Protein 5JNE (pdb70)

Secondary structure (P-SEA, 3-state):
ccccccccccccccccccccbbbbcccccbbbbbbbbbbcaaaaaaaccccccccbbbbbbbbbcccccccccccccccbbbbcccccccccccccccccccbbbbbcccccccccbbbbbbbbbccccbbbbbbbbbbbbbcaaaaaaaaaacccccaaaaaaaaaaaaaaaaaacccccbbbbbccccccccccccccccccccccccccaaaaaaaaaacccccccccccccccccccccaaaaaaaaaccccccbbbbccccbbbbcccccccccbbbbbbbcccbbbbbbbbccccaaaaaaaaaaaaccccccbbbbcccccccccccccccccccbbbbbbbcc/cccaaaaaaaaaaaaaaaccccccbbbbbbbcccccccccccccccccccccccccbbbbbbbbbccccccbbbbbbcccccccccccccbbbbbccccccccccccccaaaaaaaaaaaaaccccccccccaaaaaacccaaaaaaaaaaaaaaac/ccccbbbbbbcccbbbbbbbcccccaaaaaaaaaaaaccccccbbbbcccccccccccccccccccbbbbbbbbbbccc/cbbbbcccaaaaaaaaaaccccccbbbbbbcccbbbbbbccccccbbbbbbbccccccbbbbccbbbbbbbaaaaaaaaaaccccbbbbbbbcccccbbbbbbbbcccbbbbbbbbbbbbbcccccccccccccbbbbccaaaaaaaaaaaaacccbbbbbbcccbbbbbbbccccccbbbbbbbbbcccccccccccccbbbbbcccaaaaaaaacccccccbbbbbbbccbbbbbbbbccccbbbbbbbbcc/cccccccccccccccccccccccccccccbbbbbbbbbcaaaaaaaacccccccbbbbbbbbbcccccccccccccccbbbbcccccccccccccccccccbbbbbcccccccccbbbbbbbbbccccbbbbbbbbbbbbbcaaaaaaaaaacccccaaaaaaaaaaaaaaaaaacccccbbbbbccccccccccccccccccccccccccaaaaaaaaaacccccccccccccccccccccaaaaaaaaaccccccbbbbcccbbbbbcccccccbbbbbbbcccbbbbbbbbccccaaaaaaaaaaaaccccccbbbbcccccccccccccccccccbbbbbbbcc/ccaaaaaaaaaaaaaaaccccccbbbbbbbcccccccccbbbbbbbbbcccccccbbbbbbbbbccccccbbbbbbcccccccccccccbbbbbccccccccccccccaaaaaaaaaaaccccccccccccaaaaaaaccaaaaaaaaaaaaaaac/cbbbbbbbcccbbbbbbbccccccaaaaaaaaaaaccccccbbbbcccccccccccccccccccbbbbbbbcccccc/cbbbbbccaaaaaaaaacccccccccccccccccbbbbbccccccbbbbbbbccccccbbbbcbbbbbbccaaaaaaaaaaccccbbbbbbbcccccbbbbbbbbcccbbbbbbbbbbbbccccbbbbbcccccbbbbccaaaaaaaaaaaaaaccbbbbbbcccbbbbbbbcccbbbbbbbbbbbbcccccccbbbbbcbbbbbbbcaaaaaaaacccccccbbbbbbbccbbbbbbbbcccccccccccccccc

Structure (mmCIF, N/CA/C/O backbone):
data_5JNE
#
_entry.id   5JNE
#
_cell.length_a   93.421
_cell.length_b   205.882
_cell.length_c   142.501
_cell.angle_alpha   90.00
_cell.angle_beta   95.30
_cell.angle_gamma   90.00
#
_symmetry.space_group_name_H-M   'C 1 2 1'
#
loop_
_entity.id
_entity.type
_entity.pdbx_description
1 polymer 'E3 SUMO-protein ligase SIZ1,Ubiquitin-like protein SMT3'
2 polymer 'SUMO-conjugating enzyme UBC9'
3 polymer 'Ubiquitin-like protein SMT3'
4 polymer 'Proliferating cell nuclear antigen'
5 non-polymer 'ZINC ION'
6 non-polymer GLYCEROL
7 non-polymer ethane-1,2-dithiol
8 water water
#
loop_
_atom_site.group_PDB
_atom_site.id
_atom_site.type_symbol
_atom_site.label_atom_id
_atom_site.label_alt_id
_atom_site.label_comp_id
_atom_site.label_asym_id
_atom_site.label_entity_id
_atom_site.label_seq_id
_atom_site.pdbx_PDB_ins_code
_atom_site.Cartn_x
_atom_site.Cartn_y
_atom_site.Cartn_z
_atom_site.occupancy
_atom_site.B_iso_or_equiv
_atom_site.auth_seq_id
_atom_site.auth_comp_id
_atom_site.auth_asym_id
_atom_site.auth_atom_id
_atom_site.pdbx_PDB_model_num
ATOM 1 N N . PRO A 1 9 ? 42.211 -18.909 41.126 1.00 97.55 173 PRO A N 1
ATOM 2 C CA . PRO A 1 9 ? 40.912 -18.335 41.494 1.00 100.99 173 PRO A CA 1
ATOM 3 C C . PRO A 1 9 ? 41.043 -17.013 42.246 1.00 92.90 173 PRO A C 1
ATOM 4 O O . PRO A 1 9 ? 40.969 -16.991 43.475 1.00 82.70 173 PRO A O 1
ATOM 8 N N . THR A 1 10 ? 41.237 -15.925 41.508 1.00 91.19 174 THR A N 1
ATOM 9 C CA . THR A 1 10 ? 41.359 -14.596 42.088 1.00 85.31 174 THR A CA 1
ATOM 10 C C . THR A 1 10 ? 40.069 -13.810 41.880 1.00 77.00 174 THR A C 1
ATOM 11 O O . THR A 1 10 ? 39.326 -14.039 40.922 1.00 79.96 174 THR A O 1
ATOM 15 N N . ILE A 1 11 ? 39.807 -12.881 42.796 1.00 70.54 175 ILE A N 1
ATOM 16 C CA . ILE A 1 11 ? 38.593 -12.074 42.789 1.00 65.07 175 ILE A CA 1
ATOM 17 C C . ILE A 1 11 ? 38.985 -10.614 42.614 1.00 59.39 175 ILE A C 1
ATOM 18 O O . ILE A 1 11 ? 39.896 -10.124 43.291 1.00 55.80 175 ILE A O 1
ATOM 23 N N . HIS A 1 12 ? 38.297 -9.924 41.706 1.00 55.67 176 HIS A N 1
ATOM 24 C CA . HIS A 1 12 ? 38.526 -8.507 41.446 1.00 55.72 176 HIS A CA 1
ATOM 25 C C . HIS A 1 12 ? 37.483 -7.699 42.210 1.00 53.09 176 HIS A C 1
ATOM 26 O O . HIS A 1 12 ? 36.288 -7.762 41.900 1.00 52.08 176 HIS A O 1
ATOM 33 N N . PHE A 1 13 ? 37.934 -6.942 43.204 1.00 49.72 177 PHE A N 1
ATOM 34 C CA . PHE A 1 13 ? 37.050 -6.118 44.012 1.00 45.92 177 PHE A CA 1
ATOM 35 C C . PHE A 1 13 ? 36.847 -4.751 43.365 1.00 43.61 177 PHE A C 1
ATOM 36 O O . PHE A 1 13 ? 37.628 -4.314 42.516 1.00 46.69 177 PHE A O 1
ATOM 44 N N . LYS A 1 14 ? 35.778 -4.078 43.780 1.00 38.40 178 LYS A N 1
ATOM 45 C CA . LYS A 1 14 ? 35.517 -2.727 43.303 1.00 43.06 178 LYS A CA 1
ATOM 46 C C . LYS A 1 14 ? 36.548 -1.767 43.882 1.00 45.68 178 LYS A C 1
ATOM 47 O O . LYS A 1 14 ? 36.734 -1.701 45.102 1.00 45.08 178 LYS A O 1
ATOM 53 N N . GLU A 1 15 ? 37.220 -1.026 43.006 1.00 45.69 179 GLU A N 1
ATOM 54 C CA . GLU A 1 15 ? 38.280 -0.130 43.438 1.00 47.06 179 GLU A CA 1
ATOM 55 C C . GLU A 1 15 ? 37.722 0.996 44.304 1.00 42.26 179 GLU A C 1
ATOM 56 O O . GLU A 1 15 ? 36.534 1.328 44.260 1.00 39.10 179 GLU A O 1
ATOM 62 N N . SER A 1 16 ? 38.607 1.585 45.105 1.00 47.51 180 SER A N 1
ATOM 63 C CA . SER A 1 16 ? 38.261 2.690 45.979 1.00 40.10 180 SER A CA 1
ATOM 64 C C . SER A 1 16 ? 39.199 3.860 45.721 1.00 39.67 180 SER A C 1
ATOM 65 O O . SER A 1 16 ? 40.396 3.659 45.483 1.00 36.14 180 SER A O 1
ATOM 68 N N . PRO A 1 17 ? 38.687 5.094 45.750 1.00 33.58 181 PRO A N 1
ATOM 69 C CA . PRO A 1 17 ? 39.570 6.257 45.580 1.00 37.18 181 PRO A CA 1
ATOM 70 C C . PRO A 1 17 ? 40.457 6.530 46.783 1.00 32.93 181 PRO A C 1
ATOM 71 O O . PRO A 1 17 ? 41.413 7.305 46.655 1.00 32.39 181 PRO A O 1
ATOM 75 N N . PHE A 1 18 ? 40.178 5.921 47.937 1.00 28.51 182 PHE A N 1
ATOM 76 C CA . PHE A 1 18 ? 40.980 6.142 49.132 1.00 28.83 182 PHE A CA 1
ATOM 77 C C . PHE A 1 18 ? 42.191 5.224 49.223 1.00 31.96 182 PHE A C 1
ATOM 78 O O . PHE A 1 18 ? 43.136 5.541 49.954 1.00 37.67 182 PHE A O 1
ATOM 86 N N . TYR A 1 19 ? 42.188 4.100 48.510 1.00 31.19 183 TYR A N 1
ATOM 87 C CA . TYR A 1 19 ? 43.331 3.199 48.504 1.00 35.42 183 TYR A CA 1
ATOM 88 C C . TYR A 1 19 ? 43.396 2.485 47.163 1.00 40.85 183 TYR A C 1
ATOM 89 O O . TYR A 1 19 ? 42.369 2.066 46.624 1.00 42.27 183 TYR A O 1
ATOM 98 N N . LYS A 1 20 ? 44.607 2.357 46.629 1.00 42.35 184 LYS A N 1
ATOM 99 C CA . LYS A 1 20 ? 44.848 1.641 45.385 1.00 44.41 184 LYS A CA 1
ATOM 100 C C . LYS A 1 20 ? 45.667 0.392 45.677 1.00 45.61 184 LYS A C 1
ATOM 101 O O . LYS A 1 20 ? 46.696 0.463 46.358 1.00 42.62 184 LYS A O 1
ATOM 107 N N . ILE A 1 21 ? 45.203 -0.747 45.165 1.00 45.75 185 ILE A N 1
ATOM 108 C CA . ILE A 1 21 ? 45.857 -2.022 45.433 1.00 41.84 185 ILE A CA 1
ATOM 109 C C . ILE A 1 21 ? 47.195 -2.072 44.708 1.00 43.62 185 ILE A C 1
ATOM 110 O O . ILE A 1 21 ? 47.284 -1.771 43.511 1.00 48.12 185 ILE A O 1
ATOM 115 N N . GLN A 1 22 ? 48.244 -2.456 45.434 1.00 41.77 186 GLN A N 1
ATOM 116 C CA . GLN A 1 22 ? 49.586 -2.511 44.868 1.00 45.35 186 GLN A CA 1
ATOM 117 C C . GLN A 1 22 ? 50.019 -3.946 44.597 1.00 49.46 186 GLN A C 1
ATOM 118 O O . GLN A 1 22 ? 50.131 -4.359 43.438 1.00 49.09 186 GLN A O 1
ATOM 124 N N . ARG A 1 23 ? 50.261 -4.714 45.658 1.00 45.82 187 ARG A N 1
ATOM 125 C CA . ARG A 1 23 ? 50.851 -6.038 45.536 1.00 44.38 187 ARG A CA 1
ATOM 126 C C . ARG A 1 23 ? 50.140 -7.007 46.469 1.00 43.05 187 ARG A C 1
ATOM 127 O O . ARG A 1 23 ? 49.679 -6.631 47.550 1.00 43.14 187 ARG A O 1
ATOM 135 N N . LEU A 1 24 ? 50.055 -8.262 46.036 1.00 45.61 188 LEU A N 1
ATOM 136 C CA . LEU A 1 24 ? 49.399 -9.311 46.804 1.00 43.97 188 LEU A CA 1
ATOM 137 C C . LEU A 1 24 ? 50.407 -10.053 47.672 1.00 46.42 188 LEU A C 1
ATOM 138 O O . LEU A 1 24 ? 51.554 -10.269 47.270 1.00 51.17 188 LEU A O 1
ATOM 143 N N . ILE A 1 25 ? 49.971 -10.432 48.869 1.00 45.96 189 ILE A N 1
ATOM 144 C CA . ILE A 1 25 ? 50.725 -11.351 49.716 1.00 46.46 189 ILE A CA 1
ATOM 145 C C . ILE A 1 25 ? 50.232 -12.759 49.400 1.00 50.60 189 ILE A C 1
ATOM 146 O O . ILE A 1 25 ? 49.128 -13.134 49.822 1.00 49.08 189 ILE A O 1
ATOM 151 N N . PRO A 1 26 ? 51.002 -13.562 48.658 1.00 55.18 190 PRO A N 1
ATOM 152 C CA . PRO A 1 26 ? 50.480 -14.869 48.220 1.00 48.36 190 PRO A CA 1
ATOM 153 C C . PRO A 1 26 ? 50.154 -15.809 49.366 1.00 45.08 190 PRO A C 1
ATOM 154 O O . PRO A 1 26 ? 49.177 -16.565 49.283 1.00 44.96 190 PRO A O 1
ATOM 158 N N . GLU A 1 27 ? 50.944 -15.783 50.441 1.00 45.18 191 GLU A N 1
ATOM 159 C CA . GLU A 1 27 ? 50.689 -16.664 51.573 1.00 45.80 191 GLU A CA 1
ATOM 160 C C . GLU A 1 27 ? 49.440 -16.265 52.347 1.00 48.63 191 GLU A C 1
ATOM 161 O O . GLU A 1 27 ? 48.855 -17.111 53.033 1.00 47.78 191 GLU A O 1
ATOM 167 N N . LEU A 1 28 ? 49.018 -15.005 52.251 1.00 48.34 192 LEU A N 1
ATOM 168 C CA . LEU A 1 28 ? 47.884 -14.501 53.027 1.00 45.01 192 LEU A CA 1
ATOM 169 C C . LEU A 1 28 ? 46.597 -14.650 52.214 1.00 42.79 192 LEU A C 1
ATOM 170 O O . LEU A 1 28 ? 45.988 -13.685 51.748 1.00 41.56 192 LEU A O 1
ATOM 175 N N . VAL A 1 29 ? 46.194 -15.907 52.045 1.00 43.80 193 VAL A N 1
ATOM 176 C CA . VAL A 1 29 ? 44.962 -16.268 51.352 1.00 39.25 193 VAL A CA 1
ATOM 177 C C . VAL A 1 29 ? 44.334 -17.440 52.094 1.00 41.72 193 VAL A C 1
ATOM 178 O O . VAL A 1 29 ? 45.027 -18.403 52.439 1.00 49.86 193 VAL A O 1
ATOM 182 N N . MET A 1 30 ? 43.029 -17.358 52.347 1.00 41.63 194 MET A N 1
ATOM 183 C CA . MET A 1 30 ? 42.321 -18.436 53.023 1.00 45.94 194 MET A CA 1
ATOM 184 C C . MET A 1 30 ? 40.889 -18.496 52.512 1.00 42.95 194 MET A C 1
ATOM 185 O O . MET A 1 30 ? 40.348 -17.513 51.999 1.00 37.34 194 MET A O 1
ATOM 190 N N . ASN A 1 31 ? 40.283 -19.673 52.657 1.00 45.49 195 ASN A N 1
ATOM 191 C CA . ASN A 1 31 ? 38.946 -19.943 52.152 1.00 41.58 195 ASN A CA 1
ATOM 192 C C . ASN A 1 31 ? 37.989 -20.207 53.307 1.00 38.34 195 ASN A C 1
ATOM 193 O O . ASN A 1 31 ? 38.371 -20.766 54.339 1.00 36.11 195 ASN A O 1
ATOM 198 N N . VAL A 1 32 ? 36.736 -19.800 53.120 1.00 43.19 196 VAL A N 1
ATOM 199 C CA . VAL A 1 32 ? 35.668 -20.028 54.087 1.00 46.51 196 VAL A CA 1
ATOM 200 C C . VAL A 1 32 ? 34.660 -20.974 53.451 1.00 46.88 196 VAL A C 1
ATOM 201 O O . VAL A 1 32 ? 34.095 -20.671 52.392 1.00 48.87 196 VAL A O 1
ATOM 205 N N . GLU A 1 33 ? 34.433 -22.115 54.092 1.00 49.73 197 GLU A N 1
ATOM 206 C CA . GLU A 1 33 ? 33.559 -23.150 53.562 1.00 53.65 197 GLU A CA 1
ATOM 207 C C . GLU A 1 33 ? 32.178 -23.071 54.201 1.00 49.57 197 GLU A C 1
ATOM 208 O O . GLU A 1 33 ? 32.015 -22.574 55.319 1.00 47.75 197 GLU A O 1
ATOM 214 N N . VAL A 1 34 ? 31.179 -23.568 53.472 1.00 49.67 198 VAL A N 1
ATOM 215 C CA . VAL A 1 34 ? 29.811 -23.576 53.973 1.00 43.74 198 VAL A CA 1
ATOM 216 C C . VAL A 1 34 ? 29.687 -24.605 55.088 1.00 43.69 198 VAL A C 1
ATOM 217 O O . VAL A 1 34 ? 30.048 -25.777 54.919 1.00 47.39 198 VAL A O 1
ATOM 221 N N . THR A 1 35 ? 29.175 -24.170 56.237 1.00 41.20 199 THR A N 1
ATOM 222 C CA . THR A 1 35 ? 28.997 -25.059 57.376 1.00 45.59 199 THR A CA 1
ATOM 223 C C . THR A 1 35 ? 27.888 -24.513 58.261 1.00 42.40 199 THR A C 1
ATOM 224 O O . THR A 1 35 ? 27.658 -23.301 58.316 1.00 48.23 199 THR A O 1
ATOM 228 N N . GLY A 1 36 ? 27.201 -25.422 58.949 1.00 33.69 200 GLY A N 1
ATOM 229 C CA . GLY A 1 36 ? 26.139 -25.038 59.857 1.00 34.26 200 GLY A CA 1
ATOM 230 C C . GLY A 1 36 ? 26.637 -24.826 61.271 1.00 40.12 200 GLY A C 1
ATOM 231 O O . GLY A 1 36 ? 25.948 -24.222 62.098 1.00 44.44 200 GLY A O 1
ATOM 232 N N . GLY A 1 37 ? 27.841 -25.324 61.558 1.00 41.56 201 GLY A N 1
ATOM 233 C CA . GLY A 1 37 ? 28.452 -25.191 62.853 1.00 44.53 201 GLY A CA 1
ATOM 234 C C . GLY A 1 37 ? 29.619 -24.225 62.852 1.00 43.65 201 GLY A C 1
ATOM 235 O O . GLY A 1 37 ? 29.746 -23.352 61.983 1.00 42.18 201 GLY A O 1
ATOM 236 N N . ARG A 1 38 ? 30.488 -24.385 63.845 1.00 44.74 202 ARG A N 1
ATOM 237 C CA . ARG A 1 38 ? 31.653 -23.522 63.966 1.00 41.62 202 ARG A CA 1
ATOM 238 C C . ARG A 1 38 ? 32.676 -23.838 62.881 1.00 43.87 202 ARG A C 1
ATOM 239 O O . ARG A 1 38 ? 32.791 -24.974 62.412 1.00 45.18 202 ARG A O 1
ATOM 247 N N . GLY A 1 39 ? 33.421 -22.817 62.486 1.00 45.34 203 GLY A N 1
ATOM 248 C CA . GLY A 1 39 ? 34.454 -22.976 61.477 1.00 43.41 203 GLY A CA 1
ATOM 249 C C . GLY A 1 39 ? 35.559 -21.970 61.696 1.00 42.44 203 GLY A C 1
ATOM 250 O O . GLY A 1 39 ? 35.342 -20.898 62.271 1.00 44.79 203 GLY A O 1
ATOM 251 N N . MET A 1 40 ? 36.756 -22.318 61.232 1.00 43.78 204 MET A N 1
ATOM 252 C CA . MET A 1 40 ? 37.915 -21.462 61.434 1.00 41.27 204 MET A CA 1
ATOM 253 C C . MET A 1 40 ? 38.982 -21.810 60.407 1.00 44.97 204 MET A C 1
ATOM 254 O O . MET A 1 40 ? 39.253 -22.987 60.159 1.00 53.82 204 MET A O 1
ATOM 259 N N . CYS A 1 41 ? 39.579 -20.777 59.816 1.00 44.87 205 CYS A N 1
ATOM 260 C CA . CYS A 1 41 ? 40.680 -20.932 58.878 1.00 51.62 205 CYS A CA 1
ATOM 261 C C . CYS A 1 41 ? 41.781 -19.945 59.237 1.00 47.53 205 CYS A C 1
ATOM 262 O O . CYS A 1 41 ? 41.505 -18.792 59.581 1.00 46.35 205 CYS A O 1
ATOM 265 N N . SER A 1 42 ? 43.026 -20.405 59.162 1.00 49.72 206 SER A N 1
ATOM 266 C CA . SER A 1 42 ? 44.181 -19.588 59.490 1.00 46.93 206 SER A CA 1
ATOM 267 C C . SER A 1 42 ? 45.098 -19.472 58.280 1.00 45.80 206 SER A C 1
ATOM 268 O O . SER A 1 42 ? 44.993 -20.234 57.315 1.00 45.15 206 SER A O 1
ATOM 271 N N . ALA A 1 43 ? 46.004 -18.499 58.344 1.00 46.71 207 ALA A N 1
ATOM 272 C CA . ALA A 1 43 ? 46.955 -18.260 57.264 1.00 41.20 207 ALA A CA 1
ATOM 273 C C . ALA A 1 43 ? 48.210 -17.640 57.855 1.00 42.51 207 ALA A C 1
ATOM 274 O O . ALA A 1 43 ? 48.146 -16.562 58.453 1.00 47.20 207 ALA A O 1
ATOM 276 N N . LYS A 1 44 ? 49.340 -18.319 57.690 1.00 43.31 208 LYS A N 1
ATOM 277 C CA . LYS A 1 44 ? 50.624 -17.843 58.183 1.00 41.03 208 LYS A CA 1
ATOM 278 C C . LYS A 1 44 ? 51.428 -17.267 57.026 1.00 42.25 208 LYS A C 1
ATOM 279 O O . LYS A 1 44 ? 51.561 -17.905 55.977 1.00 47.43 208 LYS A O 1
ATOM 285 N N . PHE A 1 45 ? 51.957 -16.061 57.219 1.00 39.24 209 PHE A N 1
ATOM 286 C CA . PHE A 1 45 ? 52.731 -15.386 56.189 1.00 42.15 209 PHE A CA 1
ATOM 287 C C . PHE A 1 45 ? 53.896 -14.655 56.836 1.00 42.33 209 PHE A C 1
ATOM 288 O O . PHE A 1 45 ? 53.864 -14.313 58.020 1.00 40.98 209 PHE A O 1
ATOM 296 N N . LYS A 1 46 ? 54.930 -14.417 56.035 1.00 43.92 210 LYS A N 1
ATOM 297 C CA . LYS A 1 46 ? 56.125 -13.717 56.478 1.00 40.01 210 LYS A CA 1
ATOM 298 C C . LYS A 1 46 ? 56.423 -12.587 55.505 1.00 39.86 210 LYS A C 1
ATOM 299 O O . LYS A 1 46 ? 56.264 -12.745 54.291 1.00 45.13 210 LYS A O 1
ATOM 305 N N . LEU A 1 47 ? 56.844 -11.447 56.042 1.00 37.80 211 LEU A N 1
ATOM 306 C CA . LEU A 1 47 ? 57.136 -10.267 55.245 1.00 36.89 211 LEU A CA 1
ATOM 307 C C . LEU A 1 47 ? 58.638 -10.028 55.182 1.00 38.28 211 LEU A C 1
ATOM 308 O O . LEU A 1 47 ? 59.370 -10.303 56.138 1.00 42.32 211 LEU A O 1
ATOM 313 N N . SER A 1 48 ? 59.091 -9.514 54.042 1.00 33.57 212 SER A N 1
ATOM 314 C CA . SER A 1 48 ? 60.489 -9.150 53.894 1.00 37.27 212 SER A CA 1
ATOM 315 C C . SER A 1 48 ? 60.791 -7.877 54.680 1.00 40.17 212 SER A C 1
ATOM 316 O O . SER A 1 48 ? 59.890 -7.153 55.113 1.00 43.18 212 SER A O 1
ATOM 319 N N . LYS A 1 49 ? 62.086 -7.613 54.870 1.00 39.92 213 LYS A N 1
ATOM 320 C CA . LYS A 1 49 ? 62.489 -6.379 55.535 1.00 37.77 213 LYS A CA 1
ATOM 321 C C . LYS A 1 49 ? 62.030 -5.153 54.756 1.00 39.46 213 LYS A C 1
ATOM 322 O O . LYS A 1 49 ? 61.679 -4.131 55.357 1.00 41.78 213 LYS A O 1
ATOM 328 N N . ALA A 1 50 ? 62.014 -5.240 53.424 1.00 37.12 214 ALA A N 1
ATOM 329 C CA . ALA A 1 50 ? 61.574 -4.111 52.612 1.00 36.62 214 ALA A CA 1
ATOM 330 C C . ALA A 1 50 ? 60.089 -3.835 52.812 1.00 41.91 214 ALA A C 1
ATOM 331 O O . ALA A 1 50 ? 59.678 -2.681 52.977 1.00 36.70 214 ALA A O 1
ATOM 333 N N . ASP A 1 51 ? 59.266 -4.888 52.803 1.00 41.77 215 ASP A N 1
ATOM 334 C CA . ASP A 1 51 ? 57.830 -4.701 52.985 1.00 38.77 215 ASP A CA 1
ATOM 335 C C . ASP A 1 51 ? 57.499 -4.288 54.414 1.00 39.17 215 ASP A C 1
ATOM 336 O O . ASP A 1 51 ? 56.597 -3.473 54.635 1.00 39.35 215 ASP A O 1
ATOM 341 N N . TYR A 1 52 ? 58.213 -4.842 55.398 1.00 35.31 216 TYR A N 1
ATOM 342 C CA . TYR A 1 52 ? 57.975 -4.456 56.785 1.00 35.20 216 TYR A CA 1
ATOM 343 C C . TYR A 1 52 ? 58.297 -2.983 57.002 1.00 41.55 216 TYR A C 1
ATOM 344 O O . TYR A 1 52 ? 57.508 -2.245 57.603 1.00 39.44 216 TYR A O 1
ATOM 353 N N . ASN A 1 53 ? 59.456 -2.535 56.514 1.00 39.61 217 ASN A N 1
ATOM 354 C CA . ASN A 1 53 ? 59.795 -1.119 56.609 1.00 41.50 217 ASN A CA 1
ATOM 355 C C . ASN A 1 53 ? 58.821 -0.266 55.807 1.00 40.94 217 ASN A C 1
ATOM 356 O O . ASN A 1 53 ? 58.464 0.840 56.225 1.00 41.08 217 ASN A O 1
ATOM 361 N N . LEU A 1 54 ? 58.373 -0.770 54.654 1.00 40.72 218 LEU A N 1
ATOM 362 C CA . LEU A 1 54 ? 57.396 -0.038 53.853 1.00 37.23 218 LEU A CA 1
ATOM 363 C C . LEU A 1 54 ? 56.121 0.227 54.644 1.00 40.43 218 LEU A C 1
ATOM 364 O O . LEU A 1 54 ? 55.492 1.280 54.489 1.00 47.43 218 LEU A O 1
ATOM 369 N N . LEU A 1 55 ? 55.730 -0.713 55.505 1.00 38.88 219 LEU A N 1
ATOM 370 C CA . LEU A 1 55 ? 54.506 -0.586 56.281 1.00 33.50 219 LEU A CA 1
ATOM 371 C C . LEU A 1 55 ? 54.727 -0.035 57.683 1.00 33.68 219 LEU A C 1
ATOM 372 O O . LEU A 1 55 ? 53.768 0.448 58.295 1.00 38.74 219 LEU A O 1
ATOM 377 N N . SER A 1 56 ? 55.953 -0.090 58.206 1.00 35.87 220 SER A N 1
ATOM 378 C CA . SER A 1 56 ? 56.209 0.317 59.582 1.00 37.91 220 SER A CA 1
ATOM 379 C C . SER A 1 56 ? 56.907 1.663 59.707 1.00 45.88 220 SER A C 1
ATOM 380 O O . SER A 1 56 ? 56.883 2.249 60.795 1.00 54.18 220 SER A O 1
ATOM 383 N N . ASN A 1 57 ? 57.532 2.159 58.642 1.00 46.95 221 ASN A N 1
ATOM 384 C CA . ASN A 1 57 ? 58.173 3.463 58.713 1.00 49.60 221 ASN A CA 1
ATOM 385 C C . ASN A 1 57 ? 57.127 4.534 59.016 1.00 47.20 221 ASN A C 1
ATOM 386 O O . ASN A 1 57 ? 55.995 4.453 58.525 1.00 41.63 221 ASN A O 1
ATOM 391 N N . PRO A 1 58 ? 57.462 5.538 59.823 1.00 51.11 222 PRO A N 1
ATOM 392 C CA . PRO A 1 58 ? 56.464 6.544 60.196 1.00 50.83 222 PRO A CA 1
ATOM 393 C C . PRO A 1 58 ? 56.013 7.353 58.992 1.00 52.45 222 PRO A C 1
ATOM 394 O O . PRO A 1 58 ? 56.769 7.575 58.043 1.00 69.61 222 PRO A O 1
ATOM 398 N N . ASN A 1 59 ? 54.753 7.791 59.046 1.00 45.84 223 ASN A N 1
ATOM 399 C CA . ASN A 1 59 ? 54.115 8.508 57.940 1.00 55.69 223 ASN A CA 1
ATOM 400 C C . ASN A 1 59 ? 54.144 7.683 56.656 1.00 54.88 223 ASN A C 1
ATOM 401 O O . ASN A 1 59 ? 54.329 8.212 55.559 1.00 54.82 223 ASN A O 1
ATOM 406 N N . SER A 1 60 ? 53.964 6.372 56.795 1.00 53.72 224 SER A N 1
ATOM 407 C CA . SER A 1 60 ? 53.881 5.494 55.637 1.00 48.35 224 SER A CA 1
ATOM 408 C C . SER A 1 60 ? 52.486 5.570 55.037 1.00 47.41 224 SER A C 1
ATOM 409 O O . SER A 1 60 ? 51.485 5.462 55.752 1.00 49.97 224 SER A O 1
ATOM 412 N N . LYS A 1 61 ? 52.420 5.761 53.721 1.00 45.31 225 LYS A N 1
ATOM 413 C CA . LYS A 1 61 ? 51.154 5.799 53.008 1.00 46.69 225 LYS A CA 1
ATOM 414 C C . LYS A 1 61 ? 50.725 4.423 52.517 1.00 40.08 225 LYS A C 1
ATOM 415 O O . LYS A 1 61 ? 49.894 4.329 51.607 1.00 40.25 225 LYS A O 1
ATOM 421 N N . HIS A 1 62 ? 51.269 3.358 53.101 1.00 38.13 226 HIS A N 1
ATOM 422 C CA . HIS A 1 62 ? 50.959 1.994 52.705 1.00 38.45 226 HIS A CA 1
ATOM 423 C C . HIS A 1 62 ? 50.428 1.212 53.898 1.00 37.61 226 HIS A C 1
ATOM 424 O O . HIS A 1 62 ? 50.866 1.417 55.034 1.00 37.29 226 HIS A O 1
ATOM 431 N N . ARG A 1 63 ? 49.479 0.319 53.628 1.00 35.74 227 ARG A N 1
ATOM 432 C CA . ARG A 1 63 ? 48.890 -0.540 54.644 1.00 36.54 227 ARG A CA 1
ATOM 433 C C . ARG A 1 63 ? 48.780 -1.955 54.094 1.00 35.93 227 ARG A C 1
ATOM 434 O O . ARG A 1 63 ? 48.989 -2.202 52.903 1.00 36.23 227 ARG A O 1
ATOM 442 N N . LEU A 1 64 ? 48.446 -2.888 54.979 1.00 33.69 228 LEU A N 1
ATOM 443 C CA . LEU A 1 64 ? 48.181 -4.278 54.616 1.00 31.54 228 LEU A CA 1
ATOM 444 C C . LEU A 1 64 ? 46.710 -4.551 54.912 1.00 32.92 228 LEU A C 1
ATOM 445 O O . LEU A 1 64 ? 46.338 -4.833 56.055 1.00 31.44 228 LEU A O 1
ATOM 450 N N . TYR A 1 65 ? 45.875 -4.460 53.881 1.00 34.74 229 TYR A N 1
ATOM 451 C CA . TYR A 1 65 ? 44.440 -4.656 54.030 1.00 32.61 229 TYR A CA 1
ATOM 452 C C . TYR A 1 65 ? 44.062 -6.106 53.763 1.00 33.96 229 TYR A C 1
ATOM 453 O O . TYR A 1 65 ? 44.652 -6.770 52.906 1.00 39.75 229 TYR A O 1
ATOM 462 N N . LEU A 1 66 ? 43.068 -6.591 54.505 1.00 32.16 230 LEU A N 1
ATOM 463 C CA . LEU A 1 66 ? 42.545 -7.945 54.362 1.00 31.55 230 LEU A CA 1
ATOM 464 C C . LEU A 1 66 ? 41.184 -7.865 53.679 1.00 35.22 230 LEU A C 1
ATOM 465 O O . LEU A 1 66 ? 40.204 -7.417 54.286 1.00 36.02 230 LEU A O 1
ATOM 470 N N . PHE A 1 67 ? 41.127 -8.299 52.423 1.00 38.04 231 PHE A N 1
ATOM 471 C CA . PHE A 1 67 ? 39.899 -8.285 51.643 1.00 37.64 231 PHE A CA 1
ATOM 472 C C . PHE A 1 67 ? 39.148 -9.605 51.790 1.00 37.05 231 PHE A C 1
ATOM 473 O O . PHE A 1 67 ? 39.725 -10.649 52.103 1.00 34.01 231 PHE A O 1
ATOM 481 N N . SER A 1 68 ? 37.839 -9.542 51.561 1.00 36.34 232 SER A N 1
ATOM 482 C CA . SER A 1 68 ? 36.971 -10.710 51.640 1.00 36.48 232 SER A CA 1
ATOM 483 C C . SER A 1 68 ? 35.913 -10.604 50.557 1.00 38.30 232 SER A C 1
ATOM 484 O O . SER A 1 68 ? 35.326 -9.534 50.356 1.00 36.76 232 SER A O 1
ATOM 487 N N . GLY A 1 69 ? 35.682 -11.708 49.868 1.00 36.89 233 GLY A N 1
ATOM 488 C CA . GLY A 1 69 ? 34.720 -11.742 48.780 1.00 39.28 233 GLY A CA 1
ATOM 489 C C . GLY A 1 69 ? 33.878 -12.995 48.838 1.00 47.64 233 GLY A C 1
ATOM 490 O O . GLY A 1 69 ? 34.376 -14.079 49.138 1.00 50.96 233 GLY A O 1
ATOM 491 N N . MET A 1 70 ? 32.593 -12.836 48.542 1.00 50.20 234 MET A N 1
ATOM 492 C CA . MET A 1 70 ? 31.656 -13.953 48.530 1.00 49.23 234 MET A CA 1
ATOM 493 C C . MET A 1 70 ? 31.738 -14.662 47.183 1.00 51.84 234 MET A C 1
ATOM 494 O O . MET A 1 70 ? 31.510 -14.046 46.137 1.00 56.52 234 MET A O 1
ATOM 499 N N . ILE A 1 71 ? 32.049 -15.957 47.212 1.00 54.02 235 ILE A N 1
ATOM 500 C CA . ILE A 1 71 ? 32.204 -16.723 45.981 1.00 60.38 235 ILE A CA 1
ATOM 501 C C . ILE A 1 71 ? 30.842 -16.942 45.337 1.00 62.41 235 ILE A C 1
ATOM 502 O O . ILE A 1 71 ? 29.873 -17.325 46.006 1.00 67.35 235 ILE A O 1
ATOM 507 N N . ASN A 1 72 ? 30.761 -16.696 44.030 1.00 65.49 236 ASN A N 1
ATOM 508 C CA . ASN A 1 72 ? 29.535 -16.888 43.270 1.00 72.44 236 ASN A CA 1
ATOM 509 C C . ASN A 1 72 ? 29.710 -18.061 42.319 1.00 82.67 236 ASN A C 1
ATOM 510 O O . ASN A 1 72 ? 30.638 -18.045 41.496 1.00 86.62 236 ASN A O 1
ATOM 515 N N . PRO A 1 73 ? 28.868 -19.095 42.398 1.00 86.69 237 PRO A N 1
ATOM 516 C CA . PRO A 1 73 ? 28.994 -20.217 41.453 1.00 91.80 237 PRO A CA 1
ATOM 517 C C . PRO A 1 73 ? 28.791 -19.817 40.002 1.00 92.06 237 PRO A C 1
ATOM 518 O O . PRO A 1 73 ? 29.289 -20.514 39.108 1.00 95.72 237 PRO A O 1
ATOM 522 N N . LEU A 1 74 ? 28.079 -18.723 39.737 1.00 87.66 238 LEU A N 1
ATOM 523 C CA . LEU A 1 74 ? 27.868 -18.228 38.382 1.00 88.43 238 LEU A CA 1
ATOM 524 C C . LEU A 1 74 ? 29.074 -17.478 37.831 1.00 92.07 238 LEU A C 1
ATOM 525 O O . LEU A 1 74 ? 28.994 -16.931 36.725 1.00 92.68 238 LEU A O 1
ATOM 530 N N . GLY A 1 75 ? 30.175 -17.438 38.566 1.00 94.70 239 GLY A N 1
ATOM 531 C CA . GLY A 1 75 ? 31.353 -16.713 38.120 1.00 84.43 239 GLY A CA 1
ATOM 532 C C . GLY A 1 75 ? 31.336 -15.263 38.556 1.00 80.39 239 GLY A C 1
ATOM 533 O O . GLY A 1 75 ? 30.293 -14.615 38.642 1.00 76.14 239 GLY A O 1
ATOM 534 N N . SER A 1 76 ? 32.526 -14.744 38.842 1.00 77.26 240 SER A N 1
ATOM 535 C CA . SER A 1 76 ? 32.674 -13.361 39.276 1.00 68.11 240 SER A CA 1
ATOM 536 C C . SER A 1 76 ? 32.537 -12.431 38.077 1.00 57.55 240 SER A C 1
ATOM 537 O O . SER A 1 76 ? 33.257 -12.580 37.084 1.00 59.46 240 SER A O 1
ATOM 540 N N . ARG A 1 77 ? 31.615 -11.476 38.168 1.00 60.31 241 ARG A N 1
ATOM 541 C CA . ARG A 1 77 ? 31.406 -10.494 37.113 1.00 65.29 241 ARG A CA 1
ATOM 542 C C . ARG A 1 77 ? 32.239 -9.233 37.307 1.00 62.36 241 ARG A C 1
ATOM 543 O O . ARG A 1 77 ? 32.017 -8.245 36.599 1.00 62.17 241 ARG A O 1
ATOM 551 N N . GLY A 1 78 ? 33.183 -9.242 38.238 1.00 58.98 242 GLY A N 1
ATOM 552 C CA . GLY A 1 78 ? 34.046 -8.103 38.464 1.00 56.80 242 GLY A CA 1
ATOM 553 C C . GLY A 1 78 ? 33.421 -7.065 39.380 1.00 59.22 242 GLY A C 1
ATOM 554 O O . GLY A 1 78 ? 32.205 -6.989 39.556 1.00 60.23 242 GLY A O 1
ATOM 555 N N . ASN A 1 79 ? 34.292 -6.247 39.972 1.00 55.06 243 ASN A N 1
ATOM 556 C CA . ASN A 1 79 ? 33.892 -5.184 40.896 1.00 53.97 243 ASN A CA 1
ATOM 557 C C . ASN A 1 79 ? 33.046 -5.739 42.041 1.00 49.90 243 ASN A C 1
ATOM 558 O O . ASN A 1 79 ? 31.975 -5.223 42.369 1.00 46.20 243 ASN A O 1
ATOM 563 N N . GLU A 1 80 ? 33.544 -6.810 42.652 1.00 45.97 244 GLU A N 1
ATOM 564 C CA . GLU A 1 80 ? 32.845 -7.422 43.767 1.00 48.99 244 GLU A CA 1
ATOM 565 C C . GLU A 1 80 ? 32.911 -6.520 44.998 1.00 44.87 244 GLU A C 1
ATOM 566 O O . GLU A 1 80 ? 33.908 -5.827 45.219 1.00 44.77 244 GLU A O 1
ATOM 572 N N . PRO A 1 81 ? 31.861 -6.505 45.810 1.00 42.97 245 PRO A N 1
ATOM 573 C CA . PRO A 1 81 ? 31.918 -5.790 47.086 1.00 41.56 245 PRO A CA 1
ATOM 574 C C . PRO A 1 81 ? 32.689 -6.597 48.124 1.00 32.77 245 PRO A C 1
ATOM 575 O O . PRO A 1 81 ? 33.053 -7.755 47.914 1.00 37.44 245 PRO A O 1
ATOM 579 N N . ILE A 1 82 ? 32.936 -5.957 49.260 1.00 29.40 246 ILE A N 1
ATOM 580 C CA . ILE A 1 82 ? 33.620 -6.595 50.378 1.00 34.25 246 ILE A CA 1
ATOM 581 C C . ILE A 1 82 ? 32.571 -7.214 51.290 1.00 40.73 246 ILE A C 1
ATOM 582 O O . ILE A 1 82 ? 31.695 -6.514 51.809 1.00 45.10 246 ILE A O 1
ATOM 587 N N . GLN A 1 83 ? 32.654 -8.529 51.481 1.00 40.37 247 GLN A N 1
ATOM 588 C CA . GLN A 1 83 ? 31.673 -9.260 52.280 1.00 39.08 247 GLN A CA 1
ATOM 589 C C . GLN A 1 83 ? 32.396 -10.317 53.102 1.00 35.33 247 GLN A C 1
ATOM 590 O O . GLN A 1 83 ? 32.974 -11.255 52.544 1.00 39.53 247 GLN A O 1
ATOM 596 N N . PHE A 1 84 ? 32.365 -10.160 54.424 1.00 33.99 248 PHE A N 1
ATOM 597 C CA . PHE A 1 84 ? 32.839 -11.114 55.410 1.00 35.31 248 PHE A CA 1
ATOM 598 C C . PHE A 1 84 ? 31.676 -11.948 55.934 1.00 39.75 248 PHE A C 1
ATOM 599 O O . PHE A 1 84 ? 30.528 -11.496 55.926 1.00 47.04 248 PHE A O 1
ATOM 607 N N . PRO A 1 85 ? 31.928 -13.175 56.385 1.00 35.69 249 PRO A N 1
ATOM 608 C CA . PRO A 1 85 ? 30.864 -13.945 57.036 1.00 32.08 249 PRO A CA 1
ATOM 609 C C . PRO A 1 85 ? 30.612 -13.444 58.449 1.00 28.82 249 PRO A C 1
ATOM 610 O O . PRO A 1 85 ? 31.541 -13.099 59.184 1.00 27.39 249 PRO A O 1
ATOM 614 N N . PHE A 1 86 ? 29.338 -13.397 58.823 1.00 32.51 250 PHE A N 1
ATOM 615 C CA . PHE A 1 86 ? 28.955 -12.977 60.167 1.00 30.80 250 PHE A CA 1
ATOM 616 C C . PHE A 1 86 ? 28.012 -13.994 60.802 1.00 34.96 250 PHE A C 1
ATOM 617 O O . PHE A 1 86 ? 27.132 -14.529 60.129 1.00 44.54 250 PHE A O 1
ATOM 625 N N . PRO A 1 87 ? 28.193 -14.268 62.105 1.00 29.71 251 PRO A N 1
ATOM 626 C CA . PRO A 1 87 ? 29.190 -13.670 63.003 1.00 32.81 251 PRO A CA 1
ATOM 627 C C . PRO A 1 87 ? 30.600 -14.196 62.757 1.00 36.34 251 PRO A C 1
ATOM 628 O O . PRO A 1 87 ? 30.762 -15.248 62.136 1.00 35.77 251 PRO A O 1
ATOM 632 N N . ASN A 1 88 ? 31.606 -13.470 63.237 1.00 33.26 252 ASN A N 1
ATOM 633 C CA . ASN A 1 88 ? 32.987 -13.895 63.063 1.00 32.10 252 ASN A CA 1
ATOM 634 C C . ASN A 1 88 ? 33.853 -13.222 64.116 1.00 31.50 252 ASN A C 1
ATOM 635 O O . ASN A 1 88 ? 33.434 -12.278 64.790 1.00 30.81 252 ASN A O 1
ATOM 640 N N . GLU A 1 89 ? 35.076 -13.732 64.249 1.00 35.02 253 GLU A N 1
ATOM 641 C CA . GLU A 1 89 ? 36.103 -13.116 65.083 1.00 35.30 253 GLU A CA 1
ATOM 642 C C . GLU A 1 89 ? 37.402 -13.128 64.293 1.00 35.22 253 GLU A C 1
ATOM 643 O O . GLU A 1 89 ? 38.004 -14.189 64.100 1.00 42.56 253 GLU A O 1
ATOM 649 N N . LEU A 1 90 ? 37.827 -11.957 63.829 1.00 33.26 254 LEU A N 1
ATOM 650 C CA . LEU A 1 90 ? 39.076 -11.826 63.093 1.00 28.30 254 LEU A CA 1
ATOM 651 C C . LEU A 1 90 ? 40.219 -11.596 64.072 1.00 27.76 254 LEU A C 1
ATOM 652 O O . LEU A 1 90 ? 40.103 -10.779 64.991 1.00 31.25 254 LEU A O 1
ATOM 657 N N . ARG A 1 91 ? 41.317 -12.321 63.875 1.00 29.19 255 ARG A N 1
ATOM 658 C CA . ARG A 1 91 ? 42.472 -12.231 64.754 1.00 30.60 255 ARG A CA 1
ATOM 659 C C . ARG A 1 91 ? 43.742 -12.181 63.921 1.00 30.18 255 ARG A C 1
ATOM 660 O O . ARG A 1 91 ? 43.878 -12.914 62.937 1.00 32.23 255 ARG A O 1
ATOM 668 N N . CYS A 1 92 ? 44.664 -11.308 64.317 1.00 30.91 256 CYS A N 1
ATOM 669 C CA . CYS A 1 92 ? 45.972 -11.189 63.680 1.00 34.27 256 CYS A CA 1
ATOM 670 C C . CYS A 1 92 ? 47.027 -11.254 64.774 1.00 35.92 256 CYS A C 1
ATOM 671 O O . CYS A 1 92 ? 47.194 -10.295 65.535 1.00 30.22 256 CYS A O 1
ATOM 674 N N . ASN A 1 93 ? 47.733 -12.384 64.851 1.00 35.84 257 ASN A N 1
ATOM 675 C CA . ASN A 1 93 ? 48.710 -12.639 65.911 1.00 34.82 257 ASN A CA 1
ATOM 676 C C . ASN A 1 93 ? 48.059 -12.512 67.288 1.00 29.45 257 ASN A C 1
ATOM 677 O O . ASN A 1 93 ? 48.527 -11.777 68.160 1.00 25.93 257 ASN A O 1
ATOM 682 N N . ASN A 1 94 ? 46.955 -13.235 67.468 1.00 34.20 258 ASN A N 1
ATOM 683 C CA . ASN A 1 94 ? 46.173 -13.286 68.701 1.00 39.83 258 ASN A CA 1
ATOM 684 C C . ASN A 1 94 ? 45.578 -11.938 69.092 1.00 32.17 258 ASN A C 1
ATOM 685 O O . ASN A 1 94 ? 45.075 -11.792 70.212 1.00 31.04 258 ASN A O 1
ATOM 690 N N . VAL A 1 95 ? 45.613 -10.951 68.203 1.00 32.05 259 VAL A N 1
ATOM 691 C CA . VAL A 1 95 ? 45.013 -9.646 68.453 1.00 31.61 259 VAL A CA 1
ATOM 692 C C . VAL A 1 95 ? 43.651 -9.618 67.777 1.00 34.02 259 VAL A C 1
ATOM 693 O O . VAL A 1 95 ? 43.557 -9.703 66.546 1.00 35.42 259 VAL A O 1
ATOM 697 N N . GLN A 1 96 ? 42.595 -9.504 68.578 1.00 31.72 260 GLN A N 1
ATOM 698 C CA . GLN A 1 96 ? 41.236 -9.448 68.051 1.00 31.09 260 GLN A CA 1
ATOM 699 C C . GLN A 1 96 ? 41.041 -8.135 67.303 1.00 28.23 260 GLN A C 1
ATOM 700 O O . GLN A 1 96 ? 41.080 -7.056 67.902 1.00 29.52 260 GLN A O 1
ATOM 706 N N . ILE A 1 97 ? 40.834 -8.224 65.993 1.00 25.73 261 ILE A N 1
ATOM 707 C CA . ILE A 1 97 ? 40.663 -7.040 65.160 1.00 29.48 261 ILE A CA 1
ATOM 708 C C . ILE A 1 97 ? 39.225 -6.553 65.284 1.00 32.59 261 ILE A C 1
ATOM 709 O O . ILE A 1 97 ? 38.284 -7.260 64.909 1.00 30.35 261 ILE A O 1
ATOM 714 N N . LYS A 1 98 ? 39.056 -5.339 65.807 1.00 34.70 262 LYS A N 1
ATOM 715 C CA . LYS A 1 98 ? 37.742 -4.752 66.036 1.00 33.46 262 LYS A CA 1
ATOM 716 C C . LYS A 1 98 ? 37.366 -3.734 64.963 1.00 35.55 262 LYS A C 1
ATOM 717 O O . LYS A 1 98 ? 36.577 -2.820 65.224 1.00 33.62 262 LYS A O 1
ATOM 723 N N . ASP A 1 99 ? 37.917 -3.875 63.760 1.00 37.40 263 ASP A N 1
ATOM 724 C CA . ASP A 1 99 ? 37.586 -2.968 62.673 1.00 34.19 263 ASP A CA 1
ATOM 725 C C . ASP A 1 99 ? 36.134 -3.159 62.241 1.00 33.39 263 ASP A C 1
ATOM 726 O O . ASP A 1 99 ? 35.464 -4.128 62.609 1.00 41.04 263 ASP A O 1
ATOM 731 N N . ASN A 1 100 ? 35.647 -2.211 61.444 1.00 35.13 264 ASN A N 1
ATOM 732 C CA . ASN A 1 100 ? 34.271 -2.225 60.949 1.00 34.42 264 ASN A CA 1
ATOM 733 C C . ASN A 1 100 ? 34.279 -2.853 59.559 1.00 38.83 264 ASN A C 1
ATOM 734 O O . ASN A 1 100 ? 34.348 -2.162 58.542 1.00 37.80 264 ASN A O 1
ATOM 739 N N . ILE A 1 101 ? 34.209 -4.184 59.521 1.00 38.00 265 ILE A N 1
ATOM 740 C CA . ILE A 1 101 ? 34.154 -4.926 58.268 1.00 34.07 265 ILE A CA 1
ATOM 741 C C . ILE A 1 101 ? 32.726 -5.314 57.901 1.00 34.95 265 ILE A C 1
ATOM 742 O O . ILE A 1 101 ? 32.519 -6.096 56.968 1.00 31.87 265 ILE A O 1
ATOM 747 N N . ARG A 1 102 ? 31.733 -4.782 58.613 1.00 36.37 266 ARG A N 1
ATOM 748 C CA . ARG A 1 102 ? 30.334 -5.103 58.358 1.00 40.64 266 ARG A CA 1
ATOM 749 C C . ARG A 1 102 ? 29.681 -4.098 57.414 1.00 43.86 266 ARG A C 1
ATOM 750 O O . ARG A 1 102 ? 29.003 -4.491 56.460 1.00 44.27 266 ARG A O 1
ATOM 758 N N . GLY A 1 103 ? 29.880 -2.805 57.664 1.00 43.37 267 GLY A N 1
ATOM 759 C CA . GLY A 1 103 ? 29.232 -1.799 56.848 1.00 40.51 267 GLY A CA 1
ATOM 760 C C . GLY A 1 103 ? 27.724 -1.822 57.037 1.00 43.99 267 GLY A C 1
ATOM 761 O O . GLY A 1 103 ? 27.207 -2.082 58.128 1.00 43.90 267 GLY A O 1
ATOM 762 N N . PHE A 1 104 ? 27.009 -1.545 55.952 1.00 44.66 268 PHE A N 1
ATOM 763 C CA . PHE A 1 104 ? 25.555 -1.601 55.942 1.00 45.24 268 PHE A CA 1
ATOM 764 C C . PHE A 1 104 ? 25.104 -2.908 55.305 1.00 49.07 268 PHE A C 1
ATOM 765 O O . PHE A 1 104 ? 25.637 -3.325 54.272 1.00 51.34 268 PHE A O 1
ATOM 773 N N . LYS A 1 105 ? 24.119 -3.554 55.930 1.00 46.61 269 LYS A N 1
ATOM 774 C CA . LYS A 1 105 ? 23.657 -4.849 55.439 1.00 48.62 269 LYS A CA 1
ATOM 775 C C . LYS A 1 105 ? 22.908 -4.703 54.120 1.00 50.92 269 LYS A C 1
ATOM 776 O O . LYS A 1 105 ? 23.171 -5.437 53.160 1.00 51.31 269 LYS A O 1
ATOM 782 N N . SER A 1 106 ? 21.970 -3.755 54.052 1.00 52.64 270 SER A N 1
ATOM 783 C CA . SER A 1 106 ? 21.142 -3.604 52.861 1.00 51.47 270 SER A CA 1
ATOM 784 C C . SER A 1 106 ? 21.911 -3.028 51.679 1.00 58.49 270 SER A C 1
ATOM 785 O O . SER A 1 106 ? 21.434 -3.126 50.543 1.00 68.17 270 SER A O 1
ATOM 788 N N . LYS A 1 107 ? 23.080 -2.432 51.914 1.00 58.46 271 LYS A N 1
ATOM 789 C CA . LYS A 1 107 ? 23.883 -1.809 50.862 1.00 54.15 271 LYS A CA 1
ATOM 790 C C . LYS A 1 107 ? 25.204 -2.555 50.731 1.00 52.83 271 LYS A C 1
ATOM 791 O O . LYS A 1 107 ? 26.176 -2.245 51.438 1.00 50.01 271 LYS A O 1
ATOM 797 N N . PRO A 1 108 ? 25.285 -3.551 49.848 1.00 57.46 272 PRO A N 1
ATOM 798 C CA . PRO A 1 108 ? 26.574 -4.205 49.600 1.00 60.36 272 PRO A CA 1
ATOM 799 C C . PRO A 1 108 ? 27.570 -3.225 48.998 1.00 56.09 272 PRO A C 1
ATOM 800 O O . PRO A 1 108 ? 27.235 -2.431 48.117 1.00 49.91 272 PRO A O 1
ATOM 804 N N . GLY A 1 109 ? 28.805 -3.287 49.488 1.00 47.06 273 GLY A N 1
ATOM 805 C CA . GLY A 1 109 ? 29.838 -2.356 49.087 1.00 45.97 273 GLY A CA 1
ATOM 806 C C . GLY A 1 109 ? 30.163 -1.296 50.113 1.00 43.05 273 GLY A C 1
ATOM 807 O O . GLY A 1 109 ? 31.048 -0.467 49.864 1.00 44.87 273 GLY A O 1
ATOM 808 N N . THR A 1 110 ? 29.477 -1.291 51.251 1.00 40.50 274 THR A N 1
ATOM 809 C CA . THR A 1 110 ? 29.758 -0.361 52.333 1.00 35.39 274 THR A CA 1
ATOM 810 C C . THR A 1 110 ? 30.722 -0.932 53.365 1.00 35.48 274 THR A C 1
ATOM 811 O O . THR A 1 110 ? 31.086 -0.224 54.309 1.00 47.58 274 THR A O 1
ATOM 815 N N . ALA A 1 111 ? 31.142 -2.185 53.215 1.00 39.32 275 ALA A N 1
ATOM 816 C CA . ALA A 1 111 ? 32.099 -2.777 54.139 1.00 39.86 275 ALA A CA 1
ATOM 817 C C . ALA A 1 111 ? 33.516 -2.441 53.694 1.00 39.33 275 ALA A C 1
ATOM 818 O O . ALA A 1 111 ? 33.845 -2.536 52.507 1.00 37.42 275 ALA A O 1
ATOM 820 N N . LYS A 1 112 ? 34.347 -2.038 54.644 1.00 41.96 276 LYS A N 1
ATOM 821 C CA . LYS A 1 112 ? 35.726 -1.662 54.386 1.00 42.95 276 LYS A CA 1
ATOM 822 C C . LYS A 1 112 ? 36.665 -2.813 54.717 1.00 34.97 276 LYS A C 1
ATOM 823 O O . LYS A 1 112 ? 36.322 -3.704 55.501 1.00 35.35 276 LYS A O 1
ATOM 829 N N . PRO A 1 113 ? 37.858 -2.839 54.127 1.00 33.05 277 PRO A N 1
ATOM 830 C CA . PRO A 1 113 ? 38.812 -3.905 54.448 1.00 32.53 277 PRO A CA 1
ATOM 831 C C . PRO A 1 113 ? 39.322 -3.782 55.875 1.00 33.37 277 PRO A C 1
ATOM 832 O O . PRO A 1 113 ? 39.230 -2.732 56.515 1.00 35.52 277 PRO A O 1
ATOM 836 N N . ALA A 1 114 ? 39.872 -4.887 56.370 1.00 27.11 278 ALA A N 1
ATOM 837 C CA . ALA A 1 114 ? 40.475 -4.924 57.694 1.00 27.87 278 ALA A CA 1
ATOM 838 C C . ALA A 1 114 ? 41.939 -4.515 57.610 1.00 32.12 278 ALA A C 1
ATOM 839 O O . ALA A 1 114 ? 42.647 -4.889 56.672 1.00 32.44 278 ALA A O 1
ATOM 841 N N . ASP A 1 115 ? 42.388 -3.747 58.599 1.00 29.84 279 ASP A N 1
ATOM 842 C CA . ASP A 1 115 ? 43.750 -3.224 58.631 1.00 28.75 279 ASP A CA 1
ATOM 843 C C . ASP A 1 115 ? 44.602 -4.129 59.514 1.00 29.83 279 ASP A C 1
ATOM 844 O O . ASP A 1 115 ? 44.414 -4.173 60.735 1.00 33.83 279 ASP A O 1
ATOM 849 N N . LEU A 1 116 ? 45.538 -4.847 58.895 1.00 27.31 280 LEU A N 1
ATOM 850 C CA . LEU A 1 116 ? 46.453 -5.726 59.609 1.00 27.29 280 LEU A CA 1
ATOM 851 C C . LEU A 1 116 ? 47.755 -5.040 59.999 1.00 29.95 280 LEU A C 1
ATOM 852 O O . LEU A 1 116 ? 48.553 -5.633 60.733 1.00 33.09 280 LEU A O 1
ATOM 857 N N . THR A 1 117 ? 47.981 -3.812 59.529 1.00 28.46 281 THR A N 1
ATOM 858 C CA . THR A 1 117 ? 49.278 -3.161 59.714 1.00 26.25 281 THR A CA 1
ATOM 859 C C . THR A 1 117 ? 49.679 -2.993 61.176 1.00 25.83 281 THR A C 1
ATOM 860 O O . THR A 1 117 ? 50.832 -3.316 61.512 1.00 26.91 281 THR A O 1
ATOM 864 N N . PRO A 1 118 ? 48.823 -2.507 62.085 1.00 26.47 282 PRO A N 1
ATOM 865 C CA . PRO A 1 118 ? 49.284 -2.280 63.466 1.00 24.57 282 PRO A CA 1
ATOM 866 C C . PRO A 1 118 ? 49.645 -3.548 64.225 1.00 24.84 282 PRO A C 1
ATOM 867 O O . PRO A 1 118 ? 50.275 -3.446 65.285 1.00 26.65 282 PRO A O 1
ATOM 871 N N . HIS A 1 119 ? 49.280 -4.731 63.727 1.00 26.23 283 HIS A N 1
ATOM 872 C CA . HIS A 1 119 ? 49.444 -5.972 64.474 1.00 29.35 283 HIS A CA 1
ATOM 873 C C . HIS A 1 119 ? 50.498 -6.891 63.865 1.00 31.85 283 HIS A C 1
ATOM 874 O O . HIS A 1 119 ? 50.512 -8.091 64.158 1.00 27.86 283 HIS A O 1
ATOM 881 N N . LEU A 1 120 ? 51.386 -6.355 63.035 1.00 32.39 284 LEU A N 1
ATOM 882 C CA . LEU A 1 120 ? 52.395 -7.174 62.380 1.00 33.11 284 LEU A CA 1
ATOM 883 C C . LEU A 1 120 ? 53.589 -7.405 63.295 1.00 34.72 284 LEU A C 1
ATOM 884 O O . LEU A 1 120 ? 54.048 -6.494 63.989 1.00 36.99 284 LEU A O 1
ATOM 889 N N . LYS A 1 121 ? 54.087 -8.638 63.293 1.00 36.28 285 LYS A N 1
ATOM 890 C CA . LYS A 1 121 ? 55.330 -8.963 63.966 1.00 36.83 285 LYS A CA 1
ATOM 891 C C . LYS A 1 121 ? 56.511 -8.470 63.136 1.00 42.51 285 LYS A C 1
ATOM 892 O O . LYS A 1 121 ? 56.371 -8.212 61.938 1.00 41.88 285 LYS A O 1
ATOM 898 N N . PRO A 1 122 ? 57.685 -8.310 63.752 1.00 43.10 286 PRO A N 1
ATOM 899 C CA . PRO A 1 122 ? 58.871 -7.936 62.974 1.00 44.25 286 PRO A CA 1
ATOM 900 C C . PRO A 1 122 ? 59.141 -8.939 61.861 1.00 43.89 286 PRO A C 1
ATOM 901 O O . PRO A 1 122 ? 58.775 -10.113 61.951 1.00 50.26 286 PRO A O 1
ATOM 905 N N . TYR A 1 123 ? 59.790 -8.453 60.799 1.00 40.81 287 TYR A N 1
ATOM 906 C CA . TYR A 1 123 ? 59.984 -9.252 59.592 1.00 43.14 287 TYR A CA 1
ATOM 907 C C . TYR A 1 123 ? 60.689 -10.574 59.869 1.00 49.18 287 TYR A C 1
ATOM 908 O O . TYR A 1 123 ? 60.522 -11.525 59.098 1.00 47.18 287 TYR A O 1
ATOM 917 N N . THR A 1 124 ? 61.470 -10.657 60.948 1.00 50.76 288 THR A N 1
ATOM 918 C CA . THR A 1 124 ? 62.150 -11.902 61.285 1.00 55.26 288 THR A CA 1
ATOM 919 C C . THR A 1 124 ? 61.189 -12.975 61.780 1.00 49.50 288 THR A C 1
ATOM 920 O O . THR A 1 124 ? 61.503 -14.165 61.674 1.00 52.30 288 THR A O 1
ATOM 924 N N . GLN A 1 125 ? 60.034 -12.589 62.311 1.00 51.89 289 GLN A N 1
ATOM 925 C CA . GLN A 1 125 ? 59.069 -13.529 62.858 1.00 45.57 289 GLN A CA 1
ATOM 926 C C . GLN A 1 125 ? 57.954 -13.809 61.855 1.00 39.89 289 GLN A C 1
ATOM 927 O O . GLN A 1 125 ? 57.768 -13.086 60.874 1.00 39.93 289 GLN A O 1
ATOM 933 N N . GLN A 1 126 ? 57.208 -14.878 62.123 1.00 38.92 290 GLN A N 1
ATOM 934 C CA . GLN A 1 126 ? 56.144 -15.344 61.243 1.00 42.59 290 GLN A CA 1
ATOM 935 C C . GLN A 1 126 ? 54.793 -14.885 61.775 1.00 42.39 290 GLN A C 1
ATOM 936 O O . GLN A 1 126 ? 54.451 -15.156 62.931 1.00 39.68 290 GLN A O 1
ATOM 942 N N . ASN A 1 127 ? 54.030 -14.195 60.931 1.00 38.62 291 ASN A N 1
ATOM 943 C CA . ASN A 1 127 ? 52.714 -13.717 61.317 1.00 36.79 291 ASN A CA 1
ATOM 944 C C . ASN A 1 127 ? 51.671 -14.821 61.150 1.00 44.31 291 ASN A C 1
ATOM 945 O O . ASN A 1 127 ? 51.940 -15.897 60.608 1.00 47.11 291 ASN A O 1
ATOM 950 N N . ASN A 1 128 ? 50.459 -14.539 61.624 1.00 46.12 292 ASN A N 1
ATOM 951 C CA . ASN A 1 128 ? 49.375 -15.518 61.573 1.00 40.15 292 ASN A CA 1
ATOM 952 C C . ASN A 1 128 ? 48.049 -14.783 61.680 1.00 43.92 292 ASN A C 1
ATOM 953 O O . ASN A 1 128 ? 47.800 -14.099 62.678 1.00 42.07 292 ASN A O 1
ATOM 958 N N . VAL A 1 129 ? 47.206 -14.922 60.660 1.00 45.48 293 VAL A N 1
ATOM 959 C CA . VAL A 1 129 ? 45.866 -14.347 60.643 1.00 38.84 293 VAL A CA 1
ATOM 960 C C . VAL A 1 129 ? 44.863 -15.486 60.753 1.00 39.17 293 VAL A C 1
ATOM 961 O O . VAL A 1 129 ? 44.976 -16.491 60.041 1.00 42.37 293 VAL A O 1
ATOM 965 N N . GLU A 1 130 ? 43.887 -15.332 61.645 1.00 36.90 294 GLU A N 1
ATOM 966 C CA . GLU A 1 130 ? 42.902 -16.369 61.918 1.00 38.66 294 GLU A CA 1
ATOM 967 C C . GLU A 1 130 ? 41.504 -15.777 61.823 1.00 37.48 294 GLU A C 1
ATOM 968 O O . GLU A 1 130 ? 41.244 -14.704 62.375 1.00 37.10 294 GLU A O 1
ATOM 974 N N . LEU A 1 131 ? 40.610 -16.479 61.129 1.00 40.45 295 LEU A N 1
ATOM 975 C CA . LEU A 1 131 ? 39.222 -16.056 60.967 1.00 37.40 295 LEU A CA 1
ATOM 976 C C . LEU A 1 131 ? 38.311 -17.164 61.479 1.00 38.58 295 LEU A C 1
ATOM 977 O O . LEU A 1 131 ? 38.222 -18.233 60.866 1.00 43.67 295 LEU A O 1
ATOM 982 N N . ILE A 1 132 ? 37.639 -16.906 62.591 1.00 37.32 296 ILE A N 1
ATOM 983 C CA . ILE A 1 132 ? 36.655 -17.826 63.147 1.00 34.57 296 ILE A CA 1
ATOM 984 C C . ILE A 1 132 ? 35.282 -17.425 62.630 1.00 36.59 296 ILE A C 1
ATOM 985 O O . ILE A 1 132 ? 34.957 -16.236 62.570 1.00 40.54 296 ILE A O 1
ATOM 990 N N . TYR A 1 133 ? 34.475 -18.411 62.245 1.00 37.27 297 TYR A N 1
ATOM 991 C CA . TYR A 1 133 ? 33.143 -18.149 61.716 1.00 36.69 297 TYR A CA 1
ATOM 992 C C . TYR A 1 133 ? 32.193 -19.248 62.170 1.00 37.52 297 TYR A C 1
ATOM 993 O O . TYR A 1 133 ? 32.603 -20.255 62.754 1.00 38.87 297 TYR A O 1
ATOM 1002 N N . ALA A 1 134 ? 30.906 -19.044 61.896 1.00 38.15 298 ALA A N 1
ATOM 1003 C CA . ALA A 1 134 ? 29.880 -19.989 62.311 1.00 37.78 298 ALA A CA 1
ATOM 1004 C C . ALA A 1 134 ? 28.627 -19.768 61.477 1.00 35.25 298 ALA A C 1
ATOM 1005 O O . ALA A 1 134 ? 28.244 -18.625 61.216 1.00 34.81 298 ALA A O 1
ATOM 1007 N N . PHE A 1 135 ? 28.001 -20.871 61.067 1.00 41.05 299 PHE A N 1
ATOM 1008 C CA . PHE A 1 135 ? 26.743 -20.862 60.321 1.00 39.68 299 PHE A CA 1
ATOM 1009 C C . PHE A 1 135 ? 26.861 -20.002 59.059 1.00 34.10 299 PHE A C 1
ATOM 1010 O O . PHE A 1 135 ? 26.268 -18.931 58.932 1.00 41.71 299 PHE A O 1
ATOM 1018 N N . THR A 1 136 ? 27.648 -20.514 58.119 1.00 32.33 300 THR A N 1
ATOM 1019 C CA . THR A 1 136 ? 27.852 -19.866 56.833 1.00 37.98 300 THR A CA 1
ATOM 1020 C C . THR A 1 136 ? 26.995 -20.539 55.770 1.00 40.91 300 THR A C 1
ATOM 1021 O O . THR A 1 136 ? 26.881 -21.768 55.735 1.00 49.30 300 THR A O 1
ATOM 1025 N N . THR A 1 137 ? 26.386 -19.725 54.910 1.00 44.24 301 THR A N 1
ATOM 1026 C CA . THR A 1 137 ? 25.582 -20.228 53.803 1.00 45.53 301 THR A CA 1
ATOM 1027 C C . THR A 1 137 ? 26.289 -20.127 52.460 1.00 48.43 301 THR A C 1
ATOM 1028 O O . THR A 1 137 ? 25.980 -20.903 51.551 1.00 55.82 301 THR A O 1
ATOM 1032 N N . LYS A 1 138 ? 27.222 -19.192 52.317 1.00 46.43 302 LYS A N 1
ATOM 1033 C CA . LYS A 1 138 ? 28.002 -19.019 51.102 1.00 43.39 302 LYS A CA 1
ATOM 1034 C C . LYS A 1 138 ? 29.473 -19.275 51.404 1.00 38.69 302 LYS A C 1
ATOM 1035 O O . LYS A 1 138 ? 29.887 -19.372 52.562 1.00 37.69 302 LYS A O 1
ATOM 1041 N N . GLU A 1 139 ? 30.266 -19.386 50.344 1.00 39.44 303 GLU A N 1
ATOM 1042 C CA . GLU A 1 139 ? 31.709 -19.529 50.466 1.00 46.63 303 GLU A CA 1
ATOM 1043 C C . GLU A 1 139 ? 32.377 -18.174 50.282 1.00 50.44 303 GLU A C 1
ATOM 1044 O O . GLU A 1 139 ? 31.998 -17.396 49.401 1.00 52.28 303 GLU A O 1
ATOM 1050 N N . TYR A 1 140 ? 33.370 -17.894 51.121 1.00 48.68 304 TYR A N 1
ATOM 1051 C CA . TYR A 1 140 ? 34.064 -16.617 51.113 1.00 52.05 304 TYR A CA 1
ATOM 1052 C C . TYR A 1 140 ? 35.544 -16.825 50.822 1.00 46.45 304 TYR A C 1
ATOM 1053 O O . TYR A 1 140 ? 36.132 -17.846 51.193 1.00 44.98 304 TYR A O 1
ATOM 1062 N N . LYS A 1 141 ? 36.139 -15.841 50.153 1.00 44.76 305 LYS A N 1
ATOM 1063 C CA . LYS A 1 141 ? 37.540 -15.880 49.755 1.00 47.50 305 LYS A CA 1
ATOM 1064 C C . LYS A 1 141 ? 38.246 -14.665 50.342 1.00 43.02 305 LYS A C 1
ATOM 1065 O O . LYS A 1 141 ? 37.827 -13.527 50.106 1.00 44.06 305 LYS A O 1
ATOM 1071 N N . LEU A 1 142 ? 39.311 -14.908 51.099 1.00 38.75 306 LEU A N 1
ATOM 1072 C CA . LEU A 1 142 ? 40.048 -13.855 51.784 1.00 34.22 306 LEU A CA 1
ATOM 1073 C C . LEU A 1 142 ? 41.360 -13.573 51.061 1.00 40.32 306 LEU A C 1
ATOM 1074 O O . LEU A 1 142 ? 42.034 -14.495 50.594 1.00 46.74 306 LEU A O 1
ATOM 1079 N N . PHE A 1 143 ? 41.717 -12.292 50.976 1.00 40.95 307 PHE A N 1
ATOM 1080 C CA . PHE A 1 143 ? 42.951 -11.860 50.335 1.00 36.33 307 PHE A CA 1
ATOM 1081 C C . PHE A 1 143 ? 43.659 -10.836 51.209 1.00 38.59 307 PHE A C 1
ATOM 1082 O O . PHE A 1 143 ? 43.030 -10.124 51.997 1.00 37.71 307 PHE A O 1
ATOM 1090 N N . GLY A 1 144 ? 44.978 -10.762 51.051 1.00 41.72 308 GLY A N 1
ATOM 1091 C CA . GLY A 1 144 ? 45.778 -9.778 51.754 1.00 39.32 308 GLY A CA 1
ATOM 1092 C C . GLY A 1 144 ? 46.654 -8.973 50.816 1.00 38.53 308 GLY A C 1
ATOM 1093 O O . GLY A 1 144 ? 47.680 -9.467 50.338 1.00 39.64 308 GLY A O 1
ATOM 1094 N N . TYR A 1 145 ? 46.261 -7.733 50.543 1.00 33.47 309 TYR A N 1
ATOM 1095 C CA . TYR A 1 145 ? 46.963 -6.874 49.603 1.00 34.68 309 TYR A CA 1
ATOM 1096 C C . TYR A 1 145 ? 47.662 -5.732 50.329 1.00 39.14 309 TYR A C 1
ATOM 1097 O O . TYR A 1 145 ? 47.253 -5.318 51.417 1.00 37.35 309 TYR A O 1
ATOM 1106 N N . ILE A 1 146 ? 48.724 -5.229 49.708 1.00 37.37 310 ILE A N 1
ATOM 1107 C CA . ILE A 1 146 ? 49.353 -3.980 50.119 1.00 34.40 310 ILE A CA 1
ATOM 1108 C C . ILE A 1 146 ? 48.741 -2.856 49.298 1.00 37.94 310 ILE A C 1
ATOM 1109 O O . ILE A 1 146 ? 48.695 -2.931 48.064 1.00 41.77 310 ILE A O 1
ATOM 1114 N N . VAL A 1 147 ? 48.255 -1.819 49.976 1.00 37.18 311 VAL A N 1
ATOM 1115 C CA . VAL A 1 147 ? 47.579 -0.712 49.316 1.00 41.48 311 VAL A CA 1
ATOM 1116 C C . VAL A 1 147 ? 48.338 0.576 49.602 1.00 37.92 311 VAL A C 1
ATOM 1117 O O . VAL A 1 147 ? 49.169 0.651 50.509 1.00 40.92 311 VAL A O 1
ATOM 1121 N N . GLU A 1 148 ? 48.044 1.598 48.804 1.00 36.63 312 GLU A N 1
ATOM 1122 C CA . GLU A 1 148 ? 48.583 2.937 49.000 1.00 40.49 312 GLU A CA 1
ATOM 1123 C C . GLU A 1 148 ? 47.442 3.882 49.348 1.00 39.13 312 GLU A C 1
ATOM 1124 O O . GLU A 1 148 ? 46.456 3.968 48.610 1.00 39.15 312 GLU A O 1
ATOM 1130 N N . MET A 1 149 ? 47.580 4.585 50.468 1.00 36.56 313 MET A N 1
ATOM 1131 C CA . MET A 1 149 ? 46.502 5.417 50.983 1.00 30.74 313 MET A CA 1
ATOM 1132 C C . MET A 1 149 ? 46.374 6.710 50.187 1.00 31.88 313 MET A C 1
ATOM 1133 O O . MET A 1 149 ? 47.369 7.285 49.737 1.00 37.94 313 MET A O 1
ATOM 1138 N N . ILE A 1 150 ? 45.134 7.162 50.016 1.00 29.14 314 ILE A N 1
ATOM 1139 C CA . ILE A 1 150 ? 44.831 8.460 49.425 1.00 31.65 314 ILE A CA 1
ATOM 1140 C C . ILE A 1 150 ? 43.939 9.211 50.403 1.00 31.97 314 ILE A C 1
ATOM 1141 O O . ILE A 1 150 ? 42.848 8.737 50.742 1.00 28.36 314 ILE A O 1
ATOM 1146 N N . THR A 1 151 ? 44.401 10.370 50.857 1.00 34.40 315 THR A N 1
ATOM 1147 C CA . THR A 1 151 ? 43.671 11.148 51.843 1.00 34.95 315 THR A CA 1
ATOM 1148 C C . THR A 1 151 ? 42.497 11.881 51.199 1.00 33.91 315 THR A C 1
ATOM 1149 O O . THR A 1 151 ? 42.498 12.140 49.993 1.00 32.16 315 THR A O 1
ATOM 1153 N N . PRO A 1 152 ? 41.469 12.214 51.987 1.00 32.61 316 PRO A N 1
ATOM 1154 C CA . PRO A 1 152 ? 40.358 13.008 51.436 1.00 32.78 316 PRO A CA 1
ATOM 1155 C C . PRO A 1 152 ? 40.796 14.352 50.884 1.00 32.92 316 PRO A C 1
ATOM 1156 O O . PRO A 1 152 ? 40.166 14.862 49.948 1.00 31.35 316 PRO A O 1
ATOM 1160 N N . GLU A 1 153 ? 41.858 14.944 51.435 1.00 34.22 317 GLU A N 1
ATOM 1161 C CA . GLU A 1 153 ? 42.346 16.213 50.908 1.00 43.14 317 GLU A CA 1
ATOM 1162 C C . GLU A 1 153 ? 42.938 16.049 49.515 1.00 38.79 317 GLU A C 1
ATOM 1163 O O . GLU A 1 153 ? 42.852 16.969 48.693 1.00 35.14 317 GLU A O 1
ATOM 1169 N N . GLN A 1 154 ? 43.535 14.889 49.228 1.00 39.06 318 GLN A N 1
ATOM 1170 C CA . GLN A 1 154 ? 44.055 14.639 47.887 1.00 42.39 318 GLN A CA 1
ATOM 1171 C C . GLN A 1 154 ? 42.924 14.469 46.880 1.00 36.35 318 GLN A C 1
ATOM 1172 O O . GLN A 1 154 ? 43.043 14.898 45.726 1.00 35.55 318 GLN A O 1
ATOM 1178 N N . LEU A 1 155 ? 41.820 13.844 47.296 1.00 35.35 319 LEU A N 1
ATOM 1179 C CA . LEU A 1 155 ? 40.671 13.710 46.407 1.00 33.76 319 LEU A CA 1
ATOM 1180 C C . LEU A 1 155 ? 39.963 15.043 46.202 1.00 35.71 319 LEU A C 1
ATOM 1181 O O . LEU A 1 155 ? 39.398 15.283 45.129 1.00 34.20 319 LEU A O 1
ATOM 1186 N N . LEU A 1 156 ? 39.979 15.914 47.215 1.00 35.46 320 LEU A N 1
ATOM 1187 C CA . LEU A 1 156 ? 39.370 17.233 47.070 1.00 31.68 320 LEU A CA 1
ATOM 1188 C C . LEU A 1 156 ? 40.067 18.054 45.994 1.00 34.39 320 LEU A C 1
ATOM 1189 O O . LEU A 1 156 ? 39.416 18.835 45.291 1.00 35.68 320 LEU A O 1
ATOM 1194 N N . GLU A 1 157 ? 41.384 17.889 45.850 1.00 39.06 321 GLU A N 1
ATOM 1195 C CA . GLU A 1 157 ? 42.122 18.637 44.838 1.00 46.22 321 GLU A CA 1
ATOM 1196 C C . GLU A 1 157 ? 41.621 18.324 43.434 1.00 42.65 321 GLU A C 1
ATOM 1197 O O . GLU A 1 157 ? 41.612 19.205 42.567 1.00 40.97 321 GLU A O 1
ATOM 1203 N N . LYS A 1 158 ? 41.192 17.084 43.193 1.00 43.07 322 LYS A N 1
ATOM 1204 C CA . LYS A 1 158 ? 40.631 16.730 41.895 1.00 45.95 322 LYS A CA 1
ATOM 1205 C C . LYS A 1 158 ? 39.214 17.262 41.720 1.00 36.30 322 LYS A C 1
ATOM 1206 O O . LYS A 1 158 ? 38.808 17.571 40.594 1.00 36.77 322 LYS A O 1
ATOM 1212 N N . VAL A 1 159 ? 38.453 17.375 42.811 1.00 32.04 323 VAL A N 1
ATOM 1213 C CA . VAL A 1 159 ? 37.094 17.899 42.714 1.00 33.92 323 VAL A CA 1
ATOM 1214 C C . VAL A 1 159 ? 37.118 19.375 42.337 1.00 37.10 323 VAL A C 1
ATOM 1215 O O . VAL A 1 159 ? 36.276 19.846 41.561 1.00 41.88 323 VAL A O 1
ATOM 1219 N N . LEU A 1 160 ? 38.084 20.127 42.870 1.00 35.05 324 LEU A N 1
ATOM 1220 C CA . LEU A 1 160 ? 38.199 21.543 42.541 1.00 28.71 324 LEU A CA 1
ATOM 1221 C C . LEU A 1 160 ? 38.649 21.768 41.104 1.00 33.11 324 LEU A C 1
ATOM 1222 O O . LEU A 1 160 ? 38.380 22.835 40.543 1.00 37.71 324 LEU A O 1
ATOM 1227 N N . GLN A 1 161 ? 39.330 20.793 40.498 1.00 39.12 325 GLN A N 1
ATOM 1228 C CA . GLN A 1 161 ? 39.683 20.881 39.087 1.00 40.82 325 GLN A CA 1
ATOM 1229 C C . GLN A 1 161 ? 38.524 20.513 38.172 1.00 40.85 325 GLN A C 1
ATOM 1230 O O . GLN A 1 161 ? 38.521 20.918 37.005 1.00 47.89 325 GLN A O 1
ATOM 1236 N N . HIS A 1 162 ? 37.549 19.756 38.670 1.00 42.46 326 HIS A N 1
ATOM 1237 C CA . HIS A 1 162 ? 36.406 19.376 37.859 1.00 44.33 326 HIS A CA 1
ATOM 1238 C C . HIS A 1 162 ? 35.560 20.603 37.521 1.00 43.35 326 HIS A C 1
ATOM 1239 O O . HIS A 1 162 ? 35.591 21.605 38.240 1.00 38.79 326 HIS A O 1
ATOM 1246 N N . PRO A 1 163 ? 34.803 20.555 36.423 1.00 50.72 327 PRO A N 1
ATOM 1247 C CA . PRO A 1 163 ? 33.945 21.694 36.077 1.00 48.36 327 PRO A CA 1
ATOM 1248 C C . PRO A 1 163 ? 32.894 21.940 37.149 1.00 41.75 327 PRO A C 1
ATOM 1249 O O . PRO A 1 163 ? 32.335 21.006 37.727 1.00 37.47 327 PRO A O 1
ATOM 1253 N N . LYS A 1 164 ? 32.632 23.215 37.410 1.00 41.48 328 LYS A N 1
ATOM 1254 C CA . LYS A 1 164 ? 31.705 23.619 38.454 1.00 38.36 328 LYS A CA 1
ATOM 1255 C C . LYS A 1 164 ? 30.271 23.626 37.937 1.00 35.40 328 LYS A C 1
ATOM 1256 O O . LYS A 1 164 ? 30.015 23.627 36.730 1.00 36.80 328 LYS A O 1
ATOM 1262 N N . ILE A 1 165 ? 29.330 23.626 38.878 1.00 32.74 329 ILE A N 1
ATOM 1263 C CA . ILE A 1 165 ? 27.925 23.889 38.575 1.00 34.75 329 ILE A CA 1
ATOM 1264 C C . ILE A 1 165 ? 27.784 25.406 38.478 1.00 34.00 329 ILE A C 1
ATOM 1265 O O . ILE A 1 165 ? 27.785 26.108 39.491 1.00 31.65 329 ILE A O 1
ATOM 1270 N N . ILE A 1 166 ? 27.675 25.917 37.251 1.00 32.83 330 ILE A N 1
ATOM 1271 C CA . ILE A 1 166 ? 27.761 27.357 37.043 1.00 33.51 330 ILE A CA 1
ATOM 1272 C C . ILE A 1 166 ? 26.484 28.046 37.513 1.00 33.54 330 ILE A C 1
ATOM 1273 O O . ILE A 1 166 ? 25.431 27.425 37.702 1.00 31.24 330 ILE A O 1
ATOM 1278 N N . LYS A 1 167 ? 26.593 29.364 37.708 1.00 38.41 331 LYS A N 1
ATOM 1279 C CA . LYS A 1 167 ? 25.454 30.155 38.161 1.00 38.53 331 LYS A CA 1
ATOM 1280 C C . LYS A 1 167 ? 24.304 30.106 37.165 1.00 38.30 331 LYS A C 1
ATOM 1281 O O . LYS A 1 167 ? 23.136 30.209 37.560 1.00 41.05 331 LYS A O 1
ATOM 1287 N N . GLN A 1 168 ? 24.610 29.942 35.876 1.00 37.78 332 GLN A N 1
ATOM 1288 C CA . GLN A 1 168 ? 23.558 29.835 34.870 1.00 34.55 332 GLN A CA 1
ATOM 1289 C C . GLN A 1 168 ? 22.679 28.616 35.118 1.00 37.86 332 GLN A C 1
ATOM 1290 O O . GLN A 1 168 ? 21.460 28.666 34.910 1.00 43.04 332 GLN A O 1
ATOM 1296 N N . ALA A 1 169 ? 23.278 27.511 35.567 1.00 37.44 333 ALA A N 1
ATOM 1297 C CA . ALA A 1 169 ? 22.507 26.294 35.800 1.00 35.84 333 ALA A CA 1
ATOM 1298 C C . ALA A 1 169 ? 21.558 26.455 36.980 1.00 36.42 333 ALA A C 1
ATOM 1299 O O . ALA A 1 169 ? 20.421 25.972 36.940 1.00 41.39 333 ALA A O 1
ATOM 1301 N N . THR A 1 170 ? 22.005 27.132 38.041 1.00 35.49 334 THR A N 1
ATOM 1302 C CA . THR A 1 170 ? 21.150 27.315 39.209 1.00 39.94 334 THR A CA 1
ATOM 1303 C C . THR A 1 170 ? 20.037 28.317 38.928 1.00 41.21 334 THR A C 1
ATOM 1304 O O . THR A 1 170 ? 18.915 28.161 39.425 1.00 42.60 334 THR A O 1
ATOM 1308 N N . LEU A 1 171 ? 20.327 29.354 38.138 1.00 43.23 335 LEU A N 1
ATOM 1309 C CA . LEU A 1 171 ? 19.283 30.298 37.753 1.00 43.66 335 LEU A CA 1
ATOM 1310 C C . LEU A 1 171 ? 18.219 29.620 36.900 1.00 47.61 335 LEU A C 1
ATOM 1311 O O . LEU A 1 171 ? 17.027 29.925 37.020 1.00 50.88 335 LEU A O 1
ATOM 1316 N N . LEU A 1 172 ? 18.634 28.694 36.031 1.00 42.28 336 LEU A N 1
ATOM 1317 C CA . LEU A 1 172 ? 17.670 27.935 35.242 1.00 44.22 336 LEU A CA 1
ATOM 1318 C C . LEU A 1 172 ? 16.837 27.017 36.125 1.00 47.00 336 LEU A C 1
ATOM 1319 O O . LEU A 1 172 ? 15.630 26.861 35.904 1.00 50.85 336 LEU A O 1
ATOM 1324 N N . TYR A 1 173 ? 17.464 26.397 37.128 1.00 48.23 337 TYR A N 1
ATOM 1325 C CA . TYR A 1 173 ? 16.719 25.552 38.055 1.00 45.72 337 TYR A CA 1
ATOM 1326 C C . TYR A 1 173 ? 15.712 26.368 38.855 1.00 44.55 337 TYR A C 1
ATOM 1327 O O . TYR A 1 173 ? 14.575 25.930 39.065 1.00 44.92 337 TYR A O 1
ATOM 1336 N N . LEU A 1 174 ? 16.110 27.560 39.309 1.00 46.09 338 LEU A N 1
ATOM 1337 C CA . LEU A 1 174 ? 15.192 28.412 40.058 1.00 49.76 338 LEU A CA 1
ATOM 1338 C C . LEU A 1 174 ? 14.037 28.884 39.185 1.00 55.88 338 LEU A C 1
ATOM 1339 O O . LEU A 1 174 ? 12.896 28.977 39.653 1.00 57.75 338 LEU A O 1
ATOM 1344 N N . LYS A 1 175 ? 14.312 29.191 37.916 1.00 52.58 339 LYS A N 1
ATOM 1345 C CA . LYS A 1 175 ? 13.242 29.593 37.009 1.00 52.80 339 LYS A CA 1
ATOM 1346 C C . LYS A 1 175 ? 12.349 28.411 36.656 1.00 55.95 339 LYS A C 1
ATOM 1347 O O . LYS A 1 175 ? 11.130 28.565 36.520 1.00 60.36 339 LYS A O 1
ATOM 1353 N N . LYS A 1 176 ? 12.937 27.221 36.508 1.00 57.00 340 LYS A N 1
ATOM 1354 C CA . LYS A 1 176 ? 12.151 26.036 36.181 1.00 55.97 340 LYS A CA 1
ATOM 1355 C C . LYS A 1 176 ? 11.229 25.652 37.332 1.00 59.09 340 LYS A C 1
ATOM 1356 O O . LYS A 1 176 ? 10.037 25.396 37.127 1.00 60.97 340 LYS A O 1
ATOM 1362 N N . THR A 1 177 ? 11.763 25.610 38.556 1.00 61.48 341 THR A N 1
ATOM 1363 C CA . THR A 1 177 ? 10.950 25.231 39.705 1.00 65.23 341 THR A CA 1
ATOM 1364 C C . THR A 1 177 ? 9.924 26.298 40.067 1.00 67.05 341 THR A C 1
ATOM 1365 O O . THR A 1 177 ? 8.965 25.997 40.785 1.00 73.66 341 THR A O 1
ATOM 1369 N N . LEU A 1 178 ? 10.099 27.531 39.588 1.00 63.49 342 LEU A N 1
ATOM 1370 C CA . LEU A 1 178 ? 9.124 28.580 39.864 1.00 68.31 342 LEU A CA 1
ATOM 1371 C C . LEU A 1 178 ? 7.892 28.434 38.979 1.00 73.19 342 LEU A C 1
ATOM 1372 O O . LEU A 1 178 ? 6.758 28.522 39.463 1.00 73.68 342 LEU A O 1
ATOM 1377 N N . ARG A 1 179 ? 8.098 28.212 37.678 1.00 72.46 343 ARG A N 1
ATOM 1378 C CA . ARG A 1 179 ? 6.968 28.059 36.768 1.00 72.04 343 ARG A CA 1
ATOM 1379 C C . ARG A 1 179 ? 6.199 26.773 37.042 1.00 73.13 343 ARG A C 1
ATOM 1380 O O . ARG A 1 179 ? 4.986 26.718 36.811 1.00 79.49 343 ARG A O 1
ATOM 1388 N N . GLU A 1 180 ? 6.882 25.734 37.530 1.00 70.65 344 GLU A N 1
ATOM 1389 C CA . GLU A 1 180 ? 6.184 24.514 37.921 1.00 71.80 344 GLU A CA 1
ATOM 1390 C C . GLU A 1 180 ? 5.249 24.760 39.097 1.00 77.31 344 GLU A C 1
ATOM 1391 O O . GLU A 1 180 ? 4.237 24.065 39.237 1.00 83.15 344 GLU A O 1
ATOM 1397 N N . ASP A 1 181 ? 5.567 25.737 39.948 1.00 74.39 345 ASP A N 1
ATOM 1398 C CA . ASP A 1 181 ? 4.665 26.092 41.036 1.00 80.71 345 ASP A CA 1
ATOM 1399 C C . ASP A 1 181 ? 3.479 26.904 40.530 1.00 81.47 345 ASP A C 1
ATOM 1400 O O . ASP A 1 181 ? 2.362 26.758 41.039 1.00 85.40 345 ASP A O 1
ATOM 1405 N N . GLU A 1 182 ? 3.703 27.763 39.531 1.00 79.54 346 GLU A N 1
ATOM 1406 C CA . GLU A 1 182 ? 2.607 28.542 38.964 1.00 79.05 346 GLU A CA 1
ATOM 1407 C C . GLU A 1 182 ? 1.574 27.637 38.306 1.00 81.88 346 GLU A C 1
ATOM 1408 O O . GLU A 1 182 ? 0.366 27.888 38.397 1.00 79.81 346 GLU A O 1
ATOM 1414 N N . GLU A 1 183 ? 2.031 26.576 37.635 1.00 82.59 347 GLU A N 1
ATOM 1415 C CA . GLU A 1 183 ? 1.106 25.609 37.057 1.00 86.01 347 GLU A CA 1
ATOM 1416 C C . GLU A 1 183 ? 0.326 24.867 38.134 1.00 84.16 347 GLU A C 1
ATOM 1417 O O . GLU A 1 183 ? -0.836 24.504 37.920 1.00 87.01 347 GLU A O 1
ATOM 1423 N N . MET A 1 184 ? 0.943 24.635 39.291 1.00 86.84 348 MET A N 1
ATOM 1424 C CA . MET A 1 184 ? 0.296 23.979 40.417 1.00 94.23 348 MET A CA 1
ATOM 1425 C C . MET A 1 184 ? -0.438 24.959 41.325 1.00 89.28 348 MET A C 1
ATOM 1426 O O . MET A 1 184 ? -0.844 24.579 42.428 1.00 91.29 348 MET A O 1
ATOM 1431 N N . GLY A 1 185 ? -0.612 26.205 40.888 1.00 79.31 349 GLY A N 1
ATOM 1432 C CA . GLY A 1 185 ? -1.285 27.208 41.685 1.00 74.16 349 GLY A CA 1
ATOM 1433 C C . GLY A 1 185 ? -0.479 27.766 42.835 1.00 75.20 349 GLY A C 1
ATOM 1434 O O . GLY A 1 185 ? -1.027 28.523 43.644 1.00 77.50 349 GLY A O 1
ATOM 1435 N N . LEU A 1 186 ? 0.800 27.422 42.935 1.00 77.34 350 LEU A N 1
ATOM 1436 C CA . LEU A 1 186 ? 1.662 27.886 44.010 1.00 73.62 350 LEU A CA 1
ATOM 1437 C C . LEU A 1 186 ? 2.466 29.099 43.563 1.00 71.17 350 LEU A C 1
ATOM 1438 O O . LEU A 1 186 ? 2.758 29.274 42.377 1.00 75.32 350 LEU A O 1
ATOM 1443 N N . THR A 1 187 ? 2.827 29.938 44.531 1.00 63.81 351 THR A N 1
ATOM 1444 C CA . THR A 1 187 ? 3.657 31.114 44.288 1.00 64.58 351 THR A CA 1
ATOM 1445 C C . THR A 1 187 ? 4.754 31.142 45.343 1.00 58.28 351 THR A C 1
ATOM 1446 O O . THR A 1 187 ? 4.482 31.397 46.520 1.00 55.22 351 THR A O 1
ATOM 1450 N N . THR A 1 188 ? 5.987 30.871 44.922 1.00 58.97 352 THR A N 1
ATOM 1451 C CA . THR A 1 188 ? 7.137 30.864 45.819 1.00 56.21 352 THR A CA 1
ATOM 1452 C C . THR A 1 188 ? 7.669 32.288 45.936 1.00 50.48 352 THR A C 1
ATOM 1453 O O . THR A 1 188 ? 8.285 32.808 45.000 1.00 50.27 352 THR A O 1
ATOM 1457 N N . THR A 1 189 ? 7.429 32.920 47.086 1.00 45.62 353 THR A N 1
ATOM 1458 C CA . THR A 1 189 ? 7.839 34.308 47.267 1.00 47.73 353 THR A CA 1
ATOM 1459 C C . THR A 1 189 ? 9.334 34.415 47.547 1.00 50.90 353 THR A C 1
ATOM 1460 O O . THR A 1 189 ? 10.023 35.258 46.963 1.00 59.23 353 THR A O 1
ATOM 1464 N N . SER A 1 190 ? 9.853 33.568 48.433 1.00 53.66 354 SER A N 1
ATOM 1465 C CA . SER A 1 190 ? 11.273 33.580 48.756 1.00 48.61 354 SER A CA 1
ATOM 1466 C C . SER A 1 190 ? 11.657 32.232 49.348 1.00 48.89 354 SER A C 1
ATOM 1467 O O . SER A 1 190 ? 10.799 31.442 49.752 1.00 43.62 354 SER A O 1
ATOM 1470 N N . THR A 1 191 ? 12.963 31.984 49.390 1.00 53.70 355 THR A N 1
ATOM 1471 C CA . THR A 1 191 ? 13.520 30.748 49.921 1.00 48.67 355 THR A CA 1
ATOM 1472 C C . THR A 1 191 ? 14.686 31.078 50.840 1.00 43.31 355 THR A C 1
ATOM 1473 O O . THR A 1 191 ? 15.531 31.914 50.507 1.00 43.07 355 THR A O 1
ATOM 1477 N N . ILE A 1 192 ? 14.724 30.423 51.996 1.00 40.25 356 ILE A N 1
ATOM 1478 C CA . ILE A 1 192 ? 15.793 30.597 52.972 1.00 40.03 356 ILE A CA 1
ATOM 1479 C C . ILE A 1 192 ? 16.688 29.368 52.901 1.00 38.72 356 ILE A C 1
ATOM 1480 O O . ILE A 1 192 ? 16.262 28.255 53.237 1.00 39.05 356 ILE A O 1
ATOM 1485 N N . MET A 1 193 ? 17.926 29.566 52.460 1.00 36.45 357 MET A N 1
ATOM 1486 C CA . MET A 1 193 ? 18.898 28.491 52.320 1.00 33.99 357 MET A CA 1
ATOM 1487 C C . MET A 1 193 ? 19.912 28.558 53.454 1.00 36.48 357 MET A C 1
ATOM 1488 O O . MET A 1 193 ? 20.287 29.646 53.903 1.00 39.36 357 MET A O 1
ATOM 1493 N N . SER A 1 194 ? 20.354 27.391 53.913 1.00 36.18 358 SER A N 1
ATOM 1494 C CA . SER A 1 194 ? 21.327 27.303 54.993 1.00 37.01 358 SER A CA 1
ATOM 1495 C C . SER A 1 194 ? 22.736 27.212 54.421 1.00 35.48 358 SER A C 1
ATOM 1496 O O . SER A 1 194 ? 22.983 26.458 53.474 1.00 30.30 358 SER A O 1
ATOM 1499 N N . LEU A 1 195 ? 23.653 27.986 54.996 1.00 36.47 359 LEU A N 1
ATOM 1500 C CA . LEU A 1 195 ? 25.062 27.926 54.635 1.00 32.43 359 LEU A CA 1
ATOM 1501 C C . LEU A 1 195 ? 25.814 26.842 55.394 1.00 33.00 359 LEU A C 1
ATOM 1502 O O . LEU A 1 195 ? 27.011 26.652 55.153 1.00 33.12 359 LEU A O 1
ATOM 1507 N N . GLN A 1 196 ? 25.146 26.133 56.298 1.00 38.13 360 GLN A N 1
ATOM 1508 C CA . GLN A 1 196 ? 25.795 25.107 57.096 1.00 35.36 360 GLN A CA 1
ATOM 1509 C C . GLN A 1 196 ? 25.844 23.784 56.340 1.00 30.02 360 GLN A C 1
ATOM 1510 O O . GLN A 1 196 ? 24.934 23.441 55.580 1.00 31.41 360 GLN A O 1
ATOM 1516 N N . ASP A 1 197 ? 26.924 23.044 56.557 1.00 33.39 361 ASP A N 1
ATOM 1517 C CA . ASP A 1 197 ? 27.102 21.748 55.914 1.00 30.53 361 ASP A CA 1
ATOM 1518 C C . ASP A 1 197 ? 26.244 20.702 56.617 1.00 27.99 361 ASP A C 1
ATOM 1519 O O . ASP A 1 197 ? 26.384 20.518 57.829 1.00 26.10 361 ASP A O 1
ATOM 1524 N N . PRO A 1 198 ? 25.355 20.002 55.908 1.00 27.12 362 PRO A N 1
ATOM 1525 C CA . PRO A 1 198 ? 24.515 18.996 56.581 1.00 29.48 362 PRO A CA 1
ATOM 1526 C C . PRO A 1 198 ? 25.298 17.830 57.161 1.00 31.37 362 PRO A C 1
ATOM 1527 O O . PRO A 1 198 ? 24.749 17.085 57.982 1.00 31.91 362 PRO A O 1
ATOM 1531 N N . ILE A 1 199 ? 26.556 17.648 56.772 1.00 31.25 363 ILE A N 1
ATOM 1532 C CA . ILE A 1 199 ? 27.356 16.530 57.263 1.00 28.48 363 ILE A CA 1
ATOM 1533 C C . ILE A 1 199 ? 28.065 16.879 58.564 1.00 25.25 363 ILE A C 1
ATOM 1534 O O . ILE A 1 199 ? 28.015 16.119 59.534 1.00 22.93 363 ILE A O 1
ATOM 1539 N N . SER A 1 200 ? 28.733 18.032 58.611 1.00 24.62 364 SER A N 1
ATOM 1540 C CA . SER A 1 200 ? 29.494 18.439 59.783 1.00 22.98 364 SER A CA 1
ATOM 1541 C C . SER A 1 200 ? 28.839 19.559 60.578 1.00 24.19 364 SER A C 1
ATOM 1542 O O . SER A 1 200 ? 29.262 19.817 61.710 1.00 26.13 364 SER A O 1
ATOM 1545 N N . TYR A 1 201 ? 27.826 20.225 60.019 1.00 27.47 365 TYR A N 1
ATOM 1546 C CA . TYR A 1 201 ? 27.162 21.365 60.655 1.00 26.74 365 TYR A CA 1
ATOM 1547 C C . TYR A 1 201 ? 28.142 22.493 60.962 1.00 26.91 365 TYR A C 1
ATOM 1548 O O . TYR A 1 201 ? 28.005 23.202 61.962 1.00 30.28 365 TYR A O 1
ATOM 1557 N N . THR A 1 202 ? 29.129 22.662 60.091 1.00 25.48 366 THR A N 1
ATOM 1558 C CA . THR A 1 202 ? 30.034 23.799 60.099 1.00 29.02 366 THR A CA 1
ATOM 1559 C C . THR A 1 202 ? 29.766 24.658 58.872 1.00 31.92 366 THR A C 1
ATOM 1560 O O . THR A 1 202 ? 29.055 24.256 57.947 1.00 31.85 366 THR A O 1
ATOM 1564 N N . ARG A 1 203 ? 30.339 25.859 58.871 1.00 36.00 367 ARG A N 1
ATOM 1565 C CA . ARG A 1 203 ? 30.199 26.733 57.715 1.00 32.72 367 ARG A CA 1
ATOM 1566 C C . ARG A 1 203 ? 30.882 26.107 56.507 1.00 30.25 367 ARG A C 1
ATOM 1567 O O . ARG A 1 203 ? 32.055 25.728 56.569 1.00 29.48 367 ARG A O 1
ATOM 1575 N N . MET A 1 204 ? 30.137 25.990 55.411 1.00 28.60 368 MET A N 1
ATOM 1576 C CA . MET A 1 204 ? 30.669 25.351 54.215 1.00 28.62 368 MET A CA 1
ATOM 1577 C C . MET A 1 204 ? 31.827 26.156 53.642 1.00 31.94 368 MET A C 1
ATOM 1578 O O . MET A 1 204 ? 31.743 27.379 53.500 1.00 34.51 368 MET A O 1
ATOM 1583 N N . LYS A 1 205 ? 32.919 25.462 53.331 1.00 30.59 369 LYS A N 1
ATOM 1584 C CA . LYS A 1 205 ? 34.025 26.047 52.587 1.00 25.10 369 LYS A CA 1
ATOM 1585 C C . LYS A 1 205 ? 34.012 25.656 51.119 1.00 27.97 369 LYS A C 1
ATOM 1586 O O . LYS A 1 205 ? 34.395 26.464 50.267 1.00 31.90 369 LYS A O 1
ATOM 1592 N N . TYR A 1 206 ? 33.571 24.439 50.810 1.00 29.65 370 TYR A N 1
ATOM 1593 C CA . TYR A 1 206 ? 33.516 23.926 49.442 1.00 30.84 370 TYR A CA 1
ATOM 1594 C C . TYR A 1 206 ? 32.104 23.426 49.168 1.00 32.68 370 TYR A C 1
ATOM 1595 O O . TYR A 1 206 ? 31.854 22.215 49.134 1.00 30.11 370 TYR A O 1
ATOM 1604 N N . PRO A 1 207 ? 31.151 24.338 48.972 1.00 33.15 371 PRO A N 1
ATOM 1605 C CA . PRO A 1 207 ? 29.766 23.915 48.713 1.00 28.93 371 PRO A CA 1
ATOM 1606 C C . PRO A 1 207 ? 29.672 23.160 47.397 1.00 31.69 371 PRO A C 1
ATOM 1607 O O . PRO A 1 207 ? 30.069 23.661 46.342 1.00 30.15 371 PRO A O 1
ATOM 1611 N N . SER A 1 208 ? 29.145 21.941 47.465 1.00 28.73 372 SER A N 1
ATOM 1612 C CA . SER A 1 208 ? 29.155 21.061 46.309 1.00 31.46 372 SER A CA 1
ATOM 1613 C C . SER A 1 208 ? 27.937 20.151 46.339 1.00 28.83 372 SER A C 1
ATOM 1614 O O . SER A 1 208 ? 27.217 20.062 47.337 1.00 27.48 372 SER A O 1
ATOM 1617 N N . LYS A 1 209 ? 27.726 19.473 45.214 1.00 31.03 373 LYS A N 1
ATOM 1618 C CA . LYS A 1 209 ? 26.709 18.444 45.045 1.00 34.54 373 LYS A CA 1
ATOM 1619 C C . LYS A 1 209 ? 26.945 17.810 43.682 1.00 34.20 373 LYS A C 1
ATOM 1620 O O . LYS A 1 209 ? 27.702 18.331 42.859 1.00 35.65 373 LYS A O 1
ATOM 1626 N N . SER A 1 210 ? 26.299 16.672 43.455 1.00 36.21 374 SER A N 1
ATOM 1627 C CA . SER A 1 210 ? 26.408 16.020 42.160 1.00 39.73 374 SER A CA 1
ATOM 1628 C C . SER A 1 210 ? 25.714 16.853 41.089 1.00 39.82 374 SER A C 1
ATOM 1629 O O . SER A 1 210 ? 24.735 17.557 41.353 1.00 38.86 374 SER A O 1
ATOM 1632 N N . ILE A 1 211 ? 26.240 16.772 39.865 1.00 39.81 375 ILE A N 1
ATOM 1633 C CA . ILE A 1 211 ? 25.622 17.459 38.737 1.00 41.00 375 ILE A CA 1
ATOM 1634 C C . ILE A 1 211 ? 24.246 16.906 38.405 1.00 46.26 375 ILE A C 1
ATOM 1635 O O . ILE A 1 211 ? 23.494 17.545 37.660 1.00 50.62 375 ILE A O 1
ATOM 1640 N N . ASN A 1 212 ? 23.898 15.737 38.940 1.00 45.29 376 ASN A N 1
ATOM 1641 C CA . ASN A 1 212 ? 22.592 15.127 38.737 1.00 45.11 376 ASN A CA 1
ATOM 1642 C C . ASN A 1 212 ? 21.653 15.349 39.916 1.00 44.37 376 ASN A C 1
ATOM 1643 O O . ASN A 1 212 ? 20.583 14.735 39.966 1.00 54.29 376 ASN A O 1
ATOM 1648 N N . CYS A 1 213 ? 22.028 16.206 40.864 1.00 42.45 377 CYS A N 1
ATOM 1649 C CA . CYS A 1 213 ? 21.179 16.499 42.012 1.00 44.88 377 CYS A CA 1
ATOM 1650 C C . CYS A 1 213 ? 20.100 17.496 41.608 1.00 50.18 377 CYS A C 1
ATOM 1651 O O . CYS A 1 213 ? 20.405 18.582 41.104 1.00 49.05 377 CYS A O 1
ATOM 1654 N N . LYS A 1 214 ? 18.844 17.130 41.832 1.00 56.70 378 LYS A N 1
ATOM 1655 C CA . LYS A 1 214 ? 17.703 17.987 41.508 1.00 54.88 378 LYS A CA 1
ATOM 1656 C C . LYS A 1 214 ? 17.221 18.753 42.733 1.00 50.21 378 LYS A C 1
ATOM 1657 O O . LYS A 1 214 ? 16.038 18.738 43.075 1.00 52.24 378 LYS A O 1
ATOM 1663 N N . HIS A 1 215 ? 18.141 19.435 43.412 1.00 44.35 379 HIS A N 1
ATOM 1664 C CA . HIS A 1 215 ? 17.793 20.233 44.578 1.00 46.71 379 HIS A CA 1
ATOM 1665 C C . HIS A 1 215 ? 18.787 21.377 44.713 1.00 43.88 379 HIS A C 1
ATOM 1666 O O . HIS A 1 215 ? 19.861 21.371 44.107 1.00 45.80 379 HIS A O 1
ATOM 1673 N N . LEU A 1 216 ? 18.409 22.365 45.523 1.00 40.45 380 LEU A N 1
ATOM 1674 C CA . LEU A 1 216 ? 19.210 23.569 45.698 1.00 37.75 380 LEU A CA 1
ATOM 1675 C C . LEU A 1 216 ? 20.230 23.445 46.821 1.00 43.38 380 LEU A C 1
ATOM 1676 O O . LEU A 1 216 ? 21.277 24.103 46.774 1.00 42.39 380 LEU A O 1
ATOM 1681 N N . GLN A 1 217 ? 19.955 22.613 47.822 1.00 48.86 381 GLN A N 1
ATOM 1682 C CA . GLN A 1 217 ? 20.851 22.474 48.960 1.00 38.94 381 GLN A CA 1
ATOM 1683 C C . GLN A 1 217 ? 22.186 21.872 48.531 1.00 39.91 381 GLN A C 1
ATOM 1684 O O . GLN A 1 217 ? 22.261 21.063 47.602 1.00 40.61 381 GLN A O 1
ATOM 1690 N N . CYS A 1 218 ? 23.251 22.286 49.214 1.00 36.86 382 CYS A N 1
ATOM 1691 C CA . CYS A 1 218 ? 24.600 21.818 48.934 1.00 31.32 382 CYS A CA 1
ATOM 1692 C C . CYS A 1 218 ? 25.219 21.248 50.203 1.00 29.98 382 CYS A C 1
ATOM 1693 O O . CYS A 1 218 ? 24.712 21.436 51.312 1.00 33.86 382 CYS A O 1
ATOM 1696 N N . PHE A 1 219 ? 26.333 20.542 50.024 1.00 27.42 383 PHE A N 1
ATOM 1697 C CA . PHE A 1 219 ? 27.106 20.008 51.134 1.00 29.37 383 PHE A CA 1
ATOM 1698 C C . PHE A 1 219 ? 28.583 20.258 50.869 1.00 33.77 383 PHE A C 1
ATOM 1699 O O . PHE A 1 219 ? 29.002 20.484 49.731 1.00 28.67 383 PHE A O 1
ATOM 1707 N N . ASP A 1 220 ? 29.373 20.218 51.939 1.00 25.21 384 ASP A N 1
ATOM 1708 C CA . ASP A 1 220 ? 30.805 20.453 51.816 1.00 27.00 384 ASP A CA 1
ATOM 1709 C C . ASP A 1 220 ? 31.484 19.239 51.195 1.00 27.81 384 ASP A C 1
ATOM 1710 O O . ASP A 1 220 ? 31.326 18.112 51.675 1.00 30.83 384 ASP A O 1
ATOM 1715 N N . ALA A 1 221 ? 32.244 19.472 50.122 1.00 26.19 385 ALA A N 1
ATOM 1716 C CA . ALA A 1 221 ? 32.889 18.369 49.416 1.00 25.41 385 ALA A CA 1
ATOM 1717 C C . ALA A 1 221 ? 33.959 17.706 50.274 1.00 30.04 385 ALA A C 1
ATOM 1718 O O . ALA A 1 221 ? 34.129 16.482 50.226 1.00 36.59 385 ALA A O 1
ATOM 1720 N N . LEU A 1 222 ? 34.693 18.496 51.061 1.00 27.30 386 LEU A N 1
ATOM 1721 C CA . LEU A 1 222 ? 35.773 17.935 51.866 1.00 27.92 386 LEU A CA 1
ATOM 1722 C C . LEU A 1 222 ? 35.226 17.041 52.972 1.00 30.35 386 LEU A C 1
ATOM 1723 O O . LEU A 1 222 ? 35.728 15.931 53.191 1.00 29.16 386 LEU A O 1
ATOM 1728 N N . TRP A 1 223 ? 34.193 17.504 53.680 1.00 26.89 387 TRP A N 1
ATOM 1729 C CA . TRP A 1 223 ? 33.595 16.676 54.722 1.00 27.59 387 TRP A CA 1
ATOM 1730 C C . TRP A 1 223 ? 32.840 15.491 54.134 1.00 28.94 387 TRP A C 1
ATOM 1731 O O . TRP A 1 223 ? 32.716 14.451 54.792 1.00 28.17 387 TRP A O 1
ATOM 1742 N N . PHE A 1 224 ? 32.327 15.626 52.909 1.00 29.78 388 PHE A N 1
ATOM 1743 C CA . PHE A 1 224 ? 31.687 14.489 52.254 1.00 27.05 388 PHE A CA 1
ATOM 1744 C C . PHE A 1 224 ? 32.695 13.382 51.976 1.00 29.25 388 PHE A C 1
ATOM 1745 O O . PHE A 1 224 ? 32.384 12.195 52.129 1.00 30.67 388 PHE A O 1
ATOM 1753 N N . LEU A 1 225 ? 33.911 13.752 51.568 1.00 26.59 389 LEU A N 1
ATOM 1754 C CA . LEU A 1 225 ? 34.959 12.756 51.377 1.00 26.40 389 LEU A CA 1
ATOM 1755 C C . LEU A 1 225 ? 35.396 12.145 52.701 1.00 28.96 389 LEU A C 1
ATOM 1756 O O . LEU A 1 225 ? 35.832 10.989 52.735 1.00 29.46 389 LEU A O 1
ATOM 1761 N N . HIS A 1 226 ? 35.288 12.900 53.798 1.00 29.14 390 HIS A N 1
ATOM 1762 C CA . HIS A 1 226 ? 35.536 12.325 55.115 1.00 26.37 390 HIS A CA 1
ATOM 1763 C C . HIS A 1 226 ? 34.491 11.273 55.461 1.00 26.89 390 HIS A C 1
ATOM 1764 O O . HIS A 1 226 ? 34.814 10.241 56.060 1.00 31.32 390 HIS A O 1
ATOM 1771 N N . SER A 1 227 ? 33.231 11.517 55.091 1.00 27.23 391 SER A N 1
ATOM 1772 C CA . SER A 1 227 ? 32.171 10.563 55.397 1.00 26.64 391 SER A CA 1
ATOM 1773 C C . SER A 1 227 ? 32.294 9.298 54.558 1.00 28.36 391 SER A C 1
ATOM 1774 O O . SER A 1 227 ? 31.940 8.210 55.027 1.00 28.46 391 SER A O 1
ATOM 1777 N N . GLN A 1 228 ? 32.784 9.416 53.322 1.00 25.96 392 GLN A N 1
ATOM 1778 C CA . GLN A 1 228 ? 32.990 8.228 52.501 1.00 26.57 392 GLN A CA 1
ATOM 1779 C C . GLN A 1 228 ? 34.128 7.372 53.039 1.00 32.40 392 GLN A C 1
ATOM 1780 O O . GLN A 1 228 ? 34.137 6.153 52.832 1.00 41.16 392 GLN A O 1
ATOM 1786 N N . LEU A 1 229 ? 35.091 7.987 53.729 1.00 27.78 393 LEU A N 1
ATOM 1787 C CA . LEU A 1 229 ? 36.125 7.207 54.396 1.00 25.60 393 LEU A CA 1
ATOM 1788 C C . LEU A 1 229 ? 35.563 6.462 55.600 1.00 26.85 393 LEU A C 1
ATOM 1789 O O . LEU A 1 229 ? 36.054 5.381 55.944 1.00 34.29 393 LEU A O 1
ATOM 1794 N N . GLN A 1 230 ? 34.537 7.018 56.246 1.00 26.09 394 GLN A N 1
ATOM 1795 C CA . GLN A 1 230 ? 33.832 6.315 57.311 1.00 28.18 394 GLN A CA 1
ATOM 1796 C C . GLN A 1 230 ? 33.074 5.125 56.737 1.00 32.64 394 GLN A C 1
ATOM 1797 O O . GLN A 1 230 ? 33.419 3.971 57.008 1.00 35.60 394 GLN A O 1
ATOM 1803 N N . ILE A 1 231 ? 32.037 5.400 55.944 1.00 27.27 395 ILE A N 1
ATOM 1804 C CA . ILE A 1 231 ? 31.261 4.370 55.271 1.00 29.05 395 ILE A CA 1
ATOM 1805 C C . ILE A 1 231 ? 31.162 4.753 53.800 1.00 32.42 395 ILE A C 1
ATOM 1806 O O . ILE A 1 231 ? 30.649 5.829 53.476 1.00 32.61 395 ILE A O 1
ATOM 1811 N N . PRO A 1 232 ? 31.654 3.889 52.835 1.00 37.25 396 PRO A N 1
ATOM 1812 C CA . PRO A 1 232 ? 31.598 4.242 51.400 1.00 33.10 396 PRO A CA 1
ATOM 1813 C C . PRO A 1 232 ? 30.236 3.958 50.778 1.00 33.15 396 PRO A C 1
ATOM 1814 O O . PRO A 1 232 ? 30.038 3.016 50.002 1.00 35.98 396 PRO A O 1
ATOM 1818 N N . THR A 1 233 ? 29.253 4.794 51.121 1.00 31.74 397 THR A N 1
ATOM 1819 C CA . THR A 1 233 ? 27.933 4.666 50.511 1.00 31.56 397 THR A CA 1
ATOM 1820 C C . THR A 1 233 ? 27.884 5.345 49.149 1.00 33.77 397 THR A C 1
ATOM 1821 O O . THR A 1 233 ? 27.218 4.852 48.231 1.00 35.67 397 THR A O 1
ATOM 1825 N N . TRP A 1 234 ? 28.585 6.472 49.008 1.00 36.98 398 TRP A N 1
ATOM 1826 C CA . TRP A 1 234 ? 28.626 7.242 47.764 1.00 33.61 398 TRP A CA 1
ATOM 1827 C C . TRP A 1 234 ? 27.221 7.630 47.309 1.00 39.07 398 TRP A C 1
ATOM 1828 O O . TRP A 1 234 ? 26.810 7.376 46.175 1.00 40.84 398 TRP A O 1
ATOM 1839 N N . GLN A 1 235 ? 26.480 8.251 48.222 1.00 39.85 399 GLN A N 1
ATOM 1840 C CA . GLN A 1 235 ? 25.154 8.777 47.944 1.00 43.05 399 GLN A CA 1
ATOM 1841 C C . GLN A 1 235 ? 25.065 10.201 48.471 1.00 38.41 399 GLN A C 1
ATOM 1842 O O . GLN A 1 235 ? 25.745 10.567 49.433 1.00 34.05 399 GLN A O 1
ATOM 1848 N N . CYS A 1 236 ? 24.227 11.002 47.825 1.00 39.52 400 CYS A N 1
ATOM 1849 C CA . CYS A 1 236 ? 24.054 12.385 48.242 1.00 37.43 400 CYS A CA 1
ATOM 1850 C C . CYS A 1 236 ? 23.445 12.433 49.640 1.00 41.13 400 CYS A C 1
ATOM 1851 O O . CYS A 1 236 ? 22.430 11.770 49.891 1.00 47.94 400 CYS A O 1
ATOM 1854 N N . PRO A 1 237 ? 24.023 13.198 50.571 1.00 34.19 401 PRO A N 1
ATOM 1855 C CA . PRO A 1 237 ? 23.443 13.276 51.921 1.00 39.97 401 PRO A CA 1
ATOM 1856 C C . PRO A 1 237 ? 22.103 13.989 51.971 1.00 45.03 401 PRO A C 1
ATOM 1857 O O . PRO A 1 237 ? 21.486 14.028 53.044 1.00 51.78 401 PRO A O 1
ATOM 1861 N N . VAL A 1 238 ? 21.631 14.543 50.858 1.00 41.44 402 VAL A N 1
ATOM 1862 C CA . VAL A 1 238 ? 20.374 15.277 50.805 1.00 49.52 402 VAL A CA 1
ATOM 1863 C C . VAL A 1 238 ? 19.290 14.479 50.086 1.00 46.39 402 VAL A C 1
ATOM 1864 O O . VAL A 1 238 ? 18.190 14.299 50.610 1.00 49.58 402 VAL A O 1
ATOM 1868 N N . CYS A 1 239 ? 19.585 13.992 48.880 1.00 46.81 403 CYS A N 1
ATOM 1869 C CA . CYS A 1 239 ? 18.597 13.308 48.055 1.00 44.99 403 CYS A CA 1
ATOM 1870 C C . CYS A 1 239 ? 18.877 11.821 47.874 1.00 46.76 403 CYS A C 1
ATOM 1871 O O . CYS A 1 239 ? 18.074 11.129 47.239 1.00 53.62 403 CYS A O 1
ATOM 1874 N N . GLN A 1 240 ? 19.994 11.317 48.398 1.00 43.20 404 GLN A N 1
ATOM 1875 C CA . GLN A 1 240 ? 20.341 9.897 48.446 1.00 47.16 404 GLN A CA 1
ATOM 1876 C C . GLN A 1 240 ? 20.580 9.270 47.078 1.00 45.72 404 GLN A C 1
ATOM 1877 O O . GLN A 1 240 ? 20.672 8.040 46.983 1.00 47.49 404 GLN A O 1
ATOM 1883 N N . ILE A 1 241 ? 20.692 10.067 46.014 1.00 42.30 405 ILE A N 1
ATOM 1884 C CA . ILE A 1 241 ? 21.017 9.500 44.712 1.00 43.65 405 ILE A CA 1
ATOM 1885 C C . ILE A 1 241 ? 22.472 9.046 44.707 1.00 45.22 405 ILE A C 1
ATOM 1886 O O . ILE A 1 241 ? 23.315 9.569 45.449 1.00 49.77 405 ILE A O 1
ATOM 1891 N N . ASP A 1 242 ? 22.772 8.053 43.872 1.00 45.10 406 ASP A N 1
ATOM 1892 C CA . ASP A 1 242 ? 24.143 7.577 43.757 1.00 44.05 406 ASP A CA 1
ATOM 1893 C C . ASP A 1 242 ? 25.036 8.669 43.181 1.00 42.40 406 ASP A C 1
ATOM 1894 O O . ASP A 1 242 ? 24.652 9.384 42.251 1.00 44.34 406 ASP A O 1
ATOM 1899 N N . ILE A 1 243 ? 26.233 8.800 43.747 1.00 39.33 407 ILE A N 1
ATOM 1900 C CA . ILE A 1 243 ? 27.176 9.844 43.368 1.00 36.79 407 ILE A CA 1
ATOM 1901 C C . ILE A 1 243 ? 28.515 9.202 43.038 1.00 36.31 407 ILE A C 1
ATOM 1902 O O . ILE A 1 243 ? 29.044 8.415 43.830 1.00 41.36 407 ILE A O 1
ATOM 1907 N N . ALA A 1 244 ? 29.054 9.534 41.870 1.00 36.78 408 ALA A N 1
ATOM 1908 C CA . ALA A 1 244 ? 30.419 9.184 41.518 1.00 38.18 408 ALA A CA 1
ATOM 1909 C C . ALA A 1 244 ? 31.346 10.344 41.858 1.00 43.23 408 ALA A C 1
ATOM 1910 O O . ALA A 1 244 ? 30.950 11.512 41.815 1.00 38.32 408 ALA A O 1
ATOM 1912 N N . LEU A 1 245 ? 32.591 10.008 42.206 1.00 45.81 409 LEU A N 1
ATOM 1913 C CA . LEU A 1 245 ? 33.543 11.032 42.626 1.00 38.21 409 LEU A CA 1
ATOM 1914 C C . LEU A 1 245 ? 33.803 12.052 41.524 1.00 40.95 409 LEU A C 1
ATOM 1915 O O . LEU A 1 245 ? 34.023 13.234 41.813 1.00 51.58 409 LEU A O 1
ATOM 1920 N N . GLU A 1 246 ? 33.772 11.623 40.260 1.00 43.39 410 GLU A N 1
ATOM 1921 C CA . GLU A 1 246 ? 34.012 12.537 39.150 1.00 45.40 410 GLU A CA 1
ATOM 1922 C C . GLU A 1 246 ? 32.837 13.469 38.883 1.00 43.80 410 GLU A C 1
ATOM 1923 O O . GLU A 1 246 ? 33.025 14.508 38.240 1.00 45.71 410 GLU A O 1
ATOM 1929 N N . ASN A 1 247 ? 31.641 13.133 39.360 1.00 39.38 411 ASN A N 1
ATOM 1930 C CA . ASN A 1 247 ? 30.462 13.962 39.149 1.00 38.76 411 ASN A CA 1
ATOM 1931 C C . ASN A 1 247 ? 30.216 14.950 40.281 1.00 41.10 411 ASN A C 1
ATOM 1932 O O . ASN A 1 247 ? 29.225 15.686 40.237 1.00 39.17 411 ASN A O 1
ATOM 1937 N N . LEU A 1 248 ? 31.083 14.983 41.290 1.00 38.65 412 LEU A N 1
ATOM 1938 C CA . LEU A 1 248 ? 30.967 15.963 42.360 1.00 35.16 412 LEU A CA 1
ATOM 1939 C C . LEU A 1 248 ? 31.539 17.295 41.891 1.00 35.96 412 LEU A C 1
ATOM 1940 O O . LEU A 1 248 ? 32.686 17.361 41.437 1.00 34.06 412 LEU A O 1
ATOM 1945 N N . ALA A 1 249 ? 30.740 18.356 41.994 1.00 30.44 413 ALA A N 1
ATOM 1946 C CA . ALA A 1 249 ? 31.112 19.650 41.443 1.00 31.50 413 ALA A CA 1
ATOM 1947 C C . ALA A 1 249 ? 30.789 20.763 42.428 1.00 31.75 413 ALA A C 1
ATOM 1948 O O . ALA A 1 249 ? 29.783 20.702 43.140 1.00 32.44 413 ALA A O 1
ATOM 1950 N N . ILE A 1 250 ? 31.648 21.784 42.451 1.00 30.13 414 ILE A N 1
ATOM 1951 C CA . ILE A 1 250 ? 31.426 22.947 43.299 1.00 32.95 414 ILE A CA 1
ATOM 1952 C C . ILE A 1 250 ? 30.306 23.799 42.716 1.00 35.84 414 ILE A C 1
ATOM 1953 O O . ILE A 1 250 ? 30.197 23.965 41.494 1.00 42.57 414 ILE A O 1
ATOM 1958 N N . SER A 1 251 ? 29.460 24.341 43.591 1.00 35.37 415 SER A N 1
ATOM 1959 C CA . SER A 1 251 ? 28.371 25.222 43.181 1.00 37.33 415 SER A CA 1
ATOM 1960 C C . SER A 1 251 ? 28.890 26.654 43.122 1.00 36.18 415 SER A C 1
ATOM 1961 O O . SER A 1 251 ? 29.234 27.240 44.154 1.00 39.42 415 SER A O 1
ATOM 1964 N N . GLU A 1 252 ? 28.944 27.219 41.913 1.00 36.70 416 GLU A N 1
ATOM 1965 C CA . GLU A 1 252 ? 29.381 28.604 41.763 1.00 40.01 416 GLU A CA 1
ATOM 1966 C C . GLU A 1 252 ? 28.424 29.569 42.450 1.00 37.60 416 GLU A C 1
ATOM 1967 O O . GLU A 1 252 ? 28.857 30.591 42.996 1.00 38.88 416 GLU A O 1
ATOM 1973 N N . PHE A 1 253 ? 27.126 29.259 42.444 1.00 39.29 417 PHE A N 1
ATOM 1974 C CA . PHE A 1 253 ? 26.142 30.150 43.051 1.00 40.36 417 PHE A CA 1
ATOM 1975 C C . PHE A 1 253 ? 26.308 30.208 44.566 1.00 42.90 417 PHE A C 1
ATOM 1976 O O . PHE A 1 253 ? 26.323 31.294 45.158 1.00 41.35 417 PHE A O 1
ATOM 1984 N N . VAL A 1 254 ? 26.438 29.047 45.212 1.00 40.96 418 VAL A N 1
ATOM 1985 C CA . VAL A 1 254 ? 26.528 29.022 46.668 1.00 38.48 418 VAL A CA 1
ATOM 1986 C C . VAL A 1 254 ? 27.896 29.500 47.138 1.00 36.46 418 VAL A C 1
ATOM 1987 O O . VAL A 1 254 ? 28.014 30.110 48.208 1.00 38.66 418 VAL A O 1
ATOM 1991 N N . ASP A 1 255 ? 28.948 29.245 46.355 1.00 35.05 419 ASP A N 1
ATOM 1992 C CA . ASP A 1 255 ? 30.284 29.671 46.760 1.00 36.44 419 ASP A CA 1
ATOM 1993 C C . ASP A 1 255 ? 30.404 31.189 46.769 1.00 38.93 419 ASP A C 1
ATOM 1994 O O . ASP A 1 255 ? 31.057 31.759 47.650 1.00 35.49 419 ASP A O 1
ATOM 1999 N N . ASP A 1 256 ? 29.780 31.862 45.797 1.00 42.65 420 ASP A N 1
ATOM 2000 C CA . ASP A 1 256 ? 29.846 33.319 45.747 1.00 39.62 420 ASP A CA 1
ATOM 2001 C C . ASP A 1 256 ? 29.145 33.955 46.941 1.00 39.80 420 ASP A C 1
ATOM 2002 O O . ASP A 1 256 ? 29.555 35.029 47.398 1.00 44.48 420 ASP A O 1
ATOM 2007 N N . ILE A 1 257 ? 28.095 33.313 47.457 1.00 35.96 421 ILE A N 1
ATOM 2008 C CA . ILE A 1 257 ? 27.429 33.827 48.649 1.00 35.72 421 ILE A CA 1
ATOM 2009 C C . ILE A 1 257 ? 28.368 33.776 49.848 1.00 39.15 421 ILE A C 1
ATOM 2010 O O . ILE A 1 257 ? 28.460 34.736 50.622 1.00 43.14 421 ILE A O 1
ATOM 2015 N N . LEU A 1 258 ? 29.089 32.664 50.012 1.00 36.28 422 LEU A N 1
ATOM 2016 C CA . LEU A 1 258 ? 29.990 32.522 51.151 1.00 35.38 422 LEU A CA 1
ATOM 2017 C C . LEU A 1 258 ? 31.160 33.495 51.076 1.00 45.94 422 LEU A C 1
ATOM 2018 O O . LEU A 1 258 ? 31.671 33.928 52.115 1.00 53.44 422 LEU A O 1
ATOM 2023 N N . GLN A 1 259 ? 31.599 33.849 49.867 1.00 42.45 423 GLN A N 1
ATOM 2024 C CA . GLN A 1 259 ? 32.690 34.802 49.715 1.00 40.99 423 GLN A CA 1
ATOM 2025 C C . GLN A 1 259 ? 32.253 36.239 49.967 1.00 44.63 423 GLN A C 1
ATOM 2026 O O . GLN A 1 259 ? 33.109 37.105 50.178 1.00 45.12 423 GLN A O 1
ATOM 2032 N N . ASN A 1 260 ? 30.948 36.511 49.951 1.00 40.22 424 ASN A N 1
ATOM 2033 C CA . ASN A 1 260 ? 30.418 37.851 50.172 1.00 44.85 424 ASN A CA 1
ATOM 2034 C C . ASN A 1 260 ? 29.457 37.881 51.357 1.00 41.44 424 ASN A C 1
ATOM 2035 O O . ASN A 1 260 ? 28.515 38.676 51.384 1.00 43.68 424 ASN A O 1
ATOM 2040 N N . CYS A 1 261 ? 29.689 37.018 52.342 1.00 38.90 425 CYS A N 1
ATOM 2041 C CA . CYS A 1 261 ? 28.873 36.954 53.544 1.00 40.45 425 CYS A CA 1
ATOM 2042 C C . CYS A 1 261 ? 29.778 36.977 54.767 1.00 49.46 425 CYS A C 1
ATOM 2043 O O . CYS A 1 261 ? 30.956 36.620 54.700 1.00 61.04 425 CYS A O 1
ATOM 2046 N N . GLN A 1 262 ? 29.213 37.406 55.890 1.00 49.22 426 GLN A N 1
ATOM 2047 C CA . GLN A 1 262 ? 29.940 37.367 57.148 1.00 55.82 426 GLN A CA 1
ATOM 2048 C C . GLN A 1 262 ? 29.936 35.947 57.703 1.00 58.60 426 GLN A C 1
ATOM 2049 O O . GLN A 1 262 ? 29.003 35.172 57.478 1.00 63.93 426 GLN A O 1
ATOM 2055 N N . LYS A 1 263 ? 31.002 35.608 58.431 1.00 56.68 427 LYS A N 1
ATOM 2056 C CA . LYS A 1 263 ? 31.180 34.236 58.895 1.00 59.64 427 LYS A CA 1
ATOM 2057 C C . LYS A 1 263 ? 30.152 33.828 59.943 1.00 58.56 427 LYS A C 1
ATOM 2058 O O . LYS A 1 263 ? 29.969 32.628 60.173 1.00 61.52 427 LYS A O 1
ATOM 2064 N N . ASN A 1 264 ? 29.477 34.786 60.578 1.00 53.89 428 ASN A N 1
ATOM 2065 C CA . ASN A 1 264 ? 28.420 34.458 61.527 1.00 53.71 428 ASN A CA 1
ATOM 2066 C C . ASN A 1 264 ? 27.081 34.188 60.852 1.00 53.49 428 ASN A C 1
ATOM 2067 O O . ASN A 1 264 ? 26.149 33.730 61.522 1.00 49.83 428 ASN A O 1
ATOM 2072 N N . VAL A 1 265 ? 26.966 34.457 59.556 1.00 52.00 429 VAL A N 1
ATOM 2073 C CA . VAL A 1 265 ? 25.712 34.271 58.835 1.00 49.06 429 VAL A CA 1
ATOM 2074 C C . VAL A 1 265 ? 25.515 32.786 58.561 1.00 49.15 429 VAL A C 1
ATOM 2075 O O . VAL A 1 265 ? 26.298 32.169 57.831 1.00 52.37 429 VAL A O 1
ATOM 2079 N N . GLU A 1 266 ? 24.466 32.209 59.147 1.00 51.01 430 GLU A N 1
ATOM 2080 C CA . GLU A 1 266 ? 24.146 30.803 58.938 1.00 47.59 430 GLU A CA 1
ATOM 2081 C C . GLU A 1 266 ? 23.104 30.577 57.852 1.00 40.34 430 GLU A C 1
ATOM 2082 O O . GLU A 1 266 ? 23.061 29.484 57.278 1.00 40.12 430 GLU A O 1
ATOM 2088 N N . GLN A 1 267 ? 22.269 31.572 57.559 1.00 41.34 431 GLN A N 1
ATOM 2089 C CA . GLN A 1 267 ? 21.199 31.424 56.584 1.00 41.94 431 GLN A CA 1
ATOM 2090 C C . GLN A 1 267 ? 21.130 32.659 55.700 1.00 43.00 431 GLN A C 1
ATOM 2091 O O . GLN A 1 267 ? 21.490 33.763 56.116 1.00 43.00 431 GLN A O 1
ATOM 2097 N N . VAL A 1 268 ? 20.652 32.460 54.475 1.00 40.40 432 VAL A N 1
ATOM 2098 C CA . VAL A 1 268 ? 20.423 33.541 53.526 1.00 41.34 432 VAL A CA 1
ATOM 2099 C C . VAL A 1 268 ? 19.051 33.347 52.898 1.00 38.61 432 VAL A C 1
ATOM 2100 O O . VAL A 1 268 ? 18.636 32.215 52.625 1.00 37.07 432 VAL A O 1
ATOM 2104 N N . GLU A 1 269 ? 18.342 34.450 52.682 1.00 37.32 433 GLU A N 1
ATOM 2105 C CA . GLU A 1 269 ? 17.048 34.433 52.013 1.00 37.90 433 GLU A CA 1
ATOM 2106 C C . GLU A 1 269 ? 17.219 34.946 50.591 1.00 40.08 433 GLU A C 1
ATOM 2107 O O . GLU A 1 269 ? 17.797 36.016 50.378 1.00 47.83 433 GLU A O 1
ATOM 2113 N N . LEU A 1 270 ? 16.718 34.183 49.623 1.00 43.44 434 LEU A N 1
ATOM 2114 C CA . LEU A 1 270 ? 16.882 34.515 48.217 1.00 45.31 434 LEU A CA 1
ATOM 2115 C C . LEU A 1 270 ? 15.549 34.414 47.491 1.00 51.79 434 LEU A C 1
ATOM 2116 O O . LEU A 1 270 ? 14.651 33.673 47.901 1.00 49.75 434 LEU A O 1
ATOM 2121 N N . THR A 1 271 ? 15.435 35.170 46.403 1.00 62.97 435 THR A N 1
ATOM 2122 C CA . THR A 1 271 ? 14.267 35.141 45.540 1.00 50.87 435 THR A CA 1
ATOM 2123 C C . THR A 1 271 ? 14.571 34.312 44.294 1.00 56.45 435 THR A C 1
ATOM 2124 O O . THR A 1 271 ? 15.680 33.807 44.103 1.00 58.97 435 THR A O 1
ATOM 2128 N N . SER A 1 272 ? 13.566 34.180 43.427 1.00 59.30 436 SER A N 1
ATOM 2129 C CA . SER A 1 272 ? 13.691 33.326 42.252 1.00 58.43 436 SER A CA 1
ATOM 2130 C C . SER A 1 272 ? 14.620 33.896 41.188 1.00 52.28 436 SER A C 1
ATOM 2131 O O . SER A 1 272 ? 14.990 33.165 40.264 1.00 51.97 436 SER A O 1
ATOM 2134 N N . ASP A 1 273 ? 15.007 35.167 41.290 1.00 55.92 437 ASP A N 1
ATOM 2135 C CA . ASP A 1 273 ? 15.876 35.782 40.295 1.00 56.05 437 ASP A CA 1
ATOM 2136 C C . ASP A 1 273 ? 17.358 35.558 40.568 1.00 57.29 437 ASP A C 1
ATOM 2137 O O . ASP A 1 273 ? 18.180 35.821 39.684 1.00 55.54 437 ASP A O 1
ATOM 2142 N N . GLY A 1 274 ? 17.717 35.085 41.759 1.00 55.02 438 GLY A N 1
ATOM 2143 C CA . GLY A 1 274 ? 19.102 34.896 42.139 1.00 53.21 438 GLY A CA 1
ATOM 2144 C C . GLY A 1 274 ? 19.602 35.871 43.181 1.00 49.75 438 GLY A C 1
ATOM 2145 O O . GLY A 1 274 ? 20.666 35.633 43.766 1.00 45.33 438 GLY A O 1
ATOM 2146 N N . LYS A 1 275 ? 18.878 36.960 43.427 1.00 49.25 439 LYS A N 1
ATOM 2147 C CA . LYS A 1 275 ? 19.267 37.901 44.467 1.00 48.76 439 LYS A CA 1
ATOM 2148 C C . LYS A 1 275 ? 19.100 37.269 45.843 1.00 45.01 439 LYS A C 1
ATOM 2149 O O . LYS A 1 275 ? 18.231 36.421 46.060 1.00 46.20 439 LYS A O 1
ATOM 2155 N N . TRP A 1 276 ? 19.944 37.692 46.781 1.00 40.55 440 TRP A N 1
ATOM 2156 C CA . TRP A 1 276 ? 19.932 37.123 48.119 1.00 38.40 440 TRP A CA 1
ATOM 2157 C C . TRP A 1 276 ? 20.355 38.179 49.128 1.00 36.92 440 TRP A C 1
ATOM 2158 O O . TRP A 1 276 ? 21.116 39.097 48.809 1.00 34.05 440 TRP A O 1
ATOM 2169 N N . THR A 1 277 ? 19.851 38.037 50.352 1.00 38.01 441 THR A N 1
ATOM 2170 C CA . THR A 1 277 ? 20.227 38.888 51.471 1.00 44.80 441 THR A CA 1
ATOM 2171 C C . THR A 1 277 ? 20.567 38.012 52.667 1.00 40.68 441 THR A C 1
ATOM 2172 O O . THR A 1 277 ? 19.940 36.970 52.883 1.00 37.14 441 THR A O 1
ATOM 2176 N N . ALA A 1 278 ? 21.563 38.436 53.440 1.00 42.96 442 ALA A N 1
ATOM 2177 C CA . ALA A 1 278 ? 22.002 37.668 54.596 1.00 45.86 442 ALA A CA 1
ATOM 2178 C C . ALA A 1 278 ? 21.061 37.883 55.775 1.00 49.67 442 ALA A C 1
ATOM 2179 O O . ALA A 1 278 ? 20.635 39.008 56.053 1.00 69.51 442 ALA A O 1
ATOM 2181 N N . ILE A 1 279 ? 20.741 36.794 56.466 1.00 45.00 443 ILE A N 1
ATOM 2182 C CA . ILE A 1 279 ? 19.876 36.839 57.639 1.00 51.57 443 ILE A CA 1
ATOM 2183 C C . ILE A 1 279 ? 20.731 37.111 58.869 1.00 58.89 443 ILE A C 1
ATOM 2184 O O . ILE A 1 279 ? 21.770 36.470 59.070 1.00 70.23 443 ILE A O 1
ATOM 2189 N N . LEU A 1 280 ? 20.298 38.061 59.691 1.00 60.36 444 LEU A N 1
ATOM 2190 C CA . LEU A 1 280 ? 21.027 38.417 60.902 1.00 68.36 444 LEU A CA 1
ATOM 2191 C C . LEU A 1 280 ? 20.208 38.105 62.150 1.00 70.09 444 LEU A C 1
ATOM 2192 O O . LEU A 1 280 ? 20.434 37.095 62.817 1.00 70.51 444 LEU A O 1
ATOM 2197 N N . ASP A 1 285 ? 22.810 44.469 71.441 1.00 69.57 449 ASP A N 1
ATOM 2198 C CA . ASP A 1 285 ? 21.998 44.097 72.594 1.00 75.78 449 ASP A CA 1
ATOM 2199 C C . ASP A 1 285 ? 22.622 42.923 73.343 1.00 82.57 449 ASP A C 1
ATOM 2200 O O . ASP A 1 285 ? 22.511 42.824 74.565 1.00 77.20 449 ASP A O 1
ATOM 2202 N N . LYS A 1 286 ? 23.279 42.034 72.599 1.00 91.25 450 LYS A N 1
ATOM 2203 C CA . LYS A 1 286 ? 23.957 40.886 73.184 1.00 81.86 450 LYS A CA 1
ATOM 2204 C C . LYS A 1 286 ? 25.369 41.204 73.655 1.00 82.62 450 LYS A C 1
ATOM 2205 O O . LYS A 1 286 ? 26.001 40.348 74.284 1.00 76.51 450 LYS A O 1
ATOM 2207 N N . LEU A 1 287 ? 25.877 42.400 73.364 1.00 93.82 451 LEU A N 1
ATOM 2208 C CA . LEU A 1 287 ? 27.198 42.792 73.834 1.00 87.30 451 LEU A CA 1
ATOM 2209 C C . LEU A 1 287 ? 27.200 42.903 75.353 1.00 85.64 451 LEU A C 1
ATOM 2210 O O . LEU A 1 287 ? 26.287 43.483 75.948 1.00 84.29 451 LEU A O 1
ATOM 2212 N N . ARG A 1 288 ? 28.231 42.348 75.979 1.00 83.67 452 ARG A N 1
ATOM 2213 C CA . ARG A 1 288 ? 28.288 42.227 77.426 1.00 80.99 452 ARG A CA 1
ATOM 2214 C C . ARG A 1 288 ? 29.731 42.398 77.868 1.00 84.38 452 ARG A C 1
ATOM 2215 O O . ARG A 1 288 ? 30.652 42.276 77.052 1.00 88.09 452 ARG A O 1
ATOM 2223 N N . PRO A 1 289 ? 29.964 42.687 79.146 1.00 83.26 453 PRO A N 1
ATOM 2224 C CA . PRO A 1 289 ? 31.332 42.644 79.668 1.00 81.51 453 PRO A CA 1
ATOM 2225 C C . PRO A 1 289 ? 31.829 41.211 79.776 1.00 82.02 453 PRO A C 1
ATOM 2226 O O . PRO A 1 289 ? 31.057 40.250 79.779 1.00 81.32 453 PRO A O 1
ATOM 2230 N N . GLU A 1 290 ? 33.148 41.079 79.871 1.00 86.07 454 GLU A N 1
ATOM 2231 C CA . GLU A 1 290 ? 33.782 39.764 79.947 1.00 92.16 454 GLU A CA 1
ATOM 2232 C C . GLU A 1 290 ? 33.583 39.076 81.296 1.00 78.84 454 GLU A C 1
ATOM 2233 O O . GLU A 1 290 ? 34.169 38.007 81.516 1.00 77.21 454 GLU A O 1
ATOM 2239 N N . THR A 1 291 ? 32.783 39.648 82.196 1.00 71.86 455 THR A N 1
ATOM 2240 C CA . THR A 1 291 ? 32.479 39.030 83.477 1.00 72.39 455 THR A CA 1
ATOM 2241 C C . THR A 1 291 ? 31.044 38.534 83.580 1.00 68.23 455 THR A C 1
ATOM 2242 O O . THR A 1 291 ? 30.712 37.853 84.557 1.00 64.85 455 THR A O 1
ATOM 2246 N N . HIS A 1 292 ? 30.192 38.851 82.611 1.00 66.30 456 HIS A N 1
ATOM 2247 C CA . HIS A 1 292 ? 28.799 38.435 82.609 1.00 62.73 456 HIS A CA 1
ATOM 2248 C C . HIS A 1 292 ? 28.575 37.346 81.567 1.00 63.88 456 HIS A C 1
ATOM 2249 O O . HIS A 1 292 ? 29.454 37.025 80.763 1.00 71.54 456 HIS A O 1
ATOM 2256 N N . ILE A 1 293 ? 27.371 36.778 81.591 1.00 57.95 457 ILE A N 1
ATOM 2257 C CA . ILE A 1 293 ? 27.011 35.662 80.724 1.00 54.77 457 ILE A CA 1
ATOM 2258 C C . ILE A 1 293 ? 25.573 35.851 80.257 1.00 53.64 457 ILE A C 1
ATOM 2259 O O . ILE A 1 293 ? 24.708 36.282 81.028 1.00 51.35 457 ILE A O 1
ATOM 2264 N N . ASN A 1 294 ? 25.323 35.541 78.988 1.00 52.77 458 ASN A N 1
ATOM 2265 C CA . ASN A 1 294 ? 23.991 35.648 78.405 1.00 51.46 458 ASN A CA 1
ATOM 2266 C C . ASN A 1 294 ? 23.262 34.318 78.557 1.00 49.12 458 ASN A C 1
ATOM 2267 O O . ASN A 1 294 ? 23.700 33.298 78.014 1.00 51.70 458 ASN A O 1
ATOM 2272 N N . LEU A 1 295 ? 22.152 34.332 79.290 1.00 44.51 459 LEU A N 1
ATOM 2273 C CA . LEU A 1 295 ? 21.348 33.143 79.518 1.00 42.15 459 LEU A CA 1
ATOM 2274 C C . LEU A 1 295 ? 19.938 33.356 78.981 1.00 46.38 459 LEU A C 1
ATOM 2275 O O . LEU A 1 295 ? 19.510 34.485 78.725 1.00 54.43 459 LEU A O 1
ATOM 2280 N N . LYS A 1 296 ? 19.219 32.248 78.816 1.00 40.92 460 LYS A N 1
ATOM 2281 C CA . LYS A 1 296 ? 17.870 32.251 78.258 1.00 42.57 460 LYS A CA 1
ATOM 2282 C C . LYS A 1 296 ? 16.988 31.352 79.114 1.00 38.03 460 LYS A C 1
ATOM 2283 O O . LYS A 1 296 ? 17.141 30.127 79.095 1.00 42.20 460 LYS A O 1
ATOM 2289 N N . VAL A 1 297 ? 16.070 31.956 79.860 1.00 38.74 461 VAL A N 1
ATOM 2290 C CA . VAL A 1 297 ? 15.142 31.225 80.715 1.00 39.78 461 VAL A CA 1
ATOM 2291 C C . VAL A 1 297 ? 13.826 31.057 79.972 1.00 41.29 461 VAL A C 1
ATOM 2292 O O . VAL A 1 297 ? 13.387 31.963 79.254 1.00 45.23 461 VAL A O 1
ATOM 2296 N N . SER A 1 298 ? 13.194 29.896 80.136 1.00 41.25 462 SER A N 1
ATOM 2297 C CA . SER A 1 298 ? 11.940 29.604 79.457 1.00 43.46 462 SER A CA 1
ATOM 2298 C C . SER A 1 298 ? 11.079 28.712 80.339 1.00 45.08 462 SER A C 1
ATOM 2299 O O . SER A 1 298 ? 11.592 27.924 81.139 1.00 46.22 462 SER A O 1
ATOM 2302 N N . ASP A 1 299 ? 9.761 28.844 80.183 1.00 47.07 463 ASP A N 1
ATOM 2303 C CA . ASP A 1 299 ? 8.801 28.007 80.895 1.00 53.08 463 ASP A CA 1
ATOM 2304 C C . ASP A 1 299 ? 7.908 27.211 79.952 1.00 47.62 463 ASP A C 1
ATOM 2305 O O . ASP A 1 299 ? 6.894 26.658 80.394 1.00 46.76 463 ASP A O 1
ATOM 2310 N N . GLY A 1 300 ? 8.255 27.138 78.668 1.00 46.94 464 GLY A N 1
ATOM 2311 C CA . GLY A 1 300 ? 7.449 26.469 77.676 1.00 47.67 464 GLY A CA 1
ATOM 2312 C C . GLY A 1 300 ? 6.571 27.392 76.857 1.00 55.23 464 GLY A C 1
ATOM 2313 O O . GLY A 1 300 ? 6.160 27.016 75.753 1.00 57.07 464 GLY A O 1
ATOM 2314 N N . SER A 1 301 ? 6.276 28.587 77.369 1.00 60.48 465 SER A N 1
ATOM 2315 C CA . SER A 1 301 ? 5.458 29.563 76.657 1.00 57.42 465 SER A CA 1
ATOM 2316 C C . SER A 1 301 ? 6.220 30.855 76.401 1.00 54.55 465 SER A C 1
ATOM 2317 O O . SER A 1 301 ? 6.405 31.237 75.241 1.00 51.32 465 SER A O 1
ATOM 2320 N N . SER A 1 302 ? 6.669 31.540 77.448 1.00 57.20 466 SER A N 1
ATOM 2321 C CA . SER A 1 302 ? 7.434 32.770 77.324 1.00 56.16 466 SER A CA 1
ATOM 2322 C C . SER A 1 302 ? 8.889 32.516 77.696 1.00 51.66 466 SER A C 1
ATOM 2323 O O . SER A 1 302 ? 9.202 31.594 78.454 1.00 48.92 466 SER A O 1
ATOM 2326 N N . GLU A 1 303 ? 9.779 33.345 77.155 1.00 51.34 467 GLU A N 1
ATOM 2327 C CA . GLU A 1 303 ? 11.205 33.213 77.421 1.00 47.68 467 GLU A CA 1
ATOM 2328 C C . GLU A 1 303 ? 11.816 34.587 77.650 1.00 50.54 467 GLU A C 1
ATOM 2329 O O . GLU A 1 303 ? 11.566 35.519 76.880 1.00 51.09 467 GLU A O 1
ATOM 2335 N N . ILE A 1 304 ? 12.608 34.705 78.713 1.00 50.86 468 ILE A N 1
ATOM 2336 C CA . ILE A 1 304 ? 13.286 35.944 79.074 1.00 52.60 468 ILE A CA 1
ATOM 2337 C C . ILE A 1 304 ? 14.787 35.725 78.951 1.00 51.59 468 ILE A C 1
ATOM 2338 O O . ILE A 1 304 ? 15.310 34.687 79.374 1.00 50.25 468 ILE A O 1
ATOM 2343 N N . PHE A 1 305 ? 15.478 36.703 78.371 1.00 48.33 469 PHE A N 1
ATOM 2344 C CA . PHE A 1 305 ? 16.920 36.633 78.157 1.00 48.00 469 PHE A CA 1
ATOM 2345 C C . PHE A 1 305 ? 17.617 37.422 79.260 1.00 51.17 469 PHE A C 1
ATOM 2346 O O . PHE A 1 305 ? 17.464 38.644 79.351 1.00 54.87 469 PHE A O 1
ATOM 2354 N N . PHE A 1 306 ? 18.382 36.723 80.092 1.00 51.48 470 PHE A N 1
ATOM 2355 C CA . PHE A 1 306 ? 19.096 37.326 81.206 1.00 48.72 470 PHE A CA 1
ATOM 2356 C C . PHE A 1 306 ? 20.543 37.625 80.830 1.00 49.80 470 PHE A C 1
ATOM 2357 O O . PHE A 1 306 ? 21.076 37.119 79.840 1.00 50.52 470 PHE A O 1
ATOM 2365 N N . LYS A 1 307 ? 21.176 38.467 81.650 1.00 52.62 471 LYS A N 1
ATOM 2366 C CA . LYS A 1 307 ? 22.582 38.837 81.472 1.00 52.09 471 LYS A CA 1
ATOM 2367 C C . LYS A 1 307 ? 23.125 39.192 82.858 1.00 52.75 471 LYS A C 1
ATOM 2368 O O . LYS A 1 307 ? 23.117 40.356 83.262 1.00 61.88 471 LYS A O 1
ATOM 2374 N N . ILE A 1 308 ? 23.588 38.172 83.579 1.00 50.25 472 ILE A N 1
ATOM 2375 C CA . ILE A 1 308 ? 24.050 38.327 84.950 1.00 48.71 472 ILE A CA 1
ATOM 2376 C C . ILE A 1 308 ? 25.530 37.967 85.022 1.00 53.18 472 ILE A C 1
ATOM 2377 O O . ILE A 1 308 ? 26.100 37.382 84.101 1.00 54.08 472 ILE A O 1
ATOM 2382 N N . LYS A 1 309 ? 26.144 38.326 86.146 1.00 56.85 473 LYS A N 1
ATOM 2383 C CA . LYS A 1 309 ? 27.554 38.036 86.364 1.00 58.82 473 LYS A CA 1
ATOM 2384 C C . LYS A 1 309 ? 27.762 36.543 86.588 1.00 60.16 473 LYS A C 1
ATOM 2385 O O . LYS A 1 309 ? 26.943 35.874 87.223 1.00 62.02 473 LYS A O 1
ATOM 2391 N N . LYS A 1 310 ? 28.870 36.022 86.055 1.00 59.71 474 LYS A N 1
ATOM 2392 C CA . LYS A 1 310 ? 29.177 34.603 86.206 1.00 53.51 474 LYS A CA 1
ATOM 2393 C C . LYS A 1 310 ? 29.423 34.214 87.658 1.00 57.65 474 LYS A C 1
ATOM 2394 O O . LYS A 1 310 ? 29.275 33.038 88.006 1.00 57.29 474 LYS A O 1
ATOM 2400 N N . THR A 1 311 ? 29.794 35.170 88.510 1.00 64.93 475 THR A N 1
ATOM 2401 C CA . THR A 1 311 ? 30.041 34.896 89.919 1.00 57.49 475 THR A CA 1
ATOM 2402 C C . THR A 1 311 ? 28.795 35.059 90.781 1.00 58.45 475 THR A C 1
ATOM 2403 O O . THR A 1 311 ? 28.707 34.437 91.846 1.00 57.00 475 THR A O 1
ATOM 2407 N N . THR A 1 312 ? 27.833 35.864 90.342 1.00 67.21 476 THR A N 1
ATOM 2408 C CA . THR A 1 312 ? 26.619 36.069 91.117 1.00 58.54 476 THR A CA 1
ATOM 2409 C C . THR A 1 312 ? 25.769 34.799 91.111 1.00 56.31 476 THR A C 1
ATOM 2410 O O . THR A 1 312 ? 25.598 34.171 90.061 1.00 58.26 476 THR A O 1
ATOM 2414 N N . PRO A 1 313 ? 25.239 34.389 92.263 1.00 54.68 477 PRO A N 1
ATOM 2415 C CA . PRO A 1 313 ? 24.358 33.217 92.295 1.00 54.05 477 PRO A CA 1
ATOM 2416 C C . PRO A 1 313 ? 23.116 33.421 91.440 1.00 52.40 477 PRO A C 1
ATOM 2417 O O . PRO A 1 313 ? 22.681 34.544 91.176 1.00 57.17 477 PRO A O 1
ATOM 2421 N N . LEU A 1 314 ? 22.539 32.301 91.009 1.00 52.10 478 LEU A N 1
ATOM 2422 C CA . LEU A 1 314 ? 21.332 32.300 90.193 1.00 53.21 478 LEU A CA 1
ATOM 2423 C C . LEU A 1 314 ? 20.070 32.586 90.996 1.00 58.86 478 LEU A C 1
ATOM 2424 O O . LEU A 1 314 ? 18.971 32.504 90.438 1.00 61.56 478 LEU A O 1
ATOM 2429 N N . ARG A 1 315 ? 20.201 32.919 92.282 1.00 63.17 479 ARG A N 1
ATOM 2430 C CA . ARG A 1 315 ? 19.024 33.145 93.114 1.00 66.87 479 ARG A CA 1
ATOM 2431 C C . ARG A 1 315 ? 18.225 34.350 92.631 1.00 66.03 479 ARG A C 1
ATOM 2432 O O . ARG A 1 315 ? 16.992 34.295 92.554 1.00 64.71 479 ARG A O 1
ATOM 2440 N N . ARG A 1 316 ? 18.908 35.445 92.295 1.00 65.78 480 ARG A N 1
ATOM 2441 C CA . ARG A 1 316 ? 18.215 36.630 91.808 1.00 66.75 480 ARG A CA 1
ATOM 2442 C C . ARG A 1 316 ? 17.725 36.478 90.375 1.00 63.43 480 ARG A C 1
ATOM 2443 O O . ARG A 1 316 ? 16.820 37.213 89.964 1.00 61.49 480 ARG A O 1
ATOM 2451 N N . LEU A 1 317 ? 18.300 35.551 89.606 1.00 62.83 481 LEU A N 1
ATOM 2452 C CA . LEU A 1 317 ? 17.746 35.246 88.291 1.00 56.08 481 LEU A CA 1
ATOM 2453 C C . LEU A 1 317 ? 16.408 34.531 88.421 1.00 55.01 481 LEU A C 1
ATOM 2454 O O . LEU A 1 317 ? 15.471 34.810 87.665 1.00 51.22 481 LEU A O 1
ATOM 2459 N N . MET A 1 318 ? 16.304 33.603 89.376 1.00 59.54 482 MET A N 1
ATOM 2460 C CA . MET A 1 318 ? 15.051 32.888 89.591 1.00 62.74 482 MET A CA 1
ATOM 2461 C C . MET A 1 318 ? 13.974 33.803 90.160 1.00 65.04 482 MET A C 1
ATOM 2462 O O . MET A 1 318 ? 12.787 33.615 89.871 1.00 64.46 482 MET A O 1
ATOM 2467 N N . GLU A 1 319 ? 14.365 34.796 90.963 1.00 69.81 483 GLU A N 1
ATOM 2468 C CA . GLU A 1 319 ? 13.390 35.737 91.506 1.00 66.38 483 GLU A CA 1
ATOM 2469 C C . GLU A 1 319 ? 12.850 36.656 90.417 1.00 61.95 483 GLU A C 1
ATOM 2470 O O . GLU A 1 319 ? 11.637 36.873 90.319 1.00 63.22 483 GLU A O 1
ATOM 2476 N N . ALA A 1 320 ? 13.741 37.206 89.587 1.00 59.39 484 ALA A N 1
ATOM 2477 C CA . ALA A 1 320 ? 13.313 38.132 88.544 1.00 56.05 484 ALA A CA 1
ATOM 2478 C C . ALA A 1 320 ? 12.420 37.452 87.515 1.00 56.83 484 ALA A C 1
ATOM 2479 O O . ALA A 1 320 ? 11.547 38.101 86.927 1.00 53.60 484 ALA A O 1
ATOM 2481 N N . PHE A 1 321 ? 12.619 36.154 87.283 1.00 68.44 485 PHE A N 1
ATOM 2482 C CA . PHE A 1 321 ? 11.772 35.436 86.337 1.00 59.70 485 PHE A CA 1
ATOM 2483 C C . PHE A 1 321 ? 10.422 35.088 86.952 1.00 61.89 485 PHE A C 1
ATOM 2484 O O . PHE A 1 321 ? 9.384 35.228 86.296 1.00 60.38 485 PHE A O 1
ATOM 2492 N N . ALA A 1 322 ? 10.416 34.632 88.207 1.00 61.74 486 ALA A N 1
ATOM 2493 C CA . ALA A 1 322 ? 9.156 34.308 88.867 1.00 62.53 486 ALA A CA 1
ATOM 2494 C C . ALA A 1 322 ? 8.309 35.551 89.100 1.00 65.83 486 ALA A C 1
ATOM 2495 O O . ALA A 1 322 ? 7.075 35.468 89.096 1.00 68.95 486 ALA A O 1
ATOM 2497 N N . LYS A 1 323 ? 8.946 36.707 89.301 1.00 71.79 487 LYS A N 1
ATOM 2498 C CA . LYS A 1 323 ? 8.194 37.936 89.529 1.00 62.59 487 LYS A CA 1
ATOM 2499 C C . LYS A 1 323 ? 7.486 38.393 88.260 1.00 62.90 487 LYS A C 1
ATOM 2500 O O . LYS A 1 323 ? 6.328 38.824 88.310 1.00 76.23 487 LYS A O 1
ATOM 2506 N N . ARG A 1 324 ? 8.162 38.303 87.112 1.00 60.07 488 ARG A N 1
ATOM 2507 C CA . ARG A 1 324 ? 7.544 38.681 85.847 1.00 60.90 488 ARG A CA 1
ATOM 2508 C C . ARG A 1 324 ? 6.427 37.735 85.426 1.00 61.20 488 ARG A C 1
ATOM 2509 O O . ARG A 1 324 ? 5.684 38.061 84.494 1.00 57.50 488 ARG A O 1
ATOM 2517 N N . GLN A 1 325 ? 6.293 36.582 86.075 1.00 63.92 489 GLN A N 1
ATOM 2518 C CA . GLN A 1 325 ? 5.211 35.650 85.792 1.00 68.04 489 GLN A CA 1
ATOM 2519 C C . GLN A 1 325 ? 4.113 35.689 86.845 1.00 74.26 489 GLN A C 1
ATOM 2520 O O . GLN A 1 325 ? 3.168 34.897 86.765 1.00 77.05 489 GLN A O 1
ATOM 2526 N N . GLY A 1 326 ? 4.213 36.586 87.824 1.00 75.15 490 GLY A N 1
ATOM 2527 C CA . GLY A 1 326 ? 3.182 36.710 88.841 1.00 90.74 490 GLY A CA 1
ATOM 2528 C C . GLY A 1 326 ? 3.009 35.482 89.704 1.00 92.68 490 GLY A C 1
ATOM 2529 O O . GLY A 1 326 ? 1.909 35.238 90.211 1.00 100.80 490 GLY A O 1
ATOM 2530 N N . LYS A 1 327 ? 4.069 34.699 89.888 1.00 84.71 491 LYS A N 1
ATOM 2531 C CA . LYS A 1 327 ? 4.004 33.467 90.656 1.00 93.83 491 LYS A CA 1
ATOM 2532 C C . LYS A 1 327 ? 5.126 33.447 91.683 1.00 86.04 491 LYS A C 1
ATOM 2533 O O . LYS A 1 327 ? 6.198 34.020 91.468 1.00 82.95 491 LYS A O 1
ATOM 2539 N N . GLU A 1 328 ? 4.867 32.784 92.807 1.00 82.51 492 GLU A N 1
ATOM 2540 C CA . GLU A 1 328 ? 5.856 32.697 93.870 1.00 80.79 492 GLU A CA 1
ATOM 2541 C C . GLU A 1 328 ? 7.017 31.799 93.455 1.00 79.24 492 GLU A C 1
ATOM 2542 O O . GLU A 1 328 ? 6.849 30.827 92.714 1.00 79.23 492 GLU A O 1
ATOM 2548 N N . MET A 1 329 ? 8.210 32.139 93.948 1.00 76.23 493 MET A N 1
ATOM 2549 C CA . MET A 1 329 ? 9.401 31.361 93.622 1.00 74.78 493 MET A CA 1
ATOM 2550 C C . MET A 1 329 ? 9.350 29.968 94.239 1.00 78.28 493 MET A C 1
ATOM 2551 O O . MET A 1 329 ? 9.953 29.031 93.702 1.00 77.23 493 MET A O 1
ATOM 2556 N N . ASP A 1 330 ? 8.630 29.808 95.352 1.00 83.37 494 ASP A N 1
ATOM 2557 C CA . ASP A 1 330 ? 8.535 28.506 96.003 1.00 80.64 494 ASP A CA 1
ATOM 2558 C C . ASP A 1 330 ? 7.777 27.486 95.164 1.00 77.94 494 ASP A C 1
ATOM 2559 O O . ASP A 1 330 ? 7.880 26.285 95.432 1.00 90.16 494 ASP A O 1
ATOM 2564 N N . SER A 1 331 ? 7.023 27.931 94.161 1.00 75.15 495 SER A N 1
ATOM 2565 C CA . SER A 1 331 ? 6.242 27.040 93.316 1.00 88.40 495 SER A CA 1
ATOM 2566 C C . SER A 1 331 ? 6.915 26.739 91.983 1.00 81.22 495 SER A C 1
ATOM 2567 O O . SER A 1 331 ? 6.361 25.979 91.184 1.00 78.04 495 SER A O 1
ATOM 2570 N N . LEU A 1 332 ? 8.088 27.311 91.724 1.00 74.28 496 LEU A N 1
ATOM 2571 C CA . LEU A 1 332 ? 8.805 27.108 90.473 1.00 71.66 496 LEU A CA 1
ATOM 2572 C C . LEU A 1 332 ? 10.152 26.461 90.752 1.00 72.85 496 LEU A C 1
ATOM 2573 O O . LEU A 1 332 ? 10.917 26.947 91.592 1.00 83.95 496 LEU A O 1
ATOM 2578 N N . ARG A 1 333 ? 10.437 25.369 90.050 1.00 67.13 497 ARG A N 1
ATOM 2579 C CA . ARG A 1 333 ? 11.747 24.738 90.073 1.00 66.51 497 ARG A CA 1
ATOM 2580 C C . ARG A 1 333 ? 12.441 24.991 88.741 1.00 58.52 497 ARG A C 1
ATOM 2581 O O . ARG A 1 333 ? 11.801 24.982 87.684 1.00 58.02 497 ARG A O 1
ATOM 2589 N N . PHE A 1 334 ? 13.745 25.236 88.795 1.00 53.69 498 PHE A N 1
ATOM 2590 C CA . PHE A 1 334 ? 14.527 25.597 87.621 1.00 49.97 498 PHE A CA 1
ATOM 2591 C C . PHE A 1 334 ? 15.534 24.497 87.322 1.00 48.00 498 PHE A C 1
ATOM 2592 O O . PHE A 1 334 ? 16.289 24.081 88.208 1.00 52.31 498 PHE A O 1
ATOM 2600 N N . LEU A 1 335 ? 15.543 24.031 86.075 1.00 47.46 499 LEU A N 1
ATOM 2601 C CA . LEU A 1 335 ? 16.363 22.906 85.655 1.00 47.30 499 LEU A CA 1
ATOM 2602 C C . LEU A 1 335 ? 17.390 23.356 84.627 1.00 47.10 499 LEU A C 1
ATOM 2603 O O . LEU A 1 335 ? 17.070 24.109 83.702 1.00 45.10 499 LEU A O 1
ATOM 2608 N N . TYR A 1 336 ? 18.624 22.887 84.797 1.00 49.39 500 TYR A N 1
ATOM 2609 C CA . TYR A 1 336 ? 19.689 23.086 83.822 1.00 44.42 500 TYR A CA 1
ATOM 2610 C C . TYR A 1 336 ? 20.353 21.743 83.575 1.00 46.99 500 TYR A C 1
ATOM 2611 O O . TYR A 1 336 ? 20.833 21.104 84.518 1.00 50.81 500 TYR A O 1
ATOM 2620 N N . ASP A 1 337 ? 20.371 21.314 82.313 1.00 46.79 501 ASP A N 1
ATOM 2621 C CA . ASP A 1 337 ? 20.870 19.992 81.940 1.00 49.72 501 ASP A CA 1
ATOM 2622 C C . ASP A 1 337 ? 20.117 18.891 82.685 1.00 46.85 501 ASP A C 1
ATOM 2623 O O . ASP A 1 337 ? 20.673 17.840 83.008 1.00 48.35 501 ASP A O 1
ATOM 2628 N N . GLY A 1 338 ? 18.837 19.133 82.961 1.00 45.95 502 GLY A N 1
ATOM 2629 C CA . GLY A 1 338 ? 17.987 18.138 83.577 1.00 46.86 502 GLY A CA 1
ATOM 2630 C C . GLY A 1 338 ? 18.037 18.184 85.090 1.00 52.09 502 GLY A C 1
ATOM 2631 O O . GLY A 1 338 ? 17.067 17.825 85.767 1.00 56.56 502 GLY A O 1
ATOM 2632 N N . ILE A 1 339 ? 19.164 18.633 85.636 1.00 46.60 503 ILE A N 1
ATOM 2633 C CA . ILE A 1 339 ? 19.367 18.678 87.079 1.00 49.44 503 ILE A CA 1
ATOM 2634 C C . ILE A 1 339 ? 18.812 19.985 87.625 1.00 51.83 503 ILE A C 1
ATOM 2635 O O . ILE A 1 339 ? 19.002 21.054 87.032 1.00 51.09 503 ILE A O 1
ATOM 2640 N N . ARG A 1 340 ? 18.119 19.903 88.759 1.00 52.00 504 ARG A N 1
ATOM 2641 C CA . ARG A 1 340 ? 17.621 21.102 89.419 1.00 54.92 504 ARG A CA 1
ATOM 2642 C C . ARG A 1 340 ? 18.779 21.897 90.010 1.00 56.44 504 ARG A C 1
ATOM 2643 O O . ARG A 1 340 ? 19.736 21.329 90.545 1.00 61.54 504 ARG A O 1
ATOM 2651 N N . ILE A 1 341 ? 18.689 23.219 89.909 1.00 49.68 505 ILE A N 1
ATOM 2652 C CA . ILE A 1 341 ? 19.753 24.119 90.334 1.00 59.84 505 ILE A CA 1
ATOM 2653 C C . ILE A 1 341 ? 19.346 24.783 91.641 1.00 58.66 505 ILE A C 1
ATOM 2654 O O . ILE A 1 341 ? 18.178 25.142 91.834 1.00 59.90 505 ILE A O 1
ATOM 2659 N N . GLN A 1 342 ? 20.309 24.928 92.545 1.00 62.69 506 GLN A N 1
ATOM 2660 C CA . GLN A 1 342 ? 20.072 25.571 93.827 1.00 75.27 506 GLN A CA 1
ATOM 2661 C C . GLN A 1 342 ? 20.317 27.073 93.722 1.00 74.59 506 GLN A C 1
ATOM 2662 O O . GLN A 1 342 ? 20.981 27.559 92.804 1.00 72.66 506 GLN A O 1
ATOM 2668 N N . ALA A 1 343 ? 19.765 27.809 94.689 1.00 73.08 507 ALA A N 1
ATOM 2669 C CA . ALA A 1 343 ? 19.847 29.265 94.648 1.00 75.60 507 ALA A CA 1
ATOM 2670 C C . ALA A 1 343 ? 21.272 29.753 94.885 1.00 73.44 507 ALA A C 1
ATOM 2671 O O . ALA A 1 343 ? 21.696 30.755 94.296 1.00 67.79 507 ALA A O 1
ATOM 2673 N N . ASP A 1 344 ? 22.025 29.060 95.736 1.00 73.91 508 ASP A N 1
ATOM 2674 C CA . ASP A 1 344 ? 23.376 29.479 96.089 1.00 70.61 508 ASP A CA 1
ATOM 2675 C C . ASP A 1 344 ? 24.407 29.156 95.015 1.00 66.03 508 ASP A C 1
ATOM 2676 O O . ASP A 1 344 ? 25.582 29.499 95.189 1.00 61.94 508 ASP A O 1
ATOM 2681 N N . GLN A 1 345 ? 24.008 28.517 93.918 1.00 67.98 509 GLN A N 1
ATOM 2682 C CA . GLN A 1 345 ? 24.939 28.133 92.867 1.00 66.31 509 GLN A CA 1
ATOM 2683 C C . GLN A 1 345 ? 24.993 29.198 91.780 1.00 62.24 509 GLN A C 1
ATOM 2684 O O . GLN A 1 345 ? 23.959 29.709 91.340 1.00 69.20 509 GLN A O 1
ATOM 2690 N N . THR A 1 346 ? 26.208 29.526 91.350 1.00 54.66 510 THR A N 1
ATOM 2691 C CA . THR A 1 346 ? 26.478 30.508 90.313 1.00 53.87 510 THR A CA 1
ATOM 2692 C C . THR A 1 346 ? 26.670 29.819 88.968 1.00 52.48 510 THR A C 1
ATOM 2693 O O . THR A 1 346 ? 26.982 28.626 88.910 1.00 53.36 510 THR A O 1
ATOM 2697 N N . PRO A 1 347 ? 26.456 30.534 87.857 1.00 52.66 511 PRO A N 1
ATOM 2698 C CA . PRO A 1 347 ? 26.721 29.936 86.536 1.00 51.85 511 PRO A CA 1
ATOM 2699 C C . PRO A 1 347 ? 28.109 29.334 86.388 1.00 54.86 511 PRO A C 1
ATOM 2700 O O . PRO A 1 347 ? 28.295 28.431 85.562 1.00 61.00 511 PRO A O 1
ATOM 2704 N N . GLU A 1 348 ? 29.093 29.805 87.158 1.00 55.52 512 GLU A N 1
ATOM 2705 C CA . GLU A 1 348 ? 30.420 29.203 87.097 1.00 60.66 512 GLU A CA 1
ATOM 2706 C C . GLU A 1 348 ? 30.426 27.800 87.691 1.00 62.47 512 GLU A C 1
ATOM 2707 O O . GLU A 1 348 ? 31.165 26.931 87.215 1.00 57.17 512 GLU A O 1
ATOM 2713 N N . ASP A 1 349 ? 29.611 27.559 88.722 1.00 56.30 513 ASP A N 1
ATOM 2714 C CA . ASP A 1 349 ? 29.557 26.232 89.329 1.00 59.10 513 ASP A CA 1
ATOM 2715 C C . ASP A 1 349 ? 29.001 25.200 88.357 1.00 58.81 513 ASP A C 1
ATOM 2716 O O . ASP A 1 349 ? 29.440 24.044 88.350 1.00 72.59 513 ASP A O 1
ATOM 2721 N N . LEU A 1 350 ? 28.038 25.599 87.530 1.00 55.04 514 LEU A N 1
ATOM 2722 C CA . LEU A 1 350 ? 27.348 24.689 86.628 1.00 51.35 514 LEU A CA 1
ATOM 2723 C C . LEU A 1 350 ? 27.945 24.682 85.227 1.00 51.93 514 LEU A C 1
ATOM 2724 O O . LEU A 1 350 ? 27.379 24.051 84.328 1.00 53.69 514 LEU A O 1
ATOM 2729 N N . ASP A 1 351 ? 29.073 25.368 85.024 1.00 48.90 515 ASP A N 1
ATOM 2730 C CA . ASP A 1 351 ? 29.783 25.378 83.744 1.00 51.97 515 ASP A CA 1
ATOM 2731 C C . ASP A 1 351 ? 28.873 25.846 82.608 1.00 50.41 515 ASP A C 1
ATOM 2732 O O . ASP A 1 351 ? 28.792 25.226 81.546 1.00 51.61 515 ASP A O 1
ATOM 2737 N N . MET A 1 352 ? 28.180 26.956 82.844 1.00 52.38 516 MET A N 1
ATOM 2738 C CA . MET A 1 352 ? 27.300 27.518 81.834 1.00 54.45 516 MET A CA 1
ATOM 2739 C C . MET A 1 352 ? 28.091 28.368 80.844 1.00 53.78 516 MET A C 1
ATOM 2740 O O . MET A 1 352 ? 29.166 28.891 81.148 1.00 60.53 516 MET A O 1
ATOM 2745 N N . GLU A 1 353 ? 27.540 28.494 79.639 1.00 51.27 517 GLU A N 1
ATOM 2746 C CA . GLU A 1 353 ? 28.102 29.336 78.594 1.00 53.21 517 GLU A CA 1
ATOM 2747 C C . GLU A 1 353 ? 27.013 30.270 78.081 1.00 53.28 517 GLU A C 1
ATOM 2748 O O . GLU A 1 353 ? 25.851 30.187 78.490 1.00 59.05 517 GLU A O 1
ATOM 2754 N N . ASP A 1 354 ? 27.396 31.170 77.180 1.00 53.54 518 ASP A N 1
ATOM 2755 C CA . ASP A 1 354 ? 26.434 32.103 76.614 1.00 52.59 518 ASP A CA 1
ATOM 2756 C C . ASP A 1 354 ? 25.360 31.356 75.832 1.00 54.16 518 ASP A C 1
ATOM 2757 O O . ASP A 1 354 ? 25.608 30.302 75.240 1.00 57.80 518 ASP A O 1
ATOM 2762 N N . ASN A 1 355 ? 24.148 31.914 75.853 1.00 49.31 519 ASN A N 1
ATOM 2763 C CA . ASN A 1 355 ? 22.971 31.370 75.180 1.00 49.94 519 ASN A CA 1
ATOM 2764 C C . ASN A 1 355 ? 22.541 30.017 75.734 1.00 47.84 519 ASN A C 1
ATOM 2765 O O . ASN A 1 355 ? 21.835 29.267 75.054 1.00 47.15 519 ASN A O 1
ATOM 2770 N N . ASP A 1 356 ? 22.945 29.684 76.958 1.00 42.62 520 ASP A N 1
ATOM 2771 C CA . ASP A 1 356 ? 22.443 28.481 77.602 1.00 45.70 520 ASP A CA 1
ATOM 2772 C C . ASP A 1 356 ? 20.970 28.651 77.964 1.00 41.63 520 ASP A C 1
ATOM 2773 O O . ASP A 1 356 ? 20.429 29.760 77.984 1.00 48.27 520 ASP A O 1
ATOM 2778 N N . ILE A 1 357 ? 20.319 27.528 78.260 1.00 34.86 521 ILE A N 1
ATOM 2779 C CA . ILE A 1 357 ? 18.882 27.491 78.503 1.00 33.82 521 ILE A CA 1
ATOM 2780 C C . ILE A 1 357 ? 18.629 27.008 79.923 1.00 39.24 521 ILE A C 1
ATOM 2781 O O . ILE A 1 357 ? 19.171 25.979 80.342 1.00 49.54 521 ILE A O 1
ATOM 2786 N N . ILE A 1 358 ? 17.807 27.754 80.658 1.00 36.43 522 ILE A N 1
ATOM 2787 C CA . ILE A 1 358 ? 17.327 27.361 81.978 1.00 36.35 522 ILE A CA 1
ATOM 2788 C C . ILE A 1 358 ? 15.816 27.216 81.888 1.00 41.41 522 ILE A C 1
ATOM 2789 O O . ILE A 1 358 ? 15.115 28.180 81.556 1.00 44.82 522 ILE A O 1
ATOM 2794 N N . GLU A 1 359 ? 15.314 26.020 82.174 1.00 45.17 523 GLU A N 1
ATOM 2795 C CA . GLU A 1 359 ? 13.888 25.741 82.088 1.00 43.73 523 GLU A CA 1
ATOM 2796 C C . GLU A 1 359 ? 13.230 25.922 83.449 1.00 43.60 523 GLU A C 1
ATOM 2797 O O . GLU A 1 359 ? 13.822 25.605 84.485 1.00 43.99 523 GLU A O 1
ATOM 2803 N N . ALA A 1 360 ? 12.002 26.435 83.438 1.00 45.89 524 ALA A N 1
ATOM 2804 C CA . ALA A 1 360 ? 11.225 26.664 84.648 1.00 50.98 524 ALA A CA 1
ATOM 2805 C C . ALA A 1 360 ? 9.945 25.843 84.588 1.00 48.27 524 ALA A C 1
ATOM 2806 O O . ALA A 1 360 ? 9.233 25.871 83.579 1.00 44.60 524 ALA A O 1
ATOM 2808 N N . HIS A 1 361 ? 9.658 25.118 85.666 1.00 47.95 525 HIS A N 1
ATOM 2809 C CA . HIS A 1 361 ? 8.462 24.296 85.761 1.00 54.60 525 HIS A CA 1
ATOM 2810 C C . HIS A 1 361 ? 7.772 24.557 87.092 1.00 62.00 525 HIS A C 1
ATOM 2811 O O . HIS A 1 361 ? 8.400 24.974 88.069 1.00 64.26 525 HIS A O 1
ATOM 2818 N N . ARG A 1 362 ? 6.466 24.301 87.120 1.00 65.17 526 ARG A N 1
ATOM 2819 C CA . ARG A 1 362 ? 5.689 24.441 88.340 1.00 69.80 526 ARG A CA 1
ATOM 2820 C C . ARG A 1 362 ? 5.872 23.207 89.221 1.00 74.37 526 ARG A C 1
ATOM 2821 O O . ARG A 1 362 ? 6.655 22.302 88.920 1.00 72.78 526 ARG A O 1
ATOM 2829 N N . GLU A 1 363 ? 5.140 23.169 90.329 1.00 86.65 527 GLU A N 1
ATOM 2830 C CA . GLU A 1 363 ? 5.195 22.033 91.242 1.00 88.51 527 GLU A CA 1
ATOM 2831 C C . GLU A 1 363 ? 3.910 21.214 91.170 1.00 82.63 527 GLU A C 1
ATOM 2832 O O . GLU A 1 363 ? 3.151 21.145 92.137 1.00 85.37 527 GLU A O 1
ATOM 2838 N N . HIS B 2 3 ? 41.590 8.640 70.362 1.00 61.47 0 HIS B N 1
ATOM 2839 C CA . HIS B 2 3 ? 41.389 7.988 69.073 1.00 74.05 0 HIS B CA 1
ATOM 2840 C C . HIS B 2 3 ? 39.990 8.265 68.532 1.00 85.83 0 HIS B C 1
ATOM 2841 O O . HIS B 2 3 ? 39.080 7.451 68.687 1.00 87.06 0 HIS B O 1
ATOM 2843 N N . MET B 2 4 ? 39.829 9.423 67.895 1.00 72.95 1 MET B N 1
ATOM 2844 C CA . MET B 2 4 ? 38.557 9.828 67.316 1.00 52.35 1 MET B CA 1
ATOM 2845 C C . MET B 2 4 ? 38.819 10.542 66.000 1.00 50.98 1 MET B C 1
ATOM 2846 O O . MET B 2 4 ? 39.752 11.343 65.896 1.00 71.80 1 MET B O 1
ATOM 2851 N N . SER B 2 5 ? 37.993 10.249 64.999 1.00 43.50 2 SER B N 1
ATOM 2852 C CA . SER B 2 5 ? 38.185 10.833 63.681 1.00 43.54 2 SER B CA 1
ATOM 2853 C C . SER B 2 5 ? 37.871 12.327 63.700 1.00 42.70 2 SER B C 1
ATOM 2854 O O . SER B 2 5 ? 37.255 12.854 64.631 1.00 45.13 2 SER B O 1
ATOM 2857 N N . SER B 2 6 ? 38.310 13.013 62.642 1.00 36.30 3 SER B N 1
ATOM 2858 C CA . SER B 2 6 ? 38.126 14.459 62.571 1.00 33.13 3 SER B CA 1
ATOM 2859 C C . SER B 2 6 ? 36.662 14.824 62.354 1.00 32.38 3 SER B C 1
ATOM 2860 O O . SER B 2 6 ? 36.182 15.829 62.891 1.00 31.12 3 SER B O 1
ATOM 2863 N N . LEU B 2 7 ? 35.936 14.024 61.570 1.00 32.17 4 LEU B N 1
ATOM 2864 C CA . LEU B 2 7 ? 34.537 14.339 61.301 1.00 26.73 4 LEU B CA 1
ATOM 2865 C C . LEU B 2 7 ? 33.657 14.026 62.504 1.00 28.14 4 LEU B C 1
ATOM 2866 O O . LEU B 2 7 ? 32.741 14.793 62.824 1.00 29.56 4 LEU B O 1
ATOM 2871 N N . SER B 2 8 ? 33.917 12.906 63.184 1.00 30.30 5 SER B N 1
ATOM 2872 C CA . SER B 2 8 ? 33.116 12.542 64.348 1.00 28.79 5 SER B CA 1
ATOM 2873 C C . SER B 2 8 ? 33.230 13.597 65.442 1.00 30.14 5 SER B C 1
ATOM 2874 O O . SER B 2 8 ? 32.221 14.024 66.014 1.00 26.09 5 SER B O 1
ATOM 2877 N N . LEU B 2 9 ? 34.455 14.035 65.740 1.00 31.11 6 LEU B N 1
ATOM 2878 C CA . LEU B 2 9 ? 34.647 15.046 66.775 1.00 28.32 6 LEU B CA 1
ATOM 2879 C C . LEU B 2 9 ? 34.004 16.368 66.377 1.00 28.88 6 LEU B C 1
ATOM 2880 O O . LEU B 2 9 ? 33.324 17.009 67.186 1.00 30.27 6 LEU B O 1
ATOM 2885 N N . GLN B 2 10 ? 34.206 16.791 65.127 1.00 26.74 7 GLN B N 1
ATOM 2886 C CA . GLN B 2 10 ? 33.658 18.069 64.683 1.00 25.69 7 GLN B CA 1
ATOM 2887 C C . GLN B 2 10 ? 32.135 18.050 64.686 1.00 29.94 7 GLN B C 1
ATOM 2888 O O . GLN B 2 10 ? 31.496 19.011 65.129 1.00 29.27 7 GLN B O 1
ATOM 2894 N N . ARG B 2 11 ? 31.535 16.961 64.201 1.00 31.09 8 ARG B N 1
ATOM 2895 C CA . ARG B 2 11 ? 30.079 16.873 64.168 1.00 26.72 8 ARG B CA 1
ATOM 2896 C C . ARG B 2 11 ? 29.496 16.788 65.574 1.00 27.82 8 ARG B C 1
ATOM 2897 O O . ARG B 2 11 ? 28.471 17.416 65.864 1.00 32.32 8 ARG B O 1
ATOM 2905 N N . LEU B 2 12 ? 30.134 16.022 66.462 1.00 25.72 9 LEU B N 1
ATOM 2906 C CA . LEU B 2 12 ? 29.643 15.924 67.833 1.00 27.49 9 LEU B CA 1
ATOM 2907 C C . LEU B 2 12 ? 29.785 17.250 68.568 1.00 32.14 9 LEU B C 1
ATOM 2908 O O . LEU B 2 12 ? 28.936 17.601 69.396 1.00 31.63 9 LEU B O 1
ATOM 2913 N N . GLN B 2 13 ? 30.852 18.001 68.282 1.00 30.68 10 GLN B N 1
ATOM 2914 C CA . GLN B 2 13 ? 31.005 19.320 68.886 1.00 26.79 10 GLN B CA 1
ATOM 2915 C C . GLN B 2 13 ? 29.942 20.291 68.388 1.00 29.88 10 GLN B C 1
ATOM 2916 O O . GLN B 2 13 ? 29.483 21.148 69.151 1.00 32.52 10 GLN B O 1
ATOM 2922 N N . GLU B 2 14 ? 29.538 20.173 67.120 1.00 28.51 11 GLU B N 1
ATOM 2923 C CA . GLU B 2 14 ? 28.476 21.031 66.606 1.00 33.55 11 GLU B CA 1
ATOM 2924 C C . GLU B 2 14 ? 27.114 20.599 67.137 1.00 32.75 11 GLU B C 1
ATOM 2925 O O . GLU B 2 14 ? 26.252 21.444 67.408 1.00 34.36 11 GLU B O 1
ATOM 2931 N N . GLU B 2 15 ? 26.900 19.289 67.289 1.00 28.05 12 GLU B N 1
ATOM 2932 C CA . GLU B 2 15 ? 25.630 18.802 67.819 1.00 29.86 12 GLU B CA 1
ATOM 2933 C C . GLU B 2 15 ? 25.401 19.295 69.241 1.00 30.09 12 GLU B C 1
ATOM 2934 O O . GLU B 2 15 ? 24.275 19.648 69.611 1.00 38.42 12 GLU B O 1
ATOM 2940 N N . ARG B 2 16 ? 26.458 19.328 70.056 1.00 29.30 13 ARG B N 1
ATOM 2941 C CA . ARG B 2 16 ? 26.327 19.859 71.407 1.00 32.32 13 ARG B CA 1
ATOM 2942 C C . ARG B 2 16 ? 26.155 21.372 71.395 1.00 32.54 13 ARG B C 1
ATOM 2943 O O . ARG B 2 16 ? 25.460 21.923 72.257 1.00 30.01 13 ARG B O 1
ATOM 2951 N N . LYS B 2 17 ? 26.772 22.055 70.429 1.00 33.18 14 LYS B N 1
ATOM 2952 C CA . LYS B 2 17 ? 26.615 23.501 70.324 1.00 35.12 14 LYS B CA 1
ATOM 2953 C C . LYS B 2 17 ? 25.183 23.875 69.958 1.00 38.30 14 LYS B C 1
ATOM 2954 O O . LYS B 2 17 ? 24.640 24.857 70.479 1.00 36.37 14 LYS B O 1
ATOM 2960 N N . LYS B 2 18 ? 24.553 23.100 69.071 1.00 34.80 15 LYS B N 1
ATOM 2961 C CA . LYS B 2 18 ? 23.174 23.387 68.688 1.00 36.40 15 LYS B CA 1
ATOM 2962 C C . LYS B 2 18 ? 22.206 23.066 69.820 1.00 35.06 15 LYS B C 1
ATOM 2963 O O . LYS B 2 18 ? 21.295 23.852 70.106 1.00 31.91 15 LYS B O 1
ATOM 2969 N N . TRP B 2 19 ? 22.385 21.916 70.474 1.00 31.47 16 TRP B N 1
ATOM 2970 C CA . TRP B 2 19 ? 21.479 21.527 71.550 1.00 30.98 16 TRP B CA 1
ATOM 2971 C C . TRP B 2 19 ? 21.588 22.460 72.749 1.00 35.56 16 TRP B C 1
ATOM 2972 O O . TRP B 2 19 ? 20.600 22.662 73.464 1.00 36.97 16 TRP B O 1
ATOM 2983 N N . ARG B 2 20 ? 22.771 23.032 72.984 1.00 37.55 17 ARG B N 1
ATOM 2984 C CA . ARG B 2 20 ? 22.956 23.917 74.130 1.00 35.58 17 ARG B CA 1
ATOM 2985 C C . ARG B 2 20 ? 22.034 25.127 74.057 1.00 36.70 17 ARG B C 1
ATOM 2986 O O . ARG B 2 20 ? 21.492 25.566 75.079 1.00 35.46 17 ARG B O 1
ATOM 2994 N N . LYS B 2 21 ? 21.839 25.677 72.859 1.00 39.04 18 LYS B N 1
ATOM 2995 C CA . LYS B 2 21 ? 21.129 26.936 72.690 1.00 37.54 18 LYS B CA 1
ATOM 2996 C C . LYS B 2 21 ? 19.718 26.787 72.141 1.00 41.61 18 LYS B C 1
ATOM 2997 O O . LYS B 2 21 ? 18.956 27.760 72.179 1.00 51.26 18 LYS B O 1
ATOM 3003 N N . ASP B 2 22 ? 19.344 25.610 71.632 1.00 44.62 19 ASP B N 1
ATOM 3004 C CA . ASP B 2 22 ? 18.015 25.438 71.044 1.00 47.04 19 ASP B CA 1
ATOM 3005 C C . ASP B 2 22 ? 17.654 23.954 71.100 1.00 45.93 19 ASP B C 1
ATOM 3006 O O . ASP B 2 22 ? 18.046 23.186 70.217 1.00 61.58 19 ASP B O 1
ATOM 3011 N N . HIS B 2 23 ? 16.910 23.570 72.132 1.00 38.41 20 HIS B N 1
ATOM 3012 C CA . HIS B 2 23 ? 16.383 22.222 72.264 1.00 39.30 20 HIS B CA 1
ATOM 3013 C C . HIS B 2 23 ? 14.944 22.307 72.748 1.00 41.93 20 HIS B C 1
ATOM 3014 O O . HIS B 2 23 ? 14.574 23.270 73.431 1.00 37.82 20 HIS B O 1
ATOM 3021 N N . PRO B 2 24 ? 14.108 21.327 72.397 1.00 37.31 21 PRO B N 1
ATOM 3022 C CA . PRO B 2 24 ? 12.693 21.397 72.783 1.00 34.64 21 PRO B CA 1
ATOM 3023 C C . PRO B 2 24 ? 12.515 21.400 74.294 1.00 33.38 21 PRO B C 1
ATOM 3024 O O . PRO B 2 24 ? 13.324 20.844 75.041 1.00 32.49 21 PRO B O 1
ATOM 3028 N N . PHE B 2 25 ? 11.437 22.042 74.736 1.00 34.46 22 PHE B N 1
ATOM 3029 C CA . PHE B 2 25 ? 11.175 22.196 76.159 1.00 31.91 22 PHE B CA 1
ATOM 3030 C C . PHE B 2 25 ? 10.906 20.843 76.809 1.00 33.55 22 PHE B C 1
ATOM 3031 O O . PHE B 2 25 ? 10.327 19.938 76.202 1.00 37.52 22 PHE B O 1
ATOM 3039 N N . GLY B 2 26 ? 11.339 20.713 78.063 1.00 30.62 23 GLY B N 1
ATOM 3040 C CA . GLY B 2 26 ? 11.213 19.474 78.799 1.00 32.86 23 GLY B CA 1
ATOM 3041 C C . GLY B 2 26 ? 12.286 18.447 78.518 1.00 33.81 23 GLY B C 1
ATOM 3042 O O . GLY B 2 26 ? 12.483 17.539 79.335 1.00 34.39 23 GLY B O 1
ATOM 3043 N N . PHE B 2 27 ? 12.986 18.556 77.394 1.00 31.25 24 PHE B N 1
ATOM 3044 C CA . PHE B 2 27 ? 14.052 17.632 77.044 1.00 32.07 24 PHE B CA 1
ATOM 3045 C C . PHE B 2 27 ? 15.370 18.076 77.666 1.00 35.98 24 PHE B C 1
ATOM 3046 O O . PHE B 2 27 ? 15.585 19.260 77.939 1.00 39.31 24 PHE B O 1
ATOM 3054 N N . TYR B 2 28 ? 16.253 17.106 77.890 1.00 33.39 25 TYR B N 1
ATOM 3055 C CA . TYR B 2 28 ? 17.625 17.394 78.280 1.00 37.60 25 TYR B CA 1
ATOM 3056 C C . TYR B 2 28 ? 18.527 16.343 77.654 1.00 35.41 25 TYR B C 1
ATOM 3057 O O . TYR B 2 28 ? 18.104 15.211 77.410 1.00 34.75 25 TYR B O 1
ATOM 3066 N N . ALA B 2 29 ? 19.771 16.733 77.385 1.00 36.58 26 ALA B N 1
ATOM 3067 C CA . ALA B 2 29 ? 20.744 15.826 76.781 1.00 34.01 26 ALA B CA 1
ATOM 3068 C C . ALA B 2 29 ? 22.135 16.384 77.025 1.00 34.32 26 ALA B C 1
ATOM 3069 O O . ALA B 2 29 ? 22.423 17.519 76.631 1.00 53.38 26 ALA B O 1
ATOM 3071 N N . LYS B 2 30 ? 22.994 15.594 77.670 1.00 32.53 27 LYS B N 1
ATOM 3072 C CA . LYS B 2 30 ? 24.347 16.021 77.975 1.00 30.60 27 LYS B CA 1
ATOM 3073 C C . LYS B 2 30 ? 25.283 14.827 77.876 1.00 32.58 27 LYS B C 1
ATOM 3074 O O . LYS B 2 30 ? 24.883 13.706 78.224 1.00 32.07 27 LYS B O 1
ATOM 3080 N N . PRO B 2 31 ? 26.511 15.025 77.400 1.00 33.94 28 PRO B N 1
ATOM 3081 C CA . PRO B 2 31 ? 27.468 13.914 77.353 1.00 30.49 28 PRO B CA 1
ATOM 3082 C C . PRO B 2 31 ? 27.808 13.423 78.752 1.00 31.41 28 PRO B C 1
ATOM 3083 O O . PRO B 2 31 ? 27.942 14.209 79.692 1.00 30.80 28 PRO B O 1
ATOM 3087 N N . VAL B 2 32 ? 27.946 12.104 78.884 1.00 31.01 29 VAL B N 1
ATOM 3088 C CA . VAL B 2 32 ? 28.290 11.495 80.164 1.00 36.21 29 VAL B CA 1
ATOM 3089 C C . VAL B 2 32 ? 29.748 11.796 80.480 1.00 37.91 29 VAL B C 1
ATOM 3090 O O . VAL B 2 32 ? 30.501 12.258 79.615 1.00 34.41 29 VAL B O 1
ATOM 3094 N N . LYS B 2 33 ? 30.156 11.537 81.717 1.00 41.08 30 LYS B N 1
ATOM 3095 C CA . LYS B 2 33 ? 31.517 11.794 82.159 1.00 35.80 30 LYS B CA 1
ATOM 3096 C C . LYS B 2 33 ? 32.318 10.499 82.202 1.00 32.63 30 LYS B C 1
ATOM 3097 O O . LYS B 2 33 ? 31.784 9.424 82.487 1.00 36.14 30 LYS B O 1
ATOM 3103 N N . LYS B 2 34 ? 33.611 10.613 81.911 1.00 35.34 31 LYS B N 1
ATOM 3104 C CA . LYS B 2 34 ? 34.516 9.475 81.976 1.00 34.70 31 LYS B CA 1
ATOM 3105 C C . LYS B 2 34 ? 34.974 9.278 83.420 1.00 36.59 31 LYS B C 1
ATOM 3106 O O . LYS B 2 34 ? 34.467 9.908 84.353 1.00 37.18 31 LYS B O 1
ATOM 3112 N N . ALA B 2 35 ? 35.952 8.391 83.621 1.00 35.27 32 ALA B N 1
ATOM 3113 C CA . ALA B 2 35 ? 36.479 8.175 84.963 1.00 36.84 32 ALA B CA 1
ATOM 3114 C C . ALA B 2 35 ? 37.281 9.374 85.451 1.00 35.38 32 ALA B C 1
ATOM 3115 O O . ALA B 2 35 ? 37.289 9.664 86.653 1.00 37.49 32 ALA B O 1
ATOM 3117 N N . ASP B 2 36 ? 37.952 10.081 84.545 1.00 36.55 33 ASP B N 1
ATOM 3118 C CA . ASP B 2 36 ? 38.739 11.254 84.899 1.00 40.85 33 ASP B CA 1
ATOM 3119 C C . ASP B 2 36 ? 37.917 12.536 84.931 1.00 36.37 33 ASP B C 1
ATOM 3120 O O . ASP B 2 36 ? 38.485 13.613 85.140 1.00 30.31 33 ASP B O 1
ATOM 3125 N N . GLY B 2 37 ? 36.603 12.450 84.727 1.00 32.73 34 GLY B N 1
ATOM 3126 C CA . GLY B 2 37 ? 35.732 13.599 84.800 1.00 32.92 34 GLY B CA 1
ATOM 3127 C C . GLY B 2 37 ? 35.451 14.283 83.478 1.00 34.44 34 GLY B C 1
ATOM 3128 O O . GLY B 2 37 ? 34.472 15.032 83.383 1.00 33.45 34 GLY B O 1
ATOM 3129 N N . SER B 2 38 ? 36.276 14.054 82.460 1.00 34.76 35 SER B N 1
ATOM 3130 C CA . SER B 2 38 ? 36.059 14.688 81.170 1.00 31.13 35 SER B CA 1
ATOM 3131 C C . SER B 2 38 ? 34.826 14.104 80.484 1.00 29.65 35 SER B C 1
ATOM 3132 O O . SER B 2 38 ? 34.372 12.998 80.791 1.00 29.10 35 SER B O 1
ATOM 3135 N N . MET B 2 39 ? 34.283 14.868 79.540 1.00 35.80 36 MET B N 1
ATOM 3136 C CA . MET B 2 39 ? 33.061 14.472 78.858 1.00 31.65 36 MET B CA 1
ATOM 3137 C C . MET B 2 39 ? 33.348 13.455 77.762 1.00 32.27 36 MET B C 1
ATOM 3138 O O . MET B 2 39 ? 34.387 13.497 77.098 1.00 29.16 36 MET B O 1
ATOM 3143 N N . ASP B 2 40 ? 32.406 12.534 77.578 1.00 34.93 37 ASP B N 1
ATOM 3144 C CA . ASP B 2 40 ? 32.453 11.534 76.515 1.00 30.32 37 ASP B CA 1
ATOM 3145 C C . ASP B 2 40 ? 31.418 11.937 75.470 1.00 31.74 37 ASP B C 1
ATOM 3146 O O . ASP B 2 40 ? 30.220 11.691 75.642 1.00 34.08 37 ASP B O 1
ATOM 3151 N N . LEU B 2 41 ? 31.885 12.559 74.386 1.00 28.41 38 LEU B N 1
ATOM 3152 C CA . LEU B 2 41 ? 30.985 13.046 73.347 1.00 30.35 38 LEU B CA 1
ATOM 3153 C C . LEU B 2 41 ? 30.313 11.926 72.566 1.00 30.64 38 LEU B C 1
ATOM 3154 O O . LEU B 2 41 ? 29.388 12.205 71.794 1.00 29.07 38 LEU B O 1
ATOM 3159 N N . GLN B 2 42 ? 30.742 10.678 72.743 1.00 29.29 39 GLN B N 1
ATOM 3160 C CA . GLN B 2 42 ? 30.162 9.545 72.035 1.00 30.04 39 GLN B CA 1
ATOM 3161 C C . GLN B 2 42 ? 29.155 8.774 72.880 1.00 29.46 39 GLN B C 1
ATOM 3162 O O . GLN B 2 42 ? 28.672 7.724 72.444 1.00 30.96 39 GLN B O 1
ATOM 3168 N N . LYS B 2 43 ? 28.826 9.269 74.071 1.00 27.50 40 LYS B N 1
ATOM 3169 C CA . LYS B 2 43 ? 27.828 8.631 74.923 1.00 26.50 40 LYS B CA 1
ATOM 3170 C C . LYS B 2 43 ? 27.136 9.715 75.734 1.00 28.57 40 LYS B C 1
ATOM 3171 O O . LYS B 2 43 ? 27.776 10.377 76.557 1.00 27.08 40 LYS B O 1
ATOM 3177 N N . TRP B 2 44 ? 25.839 9.898 75.501 1.00 29.01 41 TRP B N 1
ATOM 3178 C CA . TRP B 2 44 ? 25.074 10.965 76.126 1.00 27.48 41 TRP B CA 1
ATOM 3179 C C . TRP B 2 44 ? 23.969 10.393 77.003 1.00 30.73 41 TRP B C 1
ATOM 3180 O O . TRP B 2 44 ? 23.447 9.303 76.748 1.00 32.52 41 TRP B O 1
ATOM 3191 N N . GLU B 2 45 ? 23.619 11.147 78.041 1.00 31.84 42 GLU B N 1
ATOM 3192 C CA . GLU B 2 45 ? 22.419 10.902 78.828 1.00 34.17 42 GLU B CA 1
ATOM 3193 C C . GLU B 2 45 ? 21.356 11.906 78.408 1.00 35.79 42 GLU B C 1
ATOM 3194 O O . GLU B 2 45 ? 21.635 13.106 78.311 1.00 37.20 42 GLU B O 1
ATOM 3200 N N . ALA B 2 46 ? 20.145 11.419 78.153 1.00 36.52 43 ALA B N 1
ATOM 3201 C CA . ALA B 2 46 ? 19.063 12.276 77.699 1.00 34.69 43 ALA B CA 1
ATOM 3202 C C . ALA B 2 46 ? 17.782 11.910 78.433 1.00 35.58 43 ALA B C 1
ATOM 3203 O O . ALA B 2 46 ? 17.688 10.869 79.088 1.00 37.33 43 ALA B O 1
ATOM 3205 N N . GLY B 2 47 ? 16.791 12.790 78.321 1.00 32.71 44 GLY B N 1
ATOM 3206 C CA . GLY B 2 47 ? 15.499 12.567 78.939 1.00 35.45 44 GLY B CA 1
ATOM 3207 C C . GLY B 2 47 ? 14.352 12.976 78.040 1.00 37.80 44 GLY B C 1
ATOM 3208 O O . GLY B 2 47 ? 14.330 14.095 77.520 1.00 38.35 44 GLY B O 1
ATOM 3209 N N . ILE B 2 48 ? 13.391 12.079 77.854 1.00 37.31 45 ILE B N 1
ATOM 3210 C CA . ILE B 2 48 ? 12.269 12.288 76.948 1.00 38.16 45 ILE B CA 1
ATOM 3211 C C . ILE B 2 48 ? 11.024 12.546 77.794 1.00 40.96 45 ILE B C 1
ATOM 3212 O O . ILE B 2 48 ? 10.558 11.640 78.500 1.00 41.49 45 ILE B O 1
ATOM 3217 N N . PRO B 2 49 ? 10.460 13.752 77.767 1.00 42.57 46 PRO B N 1
ATOM 3218 C CA . PRO B 2 49 ? 9.198 13.989 78.475 1.00 38.93 46 PRO B CA 1
ATOM 3219 C C . PRO B 2 49 ? 8.006 13.542 77.643 1.00 38.01 46 PRO B C 1
ATOM 3220 O O . PRO B 2 49 ? 7.978 13.703 76.419 1.00 34.56 46 PRO B O 1
ATOM 3224 N N . GLY B 2 50 ? 7.014 12.972 78.321 1.00 38.59 47 GLY B N 1
ATOM 3225 C CA . GLY B 2 50 ? 5.812 12.545 77.635 1.00 38.90 47 GLY B CA 1
ATOM 3226 C C . GLY B 2 50 ? 4.956 13.722 77.207 1.00 40.70 47 GLY B C 1
ATOM 3227 O O . GLY B 2 50 ? 4.893 14.756 77.873 1.00 40.07 47 GLY B O 1
ATOM 3228 N N . LYS B 2 51 ? 4.291 13.558 76.065 1.00 40.11 48 LYS B N 1
ATOM 3229 C CA . LYS B 2 51 ? 3.416 14.603 75.554 1.00 38.87 48 LYS B CA 1
ATOM 3230 C C . LYS B 2 51 ? 2.252 14.843 76.508 1.00 52.66 48 LYS B C 1
ATOM 3231 O O . LYS B 2 51 ? 1.752 13.922 77.160 1.00 47.85 48 LYS B O 1
ATOM 3237 N N . GLU B 2 52 ? 1.822 16.099 76.587 1.00 54.30 49 GLU B N 1
ATOM 3238 C CA . GLU B 2 52 ? 0.691 16.449 77.432 1.00 55.90 49 GLU B CA 1
ATOM 3239 C C . GLU B 2 52 ? -0.601 15.871 76.864 1.00 55.67 49 GLU B C 1
ATOM 3240 O O . GLU B 2 52 ? -0.789 15.783 75.648 1.00 49.89 49 GLU B O 1
ATOM 3246 N N . GLY B 2 53 ? -1.493 15.472 77.762 1.00 54.70 50 GLY B N 1
ATOM 3247 C CA . GLY B 2 53 ? -2.756 14.853 77.398 1.00 57.20 50 GLY B CA 1
ATOM 3248 C C . GLY B 2 53 ? -2.697 13.342 77.313 1.00 59.97 50 GLY B C 1
ATOM 3249 O O . GLY B 2 53 ? -3.665 12.662 77.658 1.00 71.76 50 GLY B O 1
ATOM 3250 N N . THR B 2 54 ? -1.571 12.804 76.856 1.00 58.78 51 THR B N 1
ATOM 3251 C CA . THR B 2 54 ? -1.392 11.364 76.776 1.00 57.45 51 THR B CA 1
ATOM 3252 C C . THR B 2 54 ? -1.106 10.786 78.161 1.00 54.09 51 THR B C 1
ATOM 3253 O O . THR B 2 54 ? -0.874 11.509 79.134 1.00 53.85 51 THR B O 1
ATOM 3257 N N . ASN B 2 55 ? -1.128 9.453 78.243 1.00 54.07 52 ASN B N 1
ATOM 3258 C CA . ASN B 2 55 ? -0.831 8.790 79.508 1.00 55.97 52 ASN B CA 1
ATOM 3259 C C . ASN B 2 55 ? 0.615 9.008 79.933 1.00 56.35 52 ASN B C 1
ATOM 3260 O O . ASN B 2 55 ? 0.919 8.980 81.131 1.00 54.97 52 ASN B O 1
ATOM 3265 N N . TRP B 2 56 ? 1.515 9.231 78.973 1.00 58.85 53 TRP B N 1
ATOM 3266 C CA . TRP B 2 56 ? 2.930 9.439 79.263 1.00 50.73 53 TRP B CA 1
ATOM 3267 C C . TRP B 2 56 ? 3.226 10.811 79.854 1.00 49.40 53 TRP B C 1
ATOM 3268 O O . TRP B 2 56 ? 4.387 11.080 80.182 1.00 49.40 53 TRP B O 1
ATOM 3279 N N . ALA B 2 57 ? 2.224 11.676 79.997 1.00 52.40 54 ALA B N 1
ATOM 3280 C CA . ALA B 2 57 ? 2.456 13.027 80.486 1.00 52.16 54 ALA B CA 1
ATOM 3281 C C . ALA B 2 57 ? 2.957 13.013 81.926 1.00 50.02 54 ALA B C 1
ATOM 3282 O O . ALA B 2 57 ? 2.690 12.086 82.694 1.00 51.32 54 ALA B O 1
ATOM 3284 N N . GLY B 2 58 ? 3.696 14.063 82.285 1.00 50.01 55 GLY B N 1
ATOM 3285 C CA . GLY B 2 58 ? 4.233 14.215 83.619 1.00 51.39 55 GLY B CA 1
ATOM 3286 C C . GLY B 2 58 ? 5.524 13.475 83.889 1.00 52.11 55 GLY B C 1
ATOM 3287 O O . GLY B 2 58 ? 6.207 13.791 84.871 1.00 52.64 55 GLY B O 1
ATOM 3288 N N . GLY B 2 59 ? 5.888 12.509 83.055 1.00 55.66 56 GLY B N 1
ATOM 3289 C CA . GLY B 2 59 ? 7.082 11.702 83.259 1.00 51.99 56 GLY B CA 1
ATOM 3290 C C . GLY B 2 59 ? 8.170 12.066 82.263 1.00 50.41 56 GLY B C 1
ATOM 3291 O O . GLY B 2 59 ? 7.888 12.334 81.092 1.00 49.25 56 GLY B O 1
ATOM 3292 N N . VAL B 2 60 ? 9.410 12.076 82.742 1.00 43.46 57 VAL B N 1
ATOM 3293 C CA . VAL B 2 60 ? 10.588 12.303 81.912 1.00 39.34 57 VAL B CA 1
ATOM 3294 C C . VAL B 2 60 ? 11.394 11.012 81.923 1.00 40.91 57 VAL B C 1
ATOM 3295 O O . VAL B 2 60 ? 11.925 10.609 82.966 1.00 41.25 57 VAL B O 1
ATOM 3299 N N . TYR B 2 61 ? 11.490 10.361 80.765 1.00 38.04 58 TYR B N 1
ATOM 3300 C CA . TYR B 2 61 ? 12.052 9.022 80.685 1.00 40.99 58 TYR B CA 1
ATOM 3301 C C . TYR B 2 61 ? 13.480 9.088 80.172 1.00 35.51 58 TYR B C 1
ATOM 3302 O O . TYR B 2 61 ? 13.714 9.641 79.086 1.00 35.81 58 TYR B O 1
ATOM 3311 N N . PRO B 2 62 ? 14.453 8.549 80.902 1.00 34.26 59 PRO B N 1
ATOM 3312 C CA . PRO B 2 62 ? 15.851 8.672 80.484 1.00 33.02 59 PRO B CA 1
ATOM 3313 C C . PRO B 2 62 ? 16.230 7.656 79.419 1.00 32.40 59 PRO B C 1
ATOM 3314 O O . PRO B 2 62 ? 15.712 6.538 79.372 1.00 38.74 59 PRO B O 1
ATOM 3318 N N . ILE B 2 63 ? 17.156 8.069 78.553 1.00 31.10 60 ILE B N 1
ATOM 3319 C CA . ILE B 2 63 ? 17.689 7.223 77.493 1.00 35.13 60 ILE B CA 1
ATOM 3320 C C . ILE B 2 63 ? 19.198 7.423 77.425 1.00 36.67 60 ILE B C 1
ATOM 3321 O O . ILE B 2 63 ? 19.759 8.331 78.042 1.00 32.66 60 ILE B O 1
ATOM 3326 N N . THR B 2 64 ? 19.854 6.555 76.660 1.00 31.97 61 THR B N 1
ATOM 3327 C CA . THR B 2 64 ? 21.283 6.645 76.397 1.00 30.80 61 THR B CA 1
ATOM 3328 C C . THR B 2 64 ? 21.495 6.751 74.895 1.00 32.78 61 THR B C 1
ATOM 3329 O O . THR B 2 64 ? 20.910 5.980 74.129 1.00 40.68 61 THR B O 1
ATOM 3333 N N . VAL B 2 65 ? 22.322 7.705 74.478 1.00 27.98 62 VAL B N 1
ATOM 3334 C CA . VAL B 2 65 ? 22.636 7.921 73.070 1.00 28.52 62 VAL B CA 1
ATOM 3335 C C . VAL B 2 65 ? 24.118 7.623 72.884 1.00 29.89 62 VAL B C 1
ATOM 3336 O O . VAL B 2 65 ? 24.974 8.398 73.329 1.00 31.40 62 VAL B O 1
ATOM 3340 N N . GLU B 2 66 ? 24.422 6.503 72.230 1.00 29.06 63 GLU B N 1
ATOM 3341 C CA . GLU B 2 66 ? 25.795 6.079 71.981 1.00 29.55 63 GLU B CA 1
ATOM 3342 C C . GLU B 2 66 ? 26.130 6.345 70.517 1.00 29.30 63 GLU B C 1
ATOM 3343 O O . GLU B 2 66 ? 25.543 5.734 69.618 1.00 32.21 63 GLU B O 1
ATOM 3349 N N . TYR B 2 67 ? 27.073 7.254 70.280 1.00 29.93 64 TYR B N 1
ATOM 3350 C CA . TYR B 2 67 ? 27.499 7.576 68.925 1.00 29.39 64 TYR B CA 1
ATOM 3351 C C . TYR B 2 67 ? 28.643 6.660 68.516 1.00 27.55 64 TYR B C 1
ATOM 3352 O O . TYR B 2 67 ? 29.667 6.621 69.212 1.00 31.26 64 TYR B O 1
ATOM 3361 N N . PRO B 2 68 ? 28.521 5.913 67.418 1.00 28.58 65 PRO B N 1
ATOM 3362 C CA . PRO B 2 68 ? 29.617 5.025 67.003 1.00 29.94 65 PRO B CA 1
ATOM 3363 C C . PRO B 2 68 ? 30.795 5.784 66.414 1.00 32.68 65 PRO B C 1
ATOM 3364 O O . PRO B 2 68 ? 30.750 7.010 66.271 1.00 33.94 65 PRO B O 1
ATOM 3368 N N . ASN B 2 69 ? 31.860 5.056 66.065 1.00 32.21 66 ASN B N 1
ATOM 3369 C CA . ASN B 2 69 ? 33.038 5.698 65.491 1.00 34.24 66 ASN B CA 1
ATOM 3370 C C . ASN B 2 69 ? 32.752 6.274 64.111 1.00 33.73 66 ASN B C 1
ATOM 3371 O O . ASN B 2 69 ? 33.376 7.265 63.714 1.00 42.15 66 ASN B O 1
ATOM 3376 N N . GLU B 2 70 ? 31.821 5.677 63.372 1.00 29.69 67 GLU B N 1
ATOM 3377 C CA . GLU B 2 70 ? 31.518 6.099 62.012 1.00 33.85 67 GLU B CA 1
ATOM 3378 C C . GLU B 2 70 ? 30.511 7.241 61.948 1.00 31.32 67 GLU B C 1
ATOM 3379 O O . GLU B 2 70 ? 30.166 7.677 60.847 1.00 31.38 67 GLU B O 1
ATOM 3385 N N . TYR B 2 71 ? 30.032 7.726 63.090 1.00 28.19 68 TYR B N 1
ATOM 3386 C CA . TYR B 2 71 ? 29.109 8.857 63.128 1.00 27.77 68 TYR B CA 1
ATOM 3387 C C . TYR B 2 71 ? 29.731 10.070 62.435 1.00 27.36 68 TYR B C 1
ATOM 3388 O O . TYR B 2 71 ? 30.916 10.347 62.620 1.00 33.16 68 TYR B O 1
ATOM 3397 N N . PRO B 2 72 ? 28.938 10.803 61.634 1.00 26.97 69 PRO B N 1
ATOM 3398 C CA . PRO B 2 72 ? 27.502 10.620 61.394 1.00 27.51 69 PRO B CA 1
ATOM 3399 C C . PRO B 2 72 ? 27.142 9.720 60.212 1.00 29.62 69 PRO B C 1
ATOM 3400 O O . PRO B 2 72 ? 25.980 9.715 59.806 1.00 38.54 69 PRO B O 1
ATOM 3404 N N . SER B 2 73 ? 28.106 8.980 59.661 1.00 27.70 70 SER B N 1
ATOM 3405 C CA . SER B 2 73 ? 27.770 8.051 58.586 1.00 28.61 70 SER B CA 1
ATOM 3406 C C . SER B 2 73 ? 26.913 6.899 59.096 1.00 29.80 70 SER B C 1
ATOM 3407 O O . SER B 2 73 ? 26.062 6.388 58.359 1.00 28.97 70 SER B O 1
ATOM 3410 N N . LYS B 2 74 ? 27.119 6.480 60.350 1.00 30.06 71 LYS B N 1
ATOM 3411 C CA . LYS B 2 74 ? 26.276 5.498 61.011 1.00 33.31 71 LYS B CA 1
ATOM 3412 C C . LYS B 2 74 ? 25.396 6.176 62.055 1.00 29.93 71 LYS B C 1
ATOM 3413 O O . LYS B 2 74 ? 25.836 7.126 62.713 1.00 28.60 71 LYS B O 1
ATOM 3419 N N . PRO B 2 75 ? 24.160 5.720 62.227 1.00 27.62 72 PRO B N 1
ATOM 3420 C CA . PRO B 2 75 ? 23.267 6.345 63.206 1.00 27.85 72 PRO B CA 1
ATOM 3421 C C . PRO B 2 75 ? 23.688 6.009 64.624 1.00 28.95 72 PRO B C 1
ATOM 3422 O O . PRO B 2 75 ? 24.353 4.989 64.860 1.00 37.57 72 PRO B O 1
ATOM 3426 N N . PRO B 2 76 ? 23.331 6.843 65.594 1.00 27.46 73 PRO B N 1
ATOM 3427 C CA . PRO B 2 76 ? 23.574 6.502 66.998 1.00 27.73 73 PRO B CA 1
ATOM 3428 C C . PRO B 2 76 ? 22.574 5.461 67.486 1.00 28.77 73 PRO B C 1
ATOM 3429 O O . PRO B 2 76 ? 21.583 5.146 66.826 1.00 33.29 73 PRO B O 1
ATOM 3433 N N . LYS B 2 77 ? 22.856 4.925 68.669 1.00 29.76 74 LYS B N 1
ATOM 3434 C CA . LYS B 2 77 ? 22.037 3.888 69.282 1.00 30.92 74 LYS B CA 1
ATOM 3435 C C . LYS B 2 77 ? 21.357 4.445 70.524 1.00 34.61 74 LYS B C 1
ATOM 3436 O O . LYS B 2 77 ? 22.018 5.024 71.393 1.00 35.31 74 LYS B O 1
ATOM 3442 N N . VAL B 2 78 ? 20.040 4.270 70.603 1.00 32.35 75 VAL B N 1
ATOM 3443 C CA . VAL B 2 78 ? 19.234 4.754 71.718 1.00 31.94 75 VAL B CA 1
ATOM 3444 C C . VAL B 2 78 ? 18.769 3.556 72.533 1.00 27.26 75 VAL B C 1
ATOM 3445 O O . VAL B 2 78 ? 18.437 2.504 71.974 1.00 30.61 75 VAL B O 1
ATOM 3449 N N . LYS B 2 79 ? 18.751 3.713 73.856 1.00 26.81 76 LYS B N 1
ATOM 3450 C CA . LYS B 2 79 ? 18.437 2.604 74.749 1.00 26.20 76 LYS B CA 1
ATOM 3451 C C . LYS B 2 79 ? 17.763 3.134 76.005 1.00 32.06 76 LYS B C 1
ATOM 3452 O O . LYS B 2 79 ? 18.334 3.970 76.712 1.00 36.59 76 LYS B O 1
ATOM 3458 N N . PHE B 2 80 ? 16.554 2.651 76.274 1.00 31.44 77 PHE B N 1
ATOM 3459 C CA . PHE B 2 80 ? 15.877 2.899 77.539 1.00 28.24 77 PHE B CA 1
ATOM 3460 C C . PHE B 2 80 ? 16.480 2.013 78.622 1.00 29.57 77 PHE B C 1
ATOM 3461 O O . PHE B 2 80 ? 17.256 1.100 78.334 1.00 33.52 77 PHE B O 1
ATOM 3469 N N . PRO B 2 81 ? 16.156 2.264 79.892 1.00 26.24 78 PRO B N 1
ATOM 3470 C CA . PRO B 2 81 ? 16.543 1.311 80.938 1.00 28.44 78 PRO B CA 1
ATOM 3471 C C . PRO B 2 81 ? 15.920 -0.054 80.686 1.00 38.80 78 PRO B C 1
ATOM 3472 O O . PRO B 2 81 ? 14.814 -0.168 80.152 1.00 33.41 78 PRO B O 1
ATOM 3476 N N . ALA B 2 82 ? 16.653 -1.098 81.069 1.00 48.80 79 ALA B N 1
ATOM 3477 C CA . ALA B 2 82 ? 16.181 -2.460 80.859 1.00 43.71 79 ALA B CA 1
ATOM 3478 C C . ALA B 2 82 ? 14.889 -2.699 81.628 1.00 44.19 79 ALA B C 1
ATOM 3479 O O . ALA B 2 82 ? 14.803 -2.418 82.827 1.00 48.75 79 ALA B O 1
ATOM 3481 N N . GLY B 2 83 ? 13.882 -3.217 80.932 1.00 42.77 80 GLY B N 1
ATOM 3482 C CA . GLY B 2 83 ? 12.572 -3.402 81.514 1.00 49.92 80 GLY B CA 1
ATOM 3483 C C . GLY B 2 83 ? 11.604 -2.266 81.280 1.00 47.39 80 GLY B C 1
ATOM 3484 O O . GLY B 2 83 ? 10.525 -2.261 81.885 1.00 45.92 80 GLY B O 1
ATOM 3485 N N . PHE B 2 84 ? 11.954 -1.302 80.430 1.00 54.53 81 PHE B N 1
ATOM 3486 C CA . PHE B 2 84 ? 11.052 -0.200 80.129 1.00 38.82 81 PHE B CA 1
ATOM 3487 C C . PHE B 2 84 ? 9.805 -0.721 79.427 1.00 40.92 81 PHE B C 1
ATOM 3488 O O . PHE B 2 84 ? 9.883 -1.559 78.524 1.00 45.14 81 PHE B O 1
ATOM 3496 N N . TYR B 2 85 ? 8.646 -0.223 79.849 1.00 42.15 82 TYR B N 1
ATOM 3497 C CA . TYR B 2 85 ? 7.364 -0.769 79.409 1.00 45.69 82 TYR B CA 1
ATOM 3498 C C . TYR B 2 85 ? 6.906 -0.037 78.153 1.00 42.46 82 TYR B C 1
ATOM 3499 O O . TYR B 2 85 ? 6.375 1.075 78.223 1.00 38.62 82 TYR B O 1
ATOM 3508 N N . HIS B 2 86 ? 7.108 -0.674 76.999 1.00 37.87 83 HIS B N 1
ATOM 3509 C CA . HIS B 2 86 ? 6.615 -0.202 75.712 1.00 39.30 83 HIS B CA 1
ATOM 3510 C C . HIS B 2 86 ? 6.676 -1.347 74.703 1.00 40.15 83 HIS B C 1
ATOM 3511 O O . HIS B 2 86 ? 7.638 -2.128 74.710 1.00 44.44 83 HIS B O 1
ATOM 3518 N N . PRO B 2 87 ? 5.665 -1.491 73.836 1.00 40.40 84 PRO B N 1
ATOM 3519 C CA . PRO B 2 87 ? 5.626 -2.662 72.938 1.00 39.61 84 PRO B CA 1
ATOM 3520 C C . PRO B 2 87 ? 6.831 -2.782 72.020 1.00 43.71 84 PRO B C 1
ATOM 3521 O O . PRO B 2 87 ? 7.278 -3.901 71.740 1.00 49.10 84 PRO B O 1
ATOM 3525 N N . ASN B 2 88 ? 7.378 -1.662 71.549 1.00 43.70 85 ASN B N 1
ATOM 3526 C CA . ASN B 2 88 ? 8.478 -1.674 70.595 1.00 43.65 85 ASN B CA 1
ATOM 3527 C C . ASN B 2 88 ? 9.839 -1.499 71.260 1.00 40.34 85 ASN B C 1
ATOM 3528 O O . ASN B 2 88 ? 10.815 -1.164 70.580 1.00 40.62 85 ASN B O 1
ATOM 3533 N N . VAL B 2 89 ? 9.929 -1.720 72.569 1.00 38.13 86 VAL B N 1
ATOM 3534 C CA . VAL B 2 89 ? 11.182 -1.616 73.308 1.00 41.41 86 VAL B CA 1
ATOM 3535 C C . VAL B 2 89 ? 11.612 -3.015 73.726 1.00 41.09 86 VAL B C 1
ATOM 3536 O O . VAL B 2 89 ? 10.835 -3.750 74.347 1.00 39.12 86 VAL B O 1
ATOM 3540 N N . TYR B 2 90 ? 12.849 -3.380 73.379 1.00 40.11 87 TYR B N 1
ATOM 3541 C CA . TYR B 2 90 ? 13.392 -4.679 73.744 1.00 40.24 87 TYR B CA 1
ATOM 3542 C C . TYR B 2 90 ? 13.454 -4.827 75.264 1.00 43.16 87 TYR B C 1
ATOM 3543 O O . TYR B 2 90 ? 13.457 -3.834 75.996 1.00 40.72 87 TYR B O 1
ATOM 3552 N N . PRO B 2 91 ? 13.491 -6.067 75.763 1.00 47.58 88 PRO B N 1
ATOM 3553 C CA . PRO B 2 91 ? 13.648 -6.264 77.214 1.00 44.30 88 PRO B CA 1
ATOM 3554 C C . PRO B 2 91 ? 14.929 -5.668 77.770 1.00 43.86 88 PRO B C 1
ATOM 3555 O O . PRO B 2 91 ? 14.993 -5.391 78.974 1.00 43.82 88 PRO B O 1
ATOM 3559 N N . SER B 2 92 ? 15.947 -5.461 76.932 1.00 43.49 89 SER B N 1
ATOM 3560 C CA . SER B 2 92 ? 17.179 -4.807 77.351 1.00 45.30 89 SER B CA 1
ATOM 3561 C C . SER B 2 92 ? 17.074 -3.287 77.358 1.00 45.75 89 SER B C 1
ATOM 3562 O O . SER B 2 92 ? 17.933 -2.628 77.954 1.00 58.33 89 SER B O 1
ATOM 3565 N N . GLY B 2 93 ? 16.053 -2.719 76.718 1.00 43.72 90 GLY B N 1
ATOM 3566 C CA . GLY B 2 93 ? 15.889 -1.281 76.638 1.00 39.28 90 GLY B CA 1
ATOM 3567 C C . GLY B 2 93 ? 16.165 -0.686 75.275 1.00 32.02 90 GLY B C 1
ATOM 3568 O O . GLY B 2 93 ? 15.982 0.524 75.100 1.00 31.82 90 GLY B O 1
ATOM 3569 N N . THR B 2 94 ? 16.591 -1.490 74.307 1.00 32.57 91 THR B N 1
ATOM 3570 C CA . THR B 2 94 ? 16.911 -0.992 72.979 1.00 32.19 91 THR B CA 1
ATOM 3571 C C . THR B 2 94 ? 15.639 -0.699 72.190 1.00 34.93 91 THR B C 1
ATOM 3572 O O . THR B 2 94 ? 14.620 -1.381 72.334 1.00 39.66 91 THR B O 1
ATOM 3576 N N . ILE B 2 95 ? 15.705 0.337 71.357 1.00 34.90 92 ILE B N 1
ATOM 3577 C CA . ILE B 2 95 ? 14.636 0.670 70.427 1.00 40.35 92 ILE B CA 1
ATOM 3578 C C . ILE B 2 95 ? 15.184 0.562 69.009 1.00 41.85 92 ILE B C 1
ATOM 3579 O O . ILE B 2 95 ? 16.377 0.349 68.792 1.00 44.54 92 ILE B O 1
ATOM 3584 N N . CYS B 2 96 ? 14.287 0.715 68.034 1.00 48.59 93 CYS B N 1
ATOM 3585 C CA . CYS B 2 96 ? 14.681 0.669 66.625 1.00 49.36 93 CYS B CA 1
ATOM 3586 C C . CYS B 2 96 ? 13.722 1.574 65.849 1.00 52.78 93 CYS B C 1
ATOM 3587 O O . CYS B 2 96 ? 12.636 1.150 65.446 1.00 54.13 93 CYS B O 1
ATOM 3590 N N . LEU B 2 97 ? 14.137 2.820 65.651 1.00 41.34 94 LEU B N 1
ATOM 3591 C CA . LEU B 2 97 ? 13.413 3.746 64.795 1.00 35.79 94 LEU B CA 1
ATOM 3592 C C . LEU B 2 97 ? 13.960 3.674 63.376 1.00 34.55 94 LEU B C 1
ATOM 3593 O O . LEU B 2 97 ? 15.139 3.382 63.159 1.00 35.29 94 LEU B O 1
ATOM 3598 N N . SER B 2 98 ? 13.084 3.939 62.404 1.00 37.81 95 SER B N 1
ATOM 3599 C CA . SER B 2 98 ? 13.507 3.891 61.009 1.00 41.62 95 SER B CA 1
ATOM 3600 C C . SER B 2 98 ? 14.552 4.956 60.704 1.00 40.23 95 SER B C 1
ATOM 3601 O O . SER B 2 98 ? 15.427 4.742 59.857 1.00 40.36 95 SER B O 1
ATOM 3604 N N . ILE B 2 99 ? 14.484 6.105 61.383 1.00 35.10 96 ILE B N 1
ATOM 3605 C CA . ILE B 2 99 ? 15.487 7.151 61.190 1.00 35.19 96 ILE B CA 1
ATOM 3606 C C . ILE B 2 99 ? 16.804 6.831 61.875 1.00 31.71 96 ILE B C 1
ATOM 3607 O O . ILE B 2 99 ? 17.816 7.475 61.577 1.00 29.95 96 ILE B O 1
ATOM 3612 N N . LEU B 2 100 ? 16.821 5.859 62.787 1.00 30.38 97 LEU B N 1
ATOM 3613 C CA . LEU B 2 100 ? 18.041 5.417 63.446 1.00 30.23 97 LEU B CA 1
ATOM 3614 C C . LEU B 2 100 ? 18.539 4.083 62.901 1.00 35.42 97 LEU B C 1
ATOM 3615 O O . LEU B 2 100 ? 19.379 3.434 63.534 1.00 33.45 97 LEU B O 1
ATOM 3620 N N . ASN B 2 101 ? 18.033 3.661 61.746 1.00 37.45 98 ASN B N 1
ATOM 3621 C CA . ASN B 2 101 ? 18.421 2.407 61.114 1.00 40.14 98 ASN B CA 1
ATOM 3622 C C . ASN B 2 101 ? 19.251 2.725 59.878 1.00 40.29 98 ASN B C 1
ATOM 3623 O O . ASN B 2 101 ? 18.776 3.415 58.969 1.00 37.08 98 ASN B O 1
ATOM 3628 N N . GLU B 2 102 ? 20.486 2.219 59.848 1.00 42.20 99 GLU B N 1
ATOM 3629 C CA . GLU B 2 102 ? 21.376 2.495 58.725 1.00 41.82 99 GLU B CA 1
ATOM 3630 C C . GLU B 2 102 ? 20.848 1.900 57.427 1.00 44.05 99 GLU B C 1
ATOM 3631 O O . GLU B 2 102 ? 21.149 2.411 56.342 1.00 41.90 99 GLU B O 1
ATOM 3637 N N . ASP B 2 103 ? 20.064 0.828 57.513 1.00 43.66 100 ASP B N 1
ATOM 3638 C CA . ASP B 2 103 ? 19.480 0.194 56.340 1.00 42.73 100 ASP B CA 1
ATOM 3639 C C . ASP B 2 103 ? 18.157 0.822 55.924 1.00 44.72 100 ASP B C 1
ATOM 3640 O O . ASP B 2 103 ? 17.549 0.362 54.953 1.00 49.80 100 ASP B O 1
ATOM 3645 N N . GLN B 2 104 ? 17.697 1.856 56.629 1.00 41.67 101 GLN B N 1
ATOM 3646 C CA . GLN B 2 104 ? 16.404 2.455 56.323 1.00 39.82 101 GLN B CA 1
ATOM 3647 C C . GLN B 2 104 ? 16.510 3.961 56.118 1.00 40.44 101 GLN B C 1
ATOM 3648 O O . GLN B 2 104 ? 17.075 4.418 55.119 1.00 43.66 101 GLN B O 1
ATOM 3654 N N . ASP B 2 105 ? 15.974 4.740 57.058 1.00 40.51 102 ASP B N 1
ATOM 3655 C CA . ASP B 2 105 ? 15.774 6.173 56.874 1.00 42.97 102 ASP B CA 1
ATOM 3656 C C . ASP B 2 105 ? 16.762 7.017 57.676 1.00 43.07 102 ASP B C 1
ATOM 3657 O O . ASP B 2 105 ? 16.430 8.128 58.098 1.00 46.36 102 ASP B O 1
ATOM 3662 N N . TRP B 2 106 ? 17.975 6.519 57.893 1.00 41.02 103 TRP B N 1
ATOM 3663 C CA . TRP B 2 106 ? 19.002 7.304 58.564 1.00 36.35 103 TRP B CA 1
ATOM 3664 C C . TRP B 2 106 ? 19.737 8.173 57.554 1.00 39.42 103 TRP B C 1
ATOM 3665 O O . TRP B 2 106 ? 20.213 7.680 56.526 1.00 39.93 103 TRP B O 1
ATOM 3676 N N . ARG B 2 107 ? 19.833 9.464 57.858 1.00 37.33 104 ARG B N 1
ATOM 3677 C CA . ARG B 2 107 ? 20.558 10.418 57.041 1.00 37.26 104 ARG B CA 1
ATOM 3678 C C . ARG B 2 107 ? 21.565 11.156 57.912 1.00 34.22 104 ARG B C 1
ATOM 3679 O O . ARG B 2 107 ? 21.276 11.452 59.078 1.00 34.77 104 ARG B O 1
ATOM 3687 N N . PRO B 2 108 ? 22.754 11.455 57.384 1.00 34.50 105 PRO B N 1
ATOM 3688 C CA . PRO B 2 108 ? 23.771 12.133 58.207 1.00 30.88 105 PRO B CA 1
ATOM 3689 C C . PRO B 2 108 ? 23.345 13.504 58.702 1.00 29.29 105 PRO B C 1
ATOM 3690 O O . PRO B 2 108 ? 23.937 14.008 59.664 1.00 32.41 105 PRO B O 1
ATOM 3694 N N . ALA B 2 109 ? 22.339 14.121 58.087 1.00 30.84 106 ALA B N 1
ATOM 3695 C CA . ALA B 2 109 ? 21.882 15.448 58.476 1.00 31.54 106 ALA B CA 1
ATOM 3696 C C . ALA B 2 109 ? 20.868 15.425 59.613 1.00 31.65 106 ALA B C 1
ATOM 3697 O O . ALA B 2 109 ? 20.341 16.483 59.973 1.00 42.13 106 ALA B O 1
ATOM 3699 N N . ILE B 2 110 ? 20.582 14.260 60.186 1.00 28.77 107 ILE B N 1
ATOM 3700 C CA . ILE B 2 110 ? 19.620 14.161 61.277 1.00 28.84 107 ILE B CA 1
ATOM 3701 C C . ILE B 2 110 ? 20.268 14.656 62.563 1.00 27.42 107 ILE B C 1
ATOM 3702 O O . ILE B 2 110 ? 21.336 14.174 62.961 1.00 31.33 107 ILE B O 1
ATOM 3707 N N . THR B 2 111 ? 19.623 15.617 63.216 1.00 31.12 108 THR B N 1
ATOM 3708 C CA . THR B 2 111 ? 20.142 16.208 64.440 1.00 35.22 108 THR B CA 1
ATOM 3709 C C . THR B 2 111 ? 19.619 15.470 65.669 1.00 26.74 108 THR B C 1
ATOM 3710 O O . THR B 2 111 ? 18.708 14.643 65.595 1.00 26.06 108 THR B O 1
ATOM 3714 N N . LEU B 2 112 ? 20.216 15.789 66.820 1.00 26.08 109 LEU B N 1
ATOM 3715 C CA . LEU B 2 112 ? 19.737 15.233 68.080 1.00 26.09 109 LEU B CA 1
ATOM 3716 C C . LEU B 2 112 ? 18.324 15.705 68.392 1.00 28.43 109 LEU B C 1
ATOM 3717 O O . LEU B 2 112 ? 17.542 14.964 69.000 1.00 26.36 109 LEU B O 1
ATOM 3722 N N . LYS B 2 113 ? 17.981 16.931 67.985 1.00 30.84 110 LYS B N 1
ATOM 3723 C CA . LYS B 2 113 ? 16.623 17.428 68.182 1.00 27.23 110 LYS B CA 1
ATOM 3724 C C . LYS B 2 113 ? 15.607 16.548 67.465 1.00 30.45 110 LYS B C 1
ATOM 3725 O O . LYS B 2 113 ? 14.560 16.209 68.028 1.00 29.80 110 LYS B O 1
ATOM 3731 N N . GLN B 2 114 ? 15.904 16.161 66.222 1.00 27.13 111 GLN B N 1
ATOM 3732 C CA . GLN B 2 114 ? 14.995 15.292 65.484 1.00 25.40 111 GLN B CA 1
ATOM 3733 C C . GLN B 2 114 ? 14.947 13.892 66.081 1.00 29.67 111 GLN B C 1
ATOM 3734 O O . GLN B 2 114 ? 13.913 13.219 65.995 1.00 35.60 111 GLN B O 1
ATOM 3740 N N . ILE B 2 115 ? 16.045 13.439 66.689 1.00 29.42 112 ILE B N 1
ATOM 3741 C CA . ILE B 2 115 ? 16.080 12.095 67.258 1.00 26.66 112 ILE B CA 1
ATOM 3742 C C . ILE B 2 115 ? 15.219 12.023 68.512 1.00 28.07 112 ILE B C 1
ATOM 3743 O O . ILE B 2 115 ? 14.381 11.125 68.658 1.00 31.09 112 ILE B O 1
ATOM 3748 N N . VAL B 2 116 ? 15.411 12.966 69.437 1.00 27.49 113 VAL B N 1
ATOM 3749 C CA . VAL B 2 116 ? 14.655 12.934 70.686 1.00 30.44 113 VAL B CA 1
ATOM 3750 C C . VAL B 2 116 ? 13.172 13.174 70.431 1.00 33.89 113 VAL B C 1
ATOM 3751 O O . VAL B 2 116 ? 12.321 12.679 71.179 1.00 37.97 113 VAL B O 1
ATOM 3755 N N . LEU B 2 117 ? 12.833 13.926 69.381 1.00 29.72 114 LEU B N 1
ATOM 3756 C CA . LEU B 2 117 ? 11.429 14.072 69.015 1.00 30.27 114 LEU B CA 1
ATOM 3757 C C . LEU B 2 117 ? 10.877 12.788 68.411 1.00 35.84 114 LEU B C 1
ATOM 3758 O O . LEU B 2 117 ? 9.688 12.490 68.570 1.00 45.56 114 LEU B O 1
ATOM 3763 N N . GLY B 2 118 ? 11.721 12.018 67.722 1.00 32.93 115 GLY B N 1
ATOM 3764 C CA . GLY B 2 118 ? 11.266 10.756 67.165 1.00 34.96 115 GLY B CA 1
ATOM 3765 C C . GLY B 2 118 ? 11.045 9.695 68.226 1.00 37.01 115 GLY B C 1
ATOM 3766 O O . GLY B 2 118 ? 10.119 8.885 68.123 1.00 44.11 115 GLY B O 1
ATOM 3767 N N . VAL B 2 119 ? 11.893 9.680 69.256 1.00 34.19 116 VAL B N 1
ATOM 3768 C CA . VAL B 2 119 ? 11.696 8.750 70.362 1.00 34.32 116 VAL B CA 1
ATOM 3769 C C . VAL B 2 119 ? 10.436 9.106 71.140 1.00 39.66 116 VAL B C 1
ATOM 3770 O O . VAL B 2 119 ? 9.729 8.218 71.635 1.00 35.11 116 VAL B O 1
ATOM 3774 N N . GLN B 2 120 ? 10.124 10.399 71.251 1.00 37.51 117 GLN B N 1
ATOM 3775 C CA . GLN B 2 120 ? 8.918 10.814 71.959 1.00 36.46 117 GLN B CA 1
ATOM 3776 C C . GLN B 2 120 ? 7.661 10.378 71.217 1.00 38.57 117 GLN B C 1
ATOM 3777 O O . GLN B 2 120 ? 6.694 9.921 71.838 1.00 40.74 117 GLN B O 1
ATOM 3783 N N . ASP B 2 121 ? 7.657 10.510 69.889 1.00 37.02 118 ASP B N 1
ATOM 3784 C CA . ASP B 2 121 ? 6.480 10.155 69.105 1.00 42.74 118 ASP B CA 1
ATOM 3785 C C . ASP B 2 121 ? 6.207 8.656 69.113 1.00 45.45 118 ASP B C 1
ATOM 3786 O O . ASP B 2 121 ? 5.083 8.242 68.814 1.00 47.57 118 ASP B O 1
ATOM 3791 N N . LEU B 2 122 ? 7.205 7.838 69.451 1.00 38.59 119 LEU B N 1
ATOM 3792 C CA . LEU B 2 122 ? 7.010 6.396 69.517 1.00 41.11 119 LEU B CA 1
ATOM 3793 C C . LEU B 2 122 ? 6.322 5.954 70.802 1.00 40.87 119 LEU B C 1
ATOM 3794 O O . LEU B 2 122 ? 5.701 4.885 70.820 1.00 42.09 119 LEU B O 1
ATOM 3799 N N . LEU B 2 123 ? 6.408 6.754 71.868 1.00 40.04 120 LEU B N 1
ATOM 3800 C CA . LEU B 2 123 ? 5.838 6.352 73.151 1.00 45.17 120 LEU B CA 1
ATOM 3801 C C . LEU B 2 123 ? 4.330 6.158 73.050 1.00 48.88 120 LEU B C 1
ATOM 3802 O O . LEU B 2 123 ? 3.801 5.104 73.423 1.00 45.63 120 LEU B O 1
ATOM 3807 N N . ASP B 2 124 ? 3.619 7.165 72.544 1.00 54.44 121 ASP B N 1
ATOM 3808 C CA . ASP B 2 124 ? 2.167 7.130 72.449 1.00 53.91 121 ASP B CA 1
ATOM 3809 C C . ASP B 2 124 ? 1.682 6.676 71.074 1.00 52.27 121 ASP B C 1
ATOM 3810 O O . ASP B 2 124 ? 0.524 6.918 70.719 1.00 55.08 121 ASP B O 1
ATOM 3815 N N . SER B 2 125 ? 2.543 6.021 70.293 1.00 47.15 122 SER B N 1
ATOM 3816 C CA . SER B 2 125 ? 2.166 5.510 68.973 1.00 44.10 122 SER B CA 1
ATOM 3817 C C . SER B 2 125 ? 2.981 4.261 68.669 1.00 48.29 122 SER B C 1
ATOM 3818 O O . SER B 2 125 ? 3.917 4.285 67.861 1.00 53.30 122 SER B O 1
ATOM 3821 N N . PRO B 2 126 ? 2.648 3.139 69.303 1.00 46.35 123 PRO B N 1
ATOM 3822 C CA . PRO B 2 126 ? 3.375 1.896 69.029 1.00 45.97 123 PRO B CA 1
ATOM 3823 C C . PRO B 2 126 ? 3.010 1.322 67.668 1.00 49.88 123 PRO B C 1
ATOM 3824 O O . PRO B 2 126 ? 2.015 1.697 67.044 1.00 54.82 123 PRO B O 1
ATOM 3828 N N . ASN B 2 127 ? 3.844 0.391 67.212 1.00 44.50 124 ASN B N 1
ATOM 3829 C CA . ASN B 2 127 ? 3.622 -0.296 65.945 1.00 48.67 124 ASN B CA 1
ATOM 3830 C C . ASN B 2 127 ? 3.293 -1.757 66.211 1.00 69.95 124 ASN B C 1
ATOM 3831 O O . ASN B 2 127 ? 4.190 -2.529 66.588 1.00 63.95 124 ASN B O 1
ATOM 3836 N N . PRO B 2 128 ? 2.040 -2.187 66.035 1.00 66.39 125 PRO B N 1
ATOM 3837 C CA . PRO B 2 128 ? 1.701 -3.592 66.310 1.00 64.29 125 PRO B CA 1
ATOM 3838 C C . PRO B 2 128 ? 2.332 -4.576 65.340 1.00 61.32 125 PRO B C 1
ATOM 3839 O O . PRO B 2 128 ? 2.383 -5.773 65.650 1.00 73.69 125 PRO B O 1
ATOM 3843 N N . ASN B 2 129 ? 2.816 -4.118 64.184 1.00 55.08 126 ASN B N 1
ATOM 3844 C CA . ASN B 2 129 ? 3.377 -5.025 63.190 1.00 62.05 126 ASN B CA 1
ATOM 3845 C C . ASN B 2 129 ? 4.728 -5.600 63.595 1.00 66.57 126 ASN B C 1
ATOM 3846 O O . ASN B 2 129 ? 5.190 -6.549 62.952 1.00 64.82 126 ASN B O 1
ATOM 3851 N N . SER B 2 130 ? 5.368 -5.063 64.631 1.00 69.19 127 SER B N 1
ATOM 3852 C CA . SER B 2 130 ? 6.663 -5.585 65.048 1.00 63.96 127 SER B CA 1
ATOM 3853 C C . SER B 2 130 ? 6.931 -5.268 66.514 1.00 58.10 127 SER B C 1
ATOM 3854 O O . SER B 2 130 ? 7.677 -4.329 66.818 1.00 52.98 127 SER B O 1
ATOM 3857 N N . PRO B 2 131 ? 6.347 -6.015 67.449 1.00 60.91 128 PRO B N 1
ATOM 3858 C CA . PRO B 2 131 ? 6.660 -5.792 68.864 1.00 51.95 128 PRO B CA 1
ATOM 3859 C C . PRO B 2 131 ? 8.028 -6.352 69.219 1.00 48.50 128 PRO B C 1
ATOM 3860 O O . PRO B 2 131 ? 8.530 -7.283 68.585 1.00 49.65 128 PRO B O 1
ATOM 3864 N N . LYS B 2 132 ? 8.637 -5.766 70.251 1.00 45.68 129 LYS B N 1
ATOM 3865 C CA . LYS B 2 132 ? 9.980 -6.149 70.664 1.00 47.04 129 LYS B CA 1
ATOM 3866 C C . LYS B 2 132 ? 10.040 -6.801 72.038 1.00 45.67 129 LYS B C 1
ATOM 3867 O O . LYS B 2 132 ? 11.073 -7.388 72.377 1.00 48.62 129 LYS B O 1
ATOM 3873 N N . GLN B 2 133 ? 8.979 -6.714 72.835 1.00 40.27 130 GLN B N 1
ATOM 3874 C CA . GLN B 2 133 ? 8.914 -7.382 74.126 1.00 44.18 130 GLN B CA 1
ATOM 3875 C C . GLN B 2 133 ? 7.569 -8.088 74.250 1.00 56.34 130 GLN B C 1
ATOM 3876 O O . GLN B 2 133 ? 6.718 -8.012 73.359 1.00 68.43 130 GLN B O 1
ATOM 3882 N N . GLU B 2 134 ? 7.379 -8.784 75.368 1.00 57.39 131 GLU B N 1
ATOM 3883 C CA . GLU B 2 134 ? 6.166 -9.560 75.600 1.00 59.67 131 GLU B CA 1
ATOM 3884 C C . GLU B 2 134 ? 5.228 -8.906 76.616 1.00 56.16 131 GLU B C 1
ATOM 3885 O O . GLU B 2 134 ? 4.017 -8.850 76.364 1.00 57.34 131 GLU B O 1
ATOM 3891 N N . PRO B 2 135 ? 5.716 -8.416 77.769 1.00 50.08 132 PRO B N 1
ATOM 3892 C CA . PRO B 2 135 ? 4.776 -7.829 78.745 1.00 48.55 132 PRO B CA 1
ATOM 3893 C C . PRO B 2 135 ? 3.952 -6.678 78.194 1.00 52.59 132 PRO B C 1
ATOM 3894 O O . PRO B 2 135 ? 2.754 -6.587 78.490 1.00 59.98 132 PRO B O 1
ATOM 3898 N N . ALA B 2 136 ? 4.556 -5.796 77.395 1.00 56.05 133 ALA B N 1
ATOM 3899 C CA . ALA B 2 136 ? 3.827 -4.670 76.822 1.00 50.68 133 ALA B CA 1
ATOM 3900 C C . ALA B 2 136 ? 3.063 -5.039 75.558 1.00 49.24 133 ALA B C 1
ATOM 3901 O O . ALA B 2 136 ? 2.064 -4.383 75.244 1.00 53.50 133 ALA B O 1
ATOM 3903 N N . TRP B 2 137 ? 3.499 -6.070 74.834 1.00 50.16 134 TRP B N 1
ATOM 3904 C CA . TRP B 2 137 ? 2.783 -6.480 73.631 1.00 56.20 134 TRP B CA 1
ATOM 3905 C C . TRP B 2 137 ? 1.501 -7.230 73.968 1.00 62.80 134 TRP B C 1
ATOM 3906 O O . TRP B 2 137 ? 0.495 -7.086 73.266 1.00 65.26 134 TRP B O 1
ATOM 3917 N N . ARG B 2 138 ? 1.518 -8.039 75.030 1.00 63.73 135 ARG B N 1
ATOM 3918 C CA . ARG B 2 138 ? 0.306 -8.743 75.437 1.00 66.96 135 ARG B CA 1
ATOM 3919 C C . ARG B 2 138 ? -0.789 -7.761 75.830 1.00 63.84 135 ARG B C 1
ATOM 3920 O O . ARG B 2 138 ? -1.912 -7.829 75.319 1.00 73.66 135 ARG B O 1
ATOM 3928 N N . SER B 2 139 ? -0.474 -6.830 76.732 1.00 56.25 136 SER B N 1
ATOM 3929 C CA . SER B 2 139 ? -1.484 -5.885 77.194 1.00 61.73 136 SER B CA 1
ATOM 3930 C C . SER B 2 139 ? -1.975 -4.998 76.056 1.00 63.05 136 SER B C 1
ATOM 3931 O O . SER B 2 139 ? -3.166 -4.681 75.975 1.00 63.96 136 SER B O 1
ATOM 3934 N N . PHE B 2 140 ? -1.076 -4.599 75.154 1.00 63.26 137 PHE B N 1
ATOM 3935 C CA . PHE B 2 140 ? -1.486 -3.744 74.047 1.00 68.94 137 PHE B CA 1
ATOM 3936 C C . PHE B 2 140 ? -2.328 -4.489 73.019 1.00 63.57 137 PHE B C 1
ATOM 3937 O O . PHE B 2 140 ? -3.015 -3.846 72.218 1.00 67.38 137 PHE B O 1
ATOM 3945 N N . SER B 2 141 ? -2.304 -5.821 73.027 1.00 60.24 138 SER B N 1
ATOM 3946 C CA . SER B 2 141 ? -3.008 -6.613 72.029 1.00 61.37 138 SER B CA 1
ATOM 3947 C C . SER B 2 141 ? -4.196 -7.385 72.588 1.00 66.98 138 SER B C 1
ATOM 3948 O O . SER B 2 141 ? -4.842 -8.119 71.832 1.00 66.68 138 SER B O 1
ATOM 3951 N N . ARG B 2 142 ? -4.509 -7.246 73.878 1.00 64.63 139 ARG B N 1
ATOM 3952 C CA . ARG B 2 142 ? -5.645 -7.975 74.434 1.00 67.81 139 ARG B CA 1
ATOM 3953 C C . ARG B 2 142 ? -6.182 -7.350 75.719 1.00 70.65 139 ARG B C 1
ATOM 3954 O O . ARG B 2 142 ? -7.101 -7.901 76.334 1.00 97.47 139 ARG B O 1
ATOM 3962 N N . ASN B 2 143 ? -5.633 -6.206 76.132 1.00 63.15 140 ASN B N 1
ATOM 3963 C CA . ASN B 2 143 ? -6.110 -5.545 77.345 1.00 65.23 140 ASN B CA 1
ATOM 3964 C C . ASN B 2 143 ? -5.655 -4.092 77.406 1.00 72.53 140 ASN B C 1
ATOM 3965 O O . ASN B 2 143 ? -4.675 -3.772 78.086 1.00 74.66 140 ASN B O 1
ATOM 3970 N N . LYS B 2 144 ? -6.370 -3.201 76.712 1.00 76.89 141 LYS B N 1
ATOM 3971 C CA . LYS B 2 144 ? -5.981 -1.794 76.695 1.00 73.10 141 LYS B CA 1
ATOM 3972 C C . LYS B 2 144 ? -6.140 -1.139 78.062 1.00 70.13 141 LYS B C 1
ATOM 3973 O O . LYS B 2 144 ? -5.420 -0.184 78.374 1.00 73.48 141 LYS B O 1
ATOM 3979 N N . ALA B 2 145 ? -7.069 -1.630 78.885 1.00 73.48 142 ALA B N 1
ATOM 3980 C CA . ALA B 2 145 ? -7.303 -1.011 80.186 1.00 79.18 142 ALA B CA 1
ATOM 3981 C C . ALA B 2 145 ? -6.092 -1.159 81.099 1.00 76.36 142 ALA B C 1
ATOM 3982 O O . ALA B 2 145 ? -5.715 -0.210 81.797 1.00 71.49 142 ALA B O 1
ATOM 3984 N N . GLU B 2 146 ? -5.468 -2.339 81.108 1.00 78.77 143 GLU B N 1
ATOM 3985 C CA . GLU B 2 146 ? -4.285 -2.545 81.935 1.00 94.18 143 GLU B CA 1
ATOM 3986 C C . GLU B 2 146 ? -3.040 -1.918 81.322 1.00 81.36 143 GLU B C 1
ATOM 3987 O O . GLU B 2 146 ? -2.131 -1.517 82.058 1.00 72.27 143 GLU B O 1
ATOM 3993 N N . TYR B 2 147 ? -2.978 -1.829 79.992 1.00 81.21 144 TYR B N 1
ATOM 3994 C CA . TYR B 2 147 ? -1.850 -1.167 79.344 1.00 68.10 144 TYR B CA 1
ATOM 3995 C C . TYR B 2 147 ? -1.759 0.291 79.773 1.00 65.34 144 TYR B C 1
ATOM 3996 O O . TYR B 2 147 ? -0.681 0.781 80.129 1.00 67.16 144 TYR B O 1
ATOM 4005 N N . ASP B 2 148 ? -2.889 1.002 79.749 1.00 64.61 145 ASP B N 1
ATOM 4006 C CA . ASP B 2 148 ? -2.897 2.389 80.199 1.00 62.55 145 ASP B CA 1
ATOM 4007 C C . ASP B 2 148 ? -2.620 2.496 81.692 1.00 63.60 145 ASP B C 1
ATOM 4008 O O . ASP B 2 148 ? -2.126 3.529 82.156 1.00 63.76 145 ASP B O 1
ATOM 4013 N N . LYS B 2 149 ? -2.927 1.446 82.457 1.00 70.66 146 LYS B N 1
ATOM 4014 C CA . LYS B 2 149 ? -2.636 1.466 83.887 1.00 75.95 146 LYS B CA 1
ATOM 4015 C C . LYS B 2 149 ? -1.134 1.464 84.144 1.00 65.78 146 LYS B C 1
ATOM 4016 O O . LYS B 2 149 ? -0.648 2.179 85.028 1.00 62.45 146 LYS B O 1
ATOM 4022 N N . LYS B 2 150 ? -0.384 0.668 83.378 1.00 64.90 147 LYS B N 1
ATOM 4023 C CA . LYS B 2 150 ? 1.065 0.627 83.550 1.00 66.07 147 LYS B CA 1
ATOM 4024 C C . LYS B 2 150 ? 1.717 1.916 83.066 1.00 65.93 147 LYS B C 1
ATOM 4025 O O . LYS B 2 150 ? 2.645 2.425 83.705 1.00 61.65 147 LYS B O 1
ATOM 4031 N N . VAL B 2 151 ? 1.248 2.455 81.938 1.00 58.73 148 VAL B N 1
ATOM 4032 C CA . VAL B 2 151 ? 1.824 3.690 81.410 1.00 54.25 148 VAL B CA 1
ATOM 4033 C C . VAL B 2 151 ? 1.567 4.849 82.364 1.00 57.18 148 VAL B C 1
ATOM 4034 O O . VAL B 2 151 ? 2.442 5.694 82.588 1.00 59.55 148 VAL B O 1
ATOM 4038 N N . LEU B 2 152 ? 0.365 4.908 82.945 1.00 58.59 149 LEU B N 1
ATOM 4039 C CA . LEU B 2 152 ? 0.093 5.919 83.960 1.00 59.37 149 LEU B CA 1
ATOM 4040 C C . LEU B 2 152 ? 0.913 5.678 85.220 1.00 63.07 149 LEU B C 1
ATOM 4041 O O . LEU B 2 152 ? 1.230 6.629 85.943 1.00 66.09 149 LEU B O 1
ATOM 4046 N N . LEU B 2 153 ? 1.265 4.421 85.497 1.00 65.44 150 LEU B N 1
ATOM 4047 C CA . LEU B 2 153 ? 2.140 4.124 86.625 1.00 71.72 150 LEU B CA 1
ATOM 4048 C C . LEU B 2 153 ? 3.597 4.407 86.284 1.00 62.94 150 LEU B C 1
ATOM 4049 O O . LEU B 2 153 ? 4.335 4.962 87.107 1.00 61.40 150 LEU B O 1
ATOM 4054 N N . GLN B 2 154 ? 4.027 4.032 85.076 1.00 59.32 151 GLN B N 1
ATOM 4055 C CA . GLN B 2 154 ? 5.400 4.300 84.661 1.00 52.18 151 GLN B CA 1
ATOM 4056 C C . GLN B 2 154 ? 5.656 5.793 84.508 1.00 57.46 151 GLN B C 1
ATOM 4057 O O . GLN B 2 154 ? 6.786 6.251 84.715 1.00 56.29 151 GLN B O 1
ATOM 4063 N N . ALA B 2 155 ? 4.628 6.565 84.147 1.00 56.85 152 ALA B N 1
ATOM 4064 C CA . ALA B 2 155 ? 4.780 8.015 84.093 1.00 55.30 152 ALA B CA 1
ATOM 4065 C C . ALA B 2 155 ? 5.042 8.588 85.479 1.00 57.11 152 ALA B C 1
ATOM 4066 O O . ALA B 2 155 ? 5.877 9.486 85.641 1.00 53.36 152 ALA B O 1
ATOM 4068 N N . ARG B 2 156 ? 4.338 8.081 86.493 1.00 63.06 153 ARG B N 1
ATOM 4069 C CA . ARG B 2 156 ? 4.617 8.487 87.865 1.00 74.47 153 ARG B CA 1
ATOM 4070 C C . ARG B 2 156 ? 5.922 7.898 88.381 1.00 63.78 153 ARG B C 1
ATOM 4071 O O . ARG B 2 156 ? 6.471 8.406 89.364 1.00 61.35 153 ARG B O 1
ATOM 4079 N N . GLN B 2 157 ? 6.428 6.842 87.741 1.00 56.15 154 GLN B N 1
ATOM 4080 C CA . GLN B 2 157 ? 7.707 6.270 88.146 1.00 52.06 154 GLN B CA 1
ATOM 4081 C C . GLN B 2 157 ? 8.861 7.192 87.773 1.00 50.44 154 GLN B C 1
ATOM 4082 O O . GLN B 2 157 ? 9.732 7.483 88.602 1.00 46.09 154 GLN B O 1
ATOM 4088 N N . TYR B 2 158 ? 8.883 7.663 86.531 1.00 50.32 155 TYR B N 1
ATOM 4089 C CA . TYR B 2 158 ? 9.951 8.536 86.044 1.00 49.31 155 TYR B CA 1
ATOM 4090 C C . TYR B 2 158 ? 9.528 10.002 86.129 1.00 50.20 155 TYR B C 1
ATOM 4091 O O . TYR B 2 158 ? 9.519 10.738 85.143 1.00 52.85 155 TYR B O 1
ATOM 4100 N N . SER B 2 159 ? 9.178 10.423 87.340 1.00 54.24 156 SER B N 1
ATOM 4101 C CA . SER B 2 159 ? 8.763 11.801 87.573 1.00 53.32 156 SER B CA 1
ATOM 4102 C C . SER B 2 159 ? 9.217 12.288 88.945 1.00 56.74 156 SER B C 1
ATOM 4103 O O . SER B 2 159 ? 9.284 13.491 89.196 1.00 61.85 156 SER B O 1
ATOM 4106 C CA . PRO C 3 6 ? -5.773 40.152 49.651 1.00 84.33 20 PRO C CA 1
ATOM 4107 C C . PRO C 3 6 ? -6.388 39.162 50.635 1.00 103.73 20 PRO C C 1
ATOM 4108 O O . PRO C 3 6 ? -5.661 38.439 51.316 1.00 107.63 20 PRO C O 1
ATOM 4109 N N . GLU C 3 7 ? -7.715 39.135 50.703 1.00 109.63 21 GLU C N 1
ATOM 4110 C CA . GLU C 3 7 ? -8.418 38.229 51.603 1.00 109.38 21 GLU C CA 1
ATOM 4111 C C . GLU C 3 7 ? -8.671 36.879 50.940 1.00 101.12 21 GLU C C 1
ATOM 4112 O O . GLU C 3 7 ? -9.130 35.936 51.585 1.00 96.31 21 GLU C O 1
ATOM 4118 N N . THR C 3 8 ? -8.369 36.793 49.645 1.00 97.45 22 THR C N 1
ATOM 4119 C CA . THR C 3 8 ? -8.553 35.550 48.906 1.00 97.93 22 THR C CA 1
ATOM 4120 C C . THR C 3 8 ? -7.357 34.615 49.019 1.00 98.66 22 THR C C 1
ATOM 4121 O O . THR C 3 8 ? -7.538 33.392 49.040 1.00 91.33 22 THR C O 1
ATOM 4125 N N . HIS C 3 9 ? -6.146 35.155 49.101 1.00 91.70 23 HIS C N 1
ATOM 4126 C CA . HIS C 3 9 ? -4.932 34.364 49.227 1.00 88.20 23 HIS C CA 1
ATOM 4127 C C . HIS C 3 9 ? -4.332 34.545 50.615 1.00 89.82 23 HIS C C 1
ATOM 4128 O O . HIS C 3 9 ? -4.719 35.434 51.379 1.00 90.62 23 HIS C O 1
ATOM 4135 N N . ILE C 3 10 ? -3.370 33.681 50.938 1.00 91.75 24 ILE C N 1
ATOM 4136 C CA . ILE C 3 10 ? -2.712 33.710 52.237 1.00 87.16 24 ILE C CA 1
ATOM 4137 C C . ILE C 3 10 ? -1.275 33.241 52.061 1.00 83.87 24 ILE C C 1
ATOM 4138 O O . ILE C 3 10 ? -0.957 32.487 51.137 1.00 76.82 24 ILE C O 1
ATOM 4143 N N . ASN C 3 11 ? -0.400 33.707 52.948 1.00 78.98 25 ASN C N 1
ATOM 4144 C CA . ASN C 3 11 ? 1.009 33.340 52.935 1.00 68.28 25 ASN C CA 1
ATOM 4145 C C . ASN C 3 11 ? 1.275 32.303 54.017 1.00 68.52 25 ASN C C 1
ATOM 4146 O O . ASN C 3 11 ? 0.840 32.467 55.161 1.00 70.06 25 ASN C O 1
ATOM 4151 N N . LEU C 3 12 ? 1.991 31.241 53.653 1.00 65.84 26 LEU C N 1
ATOM 4152 C CA . LEU C 3 12 ? 2.330 30.172 54.579 1.00 56.36 26 LEU C CA 1
ATOM 4153 C C . LEU C 3 12 ? 3.825 29.896 54.520 1.00 54.45 26 LEU C C 1
ATOM 4154 O O . LEU C 3 12 ? 4.473 30.104 53.490 1.00 53.88 26 LEU C O 1
ATOM 4159 N N . LYS C 3 13 ? 4.364 29.420 55.640 1.00 57.14 27 LYS C N 1
ATOM 4160 C CA . LYS C 3 13 ? 5.787 29.138 55.785 1.00 49.76 27 LYS C CA 1
ATOM 4161 C C . LYS C 3 13 ? 5.966 27.661 56.104 1.00 51.00 27 LYS C C 1
ATOM 4162 O O . LYS C 3 13 ? 5.401 27.162 57.083 1.00 50.58 27 LYS C O 1
ATOM 4168 N N . VAL C 3 14 ? 6.748 26.968 55.282 1.00 46.36 28 VAL C N 1
ATOM 4169 C CA . VAL C 3 14 ? 7.039 25.550 55.466 1.00 45.36 28 VAL C CA 1
ATOM 4170 C C . VAL C 3 14 ? 8.516 25.419 55.808 1.00 44.60 28 VAL C C 1
ATOM 4171 O O . VAL C 3 14 ? 9.380 25.784 55.003 1.00 42.46 28 VAL C O 1
ATOM 4175 N N . SER C 3 15 ? 8.806 24.891 56.996 1.00 46.22 29 SER C N 1
ATOM 4176 C CA . SER C 3 15 ? 10.168 24.817 57.501 1.00 46.04 29 SER C CA 1
ATOM 4177 C C . SER C 3 15 ? 10.459 23.419 58.029 1.00 44.87 29 SER C C 1
ATOM 4178 O O . SER C 3 15 ? 9.554 22.677 58.420 1.00 43.32 29 SER C O 1
ATOM 4181 N N . ASP C 3 16 ? 11.748 23.072 58.040 1.00 50.70 30 ASP C N 1
ATOM 4182 C CA . ASP C 3 16 ? 12.221 21.829 58.640 1.00 50.27 30 ASP C CA 1
ATOM 4183 C C . ASP C 3 16 ? 13.308 22.067 59.681 1.00 52.85 30 ASP C C 1
ATOM 4184 O O . ASP C 3 16 ? 13.918 21.103 60.157 1.00 61.53 30 ASP C O 1
ATOM 4189 N N . GLY C 3 17 ? 13.569 23.323 60.041 1.00 56.65 31 GLY C N 1
ATOM 4190 C CA . GLY C 3 17 ? 14.612 23.664 60.981 1.00 57.80 31 GLY C CA 1
ATOM 4191 C C . GLY C 3 17 ? 15.885 24.189 60.352 1.00 57.97 31 GLY C C 1
ATOM 4192 O O . GLY C 3 17 ? 16.735 24.727 61.073 1.00 59.85 31 GLY C O 1
ATOM 4193 N N . SER C 3 18 ? 16.040 24.053 59.036 1.00 58.60 32 SER C N 1
ATOM 4194 C CA . SER C 3 18 ? 17.237 24.524 58.350 1.00 55.95 32 SER C CA 1
ATOM 4195 C C . SER C 3 18 ? 16.862 25.356 57.131 1.00 53.10 32 SER C C 1
ATOM 4196 O O . SER C 3 18 ? 17.191 26.545 57.057 1.00 62.18 32 SER C O 1
ATOM 4199 N N . SER C 3 19 ? 16.179 24.741 56.171 1.00 49.20 33 SER C N 1
ATOM 4200 C CA . SER C 3 19 ? 15.702 25.424 54.978 1.00 52.36 33 SER C CA 1
ATOM 4201 C C . SER C 3 19 ? 14.192 25.599 55.060 1.00 54.34 33 SER C C 1
ATOM 4202 O O . SER C 3 19 ? 13.485 24.729 55.578 1.00 53.73 33 SER C O 1
ATOM 4205 N N . GLU C 3 20 ? 13.702 26.726 54.550 1.00 50.69 34 GLU C N 1
ATOM 4206 C CA . GLU C 3 20 ? 12.278 27.017 54.593 1.00 48.13 34 GLU C CA 1
ATOM 4207 C C . GLU C 3 20 ? 11.892 27.834 53.369 1.00 45.56 34 GLU C C 1
ATOM 4208 O O . GLU C 3 20 ? 12.693 28.610 52.842 1.00 43.98 34 GLU C O 1
ATOM 4214 N N . ILE C 3 21 ? 10.654 27.641 52.920 1.00 51.16 35 ILE C N 1
ATOM 4215 C CA . ILE C 3 21 ? 10.136 28.273 51.713 1.00 48.07 35 ILE C CA 1
ATOM 4216 C C . ILE C 3 21 ? 8.826 28.969 52.049 1.00 46.46 35 ILE C C 1
ATOM 4217 O O . ILE C 3 21 ? 7.977 28.409 52.752 1.00 49.33 35 ILE C O 1
ATOM 4222 N N . PHE C 3 22 ? 8.661 30.190 51.546 1.00 50.88 36 PHE C N 1
ATOM 4223 C CA . PHE C 3 22 ? 7.446 30.971 51.748 1.00 49.51 36 PHE C CA 1
ATOM 4224 C C . PHE C 3 22 ? 6.570 30.861 50.505 1.00 50.17 36 PHE C C 1
ATOM 4225 O O . PHE C 3 22 ? 7.016 31.177 49.396 1.00 51.04 36 PHE C O 1
ATOM 4233 N N . PHE C 3 23 ? 5.329 30.421 50.692 1.00 52.69 37 PHE C N 1
ATOM 4234 C CA . PHE C 3 23 ? 4.384 30.204 49.607 1.00 56.36 37 PHE C CA 1
ATOM 4235 C C . PHE C 3 23 ? 3.232 31.203 49.697 1.00 60.08 37 PHE C C 1
ATOM 4236 O O . PHE C 3 23 ? 3.147 32.018 50.620 1.00 63.31 37 PHE C O 1
ATOM 4244 N N . LYS C 3 24 ? 2.335 31.125 48.714 1.00 60.38 38 LYS C N 1
ATOM 4245 C CA . LYS C 3 24 ? 1.132 31.954 48.690 1.00 67.31 38 LYS C CA 1
ATOM 4246 C C . LYS C 3 24 ? 0.106 31.280 47.795 1.00 67.45 38 LYS C C 1
ATOM 4247 O O . LYS C 3 24 ? 0.332 31.151 46.588 1.00 64.03 38 LYS C O 1
ATOM 4253 N N . ILE C 3 25 ? -1.013 30.850 48.381 1.00 70.01 39 ILE C N 1
ATOM 4254 C CA . ILE C 3 25 ? -2.087 30.184 47.653 1.00 76.97 39 ILE C CA 1
ATOM 4255 C C . ILE C 3 25 ? -3.425 30.683 48.182 1.00 85.73 39 ILE C C 1
ATOM 4256 O O . ILE C 3 25 ? -3.498 31.412 49.172 1.00 83.81 39 ILE C O 1
ATOM 4261 N N . LYS C 3 26 ? -4.493 30.273 47.502 1.00 85.13 40 LYS C N 1
ATOM 4262 C CA . LYS C 3 26 ? -5.844 30.587 47.940 1.00 88.95 40 LYS C CA 1
ATOM 4263 C C . LYS C 3 26 ? -6.283 29.607 49.023 1.00 85.57 40 LYS C C 1
ATOM 4264 O O . LYS C 3 26 ? -5.860 28.448 49.051 1.00 82.00 40 LYS C O 1
ATOM 4270 N N . LYS C 3 27 ? -7.143 30.090 49.926 1.00 84.31 41 LYS C N 1
ATOM 4271 C CA . LYS C 3 27 ? -7.553 29.296 51.079 1.00 77.61 41 LYS C CA 1
ATOM 4272 C C . LYS C 3 27 ? -8.284 28.017 50.689 1.00 82.92 41 LYS C C 1
ATOM 4273 O O . LYS C 3 27 ? -8.382 27.100 51.513 1.00 84.11 41 LYS C O 1
ATOM 4279 N N . THR C 3 28 ? -8.799 27.928 49.464 1.00 86.01 42 THR C N 1
ATOM 4280 C CA . THR C 3 28 ? -9.487 26.726 49.013 1.00 93.46 42 THR C CA 1
ATOM 4281 C C . THR C 3 28 ? -8.569 25.749 48.291 1.00 97.43 42 THR C C 1
ATOM 4282 O O . THR C 3 28 ? -9.001 24.634 47.978 1.00 97.22 42 THR C O 1
ATOM 4286 N N . THR C 3 29 ? -7.328 26.132 48.022 1.00 99.64 43 THR C N 1
ATOM 4287 C CA . THR C 3 29 ? -6.401 25.239 47.338 1.00 87.97 43 THR C CA 1
ATOM 4288 C C . THR C 3 29 ? -5.965 24.125 48.284 1.00 81.42 43 THR C C 1
ATOM 4289 O O . THR C 3 29 ? -5.581 24.404 49.425 1.00 76.26 43 THR C O 1
ATOM 4293 N N . PRO C 3 30 ? -6.017 22.863 47.860 1.00 83.13 44 PRO C N 1
ATOM 4294 C CA . PRO C 3 30 ? -5.563 21.779 48.739 1.00 82.50 44 PRO C CA 1
ATOM 4295 C C . PRO C 3 30 ? -4.067 21.866 48.993 1.00 83.08 44 PRO C C 1
ATOM 4296 O O . PRO C 3 30 ? -3.287 22.238 48.113 1.00 79.00 44 PRO C O 1
ATOM 4300 N N . LEU C 3 31 ? -3.671 21.517 50.218 1.00 79.22 45 LEU C N 1
ATOM 4301 C CA . LEU C 3 31 ? -2.267 21.567 50.606 1.00 68.38 45 LEU C CA 1
ATOM 4302 C C . LEU C 3 31 ? -1.442 20.437 50.007 1.00 69.90 45 LEU C C 1
ATOM 4303 O O . LEU C 3 31 ? -0.237 20.374 50.271 1.00 63.80 45 LEU C O 1
ATOM 4308 N N . ARG C 3 32 ? -2.053 19.548 49.219 1.00 83.37 46 ARG C N 1
ATOM 4309 C CA . ARG C 3 32 ? -1.290 18.497 48.552 1.00 82.09 46 ARG C CA 1
ATOM 4310 C C . ARG C 3 32 ? -0.252 19.095 47.612 1.00 78.46 46 ARG C C 1
ATOM 4311 O O . ARG C 3 32 ? 0.908 18.667 47.593 1.00 80.21 46 ARG C O 1
ATOM 4319 N N . ARG C 3 33 ? -0.655 20.090 46.817 1.00 79.55 47 ARG C N 1
ATOM 4320 C CA . ARG C 3 33 ? 0.300 20.791 45.967 1.00 85.24 47 ARG C CA 1
ATOM 4321 C C . ARG C 3 33 ? 1.345 21.519 46.800 1.00 75.03 47 ARG C C 1
ATOM 4322 O O . ARG C 3 33 ? 2.510 21.615 46.395 1.00 76.45 47 ARG C O 1
ATOM 4330 N N . LEU C 3 34 ? 0.947 22.028 47.967 1.00 70.90 48 LEU C N 1
ATOM 4331 C CA . LEU C 3 34 ? 1.880 22.728 48.843 1.00 64.14 48 LEU C CA 1
ATOM 4332 C C . LEU C 3 34 ? 2.964 21.791 49.362 1.00 66.01 48 LEU C C 1
ATOM 4333 O O . LEU C 3 34 ? 4.138 22.172 49.434 1.00 61.62 48 LEU C O 1
ATOM 4338 N N . MET C 3 35 ? 2.592 20.564 49.732 1.00 74.20 49 MET C N 1
ATOM 4339 C CA . MET C 3 35 ? 3.565 19.649 50.322 1.00 64.97 49 MET C CA 1
ATOM 4340 C C . MET C 3 35 ? 4.494 19.066 49.265 1.00 61.60 49 MET C C 1
ATOM 4341 O O . MET C 3 35 ? 5.705 18.951 49.492 1.00 57.01 49 MET C O 1
ATOM 4346 N N . GLU C 3 36 ? 3.947 18.689 48.105 1.00 66.43 50 GLU C N 1
ATOM 4347 C CA . GLU C 3 36 ? 4.770 18.094 47.057 1.00 67.19 50 GLU C CA 1
ATOM 4348 C C . GLU C 3 36 ? 5.817 19.071 46.541 1.00 62.18 50 GLU C C 1
ATOM 4349 O O . GLU C 3 36 ? 6.891 18.651 46.097 1.00 60.92 50 GLU C O 1
ATOM 4355 N N . ALA C 3 37 ? 5.528 20.373 46.592 1.00 59.80 51 ALA C N 1
ATOM 4356 C CA . ALA C 3 37 ? 6.506 21.364 46.159 1.00 54.97 51 ALA C CA 1
ATOM 4357 C C . ALA C 3 37 ? 7.661 21.461 47.148 1.00 54.49 51 ALA C C 1
ATOM 4358 O O . ALA C 3 37 ? 8.831 21.485 46.751 1.00 55.08 51 ALA C O 1
ATOM 4360 N N . PHE C 3 38 ? 7.349 21.513 48.446 1.00 52.45 52 PHE C N 1
ATOM 4361 C CA . PHE C 3 38 ? 8.398 21.638 49.453 1.00 50.10 52 PHE C CA 1
ATOM 4362 C C . PHE C 3 38 ? 9.307 20.415 49.464 1.00 54.83 52 PHE C C 1
ATOM 4363 O O . PHE C 3 38 ? 10.526 20.541 49.624 1.00 58.28 52 PHE C O 1
ATOM 4371 N N . ALA C 3 39 ? 8.733 19.222 49.293 1.00 55.53 53 ALA C N 1
ATOM 4372 C CA . ALA C 3 39 ? 9.540 18.007 49.329 1.00 52.92 53 ALA C CA 1
ATOM 4373 C C . ALA C 3 39 ? 10.370 17.851 48.061 1.00 54.65 53 ALA C C 1
ATOM 4374 O O . ALA C 3 39 ? 11.517 17.390 48.117 1.00 55.97 53 ALA C O 1
ATOM 4376 N N . LYS C 3 40 ? 9.811 18.227 46.908 1.00 54.84 54 LYS C N 1
ATOM 4377 C CA . LYS C 3 40 ? 10.544 18.085 45.653 1.00 55.42 54 LYS C CA 1
ATOM 4378 C C . LYS C 3 40 ? 11.722 19.048 45.580 1.00 53.46 54 LYS C C 1
ATOM 4379 O O . LYS C 3 40 ? 12.760 18.711 44.998 1.00 49.13 54 LYS C O 1
ATOM 4385 N N . ARG C 3 41 ? 11.588 20.240 46.162 1.00 56.67 55 ARG C N 1
ATOM 4386 C CA . ARG C 3 41 ? 12.679 21.206 46.182 1.00 50.20 55 ARG C CA 1
ATOM 4387 C C . ARG C 3 41 ? 13.759 20.857 47.198 1.00 49.52 55 ARG C C 1
ATOM 4388 O O . ARG C 3 41 ? 14.809 21.508 47.207 1.00 52.47 55 ARG C O 1
ATOM 4396 N N . GLN C 3 42 ? 13.528 19.856 48.048 1.00 53.84 56 GLN C N 1
ATOM 4397 C CA . GLN C 3 42 ? 14.525 19.382 48.998 1.00 55.55 56 GLN C CA 1
ATOM 4398 C C . GLN C 3 42 ? 15.079 18.013 48.622 1.00 56.46 56 GLN C C 1
ATOM 4399 O O . GLN C 3 42 ? 15.864 17.441 49.385 1.00 56.05 56 GLN C O 1
ATOM 4405 N N . GLY C 3 43 ? 14.687 17.473 47.469 1.00 54.43 57 GLY C N 1
ATOM 4406 C CA . GLY C 3 43 ? 15.204 16.191 47.035 1.00 52.99 57 GLY C CA 1
ATOM 4407 C C . GLY C 3 43 ? 14.615 14.994 47.741 1.00 56.40 57 GLY C C 1
ATOM 4408 O O . GLY C 3 43 ? 15.228 13.923 47.741 1.00 64.43 57 GLY C O 1
ATOM 4409 N N . LYS C 3 44 ? 13.438 15.139 48.340 1.00 56.74 58 LYS C N 1
ATOM 4410 C CA . LYS C 3 44 ? 12.791 14.069 49.081 1.00 62.07 58 LYS C CA 1
ATOM 4411 C C . LYS C 3 44 ? 11.442 13.744 48.454 1.00 68.02 58 LYS C C 1
ATOM 4412 O O . LYS C 3 44 ? 10.940 14.463 47.586 1.00 65.78 58 LYS C O 1
ATOM 4418 N N . GLU C 3 45 ? 10.856 12.640 48.907 1.00 70.17 59 GLU C N 1
ATOM 4419 C CA . GLU C 3 45 ? 9.531 12.221 48.478 1.00 77.18 59 GLU C CA 1
ATOM 4420 C C . GLU C 3 45 ? 8.489 12.721 49.470 1.00 78.77 59 GLU C C 1
ATOM 4421 O O . GLU C 3 45 ? 8.727 12.735 50.681 1.00 76.55 59 GLU C O 1
ATOM 4427 N N . MET C 3 46 ? 7.330 13.129 48.945 1.00 83.34 60 MET C N 1
ATOM 4428 C CA . MET C 3 46 ? 6.303 13.732 49.790 1.00 83.44 60 MET C CA 1
ATOM 4429 C C . MET C 3 46 ? 5.749 12.741 50.807 1.00 87.16 60 MET C C 1
ATOM 4430 O O . MET C 3 46 ? 5.307 13.149 51.888 1.00 75.90 60 MET C O 1
ATOM 4435 N N . ASP C 3 47 ? 5.772 11.445 50.493 1.00 87.56 61 ASP C N 1
ATOM 4436 C CA . ASP C 3 47 ? 5.315 10.413 51.416 1.00 90.88 61 ASP C CA 1
ATOM 4437 C C . ASP C 3 47 ? 6.373 10.022 52.443 1.00 79.62 61 ASP C C 1
ATOM 4438 O O . ASP C 3 47 ? 6.249 8.965 53.074 1.00 82.80 61 ASP C O 1
ATOM 4443 N N . SER C 3 48 ? 7.407 10.844 52.623 1.00 68.78 62 SER C N 1
ATOM 4444 C CA . SER C 3 48 ? 8.437 10.600 53.624 1.00 62.01 62 SER C CA 1
ATOM 4445 C C . SER C 3 48 ? 8.553 11.744 54.623 1.00 57.05 62 SER C C 1
ATOM 4446 O O . SER C 3 48 ? 9.525 11.792 55.386 1.00 48.94 62 SER C O 1
ATOM 4449 N N . LEU C 3 49 ? 7.590 12.663 54.640 1.00 57.77 63 LEU C N 1
ATOM 4450 C CA . LEU C 3 49 ? 7.623 13.820 55.523 1.00 50.38 63 LEU C CA 1
ATOM 4451 C C . LEU C 3 49 ? 6.288 13.969 56.236 1.00 48.29 63 LEU C C 1
ATOM 4452 O O . LEU C 3 49 ? 5.232 13.677 55.667 1.00 51.55 63 LEU C O 1
ATOM 4457 N N . ARG C 3 50 ? 6.344 14.424 57.486 1.00 48.54 64 ARG C N 1
ATOM 4458 C CA . ARG C 3 50 ? 5.160 14.709 58.289 1.00 50.38 64 ARG C CA 1
ATOM 4459 C C . ARG C 3 50 ? 5.001 16.222 58.382 1.00 53.54 64 ARG C C 1
ATOM 4460 O O . ARG C 3 50 ? 5.819 16.899 59.014 1.00 47.13 64 ARG C O 1
ATOM 4468 N N . PHE C 3 51 ? 3.954 16.748 57.755 1.00 50.02 65 PHE C N 1
ATOM 4469 C CA . PHE C 3 51 ? 3.646 18.171 57.821 1.00 44.62 65 PHE C CA 1
ATOM 4470 C C . PHE C 3 51 ? 2.639 18.405 58.940 1.00 45.35 65 PHE C C 1
ATOM 4471 O O . PHE C 3 51 ? 1.559 17.805 58.944 1.00 56.02 65 PHE C O 1
ATOM 4479 N N . LEU C 3 52 ? 2.993 19.269 59.888 1.00 44.15 66 LEU C N 1
ATOM 4480 C CA . LEU C 3 52 ? 2.175 19.520 61.063 1.00 49.93 66 LEU C CA 1
ATOM 4481 C C . LEU C 3 52 ? 1.755 20.982 61.119 1.00 56.58 66 LEU C C 1
ATOM 4482 O O . LEU C 3 52 ? 2.506 21.879 60.721 1.00 62.39 66 LEU C O 1
ATOM 4487 N N . TYR C 3 53 ? 0.543 21.212 61.619 1.00 59.63 67 TYR C N 1
ATOM 4488 C CA . TYR C 3 53 ? 0.035 22.551 61.892 1.00 66.07 67 TYR C CA 1
ATOM 4489 C C . TYR C 3 53 ? -0.577 22.546 63.283 1.00 66.22 67 TYR C C 1
ATOM 4490 O O . TYR C 3 53 ? -1.468 21.738 63.566 1.00 68.93 67 TYR C O 1
ATOM 4499 N N . ASP C 3 54 ? -0.096 23.443 64.147 1.00 67.84 68 ASP C N 1
ATOM 4500 C CA . ASP C 3 54 ? -0.491 23.483 65.557 1.00 71.29 68 ASP C CA 1
ATOM 4501 C C . ASP C 3 54 ? -0.245 22.144 66.248 1.00 71.58 68 ASP C C 1
ATOM 4502 O O . ASP C 3 54 ? -0.955 21.778 67.187 1.00 71.77 68 ASP C O 1
ATOM 4507 N N . GLY C 3 55 ? 0.763 21.405 65.787 1.00 72.25 69 GLY C N 1
ATOM 4508 C CA . GLY C 3 55 ? 1.076 20.114 66.364 1.00 60.52 69 GLY C CA 1
ATOM 4509 C C . GLY C 3 55 ? 0.178 18.981 65.929 1.00 60.66 69 GLY C C 1
ATOM 4510 O O . GLY C 3 55 ? 0.138 17.947 66.603 1.00 66.95 69 GLY C O 1
ATOM 4511 N N . ILE C 3 56 ? -0.547 19.138 64.824 1.00 60.60 70 ILE C N 1
ATOM 4512 C CA . ILE C 3 56 ? -1.463 18.120 64.324 1.00 61.71 70 ILE C CA 1
ATOM 4513 C C . ILE C 3 56 ? -1.120 17.831 62.870 1.00 56.87 70 ILE C C 1
ATOM 4514 O O . ILE C 3 56 ? -0.848 18.752 62.091 1.00 58.04 70 ILE C O 1
ATOM 4519 N N . ARG C 3 57 ? -1.133 16.550 62.505 1.00 50.94 71 ARG C N 1
ATOM 4520 C CA . ARG C 3 57 ? -0.803 16.155 61.142 1.00 52.97 71 ARG C CA 1
ATOM 4521 C C . ARG C 3 57 ? -1.838 16.698 60.163 1.00 58.19 71 ARG C C 1
ATOM 4522 O O . ARG C 3 57 ? -2.997 16.935 60.514 1.00 68.63 71 ARG C O 1
ATOM 4530 N N . ILE C 3 58 ? -1.407 16.896 58.920 1.00 57.18 72 ILE C N 1
ATOM 4531 C CA . ILE C 3 58 ? -2.236 17.488 57.878 1.00 63.85 72 ILE C CA 1
ATOM 4532 C C . ILE C 3 58 ? -2.434 16.459 56.775 1.00 65.87 72 ILE C C 1
ATOM 4533 O O . ILE C 3 58 ? -1.463 15.870 56.286 1.00 69.11 72 ILE C O 1
ATOM 4538 N N . GLN C 3 59 ? -3.687 16.248 56.383 1.00 73.89 73 GLN C N 1
ATOM 4539 C CA . GLN C 3 59 ? -3.993 15.356 55.278 1.00 85.14 73 GLN C CA 1
ATOM 4540 C C . GLN C 3 59 ? -3.809 16.077 53.946 1.00 83.10 73 GLN C C 1
ATOM 4541 O O . GLN C 3 59 ? -3.781 17.309 53.872 1.00 78.39 73 GLN C O 1
ATOM 4547 N N . ALA C 3 60 ? -3.681 15.285 52.879 1.00 89.70 74 ALA C N 1
ATOM 4548 C CA . ALA C 3 60 ? -3.491 15.856 51.550 1.00 90.73 74 ALA C CA 1
ATOM 4549 C C . ALA C 3 60 ? -4.771 16.461 50.989 1.00 99.26 74 ALA C C 1
ATOM 4550 O O . ALA C 3 60 ? -4.705 17.228 50.022 1.00 91.37 74 ALA C O 1
ATOM 4552 N N . ASP C 3 61 ? -5.925 16.139 51.571 1.00 108.94 75 ASP C N 1
ATOM 4553 C CA . ASP C 3 61 ? -7.204 16.659 51.108 1.00 93.71 75 ASP C CA 1
ATOM 4554 C C . ASP C 3 61 ? -7.582 17.984 51.756 1.00 84.48 75 ASP C C 1
ATOM 4555 O O . ASP C 3 61 ? -8.485 18.664 51.257 1.00 81.94 75 ASP C O 1
ATOM 4560 N N . GLN C 3 62 ? -6.919 18.366 52.844 1.00 82.85 76 GLN C N 1
ATOM 4561 C CA . GLN C 3 62 ? -7.299 19.552 53.593 1.00 77.75 76 GLN C CA 1
ATOM 4562 C C . GLN C 3 62 ? -6.803 20.820 52.904 1.00 76.35 76 GLN C C 1
ATOM 4563 O O . GLN C 3 62 ? -5.876 20.801 52.090 1.00 77.57 76 GLN C O 1
ATOM 4569 N N . THR C 3 63 ? -7.443 21.931 53.242 1.00 78.43 77 THR C N 1
ATOM 4570 C CA . THR C 3 63 ? -7.149 23.249 52.705 1.00 76.80 77 THR C CA 1
ATOM 4571 C C . THR C 3 63 ? -6.879 24.204 53.856 1.00 72.20 77 THR C C 1
ATOM 4572 O O . THR C 3 63 ? -7.221 23.909 55.007 1.00 73.82 77 THR C O 1
ATOM 4576 N N . PRO C 3 64 ? -6.248 25.353 53.586 1.00 71.08 78 PRO C N 1
ATOM 4577 C CA . PRO C 3 64 ? -6.012 26.323 54.670 1.00 69.69 78 PRO C CA 1
ATOM 4578 C C . PRO C 3 64 ? -7.275 26.757 55.395 1.00 75.07 78 PRO C C 1
ATOM 4579 O O . PRO C 3 64 ? -7.216 27.044 56.597 1.00 72.88 78 PRO C O 1
ATOM 4583 N N . GLU C 3 65 ? -8.418 26.813 54.709 1.00 80.18 79 GLU C N 1
ATOM 4584 C CA . GLU C 3 65 ? -9.658 27.196 55.371 1.00 84.34 79 GLU C CA 1
ATOM 4585 C C . GLU C 3 65 ? -10.248 26.069 56.209 1.00 81.31 79 GLU C C 1
ATOM 4586 O O . GLU C 3 65 ? -11.017 26.345 57.136 1.00 85.98 79 GLU C O 1
ATOM 4592 N N . ASP C 3 66 ? -9.907 24.813 55.910 1.00 74.57 80 ASP C N 1
ATOM 4593 C CA . ASP C 3 66 ? -10.404 23.705 56.719 1.00 78.64 80 ASP C CA 1
ATOM 4594 C C . ASP C 3 66 ? -9.807 23.721 58.120 1.00 81.81 80 ASP C C 1
ATOM 4595 O O . ASP C 3 66 ? -10.467 23.305 59.078 1.00 90.03 80 ASP C O 1
ATOM 4600 N N . LEU C 3 67 ? -8.570 24.193 58.259 1.00 78.05 81 LEU C N 1
ATOM 4601 C CA . LEU C 3 67 ? -7.905 24.280 59.551 1.00 78.43 81 LEU C CA 1
ATOM 4602 C C . LEU C 3 67 ? -7.885 25.696 60.108 1.00 74.26 81 LEU C C 1
ATOM 4603 O O . LEU C 3 67 ? -7.318 25.914 61.184 1.00 72.17 81 LEU C O 1
ATOM 4608 N N . ASP C 3 68 ? -8.487 26.655 59.404 1.00 75.06 82 ASP C N 1
ATOM 4609 C CA . ASP C 3 68 ? -8.527 28.057 59.820 1.00 79.08 82 ASP C CA 1
ATOM 4610 C C . ASP C 3 68 ? -7.112 28.602 60.032 1.00 74.89 82 ASP C C 1
ATOM 4611 O O . ASP C 3 68 ? -6.710 28.974 61.136 1.00 69.66 82 ASP C O 1
ATOM 4616 N N . MET C 3 69 ? -6.354 28.632 58.939 1.00 74.60 83 MET C N 1
ATOM 4617 C CA . MET C 3 69 ? -4.999 29.164 58.952 1.00 74.89 83 MET C CA 1
ATOM 4618 C C . MET C 3 69 ? -5.037 30.671 58.740 1.00 72.50 83 MET C C 1
ATOM 4619 O O . MET C 3 69 ? -5.711 31.160 57.828 1.00 73.49 83 MET C O 1
ATOM 4624 N N . GLU C 3 70 ? -4.314 31.401 59.583 1.00 74.32 84 GLU C N 1
ATOM 4625 C CA . GLU C 3 70 ? -4.228 32.849 59.466 1.00 77.59 84 GLU C CA 1
ATOM 4626 C C . GLU C 3 70 ? -3.073 33.202 58.528 1.00 78.29 84 GLU C C 1
ATOM 4627 O O . GLU C 3 70 ? -2.622 32.368 57.738 1.00 79.50 84 GLU C O 1
ATOM 4633 N N . ASP C 3 71 ? -2.579 34.434 58.602 1.00 78.88 85 ASP C N 1
ATOM 4634 C CA . ASP C 3 71 ? -1.509 34.884 57.725 1.00 75.99 85 ASP C CA 1
ATOM 4635 C C . ASP C 3 71 ? -0.152 34.563 58.337 1.00 76.29 85 ASP C C 1
ATOM 4636 O O . ASP C 3 71 ? 0.032 34.655 59.554 1.00 74.00 85 ASP C O 1
ATOM 4641 N N . ASN C 3 72 ? 0.792 34.175 57.477 1.00 75.78 86 ASN C N 1
ATOM 4642 C CA . ASN C 3 72 ? 2.168 33.871 57.874 1.00 72.35 86 ASN C CA 1
ATOM 4643 C C . ASN C 3 72 ? 2.236 32.728 58.885 1.00 70.75 86 ASN C C 1
ATOM 4644 O O . ASN C 3 72 ? 3.165 32.657 59.694 1.00 64.30 86 ASN C O 1
ATOM 4649 N N . ASP C 3 73 ? 1.259 31.825 58.849 1.00 69.61 87 ASP C N 1
ATOM 4650 C CA . ASP C 3 73 ? 1.295 30.660 59.720 1.00 64.20 87 ASP C CA 1
ATOM 4651 C C . ASP C 3 73 ? 2.377 29.688 59.261 1.00 62.35 87 ASP C C 1
ATOM 4652 O O . ASP C 3 73 ? 2.704 29.600 58.074 1.00 61.89 87 ASP C O 1
ATOM 4657 N N . ILE C 3 74 ? 2.933 28.953 60.220 1.00 59.46 88 ILE C N 1
ATOM 4658 C CA . ILE C 3 74 ? 4.096 28.104 59.990 1.00 52.79 88 ILE C CA 1
ATOM 4659 C C . ILE C 3 74 ? 3.649 26.652 59.898 1.00 48.40 88 ILE C C 1
ATOM 4660 O O . ILE C 3 74 ? 2.885 26.171 60.745 1.00 49.41 88 ILE C O 1
ATOM 4665 N N . ILE C 3 75 ? 4.127 25.954 58.871 1.00 46.23 89 ILE C N 1
ATOM 4666 C CA . ILE C 3 75 ? 3.898 24.525 58.695 1.00 48.08 89 ILE C CA 1
ATOM 4667 C C . ILE C 3 75 ? 5.228 23.815 58.908 1.00 50.41 89 ILE C C 1
ATOM 4668 O O . ILE C 3 75 ? 6.195 24.062 58.177 1.00 48.02 89 ILE C O 1
ATOM 4673 N N . GLU C 3 76 ? 5.280 22.938 59.906 1.00 48.71 90 GLU C N 1
ATOM 4674 C CA . GLU C 3 76 ? 6.509 22.242 60.258 1.00 42.97 90 GLU C CA 1
ATOM 4675 C C . GLU C 3 76 ? 6.578 20.903 59.533 1.00 42.09 90 GLU C C 1
ATOM 4676 O O . GLU C 3 76 ? 5.609 20.138 59.534 1.00 44.45 90 GLU C O 1
ATOM 4682 N N . ALA C 3 77 ? 7.725 20.627 58.919 1.00 42.00 91 ALA C N 1
ATOM 4683 C CA . ALA C 3 77 ? 7.960 19.383 58.197 1.00 43.03 91 ALA C CA 1
ATOM 4684 C C . ALA C 3 77 ? 8.920 18.520 59.004 1.00 44.57 91 ALA C C 1
ATOM 4685 O O . ALA C 3 77 ? 10.026 18.960 59.337 1.00 43.74 91 ALA C O 1
ATOM 4687 N N . HIS C 3 78 ? 8.496 17.299 59.316 1.00 46.16 92 HIS C N 1
ATOM 4688 C CA . HIS C 3 78 ? 9.295 16.354 60.079 1.00 45.48 92 HIS C CA 1
ATOM 4689 C C . HIS C 3 78 ? 9.528 15.097 59.252 1.00 46.73 92 HIS C C 1
ATOM 4690 O O . HIS C 3 78 ? 8.834 14.840 58.266 1.00 47.42 92 HIS C O 1
ATOM 4697 N N . ARG C 3 79 ? 10.517 14.310 59.666 1.00 48.71 93 ARG C N 1
ATOM 4698 C CA . ARG C 3 79 ? 10.840 13.073 58.969 1.00 48.79 93 ARG C CA 1
ATOM 4699 C C . ARG C 3 79 ? 9.869 11.972 59.376 1.00 45.61 93 ARG C C 1
ATOM 4700 O O . ARG C 3 79 ? 9.636 11.747 60.568 1.00 47.37 93 ARG C O 1
ATOM 4708 N N . GLU C 3 80 ? 9.299 11.293 58.384 1.00 42.98 94 GLU C N 1
ATOM 4709 C CA . GLU C 3 80 ? 8.420 10.165 58.656 1.00 50.80 94 GLU C CA 1
ATOM 4710 C C . GLU C 3 80 ? 9.220 9.003 59.231 1.00 48.50 94 GLU C C 1
ATOM 4711 O O . GLU C 3 80 ? 10.328 8.705 58.776 1.00 59.24 94 GLU C O 1
ATOM 4717 N N . GLN C 3 81 ? 8.656 8.346 60.243 1.00 39.77 95 GLN C N 1
ATOM 4718 C CA . GLN C 3 81 ? 9.352 7.272 60.933 1.00 44.90 95 GLN C CA 1
ATOM 4719 C C . GLN C 3 81 ? 8.364 6.183 61.326 1.00 50.46 95 GLN C C 1
ATOM 4720 O O . GLN C 3 81 ? 7.145 6.371 61.295 1.00 53.37 95 GLN C O 1
ATOM 4726 N N . ILE C 3 82 ? 8.914 5.030 61.700 1.00 44.04 96 ILE C N 1
ATOM 4727 C CA . ILE C 3 82 ? 8.126 3.900 62.181 1.00 48.40 96 ILE C CA 1
ATOM 4728 C C . ILE C 3 82 ? 8.992 3.095 63.142 1.00 47.26 96 ILE C C 1
ATOM 4729 O O . ILE C 3 82 ? 10.177 2.862 62.885 1.00 47.56 96 ILE C O 1
ATOM 4734 N N . GLY C 3 83 ? 8.400 2.690 64.265 1.00 46.62 97 GLY C N 1
ATOM 4735 C CA . GLY C 3 83 ? 9.104 1.931 65.272 1.00 46.72 97 GLY C CA 1
ATOM 4736 C C . GLY C 3 83 ? 8.911 0.434 65.113 1.00 54.52 97 GLY C C 1
ATOM 4737 O O . GLY C 3 83 ? 7.992 -0.028 64.441 1.00 53.59 97 GLY C O 1
ATOM 4738 N N . GLY C 3 84 ? 9.799 -0.325 65.745 1.00 53.52 98 GLY C N 1
ATOM 4739 C CA . GLY C 3 84 ? 9.743 -1.773 65.680 1.00 50.08 98 GLY C CA 1
ATOM 4740 C C . GLY C 3 84 ? 10.885 -2.457 66.405 1.00 51.84 98 GLY C C 1
ATOM 4741 O O . GLY C 3 84 ? 11.748 -1.798 66.985 1.00 49.37 98 GLY C O 1
ATOM 4742 N N . MET D 4 1 ? 19.441 -53.587 38.707 1.00 103.66 1 MET D N 1
ATOM 4743 C CA . MET D 4 1 ? 18.993 -54.140 39.980 1.00 103.22 1 MET D CA 1
ATOM 4744 C C . MET D 4 1 ? 19.327 -53.194 41.130 1.00 97.95 1 MET D C 1
ATOM 4745 O O . MET D 4 1 ? 20.420 -52.630 41.186 1.00 95.29 1 MET D O 1
ATOM 4750 N N . LEU D 4 2 ? 18.377 -53.026 42.045 1.00 91.89 2 LEU D N 1
ATOM 4751 C CA . LEU D 4 2 ? 18.503 -52.089 43.152 1.00 80.09 2 LEU D CA 1
ATOM 4752 C C . LEU D 4 2 ? 18.886 -52.817 44.434 1.00 78.45 2 LEU D C 1
ATOM 4753 O O . LEU D 4 2 ? 18.417 -53.928 44.695 1.00 77.17 2 LEU D O 1
ATOM 4758 N N . GLU D 4 3 ? 19.747 -52.181 45.230 1.00 79.38 3 GLU D N 1
ATOM 4759 C CA . GLU D 4 3 ? 20.080 -52.682 46.557 1.00 77.32 3 GLU D CA 1
ATOM 4760 C C . GLU D 4 3 ? 20.540 -51.538 47.454 1.00 78.82 3 GLU D C 1
ATOM 4761 O O . GLU D 4 3 ? 21.744 -51.312 47.617 1.00 85.14 3 GLU D O 1
ATOM 4767 N N . ALA D 4 4 ? 19.589 -50.808 48.030 1.00 85.30 4 ALA D N 1
ATOM 4768 C CA . ALA D 4 4 ? 19.877 -49.695 48.925 1.00 72.50 4 ALA D CA 1
ATOM 4769 C C . ALA D 4 4 ? 19.756 -50.163 50.369 1.00 64.48 4 ALA D C 1
ATOM 4770 O O . ALA D 4 4 ? 18.733 -50.738 50.756 1.00 66.10 4 ALA D O 1
ATOM 4772 N N . LYS D 4 5 ? 20.794 -49.908 51.161 1.00 63.30 5 LYS D N 1
ATOM 4773 C CA . LYS D 4 5 ? 20.888 -50.403 52.531 1.00 59.80 5 LYS D CA 1
ATOM 4774 C C . LYS D 4 5 ? 20.973 -49.217 53.482 1.00 62.86 5 LYS D C 1
ATOM 4775 O O . LYS D 4 5 ? 22.020 -48.568 53.582 1.00 64.37 5 LYS D O 1
ATOM 4781 N N . PHE D 4 6 ? 19.873 -48.934 54.176 1.00 59.01 6 PHE D N 1
ATOM 4782 C CA . PHE D 4 6 ? 19.879 -47.896 55.198 1.00 58.16 6 PHE D CA 1
ATOM 4783 C C . PHE D 4 6 ? 20.650 -48.377 56.420 1.00 62.34 6 PHE D C 1
ATOM 4784 O O . PHE D 4 6 ? 20.350 -49.437 56.976 1.00 65.59 6 PHE D O 1
ATOM 4792 N N . GLU D 4 7 ? 21.647 -47.592 56.839 1.00 70.83 7 GLU D N 1
ATOM 4793 C CA . GLU D 4 7 ? 22.426 -47.953 58.020 1.00 65.05 7 GLU D CA 1
ATOM 4794 C C . GLU D 4 7 ? 21.547 -48.058 59.259 1.00 57.82 7 GLU D C 1
ATOM 4795 O O . GLU D 4 7 ? 21.813 -48.881 60.143 1.00 58.12 7 GLU D O 1
ATOM 4801 N N . GLU D 4 8 ? 20.495 -47.247 59.337 1.00 58.23 8 GLU D N 1
ATOM 4802 C CA . GLU D 4 8 ? 19.561 -47.270 60.453 1.00 62.27 8 GLU D CA 1
ATOM 4803 C C . GLU D 4 8 ? 18.148 -47.376 59.901 1.00 63.70 8 GLU D C 1
ATOM 4804 O O . GLU D 4 8 ? 17.752 -46.576 59.046 1.00 64.96 8 GLU D O 1
ATOM 4810 N N . ALA D 4 9 ? 17.394 -48.366 60.385 1.00 66.31 9 ALA D N 1
ATOM 4811 C CA . ALA D 4 9 ? 16.054 -48.600 59.856 1.00 69.68 9 ALA D CA 1
ATOM 4812 C C . ALA D 4 9 ? 15.098 -47.467 60.203 1.00 64.78 9 ALA D C 1
ATOM 4813 O O . ALA D 4 9 ? 14.160 -47.197 59.445 1.00 56.60 9 ALA D O 1
ATOM 4815 N N . SER D 4 10 ? 15.316 -46.794 61.336 1.00 66.19 10 SER D N 1
ATOM 4816 C CA . SER D 4 10 ? 14.433 -45.703 61.731 1.00 67.09 10 SER D CA 1
ATOM 4817 C C . SER D 4 10 ? 14.531 -44.507 60.795 1.00 66.93 10 SER D C 1
ATOM 4818 O O . SER D 4 10 ? 13.602 -43.694 60.754 1.00 63.56 10 SER D O 1
ATOM 4821 N N . LEU D 4 11 ? 15.628 -44.383 60.044 1.00 66.83 11 LEU D N 1
ATOM 4822 C CA . LEU D 4 11 ? 15.789 -43.253 59.134 1.00 60.80 11 LEU D CA 1
ATOM 4823 C C . LEU D 4 11 ? 14.709 -43.263 58.059 1.00 57.04 11 LEU D C 1
ATOM 4824 O O . LEU D 4 11 ? 13.960 -42.292 57.901 1.00 53.88 11 LEU D O 1
ATOM 4829 N N . PHE D 4 12 ? 14.613 -44.361 57.305 1.00 62.59 12 PHE D N 1
ATOM 4830 C CA . PHE D 4 12 ? 13.578 -44.467 56.283 1.00 56.27 12 PHE D CA 1
ATOM 4831 C C . PHE D 4 12 ? 12.180 -44.503 56.885 1.00 56.69 12 PHE D C 1
ATOM 4832 O O . PHE D 4 12 ? 11.216 -44.136 56.205 1.00 52.40 12 PHE D O 1
ATOM 4840 N N . LYS D 4 13 ? 12.049 -44.936 58.141 1.00 57.78 13 LYS D N 1
ATOM 4841 C CA . LYS D 4 13 ? 10.759 -44.859 58.817 1.00 58.85 13 LYS D CA 1
ATOM 4842 C C . LYS D 4 13 ? 10.353 -43.408 59.046 1.00 57.25 13 LYS D C 1
ATOM 4843 O O . LYS D 4 13 ? 9.208 -43.025 58.779 1.00 52.34 13 LYS D O 1
ATOM 4849 N N . ARG D 4 14 ? 11.286 -42.583 59.532 1.00 56.83 14 ARG D N 1
ATOM 4850 C CA . ARG D 4 14 ? 10.990 -41.170 59.744 1.00 50.74 14 ARG D CA 1
ATOM 4851 C C . ARG D 4 14 ? 10.694 -40.453 58.433 1.00 50.40 14 ARG D C 1
ATOM 4852 O O . ARG D 4 14 ? 9.893 -39.512 58.408 1.00 55.47 14 ARG D O 1
ATOM 4860 N N . ILE D 4 15 ? 11.331 -40.877 57.339 1.00 46.58 15 ILE D N 1
ATOM 4861 C CA . ILE D 4 15 ? 11.083 -40.254 56.043 1.00 45.33 15 ILE D CA 1
ATOM 4862 C C . ILE D 4 15 ? 9.647 -40.503 55.599 1.00 53.47 15 ILE D C 1
ATOM 4863 O O . ILE D 4 15 ? 8.932 -39.576 55.200 1.00 56.84 15 ILE D O 1
ATOM 4868 N N . ILE D 4 16 ? 9.203 -41.761 55.663 1.00 55.41 16 ILE D N 1
ATOM 4869 C CA . ILE D 4 16 ? 7.842 -42.087 55.250 1.00 54.66 16 ILE D CA 1
ATOM 4870 C C . ILE D 4 16 ? 6.826 -41.452 56.191 1.00 57.61 16 ILE D C 1
ATOM 4871 O O . ILE D 4 16 ? 5.743 -41.040 55.758 1.00 58.91 16 ILE D O 1
ATOM 4876 N N . ASP D 4 17 ? 7.155 -41.346 57.482 1.00 57.20 17 ASP D N 1
ATOM 4877 C CA . ASP D 4 17 ? 6.272 -40.658 58.418 1.00 59.25 17 ASP D CA 1
ATOM 4878 C C . ASP D 4 17 ? 6.106 -39.184 58.073 1.00 66.79 17 ASP D C 1
ATOM 4879 O O . ASP D 4 17 ? 5.120 -38.567 58.493 1.00 61.08 17 ASP D O 1
ATOM 4884 N N . GLY D 4 18 ? 7.042 -38.609 57.316 1.00 62.81 18 GLY D N 1
ATOM 4885 C CA . GLY D 4 18 ? 6.999 -37.190 57.015 1.00 61.76 18 GLY D CA 1
ATOM 4886 C C . GLY D 4 18 ? 5.951 -36.794 55.997 1.00 66.94 18 GLY D C 1
ATOM 4887 O O . GLY D 4 18 ? 5.586 -35.616 55.930 1.00 77.73 18 GLY D O 1
ATOM 4888 N N . PHE D 4 19 ? 5.456 -37.748 55.196 1.00 66.41 19 PHE D N 1
ATOM 4889 C CA . PHE D 4 19 ? 4.458 -37.409 54.186 1.00 75.50 19 PHE D CA 1
ATOM 4890 C C . PHE D 4 19 ? 3.523 -38.575 53.878 1.00 71.63 19 PHE D C 1
ATOM 4891 O O . PHE D 4 19 ? 3.040 -38.696 52.747 1.00 75.45 19 PHE D O 1
ATOM 4899 N N . LYS D 4 20 ? 3.248 -39.430 54.863 1.00 72.93 20 LYS D N 1
ATOM 4900 C CA . LYS D 4 20 ? 2.254 -40.481 54.690 1.00 74.51 20 LYS D CA 1
ATOM 4901 C C . LYS D 4 20 ? 0.858 -40.045 55.113 1.00 77.12 20 LYS D C 1
ATOM 4902 O O . LYS D 4 20 ? -0.123 -40.680 54.709 1.00 88.02 20 LYS D O 1
ATOM 4908 N N . ASP D 4 21 ? 0.748 -38.983 55.906 1.00 78.22 21 ASP D N 1
ATOM 4909 C CA . ASP D 4 21 ? -0.534 -38.467 56.362 1.00 80.91 21 ASP D CA 1
ATOM 4910 C C . ASP D 4 21 ? -1.106 -37.400 55.435 1.00 82.90 21 ASP D C 1
ATOM 4911 O O . ASP D 4 21 ? -2.119 -36.781 55.775 1.00 85.53 21 ASP D O 1
ATOM 4916 N N . CYS D 4 22 ? -0.482 -37.169 54.280 1.00 81.25 22 CYS D N 1
ATOM 4917 C CA . CYS D 4 22 ? -0.971 -36.163 53.346 1.00 83.25 22 CYS D CA 1
ATOM 4918 C C . CYS D 4 22 ? -0.978 -36.700 51.921 1.00 84.34 22 CYS D C 1
ATOM 4919 O O . CYS D 4 22 ? -1.778 -36.257 51.091 1.00 88.67 22 CYS D O 1
ATOM 4922 N N . VAL D 4 23 ? -0.095 -37.652 51.627 1.00 85.37 23 VAL D N 1
ATOM 4923 C CA . VAL D 4 23 ? -0.012 -38.280 50.314 1.00 87.49 23 VAL D CA 1
ATOM 4924 C C . VAL D 4 23 ? -0.141 -39.786 50.491 1.00 85.21 23 VAL D C 1
ATOM 4925 O O . VAL D 4 23 ? 0.421 -40.360 51.430 1.00 83.71 23 VAL D O 1
ATOM 4929 N N . GLN D 4 24 ? -0.884 -40.424 49.587 1.00 87.17 24 GLN D N 1
ATOM 4930 C CA . GLN D 4 24 ? -1.122 -41.860 49.648 1.00 88.52 24 GLN D CA 1
ATOM 4931 C C . GLN D 4 24 ? -0.371 -42.653 48.591 1.00 83.99 24 GLN D C 1
ATOM 4932 O O . GLN D 4 24 ? -0.028 -43.810 48.838 1.00 83.08 24 GLN D O 1
ATOM 4938 N N . LEU D 4 25 ? -0.106 -42.065 47.426 1.00 83.73 25 LEU D N 1
ATOM 4939 C CA . LEU D 4 25 ? 0.580 -42.748 46.335 1.00 79.67 25 LEU D CA 1
ATOM 4940 C C . LEU D 4 25 ? 1.789 -41.922 45.925 1.00 79.48 25 LEU D C 1
ATOM 4941 O O . LEU D 4 25 ? 1.642 -40.765 45.519 1.00 91.98 25 LEU D O 1
ATOM 4946 N N . VAL D 4 26 ? 2.978 -42.513 46.030 1.00 68.19 26 VAL D N 1
ATOM 4947 C CA . VAL D 4 26 ? 4.231 -41.835 45.721 1.00 69.13 26 VAL D CA 1
ATOM 4948 C C . VAL D 4 26 ? 5.023 -42.690 44.742 1.00 67.34 26 VAL D C 1
ATOM 4949 O O . VAL D 4 26 ? 5.077 -43.917 44.876 1.00 69.59 26 VAL D O 1
ATOM 4953 N N . ASN D 4 27 ? 5.636 -42.038 43.756 1.00 71.45 27 ASN D N 1
ATOM 4954 C CA . ASN D 4 27 ? 6.442 -42.709 42.742 1.00 72.44 27 ASN D CA 1
ATOM 4955 C C . ASN D 4 27 ? 7.915 -42.512 43.088 1.00 70.93 27 ASN D C 1
ATOM 4956 O O . ASN D 4 27 ? 8.459 -41.416 42.918 1.00 73.59 27 ASN D O 1
ATOM 4961 N N . PHE D 4 28 ? 8.555 -43.572 43.578 1.00 68.64 28 PHE D N 1
ATOM 4962 C CA . PHE D 4 28 ? 9.968 -43.533 43.936 1.00 72.00 28 PHE D CA 1
ATOM 4963 C C . PHE D 4 28 ? 10.809 -43.879 42.713 1.00 77.39 28 PHE D C 1
ATOM 4964 O O . PHE D 4 28 ? 10.732 -45.000 42.198 1.00 82.17 28 PHE D O 1
ATOM 4972 N N . GLN D 4 29 ? 11.609 -42.922 42.253 1.00 78.09 29 GLN D N 1
ATOM 4973 C CA . GLN D 4 29 ? 12.479 -43.110 41.099 1.00 82.10 29 GLN D CA 1
ATOM 4974 C C . GLN D 4 29 ? 13.911 -43.296 41.585 1.00 78.96 29 GLN D C 1
ATOM 4975 O O . GLN D 4 29 ? 14.487 -42.389 42.195 1.00 79.38 29 GLN D O 1
ATOM 4981 N N . CYS D 4 30 ? 14.480 -44.467 41.313 1.00 81.47 30 CYS D N 1
ATOM 4982 C CA . CYS D 4 30 ? 15.817 -44.821 41.765 1.00 79.01 30 CYS D CA 1
ATOM 4983 C C . CYS D 4 30 ? 16.799 -44.755 40.603 1.00 80.60 30 CYS D C 1
ATOM 4984 O O . CYS D 4 30 ? 16.502 -45.218 39.498 1.00 84.46 30 CYS D O 1
ATOM 4987 N N . LYS D 4 31 ? 17.971 -44.176 40.862 1.00 75.03 31 LYS D N 1
ATOM 4988 C CA . LYS D 4 31 ? 19.044 -44.100 39.881 1.00 75.97 31 LYS D CA 1
ATOM 4989 C C . LYS D 4 31 ? 20.365 -44.392 40.580 1.00 76.65 31 LYS D C 1
ATOM 4990 O O . LYS D 4 31 ? 20.419 -44.588 41.798 1.00 72.54 31 LYS D O 1
ATOM 4996 N N . GLU D 4 32 ? 21.443 -44.422 39.794 1.00 82.62 32 GLU D N 1
ATOM 4997 C CA . GLU D 4 32 ? 22.769 -44.647 40.356 1.00 86.35 32 GLU D CA 1
ATOM 4998 C C . GLU D 4 32 ? 23.241 -43.478 41.210 1.00 84.63 32 GLU D C 1
ATOM 4999 O O . GLU D 4 32 ? 24.139 -43.655 42.040 1.00 79.93 32 GLU D O 1
ATOM 5005 N N . ASP D 4 33 ? 22.657 -42.294 41.028 1.00 87.17 33 ASP D N 1
ATOM 5006 C CA . ASP D 4 33 ? 23.039 -41.121 41.802 1.00 87.69 33 ASP D CA 1
ATOM 5007 C C . ASP D 4 33 ? 22.297 -41.018 43.127 1.00 83.56 33 ASP D C 1
ATOM 5008 O O . ASP D 4 33 ? 22.728 -40.262 44.006 1.00 80.22 33 ASP D O 1
ATOM 5013 N N . GLY D 4 34 ? 21.209 -41.753 43.294 1.00 80.86 34 GLY D N 1
ATOM 5014 C CA . GLY D 4 34 ? 20.443 -41.725 44.521 1.00 75.17 34 GLY D CA 1
ATOM 5015 C C . GLY D 4 34 ? 19.002 -42.111 44.253 1.00 74.13 34 GLY D C 1
ATOM 5016 O O . GLY D 4 34 ? 18.686 -42.703 43.226 1.00 77.80 34 GLY D O 1
ATOM 5017 N N . ILE D 4 35 ? 18.138 -41.760 45.203 1.00 71.56 35 ILE D N 1
ATOM 5018 C CA . ILE D 4 35 ? 16.710 -42.042 45.125 1.00 74.45 35 ILE D CA 1
ATOM 5019 C C . ILE D 4 35 ? 15.960 -40.718 45.105 1.00 74.60 35 ILE D C 1
ATOM 5020 O O . ILE D 4 35 ? 16.201 -39.849 45.951 1.00 70.94 35 ILE D O 1
ATOM 5025 N N . ILE D 4 36 ? 15.057 -40.566 44.139 1.00 76.50 36 ILE D N 1
ATOM 5026 C CA . ILE D 4 36 ? 14.240 -39.369 43.991 1.00 72.16 36 ILE D CA 1
ATOM 5027 C C . ILE D 4 36 ? 12.778 -39.760 44.149 1.00 75.33 36 ILE D C 1
ATOM 5028 O O . ILE D 4 36 ? 12.331 -40.765 43.586 1.00 89.44 36 ILE D O 1
ATOM 5033 N N . ALA D 4 37 ? 12.037 -38.966 44.918 1.00 66.94 37 ALA D N 1
ATOM 5034 C CA . ALA D 4 37 ? 10.622 -39.233 45.158 1.00 67.00 37 ALA D CA 1
ATOM 5035 C C . ALA D 4 37 ? 9.888 -37.907 45.270 1.00 71.46 37 ALA D C 1
ATOM 5036 O O . ALA D 4 37 ? 10.238 -37.073 46.109 1.00 71.60 37 ALA D O 1
ATOM 5038 N N . GLN D 4 38 ? 8.876 -37.714 44.426 1.00 72.86 38 GLN D N 1
ATOM 5039 C CA . GLN D 4 38 ? 8.077 -36.498 44.435 1.00 69.50 38 GLN D CA 1
ATOM 5040 C C . GLN D 4 38 ? 6.612 -36.863 44.256 1.00 68.30 38 GLN D C 1
ATOM 5041 O O . GLN D 4 38 ? 6.276 -37.743 43.459 1.00 71.83 38 GLN D O 1
ATOM 5047 N N . ALA D 4 39 ? 5.744 -36.185 45.003 1.00 65.50 39 ALA D N 1
ATOM 5048 C CA . ALA D 4 39 ? 4.318 -36.468 44.969 1.00 72.70 39 ALA D CA 1
ATOM 5049 C C . ALA D 4 39 ? 3.556 -35.199 45.331 1.00 69.49 39 ALA D C 1
ATOM 5050 O O . ALA D 4 39 ? 4.147 -34.172 45.677 1.00 71.46 39 ALA D O 1
ATOM 5052 N N . VAL D 4 40 ? 2.231 -35.277 45.244 1.00 71.68 40 VAL D N 1
ATOM 5053 C CA . VAL D 4 40 ? 1.356 -34.138 45.507 1.00 72.31 40 VAL D CA 1
ATOM 5054 C C . VAL D 4 40 ? 0.018 -34.669 46.002 1.00 80.04 40 VAL D C 1
ATOM 5055 O O . VAL D 4 40 ? -0.461 -35.709 45.539 1.00 101.97 40 VAL D O 1
ATOM 5059 N N . ASP D 4 41 ? -0.582 -33.958 46.955 1.00 78.99 41 ASP D N 1
ATOM 5060 C CA . ASP D 4 41 ? -1.839 -34.387 47.548 1.00 90.33 41 ASP D CA 1
ATOM 5061 C C . ASP D 4 41 ? -3.005 -34.098 46.603 1.00 98.36 41 ASP D C 1
ATOM 5062 O O . ASP D 4 41 ? -2.832 -33.596 45.488 1.00 100.93 41 ASP D O 1
ATOM 5067 N N . ASP D 4 42 ? -4.219 -34.419 47.060 1.00 100.83 42 ASP D N 1
ATOM 5068 C CA . ASP D 4 42 ? -5.403 -34.201 46.235 1.00 103.57 42 ASP D CA 1
ATOM 5069 C C . ASP D 4 42 ? -5.704 -32.719 46.054 1.00 103.37 42 ASP D C 1
ATOM 5070 O O . ASP D 4 42 ? -6.338 -32.333 45.065 1.00 102.45 42 ASP D O 1
ATOM 5075 N N . SER D 4 43 ? -5.263 -31.876 46.991 1.00 101.94 43 SER D N 1
ATOM 5076 C CA . SER D 4 43 ? -5.494 -30.442 46.871 1.00 97.15 43 SER D CA 1
ATOM 5077 C C . SER D 4 43 ? -4.655 -29.812 45.767 1.00 91.81 43 SER D C 1
ATOM 5078 O O . SER D 4 43 ? -4.939 -28.679 45.363 1.00 90.77 43 SER D O 1
ATOM 5081 N N . ARG D 4 44 ? -3.630 -30.515 45.281 1.00 92.14 44 ARG D N 1
ATOM 5082 C CA . ARG D 4 44 ? -2.751 -30.051 44.209 1.00 91.75 44 ARG D CA 1
ATOM 5083 C C . ARG D 4 44 ? -2.058 -28.735 44.551 1.00 85.54 44 ARG D C 1
ATOM 5084 O O . ARG D 4 44 ? -1.611 -28.012 43.654 1.00 83.05 44 ARG D O 1
ATOM 5092 N N . VAL D 4 45 ? -1.956 -28.414 45.840 1.00 86.57 45 VAL D N 1
ATOM 5093 C CA . VAL D 4 45 ? -1.243 -27.229 46.284 1.00 85.55 45 VAL D CA 1
ATOM 5094 C C . VAL D 4 45 ? 0.010 -27.574 47.084 1.00 79.80 45 VAL D C 1
ATOM 5095 O O . VAL D 4 45 ? 0.990 -26.821 47.033 1.00 77.14 45 VAL D O 1
ATOM 5099 N N . LEU D 4 46 ? 0.018 -28.696 47.798 1.00 79.31 46 LEU D N 1
ATOM 5100 C CA . LEU D 4 46 ? 1.168 -29.128 48.582 1.00 77.43 46 LEU D CA 1
ATOM 5101 C C . LEU D 4 46 ? 1.910 -30.202 47.794 1.00 70.58 46 LEU D C 1
ATOM 5102 O O . LEU D 4 46 ? 1.372 -31.288 47.554 1.00 75.97 46 LEU D O 1
ATOM 5107 N N . LEU D 4 47 ? 3.142 -29.899 47.396 1.00 68.50 47 LEU D N 1
ATOM 5108 C CA . LEU D 4 47 ? 3.986 -30.824 46.650 1.00 69.21 47 LEU D CA 1
ATOM 5109 C C . LEU D 4 47 ? 5.107 -31.299 47.563 1.00 68.07 47 LEU D C 1
ATOM 5110 O O . LEU D 4 47 ? 5.903 -30.488 48.048 1.00 70.43 47 LEU D O 1
ATOM 5115 N N . VAL D 4 48 ? 5.164 -32.605 47.797 1.00 64.04 48 VAL D N 1
ATOM 5116 C CA . VAL D 4 48 ? 6.214 -33.206 48.610 1.00 59.52 48 VAL D CA 1
ATOM 5117 C C . VAL D 4 48 ? 7.330 -33.679 47.691 1.00 59.28 48 VAL D C 1
ATOM 5118 O O . VAL D 4 48 ? 7.092 -34.452 46.755 1.00 62.94 48 VAL D O 1
ATOM 5122 N N . SER D 4 49 ? 8.549 -33.217 47.955 1.00 58.18 49 SER D N 1
ATOM 5123 C CA . SER D 4 49 ? 9.719 -33.573 47.164 1.00 60.26 49 SER D CA 1
ATOM 5124 C C . SER D 4 49 ? 10.764 -34.205 48.071 1.00 59.29 49 SER D C 1
ATOM 5125 O O . SER D 4 49 ? 11.087 -33.655 49.130 1.00 57.51 49 SER D O 1
ATOM 5128 N N . LEU D 4 50 ? 11.289 -35.354 47.654 1.00 63.84 50 LEU D N 1
ATOM 5129 C CA . LEU D 4 50 ? 12.270 -36.101 48.427 1.00 58.57 50 LEU D CA 1
ATOM 5130 C C . LEU D 4 50 ? 13.476 -36.420 47.558 1.00 60.41 50 LEU D C 1
ATOM 5131 O O . LEU D 4 50 ? 13.334 -36.765 46.381 1.00 65.25 50 LEU D O 1
ATOM 5136 N N . GLU D 4 51 ? 14.664 -36.298 48.147 1.00 57.60 51 GLU D N 1
ATOM 5137 C CA . GLU D 4 51 ? 15.909 -36.667 47.490 1.00 63.10 51 GLU D CA 1
ATOM 5138 C C . GLU D 4 51 ? 16.830 -37.290 48.525 1.00 62.11 51 GLU D C 1
ATOM 5139 O O . GLU D 4 51 ? 16.962 -36.765 49.634 1.00 59.43 51 GLU D O 1
ATOM 5145 N N . ILE D 4 52 ? 17.448 -38.413 48.170 1.00 63.62 52 ILE D N 1
ATOM 5146 C CA . ILE D 4 52 ? 18.374 -39.118 49.049 1.00 59.85 52 ILE D CA 1
ATOM 5147 C C . ILE D 4 52 ? 19.644 -39.402 48.261 1.00 58.95 52 ILE D C 1
ATOM 5148 O O . ILE D 4 52 ? 19.586 -40.009 47.185 1.00 62.14 52 ILE D O 1
ATOM 5153 N N . GLY D 4 53 ? 20.784 -38.965 48.791 1.00 59.30 53 GLY D N 1
ATOM 5154 C CA . GLY D 4 53 ? 22.050 -39.214 48.142 1.00 66.19 53 GLY D CA 1
ATOM 5155 C C . GLY D 4 53 ? 22.658 -40.548 48.532 1.00 68.52 53 GLY D C 1
ATOM 5156 O O . GLY D 4 53 ? 22.300 -41.149 49.543 1.00 66.39 53 GLY D O 1
ATOM 5157 N N . VAL D 4 54 ? 23.600 -41.009 47.704 1.00 69.46 54 VAL D N 1
ATOM 5158 C CA . VAL D 4 54 ? 24.256 -42.284 47.965 1.00 68.56 54 VAL D CA 1
ATOM 5159 C C . VAL D 4 54 ? 25.149 -42.220 49.196 1.00 71.47 54 VAL D C 1
ATOM 5160 O O . VAL D 4 54 ? 25.513 -43.266 49.747 1.00 73.75 54 VAL D O 1
ATOM 5164 N N . GLU D 4 55 ? 25.515 -41.019 49.647 1.00 71.39 55 GLU D N 1
ATOM 5165 C CA . GLU D 4 55 ? 26.331 -40.880 50.846 1.00 69.96 55 GLU D CA 1
ATOM 5166 C C . GLU D 4 55 ? 25.548 -41.152 52.124 1.00 68.08 55 GLU D C 1
ATOM 5167 O O . GLU D 4 55 ? 26.161 -41.278 53.189 1.00 65.81 55 GLU D O 1
ATOM 5173 N N . ALA D 4 56 ? 24.220 -41.243 52.046 1.00 67.26 56 ALA D N 1
ATOM 5174 C CA . ALA D 4 56 ? 23.400 -41.515 53.219 1.00 66.57 56 ALA D CA 1
ATOM 5175 C C . ALA D 4 56 ? 23.258 -43.003 53.508 1.00 71.02 56 ALA D C 1
ATOM 5176 O O . ALA D 4 56 ? 23.044 -43.383 54.665 1.00 74.78 56 ALA D O 1
ATOM 5178 N N . PHE D 4 57 ? 23.371 -43.850 52.489 1.00 69.94 57 PHE D N 1
ATOM 5179 C CA . PHE D 4 57 ? 23.274 -45.288 52.683 1.00 68.77 57 PHE D CA 1
ATOM 5180 C C . PHE D 4 57 ? 24.611 -45.862 53.134 1.00 72.32 57 PHE D C 1
ATOM 5181 O O . PHE D 4 57 ? 25.679 -45.318 52.837 1.00 82.15 57 PHE D O 1
ATOM 5189 N N . GLN D 4 58 ? 24.543 -46.979 53.863 1.00 69.07 58 GLN D N 1
ATOM 5190 C CA . GLN D 4 58 ? 25.760 -47.717 54.183 1.00 65.06 58 GLN D CA 1
ATOM 5191 C C . GLN D 4 58 ? 26.372 -48.320 52.925 1.00 67.93 58 GLN D C 1
ATOM 5192 O O . GLN D 4 58 ? 27.589 -48.244 52.718 1.00 77.29 58 GLN D O 1
ATOM 5198 N N . GLU D 4 59 ? 25.541 -48.920 52.075 1.00 68.18 59 GLU D N 1
ATOM 5199 C CA . GLU D 4 59 ? 25.951 -49.369 50.754 1.00 77.66 59 GLU D CA 1
ATOM 5200 C C . GLU D 4 59 ? 24.804 -49.116 49.787 1.00 70.96 59 GLU D C 1
ATOM 5201 O O . GLU D 4 59 ? 23.639 -49.032 50.184 1.00 64.86 59 GLU D O 1
ATOM 5207 N N . TYR D 4 60 ? 25.144 -48.987 48.507 1.00 73.98 60 TYR D N 1
ATOM 5208 C CA . TYR D 4 60 ? 24.148 -48.664 47.498 1.00 74.18 60 TYR D CA 1
ATOM 5209 C C . TYR D 4 60 ? 24.567 -49.261 46.163 1.00 78.16 60 TYR D C 1
ATOM 5210 O O . TYR D 4 60 ? 25.758 -49.375 45.862 1.00 77.45 60 TYR D O 1
ATOM 5219 N N . ARG D 4 61 ? 23.569 -49.643 45.369 1.00 78.29 61 ARG D N 1
ATOM 5220 C CA . ARG D 4 61 ? 23.806 -50.160 44.027 1.00 82.57 61 ARG D CA 1
ATOM 5221 C C . ARG D 4 61 ? 22.517 -50.036 43.231 1.00 83.20 61 ARG D C 1
ATOM 5222 O O . ARG D 4 61 ? 21.452 -50.438 43.708 1.00 82.34 61 ARG D O 1
ATOM 5230 N N . CYS D 4 62 ? 22.618 -49.476 42.025 1.00 83.85 62 CYS D N 1
ATOM 5231 C CA . CYS D 4 62 ? 21.455 -49.308 41.150 1.00 84.24 62 CYS D CA 1
ATOM 5232 C C . CYS D 4 62 ? 21.976 -49.319 39.711 1.00 95.55 62 CYS D C 1
ATOM 5233 O O . CYS D 4 62 ? 22.320 -48.274 39.155 1.00 98.19 62 CYS D O 1
ATOM 5236 N N . ASP D 4 63 ? 22.029 -50.517 39.123 1.00 101.09 63 ASP D N 1
ATOM 5237 C CA . ASP D 4 63 ? 22.603 -50.670 37.791 1.00 103.58 63 ASP D CA 1
ATOM 5238 C C . ASP D 4 63 ? 21.773 -49.966 36.726 1.00 104.98 63 ASP D C 1
ATOM 5239 O O . ASP D 4 63 ? 22.330 -49.444 35.753 1.00 112.48 63 ASP D O 1
ATOM 5244 N N . HIS D 4 64 ? 20.454 -49.939 36.885 1.00 102.56 64 HIS D N 1
ATOM 5245 C CA . HIS D 4 64 ? 19.564 -49.350 35.901 1.00 105.74 64 HIS D CA 1
ATOM 5246 C C . HIS D 4 64 ? 18.567 -48.429 36.586 1.00 100.41 64 HIS D C 1
ATOM 5247 O O . HIS D 4 64 ? 18.231 -48.634 37.757 1.00 99.58 64 HIS D O 1
ATOM 5254 N N . PRO D 4 65 ? 18.088 -47.396 35.886 1.00 98.87 65 PRO D N 1
ATOM 5255 C CA . PRO D 4 65 ? 17.042 -46.539 36.462 1.00 96.77 65 PRO D CA 1
ATOM 5256 C C . PRO D 4 65 ? 15.758 -47.308 36.730 1.00 93.49 65 PRO D C 1
ATOM 5257 O O . PRO D 4 65 ? 15.085 -47.752 35.795 1.00 90.54 65 PRO D O 1
ATOM 5261 N N . VAL D 4 66 ? 15.411 -47.472 38.004 1.00 92.68 66 VAL D N 1
ATOM 5262 C CA . VAL D 4 66 ? 14.242 -48.238 38.419 1.00 92.23 66 VAL D CA 1
ATOM 5263 C C . VAL D 4 66 ? 13.234 -47.294 39.058 1.00 86.50 66 VAL D C 1
ATOM 5264 O O . VAL D 4 66 ? 13.600 -46.432 39.866 1.00 84.51 66 VAL D O 1
ATOM 5268 N N . THR D 4 67 ? 11.966 -47.455 38.690 1.00 83.35 67 THR D N 1
ATOM 5269 C CA . THR D 4 67 ? 10.867 -46.689 39.262 1.00 82.32 67 THR D CA 1
ATOM 5270 C C . THR D 4 67 ? 10.035 -47.603 40.150 1.00 76.77 67 THR D C 1
ATOM 5271 O O . THR D 4 67 ? 9.614 -48.681 39.716 1.00 74.55 67 THR D O 1
ATOM 5275 N N . LEU D 4 68 ? 9.800 -47.173 41.387 1.00 74.57 68 LEU D N 1
ATOM 5276 C CA . LEU D 4 68 ? 9.102 -47.978 42.389 1.00 69.49 68 LEU D CA 1
ATOM 5277 C C . LEU D 4 68 ? 7.875 -47.213 42.876 1.00 70.14 68 LEU D C 1
ATOM 5278 O O . LEU D 4 68 ? 7.977 -46.365 43.768 1.00 72.18 68 LEU D O 1
ATOM 5283 N N . GLY D 4 69 ? 6.716 -47.517 42.298 1.00 69.67 69 GLY D N 1
ATOM 5284 C CA . GLY D 4 69 ? 5.472 -46.951 42.780 1.00 73.60 69 GLY D CA 1
ATOM 5285 C C . GLY D 4 69 ? 4.923 -47.737 43.952 1.00 75.45 69 GLY D C 1
ATOM 5286 O O . GLY D 4 69 ? 4.634 -48.930 43.821 1.00 76.82 69 GLY D O 1
ATOM 5287 N N . MET D 4 70 ? 4.777 -47.087 45.104 1.00 72.21 70 MET D N 1
ATOM 5288 C CA . MET D 4 70 ? 4.373 -47.760 46.329 1.00 71.98 70 MET D CA 1
ATOM 5289 C C . MET D 4 70 ? 3.144 -47.082 46.921 1.00 71.29 70 MET D C 1
ATOM 5290 O O . MET D 4 70 ? 2.766 -45.972 46.538 1.00 79.83 70 MET D O 1
ATOM 5295 N N . ASP D 4 71 ? 2.524 -47.776 47.871 1.00 74.52 71 ASP D N 1
ATOM 5296 C CA . ASP D 4 71 ? 1.417 -47.253 48.661 1.00 75.01 71 ASP D CA 1
ATOM 5297 C C . ASP D 4 71 ? 1.933 -46.974 50.066 1.00 74.74 71 ASP D C 1
ATOM 5298 O O . ASP D 4 71 ? 2.394 -47.892 50.753 1.00 85.87 71 ASP D O 1
ATOM 5303 N N . LEU D 4 72 ? 1.859 -45.709 50.488 1.00 72.24 72 LEU D N 1
ATOM 5304 C CA . LEU D 4 72 ? 2.496 -45.312 51.741 1.00 75.01 72 LEU D CA 1
ATOM 5305 C C . LEU D 4 72 ? 1.814 -45.943 52.948 1.00 74.50 72 LEU D C 1
ATOM 5306 O O . LEU D 4 72 ? 2.490 -46.381 53.886 1.00 71.48 72 LEU D O 1
ATOM 5311 N N . THR D 4 73 ? 0.479 -45.995 52.952 1.00 79.77 73 THR D N 1
ATOM 5312 C CA . THR D 4 73 ? -0.224 -46.581 54.087 1.00 81.39 73 THR D CA 1
ATOM 5313 C C . THR D 4 73 ? 0.048 -48.073 54.224 1.00 79.02 73 THR D C 1
ATOM 5314 O O . THR D 4 73 ? -0.126 -48.624 55.316 1.00 80.30 73 THR D O 1
ATOM 5318 N N . SER D 4 74 ? 0.475 -48.735 53.148 1.00 79.77 74 SER D N 1
ATOM 5319 C CA . SER D 4 74 ? 0.895 -50.129 53.218 1.00 77.07 74 SER D CA 1
ATOM 5320 C C . SER D 4 74 ? 2.382 -50.256 53.520 1.00 73.83 74 SER D C 1
ATOM 5321 O O . SER D 4 74 ? 2.793 -51.179 54.232 1.00 71.63 74 SER D O 1
ATOM 5324 N N . LEU D 4 75 ? 3.198 -49.342 52.990 1.00 73.62 75 LEU D N 1
ATOM 5325 C CA . LEU D 4 75 ? 4.627 -49.363 53.281 1.00 68.46 75 LEU D CA 1
ATOM 5326 C C . LEU D 4 75 ? 4.908 -48.994 54.731 1.00 66.29 75 LEU D C 1
ATOM 5327 O O . LEU D 4 75 ? 5.846 -49.529 55.334 1.00 66.70 75 LEU D O 1
ATOM 5332 N N . SER D 4 76 ? 4.112 -48.090 55.306 1.00 70.47 76 SER D N 1
ATOM 5333 C CA . SER D 4 76 ? 4.310 -47.714 56.702 1.00 71.75 76 SER D CA 1
ATOM 5334 C C . SER D 4 76 ? 3.997 -48.869 57.644 1.00 73.08 76 SER D C 1
ATOM 5335 O O . SER D 4 76 ? 4.590 -48.962 58.724 1.00 73.34 76 SER D O 1
ATOM 5338 N N . ASP D 4 77 ? 3.073 -49.753 57.258 1.00 71.67 77 ASP D N 1
ATOM 5339 C CA . ASP D 4 77 ? 2.769 -50.911 58.092 1.00 72.74 77 ASP D CA 1
ATOM 5340 C C . ASP D 4 77 ? 3.944 -51.880 58.138 1.00 65.69 77 ASP D C 1
ATOM 5341 O O . ASP D 4 77 ? 4.218 -52.483 59.182 1.00 69.65 77 ASP D O 1
ATOM 5346 N N . ILE D 4 78 ? 4.647 -52.043 57.016 1.00 57.20 78 ILE D N 1
ATOM 5347 C CA . ILE D 4 78 ? 5.822 -52.908 56.992 1.00 57.49 78 ILE D CA 1
ATOM 5348 C C . ILE D 4 78 ? 6.936 -52.313 57.845 1.00 59.31 78 ILE D C 1
ATOM 5349 O O . ILE D 4 78 ? 7.550 -53.005 58.666 1.00 59.75 78 ILE D O 1
ATOM 5354 N N . LEU D 4 79 ? 7.211 -51.019 57.664 1.00 61.42 79 LEU D N 1
ATOM 5355 C CA . LEU D 4 79 ? 8.220 -50.347 58.474 1.00 62.41 79 LEU D CA 1
ATOM 5356 C C . LEU D 4 79 ? 7.840 -50.307 59.947 1.00 67.09 79 LEU D C 1
ATOM 5357 O O . LEU D 4 79 ? 8.725 -50.191 60.802 1.00 65.98 79 LEU D O 1
ATOM 5362 N N . ARG D 4 80 ? 6.546 -50.398 60.259 1.00 67.55 80 ARG D N 1
ATOM 5363 C CA . ARG D 4 80 ? 6.113 -50.405 61.652 1.00 68.26 80 ARG D CA 1
ATOM 5364 C C . ARG D 4 80 ? 6.610 -51.645 62.383 1.00 69.18 80 ARG D C 1
ATOM 5365 O O . ARG D 4 80 ? 6.916 -51.581 63.579 1.00 66.50 80 ARG D O 1
ATOM 5373 N N . GLU D 4 81 ? 6.704 -52.778 61.681 1.00 73.97 81 GLU D N 1
ATOM 5374 C CA . GLU D 4 81 ? 7.204 -54.002 62.293 1.00 71.61 81 GLU D CA 1
ATOM 5375 C C . GLU D 4 81 ? 8.707 -53.958 62.535 1.00 69.78 81 GLU D C 1
ATOM 5376 O O . GLU D 4 81 ? 9.217 -54.755 63.329 1.00 71.17 81 GLU D O 1
ATOM 5382 N N . GLY D 4 82 ? 9.422 -53.052 61.873 1.00 62.27 82 GLY D N 1
ATOM 5383 C CA . GLY D 4 82 ? 10.851 -52.956 62.073 1.00 59.53 82 GLY D CA 1
ATOM 5384 C C . GLY D 4 82 ? 11.210 -52.305 63.394 1.00 71.01 82 GLY D C 1
ATOM 5385 O O . GLY D 4 82 ? 10.421 -51.587 64.010 1.00 78.10 82 GLY D O 1
ATOM 5386 N N . ASN D 4 83 ? 12.435 -52.570 63.834 1.00 71.62 83 ASN D N 1
ATOM 5387 C CA . ASN D 4 83 ? 12.961 -52.027 65.076 1.00 75.79 83 ASN D CA 1
ATOM 5388 C C . ASN D 4 83 ? 13.874 -50.843 64.783 1.00 78.66 83 ASN D C 1
ATOM 5389 O O . ASN D 4 83 ? 14.511 -50.771 63.729 1.00 77.95 83 ASN D O 1
ATOM 5394 N N . ASN D 4 84 ? 13.930 -49.908 65.732 1.00 83.79 84 ASN D N 1
ATOM 5395 C CA . ASN D 4 84 ? 14.738 -48.703 65.577 1.00 86.15 84 ASN D CA 1
ATOM 5396 C C . ASN D 4 84 ? 16.234 -48.963 65.707 1.00 86.98 84 ASN D C 1
ATOM 5397 O O . ASN D 4 84 ? 17.016 -48.009 65.618 1.00 84.23 84 ASN D O 1
ATOM 5402 N N . THR D 4 85 ? 16.653 -50.212 65.916 1.00 87.81 85 THR D N 1
ATOM 5403 C CA . THR D 4 85 ? 18.066 -50.568 65.973 1.00 86.48 85 THR D CA 1
ATOM 5404 C C . THR D 4 85 ? 18.447 -51.549 64.869 1.00 81.19 85 THR D C 1
ATOM 5405 O O . THR D 4 85 ? 19.508 -52.178 64.940 1.00 74.69 85 THR D O 1
ATOM 5409 N N . ASP D 4 86 ? 17.605 -51.690 63.850 1.00 75.81 86 ASP D N 1
ATOM 5410 C CA . ASP D 4 86 ? 17.824 -52.641 62.774 1.00 71.68 86 ASP D CA 1
ATOM 5411 C C . ASP D 4 86 ? 18.433 -51.942 61.560 1.00 65.43 86 ASP D C 1
ATOM 5412 O O . ASP D 4 86 ? 18.704 -50.739 61.567 1.00 66.89 86 ASP D O 1
ATOM 5417 N N . THR D 4 87 ? 18.644 -52.718 60.499 1.00 64.48 87 THR D N 1
ATOM 5418 C CA . THR D 4 87 ? 19.269 -52.237 59.268 1.00 60.10 87 THR D CA 1
ATOM 5419 C C . THR D 4 87 ? 18.341 -52.571 58.105 1.00 59.61 87 THR D C 1
ATOM 5420 O O . THR D 4 87 ? 18.271 -53.724 57.668 1.00 63.76 87 THR D O 1
ATOM 5424 N N . LEU D 4 88 ? 17.632 -51.564 57.605 1.00 53.23 88 LEU D N 1
ATOM 5425 C CA . LEU D 4 88 ? 16.707 -51.763 56.499 1.00 50.08 88 LEU D CA 1
ATOM 5426 C C . LEU D 4 88 ? 17.460 -51.823 55.176 1.00 48.62 88 LEU D C 1
ATOM 5427 O O . LEU D 4 88 ? 18.422 -51.082 54.957 1.00 52.76 88 LEU D O 1
ATOM 5432 N N . THR D 4 89 ? 17.015 -52.715 54.293 1.00 49.75 89 THR D N 1
ATOM 5433 C CA . THR D 4 89 ? 17.618 -52.874 52.976 1.00 51.16 89 THR D CA 1
ATOM 5434 C C . THR D 4 89 ? 16.518 -53.101 51.952 1.00 50.97 89 THR D C 1
ATOM 5435 O O . THR D 4 89 ? 15.654 -53.961 52.147 1.00 55.67 89 THR D O 1
ATOM 5439 N N . LEU D 4 90 ? 16.552 -52.332 50.867 1.00 53.25 90 LEU D N 1
ATOM 5440 C CA . LEU D 4 90 ? 15.566 -52.434 49.799 1.00 57.84 90 LEU D CA 1
ATOM 5441 C C . LEU D 4 90 ? 16.179 -53.163 48.611 1.00 64.37 90 LEU D C 1
ATOM 5442 O O . LEU D 4 90 ? 17.289 -52.835 48.182 1.00 67.82 90 LEU D O 1
ATOM 5447 N N . ILE D 4 91 ? 15.456 -54.151 48.086 1.00 65.47 91 ILE D N 1
ATOM 5448 C CA . ILE D 4 91 ? 15.923 -54.970 46.974 1.00 67.52 91 ILE D CA 1
ATOM 5449 C C . ILE D 4 91 ? 14.812 -55.068 45.937 1.00 66.70 91 ILE D C 1
ATOM 5450 O O . ILE D 4 91 ? 13.642 -55.261 46.284 1.00 65.21 91 ILE D O 1
ATOM 5455 N N . ALA D 4 92 ? 15.180 -54.931 44.664 1.00 67.57 92 ALA D N 1
ATOM 5456 C CA . ALA D 4 92 ? 14.226 -55.046 43.572 1.00 74.92 92 ALA D CA 1
ATOM 5457 C C . ALA D 4 92 ? 14.946 -55.558 42.333 1.00 86.76 92 ALA D C 1
ATOM 5458 O O . ALA D 4 92 ? 16.152 -55.352 42.170 1.00 86.13 92 ALA D O 1
ATOM 5460 N N . ASP D 4 93 ? 14.194 -56.224 41.461 1.00 95.72 93 ASP D N 1
ATOM 5461 C CA . ASP D 4 93 ? 14.762 -56.771 40.239 1.00 98.90 93 ASP D CA 1
ATOM 5462 C C . ASP D 4 93 ? 15.003 -55.653 39.225 1.00 103.15 93 ASP D C 1
ATOM 5463 O O . ASP D 4 93 ? 14.718 -54.477 39.467 1.00 101.60 93 ASP D O 1
ATOM 5468 N N . ASN D 4 94 ? 15.545 -56.033 38.065 1.00 109.61 94 ASN D N 1
ATOM 5469 C CA . ASN D 4 94 ? 15.751 -55.058 36.998 1.00 117.41 94 ASN D CA 1
ATOM 5470 C C . ASN D 4 94 ? 14.421 -54.579 36.427 1.00 118.01 94 ASN D C 1
ATOM 5471 O O . ASN D 4 94 ? 14.253 -53.386 36.147 1.00 119.99 94 ASN D O 1
ATOM 5476 N N . THR D 4 95 ? 13.466 -55.492 36.247 1.00 108.50 95 THR D N 1
ATOM 5477 C CA . THR D 4 95 ? 12.096 -55.163 35.860 1.00 99.16 95 THR D CA 1
ATOM 5478 C C . THR D 4 95 ? 11.207 -55.642 37.000 1.00 94.27 95 THR D C 1
ATOM 5479 O O . THR D 4 95 ? 10.554 -56.691 36.897 1.00 91.65 95 THR D O 1
ATOM 5483 N N . PRO D 4 96 ? 11.164 -54.906 38.107 1.00 94.54 96 PRO D N 1
ATOM 5484 C CA . PRO D 4 96 ? 10.534 -55.437 39.318 1.00 91.98 96 PRO D CA 1
ATOM 5485 C C . PRO D 4 96 ? 9.033 -55.196 39.355 1.00 84.71 96 PRO D C 1
ATOM 5486 O O . PRO D 4 96 ? 8.532 -54.154 38.926 1.00 87.07 96 PRO D O 1
ATOM 5490 N N . ASP D 4 97 ? 8.316 -56.193 39.865 1.00 79.69 97 ASP D N 1
ATOM 5491 C CA . ASP D 4 97 ? 6.899 -56.066 40.173 1.00 78.45 97 ASP D CA 1
ATOM 5492 C C . ASP D 4 97 ? 6.643 -55.993 41.670 1.00 75.04 97 ASP D C 1
ATOM 5493 O O . ASP D 4 97 ? 5.494 -55.808 42.082 1.00 71.97 97 ASP D O 1
ATOM 5498 N N . SER D 4 98 ? 7.682 -56.137 42.489 1.00 74.02 98 SER D N 1
ATOM 5499 C CA . SER D 4 98 ? 7.555 -56.069 43.938 1.00 69.24 98 SER D CA 1
ATOM 5500 C C . SER D 4 98 ? 8.900 -55.662 44.520 1.00 65.43 98 SER D C 1
ATOM 5501 O O . SER D 4 98 ? 9.937 -55.759 43.859 1.00 65.10 98 SER D O 1
ATOM 5504 N N . ILE D 4 99 ? 8.868 -55.203 45.768 1.00 62.06 99 ILE D N 1
ATOM 5505 C CA . ILE D 4 99 ? 10.076 -54.830 46.491 1.00 62.41 99 ILE D CA 1
ATOM 5506 C C . ILE D 4 99 ? 10.188 -55.698 47.734 1.00 60.24 99 ILE D C 1
ATOM 5507 O O . ILE D 4 99 ? 9.188 -56.195 48.264 1.00 61.32 99 ILE D O 1
ATOM 5512 N N . ILE D 4 100 ? 11.420 -55.873 48.203 1.00 59.69 100 ILE D N 1
ATOM 5513 C CA . ILE D 4 100 ? 11.718 -56.698 49.366 1.00 61.35 100 ILE D CA 1
ATOM 5514 C C . ILE D 4 100 ? 12.378 -55.814 50.414 1.00 63.00 100 ILE D C 1
ATOM 5515 O O . ILE D 4 100 ? 13.425 -55.208 50.152 1.00 61.53 100 ILE D O 1
ATOM 5520 N N . LEU D 4 101 ? 11.766 -55.737 51.593 1.00 53.82 101 LEU D N 1
ATOM 5521 C CA . LEU D 4 101 ? 12.308 -54.977 52.714 1.00 50.10 101 LEU D CA 1
ATOM 5522 C C . LEU D 4 101 ? 12.950 -55.960 53.686 1.00 49.01 101 LEU D C 1
ATOM 5523 O O . LEU D 4 101 ? 12.260 -56.784 54.295 1.00 51.57 101 LEU D O 1
ATOM 5528 N N . LEU D 4 102 ? 14.270 -55.873 53.827 1.00 48.75 102 LEU D N 1
ATOM 5529 C CA . LEU D 4 102 ? 15.048 -56.795 54.648 1.00 48.14 102 LEU D CA 1
ATOM 5530 C C . LEU D 4 102 ? 15.471 -56.075 55.922 1.00 48.77 102 LEU D C 1
ATOM 5531 O O . LEU D 4 102 ? 16.250 -55.117 55.871 1.00 54.98 102 LEU D O 1
ATOM 5536 N N . PHE D 4 103 ? 14.959 -56.537 57.061 1.00 46.47 103 PHE D N 1
ATOM 5537 C CA . PHE D 4 103 ? 15.291 -55.973 58.365 1.00 49.38 103 PHE D CA 1
ATOM 5538 C C . PHE D 4 103 ? 16.351 -56.854 59.016 1.00 54.08 103 PHE D C 1
ATOM 5539 O O . PHE D 4 103 ? 16.079 -58.005 59.372 1.00 53.50 103 PHE D O 1
ATOM 5547 N N . GLU D 4 104 ? 17.556 -56.312 59.171 1.00 66.86 104 GLU D N 1
ATOM 5548 C CA . GLU D 4 104 ? 18.682 -57.028 59.762 1.00 62.47 104 GLU D CA 1
ATOM 5549 C C . GLU D 4 104 ? 19.057 -56.350 61.075 1.00 65.59 104 GLU D C 1
ATOM 5550 O O . GLU D 4 104 ? 19.529 -55.209 61.077 1.00 76.90 104 GLU D O 1
ATOM 5556 N N . ASP D 4 105 ? 18.847 -57.052 62.184 1.00 65.36 105 ASP D N 1
ATOM 5557 C CA . ASP D 4 105 ? 19.270 -56.539 63.479 1.00 66.44 105 ASP D CA 1
ATOM 5558 C C . ASP D 4 105 ? 20.786 -56.626 63.602 1.00 72.58 105 ASP D C 1
ATOM 5559 O O . ASP D 4 105 ? 21.407 -57.601 63.169 1.00 77.65 105 ASP D O 1
ATOM 5564 N N . THR D 4 106 ? 21.384 -55.594 64.196 1.00 76.72 106 THR D N 1
ATOM 5565 C CA . THR D 4 106 ? 22.832 -55.537 64.348 1.00 88.04 106 THR D CA 1
ATOM 5566 C C . THR D 4 106 ? 23.323 -56.141 65.656 1.00 96.61 106 THR D C 1
ATOM 5567 O O . THR D 4 106 ? 24.506 -56.486 65.756 1.00 83.10 106 THR D O 1
ATOM 5571 N N . LYS D 4 107 ? 22.450 -56.280 66.655 1.00 90.48 107 LYS D N 1
ATOM 5572 C CA . LYS D 4 107 ? 22.841 -56.788 67.966 1.00 79.92 107 LYS D CA 1
ATOM 5573 C C . LYS D 4 107 ? 22.403 -58.234 68.173 1.00 80.49 107 LYS D C 1
ATOM 5574 O O . LYS D 4 107 ? 23.243 -59.125 68.330 1.00 81.46 107 LYS D O 1
ATOM 5580 N N . LYS D 4 108 ? 21.091 -58.486 68.172 1.00 83.28 108 LYS D N 1
ATOM 5581 C CA . LYS D 4 108 ? 20.576 -59.826 68.426 1.00 76.87 108 LYS D CA 1
ATOM 5582 C C . LYS D 4 108 ? 20.824 -60.792 67.275 1.00 79.06 108 LYS D C 1
ATOM 5583 O O . LYS D 4 108 ? 20.538 -61.985 67.428 1.00 99.74 108 LYS D O 1
ATOM 5589 N N . ASP D 4 109 ? 21.340 -60.312 66.141 1.00 73.88 109 ASP D N 1
ATOM 5590 C CA . ASP D 4 109 ? 21.633 -61.154 64.978 1.00 85.52 109 ASP D CA 1
ATOM 5591 C C . ASP D 4 109 ? 20.361 -61.824 64.455 1.00 81.78 109 ASP D C 1
ATOM 5592 O O . ASP D 4 109 ? 20.305 -63.039 64.251 1.00 60.55 109 ASP D O 1
ATOM 5597 N N . ASP D 4 110 ? 19.329 -61.013 64.240 1.00 78.77 110 ASP D N 1
ATOM 5598 C CA . ASP D 4 110 ? 18.049 -61.468 63.720 1.00 58.05 110 ASP D CA 1
ATOM 5599 C C . ASP D 4 110 ? 17.823 -60.909 62.321 1.00 58.19 110 ASP D C 1
ATOM 5600 O O . ASP D 4 110 ? 18.390 -59.883 61.936 1.00 63.90 110 ASP D O 1
ATOM 5605 N N . ILE D 4 111 ? 16.980 -61.602 61.558 1.00 55.81 111 ILE D N 1
ATOM 5606 C CA . ILE D 4 111 ? 16.637 -61.202 60.198 1.00 52.21 111 ILE D CA 1
ATOM 5607 C C . ILE D 4 111 ? 15.133 -61.343 60.013 1.00 50.88 111 ILE D C 1
ATOM 5608 O O . ILE D 4 111 ? 14.564 -62.403 60.295 1.00 51.10 111 ILE D O 1
ATOM 5613 N N . ALA D 4 112 ? 14.491 -60.277 59.544 1.00 52.75 112 ALA D N 1
ATOM 5614 C CA . ALA D 4 112 ? 13.080 -60.296 59.186 1.00 48.93 112 ALA D CA 1
ATOM 5615 C C . ALA D 4 112 ? 12.934 -59.723 57.786 1.00 48.70 112 ALA D C 1
ATOM 5616 O O . ALA D 4 112 ? 13.467 -58.647 57.496 1.00 52.88 112 ALA D O 1
ATOM 5618 N N . GLU D 4 113 ? 12.219 -60.439 56.923 1.00 50.00 113 GLU D N 1
ATOM 5619 C CA . GLU D 4 113 ? 12.086 -60.069 55.522 1.00 49.84 113 GLU D CA 1
ATOM 5620 C C . GLU D 4 113 ? 10.616 -59.924 55.162 1.00 50.64 113 GLU D C 1
ATOM 5621 O O . GLU D 4 113 ? 9.824 -60.849 55.376 1.00 50.07 113 GLU D O 1
ATOM 5627 N N . TYR D 4 114 ? 10.259 -58.765 54.618 1.00 50.04 114 TYR D N 1
ATOM 5628 C CA . TYR D 4 114 ? 8.911 -58.475 54.157 1.00 46.10 114 TYR D CA 1
ATOM 5629 C C . TYR D 4 114 ? 8.938 -58.180 52.662 1.00 48.10 114 TYR D C 1
ATOM 5630 O O . TYR D 4 114 ? 9.997 -57.984 52.061 1.00 54.06 114 TYR D O 1
ATOM 5639 N N . SER D 4 115 ? 7.750 -58.148 52.062 1.00 47.03 115 SER D N 1
ATOM 5640 C CA . SER D 4 115 ? 7.611 -57.894 50.636 1.00 52.96 115 SER D CA 1
ATOM 5641 C C . SER D 4 115 ? 6.380 -57.037 50.391 1.00 55.99 115 SER D C 1
ATOM 5642 O O . SER D 4 115 ? 5.353 -57.206 51.054 1.00 52.54 115 SER D O 1
ATOM 5645 N N . LEU D 4 116 ? 6.490 -56.117 49.435 1.00 59.58 116 LEU D N 1
ATOM 5646 C CA . LEU D 4 116 ? 5.406 -55.211 49.084 1.00 60.71 116 LEU D CA 1
ATOM 5647 C C . LEU D 4 116 ? 5.188 -55.238 47.579 1.00 59.93 116 LEU D C 1
ATOM 5648 O O . LEU D 4 116 ? 6.149 -55.240 46.804 1.00 56.15 116 LEU D O 1
ATOM 5653 N N . LYS D 4 117 ? 3.920 -55.259 47.174 1.00 61.95 117 LYS D N 1
ATOM 5654 C CA . LYS D 4 117 ? 3.571 -55.289 45.760 1.00 66.79 117 LYS D CA 1
ATOM 5655 C C . LYS D 4 117 ? 3.595 -53.878 45.187 1.00 70.70 117 LYS D C 1
ATOM 5656 O O . LYS D 4 117 ? 2.937 -52.973 45.711 1.00 70.69 117 LYS D O 1
ATOM 5662 N N . LEU D 4 118 ? 4.354 -53.693 44.111 1.00 70.41 118 LEU D N 1
ATOM 5663 C CA . LEU D 4 118 ? 4.467 -52.382 43.489 1.00 69.05 118 LEU D CA 1
ATOM 5664 C C . LEU D 4 118 ? 3.193 -52.023 42.734 1.00 77.30 118 LEU D C 1
ATOM 5665 O O . LEU D 4 118 ? 2.512 -52.882 42.167 1.00 84.76 118 LEU D O 1
ATOM 5670 N N . MET D 4 119 ? 2.876 -50.733 42.731 1.00 85.67 119 MET D N 1
ATOM 5671 C CA . MET D 4 119 ? 1.762 -50.190 41.971 1.00 82.16 119 MET D CA 1
ATOM 5672 C C . MET D 4 119 ? 2.288 -49.303 40.851 1.00 94.34 119 MET D C 1
ATOM 5673 O O . MET D 4 119 ? 3.405 -48.781 40.912 1.00 95.11 119 MET D O 1
ATOM 5678 N N . ASP D 4 120 ? 1.468 -49.142 39.816 1.00 97.96 120 ASP D N 1
ATOM 5679 C CA . ASP D 4 120 ? 1.821 -48.335 38.653 1.00 101.41 120 ASP D CA 1
ATOM 5680 C C . ASP D 4 120 ? 1.139 -46.978 38.787 1.00 97.60 120 ASP D C 1
ATOM 5681 O O . ASP D 4 120 ? -0.075 -46.862 38.588 1.00 91.70 120 ASP D O 1
ATOM 5686 N N . ILE D 4 121 ? 1.920 -45.956 39.124 1.00 102.36 121 ILE D N 1
ATOM 5687 C CA . ILE D 4 121 ? 1.417 -44.604 39.339 1.00 101.13 121 ILE D CA 1
ATOM 5688 C C . ILE D 4 121 ? 1.859 -43.744 38.163 1.00 103.08 121 ILE D C 1
ATOM 5689 O O . ILE D 4 121 ? 3.060 -43.536 37.953 1.00 103.15 121 ILE D O 1
ATOM 5694 N N . ASP D 4 122 ? 0.891 -43.245 37.401 1.00 108.60 122 ASP D N 1
ATOM 5695 C CA . ASP D 4 122 ? 1.179 -42.401 36.249 1.00 121.83 122 ASP D CA 1
ATOM 5696 C C . ASP D 4 122 ? 1.383 -40.959 36.712 1.00 127.77 122 ASP D C 1
ATOM 5697 O O . ASP D 4 122 ? 1.524 -40.677 37.905 1.00 121.40 122 ASP D O 1
ATOM 5699 N N . ALA D 4 123 ? 1.412 -40.030 35.751 1.00 147.46 123 ALA D N 1
ATOM 5700 C CA . ALA D 4 123 ? 1.576 -38.600 36.001 1.00 139.91 123 ALA D CA 1
ATOM 5701 C C . ALA D 4 123 ? 2.906 -38.282 36.675 1.00 130.39 123 ALA D C 1
ATOM 5702 O O . ALA D 4 123 ? 3.695 -39.185 36.976 1.00 118.41 123 ALA D O 1
ATOM 5704 N N . ASP D 4 124 ? 3.165 -36.998 36.905 1.00 127.36 124 ASP D N 1
ATOM 5705 C CA . ASP D 4 124 ? 4.404 -36.546 37.526 1.00 124.22 124 ASP D CA 1
ATOM 5706 C C . ASP D 4 124 ? 4.222 -35.089 37.927 1.00 119.51 124 ASP D C 1
ATOM 5707 O O . ASP D 4 124 ? 3.240 -34.441 37.557 1.00 122.18 124 ASP D O 1
ATOM 5712 N N . PHE D 4 125 ? 5.188 -34.580 38.697 1.00 123.51 125 PHE D N 1
ATOM 5713 C CA . PHE D 4 125 ? 5.163 -33.183 39.129 1.00 123.50 125 PHE D CA 1
ATOM 5714 C C . PHE D 4 125 ? 6.606 -32.775 39.424 1.00 123.03 125 PHE D C 1
ATOM 5715 O O . PHE D 4 125 ? 7.115 -33.050 40.513 1.00 118.77 125 PHE D O 1
ATOM 5717 N N . LEU D 4 126 ? 7.244 -32.125 38.453 1.00 117.21 126 LEU D N 1
ATOM 5718 C CA . LEU D 4 126 ? 8.641 -31.737 38.599 1.00 110.01 126 LEU D CA 1
ATOM 5719 C C . LEU D 4 126 ? 8.795 -30.701 39.706 1.00 114.63 126 LEU D C 1
ATOM 5720 O O . LEU D 4 126 ? 8.031 -29.734 39.781 1.00 109.14 126 LEU D O 1
ATOM 5722 N N . GLY D 4 127 ? 9.787 -30.909 40.569 1.00 122.45 127 GLY D N 1
ATOM 5723 C CA . GLY D 4 127 ? 10.051 -29.988 41.657 1.00 102.89 127 GLY D CA 1
ATOM 5724 C C . GLY D 4 127 ? 10.586 -28.655 41.179 1.00 104.31 127 GLY D C 1
ATOM 5725 O O . GLY D 4 127 ? 11.786 -28.512 40.926 1.00 102.19 127 GLY D O 1
ATOM 5726 N N . ILE D 4 128 ? 9.701 -27.668 41.051 1.00 108.76 128 ILE D N 1
ATOM 5727 C CA . ILE D 4 128 ? 10.079 -26.350 40.555 1.00 106.72 128 ILE D CA 1
ATOM 5728 C C . ILE D 4 128 ? 10.656 -25.520 41.693 1.00 109.24 128 ILE D C 1
ATOM 5729 O O . ILE D 4 128 ? 9.929 -24.784 42.370 1.00 103.88 128 ILE D O 1
ATOM 5731 N N . GLU D 4 129 ? 11.964 -25.633 41.913 1.00 110.80 129 GLU D N 1
ATOM 5732 C CA . GLU D 4 129 ? 12.640 -24.824 42.919 1.00 106.62 129 GLU D CA 1
ATOM 5733 C C . GLU D 4 129 ? 12.915 -23.442 42.341 1.00 109.70 129 GLU D C 1
ATOM 5734 O O . GLU D 4 129 ? 13.563 -23.317 41.296 1.00 106.70 129 GLU D O 1
ATOM 5740 N N . GLU D 4 130 ? 12.422 -22.408 43.017 1.00 119.54 130 GLU D N 1
ATOM 5741 C CA . GLU D 4 130 ? 12.537 -21.054 42.501 1.00 109.73 130 GLU D CA 1
ATOM 5742 C C . GLU D 4 130 ? 13.986 -20.576 42.542 1.00 101.91 130 GLU D C 1
ATOM 5743 O O . GLU D 4 130 ? 14.827 -21.104 43.276 1.00 96.94 130 GLU D O 1
ATOM 5749 N N . LEU D 4 131 ? 14.270 -19.556 41.730 1.00 106.48 131 LEU D N 1
ATOM 5750 C CA . LEU D 4 131 ? 15.626 -19.025 41.645 1.00 111.15 131 LEU D CA 1
ATOM 5751 C C . LEU D 4 131 ? 16.022 -18.320 42.937 1.00 102.81 131 LEU D C 1
ATOM 5752 O O . LEU D 4 131 ? 17.067 -18.620 43.526 1.00 102.28 131 LEU D O 1
ATOM 5757 N N . GLN D 4 132 ? 15.201 -17.375 43.389 1.00 95.90 132 GLN D N 1
ATOM 5758 C CA . GLN D 4 132 ? 15.461 -16.636 44.614 1.00 92.83 132 GLN D CA 1
ATOM 5759 C C . GLN D 4 132 ? 14.167 -16.510 45.405 1.00 87.15 132 GLN D C 1
ATOM 5760 O O . GLN D 4 132 ? 13.079 -16.827 44.917 1.00 86.01 132 GLN D O 1
ATOM 5766 N N . TYR D 4 133 ? 14.298 -16.042 46.644 1.00 83.55 133 TYR D N 1
ATOM 5767 C CA . TYR D 4 133 ? 13.160 -15.839 47.527 1.00 88.12 133 TYR D CA 1
ATOM 5768 C C . TYR D 4 133 ? 13.321 -14.509 48.248 1.00 75.50 133 TYR D C 1
ATOM 5769 O O . TYR D 4 133 ? 14.436 -14.009 48.416 1.00 72.10 133 TYR D O 1
ATOM 5778 N N . ASP D 4 134 ? 12.190 -13.937 48.666 1.00 72.19 134 ASP D N 1
ATOM 5779 C CA . ASP D 4 134 ? 12.222 -12.666 49.384 1.00 72.93 134 ASP D CA 1
ATOM 5780 C C . ASP D 4 134 ? 12.980 -12.804 50.699 1.00 68.48 134 ASP D C 1
ATOM 5781 O O . ASP D 4 134 ? 13.961 -12.094 50.947 1.00 70.96 134 ASP D O 1
ATOM 5786 N N . SER D 4 135 ? 12.539 -13.723 51.554 1.00 64.21 135 SER D N 1
ATOM 5787 C CA . SER D 4 135 ? 13.177 -13.969 52.837 1.00 63.58 135 SER D CA 1
ATOM 5788 C C . SER D 4 135 ? 13.536 -15.443 52.951 1.00 64.49 135 SER D C 1
ATOM 5789 O O . SER D 4 135 ? 12.917 -16.302 52.317 1.00 63.37 135 SER D O 1
ATOM 5792 N N . THR D 4 136 ? 14.549 -15.726 53.767 1.00 62.36 136 THR D N 1
ATOM 5793 C CA . THR D 4 136 ? 14.998 -17.093 54.014 1.00 51.45 136 THR D CA 1
ATOM 5794 C C . THR D 4 136 ? 15.374 -17.202 55.484 1.00 50.36 136 THR D C 1
ATOM 5795 O O . THR D 4 136 ? 16.362 -16.602 55.919 1.00 50.43 136 THR D O 1
ATOM 5799 N N . LEU D 4 137 ? 14.589 -17.957 56.246 1.00 49.61 137 LEU D N 1
ATOM 5800 C CA . LEU D 4 137 ? 14.833 -18.153 57.666 1.00 48.26 137 LEU D CA 1
ATOM 5801 C C . LEU D 4 137 ? 14.975 -19.637 57.972 1.00 41.22 137 LEU D C 1
ATOM 5802 O O . LEU D 4 137 ? 14.353 -20.487 57.327 1.00 42.31 137 LEU D O 1
ATOM 5807 N N . SER D 4 138 ? 15.808 -19.938 58.966 1.00 37.98 138 SER D N 1
ATOM 5808 C CA . SER D 4 138 ? 16.005 -21.298 59.443 1.00 42.69 138 SER D CA 1
ATOM 5809 C C . SER D 4 138 ? 16.072 -21.279 60.962 1.00 41.56 138 SER D C 1
ATOM 5810 O O . SER D 4 138 ? 16.711 -20.404 61.552 1.00 39.31 138 SER D O 1
ATOM 5813 N N . LEU D 4 139 ? 15.410 -22.244 61.587 1.00 40.53 139 LEU D N 1
ATOM 5814 C CA . LEU D 4 139 ? 15.310 -22.303 63.038 1.00 37.86 139 LEU D CA 1
ATOM 5815 C C . LEU D 4 139 ? 15.177 -23.760 63.444 1.00 39.52 139 LEU D C 1
ATOM 5816 O O . LEU D 4 139 ? 14.922 -24.627 62.599 1.00 41.62 139 LEU D O 1
ATOM 5821 N N . PRO D 4 140 ? 15.372 -24.070 64.728 1.00 43.86 140 PRO D N 1
ATOM 5822 C CA . PRO D 4 140 ? 15.177 -25.450 65.189 1.00 41.75 140 PRO D CA 1
ATOM 5823 C C . PRO D 4 140 ? 13.791 -25.975 64.838 1.00 41.63 140 PRO D C 1
ATOM 5824 O O . PRO D 4 140 ? 12.781 -25.288 65.007 1.00 43.19 140 PRO D O 1
ATOM 5828 N N . SER D 4 141 ? 13.755 -27.214 64.340 1.00 43.84 141 SER D N 1
ATOM 5829 C CA . SER D 4 141 ? 12.493 -27.808 63.909 1.00 40.83 141 SER D CA 1
ATOM 5830 C C . SER D 4 141 ? 11.546 -28.041 65.078 1.00 40.34 141 SER D C 1
ATOM 5831 O O . SER D 4 141 ? 10.324 -27.981 64.903 1.00 41.00 141 SER D O 1
ATOM 5834 N N . SER D 4 142 ? 12.084 -28.310 66.270 1.00 39.34 142 SER D N 1
ATOM 5835 C CA . SER D 4 142 ? 11.226 -28.526 67.430 1.00 42.94 142 SER D CA 1
ATOM 5836 C C . SER D 4 142 ? 10.511 -27.243 67.835 1.00 41.82 142 SER D C 1
ATOM 5837 O O . SER D 4 142 ? 9.361 -27.284 68.288 1.00 43.94 142 SER D O 1
ATOM 5840 N N . GLU D 4 143 ? 11.173 -26.095 67.682 1.00 40.58 143 GLU D N 1
ATOM 5841 C CA . GLU D 4 143 ? 10.543 -24.832 68.053 1.00 48.02 143 GLU D CA 1
ATOM 5842 C C . GLU D 4 143 ? 9.508 -24.408 67.018 1.00 46.35 143 GLU D C 1
ATOM 5843 O O . GLU D 4 143 ? 8.436 -23.905 67.375 1.00 43.76 143 GLU D O 1
ATOM 5849 N N . PHE D 4 144 ? 9.806 -24.607 65.731 1.00 39.38 144 PHE D N 1
ATOM 5850 C CA . PHE D 4 144 ? 8.844 -24.268 64.689 1.00 38.99 144 PHE D CA 1
ATOM 5851 C C . PHE D 4 144 ? 7.614 -25.166 64.742 1.00 45.87 144 PHE D C 1
ATOM 5852 O O . PHE D 4 144 ? 6.517 -24.735 64.369 1.00 46.28 144 PHE D O 1
ATOM 5860 N N . SER D 4 145 ? 7.772 -26.410 65.202 1.00 46.37 145 SER D N 1
ATOM 5861 C CA . SER D 4 145 ? 6.624 -27.302 65.320 1.00 46.82 145 SER D CA 1
ATOM 5862 C C . SER D 4 145 ? 5.677 -26.840 66.419 1.00 48.65 145 SER D C 1
ATOM 5863 O O . SER D 4 145 ? 4.454 -26.850 66.236 1.00 47.12 145 SER D O 1
ATOM 5866 N N . LYS D 4 146 ? 6.222 -26.430 67.568 1.00 48.73 146 LYS D N 1
ATOM 5867 C CA . LYS D 4 146 ? 5.377 -25.949 68.655 1.00 48.62 146 LYS D CA 1
ATOM 5868 C C . LYS D 4 146 ? 4.642 -24.672 68.269 1.00 58.54 146 LYS D C 1
ATOM 5869 O O . LYS D 4 146 ? 3.497 -24.465 68.688 1.00 57.65 146 LYS D O 1
ATOM 5875 N N . ILE D 4 147 ? 5.276 -23.811 67.470 1.00 49.09 147 ILE D N 1
ATOM 5876 C CA . ILE D 4 147 ? 4.613 -22.593 67.009 1.00 49.12 147 ILE D CA 1
ATOM 5877 C C . ILE D 4 147 ? 3.392 -22.943 66.168 1.00 55.13 147 ILE D C 1
ATOM 5878 O O . ILE D 4 147 ? 2.299 -22.400 66.370 1.00 50.44 147 ILE D O 1
ATOM 5883 N N . VAL D 4 148 ? 3.559 -23.862 65.215 1.00 50.20 148 VAL D N 1
ATOM 5884 C CA . VAL D 4 148 ? 2.440 -24.269 64.371 1.00 48.93 148 VAL D CA 1
ATOM 5885 C C . VAL D 4 148 ? 1.378 -24.986 65.196 1.00 49.56 148 VAL D C 1
ATOM 5886 O O . VAL D 4 148 ? 0.175 -24.796 64.984 1.00 52.22 148 VAL D O 1
ATOM 5890 N N . ARG D 4 149 ? 1.803 -25.810 66.157 1.00 50.21 149 ARG D N 1
ATOM 5891 C CA . ARG D 4 149 ? 0.844 -26.542 66.980 1.00 52.96 149 ARG D CA 1
ATOM 5892 C C . ARG D 4 149 ? 0.057 -25.605 67.888 1.00 56.19 149 ARG D C 1
ATOM 5893 O O . ARG D 4 149 ? -1.162 -25.754 68.035 1.00 60.09 149 ARG D O 1
ATOM 5901 N N . ASP D 4 150 ? 0.734 -24.634 68.509 1.00 57.41 150 ASP D N 1
ATOM 5902 C CA . ASP D 4 150 ? 0.041 -23.714 69.406 1.00 60.69 150 ASP D CA 1
ATOM 5903 C C . ASP D 4 150 ? -0.916 -22.800 68.650 1.00 58.31 150 ASP D C 1
ATOM 5904 O O . ASP D 4 150 ? -1.926 -22.364 69.213 1.00 56.77 150 ASP D O 1
ATOM 5909 N N . LEU D 4 151 ? -0.621 -22.502 67.385 1.00 55.54 151 LEU D N 1
ATOM 5910 C CA . LEU D 4 151 ? -1.467 -21.620 66.594 1.00 51.79 151 LEU D CA 1
ATOM 5911 C C . LEU D 4 151 ? -2.539 -22.362 65.808 1.00 52.63 151 LEU D C 1
ATOM 5912 O O . LEU D 4 151 ? -3.562 -21.757 65.467 1.00 55.55 151 LEU D O 1
ATOM 5917 N N . SER D 4 152 ? -2.334 -23.649 65.513 1.00 55.16 152 SER D N 1
ATOM 5918 C CA . SER D 4 152 ? -3.334 -24.397 64.757 1.00 52.50 152 SER D CA 1
ATOM 5919 C C . SER D 4 152 ? -4.623 -24.574 65.547 1.00 58.92 152 SER D C 1
ATOM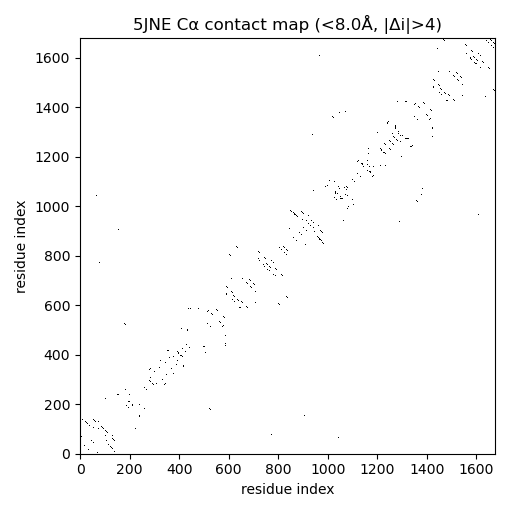 5920 O O . SER D 4 152 ? -5.708 -24.622 64.957 1.00 58.44 152 SER D O 1
ATOM 5923 N N . GLN D 4 153 ? -4.530 -24.669 66.874 1.00 56.58 153 GLN D N 1
ATOM 5924 C CA . GLN D 4 153 ? -5.709 -24.710 67.729 1.00 61.97 153 GLN D CA 1
ATOM 5925 C C . GLN D 4 153 ? -6.330 -23.333 67.937 1.00 62.19 153 GLN D C 1
ATOM 5926 O O . GLN D 4 153 ? -7.145 -23.158 68.850 1.00 70.83 153 GLN D O 1
ATOM 5932 N N . LEU D 4 154 ? -5.954 -22.358 67.110 1.00 56.07 154 LEU D N 1
ATOM 5933 C CA . LEU D 4 154 ? -6.519 -21.017 67.161 1.00 53.70 154 LEU D CA 1
ATOM 5934 C C . LEU D 4 154 ? -7.102 -20.542 65.840 1.00 50.48 154 LEU D C 1
ATOM 5935 O O . LEU D 4 154 ? -7.937 -19.629 65.855 1.00 57.76 154 LEU D O 1
ATOM 5940 N N . SER D 4 155 ? -6.703 -21.121 64.711 1.00 46.32 155 SER D N 1
ATOM 5941 C CA . SER D 4 155 ? -7.207 -20.733 63.401 1.00 53.58 155 SER D CA 1
ATOM 5942 C C . SER D 4 155 ? -6.756 -21.773 62.387 1.00 57.14 155 SER D C 1
ATOM 5943 O O . SER D 4 155 ? -5.778 -22.494 62.607 1.00 59.98 155 SER D O 1
ATOM 5946 N N . ASP D 4 156 ? -7.483 -21.843 61.275 1.00 57.53 156 ASP D N 1
ATOM 5947 C CA . ASP D 4 156 ? -7.104 -22.693 60.156 1.00 61.60 156 ASP D CA 1
ATOM 5948 C C . ASP D 4 156 ? -6.213 -21.971 59.153 1.00 60.52 156 ASP D C 1
ATOM 5949 O O . ASP D 4 156 ? -6.007 -22.476 58.045 1.00 59.59 156 ASP D O 1
ATOM 5954 N N . SER D 4 157 ? -5.682 -20.805 59.520 1.00 65.38 157 SER D N 1
ATOM 5955 C CA . SER D 4 157 ? -4.793 -20.043 58.654 1.00 62.01 157 SER D CA 1
ATOM 5956 C C . SER D 4 157 ? -3.769 -19.326 59.521 1.00 65.97 157 SER D C 1
ATOM 5957 O O . SER D 4 157 ? -4.140 -18.588 60.438 1.00 61.42 157 SER D O 1
ATOM 5960 N N . ILE D 4 158 ? -2.490 -19.549 59.228 1.00 63.64 158 ILE D N 1
ATOM 5961 C CA . ILE D 4 158 ? -1.385 -18.925 59.947 1.00 56.78 158 ILE D CA 1
ATOM 5962 C C . ILE D 4 158 ? -0.685 -17.960 59.000 1.00 56.21 158 ILE D C 1
ATOM 5963 O O . ILE D 4 158 ? -0.419 -18.300 57.841 1.00 58.40 158 ILE D O 1
ATOM 5968 N N . ASN D 4 159 ? -0.389 -16.760 59.492 1.00 53.35 159 ASN D N 1
ATOM 5969 C CA . ASN D 4 159 ? 0.244 -15.714 58.701 1.00 59.45 159 ASN D CA 1
ATOM 5970 C C . ASN D 4 159 ? 1.675 -15.502 59.175 1.00 57.44 159 ASN D C 1
ATOM 5971 O O . ASN D 4 159 ? 1.919 -15.345 60.375 1.00 58.74 159 ASN D O 1
ATOM 5976 N N . ILE D 4 160 ? 2.612 -15.495 58.232 1.00 53.96 160 ILE D N 1
ATOM 5977 C CA . ILE D 4 160 ? 4.021 -15.248 58.512 1.00 54.95 160 ILE D CA 1
ATOM 5978 C C . ILE D 4 160 ? 4.344 -13.842 58.025 1.00 56.64 160 ILE D C 1
ATOM 5979 O O . ILE D 4 160 ? 4.355 -13.580 56.816 1.00 56.72 160 ILE D O 1
ATOM 5984 N N . MET D 4 161 ? 4.610 -12.935 58.961 1.00 55.13 161 MET D N 1
ATOM 5985 C CA . MET D 4 161 ? 4.935 -11.549 58.646 1.00 64.89 161 MET D CA 1
ATOM 5986 C C . MET D 4 161 ? 6.351 -11.258 59.122 1.00 59.94 161 MET D C 1
ATOM 5987 O O . MET D 4 161 ? 6.651 -11.405 60.312 1.00 56.57 161 MET D O 1
ATOM 5992 N N . ILE D 4 162 ? 7.213 -10.850 58.195 1.00 60.10 162 ILE D N 1
ATOM 5993 C CA . ILE D 4 162 ? 8.612 -10.552 58.483 1.00 61.96 162 ILE D CA 1
ATOM 5994 C C . ILE D 4 162 ? 8.866 -9.094 58.131 1.00 67.35 162 ILE D C 1
ATOM 5995 O O . ILE D 4 162 ? 8.690 -8.690 56.974 1.00 73.29 162 ILE D O 1
ATOM 6000 N N . THR D 4 163 ? 9.282 -8.310 59.123 1.00 65.07 163 THR D N 1
ATOM 6001 C CA . THR D 4 163 ? 9.586 -6.903 58.908 1.00 67.22 163 THR D CA 1
ATOM 6002 C C . THR D 4 163 ? 10.451 -6.402 60.056 1.00 70.00 163 THR D C 1
ATOM 6003 O O . THR D 4 163 ? 10.261 -6.808 61.205 1.00 67.85 163 THR D O 1
ATOM 6007 N N . CYS D 4 164 ? 11.405 -5.528 59.727 1.00 74.68 164 CYS D N 1
ATOM 6008 C CA . CYS D 4 164 ? 12.276 -4.888 60.714 1.00 67.74 164 CYS D CA 1
ATOM 6009 C C . CYS D 4 164 ? 13.059 -5.921 61.524 1.00 63.48 164 CYS D C 1
ATOM 6010 O O . CYS D 4 164 ? 13.167 -5.831 62.749 1.00 59.13 164 CYS D O 1
ATOM 6013 N N . GLU D 4 165 ? 13.613 -6.909 60.819 1.00 57.42 165 GLU D N 1
ATOM 6014 C CA . GLU D 4 165 ? 14.410 -7.974 61.428 1.00 55.03 165 GLU D CA 1
ATOM 6015 C C . GLU D 4 165 ? 13.630 -8.664 62.546 1.00 57.98 165 GLU D C 1
ATOM 6016 O O . GLU D 4 165 ? 14.127 -8.875 63.655 1.00 50.91 165 GLU D O 1
ATOM 6022 N N . THR D 4 166 ? 12.381 -9.010 62.242 1.00 62.75 166 THR D N 1
ATOM 6023 C CA . THR D 4 166 ? 11.484 -9.615 63.217 1.00 53.96 166 THR D CA 1
ATOM 6024 C C . THR D 4 166 ? 10.527 -10.545 62.490 1.00 55.07 166 THR D C 1
ATOM 6025 O O . THR D 4 166 ? 9.957 -10.170 61.461 1.00 59.47 166 THR D O 1
ATOM 6029 N N . ILE D 4 167 ? 10.358 -11.752 63.024 1.00 55.75 167 ILE D N 1
ATOM 6030 C CA . ILE D 4 167 ? 9.481 -12.764 62.446 1.00 54.34 167 ILE D CA 1
ATOM 6031 C C . ILE D 4 167 ? 8.278 -12.919 63.365 1.00 52.07 167 ILE D C 1
ATOM 6032 O O . ILE D 4 167 ? 8.419 -13.337 64.521 1.00 50.96 167 ILE D O 1
ATOM 6037 N N . LYS D 4 168 ? 7.096 -12.584 62.852 1.00 50.53 168 LYS D N 1
ATOM 6038 C CA . LYS D 4 168 ? 5.861 -12.612 63.627 1.00 51.36 168 LYS D CA 1
ATOM 6039 C C . LYS D 4 168 ? 4.882 -13.577 62.974 1.00 53.37 168 LYS D C 1
ATOM 6040 O O . LYS D 4 168 ? 4.467 -13.366 61.830 1.00 54.37 168 LYS D O 1
ATOM 6046 N N . PHE D 4 169 ? 4.519 -14.630 63.701 1.00 50.20 169 PHE D N 1
ATOM 6047 C CA . PHE D 4 169 ? 3.504 -15.575 63.253 1.00 51.18 169 PHE D CA 1
ATOM 6048 C C . PHE D 4 169 ? 2.161 -15.165 63.845 1.00 51.75 169 PHE D C 1
ATOM 6049 O O . PHE D 4 169 ? 2.028 -15.048 65.067 1.00 49.04 169 PHE D O 1
ATOM 6057 N N . VAL D 4 170 ? 1.172 -14.945 62.982 1.00 53.49 170 VAL D N 1
ATOM 6058 C CA . VAL D 4 170 ? -0.139 -14.454 63.390 1.00 58.81 170 VAL D CA 1
ATOM 6059 C C . VAL D 4 170 ? -1.185 -15.513 63.073 1.00 56.70 170 VAL D C 1
ATOM 6060 O O . VAL D 4 170 ? -1.137 -16.152 62.017 1.00 53.87 170 VAL D O 1
ATOM 6064 N N . ALA D 4 171 ? -2.132 -15.693 63.993 1.00 57.86 171 ALA D N 1
ATOM 6065 C CA . ALA D 4 171 ? -3.248 -16.618 63.816 1.00 59.58 171 ALA D CA 1
ATOM 6066 C C . ALA D 4 171 ? -4.526 -15.905 64.234 1.00 60.14 171 ALA D C 1
ATOM 6067 O O . ALA D 4 171 ? -4.716 -15.610 65.418 1.00 56.73 171 ALA D O 1
ATOM 6069 N N . ASP D 4 172 ? -5.397 -15.627 63.266 1.00 63.44 172 ASP D N 1
ATOM 6070 C CA . ASP D 4 172 ? -6.664 -14.943 63.506 1.00 68.08 172 ASP D CA 1
ATOM 6071 C C . ASP D 4 172 ? -7.793 -15.941 63.273 1.00 69.52 172 ASP D C 1
ATOM 6072 O O . ASP D 4 172 ? -8.032 -16.363 62.136 1.00 69.25 172 ASP D O 1
ATOM 6077 N N . GLY D 4 173 ? -8.487 -16.313 64.349 1.00 67.31 173 GLY D N 1
ATOM 6078 C CA . GLY D 4 173 ? -9.577 -17.255 64.286 1.00 73.89 173 GLY D CA 1
ATOM 6079 C C . GLY D 4 173 ? -10.914 -16.639 64.656 1.00 75.55 173 GLY D C 1
ATOM 6080 O O . GLY D 4 173 ? -11.057 -15.425 64.815 1.00 76.58 173 GLY D O 1
ATOM 6081 N N . ASP D 4 174 ? -11.912 -17.514 64.791 1.00 77.69 174 ASP D N 1
ATOM 6082 C CA . ASP D 4 174 ? -13.255 -17.065 65.142 1.00 80.31 174 ASP D CA 1
ATOM 6083 C C . ASP D 4 174 ? -13.394 -16.852 66.644 1.00 71.00 174 ASP D C 1
ATOM 6084 O O . ASP D 4 174 ? -13.944 -15.838 67.087 1.00 72.24 174 ASP D O 1
ATOM 6089 N N . ILE D 4 175 ? -12.899 -17.798 67.441 1.00 69.76 175 ILE D N 1
ATOM 6090 C CA . ILE D 4 175 ? -12.997 -17.681 68.892 1.00 63.77 175 ILE D CA 1
ATOM 6091 C C . ILE D 4 175 ? -12.000 -16.657 69.418 1.00 65.23 175 ILE D C 1
ATOM 6092 O O . ILE D 4 175 ? -12.354 -15.769 70.201 1.00 62.89 175 ILE D O 1
ATOM 6097 N N . GLY D 4 176 ? -10.744 -16.762 68.996 1.00 68.12 176 GLY D N 1
ATOM 6098 C CA . GLY D 4 176 ? -9.730 -15.833 69.453 1.00 63.37 176 GLY D CA 1
ATOM 6099 C C . GLY D 4 176 ? -8.592 -15.734 68.462 1.00 60.32 176 GLY D C 1
ATOM 6100 O O . GLY D 4 176 ? -8.625 -16.321 67.378 1.00 59.05 176 GLY D O 1
ATOM 6101 N N . SER D 4 177 ? -7.572 -14.974 68.855 1.00 63.53 177 SER D N 1
ATOM 6102 C CA . SER D 4 177 ? -6.396 -14.764 68.025 1.00 61.93 177 SER D CA 1
ATOM 6103 C C . SER D 4 177 ? -5.150 -14.804 68.895 1.00 56.51 177 SER D C 1
ATOM 6104 O O . SER D 4 177 ? -5.198 -14.507 70.091 1.00 57.74 177 SER D O 1
ATOM 6107 N N . GLY D 4 178 ? -4.028 -15.176 68.278 1.00 57.14 178 GLY D N 1
ATOM 6108 C CA . GLY D 4 178 ? -2.764 -15.248 68.982 1.00 61.60 178 GLY D CA 1
ATOM 6109 C C . GLY D 4 178 ? -1.615 -14.901 68.062 1.00 59.85 178 GLY D C 1
ATOM 6110 O O . GLY D 4 178 ? -1.788 -14.722 66.854 1.00 55.59 178 GLY D O 1
ATOM 6111 N N . SER D 4 179 ? -0.425 -14.810 68.652 1.00 54.89 179 SER D N 1
ATOM 6112 C CA . SER D 4 179 ? 0.758 -14.449 67.887 1.00 59.43 179 SER D CA 1
ATOM 6113 C C . SER D 4 179 ? 2.003 -14.945 68.606 1.00 54.86 179 SER D C 1
ATOM 6114 O O . SER D 4 179 ? 2.021 -15.069 69.834 1.00 62.94 179 SER D O 1
ATOM 6117 N N . VAL D 4 180 ? 3.040 -15.228 67.821 1.00 44.79 180 VAL D N 1
ATOM 6118 C CA . VAL D 4 180 ? 4.346 -15.629 68.334 1.00 47.61 180 VAL D CA 1
ATOM 6119 C C . VAL D 4 180 ? 5.411 -14.857 67.568 1.00 49.02 180 VAL D C 1
ATOM 6120 O O . VAL D 4 180 ? 5.439 -14.891 66.333 1.00 48.91 180 VAL D O 1
ATOM 6124 N N . ILE D 4 181 ? 6.282 -14.163 68.295 1.00 43.94 181 ILE D N 1
ATOM 6125 C CA . ILE D 4 181 ? 7.334 -13.342 67.706 1.00 44.63 181 ILE D CA 1
ATOM 6126 C C . ILE D 4 181 ? 8.682 -13.931 68.097 1.00 45.57 181 ILE D C 1
ATOM 6127 O O . ILE D 4 181 ? 8.953 -14.139 69.286 1.00 46.22 181 ILE D O 1
ATOM 6132 N N . ILE D 4 182 ? 9.522 -14.200 67.099 1.00 45.30 182 ILE D N 1
ATOM 6133 C CA . ILE D 4 182 ? 10.876 -14.687 67.323 1.00 49.17 182 ILE D CA 1
ATOM 6134 C C . ILE D 4 182 ? 11.856 -13.698 66.708 1.00 49.37 182 ILE D C 1
ATOM 6135 O O . ILE D 4 182 ? 11.575 -13.067 65.684 1.00 48.68 182 ILE D O 1
ATOM 6140 N N . LYS D 4 183 ? 13.016 -13.564 67.348 1.00 47.45 183 LYS D N 1
ATOM 6141 C CA . LYS D 4 183 ? 14.019 -12.591 66.946 1.00 43.51 183 LYS D CA 1
ATOM 6142 C C . LYS D 4 183 ? 15.257 -13.297 66.420 1.00 48.61 183 LYS D C 1
ATOM 6143 O O . LYS D 4 183 ? 15.731 -14.254 67.048 1.00 48.70 183 LYS D O 1
ATOM 6149 N N . PRO D 4 184 ? 15.801 -12.867 65.284 1.00 44.97 184 PRO D N 1
ATOM 6150 C CA . PRO D 4 184 ? 16.967 -13.553 64.719 1.00 40.20 184 PRO D CA 1
ATOM 6151 C C . PRO D 4 184 ? 18.205 -13.386 65.586 1.00 41.53 184 PRO D C 1
ATOM 6152 O O . PRO D 4 184 ? 18.427 -12.344 66.207 1.00 42.39 184 PRO D O 1
ATOM 6156 N N . PHE D 4 185 ? 19.017 -14.440 65.615 1.00 47.98 185 PHE D N 1
ATOM 6157 C CA . PHE D 4 185 ? 20.268 -14.463 66.361 1.00 46.20 185 PHE D CA 1
ATOM 6158 C C . PHE D 4 185 ? 21.079 -15.663 65.897 1.00 43.65 185 PHE D C 1
ATOM 6159 O O . PHE D 4 185 ? 20.517 -16.713 65.570 1.00 47.05 185 PHE D O 1
ATOM 6167 N N . VAL D 4 186 ? 22.399 -15.496 65.866 1.00 39.13 186 VAL D N 1
ATOM 6168 C CA . VAL D 4 186 ? 23.328 -16.565 65.508 1.00 34.61 186 VAL D CA 1
ATOM 6169 C C . VAL D 4 186 ? 24.420 -16.575 66.571 1.00 38.97 186 VAL D C 1
ATOM 6170 O O . VAL D 4 186 ? 25.338 -15.747 66.537 1.00 43.66 186 VAL D O 1
ATOM 6174 N N . ASP D 4 187 ? 24.327 -17.506 67.517 1.00 47.72 187 ASP D N 1
ATOM 6175 C CA . ASP D 4 187 ? 25.317 -17.643 68.576 1.00 51.77 187 ASP D CA 1
ATOM 6176 C C . ASP D 4 187 ? 26.458 -18.534 68.101 1.00 52.71 187 ASP D C 1
ATOM 6177 O O . ASP D 4 187 ? 26.227 -19.663 67.658 1.00 54.78 187 ASP D O 1
ATOM 6182 N N . MET D 4 188 ? 27.688 -18.023 68.195 1.00 52.21 188 MET D N 1
ATOM 6183 C CA . MET D 4 188 ? 28.838 -18.785 67.716 1.00 55.39 188 MET D CA 1
ATOM 6184 C C . MET D 4 188 ? 29.141 -19.981 68.609 1.00 56.53 188 MET D C 1
ATOM 6185 O O . MET D 4 188 ? 29.669 -20.990 68.128 1.00 53.03 188 MET D O 1
ATOM 6190 N N . GLU D 4 189 ? 28.823 -19.891 69.902 1.00 58.27 189 GLU D N 1
ATOM 6191 C CA . GLU D 4 189 ? 29.117 -20.999 70.805 1.00 58.17 189 GLU D CA 1
ATOM 6192 C C . GLU D 4 189 ? 28.188 -22.182 70.566 1.00 64.12 189 GLU D C 1
ATOM 6193 O O . GLU D 4 189 ? 28.563 -23.327 70.842 1.00 76.68 189 GLU D O 1
ATOM 6199 N N . HIS D 4 190 ? 26.982 -21.931 70.060 1.00 63.20 190 HIS D N 1
ATOM 6200 C CA . HIS D 4 190 ? 26.021 -22.988 69.738 1.00 59.23 190 HIS D CA 1
ATOM 6201 C C . HIS D 4 190 ? 25.282 -22.600 68.467 1.00 57.64 190 HIS D C 1
ATOM 6202 O O . HIS D 4 190 ? 24.118 -22.181 68.505 1.00 63.46 190 HIS D O 1
ATOM 6209 N N . PRO D 4 191 ? 25.934 -22.726 67.307 1.00 55.29 191 PRO D N 1
ATOM 6210 C CA . PRO D 4 191 ? 25.290 -22.301 66.054 1.00 51.09 191 PRO D CA 1
ATOM 6211 C C . PRO D 4 191 ? 24.109 -23.162 65.648 1.00 52.77 191 PRO D C 1
ATOM 6212 O O . PRO D 4 191 ? 23.255 -22.690 64.887 1.00 49.80 191 PRO D O 1
ATOM 6216 N N . GLU D 4 192 ? 24.029 -24.405 66.128 1.00 59.65 192 GLU D N 1
ATOM 6217 C CA . GLU D 4 192 ? 22.958 -25.300 65.707 1.00 56.25 192 GLU D CA 1
ATOM 6218 C C . GLU D 4 192 ? 21.602 -24.891 66.265 1.00 52.96 192 GLU D C 1
ATOM 6219 O O . GLU D 4 192 ? 20.574 -25.348 65.754 1.00 65.02 192 GLU D O 1
ATOM 6225 N N . THR D 4 193 ? 21.572 -24.044 67.294 1.00 48.18 193 THR D N 1
ATOM 6226 C CA . THR D 4 193 ? 20.330 -23.603 67.914 1.00 49.56 193 THR D CA 1
ATOM 6227 C C . THR D 4 193 ? 19.964 -22.174 67.532 1.00 45.24 193 THR D C 1
ATOM 6228 O O . THR D 4 193 ? 19.245 -21.504 68.279 1.00 46.66 193 THR D O 1
ATOM 6232 N N . SER D 4 194 ? 20.438 -21.698 66.386 1.00 48.10 194 SER D N 1
ATOM 6233 C CA . SER D 4 194 ? 20.250 -20.311 65.994 1.00 48.20 194 SER D CA 1
ATOM 6234 C C . SER D 4 194 ? 18.982 -20.137 65.165 1.00 47.62 194 SER D C 1
ATOM 6235 O O . SER D 4 194 ? 18.435 -21.090 64.604 1.00 40.80 194 SER D O 1
ATOM 6238 N N . ILE D 4 195 ? 18.517 -18.896 65.101 1.00 49.59 195 ILE D N 1
ATOM 6239 C CA . ILE D 4 195 ? 17.409 -18.501 64.233 1.00 44.26 195 ILE D CA 1
ATOM 6240 C C . ILE D 4 195 ? 17.994 -17.519 63.225 1.00 39.75 195 ILE D C 1
ATOM 6241 O O . ILE D 4 195 ? 18.028 -16.306 63.452 1.00 41.37 195 ILE D O 1
ATOM 6246 N N . LYS D 4 196 ? 18.476 -18.042 62.102 1.00 40.50 196 LYS D N 1
ATOM 6247 C CA . LYS D 4 196 ? 19.128 -17.228 61.087 1.00 43.67 196 LYS D CA 1
ATOM 6248 C C . LYS D 4 196 ? 18.095 -16.652 60.128 1.00 43.84 196 LYS D C 1
ATOM 6249 O O . LYS D 4 196 ? 17.148 -17.336 59.731 1.00 53.22 196 LYS D O 1
ATOM 6255 N N . LEU D 4 197 ? 18.284 -15.386 59.759 1.00 50.54 197 LEU D N 1
ATOM 6256 C CA . LEU D 4 197 ? 17.371 -14.701 58.854 1.00 52.51 197 LEU D CA 1
ATOM 6257 C C . LEU D 4 197 ? 18.167 -13.923 57.820 1.00 52.26 197 LEU D C 1
ATOM 6258 O O . LEU D 4 197 ? 19.020 -13.104 58.175 1.00 49.67 197 LEU D O 1
ATOM 6263 N N . GLU D 4 198 ? 17.884 -14.183 56.546 1.00 55.69 198 GLU D N 1
ATOM 6264 C CA . GLU D 4 198 ? 18.476 -13.465 55.419 1.00 54.08 198 GLU D CA 1
ATOM 6265 C C . GLU D 4 198 ? 17.324 -12.800 54.671 1.00 58.24 198 GLU D C 1
ATOM 6266 O O . GLU D 4 198 ? 16.759 -13.371 53.736 1.00 60.53 198 GLU D O 1
ATOM 6272 N N . MET D 4 199 ? 16.979 -11.585 55.095 1.00 62.85 199 MET D N 1
ATOM 6273 C CA . MET D 4 199 ? 15.811 -10.866 54.597 1.00 65.02 199 MET D CA 1
ATOM 6274 C C . MET D 4 199 ? 16.240 -9.902 53.495 1.00 69.79 199 MET D C 1
ATOM 6275 O O . MET D 4 199 ? 16.841 -8.858 53.769 1.00 80.83 199 MET D O 1
ATOM 6280 N N . ASP D 4 200 ? 15.934 -10.257 52.248 1.00 74.05 200 ASP D N 1
ATOM 6281 C CA . ASP D 4 200 ? 16.156 -9.363 51.119 1.00 73.77 200 ASP D CA 1
ATOM 6282 C C . ASP D 4 200 ? 14.986 -8.421 50.877 1.00 77.84 200 ASP D C 1
ATOM 6283 O O . ASP D 4 200 ? 15.178 -7.361 50.270 1.00 86.90 200 ASP D O 1
ATOM 6288 N N . GLN D 4 201 ? 13.789 -8.783 51.333 1.00 75.62 201 GLN D N 1
ATOM 6289 C CA . GLN D 4 201 ? 12.586 -7.982 51.143 1.00 78.45 201 GLN D CA 1
ATOM 6290 C C . GLN D 4 201 ? 11.534 -8.409 52.160 1.00 77.70 201 GLN D C 1
ATOM 6291 O O . GLN D 4 201 ? 11.315 -9.612 52.354 1.00 75.41 201 GLN D O 1
ATOM 6297 N N . PRO D 4 202 ? 10.874 -7.467 52.834 1.00 80.46 202 PRO D N 1
ATOM 6298 C CA . PRO D 4 202 ? 9.853 -7.846 53.820 1.00 76.76 202 PRO D CA 1
ATOM 6299 C C . PRO D 4 202 ? 8.682 -8.556 53.157 1.00 75.60 202 PRO D C 1
ATOM 6300 O O . PRO D 4 202 ? 8.072 -8.043 52.216 1.00 85.78 202 PRO D O 1
ATOM 6304 N N . VAL D 4 203 ? 8.371 -9.748 53.659 1.00 68.43 203 VAL D N 1
ATOM 6305 C CA . VAL D 4 203 ? 7.321 -10.582 53.095 1.00 65.43 203 VAL D CA 1
ATOM 6306 C C . VAL D 4 203 ? 6.168 -10.670 54.088 1.00 58.41 203 VAL D C 1
ATOM 6307 O O . VAL D 4 203 ? 6.321 -10.429 55.290 1.00 53.52 203 VAL D O 1
ATOM 6311 N N . ASP D 4 204 ? 4.991 -11.015 53.565 1.00 60.87 204 ASP D N 1
ATOM 6312 C CA . ASP D 4 204 ? 3.789 -11.159 54.385 1.00 62.72 204 ASP D CA 1
ATOM 6313 C C . ASP D 4 204 ? 2.875 -12.154 53.673 1.00 63.99 204 ASP D C 1
ATOM 6314 O O . ASP D 4 204 ? 2.158 -11.782 52.740 1.00 65.28 204 ASP D O 1
ATOM 6319 N N . LEU D 4 205 ? 2.910 -13.406 54.116 1.00 58.64 205 LEU D N 1
ATOM 6320 C CA . LEU D 4 205 ? 2.180 -14.497 53.484 1.00 61.90 205 LEU D CA 1
ATOM 6321 C C . LEU D 4 205 ? 1.231 -15.141 54.491 1.00 65.58 205 LEU D C 1
ATOM 6322 O O . LEU D 4 205 ? 1.214 -14.798 55.676 1.00 62.44 205 LEU D O 1
ATOM 6327 N N . THR D 4 206 ? 0.434 -16.089 54.000 1.00 66.32 206 THR D N 1
ATOM 6328 C CA . THR D 4 206 ? -0.531 -16.802 54.827 1.00 72.69 206 THR D CA 1
ATOM 6329 C C . THR D 4 206 ? -0.688 -18.214 54.285 1.00 61.27 206 THR D C 1
ATOM 6330 O O . THR D 4 206 ? -0.821 -18.402 53.072 1.00 60.35 206 THR D O 1
ATOM 6334 N N . PHE D 4 207 ? -0.673 -19.200 55.181 1.00 56.26 207 PHE D N 1
ATOM 6335 C CA . PHE D 4 207 ? -0.758 -20.601 54.799 1.00 59.58 207 PHE D CA 1
ATOM 6336 C C . PHE D 4 207 ? -1.813 -21.307 55.638 1.00 60.97 207 PHE D C 1
ATOM 6337 O O . PHE D 4 207 ? -2.099 -20.909 56.770 1.00 59.91 207 PHE D O 1
ATOM 6345 N N . GLY D 4 208 ? -2.388 -22.362 55.067 1.00 54.69 208 GLY D N 1
ATOM 6346 C CA . GLY D 4 208 ? -3.384 -23.134 55.788 1.00 54.08 208 GLY D CA 1
ATOM 6347 C C . GLY D 4 208 ? -2.760 -23.915 56.932 1.00 50.81 208 GLY D C 1
ATOM 6348 O O . GLY D 4 208 ? -1.673 -24.481 56.808 1.00 54.18 208 GLY D O 1
ATOM 6349 N N . ALA D 4 209 ? -3.468 -23.945 58.063 1.00 49.65 209 ALA D N 1
ATOM 6350 C CA . ALA D 4 209 ? -2.931 -24.597 59.254 1.00 53.32 209 ALA D CA 1
ATOM 6351 C C . ALA D 4 209 ? -2.827 -26.106 59.066 1.00 59.81 209 ALA D C 1
ATOM 6352 O O . ALA D 4 209 ? -1.839 -26.720 59.487 1.00 58.64 209 ALA D O 1
ATOM 6354 N N . LYS D 4 210 ? -3.833 -26.721 58.439 1.00 63.35 210 LYS D N 1
ATOM 6355 C CA . LYS D 4 210 ? -3.797 -28.166 58.234 1.00 62.98 210 LYS D CA 1
ATOM 6356 C C . LYS D 4 210 ? -2.649 -28.577 57.323 1.00 61.88 210 LYS D C 1
ATOM 6357 O O . LYS D 4 210 ? -2.148 -29.703 57.426 1.00 64.93 210 LYS D O 1
ATOM 6363 N N . TYR D 4 211 ? -2.217 -27.686 56.428 1.00 57.60 211 TYR D N 1
ATOM 6364 C CA . TYR D 4 211 ? -1.073 -27.990 55.577 1.00 60.36 211 TYR D CA 1
ATOM 6365 C C . TYR D 4 211 ? 0.237 -27.884 56.348 1.00 62.37 211 TYR D C 1
ATOM 6366 O O . TYR D 4 211 ? 1.135 -28.714 56.167 1.00 56.19 211 TYR D O 1
ATOM 6375 N N . LEU D 4 212 ? 0.363 -26.872 57.210 1.00 57.07 212 LEU D N 1
ATOM 6376 C CA . LEU D 4 212 ? 1.567 -26.742 58.024 1.00 52.89 212 LEU D CA 1
ATOM 6377 C C . LEU D 4 212 ? 1.662 -27.847 59.068 1.00 50.76 212 LEU D C 1
ATOM 6378 O O . LEU D 4 212 ? 2.770 -28.256 59.434 1.00 48.01 212 LEU D O 1
ATOM 6383 N N . LEU D 4 213 ? 0.520 -28.340 59.556 1.00 51.23 213 LEU D N 1
ATOM 6384 C CA . LEU D 4 213 ? 0.538 -29.435 60.522 1.00 50.03 213 LEU D CA 1
ATOM 6385 C C . LEU D 4 213 ? 1.112 -30.708 59.915 1.00 54.54 213 LEU D C 1
ATOM 6386 O O . LEU D 4 213 ? 1.680 -31.537 60.635 1.00 50.02 213 LEU D O 1
ATOM 6391 N N . ASP D 4 214 ? 0.972 -30.885 58.600 1.00 56.45 214 ASP D N 1
ATOM 6392 C CA . ASP D 4 214 ? 1.600 -32.019 57.932 1.00 60.74 214 ASP D CA 1
ATOM 6393 C C . ASP D 4 214 ? 3.080 -31.773 57.671 1.00 58.62 214 ASP D C 1
ATOM 6394 O O . ASP D 4 214 ? 3.866 -32.727 57.636 1.00 63.79 214 ASP D O 1
ATOM 6399 N N . ILE D 4 215 ? 3.476 -30.511 57.491 1.00 58.43 215 ILE D N 1
ATOM 6400 C CA . ILE D 4 215 ? 4.869 -30.203 57.185 1.00 54.59 215 ILE D CA 1
ATOM 6401 C C . ILE D 4 215 ? 5.749 -30.408 58.411 1.00 51.77 215 ILE D C 1
ATOM 6402 O O . ILE D 4 215 ? 6.857 -30.949 58.311 1.00 52.55 215 ILE D O 1
ATOM 6407 N N . ILE D 4 216 ? 5.272 -29.994 59.587 1.00 49.79 216 ILE D N 1
ATOM 6408 C CA . ILE D 4 216 ? 6.059 -30.102 60.808 1.00 52.22 216 ILE D CA 1
ATOM 6409 C C . ILE D 4 216 ? 6.343 -31.544 61.199 1.00 50.58 216 ILE D C 1
ATOM 6410 O O . ILE D 4 216 ? 7.187 -31.787 62.067 1.00 48.20 216 ILE D O 1
ATOM 6415 N N . LYS D 4 217 ? 5.661 -32.510 60.580 1.00 52.39 217 LYS D N 1
ATOM 6416 C CA . LYS D 4 217 ? 5.897 -33.916 60.879 1.00 54.90 217 LYS D CA 1
ATOM 6417 C C . LYS D 4 217 ? 7.259 -34.400 60.399 1.00 55.91 217 LYS D C 1
ATOM 6418 O O . LYS D 4 217 ? 7.671 -35.503 60.772 1.00 50.37 217 LYS D O 1
ATOM 6424 N N . GLY D 4 218 ? 7.961 -33.611 59.588 1.00 48.42 218 GLY D N 1
ATOM 6425 C CA . GLY D 4 218 ? 9.324 -33.906 59.211 1.00 42.96 218 GLY D CA 1
ATOM 6426 C C . GLY D 4 218 ? 10.364 -33.500 60.228 1.00 44.51 218 GLY D C 1
ATOM 6427 O O . GLY D 4 218 ? 11.560 -33.534 59.928 1.00 47.80 218 GLY D O 1
ATOM 6428 N N . SER D 4 219 ? 9.937 -33.116 61.434 1.00 42.97 219 SER D N 1
ATOM 6429 C CA . SER D 4 219 ? 10.877 -32.671 62.457 1.00 42.11 219 SER D CA 1
ATOM 6430 C C . SER D 4 219 ? 11.793 -33.797 62.916 1.00 48.59 219 SER D C 1
ATOM 6431 O O . SER D 4 219 ? 12.913 -33.537 63.370 1.00 53.34 219 SER D O 1
ATOM 6434 N N . SER D 4 220 ? 11.341 -35.049 62.806 1.00 53.31 220 SER D N 1
ATOM 6435 C CA . SER D 4 220 ? 12.153 -36.179 63.238 1.00 56.09 220 SER D CA 1
ATOM 6436 C C . SER D 4 220 ? 13.403 -36.359 62.386 1.00 55.58 220 SER D C 1
ATOM 6437 O O . SER D 4 220 ? 14.339 -37.040 62.818 1.00 60.46 220 SER D O 1
ATOM 6440 N N . LEU D 4 221 ? 13.441 -35.766 61.192 1.00 47.38 221 LEU D N 1
ATOM 6441 C CA . LEU D 4 221 ? 14.603 -35.913 60.316 1.00 51.04 221 LEU D CA 1
ATOM 6442 C C . LEU D 4 221 ? 15.748 -35.008 60.761 1.00 55.11 221 LEU D C 1
ATOM 6443 O O . LEU D 4 221 ? 16.787 -35.483 61.232 1.00 57.14 221 LEU D O 1
ATOM 6448 N N . SER D 4 222 ? 15.572 -33.698 60.618 1.00 55.78 222 SER D N 1
ATOM 6449 C CA . SER D 4 222 ? 16.606 -32.725 60.928 1.00 58.47 222 SER D CA 1
ATOM 6450 C C . SER D 4 222 ? 16.235 -31.926 62.170 1.00 49.53 222 SER D C 1
ATOM 6451 O O . SER D 4 222 ? 15.055 -31.710 62.462 1.00 44.38 222 SER D O 1
ATOM 6454 N N . ASP D 4 223 ? 17.263 -31.486 62.900 1.00 50.98 223 ASP D N 1
ATOM 6455 C CA . ASP D 4 223 ? 17.039 -30.628 64.056 1.00 49.84 223 ASP D CA 1
ATOM 6456 C C . ASP D 4 223 ? 16.610 -29.224 63.653 1.00 46.81 223 ASP D C 1
ATOM 6457 O O . ASP D 4 223 ? 16.080 -28.488 64.491 1.00 47.40 223 ASP D O 1
ATOM 6462 N N . ARG D 4 224 ? 16.824 -28.842 62.395 1.00 43.31 224 ARG D N 1
ATOM 6463 C CA . ARG D 4 224 ? 16.486 -27.516 61.906 1.00 41.83 224 ARG D CA 1
ATOM 6464 C C . ARG D 4 224 ? 15.635 -27.632 60.650 1.00 40.48 224 ARG D C 1
ATOM 6465 O O . ARG D 4 224 ? 15.647 -28.652 59.955 1.00 36.45 224 ARG D O 1
ATOM 6473 N N . VAL D 4 225 ? 14.893 -26.565 60.364 1.00 41.14 225 VAL D N 1
ATOM 6474 C CA . VAL D 4 225 ? 14.048 -26.481 59.180 1.00 41.78 225 VAL D CA 1
ATOM 6475 C C . VAL D 4 225 ? 14.263 -25.123 58.526 1.00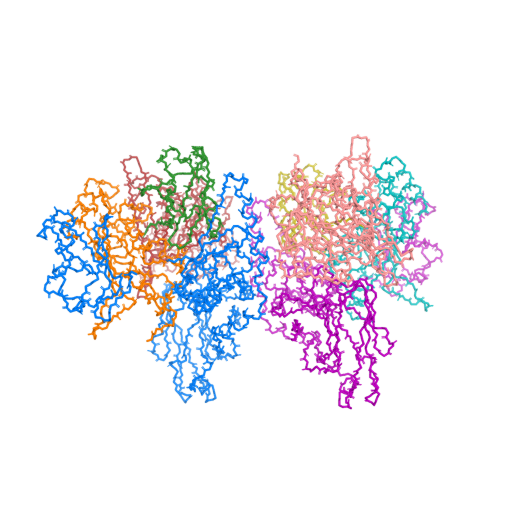 41.61 225 VAL D C 1
ATOM 6476 O O . VAL D 4 225 ? 14.308 -24.094 59.209 1.00 38.93 225 VAL D O 1
ATOM 6480 N N . GLY D 4 226 ? 14.415 -25.125 57.204 1.00 41.46 226 GLY D N 1
ATOM 6481 C CA . GLY D 4 226 ? 14.596 -23.901 56.444 1.00 41.01 226 GLY D CA 1
ATOM 6482 C C . GLY D 4 226 ? 13.308 -23.512 55.743 1.00 45.75 226 GLY D C 1
ATOM 6483 O O . GLY D 4 226 ? 12.650 -24.347 55.118 1.00 47.02 226 GLY D O 1
ATOM 6484 N N . ILE D 4 227 ? 12.958 -22.234 55.856 1.00 47.66 227 ILE D N 1
ATOM 6485 C CA . ILE D 4 227 ? 11.736 -21.691 55.273 1.00 46.73 227 ILE D CA 1
ATOM 6486 C C . ILE D 4 227 ? 12.138 -20.584 54.309 1.00 45.67 227 ILE D C 1
ATOM 6487 O O . ILE D 4 227 ? 12.645 -19.537 54.731 1.00 49.41 227 ILE D O 1
ATOM 6492 N N . ARG D 4 228 ? 11.914 -20.812 53.018 1.00 47.01 228 ARG D N 1
ATOM 6493 C CA . ARG D 4 228 ? 12.203 -19.833 51.974 1.00 54.45 228 ARG D CA 1
ATOM 6494 C C . ARG D 4 228 ? 10.877 -19.297 51.449 1.00 57.73 228 ARG D C 1
ATOM 6495 O O . ARG D 4 228 ? 10.100 -20.036 50.834 1.00 61.13 228 ARG D O 1
ATOM 6503 N N . LEU D 4 229 ? 10.622 -18.015 51.693 1.00 55.57 229 LEU D N 1
ATOM 6504 C CA . LEU D 4 229 ? 9.352 -17.382 51.369 1.00 57.30 229 LEU D CA 1
ATOM 6505 C C . LEU D 4 229 ? 9.524 -16.407 50.213 1.00 69.62 229 LEU D C 1
ATOM 6506 O O . LEU D 4 229 ? 10.500 -15.651 50.164 1.00 71.49 229 LEU D O 1
ATOM 6511 N N . SER D 4 230 ? 8.568 -16.427 49.287 1.00 75.44 230 SER D N 1
ATOM 6512 C CA . SER D 4 230 ? 8.557 -15.512 48.156 1.00 81.48 230 SER D CA 1
ATOM 6513 C C . SER D 4 230 ? 7.139 -15.005 47.942 1.00 90.42 230 SER D C 1
ATOM 6514 O O . SER D 4 230 ? 6.161 -15.656 48.318 1.00 95.13 230 SER D O 1
ATOM 6517 N N . SER D 4 231 ? 7.038 -13.825 47.329 1.00 88.20 231 SER D N 1
ATOM 6518 C CA . SER D 4 231 ? 5.731 -13.224 47.087 1.00 88.83 231 SER D CA 1
ATOM 6519 C C . SER D 4 231 ? 5.000 -13.937 45.955 1.00 93.24 231 SER D C 1
ATOM 6520 O O . SER D 4 231 ? 3.884 -14.439 46.136 1.00 87.62 231 SER D O 1
ATOM 6523 N N . GLU D 4 232 ? 5.616 -13.994 44.780 1.00 96.94 232 GLU D N 1
ATOM 6524 C CA . GLU D 4 232 ? 5.007 -14.595 43.593 1.00 101.03 232 GLU D CA 1
ATOM 6525 C C . GLU D 4 232 ? 5.513 -16.014 43.368 1.00 100.96 232 GLU D C 1
ATOM 6526 O O . GLU D 4 232 ? 5.854 -16.402 42.250 1.00 111.99 232 GLU D O 1
ATOM 6532 N N . ALA D 4 233 ? 5.563 -16.808 44.437 1.00 94.91 233 ALA D N 1
ATOM 6533 C CA . ALA D 4 233 ? 6.069 -18.171 44.363 1.00 87.89 233 ALA D CA 1
ATOM 6534 C C . ALA D 4 233 ? 5.631 -18.919 45.612 1.00 85.40 233 ALA D C 1
ATOM 6535 O O . ALA D 4 233 ? 5.403 -18.293 46.654 1.00 84.80 233 ALA D O 1
ATOM 6537 N N . PRO D 4 234 ? 5.498 -20.241 45.546 1.00 92.71 234 PRO D N 1
ATOM 6538 C CA . PRO D 4 234 ? 5.135 -20.999 46.747 1.00 80.95 234 PRO D CA 1
ATOM 6539 C C . PRO D 4 234 ? 6.298 -21.093 47.720 1.00 75.99 234 PRO D C 1
ATOM 6540 O O . PRO D 4 234 ? 7.469 -21.037 47.338 1.00 74.89 234 PRO D O 1
ATOM 6544 N N . ALA D 4 235 ? 5.957 -21.243 48.998 1.00 71.11 235 ALA D N 1
ATOM 6545 C CA . ALA D 4 235 ? 6.969 -21.365 50.034 1.00 67.42 235 ALA D CA 1
ATOM 6546 C C . ALA D 4 235 ? 7.691 -22.706 49.929 1.00 68.66 235 ALA D C 1
ATOM 6547 O O . ALA D 4 235 ? 7.218 -23.653 49.294 1.00 70.42 235 ALA D O 1
ATOM 6549 N N . LEU D 4 236 ? 8.855 -22.779 50.572 1.00 60.96 236 LEU D N 1
ATOM 6550 C CA . LEU D 4 236 ? 9.699 -23.970 50.540 1.00 56.47 236 LEU D CA 1
ATOM 6551 C C . LEU D 4 236 ? 10.147 -24.289 51.960 1.00 52.12 236 LEU D C 1
ATOM 6552 O O . LEU D 4 236 ? 10.973 -23.570 52.532 1.00 52.29 236 LEU D O 1
ATOM 6557 N N . PHE D 4 237 ? 9.603 -25.365 52.523 1.00 46.39 237 PHE D N 1
ATOM 6558 C CA . PHE D 4 237 ? 9.997 -25.862 53.836 1.00 45.55 237 PHE D CA 1
ATOM 6559 C C . PHE D 4 237 ? 10.852 -27.106 53.634 1.00 47.79 237 PHE D C 1
ATOM 6560 O O . PHE D 4 237 ? 10.383 -28.095 53.061 1.00 52.49 237 PHE D O 1
ATOM 6568 N N . GLN D 4 238 ? 12.097 -27.062 54.103 1.00 43.82 238 GLN D N 1
ATOM 6569 C CA . GLN D 4 238 ? 13.066 -28.110 53.812 1.00 48.31 238 GLN D CA 1
ATOM 6570 C C . GLN D 4 238 ? 13.694 -28.637 55.094 1.00 51.92 238 GLN D C 1
ATOM 6571 O O . GLN D 4 238 ? 13.996 -27.870 56.013 1.00 41.71 238 GLN D O 1
ATOM 6577 N N . PHE D 4 239 ? 13.887 -29.955 55.143 1.00 46.38 239 PHE D N 1
ATOM 6578 C CA . PHE D 4 239 ? 14.577 -30.632 56.234 1.00 45.53 239 PHE D CA 1
ATOM 6579 C C . PHE D 4 239 ? 15.778 -31.363 55.652 1.00 51.83 239 PHE D C 1
ATOM 6580 O O . PHE D 4 239 ? 15.620 -32.219 54.775 1.00 49.94 239 PHE D O 1
ATOM 6588 N N . ASP D 4 240 ? 16.971 -31.031 56.138 1.00 52.77 240 ASP D N 1
ATOM 6589 C CA . ASP D 4 240 ? 18.196 -31.577 55.570 1.00 51.14 240 ASP D CA 1
ATOM 6590 C C . ASP D 4 240 ? 18.512 -32.949 56.152 1.00 56.11 240 ASP D C 1
ATOM 6591 O O . ASP D 4 240 ? 18.422 -33.165 57.364 1.00 56.16 240 ASP D O 1
ATOM 6596 N N . LEU D 4 241 ? 18.889 -33.876 55.277 1.00 55.37 241 LEU D N 1
ATOM 6597 C CA . LEU D 4 241 ? 19.363 -35.190 55.673 1.00 52.20 241 LEU D CA 1
ATOM 6598 C C . LEU D 4 241 ? 20.890 -35.206 55.626 1.00 55.31 241 LEU D C 1
ATOM 6599 O O . LEU D 4 241 ? 21.540 -34.169 55.458 1.00 53.90 241 LEU D O 1
ATOM 6604 N N . LYS D 4 242 ? 21.478 -36.395 55.776 1.00 61.39 242 LYS D N 1
ATOM 6605 C CA . LYS D 4 242 ? 22.931 -36.513 55.699 1.00 56.44 242 LYS D CA 1
ATOM 6606 C C . LYS D 4 242 ? 23.429 -36.198 54.294 1.00 59.35 242 LYS D C 1
ATOM 6607 O O . LYS D 4 242 ? 24.388 -35.436 54.119 1.00 58.06 242 LYS D O 1
ATOM 6613 N N . SER D 4 243 ? 22.786 -36.773 53.277 1.00 56.98 243 SER D N 1
ATOM 6614 C CA . SER D 4 243 ? 23.136 -36.509 51.891 1.00 57.50 243 SER D CA 1
ATOM 6615 C C . SER D 4 243 ? 21.946 -36.081 51.046 1.00 58.00 243 SER D C 1
ATOM 6616 O O . SER D 4 243 ? 22.116 -35.841 49.845 1.00 81.31 243 SER D O 1
ATOM 6619 N N . GLY D 4 244 ? 20.754 -35.980 51.628 1.00 54.87 244 GLY D N 1
ATOM 6620 C CA . GLY D 4 244 ? 19.580 -35.561 50.889 1.00 55.89 244 GLY D CA 1
ATOM 6621 C C . GLY D 4 244 ? 18.709 -34.600 51.669 1.00 54.18 244 GLY D C 1
ATOM 6622 O O . GLY D 4 244 ? 19.198 -33.899 52.560 1.00 52.70 244 GLY D O 1
ATOM 6623 N N . PHE D 4 245 ? 17.417 -34.561 51.353 1.00 53.89 245 PHE D N 1
ATOM 6624 C CA . PHE D 4 245 ? 16.501 -33.643 52.017 1.00 52.55 245 PHE D CA 1
ATOM 6625 C C . PHE D 4 245 ? 15.068 -34.060 51.724 1.00 51.24 245 PHE D C 1
ATOM 6626 O O . PHE D 4 245 ? 14.791 -34.760 50.746 1.00 49.50 245 PHE D O 1
ATOM 6634 N N . LEU D 4 246 ? 14.161 -33.616 52.593 1.00 47.86 246 LEU D N 1
ATOM 6635 C CA . LEU D 4 246 ? 12.720 -33.734 52.389 1.00 45.35 246 LEU D CA 1
ATOM 6636 C C . LEU D 4 246 ? 12.136 -32.329 52.441 1.00 51.88 246 LEU D C 1
ATOM 6637 O O . LEU D 4 246 ? 12.138 -31.692 53.500 1.00 52.38 246 LEU D O 1
ATOM 6642 N N . GLN D 4 247 ? 11.644 -31.844 51.306 1.00 49.82 247 GLN D N 1
ATOM 6643 C CA . GLN D 4 247 ? 11.140 -30.485 51.201 1.00 53.81 247 GLN D CA 1
ATOM 6644 C C . GLN D 4 247 ? 9.684 -30.486 50.753 1.00 58.44 247 GLN D C 1
ATOM 6645 O O . GLN D 4 247 ? 9.202 -31.432 50.123 1.00 56.77 247 GLN D O 1
ATOM 6651 N N . PHE D 4 248 ? 8.987 -29.403 51.092 1.00 57.18 248 PHE D N 1
ATOM 6652 C CA . PHE D 4 248 ? 7.574 -29.235 50.784 1.00 57.09 248 PHE D CA 1
ATOM 6653 C C . PHE D 4 248 ? 7.365 -27.911 50.065 1.00 64.27 248 PHE D C 1
ATOM 6654 O O . PHE D 4 248 ? 7.971 -26.897 50.424 1.00 58.04 248 PHE D O 1
ATOM 6662 N N . PHE D 4 249 ? 6.501 -27.926 49.053 1.00 63.19 249 PHE D N 1
ATOM 6663 C CA . PHE D 4 249 ? 6.171 -26.738 48.269 1.00 65.93 249 PHE D CA 1
ATOM 6664 C C . PHE D 4 249 ? 4.705 -26.399 48.517 1.00 62.73 249 PHE D C 1
ATOM 6665 O O . PHE D 4 249 ? 3.809 -26.996 47.912 1.00 69.56 249 PHE D O 1
ATOM 6673 N N . LEU D 4 250 ? 4.463 -25.441 49.405 1.00 58.40 250 LEU D N 1
ATOM 6674 C CA . LEU D 4 250 ? 3.118 -24.986 49.732 1.00 63.86 250 LEU D CA 1
ATOM 6675 C C . LEU D 4 250 ? 2.917 -23.576 49.196 1.00 69.30 250 LEU D C 1
ATOM 6676 O O . LEU D 4 250 ? 3.735 -22.686 49.453 1.00 73.08 250 LEU D O 1
ATOM 6681 N N . ALA D 4 251 ? 1.830 -23.377 48.452 1.00 68.51 251 ALA D N 1
ATOM 6682 C CA . ALA D 4 251 ? 1.524 -22.058 47.910 1.00 71.99 251 ALA D CA 1
ATOM 6683 C C . ALA D 4 251 ? 0.698 -21.263 48.914 1.00 77.61 251 ALA D C 1
ATOM 6684 O O . ALA D 4 251 ? -0.253 -21.805 49.490 1.00 72.41 251 ALA D O 1
ATOM 6686 N N . PRO D 4 252 ? 1.025 -19.996 49.149 1.00 71.16 252 PRO D N 1
ATOM 6687 C CA . PRO D 4 252 ? 0.266 -19.208 50.124 1.00 68.37 252 PRO D CA 1
ATOM 6688 C C . PRO D 4 252 ? -1.128 -18.874 49.616 1.00 72.26 252 PRO D C 1
ATOM 6689 O O . PRO D 4 252 ? -1.436 -18.986 48.427 1.00 75.98 252 PRO D O 1
ATOM 6693 N N . LYS D 4 253 ? -1.977 -18.458 50.549 1.00 71.57 253 LYS D N 1
ATOM 6694 C CA . LYS D 4 253 ? -3.347 -18.086 50.237 1.00 72.09 253 LYS D CA 1
ATOM 6695 C C . LYS D 4 253 ? -3.419 -16.626 49.807 1.00 84.89 253 LYS D C 1
ATOM 6696 O O . LYS D 4 253 ? -2.586 -15.801 50.193 1.00 81.65 253 LYS D O 1
ATOM 6698 N N . PHE D 4 254 ? -4.426 -16.316 48.997 1.00 102.61 254 PHE D N 1
ATOM 6699 C CA . PHE D 4 254 ? -4.635 -14.955 48.515 1.00 89.71 254 PHE D CA 1
ATOM 6700 C C . PHE D 4 254 ? -6.114 -14.586 48.545 1.00 83.16 254 PHE D C 1
ATOM 6701 O O . PHE D 4 254 ? -6.944 -15.348 49.040 1.00 77.15 254 PHE D O 1
ATOM 6709 C C . PRO E 1 9 ? 46.869 22.843 30.687 1.00 79.69 173 PRO E C 1
ATOM 6710 O O . PRO E 1 9 ? 47.331 23.421 29.702 1.00 75.87 173 PRO E O 1
ATOM 6711 N N . THR E 1 10 ? 46.741 21.522 30.756 1.00 83.43 174 THR E N 1
ATOM 6712 C CA . THR E 1 10 ? 46.858 20.681 29.571 1.00 68.96 174 THR E CA 1
ATOM 6713 C C . THR E 1 10 ? 45.731 19.653 29.512 1.00 69.43 174 THR E C 1
ATOM 6714 O O . THR E 1 10 ? 45.128 19.316 30.533 1.00 74.29 174 THR E O 1
ATOM 6718 N N . ILE E 1 11 ? 45.453 19.157 28.311 1.00 59.05 175 ILE E N 1
ATOM 6719 C CA . ILE E 1 11 ? 44.376 18.195 28.106 1.00 52.27 175 ILE E CA 1
ATOM 6720 C C . ILE E 1 11 ? 44.887 16.792 28.408 1.00 51.29 175 ILE E C 1
ATOM 6721 O O . ILE E 1 11 ? 45.979 16.406 27.975 1.00 60.32 175 ILE E O 1
ATOM 6726 N N . HIS E 1 12 ? 44.096 16.025 29.156 1.00 46.37 176 HIS E N 1
ATOM 6727 C CA . HIS E 1 12 ? 44.406 14.636 29.475 1.00 47.55 176 HIS E CA 1
ATOM 6728 C C . HIS E 1 12 ? 43.486 13.736 28.659 1.00 44.10 176 HIS E C 1
ATOM 6729 O O . HIS E 1 12 ? 42.279 13.677 28.915 1.00 44.90 176 HIS E O 1
ATOM 6736 N N . PHE E 1 13 ? 44.057 13.039 27.681 1.00 42.09 177 PHE E N 1
ATOM 6737 C CA . PHE E 1 13 ? 43.286 12.133 26.847 1.00 40.08 177 PHE E CA 1
ATOM 6738 C C . PHE E 1 13 ? 43.122 10.780 27.535 1.00 41.31 177 PHE E C 1
ATOM 6739 O O . PHE E 1 13 ? 43.868 10.421 28.450 1.00 47.93 177 PHE E O 1
ATOM 6747 N N . LYS E 1 14 ? 42.124 10.027 27.079 1.00 35.06 178 LYS E N 1
ATOM 6748 C CA . LYS E 1 14 ? 41.885 8.699 27.627 1.00 39.57 178 LYS E CA 1
ATOM 6749 C C . LYS E 1 14 ? 42.934 7.724 27.106 1.00 43.92 178 LYS E C 1
ATOM 6750 O O . LYS E 1 14 ? 43.243 7.708 25.910 1.00 42.52 178 LYS E O 1
ATOM 6756 N N . GLU E 1 15 ? 43.482 6.914 28.006 1.00 46.75 179 GLU E N 1
ATOM 6757 C CA . GLU E 1 15 ? 44.544 5.991 27.632 1.00 49.04 179 GLU E CA 1
ATOM 6758 C C . GLU E 1 15 ? 44.002 4.864 26.763 1.00 52.41 179 GLU E C 1
ATOM 6759 O O . GLU E 1 15 ? 42.885 4.378 26.966 1.00 49.83 179 GLU E O 1
ATOM 6765 N N . SER E 1 16 ? 44.807 4.448 25.785 1.00 49.53 180 SER E N 1
ATOM 6766 C CA . SER E 1 16 ? 44.476 3.351 24.894 1.00 52.19 180 SER E CA 1
ATOM 6767 C C . SER E 1 16 ? 45.416 2.174 25.128 1.00 52.49 180 SER E C 1
ATOM 6768 O O . SER E 1 16 ? 46.605 2.376 25.395 1.00 58.16 180 SER E O 1
ATOM 6771 N N . PRO E 1 17 ? 44.917 0.938 25.047 1.00 44.56 181 PRO E N 1
ATOM 6772 C CA . PRO E 1 17 ? 45.802 -0.222 25.233 1.00 51.78 181 PRO E CA 1
ATOM 6773 C C . PRO E 1 17 ? 46.731 -0.478 24.058 1.00 46.76 181 PRO E C 1
ATOM 6774 O O . PRO E 1 17 ? 47.694 -1.239 24.214 1.00 44.87 181 PRO E O 1
ATOM 6778 N N . PHE E 1 18 ? 46.479 0.124 22.897 1.00 47.29 182 PHE E N 1
ATOM 6779 C CA . PHE E 1 18 ? 47.320 -0.079 21.725 1.00 42.97 182 PHE E CA 1
ATOM 6780 C C . PHE E 1 18 ? 48.487 0.896 21.649 1.00 42.71 182 PHE E C 1
ATOM 6781 O O . PHE E 1 18 ? 49.396 0.685 20.838 1.00 47.17 182 PHE E O 1
ATOM 6789 N N . TYR E 1 19 ? 48.485 1.951 22.461 1.00 45.98 183 TYR E N 1
ATOM 6790 C CA . TYR E 1 19 ? 49.596 2.893 22.492 1.00 48.64 183 TYR E CA 1
ATOM 6791 C C . TYR E 1 19 ? 49.585 3.617 23.829 1.00 51.79 183 TYR E C 1
ATOM 6792 O O . TYR E 1 19 ? 48.526 4.055 24.289 1.00 63.87 183 TYR E O 1
ATOM 6801 N N . LYS E 1 20 ? 50.753 3.730 24.451 1.00 48.85 184 LYS E N 1
ATOM 6802 C CA . LYS E 1 20 ? 50.914 4.475 25.692 1.00 55.81 184 LYS E CA 1
ATOM 6803 C C . LYS E 1 20 ? 51.771 5.704 25.427 1.00 52.89 184 LYS E C 1
ATOM 6804 O O . LYS E 1 20 ? 52.809 5.613 24.761 1.00 50.66 184 LYS E O 1
ATOM 6810 N N . ILE E 1 21 ? 51.329 6.850 25.942 1.00 50.82 185 ILE E N 1
ATOM 6811 C CA . ILE E 1 21 ? 51.997 8.114 25.661 1.00 51.41 185 ILE E CA 1
ATOM 6812 C C . ILE E 1 21 ? 53.336 8.157 26.382 1.00 51.28 185 ILE E C 1
ATOM 6813 O O . ILE E 1 21 ? 53.417 7.920 27.595 1.00 56.11 185 ILE E O 1
ATOM 6818 N N . GLN E 1 22 ? 54.397 8.463 25.636 1.00 50.38 186 GLN E N 1
ATOM 6819 C CA . GLN E 1 22 ? 55.742 8.514 26.197 1.00 48.42 186 GLN E CA 1
ATOM 6820 C C . GLN E 1 22 ? 56.160 9.949 26.491 1.00 46.65 186 GLN E C 1
ATOM 6821 O O . GLN E 1 22 ? 56.245 10.353 27.655 1.00 47.46 186 GLN E O 1
ATOM 6827 N N . ARG E 1 23 ? 56.418 10.726 25.441 1.00 46.20 187 ARG E N 1
ATOM 6828 C CA . ARG E 1 23 ? 56.966 12.067 25.582 1.00 46.61 187 ARG E CA 1
ATOM 6829 C C . ARG E 1 23 ? 56.254 13.011 24.622 1.00 46.62 187 ARG E C 1
ATOM 6830 O O . ARG E 1 23 ? 55.731 12.592 23.586 1.00 47.48 187 ARG E O 1
ATOM 6838 N N . LEU E 1 24 ? 56.234 14.291 24.983 1.00 44.60 188 LEU E N 1
ATOM 6839 C 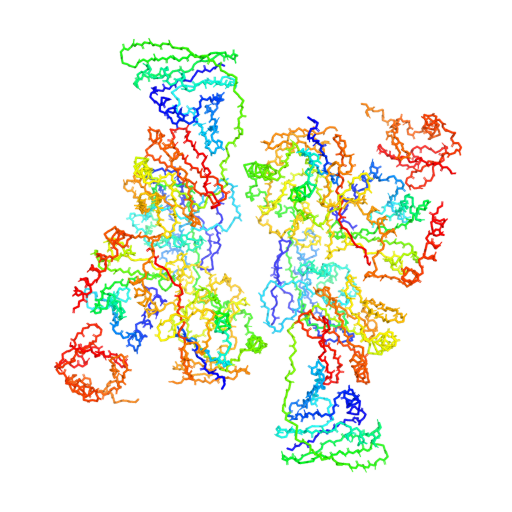CA . LEU E 1 24 ? 55.604 15.330 24.183 1.00 43.09 188 LEU E CA 1
ATOM 6840 C C . LEU E 1 24 ? 56.652 16.090 23.382 1.00 46.50 188 LEU E C 1
ATOM 6841 O O . LEU E 1 24 ? 57.769 16.317 23.857 1.00 48.24 188 LEU E O 1
ATOM 6846 N N . ILE E 1 25 ? 56.289 16.474 22.161 1.00 42.49 189 ILE E N 1
ATOM 6847 C CA . ILE E 1 25 ? 57.087 17.393 21.355 1.00 44.14 189 ILE E CA 1
ATOM 6848 C C . ILE E 1 25 ? 56.631 18.811 21.696 1.00 48.34 189 ILE E C 1
ATOM 6849 O O . ILE E 1 25 ? 55.531 19.209 21.278 1.00 47.30 189 ILE E O 1
ATOM 6854 N N . PRO E 1 26 ? 57.419 19.588 22.444 1.00 51.90 190 PRO E N 1
ATOM 6855 C CA . PRO E 1 26 ? 56.930 20.900 22.902 1.00 45.65 190 PRO E CA 1
ATOM 6856 C C . PRO E 1 26 ? 56.617 21.864 21.772 1.00 43.09 190 PRO E C 1
ATOM 6857 O O . PRO E 1 26 ? 55.674 22.657 21.891 1.00 38.24 190 PRO E O 1
ATOM 6861 N N . GLU E 1 27 ? 57.376 21.822 20.676 1.00 48.94 191 GLU E N 1
ATOM 6862 C CA . GLU E 1 27 ? 57.126 22.734 19.568 1.00 47.10 191 GLU E CA 1
ATOM 6863 C C . GLU E 1 27 ? 55.883 22.355 18.774 1.00 44.06 191 GLU E C 1
ATOM 6864 O O . GLU E 1 27 ? 55.320 23.212 18.084 1.00 40.99 191 GLU E O 1
ATOM 6870 N N . LEU E 1 28 ? 55.441 21.102 18.857 1.00 46.29 192 LEU E N 1
ATOM 6871 C CA . LEU E 1 28 ? 54.329 20.617 18.042 1.00 44.36 192 LEU E CA 1
ATOM 6872 C C . LEU E 1 28 ? 53.028 20.684 18.841 1.00 39.90 192 LEU E C 1
ATOM 6873 O O . LEU E 1 28 ? 52.453 19.678 19.259 1.00 38.98 192 LEU E O 1
ATOM 6878 N N . VAL E 1 29 ? 52.576 21.917 19.053 1.00 41.72 193 VAL E N 1
ATOM 6879 C CA . VAL E 1 29 ? 51.274 22.198 19.646 1.00 38.14 193 VAL E CA 1
ATOM 6880 C C . VAL E 1 29 ? 50.676 23.389 18.912 1.00 39.16 193 VAL E C 1
ATOM 6881 O O . VAL E 1 29 ? 51.388 24.335 18.560 1.00 46.66 193 VAL E O 1
ATOM 6885 N N . MET E 1 30 ? 49.369 23.337 18.669 1.00 42.23 194 MET E N 1
ATOM 6886 C CA . MET E 1 30 ? 48.694 24.421 17.972 1.00 46.57 194 MET E CA 1
ATOM 6887 C C . MET E 1 30 ? 47.249 24.497 18.438 1.00 41.74 194 MET E C 1
ATOM 6888 O O . MET E 1 30 ? 46.677 23.517 18.923 1.00 34.89 194 MET E O 1
ATOM 6893 N N . ASN E 1 31 ? 46.666 25.683 18.287 1.00 43.70 195 ASN E N 1
ATOM 6894 C CA . ASN E 1 31 ? 45.322 25.977 18.761 1.00 36.87 195 ASN E CA 1
ATOM 6895 C C . ASN E 1 31 ? 44.386 26.222 17.587 1.00 37.26 195 ASN E C 1
ATOM 6896 O O . ASN E 1 31 ? 44.777 26.826 16.583 1.00 36.06 195 ASN E O 1
ATOM 6901 N N . VAL E 1 32 ? 43.149 25.754 17.723 1.00 44.09 196 VAL E N 1
ATOM 6902 C CA . VAL E 1 32 ? 42.087 26.000 16.754 1.00 42.75 196 VAL E CA 1
ATOM 6903 C C . VAL E 1 32 ? 41.105 26.981 17.376 1.00 40.33 196 VAL E C 1
ATOM 6904 O O . VAL E 1 32 ? 40.616 26.757 18.490 1.00 49.59 196 VAL E O 1
ATOM 6908 N N . GLU E 1 33 ? 40.820 28.063 16.662 1.00 41.60 197 GLU E N 1
ATOM 6909 C CA . GLU E 1 33 ? 39.946 29.114 17.158 1.00 43.60 197 GLU E CA 1
ATOM 6910 C C . GLU E 1 33 ? 38.545 28.977 16.572 1.00 41.85 197 GLU E C 1
ATOM 6911 O O . GLU E 1 33 ? 38.338 28.363 15.522 1.00 41.11 197 GLU E O 1
ATOM 6917 N N . VAL E 1 34 ? 37.576 29.563 17.275 1.00 41.47 198 VAL E N 1
ATOM 6918 C CA . VAL E 1 34 ? 36.204 29.590 16.787 1.00 37.18 198 VAL E CA 1
ATOM 6919 C C . VAL E 1 34 ? 36.096 30.600 15.654 1.00 38.26 198 VAL E C 1
ATOM 6920 O O . VAL E 1 34 ? 36.466 31.772 15.806 1.00 45.08 198 VAL E O 1
ATOM 6924 N N . THR E 1 35 ? 35.593 30.151 14.506 1.00 36.15 199 THR E N 1
ATOM 6925 C CA . THR E 1 35 ? 35.471 31.016 13.343 1.00 37.50 199 THR E CA 1
ATOM 6926 C C . THR E 1 35 ? 34.284 30.567 12.504 1.00 35.11 199 THR E C 1
ATOM 6927 O O . THR E 1 35 ? 33.869 29.406 12.549 1.00 37.00 199 THR E O 1
ATOM 6931 N N . GLY E 1 36 ? 33.742 31.508 11.737 1.00 33.01 200 GLY E N 1
ATOM 6932 C CA . GLY E 1 36 ? 32.654 31.208 10.828 1.00 34.17 200 GLY E CA 1
ATOM 6933 C C . GLY E 1 36 ? 33.148 30.932 9.425 1.00 35.72 200 GLY E C 1
ATOM 6934 O O . GLY E 1 36 ? 32.441 30.328 8.613 1.00 43.62 200 GLY E O 1
ATOM 6935 N N . GLY E 1 37 ? 34.369 31.372 9.131 1.00 34.49 201 GLY E N 1
ATOM 6936 C CA . GLY E 1 37 ? 34.965 31.148 7.829 1.00 45.16 201 GLY E CA 1
ATOM 6937 C C . GLY E 1 37 ? 36.126 30.177 7.871 1.00 39.55 201 GLY E C 1
ATOM 6938 O O . GLY E 1 37 ? 36.126 29.231 8.665 1.00 33.90 201 GLY E O 1
ATOM 6939 N N . ARG E 1 38 ? 37.125 30.402 7.024 1.00 39.14 202 ARG E N 1
ATOM 6940 C CA . ARG E 1 38 ? 38.275 29.517 6.959 1.00 34.60 202 ARG E CA 1
ATOM 6941 C C . ARG E 1 38 ? 39.264 29.830 8.079 1.00 33.92 202 ARG E C 1
ATOM 6942 O O . ARG E 1 38 ? 39.318 30.944 8.607 1.00 38.86 202 ARG E O 1
ATOM 6950 N N . GLY E 1 39 ? 40.050 28.821 8.440 1.00 36.80 203 GLY E N 1
ATOM 6951 C CA . GLY E 1 39 ? 41.057 28.975 9.473 1.00 37.01 203 GLY E CA 1
ATOM 6952 C C . GLY E 1 39 ? 42.245 28.083 9.187 1.00 37.87 203 GLY E C 1
ATOM 6953 O O . GLY E 1 39 ? 42.162 27.136 8.399 1.00 37.81 203 GLY E O 1
ATOM 6954 N N . MET E 1 40 ? 43.359 28.395 9.846 1.00 38.95 204 MET E N 1
ATOM 6955 C CA . MET E 1 40 ? 44.603 27.678 9.599 1.00 38.15 204 MET E CA 1
ATOM 6956 C C . MET E 1 40 ? 45.556 27.904 10.762 1.00 40.93 204 MET E C 1
ATOM 6957 O O . MET E 1 40 ? 45.773 29.047 11.173 1.00 54.74 204 MET E O 1
ATOM 6962 N N . CYS E 1 41 ? 46.119 26.817 11.284 1.00 40.73 205 CYS E N 1
ATOM 6963 C CA . CYS E 1 41 ? 47.156 26.880 12.305 1.00 48.02 205 CYS E CA 1
ATOM 6964 C C . CYS E 1 41 ? 48.261 25.904 11.934 1.00 48.78 205 CYS E C 1
ATOM 6965 O O . CYS E 1 41 ? 47.992 24.731 11.658 1.00 43.52 205 CYS E O 1
ATOM 6968 N N . SER E 1 42 ? 49.495 26.392 11.914 1.00 48.68 206 SER E N 1
ATOM 6969 C CA . SER E 1 42 ? 50.651 25.582 11.566 1.00 46.04 206 SER E CA 1
ATOM 6970 C C . SER E 1 42 ? 51.551 25.405 12.782 1.00 47.13 206 SER E C 1
ATOM 6971 O O . SER E 1 42 ? 51.376 26.048 13.820 1.00 45.58 206 SER E O 1
ATOM 6974 N N . ALA E 1 43 ? 52.528 24.512 12.636 1.00 44.25 207 ALA E N 1
ATOM 6975 C CA . ALA E 1 43 ? 53.481 24.239 13.702 1.00 38.54 207 ALA E CA 1
ATOM 6976 C C . ALA E 1 43 ? 54.740 23.649 13.089 1.00 38.95 207 ALA E C 1
ATOM 6977 O O . ALA E 1 43 ? 54.665 22.669 12.342 1.00 50.89 207 ALA E O 1
ATOM 6979 N N . LYS E 1 44 ? 55.885 24.248 13.399 1.00 37.93 208 LYS E N 1
ATOM 6980 C CA . LYS E 1 44 ? 57.176 23.770 12.931 1.00 40.23 208 LYS E CA 1
ATOM 6981 C C . LYS E 1 44 ? 57.959 23.188 14.099 1.00 38.20 208 LYS E C 1
ATOM 6982 O O . LYS E 1 44 ? 57.976 23.759 15.194 1.00 42.18 208 LYS E O 1
ATOM 6988 N N . PHE E 1 45 ? 58.600 22.046 13.861 1.00 37.64 209 PHE E N 1
ATOM 6989 C CA . PHE E 1 45 ? 59.345 21.361 14.906 1.00 46.24 209 PHE E CA 1
ATOM 6990 C C . PHE E 1 45 ? 60.486 20.579 14.275 1.00 46.46 209 PHE E C 1
ATOM 6991 O O . PHE E 1 45 ? 60.372 20.079 13.153 1.00 43.38 209 PHE E O 1
ATOM 6999 N N . LYS E 1 46 ? 61.588 20.484 15.012 1.00 45.77 210 LYS E N 1
ATOM 7000 C CA . LYS E 1 46 ? 62.772 19.759 14.580 1.00 44.95 210 LYS E CA 1
ATOM 7001 C C . LYS E 1 46 ? 63.049 18.626 15.557 1.00 45.39 210 LYS E C 1
ATOM 7002 O O . LYS E 1 46 ? 62.948 18.805 16.775 1.00 47.33 210 LYS E O 1
ATOM 7008 N N . LEU E 1 47 ? 63.390 17.460 15.020 1.00 41.95 211 LEU E N 1
ATOM 7009 C CA . LEU E 1 47 ? 63.676 16.285 15.826 1.00 41.86 211 LEU E CA 1
ATOM 7010 C C . LEU E 1 47 ? 65.178 16.055 15.918 1.00 47.69 211 LEU E C 1
ATOM 7011 O O . LEU E 1 47 ? 65.928 16.337 14.980 1.00 51.12 211 LEU E O 1
ATOM 7016 N N . SER E 1 48 ? 65.611 15.542 17.066 1.00 47.16 212 SER E N 1
ATOM 7017 C CA . SER E 1 48 ? 67.008 15.185 17.244 1.00 44.92 212 SER E CA 1
ATOM 7018 C C . SER E 1 48 ? 67.326 13.908 16.467 1.00 49.31 212 SER E C 1
ATOM 7019 O O . SER E 1 48 ? 66.435 13.188 16.006 1.00 53.73 212 SER E O 1
ATOM 7022 N N . LYS E 1 49 ? 68.625 13.633 16.319 1.00 51.84 213 LYS E N 1
ATOM 7023 C CA . LYS E 1 49 ? 69.040 12.399 15.661 1.00 50.85 213 LYS E CA 1
ATOM 7024 C C . LYS E 1 49 ? 68.534 11.174 16.412 1.00 51.18 213 LYS E C 1
ATOM 7025 O O . LYS E 1 49 ? 68.190 10.161 15.791 1.00 45.21 213 LYS E O 1
ATOM 7031 N N . ALA E 1 50 ? 68.469 11.250 17.743 1.00 47.20 214 ALA E N 1
ATOM 7032 C CA . ALA E 1 50 ? 67.964 10.129 18.527 1.00 43.98 214 ALA E CA 1
ATOM 7033 C C . ALA E 1 50 ? 66.480 9.901 18.267 1.00 47.13 214 ALA E C 1
ATOM 7034 O O . ALA E 1 50 ? 66.041 8.761 18.079 1.00 47.54 214 ALA E O 1
ATOM 7036 N N . ASP E 1 51 ? 65.691 10.979 18.250 1.00 48.41 215 ASP E N 1
ATOM 7037 C CA . ASP E 1 51 ? 64.257 10.839 18.020 1.00 46.32 215 ASP E CA 1
ATOM 7038 C C . ASP E 1 51 ? 63.963 10.388 16.595 1.00 44.78 215 ASP E C 1
ATOM 7039 O O . ASP E 1 51 ? 63.061 9.572 16.373 1.00 42.06 215 ASP E O 1
ATOM 7044 N N . TYR E 1 52 ? 64.707 10.908 15.615 1.00 42.13 216 TYR E N 1
ATOM 7045 C CA . TYR E 1 52 ? 64.489 10.496 14.232 1.00 39.91 216 TYR E CA 1
ATOM 7046 C C . TYR E 1 52 ? 64.834 9.025 14.042 1.00 47.67 216 TYR E C 1
ATOM 7047 O O . TYR E 1 52 ? 64.071 8.273 13.425 1.00 47.74 216 TYR E O 1
ATOM 7056 N N . ASN E 1 53 ? 65.985 8.595 14.566 1.00 54.57 217 ASN E N 1
ATOM 7057 C CA . ASN E 1 53 ? 66.349 7.185 14.482 1.00 45.65 217 ASN E CA 1
ATOM 7058 C C . ASN E 1 53 ? 65.377 6.309 15.260 1.00 45.41 217 ASN E C 1
ATOM 7059 O O . ASN E 1 53 ? 65.112 5.172 14.858 1.00 56.75 217 ASN E O 1
ATOM 7064 N N . LEU E 1 54 ? 64.836 6.818 16.369 1.00 39.94 218 LEU E N 1
ATOM 7065 C CA . LEU E 1 54 ? 63.859 6.048 17.133 1.00 39.21 218 LEU E CA 1
ATOM 7066 C C . LEU E 1 54 ? 62.573 5.845 16.340 1.00 42.78 218 LEU E C 1
ATOM 7067 O O . LEU E 1 54 ? 61.954 4.777 16.414 1.00 46.34 218 LEU E O 1
ATOM 7072 N N . LEU E 1 55 ? 62.161 6.853 15.572 1.00 41.84 219 LEU E N 1
ATOM 7073 C CA . LEU E 1 55 ? 60.931 6.762 14.797 1.00 40.24 219 LEU E CA 1
ATOM 7074 C C . LEU E 1 55 ? 61.143 6.160 13.414 1.00 44.96 219 LEU E C 1
ATOM 7075 O O . LEU E 1 55 ? 60.261 5.451 12.917 1.00 52.07 219 LEU E O 1
ATOM 7080 N N . SER E 1 56 ? 62.286 6.420 12.783 1.00 45.83 220 SER E N 1
ATOM 7081 C CA . SER E 1 56 ? 62.579 5.885 11.459 1.00 52.68 220 SER E CA 1
ATOM 7082 C C . SER E 1 56 ? 63.232 4.510 11.503 1.00 55.17 220 SER E C 1
ATOM 7083 O O . SER E 1 56 ? 63.578 3.973 10.445 1.00 50.16 220 SER E O 1
ATOM 7086 N N . ASN E 1 57 ? 63.412 3.934 12.685 1.00 55.99 221 ASN E N 1
ATOM 7087 C CA . ASN E 1 57 ? 64.016 2.611 12.786 1.00 57.81 221 ASN E CA 1
ATOM 7088 C C . ASN E 1 57 ? 63.099 1.575 12.146 1.00 59.49 221 ASN E C 1
ATOM 7089 O O . ASN E 1 57 ? 61.885 1.605 12.375 1.00 58.83 221 ASN E O 1
ATOM 7094 N N . PRO E 1 58 ? 63.630 0.660 11.337 1.00 60.33 222 PRO E N 1
ATOM 7095 C CA . PRO E 1 58 ? 62.780 -0.390 10.766 1.00 57.24 222 PRO E CA 1
ATOM 7096 C C . PRO E 1 58 ? 62.273 -1.325 11.851 1.00 58.81 222 PRO E C 1
ATOM 7097 O O . PRO E 1 58 ? 63.023 -1.748 12.735 1.00 59.52 222 PRO E O 1
ATOM 7101 N N . ASN E 1 59 ? 60.978 -1.637 11.778 1.00 58.47 223 ASN E N 1
ATOM 7102 C CA . ASN E 1 59 ? 60.311 -2.493 12.759 1.00 69.00 223 ASN E CA 1
ATOM 7103 C C . ASN E 1 59 ? 60.420 -1.905 14.165 1.00 66.44 223 ASN E C 1
ATOM 7104 O O . ASN E 1 59 ? 60.653 -2.619 15.143 1.00 70.42 223 ASN E O 1
ATOM 7109 N N . SER E 1 60 ? 60.257 -0.589 14.265 1.00 63.97 224 SER E N 1
ATOM 7110 C CA . SER E 1 60 ? 60.237 0.095 15.548 1.00 63.84 224 SER E CA 1
ATOM 7111 C C . SER E 1 60 ? 58.804 0.229 16.047 1.00 61.28 224 SER E C 1
ATOM 7112 O O . SER E 1 60 ? 57.859 0.348 15.262 1.00 59.65 224 SER E O 1
ATOM 7115 N N . LYS E 1 61 ? 58.651 0.212 17.370 1.00 57.70 225 LYS E N 1
ATOM 7116 C CA . LYS E 1 61 ? 57.341 0.263 18.003 1.00 58.85 225 LYS E CA 1
ATOM 7117 C C . LYS E 1 61 ? 56.995 1.654 18.521 1.00 52.86 225 LYS E C 1
ATOM 7118 O O . LYS E 1 61 ? 56.078 1.794 19.338 1.00 47.92 225 LYS E O 1
ATOM 7124 N N . HIS E 1 62 ? 57.704 2.681 18.063 1.00 52.01 226 HIS E N 1
ATOM 7125 C CA . HIS E 1 62 ? 57.446 4.057 18.461 1.00 47.86 226 HIS E CA 1
ATOM 7126 C C . HIS E 1 62 ? 56.903 4.849 17.279 1.00 48.98 226 HIS E C 1
ATOM 7127 O O . HIS E 1 62 ? 57.403 4.731 16.156 1.00 49.27 226 HIS E O 1
ATOM 7134 N N . ARG E 1 63 ? 55.876 5.654 17.541 1.00 47.07 227 ARG E N 1
ATOM 7135 C CA . ARG E 1 63 ? 55.246 6.497 16.538 1.00 42.41 227 ARG E CA 1
ATOM 7136 C C . ARG E 1 63 ? 55.157 7.925 17.060 1.00 39.48 227 ARG E C 1
ATOM 7137 O O . ARG E 1 63 ? 55.385 8.195 18.242 1.00 40.20 227 ARG E O 1
ATOM 7145 N N . LEU E 1 64 ? 54.819 8.843 16.159 1.00 39.11 228 LEU E N 1
ATOM 7146 C CA . LEU E 1 64 ? 54.598 10.251 16.485 1.00 37.30 228 LEU E CA 1
ATOM 7147 C C . LEU E 1 64 ? 53.143 10.568 16.154 1.00 39.91 228 LEU E C 1
ATOM 7148 O O . LEU E 1 64 ? 52.815 10.929 15.020 1.00 39.44 228 LEU E O 1
ATOM 7153 N N . TYR E 1 65 ? 52.270 10.428 17.146 1.00 37.33 229 TYR E N 1
ATOM 7154 C CA . TYR E 1 65 ? 50.845 10.646 16.952 1.00 37.50 229 TYR E CA 1
ATOM 7155 C C . TYR E 1 65 ? 50.472 12.096 17.235 1.00 41.26 229 TYR E C 1
ATOM 7156 O O . TYR E 1 65 ? 51.089 12.770 18.064 1.00 41.88 229 TYR E O 1
ATOM 7165 N N . LEU E 1 66 ? 49.445 12.570 16.532 1.00 36.23 230 LEU E N 1
ATOM 7166 C CA . LEU E 1 66 ? 48.928 13.925 16.690 1.00 37.11 230 LEU E CA 1
ATOM 7167 C C . LEU E 1 66 ? 47.559 13.841 17.354 1.00 42.36 230 LEU E C 1
ATOM 7168 O O . LEU E 1 66 ? 46.596 13.360 16.747 1.00 40.64 230 LEU E O 1
ATOM 7173 N N . PHE E 1 67 ? 47.476 14.305 18.597 1.00 36.06 231 PHE E N 1
ATOM 7174 C CA . PHE E 1 67 ? 46.230 14.293 19.347 1.00 33.36 231 PHE E CA 1
ATOM 7175 C C . PHE E 1 67 ? 45.488 15.611 19.171 1.00 35.10 231 PHE E C 1
ATOM 7176 O O . PHE E 1 67 ? 46.095 16.670 18.999 1.00 37.21 231 PHE E O 1
ATOM 7184 N N . SER E 1 68 ? 44.159 15.535 19.217 1.00 36.03 232 SER E N 1
ATOM 7185 C CA . SER E 1 68 ? 43.299 16.706 19.102 1.00 31.54 232 SER E CA 1
ATOM 7186 C C . SER E 1 68 ? 42.223 16.628 20.172 1.00 37.43 232 SER E C 1
ATOM 7187 O O . SER E 1 68 ? 41.415 15.694 20.176 1.00 37.97 232 SER E O 1
ATOM 7190 N N . GLY E 1 69 ? 42.212 17.603 21.068 1.00 42.57 233 GLY E N 1
ATOM 7191 C CA . GLY E 1 69 ? 41.225 17.667 22.135 1.00 43.43 233 GLY E CA 1
ATOM 7192 C C . GLY E 1 69 ? 40.356 18.901 21.996 1.00 41.08 233 GLY E C 1
ATOM 7193 O O . GLY E 1 69 ? 40.848 19.979 21.660 1.00 42.68 233 GLY E O 1
ATOM 7194 N N . MET E 1 70 ? 39.062 18.731 22.249 1.00 47.26 234 MET E N 1
ATOM 7195 C CA . MET E 1 70 ? 38.130 19.849 22.220 1.00 44.63 234 MET E CA 1
ATOM 7196 C C . MET E 1 70 ? 38.225 20.631 23.523 1.00 44.54 234 MET E C 1
ATOM 7197 O O . MET E 1 70 ? 38.104 20.059 24.611 1.00 48.41 234 MET E O 1
ATOM 7202 N N . ILE E 1 71 ? 38.444 21.937 23.413 1.00 45.91 235 ILE E N 1
ATOM 7203 C CA . ILE E 1 71 ? 38.609 22.788 24.586 1.00 50.38 235 ILE E CA 1
ATOM 7204 C C . ILE E 1 71 ? 37.235 23.165 25.125 1.00 52.61 235 ILE E C 1
ATOM 7205 O O . ILE E 1 71 ? 36.415 23.752 24.411 1.00 54.65 235 ILE E O 1
ATOM 7210 N N . ASN E 1 72 ? 36.984 22.829 26.389 1.00 54.36 236 ASN E N 1
ATOM 7211 C CA . ASN E 1 72 ? 35.742 23.178 27.061 1.00 59.50 236 ASN E CA 1
ATOM 7212 C C . ASN E 1 72 ? 36.035 24.212 28.137 1.00 59.84 236 ASN E C 1
ATOM 7213 O O . ASN E 1 72 ? 36.752 23.902 29.101 1.00 59.73 236 ASN E O 1
ATOM 7218 N N . PRO E 1 73 ? 35.519 25.438 28.022 1.00 61.19 237 PRO E N 1
ATOM 7219 C CA . PRO E 1 73 ? 35.801 26.449 29.053 1.00 62.74 237 PRO E CA 1
ATOM 7220 C C . PRO E 1 73 ? 35.173 26.136 30.399 1.00 63.35 237 PRO E C 1
ATOM 7221 O O . PRO E 1 73 ? 35.602 26.707 31.409 1.00 58.64 237 PRO E O 1
ATOM 7225 N N . LEU E 1 74 ? 34.174 25.251 30.447 1.00 62.87 238 LEU E N 1
ATOM 7226 C CA . LEU E 1 74 ? 33.570 24.884 31.724 1.00 62.59 238 LEU E CA 1
ATOM 7227 C C . LEU E 1 74 ? 34.532 24.086 32.594 1.00 60.70 238 LEU E C 1
ATOM 7228 O O . LEU E 1 74 ? 34.466 24.169 33.825 1.00 56.98 238 LEU E O 1
ATOM 7233 N N . GLY E 1 75 ? 35.428 23.317 31.979 1.00 59.93 239 GLY E N 1
ATOM 7234 C CA . GLY E 1 75 ? 36.367 22.496 32.719 1.00 58.32 239 GLY E CA 1
ATOM 7235 C C . GLY E 1 75 ? 36.556 21.129 32.097 1.00 53.71 239 GLY E C 1
ATOM 7236 O O . GLY E 1 75 ? 36.011 20.849 31.025 1.00 57.42 239 GLY E O 1
ATOM 7237 N N . SER E 1 76 ? 37.323 20.265 32.759 1.00 45.55 240 SER E N 1
ATOM 7238 C CA . SER E 1 76 ? 37.589 18.926 32.257 1.00 50.29 240 SER E CA 1
ATOM 7239 C C . SER E 1 76 ? 37.687 17.955 33.423 1.00 52.46 240 SER E C 1
ATOM 7240 O O . SER E 1 76 ? 38.148 18.309 34.512 1.00 57.15 240 SER E O 1
ATOM 7243 N N . ARG E 1 77 ? 37.238 16.724 33.182 1.00 46.01 241 ARG E N 1
ATOM 7244 C CA . ARG E 1 77 ? 37.305 15.652 34.166 1.00 49.20 241 ARG E CA 1
ATOM 7245 C C . ARG E 1 77 ? 38.359 14.612 33.813 1.00 53.42 241 ARG E C 1
ATOM 7246 O O . ARG E 1 77 ? 38.473 13.595 34.507 1.00 50.07 241 ARG E O 1
ATOM 7254 N N . GLY E 1 78 ? 39.133 14.843 32.757 1.00 46.08 242 GLY E N 1
ATOM 7255 C CA . GLY E 1 78 ? 40.099 13.877 32.284 1.00 43.13 242 GLY E CA 1
ATOM 7256 C C . GLY E 1 78 ? 39.478 12.852 31.353 1.00 46.17 242 GLY E C 1
ATOM 7257 O O . GLY E 1 78 ? 38.266 12.813 31.126 1.00 47.52 242 GLY E O 1
ATOM 7258 N N . ASN E 1 79 ? 40.348 11.999 30.808 1.00 43.36 243 ASN E N 1
ATOM 7259 C CA . ASN E 1 79 ? 39.953 10.961 29.854 1.00 44.90 243 ASN E CA 1
ATOM 7260 C C . ASN E 1 79 ? 39.188 11.557 28.675 1.00 48.68 243 ASN E C 1
ATOM 7261 O O . ASN E 1 79 ? 38.193 10.998 28.209 1.00 43.39 243 ASN E O 1
ATOM 7266 N N . GLU E 1 80 ? 39.656 12.702 28.193 1.00 44.90 244 GLU E N 1
ATOM 7267 C CA . GLU E 1 80 ? 38.978 13.375 27.097 1.00 44.51 244 GLU E CA 1
ATOM 7268 C C . GLU E 1 80 ? 39.158 12.586 25.801 1.00 36.80 244 GLU E C 1
ATOM 7269 O O . GLU E 1 80 ? 40.247 12.069 25.533 1.00 33.81 244 GLU E O 1
ATOM 7275 N N . PRO E 1 81 ? 38.115 12.477 24.980 1.00 33.97 245 PRO E N 1
ATOM 7276 C CA . PRO E 1 81 ? 38.260 11.780 23.696 1.00 36.75 245 PRO E CA 1
ATOM 7277 C C . PRO E 1 81 ? 39.070 12.588 22.696 1.00 32.64 245 PRO E C 1
ATOM 7278 O O . PRO E 1 81 ? 39.447 13.732 22.966 1.00 34.05 245 PRO E O 1
ATOM 7282 N N . ILE E 1 82 ? 39.343 11.998 21.539 1.00 33.10 246 ILE E N 1
ATOM 7283 C CA . ILE E 1 82 ? 40.068 12.666 20.465 1.00 34.68 246 ILE E CA 1
ATOM 7284 C C . ILE E 1 82 ? 39.045 13.228 19.491 1.00 41.70 246 ILE E C 1
ATOM 7285 O O . ILE E 1 82 ? 38.237 12.481 18.926 1.00 47.17 246 ILE E O 1
ATOM 7290 N N . GLN E 1 83 ? 39.069 14.546 19.300 1.00 42.76 247 GLN E N 1
ATOM 7291 C CA . GLN E 1 83 ? 38.095 15.221 18.447 1.00 38.86 247 GLN E CA 1
ATOM 7292 C C . GLN E 1 83 ? 38.808 16.300 17.645 1.00 35.34 247 GLN E C 1
ATOM 7293 O O . GLN E 1 83 ? 39.303 17.278 18.215 1.00 36.55 247 GLN E O 1
ATOM 7299 N N . PHE E 1 84 ? 38.863 16.117 16.331 1.00 35.22 248 PHE E N 1
ATOM 7300 C CA . PHE E 1 84 ? 39.363 17.109 15.395 1.00 31.91 248 PHE E CA 1
ATOM 7301 C C . PHE E 1 84 ? 38.217 17.973 14.888 1.00 35.17 248 PHE E C 1
ATOM 7302 O O . PHE E 1 84 ? 37.056 17.552 14.895 1.00 36.72 248 PHE E O 1
ATOM 7310 N N . PRO E 1 85 ? 38.502 19.198 14.450 1.00 33.14 249 PRO E N 1
ATOM 7311 C CA . PRO E 1 85 ? 37.461 20.002 13.801 1.00 31.75 249 PRO E CA 1
ATOM 7312 C C . PRO E 1 85 ? 37.192 19.507 12.388 1.00 33.43 249 PRO E C 1
ATOM 7313 O O . PRO E 1 85 ? 38.106 19.111 11.661 1.00 32.72 249 PRO E O 1
ATOM 7317 N N . PHE E 1 86 ? 35.920 19.526 12.005 1.00 33.93 250 PHE E N 1
ATOM 7318 C CA . PHE E 1 86 ? 35.520 19.082 10.673 1.00 34.25 250 PHE E CA 1
ATOM 7319 C C . PHE E 1 86 ? 34.606 20.101 9.996 1.00 38.36 250 PHE E C 1
ATOM 7320 O O . PHE E 1 86 ? 33.751 20.699 10.650 1.00 45.99 250 PHE E O 1
ATOM 7328 N N . PRO E 1 87 ? 34.785 20.307 8.679 1.00 36.15 251 PRO E N 1
ATOM 7329 C CA . PRO E 1 87 ? 35.781 19.659 7.813 1.00 36.54 251 PRO E CA 1
ATOM 7330 C C . PRO E 1 87 ? 37.193 20.188 8.047 1.00 38.05 251 PRO E C 1
ATOM 7331 O O . PRO E 1 87 ? 37.347 21.262 8.629 1.00 36.53 251 PRO E O 1
ATOM 7335 N N . ASN E 1 88 ? 38.205 19.445 7.606 1.00 38.94 252 ASN E N 1
ATOM 7336 C CA . ASN E 1 88 ? 39.584 19.864 7.816 1.00 32.52 252 ASN E CA 1
ATOM 7337 C C . ASN E 1 88 ? 40.474 19.239 6.753 1.00 31.69 252 ASN E C 1
ATOM 7338 O O . ASN E 1 88 ? 40.064 18.346 6.007 1.00 27.95 252 ASN E O 1
ATOM 7343 N N . GLU E 1 89 ? 41.710 19.732 6.699 1.00 37.60 253 GLU E N 1
ATOM 7344 C CA . GLU E 1 89 ? 42.769 19.141 5.886 1.00 33.52 253 GLU E CA 1
ATOM 7345 C C . GLU E 1 89 ? 44.034 19.139 6.730 1.00 33.69 253 GLU E C 1
ATOM 7346 O O . GLU E 1 89 ? 44.551 20.207 7.073 1.00 43.80 253 GLU E O 1
ATOM 7352 N N . LEU E 1 90 ? 44.527 17.952 7.067 1.00 35.76 254 LEU E N 1
ATOM 7353 C CA . LEU E 1 90 ? 45.729 17.803 7.876 1.00 30.92 254 LEU E CA 1
ATOM 7354 C C . LEU E 1 90 ? 46.908 17.504 6.960 1.00 34.44 254 LEU E C 1
ATOM 7355 O O . LEU E 1 90 ? 46.912 16.487 6.259 1.00 42.52 254 LEU E O 1
ATOM 7360 N N . ARG E 1 91 ? 47.900 18.389 6.968 1.00 33.35 255 ARG E N 1
ATOM 7361 C CA . ARG E 1 91 ? 49.070 18.273 6.112 1.00 31.04 255 ARG E CA 1
ATOM 7362 C C . ARG E 1 91 ? 50.327 18.188 6.966 1.00 33.89 255 ARG E C 1
ATOM 7363 O O . ARG E 1 91 ? 50.484 18.938 7.934 1.00 37.85 255 ARG E O 1
ATOM 7371 N N . CYS E 1 92 ? 51.217 17.267 6.602 1.00 35.50 256 CYS E N 1
ATOM 7372 C CA . CYS E 1 92 ? 52.504 17.095 7.273 1.00 36.43 256 CYS E CA 1
ATOM 7373 C C . CYS E 1 92 ? 53.585 17.153 6.200 1.00 36.23 256 CYS E C 1
ATOM 7374 O O . CYS E 1 92 ? 53.772 16.188 5.451 1.00 35.70 256 CYS E O 1
ATOM 7377 N N . ASN E 1 93 ? 54.290 18.284 6.131 1.00 36.13 257 ASN E N 1
ATOM 7378 C CA . ASN E 1 93 ? 55.293 18.535 5.095 1.00 36.41 257 ASN E CA 1
ATOM 7379 C C . ASN E 1 93 ? 54.675 18.414 3.702 1.00 32.19 257 ASN E C 1
ATOM 7380 O O . ASN E 1 93 ? 55.159 17.675 2.841 1.00 32.78 257 ASN E O 1
ATOM 7385 N N . ASN E 1 94 ? 53.581 19.147 3.495 1.00 34.81 258 ASN E N 1
ATOM 7386 C CA . ASN E 1 94 ? 52.821 19.202 2.247 1.00 38.77 258 ASN E CA 1
ATOM 7387 C C . ASN E 1 94 ? 52.185 17.868 1.872 1.00 37.57 258 ASN E C 1
ATOM 7388 O O . ASN E 1 94 ? 51.628 17.741 0.775 1.00 36.10 258 ASN E O 1
ATOM 7393 N N . VAL E 1 95 ? 52.242 16.870 2.748 1.00 34.73 259 VAL E N 1
ATOM 7394 C CA . VAL E 1 95 ? 51.628 15.572 2.502 1.00 33.41 259 VAL E CA 1
ATOM 7395 C C . VAL E 1 95 ? 50.265 15.560 3.178 1.00 34.96 259 VAL E C 1
ATOM 7396 O O . VAL E 1 95 ? 50.172 15.666 4.408 1.00 37.24 259 VAL E O 1
ATOM 7400 N N . GLN E 1 96 ? 49.208 15.439 2.379 1.00 33.31 260 GLN E N 1
ATOM 7401 C CA . GLN E 1 96 ? 47.851 15.409 2.912 1.00 33.38 260 GLN E CA 1
ATOM 7402 C C . GLN E 1 96 ? 47.636 14.101 3.660 1.00 33.05 260 GLN E C 1
ATOM 7403 O O . GLN E 1 96 ? 47.617 13.025 3.055 1.00 35.76 260 GLN E O 1
ATOM 7409 N N . ILE E 1 97 ? 47.480 14.189 4.977 1.00 30.55 261 ILE E N 1
ATOM 7410 C CA . ILE E 1 97 ? 47.293 13.006 5.809 1.00 37.69 261 ILE E CA 1
ATOM 7411 C C . ILE E 1 97 ? 45.845 12.547 5.694 1.00 37.93 261 ILE E C 1
ATOM 7412 O O . ILE E 1 97 ? 44.915 13.311 5.976 1.00 35.27 261 ILE E O 1
ATOM 7417 N N . LYS E 1 98 ? 45.653 11.295 5.281 1.00 43.53 262 LYS E N 1
ATOM 7418 C CA . LYS E 1 98 ? 44.328 10.729 5.068 1.00 41.27 262 LYS E CA 1
ATOM 7419 C C . LYS E 1 98 ? 43.950 9.716 6.143 1.00 37.38 262 LYS E C 1
ATOM 7420 O O . LYS E 1 98 ? 43.058 8.890 5.927 1.00 29.26 262 LYS E O 1
ATOM 7426 N N . ASP E 1 99 ? 44.613 9.764 7.297 1.00 45.76 263 ASP E N 1
ATOM 7427 C CA . ASP E 1 99 ? 44.284 8.858 8.389 1.00 36.87 263 ASP E CA 1
ATOM 7428 C C . ASP E 1 99 ? 42.863 9.109 8.878 1.00 36.19 263 ASP E C 1
ATOM 7429 O O . ASP E 1 99 ? 42.318 10.207 8.740 1.00 41.82 263 ASP E O 1
ATOM 7434 N N . ASN E 1 100 ? 42.262 8.073 9.455 1.00 42.99 264 ASN E N 1
ATOM 7435 C CA . ASN E 1 100 ? 40.907 8.173 9.993 1.00 46.01 264 ASN E CA 1
ATOM 7436 C C . ASN E 1 100 ? 40.986 8.827 11.365 1.00 47.39 264 ASN E C 1
ATOM 7437 O O . ASN E 1 100 ? 41.310 8.178 12.363 1.00 42.19 264 ASN E O 1
ATOM 7442 N N . ILE E 1 101 ? 40.695 10.124 11.414 1.00 42.89 265 ILE E N 1
ATOM 7443 C CA . ILE E 1 101 ? 40.678 10.883 12.656 1.00 40.03 265 ILE E CA 1
ATOM 7444 C C . ILE E 1 101 ? 39.266 11.299 13.039 1.00 39.22 265 ILE E C 1
ATOM 7445 O O . ILE E 1 101 ? 39.085 12.085 13.975 1.00 37.44 265 ILE E O 1
ATOM 7450 N N . ARG E 1 102 ? 38.255 10.789 12.339 1.00 41.78 266 ARG E N 1
ATOM 7451 C CA . ARG E 1 102 ? 36.874 11.155 12.623 1.00 48.38 266 ARG E CA 1
ATOM 7452 C C . ARG E 1 102 ? 36.199 10.145 13.543 1.00 46.21 266 ARG E C 1
ATOM 7453 O O . ARG E 1 102 ? 35.576 10.527 14.539 1.00 44.69 266 ARG E O 1
ATOM 7461 N N . GLY E 1 103 ? 36.321 8.858 13.226 1.00 42.10 267 GLY E N 1
ATOM 7462 C CA . GLY E 1 103 ? 35.616 7.849 13.994 1.00 43.96 267 GLY E CA 1
ATOM 7463 C C . GLY E 1 103 ? 34.126 7.924 13.730 1.00 45.34 267 GLY E C 1
ATOM 7464 O O . GLY E 1 103 ? 33.678 8.148 12.600 1.00 43.10 267 GLY E O 1
ATOM 7465 N N . PHE E 1 104 ? 33.344 7.740 14.787 1.00 46.29 268 PHE E N 1
ATOM 7466 C CA . PHE E 1 104 ? 31.893 7.849 14.727 1.00 47.31 268 PHE E CA 1
ATOM 7467 C C . PHE E 1 104 ? 31.471 9.120 15.451 1.00 49.28 268 PHE E C 1
ATOM 7468 O O . PHE E 1 104 ? 31.848 9.331 16.609 1.00 52.38 268 PHE E O 1
ATOM 7476 N N . LYS E 1 105 ? 30.696 9.964 14.767 1.00 47.85 269 LYS E N 1
ATOM 7477 C CA . LYS E 1 105 ? 30.297 11.238 15.355 1.00 46.65 269 LYS E CA 1
ATOM 7478 C C . LYS E 1 105 ? 29.416 11.044 16.582 1.00 47.98 269 LYS E C 1
ATOM 7479 O O . LYS E 1 105 ? 29.487 11.837 17.527 1.00 51.69 269 LYS E O 1
ATOM 7485 N N . SER E 1 106 ? 28.587 9.998 16.591 1.00 43.82 270 SER E N 1
ATOM 7486 C CA . SER E 1 106 ? 27.666 9.800 17.703 1.00 49.86 270 SER E CA 1
ATOM 7487 C C . SER E 1 106 ? 28.363 9.274 18.950 1.00 53.62 270 SER E C 1
ATOM 7488 O O . SER E 1 106 ? 27.825 9.423 20.053 1.00 57.76 270 SER E O 1
ATOM 7491 N N . LYS E 1 107 ? 29.542 8.665 18.806 1.00 50.24 271 LYS E N 1
ATOM 7492 C CA . LYS E 1 107 ? 30.263 8.050 19.919 1.00 53.17 271 LYS E CA 1
ATOM 7493 C C . LYS E 1 107 ? 31.652 8.666 20.022 1.00 55.69 271 LYS E C 1
ATOM 7494 O O . LYS E 1 107 ? 32.614 8.151 19.430 1.00 54.55 271 LYS E O 1
ATOM 7500 N N . PRO E 1 108 ? 31.802 9.773 20.748 1.00 59.22 272 PRO E N 1
ATOM 7501 C CA . PRO E 1 108 ? 33.143 10.323 20.979 1.00 59.85 272 PRO E CA 1
ATOM 7502 C C . PRO E 1 108 ? 34.017 9.328 21.727 1.00 60.34 272 PRO E C 1
ATOM 7503 O O . PRO E 1 108 ? 33.565 8.643 22.648 1.00 56.50 272 PRO E O 1
ATOM 7507 N N . GLY E 1 109 ? 35.280 9.253 21.319 1.00 55.69 273 GLY E N 1
ATOM 7508 C CA . GLY E 1 109 ? 36.208 8.261 21.822 1.00 59.75 273 GLY E CA 1
ATOM 7509 C C . GLY E 1 109 ? 36.579 7.203 20.810 1.00 51.55 273 GLY E C 1
ATOM 7510 O O . GLY E 1 109 ? 37.498 6.415 21.068 1.00 51.84 273 GLY E O 1
ATOM 7511 N N . THR E 1 110 ? 35.892 7.156 19.669 1.00 44.39 274 THR E N 1
ATOM 7512 C CA . THR E 1 110 ? 36.213 6.225 18.598 1.00 46.09 274 THR E CA 1
ATOM 7513 C C . THR E 1 110 ? 37.241 6.777 17.620 1.00 48.89 274 THR E C 1
ATOM 7514 O O . THR E 1 110 ? 37.797 6.008 16.829 1.00 57.23 274 THR E O 1
ATOM 7518 N N . ALA E 1 111 ? 37.504 8.081 17.651 1.00 44.07 275 ALA E N 1
ATOM 7519 C CA . ALA E 1 111 ? 38.494 8.674 16.765 1.00 44.07 275 ALA E CA 1
ATOM 7520 C C . ALA E 1 111 ? 39.901 8.366 17.258 1.00 42.26 275 ALA E C 1
ATOM 7521 O O . ALA E 1 111 ? 40.175 8.396 18.462 1.00 45.14 275 ALA E O 1
ATOM 7523 N N . LYS E 1 112 ? 40.788 8.067 16.322 1.00 41.62 276 LYS E N 1
ATOM 7524 C CA . LYS E 1 112 ? 42.170 7.727 16.608 1.00 41.94 276 LYS E CA 1
ATOM 7525 C C . LYS E 1 112 ? 43.088 8.895 16.278 1.00 38.12 276 LYS E C 1
ATOM 7526 O O . LYS E 1 112 ? 42.722 9.790 15.510 1.00 32.58 276 LYS E O 1
ATOM 7532 N N . PRO E 1 113 ? 44.290 8.931 16.852 1.00 35.51 277 PRO E N 1
ATOM 7533 C CA . PRO E 1 113 ? 45.235 10.002 16.516 1.00 33.44 277 PRO E CA 1
ATOM 7534 C C . PRO E 1 113 ? 45.710 9.887 15.075 1.00 34.55 277 PRO E C 1
ATOM 7535 O O . PRO E 1 113 ? 45.409 8.932 14.355 1.00 39.70 277 PRO E O 1
ATOM 7539 N N . ALA E 1 114 ? 46.475 10.891 14.659 1.00 32.84 278 ALA E N 1
ATOM 7540 C CA . ALA E 1 114 ? 47.034 10.946 13.315 1.00 36.10 278 ALA E CA 1
ATOM 7541 C C . ALA E 1 114 ? 48.496 10.522 13.353 1.00 39.54 278 ALA E C 1
ATOM 7542 O O . ALA E 1 114 ? 49.256 10.971 14.217 1.00 40.46 278 ALA E O 1
ATOM 7544 N N . ASP E 1 115 ? 48.885 9.662 12.416 1.00 39.14 279 ASP E N 1
ATOM 7545 C CA . ASP E 1 115 ? 50.244 9.134 12.358 1.00 38.52 279 ASP E CA 1
ATOM 7546 C C . ASP E 1 115 ? 51.101 10.076 11.519 1.00 39.01 279 ASP E C 1
ATOM 7547 O O . ASP E 1 115 ? 50.984 10.107 10.290 1.00 40.89 279 ASP E O 1
ATOM 7552 N N . LEU E 1 116 ? 51.962 10.845 12.185 1.00 38.32 280 LEU E N 1
ATOM 7553 C CA . LEU E 1 116 ? 52.876 11.759 11.512 1.00 37.68 280 LEU E CA 1
ATOM 7554 C C . LEU E 1 116 ? 54.194 11.105 11.121 1.00 40.03 280 LEU E C 1
ATOM 7555 O O . LEU E 1 116 ? 54.991 11.731 10.414 1.00 43.63 280 LEU E O 1
ATOM 7560 N N . THR E 1 117 ? 54.437 9.869 11.558 1.00 36.41 281 THR E N 1
ATOM 7561 C CA . THR E 1 117 ? 55.744 9.244 11.354 1.00 36.54 281 THR E CA 1
ATOM 7562 C C . THR E 1 117 ? 56.112 9.058 9.885 1.00 35.12 281 THR E C 1
ATOM 7563 O O . THR E 1 117 ? 57.244 9.411 9.512 1.00 33.65 281 THR E O 1
ATOM 7567 N N . PRO E 1 118 ? 55.248 8.526 9.009 1.00 36.12 282 PRO E N 1
ATOM 7568 C CA . PRO E 1 118 ? 55.691 8.249 7.630 1.00 34.99 282 PRO E CA 1
ATOM 7569 C C . PRO E 1 118 ? 56.056 9.486 6.823 1.00 33.07 282 PRO E C 1
ATOM 7570 O O . PRO E 1 118 ? 56.619 9.338 5.731 1.00 35.31 282 PRO E O 1
ATOM 7574 N N . HIS E 1 119 ? 55.767 10.691 7.314 1.00 33.00 283 HIS E N 1
ATOM 7575 C CA . HIS E 1 119 ? 55.968 11.907 6.536 1.00 37.14 283 HIS E CA 1
ATOM 7576 C C . HIS E 1 119 ? 57.026 12.827 7.132 1.00 40.39 283 HIS E C 1
ATOM 7577 O O . HIS E 1 119 ? 57.108 13.997 6.739 1.00 40.96 283 HIS E O 1
ATOM 7584 N N . LEU E 1 120 ? 57.842 12.334 8.058 1.00 37.34 284 LEU E N 1
ATOM 7585 C CA . LEU E 1 120 ? 58.842 13.168 8.704 1.00 35.07 284 LEU E CA 1
ATOM 7586 C C . LEU E 1 120 ? 60.030 13.415 7.782 1.00 42.35 284 LEU E C 1
ATOM 7587 O O . LEU E 1 120 ? 60.416 12.559 6.981 1.00 42.31 284 LEU E O 1
ATOM 7592 N N . LYS E 1 121 ? 60.606 14.606 7.904 1.00 45.65 285 LYS E N 1
ATOM 7593 C CA . LYS E 1 121 ? 61.838 14.944 7.216 1.00 43.93 285 LYS E CA 1
ATOM 7594 C C . LYS E 1 121 ? 63.036 14.407 7.993 1.00 49.95 285 LYS E C 1
ATOM 7595 O O . LYS E 1 121 ? 62.910 14.037 9.163 1.00 48.66 285 LYS E O 1
ATOM 7601 N N . PRO E 1 122 ? 64.210 14.333 7.361 1.00 55.60 286 PRO E N 1
ATOM 7602 C CA . PRO E 1 122 ? 65.419 13.977 8.114 1.00 50.88 286 PRO E CA 1
ATOM 7603 C C . PRO E 1 122 ? 65.665 14.956 9.251 1.00 53.62 286 PRO E C 1
ATOM 7604 O O . PRO E 1 122 ? 65.242 16.114 9.207 1.00 54.08 286 PRO E O 1
ATOM 7608 N N . TYR E 1 123 ? 66.366 14.474 10.282 1.00 55.67 287 TYR E N 1
ATOM 7609 C CA . TYR E 1 123 ? 66.534 15.250 11.507 1.00 55.16 287 TYR E CA 1
ATOM 7610 C C . TYR E 1 123 ? 67.234 16.581 11.268 1.00 54.50 287 TYR E C 1
ATOM 7611 O O . TYR E 1 123 ? 67.115 17.487 12.099 1.00 56.04 287 TYR E O 1
ATOM 7620 N N . THR E 1 124 ? 67.960 16.722 10.156 1.00 58.17 288 THR E N 1
ATOM 7621 C CA . THR E 1 124 ? 68.623 17.988 9.867 1.00 64.48 288 THR E CA 1
ATOM 7622 C C . THR E 1 124 ? 67.630 19.061 9.439 1.00 56.94 288 THR E C 1
ATOM 7623 O O . THR E 1 124 ? 67.841 20.246 9.721 1.00 51.60 288 THR E O 1
ATOM 7627 N N . GLN E 1 125 ? 66.549 18.673 8.770 1.00 58.12 289 GLN E N 1
ATOM 7628 C CA . GLN E 1 125 ? 65.586 19.624 8.243 1.00 55.37 289 GLN E CA 1
ATOM 7629 C C . GLN E 1 125 ? 64.468 19.884 9.252 1.00 48.14 289 GLN E C 1
ATOM 7630 O O . GLN E 1 125 ? 64.337 19.203 10.271 1.00 43.31 289 GLN E O 1
ATOM 7636 N N . GLN E 1 126 ? 63.654 20.891 8.951 1.00 48.63 290 GLN E N 1
ATOM 7637 C CA . GLN E 1 126 ? 62.574 21.324 9.827 1.00 50.10 290 GLN E CA 1
ATOM 7638 C C . GLN E 1 126 ? 61.244 20.795 9.307 1.00 48.08 290 GLN E C 1
ATOM 7639 O O . GLN E 1 126 ? 60.933 20.941 8.120 1.00 49.13 290 GLN E O 1
ATOM 7645 N N . ASN E 1 127 ? 60.465 20.185 10.195 1.00 46.09 291 ASN E N 1
ATOM 7646 C CA . ASN E 1 127 ? 59.148 19.679 9.842 1.00 44.67 291 ASN E CA 1
ATOM 7647 C C . ASN E 1 127 ? 58.103 20.783 9.958 1.00 47.05 291 ASN E C 1
ATOM 7648 O O . ASN E 1 127 ? 58.325 21.822 10.584 1.00 49.48 291 ASN E O 1
ATOM 7653 N N . ASN E 1 128 ? 56.947 20.541 9.344 1.00 45.83 292 ASN E N 1
ATOM 7654 C CA . ASN E 1 128 ? 55.868 21.524 9.326 1.00 47.40 292 ASN E CA 1
ATOM 7655 C C . ASN E 1 128 ? 54.536 20.796 9.246 1.00 51.09 292 ASN E C 1
ATOM 7656 O O . ASN E 1 128 ? 54.271 20.092 8.267 1.00 48.68 292 ASN E O 1
ATOM 7661 N N . VAL E 1 129 ? 53.705 20.968 10.271 1.00 45.12 293 VAL E N 1
ATOM 7662 C CA . VAL E 1 129 ? 52.361 20.405 10.312 1.00 42.59 293 VAL E CA 1
ATOM 7663 C C . VAL E 1 129 ? 51.362 21.540 10.144 1.00 41.80 293 VAL E C 1
ATOM 7664 O O . VAL E 1 129 ? 51.517 22.609 10.745 1.00 39.69 293 VAL E O 1
ATOM 7668 N N . GLU E 1 130 ? 50.341 21.309 9.322 1.00 43.76 294 GLU E N 1
ATOM 7669 C CA . GLU E 1 130 ? 49.335 22.317 9.015 1.00 39.91 294 GLU E CA 1
ATOM 7670 C C . GLU E 1 130 ? 47.950 21.701 9.138 1.00 36.64 294 GLU E C 1
ATOM 7671 O O . GLU E 1 130 ? 47.716 20.591 8.651 1.00 36.06 294 GLU E O 1
ATOM 7677 N N . LEU E 1 131 ? 47.037 22.422 9.787 1.00 39.31 295 LEU E N 1
ATOM 7678 C CA . LEU E 1 131 ? 45.654 21.983 9.955 1.00 34.30 295 LEU E CA 1
ATOM 7679 C C . LEU E 1 131 ? 44.730 23.122 9.548 1.00 33.94 295 LEU E C 1
ATOM 7680 O O . LEU E 1 131 ? 44.667 24.149 10.230 1.00 37.97 295 LEU E O 1
ATOM 7685 N N . ILE E 1 132 ? 44.019 22.939 8.441 1.00 27.12 296 ILE E N 1
ATOM 7686 C CA . ILE E 1 132 ? 43.050 23.911 7.946 1.00 33.02 296 ILE E CA 1
ATOM 7687 C C . ILE E 1 132 ? 41.672 23.509 8.446 1.00 35.97 296 ILE E C 1
ATOM 7688 O O . ILE E 1 132 ? 41.327 22.322 8.454 1.00 36.99 296 ILE E O 1
ATOM 7693 N N . TYR E 1 133 ? 40.881 24.491 8.873 1.00 33.98 297 TYR E N 1
ATOM 7694 C CA . TYR E 1 133 ? 39.546 24.229 9.391 1.00 31.42 297 TYR E CA 1
ATOM 7695 C C . TYR E 1 133 ? 38.589 25.303 8.895 1.00 32.38 297 TYR E C 1
ATOM 7696 O O . TYR E 1 133 ? 39.003 26.371 8.437 1.00 34.74 297 TYR E O 1
ATOM 7705 N N . ALA E 1 134 ? 37.295 25.004 8.989 1.00 36.03 298 ALA E N 1
ATOM 7706 C CA . ALA E 1 134 ? 36.263 25.911 8.504 1.00 35.44 298 ALA E CA 1
ATOM 7707 C C . ALA E 1 134 ? 35.003 25.737 9.336 1.00 32.94 298 ALA E C 1
ATOM 7708 O O . ALA E 1 134 ? 34.584 24.606 9.599 1.00 37.31 298 ALA E O 1
ATOM 7710 N N . PHE E 1 135 ? 34.407 26.860 9.737 1.00 34.85 299 PHE E N 1
ATOM 7711 C CA . PHE E 1 135 ? 33.172 26.893 10.520 1.00 33.95 299 PHE E CA 1
ATOM 7712 C C . PHE E 1 135 ? 33.295 26.018 11.771 1.00 31.84 299 PHE E C 1
ATOM 7713 O O . PHE E 1 135 ? 32.656 24.975 11.914 1.00 32.13 299 PHE E O 1
ATOM 7721 N N . THR E 1 136 ? 34.144 26.485 12.681 1.00 30.78 300 THR E N 1
ATOM 7722 C CA . THR E 1 136 ? 34.363 25.826 13.960 1.00 36.24 300 THR E CA 1
ATOM 7723 C C . THR E 1 136 ? 33.529 26.514 15.031 1.00 37.61 300 THR E C 1
ATOM 7724 O O . THR E 1 136 ? 33.611 27.735 15.199 1.00 39.57 300 THR E O 1
ATOM 7728 N N . THR E 1 137 ? 32.722 25.730 15.746 1.00 40.96 301 THR E N 1
ATOM 7729 C CA . THR E 1 137 ? 31.909 26.263 16.830 1.00 39.51 301 THR E CA 1
ATOM 7730 C C . THR E 1 137 ? 32.580 26.139 18.189 1.00 45.56 301 THR E C 1
ATOM 7731 O O . THR E 1 137 ? 32.184 26.841 19.127 1.00 52.18 301 THR E O 1
ATOM 7735 N N . LYS E 1 138 ? 33.577 25.269 18.318 1.00 47.49 302 LYS E N 1
ATOM 7736 C CA . LYS E 1 138 ? 34.316 25.077 19.556 1.00 45.75 302 LYS E CA 1
ATOM 7737 C C . LYS E 1 138 ? 35.800 25.311 19.305 1.00 39.42 302 LYS E C 1
ATOM 7738 O O . LYS E 1 138 ? 36.252 25.431 18.163 1.00 35.26 302 LYS E O 1
ATOM 7744 N N . GLU E 1 139 ? 36.562 25.376 20.392 1.00 40.45 303 GLU E N 1
ATOM 7745 C CA . GLU E 1 139 ? 38.011 25.488 20.321 1.00 41.04 303 GLU E CA 1
ATOM 7746 C C . GLU E 1 139 ? 38.652 24.115 20.471 1.00 42.93 303 GLU E C 1
ATOM 7747 O O . GLU E 1 139 ? 38.159 23.255 21.206 1.00 47.24 303 GLU E O 1
ATOM 7753 N N . TYR E 1 140 ? 39.760 23.917 19.763 1.00 39.31 304 TYR E N 1
ATOM 7754 C CA . TYR E 1 140 ? 40.474 22.651 19.778 1.00 41.90 304 TYR E CA 1
ATOM 7755 C C . TYR E 1 140 ? 41.945 22.894 20.083 1.00 38.06 304 TYR E C 1
ATOM 7756 O O . TYR E 1 140 ? 42.484 23.978 19.843 1.00 43.08 304 TYR E O 1
ATOM 7765 N N . LYS E 1 141 ? 42.590 21.861 20.617 1.00 40.23 305 LYS E N 1
ATOM 7766 C CA . LYS E 1 141 ? 43.994 21.915 20.998 1.00 42.11 305 LYS E CA 1
ATOM 7767 C C . LYS E 1 141 ? 44.695 20.682 20.451 1.00 38.36 305 LYS E C 1
ATOM 7768 O O . LYS E 1 141 ? 44.225 19.557 20.651 1.00 34.58 305 LYS E O 1
ATOM 7774 N N . LEU E 1 142 ? 45.811 20.893 19.760 1.00 35.76 306 LEU E N 1
ATOM 7775 C CA . LEU E 1 142 ? 46.552 19.821 19.111 1.00 32.86 306 LEU E CA 1
ATOM 7776 C C . LEU E 1 142 ? 47.833 19.529 19.880 1.00 32.87 306 LEU E C 1
ATOM 7777 O O . LEU E 1 142 ? 48.481 20.444 20.399 1.00 34.46 306 LEU E O 1
ATOM 7782 N N . PHE E 1 143 ? 48.195 18.249 19.947 1.00 36.86 307 PHE E N 1
ATOM 7783 C CA . PHE E 1 143 ? 49.395 17.812 20.645 1.00 36.77 307 PHE E CA 1
ATOM 7784 C C . PHE E 1 143 ? 50.113 16.758 19.818 1.00 33.22 307 PHE E C 1
ATOM 7785 O O . PHE E 1 143 ? 49.475 15.900 19.203 1.00 32.51 307 PHE E O 1
ATOM 7793 N N . GLY E 1 144 ? 51.442 16.822 19.819 1.00 35.60 308 GLY E N 1
ATOM 7794 C CA . GLY E 1 144 ? 52.248 15.832 19.133 1.00 40.64 308 GLY E CA 1
ATOM 7795 C C . GLY E 1 144 ? 53.059 14.984 20.090 1.00 40.36 308 GLY E C 1
ATOM 7796 O O . GLY E 1 144 ? 54.164 15.367 20.486 1.00 45.70 308 GLY E O 1
ATOM 7797 N N . TYR E 1 145 ? 52.522 13.831 20.473 1.00 38.88 309 TYR E N 1
ATOM 7798 C CA . TYR E 1 145 ? 53.174 12.937 21.417 1.00 39.37 309 TYR E CA 1
ATOM 7799 C C . TYR E 1 145 ? 53.905 11.813 20.692 1.00 42.15 309 TYR E C 1
ATOM 7800 O O . TYR E 1 145 ? 53.589 11.460 19.553 1.00 43.14 309 TYR E O 1
ATOM 7809 N N . ILE E 1 146 ? 54.896 11.253 21.378 1.00 40.87 310 ILE E N 1
ATOM 7810 C CA . ILE E 1 146 ? 55.543 10.013 20.970 1.00 39.83 310 ILE E CA 1
ATOM 7811 C C . ILE E 1 146 ? 54.913 8.881 21.765 1.00 42.44 310 ILE E C 1
ATOM 7812 O O . ILE E 1 146 ? 54.822 8.954 22.997 1.00 44.06 310 ILE E O 1
ATOM 7817 N N . VAL E 1 147 ? 54.462 7.841 21.068 1.00 44.01 311 VAL E N 1
ATOM 7818 C CA . VAL E 1 147 ? 53.767 6.726 21.694 1.00 47.96 311 VAL E CA 1
ATOM 7819 C C . VAL E 1 147 ? 54.566 5.448 21.459 1.00 51.48 311 VAL E C 1
ATOM 7820 O O . VAL E 1 147 ? 55.489 5.402 20.645 1.00 49.66 311 VAL E O 1
ATOM 7824 N N . GLU E 1 148 ? 54.195 4.404 22.195 1.00 51.36 312 GLU E N 1
ATOM 7825 C CA . GLU E 1 148 ? 54.779 3.076 22.050 1.00 48.77 312 GLU E CA 1
ATOM 7826 C C . GLU E 1 148 ? 53.675 2.112 21.647 1.00 49.37 312 GLU E C 1
ATOM 7827 O O . GLU E 1 148 ? 52.690 1.954 22.376 1.00 49.40 312 GLU E O 1
ATOM 7833 N N . MET E 1 149 ? 53.839 1.470 20.494 1.00 53.37 313 MET E N 1
ATOM 7834 C CA . MET E 1 149 ? 52.788 0.621 19.953 1.00 48.08 313 MET E CA 1
ATOM 7835 C C . MET E 1 149 ? 52.679 -0.685 20.731 1.00 45.49 313 MET E C 1
ATOM 7836 O O . MET E 1 149 ? 53.679 -1.240 21.194 1.00 50.73 313 MET E O 1
ATOM 7841 N N . ILE E 1 150 ? 51.448 -1.172 20.873 1.00 44.18 314 ILE E N 1
ATOM 7842 C CA . ILE E 1 150 ? 51.167 -2.484 21.445 1.00 44.87 314 ILE E CA 1
ATOM 7843 C C . ILE E 1 150 ? 50.311 -3.245 20.444 1.00 46.61 314 ILE E C 1
ATOM 7844 O O . ILE E 1 150 ? 49.243 -2.766 20.046 1.00 46.35 314 ILE E O 1
ATOM 7849 N N . THR E 1 151 ? 50.776 -4.421 20.037 1.00 49.25 315 THR E N 1
ATOM 7850 C CA . THR E 1 151 ? 50.045 -5.200 19.053 1.00 50.38 315 THR E CA 1
ATOM 7851 C C . THR E 1 151 ? 48.880 -5.940 19.709 1.00 50.74 315 THR E C 1
ATOM 7852 O O . THR E 1 151 ? 48.918 -6.234 20.907 1.00 51.26 315 THR E O 1
ATOM 7856 N N . PRO E 1 152 ? 47.824 -6.238 18.945 1.00 49.06 316 PRO E N 1
ATOM 7857 C CA . PRO E 1 152 ? 46.731 -7.052 19.502 1.00 48.46 316 PRO E CA 1
ATOM 7858 C C . PRO E 1 152 ? 47.192 -8.408 20.000 1.00 53.50 316 PRO E C 1
ATOM 7859 O O . PRO E 1 152 ? 46.576 -8.964 20.919 1.00 52.99 316 PRO E O 1
ATOM 7863 N N . GLU E 1 153 ? 48.259 -8.961 19.418 1.00 58.86 317 GLU E N 1
ATOM 7864 C CA . GLU E 1 153 ? 48.807 -10.217 19.917 1.00 62.39 317 GLU E CA 1
ATOM 7865 C C . GLU E 1 153 ? 49.379 -10.056 21.320 1.00 58.01 317 GLU E C 1
ATOM 7866 O O . GLU E 1 153 ? 49.298 -10.985 22.132 1.00 58.62 317 GLU E O 1
ATOM 7872 N N . GLN E 1 154 ? 49.951 -8.889 21.625 1.00 54.53 318 GLN E N 1
ATOM 7873 C CA . GLN E 1 154 ? 50.468 -8.648 22.968 1.00 55.45 318 GLN E CA 1
ATOM 7874 C C . GLN E 1 154 ? 49.344 -8.465 23.979 1.00 52.47 318 GLN E C 1
ATOM 7875 O O . GLN E 1 154 ? 49.485 -8.870 25.139 1.00 52.95 318 GLN E O 1
ATOM 7881 N N . LEU E 1 155 ? 48.227 -7.862 23.565 1.00 52.49 319 LEU E N 1
ATOM 7882 C CA . LEU E 1 155 ? 47.097 -7.701 24.474 1.00 52.68 319 LEU E CA 1
ATOM 7883 C C . LEU E 1 155 ? 46.373 -9.020 24.709 1.00 54.96 319 LEU E C 1
ATOM 7884 O O . LEU E 1 155 ? 45.818 -9.234 25.793 1.00 59.80 319 LEU E O 1
ATOM 7889 N N . LEU E 1 156 ? 46.363 -9.908 23.711 1.00 52.76 320 LEU E N 1
ATOM 7890 C CA . LEU E 1 156 ? 45.701 -11.198 23.872 1.00 51.56 320 LEU E CA 1
ATOM 7891 C C . LEU E 1 156 ? 46.350 -12.028 24.971 1.00 58.14 320 LEU E C 1
ATOM 7892 O O . LEU E 1 156 ? 45.663 -12.786 25.664 1.00 59.89 320 LEU E O 1
ATOM 7897 N N . GLU E 1 157 ? 47.667 -11.894 25.148 1.00 61.21 321 GLU E N 1
ATOM 7898 C CA . GLU E 1 157 ? 48.354 -12.637 26.199 1.00 67.87 321 GLU E CA 1
ATOM 7899 C C . GLU E 1 157 ? 47.834 -12.260 27.580 1.00 68.31 321 GLU E C 1
ATOM 7900 O O . GLU E 1 157 ? 47.808 -13.103 28.485 1.00 73.88 321 GLU E O 1
ATOM 7906 N N . LYS E 1 158 ? 47.411 -11.008 27.761 1.00 62.14 322 LYS E N 1
ATOM 7907 C CA . LYS E 1 158 ? 46.834 -10.593 29.034 1.00 60.96 322 LYS E CA 1
ATOM 7908 C C . LYS E 1 158 ? 45.408 -11.099 29.205 1.00 57.71 322 LYS E C 1
ATOM 7909 O O . LYS E 1 158 ? 44.974 -11.345 30.336 1.00 62.00 322 LYS E O 1
ATOM 7915 N N . VAL E 1 159 ? 44.669 -11.261 28.105 1.00 53.08 323 VAL E N 1
ATOM 7916 C CA . VAL E 1 159 ? 43.300 -11.756 28.196 1.00 57.14 323 VAL E CA 1
ATOM 7917 C C . VAL E 1 159 ? 43.289 -13.224 28.604 1.00 57.86 323 VAL E C 1
ATOM 7918 O O . VAL E 1 159 ? 42.401 -13.673 29.339 1.00 58.61 323 VAL E O 1
ATOM 7922 N N . LEU E 1 160 ? 44.278 -13.994 28.143 1.00 57.95 324 LEU E N 1
ATOM 7923 C CA . LEU E 1 160 ? 44.345 -15.406 28.503 1.00 56.10 324 LEU E CA 1
ATOM 7924 C C . LEU E 1 160 ? 44.632 -15.595 29.987 1.00 59.37 324 LEU E C 1
ATOM 7925 O O . LEU E 1 160 ? 44.241 -16.614 30.567 1.00 63.76 324 LEU E O 1
ATOM 7930 N N . GLN E 1 161 ? 45.308 -14.630 30.615 1.00 60.42 325 GLN E N 1
ATOM 7931 C CA . GLN E 1 161 ? 45.573 -14.711 32.047 1.00 61.70 325 GLN E CA 1
ATOM 7932 C C . GLN E 1 161 ? 44.325 -14.458 32.880 1.00 61.08 325 GLN E C 1
ATOM 7933 O O . GLN E 1 161 ? 44.290 -14.846 34.053 1.00 58.64 325 GLN E O 1
ATOM 7939 N N . HIS E 1 162 ? 43.311 -13.815 32.306 1.00 64.15 326 HIS E N 1
ATOM 7940 C CA . HIS E 1 162 ? 42.096 -13.523 33.046 1.00 68.23 326 HIS E CA 1
ATOM 7941 C C . HIS E 1 162 ? 41.387 -14.821 33.431 1.00 69.08 326 HIS E C 1
ATOM 7942 O O . HIS E 1 162 ? 41.476 -15.822 32.713 1.00 69.15 326 HIS E O 1
ATOM 7949 N N . PRO E 1 163 ? 40.684 -14.835 34.563 1.00 79.83 327 PRO E N 1
ATOM 7950 C CA . PRO E 1 163 ? 39.951 -16.046 34.963 1.00 75.82 327 PRO E CA 1
ATOM 7951 C C . PRO E 1 163 ? 38.873 -16.390 33.948 1.00 73.06 327 PRO E C 1
ATOM 7952 O O . PRO E 1 163 ? 37.976 -15.590 33.669 1.00 72.03 327 PRO E O 1
ATOM 7956 N N . LYS E 1 164 ? 38.974 -17.592 33.389 1.00 67.24 328 LYS E N 1
ATOM 7957 C CA . LYS E 1 164 ? 38.041 -18.034 32.366 1.00 65.42 328 LYS E CA 1
ATOM 7958 C C . LYS E 1 164 ? 36.633 -18.159 32.933 1.00 64.00 328 LYS E C 1
ATOM 7959 O O . LYS E 1 164 ? 36.437 -18.392 34.129 1.00 67.44 328 LYS E O 1
ATOM 7965 N N . ILE E 1 165 ? 35.644 -17.993 32.058 1.00 63.44 329 ILE E N 1
ATOM 7966 C CA . ILE E 1 165 ? 34.256 -18.247 32.429 1.00 64.25 329 ILE E CA 1
ATOM 7967 C C . ILE E 1 165 ? 34.112 -19.746 32.670 1.00 79.45 329 ILE E C 1
ATOM 7968 O O . ILE E 1 165 ? 34.191 -20.544 31.731 1.00 83.02 329 ILE E O 1
ATOM 7973 N N . ILE E 1 166 ? 33.912 -20.132 33.933 1.00 88.11 330 ILE E N 1
ATOM 7974 C CA . ILE E 1 166 ? 33.920 -21.543 34.293 1.00 81.73 330 ILE E CA 1
ATOM 7975 C C . ILE E 1 166 ? 32.804 -22.289 33.566 1.00 87.30 330 ILE E C 1
ATOM 7976 O O . ILE E 1 166 ? 31.781 -21.711 33.177 1.00 83.99 330 ILE E O 1
ATOM 7981 N N . LYS E 1 167 ? 33.013 -23.594 33.378 1.00 93.93 331 LYS E N 1
ATOM 7982 C CA . LYS E 1 167 ? 32.071 -24.400 32.608 1.00 91.98 331 LYS E CA 1
ATOM 7983 C C . LYS E 1 167 ? 30.731 -24.527 33.321 1.00 92.46 331 LYS E C 1
ATOM 7984 O O . LYS E 1 167 ? 29.677 -24.542 32.674 1.00 88.93 331 LYS E O 1
ATOM 7990 N N . GLN E 1 168 ? 30.747 -24.613 34.654 1.00 94.36 332 GLN E N 1
ATOM 7991 C CA . GLN E 1 168 ? 29.503 -24.810 35.392 1.00 97.53 332 GLN E CA 1
ATOM 7992 C C . GLN E 1 168 ? 28.613 -23.573 35.348 1.00 96.80 332 GLN E C 1
ATOM 7993 O O . GLN E 1 168 ? 27.388 -23.693 35.461 1.00 96.92 332 GLN E O 1
ATOM 7999 N N . ALA E 1 169 ? 29.201 -22.386 35.186 1.00 95.51 333 ALA E N 1
ATOM 8000 C CA . ALA E 1 169 ? 28.401 -21.165 35.149 1.00 90.27 333 ALA E CA 1
ATOM 8001 C C . ALA E 1 169 ? 27.555 -21.102 33.884 1.00 86.31 333 ALA E C 1
ATOM 8002 O O . ALA E 1 169 ? 26.358 -20.796 33.939 1.00 86.20 333 ALA E O 1
ATOM 8004 N N . THR E 1 170 ? 28.162 -21.388 32.730 1.00 86.34 334 THR E N 1
ATOM 8005 C CA . THR E 1 170 ? 27.409 -21.391 31.480 1.00 87.54 334 THR E CA 1
ATOM 8006 C C . THR E 1 170 ? 26.399 -22.530 31.436 1.00 88.77 334 THR E C 1
ATOM 8007 O O . THR E 1 170 ? 25.371 -22.419 30.758 1.00 86.75 334 THR E O 1
ATOM 8011 N N . LEU E 1 171 ? 26.671 -23.628 32.145 1.00 92.72 335 LEU E N 1
ATOM 8012 C CA . LEU E 1 171 ? 25.709 -24.724 32.213 1.00 92.83 335 LEU E CA 1
ATOM 8013 C C . LEU E 1 171 ? 24.481 -24.323 33.020 1.00 97.67 335 LEU E C 1
ATOM 8014 O O . LEU E 1 171 ? 23.343 -24.540 32.588 1.00 94.18 335 LEU E O 1
ATOM 8019 N N . LEU E 1 172 ? 24.694 -23.735 34.201 1.00 100.38 336 LEU E N 1
ATOM 8020 C CA . LEU E 1 172 ? 23.571 -23.280 35.012 1.00 103.53 336 LEU E CA 1
ATOM 8021 C C . LEU E 1 172 ? 22.814 -22.152 34.322 1.00 108.01 336 LEU E C 1
ATOM 8022 O O . LEU E 1 172 ? 21.581 -22.103 34.378 1.00 109.49 336 LEU E O 1
ATOM 8027 N N . TYR E 1 173 ? 23.536 -21.242 33.663 1.00 103.49 337 TYR E N 1
ATOM 8028 C CA . TYR E 1 173 ? 22.886 -20.148 32.946 1.00 103.93 337 TYR E CA 1
ATOM 8029 C C . TYR E 1 173 ? 21.965 -20.679 31.855 1.00 105.96 337 TYR E C 1
ATOM 8030 O O . TYR E 1 173 ? 20.824 -20.224 31.713 1.00 106.63 337 TYR E O 1
ATOM 8039 N N . LEU E 1 174 ? 22.447 -21.645 31.069 1.00 105.57 338 LEU E N 1
ATOM 8040 C CA . LEU E 1 174 ? 21.608 -22.244 30.037 1.00 107.44 338 LEU E CA 1
ATOM 8041 C C . LEU E 1 174 ? 20.459 -23.035 30.652 1.00 113.48 338 LEU E C 1
ATOM 8042 O O . LEU E 1 174 ? 19.337 -23.018 30.132 1.00 114.70 338 LEU E O 1
ATOM 8047 N N . LYS E 1 175 ? 20.721 -23.731 31.761 1.00 115.05 339 LYS E N 1
ATOM 8048 C CA . LYS E 1 175 ? 19.665 -24.481 32.431 1.00 115.81 339 LYS E CA 1
ATOM 8049 C C . LYS E 1 175 ? 18.685 -23.556 33.143 1.00 118.02 339 LYS E C 1
ATOM 8050 O O . LYS E 1 175 ? 17.500 -23.887 33.266 1.00 118.39 339 LYS E O 1
ATOM 8056 N N . LYS E 1 176 ? 19.155 -22.397 33.607 1.00 115.52 340 LYS E N 1
ATOM 8057 C CA . LYS E 1 176 ? 18.276 -21.452 34.291 1.00 118.77 340 LYS E CA 1
ATOM 8058 C C . LYS E 1 176 ? 17.268 -20.843 33.324 1.00 122.51 340 LYS E C 1
ATOM 8059 O O . LYS E 1 176 ? 16.053 -20.963 33.518 1.00 124.60 340 LYS E O 1
ATOM 8065 N N . THR E 1 177 ? 17.758 -20.187 32.268 1.00 125.92 341 THR E N 1
ATOM 8066 C CA . THR E 1 177 ? 16.868 -19.529 31.318 1.00 134.06 341 THR E CA 1
ATOM 8067 C C . THR E 1 177 ? 15.978 -20.517 30.576 1.00 129.51 341 THR E C 1
ATOM 8068 O O . THR E 1 177 ? 14.929 -20.120 30.056 1.00 132.44 341 THR E O 1
ATOM 8072 N N . LEU E 1 178 ? 16.368 -21.791 30.514 1.00 123.88 342 LEU E N 1
ATOM 8073 C CA . LEU E 1 178 ? 15.519 -22.795 29.883 1.00 129.69 342 LEU E CA 1
ATOM 8074 C C . LEU E 1 178 ? 14.289 -23.083 30.734 1.00 136.18 342 LEU E C 1
ATOM 8075 O O . LEU E 1 178 ? 13.163 -23.120 30.225 1.00 140.36 342 LEU E O 1
ATOM 8080 N N . ARG E 1 179 ? 14.487 -23.288 32.038 1.00 133.45 343 ARG E N 1
ATOM 8081 C CA . ARG E 1 179 ? 13.369 -23.589 32.923 1.00 136.69 343 ARG E CA 1
ATOM 8082 C C . ARG E 1 179 ? 12.474 -22.378 33.153 1.00 134.64 343 ARG E C 1
ATOM 8083 O O . ARG E 1 179 ? 11.295 -22.550 33.482 1.00 133.09 343 ARG E O 1
ATOM 8091 N N . GLU E 1 180 ? 13.003 -21.164 32.986 1.00 133.13 344 GLU E N 1
ATOM 8092 C CA . GLU E 1 180 ? 12.173 -19.969 33.103 1.00 134.16 344 GLU E CA 1
ATOM 8093 C C . GLU E 1 180 ? 11.100 -19.945 32.023 1.00 142.48 344 GLU E C 1
ATOM 8094 O O . GLU E 1 180 ? 9.926 -19.674 32.300 1.00 145.48 344 GLU E O 1
ATOM 8100 N N . ASP E 1 181 ? 11.489 -20.225 30.776 1.00 145.48 345 ASP E N 1
ATOM 8101 C CA . ASP E 1 181 ? 10.513 -20.278 29.693 1.00 139.31 345 ASP E CA 1
ATOM 8102 C C . ASP E 1 181 ? 9.551 -21.445 29.878 1.00 135.87 345 ASP E C 1
ATOM 8103 O O . ASP E 1 181 ? 8.366 -21.339 29.543 1.00 135.07 345 ASP E O 1
ATOM 8108 N N . GLU E 1 182 ? 10.044 -22.569 30.406 1.00 136.25 346 GLU E N 1
ATOM 8109 C CA . GLU E 1 182 ? 9.165 -23.698 30.690 1.00 142.23 346 GLU E CA 1
ATOM 8110 C C . GLU E 1 182 ? 8.184 -23.374 31.809 1.00 139.13 346 GLU E C 1
ATOM 8111 O O . GLU E 1 182 ? 7.077 -23.922 31.840 1.00 130.75 346 GLU E O 1
ATOM 8117 N N . GLU E 1 183 ? 8.572 -22.491 32.733 1.00 138.71 347 GLU E N 1
ATOM 8118 C CA . GLU E 1 183 ? 7.657 -22.074 33.790 1.00 143.13 347 GLU E CA 1
ATOM 8119 C C . GLU E 1 183 ? 6.507 -21.244 33.236 1.00 146.81 347 GLU E C 1
ATOM 8120 O O . GLU E 1 183 ? 5.398 -21.278 33.782 1.00 150.08 347 GLU E O 1
ATOM 8126 N N . MET E 1 184 ? 6.748 -20.499 32.155 1.00 143.18 348 MET E N 1
ATOM 8127 C CA . MET E 1 184 ? 5.682 -19.727 31.525 1.00 139.02 348 MET E CA 1
ATOM 8128 C C . MET E 1 184 ? 4.841 -20.591 30.594 1.00 138.49 348 MET E C 1
ATOM 8129 O O . MET E 1 184 ? 3.627 -20.390 30.482 1.00 146.42 348 MET E O 1
ATOM 8134 N N . GLY E 1 185 ? 5.468 -21.554 29.922 1.00 127.59 349 GLY E N 1
ATOM 8135 C CA . GLY E 1 185 ? 4.776 -22.390 28.962 1.00 128.34 349 GLY E CA 1
ATOM 8136 C C . GLY E 1 185 ? 5.472 -22.411 27.617 1.00 128.94 349 GLY E C 1
ATOM 8137 O O . GLY E 1 185 ? 4.826 -22.540 26.573 1.00 120.80 349 GLY E O 1
ATOM 8138 N N . LEU E 1 186 ? 6.798 -22.281 27.635 1.00 132.17 350 LEU E N 1
ATOM 8139 C CA . LEU E 1 186 ? 7.614 -22.238 26.426 1.00 129.87 350 LEU E CA 1
ATOM 8140 C C . LEU E 1 186 ? 8.742 -23.250 26.575 1.00 130.05 350 LEU E C 1
ATOM 8141 O O . LEU E 1 186 ? 9.693 -23.017 27.328 1.00 132.55 350 LEU E O 1
ATOM 8146 N N . THR E 1 187 ? 8.640 -24.368 25.863 1.00 128.62 351 THR E N 1
ATOM 8147 C CA . THR E 1 187 ? 9.621 -25.441 25.949 1.00 133.91 351 THR E CA 1
ATOM 8148 C C . THR E 1 187 ? 10.599 -25.342 24.786 1.00 123.21 351 THR E C 1
ATOM 8149 O O . THR E 1 187 ? 10.187 -25.278 23.623 1.00 113.34 351 THR E O 1
ATOM 8153 N N . THR E 1 188 ? 11.891 -25.328 25.105 1.00 118.64 352 THR E N 1
ATOM 8154 C CA . THR E 1 188 ? 12.957 -25.280 24.113 1.00 114.32 352 THR E CA 1
ATOM 8155 C C . THR E 1 188 ? 13.625 -26.647 24.048 1.00 105.08 352 THR E C 1
ATOM 8156 O O . THR E 1 188 ? 14.127 -27.144 25.062 1.00 100.03 352 THR E O 1
ATOM 8160 N N . THR E 1 189 ? 13.629 -27.250 22.859 1.00 97.16 353 THR E N 1
ATOM 8161 C CA . THR E 1 189 ? 14.211 -28.574 22.684 1.00 90.16 353 THR E CA 1
ATOM 8162 C C . THR E 1 189 ? 15.730 -28.489 22.596 1.00 94.95 353 THR E C 1
ATOM 8163 O O . THR E 1 189 ? 16.430 -28.738 23.583 1.00 92.20 353 THR E O 1
ATOM 8167 N N . SER E 1 190 ? 16.246 -28.138 21.423 1.00 98.96 354 SER E N 1
ATOM 8168 C CA . SER E 1 190 ? 17.678 -28.033 21.187 1.00 84.90 354 SER E CA 1
ATOM 8169 C C . SER E 1 190 ? 18.032 -26.614 20.759 1.00 85.20 354 SER E C 1
ATOM 8170 O O . SER E 1 190 ? 17.167 -25.807 20.410 1.00 86.59 354 SER E O 1
ATOM 8173 N N . THR E 1 191 ? 19.330 -26.318 20.790 1.00 83.95 355 THR E N 1
ATOM 8174 C CA . THR E 1 191 ? 19.843 -25.002 20.429 1.00 82.86 355 THR E CA 1
ATOM 8175 C C . THR E 1 191 ? 21.095 -25.173 19.585 1.00 77.32 355 THR E C 1
ATOM 8176 O O . THR E 1 191 ? 21.988 -25.945 19.947 1.00 74.76 355 THR E O 1
ATOM 8180 N N . ILE E 1 192 ? 21.158 -24.457 18.467 1.00 76.17 356 ILE E N 1
ATOM 8181 C CA . ILE E 1 192 ? 22.281 -24.535 17.540 1.00 70.07 356 ILE E CA 1
ATOM 8182 C C . ILE E 1 192 ? 23.177 -23.324 17.759 1.00 64.47 356 ILE E C 1
ATOM 8183 O O . ILE E 1 192 ? 22.753 -22.180 17.556 1.00 69.76 356 ILE E O 1
ATOM 8188 N N . MET E 1 193 ? 24.415 -23.576 18.173 1.00 59.04 357 MET E N 1
ATOM 8189 C CA . MET E 1 193 ? 25.412 -22.534 18.368 1.00 57.39 357 MET E CA 1
ATOM 8190 C C . MET E 1 193 ? 26.408 -22.553 17.216 1.00 61.72 357 MET E C 1
ATOM 8191 O O . MET E 1 193 ? 26.800 -23.622 16.738 1.00 62.56 357 MET E O 1
ATOM 8196 N N . SER E 1 194 ? 26.811 -21.367 16.770 1.00 64.23 358 SER E N 1
ATOM 8197 C CA . SER E 1 194 ? 27.795 -21.238 15.706 1.00 62.76 358 SER E CA 1
ATOM 8198 C C . SER E 1 194 ? 29.192 -21.135 16.304 1.00 60.76 358 SER E C 1
ATOM 8199 O O . SER E 1 194 ? 29.427 -20.335 17.216 1.00 62.48 358 SER E O 1
ATOM 8202 N N . LEU E 1 195 ? 30.113 -21.950 15.793 1.00 60.02 359 LEU E N 1
ATOM 8203 C CA . LEU E 1 195 ? 31.506 -21.900 16.215 1.00 57.17 359 LEU E CA 1
ATOM 8204 C C . LEU E 1 195 ? 32.304 -20.828 15.486 1.00 59.79 359 LEU E C 1
ATOM 8205 O O . LEU E 1 195 ? 33.512 -20.714 15.716 1.00 57.29 359 LEU E O 1
ATOM 8210 N N . GLN E 1 196 ? 31.666 -20.049 14.620 1.00 58.37 360 GLN E N 1
ATOM 8211 C CA . GLN E 1 196 ? 32.351 -19.037 13.833 1.00 52.76 360 GLN E CA 1
ATOM 8212 C C . GLN E 1 196 ? 32.442 -17.724 14.600 1.00 51.76 360 GLN E C 1
ATOM 8213 O O . GLN E 1 196 ? 31.635 -17.441 15.489 1.00 54.98 360 GLN E O 1
ATOM 8219 N N . ASP E 1 197 ? 33.440 -16.925 14.247 1.00 50.48 361 ASP E N 1
ATOM 8220 C CA . ASP E 1 197 ? 33.628 -15.622 14.872 1.00 47.67 361 ASP E CA 1
ATOM 8221 C C . ASP E 1 197 ? 32.750 -14.591 14.176 1.00 47.49 361 ASP E C 1
ATOM 8222 O O . ASP E 1 197 ? 32.873 -14.411 12.960 1.00 46.55 361 ASP E O 1
ATOM 8227 N N . PRO E 1 198 ? 31.859 -13.898 14.891 1.00 49.26 362 PRO E N 1
ATOM 8228 C CA . PRO E 1 198 ? 31.008 -12.895 14.228 1.00 49.38 362 PRO E CA 1
ATOM 8229 C C . PRO E 1 198 ? 31.782 -11.728 13.637 1.00 45.08 362 PRO E C 1
ATOM 8230 O O . PRO E 1 198 ? 31.215 -10.979 12.832 1.00 44.09 362 PRO E O 1
ATOM 8234 N N . ILE E 1 199 ? 33.050 -11.554 13.997 1.00 43.05 363 ILE E N 1
ATOM 8235 C CA . ILE E 1 199 ? 33.849 -10.447 13.482 1.00 41.09 363 ILE E CA 1
ATOM 8236 C C . ILE E 1 199 ? 34.569 -10.831 12.196 1.00 44.42 363 ILE E C 1
ATOM 8237 O O . ILE E 1 199 ? 34.541 -10.090 11.210 1.00 40.23 363 ILE E O 1
ATOM 8242 N N . SER E 1 200 ? 35.222 -11.993 12.180 1.00 45.32 364 SER E N 1
ATOM 8243 C CA . SER E 1 200 ? 35.998 -12.415 11.022 1.00 40.82 364 SER E CA 1
ATOM 8244 C C . SER E 1 200 ? 35.333 -13.523 10.220 1.00 42.54 364 SER E C 1
ATOM 8245 O O . SER E 1 200 ? 35.742 -13.768 9.080 1.00 46.63 364 SER E O 1
ATOM 8248 N N . TYR E 1 201 ? 34.325 -14.189 10.787 1.00 44.54 365 TYR E N 1
ATOM 8249 C CA . TYR E 1 201 ? 33.640 -15.314 10.145 1.00 46.22 365 TYR E CA 1
ATOM 8250 C C . TYR E 1 201 ? 34.614 -16.439 9.807 1.00 47.62 365 TYR E C 1
ATOM 8251 O O . TYR E 1 201 ? 34.534 -17.065 8.749 1.00 49.18 365 TYR E O 1
ATOM 8260 N N . THR E 1 202 ? 35.540 -16.694 10.725 1.00 43.15 366 THR E N 1
ATOM 8261 C CA . THR E 1 202 ? 36.430 -17.841 10.683 1.00 47.11 366 THR E CA 1
ATOM 8262 C C . THR E 1 202 ? 36.198 -18.688 11.926 1.00 48.92 366 THR E C 1
ATOM 8263 O O . THR E 1 202 ? 35.511 -18.277 12.865 1.00 50.49 366 THR E O 1
ATOM 8267 N N . ARG E 1 203 ? 36.773 -19.888 11.928 1.00 54.32 367 ARG E N 1
ATOM 8268 C CA . ARG E 1 203 ? 36.661 -20.756 13.092 1.00 50.80 367 ARG E CA 1
ATOM 8269 C C . ARG E 1 203 ? 37.363 -20.117 14.282 1.00 49.42 367 ARG E C 1
ATOM 8270 O O . ARG E 1 203 ? 38.556 -19.805 14.217 1.00 49.16 367 ARG E O 1
ATOM 8278 N N . MET E 1 204 ? 36.615 -19.914 15.365 1.00 45.41 368 MET E N 1
ATOM 8279 C CA . MET E 1 204 ? 37.156 -19.238 16.537 1.00 45.64 368 MET E CA 1
ATOM 8280 C C . MET E 1 204 ? 38.317 -20.024 17.131 1.00 45.85 368 MET E C 1
ATOM 8281 O O . MET E 1 204 ? 38.231 -21.241 17.320 1.00 50.76 368 MET E O 1
ATOM 8286 N N . LYS E 1 205 ? 39.412 -19.321 17.412 1.00 47.14 369 LYS E N 1
ATOM 8287 C CA . LYS E 1 205 ? 40.531 -19.888 18.151 1.00 44.55 369 LYS E CA 1
ATOM 8288 C C . LYS E 1 205 ? 40.533 -19.481 19.615 1.00 45.33 369 LYS E C 1
ATOM 8289 O O . LYS E 1 205 ? 41.060 -20.219 20.453 1.00 51.39 369 LYS E O 1
ATOM 8295 N N . TYR E 1 206 ? 39.955 -18.327 19.939 1.00 46.97 370 TYR E N 1
ATOM 8296 C CA . TYR E 1 206 ? 39.889 -17.817 21.307 1.00 51.11 370 TYR E CA 1
ATOM 8297 C C . TYR E 1 206 ? 38.470 -17.338 21.584 1.00 52.68 370 TYR E C 1
ATOM 8298 O O . TYR E 1 206 ? 38.205 -16.130 21.627 1.00 56.10 370 TYR E O 1
ATOM 8307 N N . PRO E 1 207 ? 37.529 -18.263 21.775 1.00 54.18 371 PRO E N 1
ATOM 8308 C CA . PRO E 1 207 ? 36.144 -17.855 22.048 1.00 53.48 371 PRO E CA 1
ATOM 8309 C C . PRO E 1 207 ? 36.053 -17.152 23.393 1.00 59.99 371 PRO E C 1
ATOM 8310 O O . PRO E 1 207 ? 36.500 -17.676 24.416 1.00 60.84 371 PRO E O 1
ATOM 8314 N N . SER E 1 208 ? 35.475 -15.954 23.387 1.00 55.66 372 SER E N 1
ATOM 8315 C CA . SER E 1 208 ? 35.465 -15.144 24.594 1.00 58.08 372 SER E CA 1
ATOM 8316 C C . SER E 1 208 ? 34.295 -14.175 24.558 1.00 55.74 372 SER E C 1
ATOM 8317 O O . SER E 1 208 ? 33.675 -13.947 23.515 1.00 50.33 372 SER E O 1
ATOM 8320 N N . LYS E 1 209 ? 34.009 -13.610 25.726 1.00 55.67 373 LYS E N 1
ATOM 8321 C CA . LYS E 1 209 ? 33.019 -12.556 25.886 1.00 51.84 373 LYS E CA 1
ATOM 8322 C C . LYS E 1 209 ? 33.290 -11.881 27.222 1.00 57.27 373 LYS E C 1
ATOM 8323 O O . LYS E 1 209 ? 34.148 -12.315 27.994 1.00 56.53 373 LYS E O 1
ATOM 8329 N N . SER E 1 210 ? 32.561 -10.803 27.482 1.00 63.95 374 SER E N 1
ATOM 8330 C CA . SER E 1 210 ? 32.688 -10.127 28.762 1.00 66.74 374 SER E CA 1
ATOM 8331 C C . SER E 1 210 ? 31.942 -10.901 29.841 1.00 66.22 374 SER E C 1
ATOM 8332 O O . SER E 1 210 ? 30.921 -11.546 29.581 1.00 63.99 374 SER E O 1
ATOM 8335 N N . ILE E 1 211 ? 32.468 -10.836 31.065 1.00 64.43 375 ILE E N 1
ATOM 8336 C CA . ILE E 1 211 ? 31.832 -11.486 32.200 1.00 67.33 375 ILE E CA 1
ATOM 8337 C C . ILE E 1 211 ? 30.463 -10.901 32.511 1.00 71.01 375 ILE E C 1
ATOM 8338 O O . ILE E 1 211 ? 29.705 -11.492 33.286 1.00 74.63 375 ILE E O 1
ATOM 8343 N N . ASN E 1 212 ? 30.127 -9.754 31.921 1.00 70.45 376 ASN E N 1
ATOM 8344 C CA . ASN E 1 212 ? 28.809 -9.153 32.065 1.00 70.36 376 ASN E CA 1
ATOM 8345 C C . ASN E 1 212 ? 27.862 -9.520 30.931 1.00 73.28 376 ASN E C 1
ATOM 8346 O O . ASN E 1 212 ? 26.675 -9.184 31.005 1.00 79.70 376 ASN E O 1
ATOM 8351 N N . CYS E 1 213 ? 28.352 -10.192 29.891 1.00 73.18 377 CYS E N 1
ATOM 8352 C CA . CYS E 1 213 ? 27.512 -10.554 28.755 1.00 78.38 377 CYS E CA 1
ATOM 8353 C C . CYS E 1 213 ? 26.500 -11.616 29.169 1.00 84.38 377 CYS E C 1
ATOM 8354 O O . CYS E 1 213 ? 26.877 -12.714 29.592 1.00 85.73 377 CYS E O 1
ATOM 8357 N N . LYS E 1 214 ? 25.216 -11.288 29.045 1.00 94.99 378 LYS E N 1
ATOM 8358 C CA . LYS E 1 214 ? 24.126 -12.205 29.370 1.00 95.81 378 LYS E CA 1
ATOM 8359 C C . LYS E 1 214 ? 23.580 -12.899 28.129 1.00 96.09 378 LYS E C 1
ATOM 8360 O O . LYS E 1 214 ? 22.364 -13.037 27.968 1.00 100.99 378 LYS E O 1
ATOM 8366 N N . HIS E 1 215 ? 24.459 -13.341 27.233 1.00 88.89 379 HIS E N 1
ATOM 8367 C CA . HIS E 1 215 ? 24.067 -14.083 26.043 1.00 88.95 379 HIS E CA 1
ATOM 8368 C C . HIS E 1 215 ? 24.921 -15.343 25.939 1.00 83.59 379 HIS E C 1
ATOM 8369 O O . HIS E 1 215 ? 25.830 -15.574 26.742 1.00 81.09 379 HIS E O 1
ATOM 8376 N N . LEU E 1 216 ? 24.621 -16.162 24.933 1.00 81.76 380 LEU E N 1
ATOM 8377 C CA . LEU E 1 216 ? 25.257 -17.466 24.785 1.00 76.15 380 LEU E CA 1
ATOM 8378 C C . LEU E 1 216 ? 26.475 -17.423 23.867 1.00 74.33 380 LEU E C 1
ATOM 8379 O O . LEU E 1 216 ? 27.534 -17.955 24.214 1.00 69.40 380 LEU E O 1
ATOM 8384 N N . GLN E 1 217 ? 26.339 -16.801 22.698 1.00 75.21 381 GLN E N 1
ATOM 8385 C CA . GLN E 1 217 ? 27.409 -16.808 21.711 1.00 68.81 381 GLN E CA 1
ATOM 8386 C C . GLN E 1 217 ? 28.623 -16.032 22.212 1.00 66.02 381 GLN E C 1
ATOM 8387 O O . GLN E 1 217 ? 28.510 -15.104 23.017 1.00 69.24 381 GLN E O 1
ATOM 8393 N N . CYS E 1 218 ? 29.795 -16.429 21.730 1.00 62.51 382 CYS E N 1
ATOM 8394 C CA . CYS E 1 218 ? 31.056 -15.770 22.030 1.00 59.37 382 CYS E CA 1
ATOM 8395 C C . CYS E 1 218 ? 31.679 -15.251 20.737 1.00 58.85 382 CYS E C 1
ATOM 8396 O O . CYS E 1 218 ? 31.146 -15.440 19.641 1.00 55.31 382 CYS E O 1
ATOM 8399 N N . PHE E 1 219 ? 32.826 -14.590 20.878 1.00 52.39 383 PHE E N 1
ATOM 8400 C CA . PHE E 1 219 ? 33.563 -14.060 19.741 1.00 49.20 383 PHE E CA 1
ATOM 8401 C C . PHE E 1 219 ? 35.053 -14.239 19.988 1.00 47.48 383 PHE E C 1
ATOM 8402 O O . PHE E 1 219 ? 35.505 -14.353 21.130 1.00 48.29 383 PHE E O 1
ATOM 8410 N N . ASP E 1 220 ? 35.815 -14.265 18.896 1.00 44.03 384 ASP E N 1
ATOM 8411 C CA . ASP E 1 220 ? 37.254 -14.467 18.993 1.00 45.94 384 ASP E CA 1
ATOM 8412 C C . ASP E 1 220 ? 37.907 -13.265 19.663 1.00 45.83 384 ASP E C 1
ATOM 8413 O O . ASP E 1 220 ? 37.732 -12.126 19.221 1.00 53.50 384 ASP E O 1
ATOM 8418 N N . ALA E 1 221 ? 38.659 -13.523 20.736 1.00 41.85 385 ALA E N 1
ATOM 8419 C CA . ALA E 1 221 ? 39.297 -12.437 21.474 1.00 40.15 385 ALA E CA 1
ATOM 8420 C C . ALA E 1 221 ? 40.354 -11.734 20.631 1.00 44.61 385 ALA E C 1
ATOM 8421 O O . ALA E 1 221 ? 40.519 -10.512 20.726 1.00 52.34 385 ALA E O 1
ATOM 8423 N N . LEU E 1 222 ? 41.080 -12.487 19.802 1.00 46.65 386 LEU E N 1
ATOM 8424 C CA . LEU E 1 222 ? 42.140 -11.886 18.999 1.00 47.14 386 LEU E CA 1
ATOM 8425 C C . LEU E 1 222 ? 41.564 -11.001 17.901 1.00 50.52 386 LEU E C 1
ATOM 8426 O O . LEU E 1 222 ? 42.014 -9.865 17.707 1.00 57.17 386 LEU E O 1
ATOM 8431 N N . TRP E 1 223 ? 40.567 -11.504 17.168 1.00 43.90 387 TRP E N 1
ATOM 8432 C CA . TRP E 1 223 ? 39.939 -10.688 16.135 1.00 44.78 387 TRP E CA 1
ATOM 8433 C C . TRP E 1 223 ? 39.186 -9.507 16.733 1.00 46.56 387 TRP E C 1
ATOM 8434 O O . TRP E 1 223 ? 39.013 -8.482 16.064 1.00 49.97 387 TRP E O 1
ATOM 8445 N N . PHE E 1 224 ? 38.731 -9.629 17.982 1.00 44.55 388 PHE E N 1
ATOM 8446 C CA . PHE E 1 224 ? 38.096 -8.495 18.644 1.00 43.07 388 PHE E CA 1
ATOM 8447 C C . PHE E 1 224 ? 39.112 -7.402 18.951 1.00 46.72 388 PHE E C 1
ATOM 8448 O O . PHE E 1 224 ? 38.812 -6.211 18.808 1.00 48.37 388 PHE E O 1
ATOM 8456 N N . LEU E 1 225 ? 40.319 -7.787 19.370 1.00 42.19 389 LEU E N 1
ATOM 8457 C CA . LEU E 1 225 ? 41.370 -6.800 19.590 1.00 42.40 389 LEU E CA 1
ATOM 8458 C C . LEU E 1 225 ? 41.835 -6.179 18.279 1.00 44.48 389 LEU E C 1
ATOM 8459 O O . LEU E 1 225 ? 42.328 -5.046 18.273 1.00 44.44 389 LEU E O 1
ATOM 8464 N N . HIS E 1 226 ? 41.686 -6.899 17.165 1.00 43.45 390 HIS E N 1
ATOM 8465 C CA . HIS E 1 226 ? 41.976 -6.308 15.862 1.00 42.52 390 HIS E CA 1
ATOM 8466 C C . HIS E 1 226 ? 40.933 -5.261 15.488 1.00 46.73 390 HIS E C 1
ATOM 8467 O O . HIS E 1 226 ? 41.273 -4.206 14.941 1.00 45.98 390 HIS E O 1
ATOM 8474 N N . SER E 1 227 ? 39.658 -5.536 15.775 1.00 47.04 391 SER E N 1
ATOM 8475 C CA . SER E 1 227 ? 38.603 -4.577 15.464 1.00 48.03 391 SER E CA 1
ATOM 8476 C C . SER E 1 227 ? 38.720 -3.316 16.310 1.00 43.60 391 SER E C 1
ATOM 8477 O O . SER E 1 227 ? 38.413 -2.219 15.829 1.00 44.99 391 SER E O 1
ATOM 8480 N N . GLN E 1 228 ? 39.161 -3.445 17.562 1.00 41.13 392 GLN E N 1
ATOM 8481 C CA . GLN E 1 228 ? 39.357 -2.261 18.391 1.00 42.73 392 GLN E CA 1
ATOM 8482 C C . GLN E 1 228 ? 40.503 -1.405 17.874 1.00 45.04 392 GLN E C 1
ATOM 8483 O O . GLN E 1 228 ? 40.510 -0.187 18.086 1.00 47.02 392 GLN E O 1
ATOM 8489 N N . LEU E 1 229 ? 41.475 -2.018 17.197 1.00 47.42 393 LEU E N 1
ATOM 8490 C CA . LEU E 1 229 ? 42.535 -1.239 16.570 1.00 42.52 393 LEU E CA 1
ATOM 8491 C C . LEU E 1 229 ? 42.013 -0.469 15.364 1.00 40.64 393 LEU E C 1
ATOM 8492 O O . LEU E 1 229 ? 42.561 0.583 15.014 1.00 42.66 393 LEU E O 1
ATOM 8497 N N . GLN E 1 230 ? 40.959 -0.973 14.721 1.00 37.42 394 GLN E N 1
ATOM 8498 C CA . GLN E 1 230 ? 40.292 -0.237 13.655 1.00 41.12 394 GLN E CA 1
ATOM 8499 C C . GLN E 1 230 ? 39.521 0.939 14.242 1.00 42.20 394 GLN E C 1
ATOM 8500 O O . GLN E 1 230 ? 39.895 2.099 14.040 1.00 44.63 394 GLN E O 1
ATOM 8506 N N . ILE E 1 231 ? 38.446 0.646 14.968 1.00 40.03 395 ILE E N 1
ATOM 8507 C CA . ILE E 1 231 ? 37.640 1.667 15.632 1.00 44.95 395 ILE E CA 1
ATOM 8508 C C . ILE E 1 231 ? 37.477 1.275 17.096 1.00 43.65 395 ILE E C 1
ATOM 8509 O O . ILE E 1 231 ? 36.787 0.291 17.399 1.00 41.54 395 ILE E O 1
ATOM 8514 N N . PRO E 1 232 ? 38.087 2.003 18.035 1.00 42.98 396 PRO E N 1
ATOM 8515 C CA . PRO E 1 232 ? 37.981 1.619 19.450 1.00 44.09 396 PRO E CA 1
ATOM 8516 C C . PRO E 1 232 ? 36.618 1.924 20.054 1.00 45.62 396 PRO E C 1
ATOM 8517 O O . PRO E 1 232 ? 36.478 2.863 20.844 1.00 47.44 396 PRO E O 1
ATOM 8521 N N . THR E 1 233 ? 35.605 1.132 19.693 1.00 43.44 397 THR E N 1
ATOM 8522 C CA . THR E 1 233 ? 34.280 1.311 20.279 1.00 41.70 397 THR E CA 1
ATOM 8523 C C . THR E 1 233 ? 34.167 0.612 21.627 1.00 43.19 397 THR E C 1
ATOM 8524 O O . THR E 1 233 ? 33.484 1.108 22.530 1.00 47.40 397 THR E O 1
ATOM 8528 N N . TRP E 1 234 ? 34.825 -0.539 21.771 1.00 46.42 398 TRP E N 1
ATOM 8529 C CA . TRP E 1 234 ? 34.799 -1.338 22.996 1.00 49.29 398 TRP E CA 1
ATOM 8530 C C . TRP E 1 234 ? 33.366 -1.718 23.373 1.00 53.07 398 TRP E C 1
ATOM 8531 O O . TRP E 1 234 ? 32.883 -1.450 24.475 1.00 58.31 398 TRP E O 1
ATOM 8542 N N . GLN E 1 235 ? 32.690 -2.355 22.420 1.00 49.58 399 GLN E N 1
ATOM 8543 C CA . GLN E 1 235 ? 31.341 -2.860 22.611 1.00 57.88 399 GLN E CA 1
ATOM 8544 C C . GLN E 1 235 ? 31.257 -4.282 22.075 1.00 62.02 399 GLN E C 1
ATOM 8545 O O . GLN E 1 235 ? 31.957 -4.647 21.127 1.00 55.95 399 GLN E O 1
ATOM 8551 N N . CYS E 1 236 ? 30.397 -5.081 22.698 1.00 62.07 400 CYS E N 1
ATOM 8552 C CA . CYS E 1 236 ? 30.250 -6.471 22.296 1.00 59.94 400 CYS E CA 1
ATOM 8553 C C . CYS E 1 236 ? 29.641 -6.555 20.898 1.00 61.98 400 CYS E C 1
ATOM 8554 O O . CYS E 1 236 ? 28.689 -5.833 20.589 1.00 62.38 400 CYS E O 1
ATOM 8557 N N . PRO E 1 237 ? 30.164 -7.425 20.032 1.00 60.64 401 PRO E N 1
ATOM 8558 C CA . PRO E 1 237 ? 29.576 -7.575 18.694 1.00 61.73 401 PRO E CA 1
ATOM 8559 C C . PRO E 1 237 ? 28.308 -8.416 18.702 1.00 67.87 401 PRO E C 1
ATOM 8560 O O . PRO E 1 237 ? 27.881 -8.914 17.656 1.00 67.94 401 PRO E O 1
ATOM 8564 N N . VAL E 1 238 ? 27.702 -8.585 19.877 1.00 74.65 402 VAL E N 1
ATOM 8565 C CA . VAL E 1 238 ? 26.469 -9.353 20.013 1.00 74.16 402 VAL E CA 1
ATOM 8566 C C . VAL E 1 238 ? 25.421 -8.510 20.730 1.00 71.62 402 VAL E C 1
ATOM 8567 O O . VAL E 1 238 ? 24.372 -8.188 20.161 1.00 73.45 402 VAL E O 1
ATOM 8571 N N . CYS E 1 239 ? 25.699 -8.144 21.982 1.00 70.10 403 CYS E N 1
ATOM 8572 C CA . CYS E 1 239 ? 24.752 -7.400 22.803 1.00 70.65 403 CYS E CA 1
ATOM 8573 C C . CYS E 1 239 ? 25.055 -5.908 22.880 1.00 73.64 403 CYS E C 1
ATOM 8574 O O . CYS E 1 239 ? 24.255 -5.163 23.456 1.00 82.96 403 CYS E O 1
ATOM 8577 N N . GLN E 1 240 ? 26.186 -5.462 22.332 1.00 69.99 404 GLN E N 1
ATOM 8578 C CA . GLN E 1 240 ? 26.569 -4.056 22.212 1.00 63.53 404 GLN E CA 1
ATOM 8579 C C . GLN E 1 240 ? 26.802 -3.367 23.550 1.00 57.71 404 GLN E C 1
ATOM 8580 O O . GLN E 1 240 ? 26.864 -2.131 23.593 1.00 57.68 404 GLN E O 1
ATOM 8586 N N . ILE E 1 241 ? 26.942 -4.116 24.644 1.00 58.70 405 ILE E N 1
ATOM 8587 C CA . ILE E 1 241 ? 27.243 -3.491 25.925 1.00 61.49 405 ILE E CA 1
ATOM 8588 C C . ILE E 1 241 ? 28.708 -3.068 25.952 1.00 59.70 405 ILE E C 1
ATOM 8589 O O . ILE E 1 241 ? 29.556 -3.626 25.242 1.00 61.23 405 ILE E O 1
ATOM 8594 N N . ASP E 1 242 ? 29.009 -2.066 26.774 1.00 60.64 406 ASP E N 1
ATOM 8595 C CA . ASP E 1 242 ? 30.380 -1.588 26.891 1.00 68.96 406 ASP E CA 1
ATOM 8596 C C . ASP E 1 242 ? 31.255 -2.656 27.536 1.00 66.32 406 ASP E C 1
ATOM 8597 O O . ASP E 1 242 ? 30.888 -3.243 28.558 1.00 71.64 406 ASP E O 1
ATOM 8602 N N . ILE E 1 243 ? 32.414 -2.908 26.933 1.00 63.52 407 ILE E N 1
ATOM 8603 C CA . ILE E 1 243 ? 33.338 -3.941 27.382 1.00 61.78 407 ILE E CA 1
ATOM 8604 C C . ILE E 1 243 ? 34.683 -3.297 27.682 1.00 57.93 407 ILE E C 1
ATOM 8605 O O . ILE E 1 243 ? 35.192 -2.508 26.878 1.00 59.06 407 ILE E O 1
ATOM 8610 N N . ALA E 1 244 ? 35.249 -3.630 28.836 1.00 58.87 408 ALA E N 1
ATOM 8611 C CA . ALA E 1 244 ? 36.605 -3.245 29.188 1.00 63.21 408 ALA E CA 1
ATOM 8612 C C . ALA E 1 244 ? 37.555 -4.403 28.913 1.00 64.69 408 ALA E C 1
ATOM 8613 O O . ALA E 1 244 ? 37.156 -5.570 28.889 1.00 61.01 408 ALA E O 1
ATOM 8615 N N . LEU E 1 245 ? 38.829 -4.063 28.705 1.00 72.13 409 LEU E N 1
ATOM 8616 C CA . LEU E 1 245 ? 39.826 -5.086 28.406 1.00 61.10 409 LEU E CA 1
ATOM 8617 C C . LEU E 1 245 ? 39.986 -6.060 29.566 1.00 66.03 409 LEU E C 1
ATOM 8618 O O . LEU E 1 245 ? 40.208 -7.258 29.354 1.00 71.81 409 LEU E O 1
ATOM 8623 N N . GLU E 1 246 ? 39.870 -5.567 30.800 1.00 69.94 410 GLU E N 1
ATOM 8624 C CA . GLU E 1 246 ? 40.004 -6.414 31.978 1.00 70.77 410 GLU E CA 1
ATOM 8625 C C . GLU E 1 246 ? 38.769 -7.265 32.246 1.00 68.02 410 GLU E C 1
ATOM 8626 O O . GLU E 1 246 ? 38.837 -8.175 33.080 1.00 68.78 410 GLU E O 1
ATOM 8632 N N . ASN E 1 247 ? 37.654 -6.998 31.570 1.00 63.61 411 ASN E N 1
ATOM 8633 C CA . ASN E 1 247 ? 36.435 -7.778 31.733 1.00 61.94 411 ASN E CA 1
ATOM 8634 C C . ASN E 1 247 ? 36.280 -8.862 30.675 1.00 62.33 411 ASN E C 1
ATOM 8635 O O . ASN E 1 247 ? 35.315 -9.630 30.730 1.00 63.61 411 ASN E O 1
ATOM 8640 N N . LEU E 1 248 ? 37.200 -8.942 29.718 1.00 62.35 412 LEU E N 1
ATOM 8641 C CA . LEU E 1 248 ? 37.131 -9.935 28.655 1.00 59.90 412 LEU E CA 1
ATOM 8642 C C . LEU E 1 248 ? 37.821 -11.215 29.109 1.00 62.43 412 LEU E C 1
ATOM 8643 O O . LEU E 1 248 ? 38.973 -11.183 29.552 1.00 58.55 412 LEU E O 1
ATOM 8648 N N . ALA E 1 249 ? 37.114 -12.339 29.000 1.00 62.08 413 ALA E N 1
ATOM 8649 C CA . ALA E 1 249 ? 37.627 -13.618 29.467 1.00 65.58 413 ALA E CA 1
ATOM 8650 C C . ALA E 1 249 ? 37.204 -14.728 28.516 1.00 61.98 413 ALA E C 1
ATOM 8651 O O . ALA E 1 249 ? 36.138 -14.669 27.899 1.00 55.00 413 ALA E O 1
ATOM 8653 N N . ILE E 1 250 ? 38.056 -15.750 28.414 1.00 65.72 414 ILE E N 1
ATOM 8654 C CA . ILE E 1 250 ? 37.780 -16.888 27.547 1.00 64.72 414 ILE E CA 1
ATOM 8655 C C . ILE E 1 250 ? 36.649 -17.722 28.134 1.00 66.09 414 ILE E C 1
ATOM 8656 O O . ILE E 1 250 ? 36.570 -17.929 29.353 1.00 75.98 414 ILE E O 1
ATOM 8661 N N . SER E 1 251 ? 35.761 -18.203 27.266 1.00 62.71 415 SER E N 1
ATOM 8662 C CA . SER E 1 251 ? 34.678 -19.093 27.671 1.00 65.29 415 SER E CA 1
ATOM 8663 C C . SER E 1 251 ? 35.198 -20.526 27.659 1.00 69.61 415 SER E C 1
ATOM 8664 O O . SER E 1 251 ? 35.450 -21.095 26.592 1.00 70.05 415 SER E O 1
ATOM 8667 N N . GLU E 1 252 ? 35.360 -21.109 28.850 1.00 76.03 416 GLU E N 1
ATOM 8668 C CA . GLU E 1 252 ? 35.852 -22.480 28.947 1.00 76.17 416 GLU E CA 1
ATOM 8669 C C . GLU E 1 252 ? 34.890 -23.468 28.300 1.00 71.68 416 GLU E C 1
ATOM 8670 O O . GLU E 1 252 ? 35.321 -24.501 27.773 1.00 70.86 416 GLU E O 1
ATOM 8676 N N . PHE E 1 253 ? 33.590 -23.168 28.321 1.00 70.17 417 PHE E N 1
ATOM 8677 C CA . PHE E 1 253 ? 32.606 -24.073 27.737 1.00 71.40 417 PHE E CA 1
ATOM 8678 C C . PHE E 1 253 ? 32.729 -24.120 26.219 1.00 71.41 417 PHE E C 1
ATOM 8679 O O . PHE E 1 253 ? 32.732 -25.202 25.619 1.00 69.52 417 PHE E O 1
ATOM 8687 N N . VAL E 1 254 ? 32.831 -22.954 25.578 1.00 83.55 418 VAL E N 1
ATOM 8688 C CA . VAL E 1 254 ? 32.897 -22.916 24.121 1.00 70.81 418 VAL E CA 1
ATOM 8689 C C . VAL E 1 254 ? 34.257 -23.402 23.633 1.00 63.10 418 VAL E C 1
ATOM 8690 O O . VAL E 1 254 ? 34.358 -24.064 22.593 1.00 61.36 418 VAL E O 1
ATOM 8694 N N . ASP E 1 255 ? 35.323 -23.088 24.374 1.00 63.68 419 ASP E N 1
ATOM 8695 C CA . ASP E 1 255 ? 36.649 -23.561 23.991 1.00 63.66 419 ASP E CA 1
ATOM 8696 C C . ASP E 1 255 ? 36.753 -25.078 24.090 1.00 72.00 419 ASP E C 1
ATOM 8697 O O . ASP E 1 255 ? 37.530 -25.694 23.353 1.00 72.46 419 ASP E O 1
ATOM 8702 N N . ASP E 1 256 ? 35.979 -25.693 24.987 1.00 77.45 420 ASP E N 1
ATOM 8703 C CA . ASP E 1 256 ? 35.983 -27.148 25.093 1.00 68.57 420 ASP E CA 1
ATOM 8704 C C . ASP E 1 256 ? 35.371 -27.793 23.856 1.00 69.09 420 ASP E C 1
ATOM 8705 O O . ASP E 1 256 ? 35.839 -28.844 23.401 1.00 88.60 420 ASP E O 1
ATOM 8710 N N . ILE E 1 257 ? 34.327 -27.179 23.295 1.00 63.86 421 ILE E N 1
ATOM 8711 C CA . ILE E 1 257 ? 33.698 -27.732 22.101 1.00 61.99 421 ILE E CA 1
ATOM 8712 C C . ILE E 1 257 ? 34.626 -27.614 20.898 1.00 64.89 421 ILE E C 1
ATOM 8713 O O . ILE E 1 257 ? 34.617 -28.476 20.011 1.00 65.32 421 ILE E O 1
ATOM 8718 N N . LEU E 1 258 ? 35.448 -26.564 20.850 1.00 64.19 422 LEU E N 1
ATOM 8719 C CA . LEU E 1 258 ? 36.340 -26.371 19.711 1.00 63.61 422 LEU E CA 1
ATOM 8720 C C . LEU E 1 258 ? 37.478 -27.384 19.721 1.00 66.08 422 LEU E C 1
ATOM 8721 O O . LEU E 1 258 ? 37.771 -28.012 18.697 1.00 69.02 422 LEU E O 1
ATOM 8726 N N . GLN E 1 259 ? 38.134 -27.556 20.872 1.00 65.43 423 GLN E N 1
ATOM 8727 C CA . GLN E 1 259 ? 39.250 -28.490 20.960 1.00 68.38 423 GLN E CA 1
ATOM 8728 C C . GLN E 1 259 ? 38.813 -29.936 20.767 1.00 69.81 423 GLN E C 1
ATOM 8729 O O . GLN E 1 259 ? 39.638 -30.775 20.391 1.00 72.27 423 GLN E O 1
ATOM 8735 N N . ASN E 1 260 ? 37.542 -30.245 21.014 1.00 66.49 424 ASN E N 1
ATOM 8736 C CA . ASN E 1 260 ? 36.991 -31.581 20.792 1.00 65.19 424 ASN E CA 1
ATOM 8737 C C . ASN E 1 260 ? 36.128 -31.632 19.538 1.00 64.57 424 ASN E C 1
ATOM 8738 O O . ASN E 1 260 ? 35.078 -32.280 19.517 1.00 59.38 424 ASN E O 1
ATOM 8743 N N . CYS E 1 261 ? 36.555 -30.949 18.476 1.00 67.14 425 CYS E N 1
ATOM 8744 C C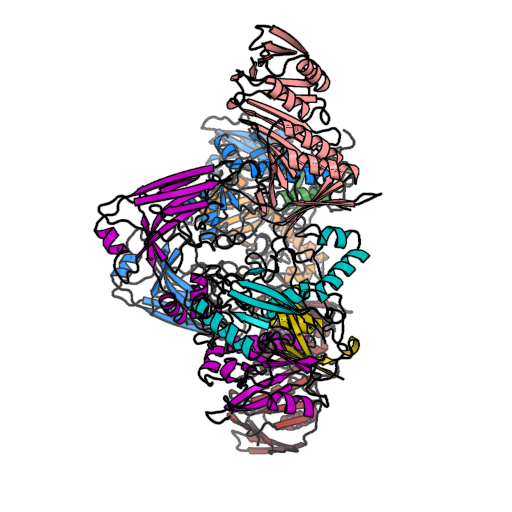A . CYS E 1 261 ? 35.847 -30.941 17.204 1.00 66.69 425 CYS E CA 1
ATOM 8745 C C . CYS E 1 261 ? 36.866 -30.971 16.074 1.00 75.45 425 CYS E C 1
ATOM 8746 O O . CYS E 1 261 ? 38.081 -30.993 16.300 1.00 81.71 425 CYS E O 1
ATOM 8749 N N . GLN E 1 262 ? 36.361 -30.971 14.846 1.00 73.76 426 GLN E N 1
ATOM 8750 C CA . GLN E 1 262 ? 37.188 -30.909 13.653 1.00 82.40 426 GLN E CA 1
ATOM 8751 C C . GLN E 1 262 ? 37.139 -29.502 13.070 1.00 77.82 426 GLN E C 1
ATOM 8752 O O . GLN E 1 262 ? 36.182 -28.755 13.286 1.00 77.24 426 GLN E O 1
ATOM 8758 N N . LYS E 1 263 ? 38.188 -29.141 12.330 1.00 79.62 427 LYS E N 1
ATOM 8759 C CA . LYS E 1 263 ? 38.289 -27.797 11.771 1.00 87.03 427 LYS E CA 1
ATOM 8760 C C . LYS E 1 263 ? 37.274 -27.522 10.668 1.00 83.52 427 LYS E C 1
ATOM 8761 O O . LYS E 1 263 ? 37.222 -26.387 10.179 1.00 87.15 427 LYS E O 1
ATOM 8767 N N . ASN E 1 264 ? 36.471 -28.506 10.265 1.00 73.97 428 ASN E N 1
ATOM 8768 C CA . ASN E 1 264 ? 35.489 -28.305 9.207 1.00 74.22 428 ASN E CA 1
ATOM 8769 C C . ASN E 1 264 ? 34.089 -28.006 9.725 1.00 75.82 428 ASN E C 1
ATOM 8770 O O . ASN E 1 264 ? 33.341 -27.281 9.061 1.00 77.29 428 ASN E O 1
ATOM 8775 N N . VAL E 1 265 ? 33.713 -28.543 10.887 1.00 74.63 429 VAL E N 1
ATOM 8776 C CA . VAL E 1 265 ? 32.382 -28.290 11.424 1.00 71.06 429 VAL E CA 1
ATOM 8777 C C . VAL E 1 265 ? 32.296 -26.852 11.919 1.00 69.10 429 VAL E C 1
ATOM 8778 O O . VAL E 1 265 ? 33.254 -26.307 12.485 1.00 68.49 429 VAL E O 1
ATOM 8782 N N . GLU E 1 266 ? 31.143 -26.224 11.693 1.00 66.43 430 GLU E N 1
ATOM 8783 C CA . GLU E 1 266 ? 30.934 -24.831 12.052 1.00 69.35 430 GLU E CA 1
ATOM 8784 C C . GLU E 1 266 ? 29.795 -24.617 13.038 1.00 73.05 430 GLU E C 1
ATOM 8785 O O . GLU E 1 266 ? 29.688 -23.520 13.598 1.00 64.36 430 GLU E O 1
ATOM 8791 N N . GLN E 1 267 ? 28.949 -25.619 13.267 1.00 69.59 431 GLN E N 1
ATOM 8792 C CA . GLN E 1 267 ? 27.817 -25.491 14.170 1.00 67.32 431 GLN E CA 1
ATOM 8793 C C . GLN E 1 267 ? 27.724 -26.730 15.046 1.00 69.88 431 GLN E C 1
ATOM 8794 O O . GLN E 1 267 ? 28.109 -27.829 14.638 1.00 81.08 431 GLN E O 1
ATOM 8800 N N . VAL E 1 268 ? 27.209 -26.541 16.258 1.00 67.14 432 VAL E N 1
ATOM 8801 C CA . VAL E 1 268 ? 26.997 -27.630 17.205 1.00 66.92 432 VAL E CA 1
ATOM 8802 C C . VAL E 1 268 ? 25.619 -27.462 17.831 1.00 68.92 432 VAL E C 1
ATOM 8803 O O . VAL E 1 268 ? 25.277 -26.377 18.312 1.00 69.57 432 VAL E O 1
ATOM 8807 N N . GLU E 1 269 ? 24.826 -28.530 17.813 1.00 69.30 433 GLU E N 1
ATOM 8808 C CA . GLU E 1 269 ? 23.497 -28.516 18.407 1.00 67.55 433 GLU E CA 1
ATOM 8809 C C . GLU E 1 269 ? 23.594 -28.864 19.887 1.00 69.52 433 GLU E C 1
ATOM 8810 O O . GLU E 1 269 ? 24.166 -29.895 20.253 1.00 72.96 433 GLU E O 1
ATOM 8816 N N . LEU E 1 270 ? 23.037 -28.001 20.729 1.00 73.15 434 LEU E N 1
ATOM 8817 C CA . LEU E 1 270 ? 23.094 -28.165 22.173 1.00 75.95 434 LEU E CA 1
ATOM 8818 C C . LEU E 1 270 ? 21.810 -28.802 22.693 1.00 83.73 434 LEU E C 1
ATOM 8819 O O . LEU E 1 270 ? 20.792 -28.875 22.000 1.00 82.26 434 LEU E O 1
ATOM 8824 N N . THR E 1 271 ? 21.872 -29.270 23.939 1.00 90.58 435 THR E N 1
ATOM 8825 C CA . THR E 1 271 ? 20.707 -29.848 24.598 1.00 94.50 435 THR E CA 1
ATOM 8826 C C . THR E 1 271 ? 20.442 -29.149 25.925 1.00 97.69 435 THR E C 1
ATOM 8827 O O . THR E 1 271 ? 21.047 -28.113 26.221 1.00 96.10 435 THR E O 1
ATOM 8831 N N . SER E 1 272 ? 19.541 -29.711 26.732 1.00 107.85 436 SER E N 1
ATOM 8832 C CA . SER E 1 272 ? 19.217 -29.106 28.019 1.00 114.93 436 SER E CA 1
ATOM 8833 C C . SER E 1 272 ? 20.347 -29.304 29.021 1.00 109.62 436 SER E C 1
ATOM 8834 O O . SER E 1 272 ? 20.753 -28.361 29.711 1.00 101.16 436 SER E O 1
ATOM 8837 N N . ASP E 1 273 ? 20.871 -30.525 29.112 1.00 116.19 437 ASP E N 1
ATOM 8838 C CA . ASP E 1 273 ? 21.910 -30.859 30.077 1.00 113.81 437 ASP E CA 1
ATOM 8839 C C . ASP E 1 273 ? 23.307 -30.447 29.628 1.00 105.19 437 ASP E C 1
ATOM 8840 O O . ASP E 1 273 ? 24.274 -30.722 30.346 1.00 104.90 437 ASP E O 1
ATOM 8845 N N . GLY E 1 274 ? 23.440 -29.802 28.471 1.00 99.42 438 GLY E N 1
ATOM 8846 C CA . GLY E 1 274 ? 24.730 -29.378 27.974 1.00 95.74 438 GLY E CA 1
ATOM 8847 C C . GLY E 1 274 ? 25.381 -30.316 26.982 1.00 93.18 438 GLY E C 1
ATOM 8848 O O . GLY E 1 274 ? 26.471 -30.003 26.487 1.00 87.42 438 GLY E O 1
ATOM 8849 N N . LYS E 1 275 ? 24.758 -31.453 26.680 1.00 100.79 439 LYS E N 1
ATOM 8850 C CA . LYS E 1 275 ? 25.310 -32.370 25.692 1.00 98.64 439 LYS E CA 1
ATOM 8851 C C . LYS E 1 275 ? 25.207 -31.759 24.301 1.00 85.53 439 LYS E C 1
ATOM 8852 O O . LYS E 1 275 ? 24.158 -31.230 23.919 1.00 85.79 439 LYS E O 1
ATOM 8858 N N . TRP E 1 276 ? 26.297 -31.830 23.542 1.00 77.97 440 TRP E N 1
ATOM 8859 C CA . TRP E 1 276 ? 26.359 -31.234 22.217 1.00 71.83 440 TRP E CA 1
ATOM 8860 C C . TRP E 1 276 ? 26.807 -32.270 21.197 1.00 70.02 440 TRP E C 1
ATOM 8861 O O . TRP E 1 276 ? 27.499 -33.236 21.528 1.00 68.25 440 TRP E O 1
ATOM 8872 N N . THR E 1 277 ? 26.403 -32.053 19.946 1.00 74.86 441 THR E N 1
ATOM 8873 C CA . THR E 1 277 ? 26.802 -32.896 18.829 1.00 80.32 441 THR E CA 1
ATOM 8874 C C . THR E 1 277 ? 27.196 -32.010 17.657 1.00 71.93 441 THR E C 1
ATOM 8875 O O . THR E 1 277 ? 26.566 -30.977 17.412 1.00 66.01 441 THR E O 1
ATOM 8879 N N . ALA E 1 278 ? 28.238 -32.418 16.939 1.00 70.27 442 ALA E N 1
ATOM 8880 C CA . ALA E 1 278 ? 28.695 -31.655 15.788 1.00 66.34 442 ALA E CA 1
ATOM 8881 C C . ALA E 1 278 ? 27.747 -31.842 14.608 1.00 70.58 442 ALA E C 1
ATOM 8882 O O . ALA E 1 278 ? 27.106 -32.885 14.453 1.00 76.91 442 ALA E O 1
ATOM 8884 N N . ILE E 1 279 ? 27.663 -30.811 13.770 1.00 66.62 443 ILE E N 1
ATOM 8885 C CA . ILE E 1 279 ? 26.803 -30.809 12.592 1.00 68.60 443 ILE E CA 1
ATOM 8886 C C . ILE E 1 279 ? 27.687 -30.858 11.355 1.00 75.89 443 ILE E C 1
ATOM 8887 O O . ILE E 1 279 ? 28.638 -30.076 11.231 1.00 76.55 443 ILE E O 1
ATOM 8892 N N . LEU E 1 280 ? 27.374 -31.773 10.443 1.00 78.78 444 LEU E N 1
ATOM 8893 C CA . LEU E 1 280 ? 28.157 -31.939 9.224 1.00 81.94 444 LEU E CA 1
ATOM 8894 C C . LEU E 1 280 ? 27.500 -31.231 8.044 1.00 78.26 444 LEU E C 1
ATOM 8895 O O . LEU E 1 280 ? 28.033 -31.227 6.934 1.00 74.29 444 LEU E O 1
ATOM 8900 N N . LEU E 1 287 ? 32.870 -35.894 -2.295 1.00 83.39 451 LEU E N 1
ATOM 8901 C CA . LEU E 1 287 ? 33.791 -36.691 -3.099 1.00 88.68 451 LEU E CA 1
ATOM 8902 C C . LEU E 1 287 ? 33.602 -36.415 -4.590 1.00 89.34 451 LEU E C 1
ATOM 8903 O O . LEU E 1 287 ? 32.474 -36.384 -5.088 1.00 100.94 451 LEU E O 1
ATOM 8905 N N . ARG E 1 288 ? 34.716 -36.219 -5.296 1.00 81.77 452 ARG E N 1
ATOM 8906 C CA . ARG E 1 288 ? 34.697 -35.901 -6.717 1.00 83.34 452 ARG E CA 1
ATOM 8907 C C . ARG E 1 288 ? 36.089 -36.124 -7.292 1.00 83.68 452 ARG E C 1
ATOM 8908 O O . ARG E 1 288 ? 37.080 -36.002 -6.564 1.00 82.60 452 ARG E O 1
ATOM 8916 N N . PRO E 1 289 ? 36.201 -36.447 -8.578 1.00 84.13 453 PRO E N 1
ATOM 8917 C CA . PRO E 1 289 ? 37.528 -36.561 -9.189 1.00 86.12 453 PRO E CA 1
ATOM 8918 C C . PRO E 1 289 ? 38.182 -35.198 -9.350 1.00 88.66 453 PRO E C 1
ATOM 8919 O O . PRO E 1 289 ? 37.535 -34.150 -9.287 1.00 87.34 453 PRO E O 1
ATOM 8923 N N . GLU E 1 290 ? 39.497 -35.228 -9.572 1.00 90.90 454 GLU E N 1
ATOM 8924 C CA . GLU E 1 290 ? 40.281 -34.002 -9.669 1.00 95.47 454 GLU E CA 1
ATOM 8925 C C . GLU E 1 290 ? 39.969 -33.187 -10.917 1.00 89.07 454 GLU E C 1
ATOM 8926 O O . GLU E 1 290 ? 40.435 -32.047 -11.020 1.00 86.12 454 GLU E O 1
ATOM 8932 N N . THR E 1 291 ? 39.200 -33.730 -11.858 1.00 84.32 455 THR E N 1
ATOM 8933 C CA . THR E 1 291 ? 38.848 -33.024 -13.082 1.00 86.11 455 THR E CA 1
ATOM 8934 C C . THR E 1 291 ? 37.413 -32.514 -13.084 1.00 83.35 455 THR E C 1
ATOM 8935 O O . THR E 1 291 ? 36.976 -31.944 -14.089 1.00 73.82 455 THR E O 1
ATOM 8939 N N . HIS E 1 292 ? 36.675 -32.700 -11.994 1.00 81.02 456 HIS E N 1
ATOM 8940 C CA . HIS E 1 292 ? 35.280 -32.298 -11.910 1.00 72.85 456 HIS E CA 1
ATOM 8941 C C . HIS E 1 292 ? 35.084 -31.275 -10.799 1.00 74.06 456 HIS E C 1
ATOM 8942 O O . HIS E 1 292 ? 35.924 -31.119 -9.908 1.00 82.36 456 HIS E O 1
ATOM 8949 N N . ILE E 1 293 ? 33.953 -30.573 -10.868 1.00 69.87 457 ILE E N 1
ATOM 8950 C CA . ILE E 1 293 ? 33.550 -29.616 -9.845 1.00 70.46 457 ILE E CA 1
ATOM 8951 C C . ILE E 1 293 ? 32.075 -29.828 -9.538 1.00 61.79 457 ILE E C 1
ATOM 8952 O O . ILE E 1 293 ? 31.302 -30.278 -10.389 1.00 57.47 457 ILE E O 1
ATOM 8957 N N . ASN E 1 294 ? 31.688 -29.497 -8.310 1.00 60.40 458 ASN E N 1
ATOM 8958 C CA . ASN E 1 294 ? 30.307 -29.615 -7.862 1.00 57.77 458 ASN E CA 1
ATOM 8959 C C . ASN E 1 294 ? 29.623 -28.258 -7.980 1.00 54.62 458 ASN E C 1
ATOM 8960 O O . ASN E 1 294 ? 30.018 -27.298 -7.309 1.00 50.48 458 ASN E O 1
ATOM 8965 N N . LEU E 1 295 ? 28.602 -28.184 -8.830 1.00 53.73 459 LEU E N 1
ATOM 8966 C CA . LEU E 1 295 ? 27.850 -26.960 -9.060 1.00 45.99 459 LEU E CA 1
ATOM 8967 C C . LEU E 1 295 ? 26.409 -27.147 -8.608 1.00 42.90 459 LEU E C 1
ATOM 8968 O O . LEU E 1 295 ? 25.812 -28.207 -8.823 1.00 44.95 459 LEU E O 1
ATOM 8973 N N . LYS E 1 296 ? 25.857 -26.112 -7.983 1.00 44.90 460 LYS E N 1
ATOM 8974 C CA . LYS E 1 296 ? 24.485 -26.117 -7.490 1.00 45.58 460 LYS E CA 1
ATOM 8975 C C . LYS E 1 296 ? 23.629 -25.250 -8.404 1.00 39.58 460 LYS E C 1
ATOM 8976 O O . LYS E 1 296 ? 23.859 -24.041 -8.512 1.00 48.06 460 LYS E O 1
ATOM 8982 N N . VAL E 1 297 ? 22.652 -25.866 -9.059 1.00 36.83 461 VAL E N 1
ATOM 8983 C CA . VAL E 1 297 ? 21.718 -25.163 -9.932 1.00 40.99 461 VAL E CA 1
ATOM 8984 C C . VAL E 1 297 ? 20.392 -25.020 -9.203 1.00 47.09 461 VAL E C 1
ATOM 8985 O O . VAL E 1 297 ? 19.939 -25.953 -8.530 1.00 56.78 461 VAL E O 1
ATOM 8989 N N . SER E 1 298 ? 19.768 -23.850 -9.329 1.00 48.03 462 SER E N 1
ATOM 8990 C CA . SER E 1 298 ? 18.515 -23.576 -8.639 1.00 48.85 462 SER E CA 1
ATOM 8991 C C . SER E 1 298 ? 17.657 -22.653 -9.490 1.00 48.84 462 SER E C 1
ATOM 8992 O O . SER E 1 298 ? 18.170 -21.862 -10.285 1.00 45.55 462 SER E O 1
ATOM 8995 N N . ASP E 1 299 ? 16.337 -22.765 -9.314 1.00 52.69 463 ASP E N 1
ATOM 8996 C CA . ASP E 1 299 ? 15.379 -21.913 -10.011 1.00 52.29 463 ASP E CA 1
ATOM 8997 C C . ASP E 1 299 ? 14.448 -21.187 -9.046 1.00 48.75 463 ASP E C 1
ATOM 8998 O O . ASP E 1 299 ? 13.367 -20.745 -9.448 1.00 54.17 463 ASP E O 1
ATOM 9003 N N . GLY E 1 300 ? 14.841 -21.061 -7.780 1.00 42.63 464 GLY E N 1
ATOM 9004 C CA . GLY E 1 300 ? 14.017 -20.420 -6.780 1.00 49.99 464 GLY E CA 1
ATOM 9005 C C . GLY E 1 300 ? 13.119 -21.352 -5.996 1.00 61.67 464 GLY E C 1
ATOM 9006 O O . GLY E 1 300 ? 12.587 -20.943 -4.956 1.00 69.45 464 GLY E O 1
ATOM 9007 N N . SER E 1 301 ? 12.930 -22.587 -6.459 1.00 73.00 465 SER E N 1
ATOM 9008 C CA . SER E 1 301 ? 12.109 -23.557 -5.745 1.00 67.17 465 SER E CA 1
ATOM 9009 C C . SER E 1 301 ? 12.894 -24.839 -5.501 1.00 60.54 465 SER E C 1
ATOM 9010 O O . SER E 1 301 ? 13.297 -25.123 -4.368 1.00 60.73 465 SER E O 1
ATOM 9013 N N . SER E 1 302 ? 13.116 -25.616 -6.556 1.00 61.77 466 SER E N 1
ATOM 9014 C CA . SER E 1 302 ? 13.892 -26.843 -6.480 1.00 68.06 466 SER E CA 1
ATOM 9015 C C . SER E 1 302 ? 15.310 -26.598 -6.981 1.00 66.49 466 SER E C 1
ATOM 9016 O O . SER E 1 302 ? 15.537 -25.806 -7.900 1.00 62.40 466 SER E O 1
ATOM 9019 N N . GLU E 1 303 ? 16.268 -27.286 -6.364 1.00 66.58 467 GLU E N 1
ATOM 9020 C CA . GLU E 1 303 ? 17.672 -27.144 -6.718 1.00 61.92 467 GLU E CA 1
ATOM 9021 C C . GLU E 1 303 ? 18.299 -28.517 -6.915 1.00 66.20 467 GLU E C 1
ATOM 9022 O O . GLU E 1 303 ? 18.012 -29.456 -6.165 1.00 70.87 467 GLU E O 1
ATOM 9028 N N . ILE E 1 304 ? 19.150 -28.626 -7.932 1.00 60.18 468 ILE E N 1
ATOM 9029 C CA . ILE E 1 304 ? 19.820 -29.872 -8.284 1.00 58.68 468 ILE E CA 1
ATOM 9030 C C . ILE E 1 304 ? 21.323 -29.650 -8.194 1.00 57.17 468 ILE E C 1
ATOM 9031 O O . ILE E 1 304 ? 21.838 -28.645 -8.699 1.00 53.61 468 ILE E O 1
ATOM 9036 N N . PHE E 1 305 ? 22.020 -30.584 -7.554 1.00 58.28 469 PHE E N 1
ATOM 9037 C CA . PHE E 1 305 ? 23.471 -30.531 -7.442 1.00 51.15 469 PHE E CA 1
ATOM 9038 C C . PHE E 1 305 ? 24.098 -31.321 -8.583 1.00 49.16 469 PHE E C 1
ATOM 9039 O O . PHE E 1 305 ? 23.695 -32.457 -8.854 1.00 55.17 469 PHE E O 1
ATOM 9047 N N . PHE E 1 306 ? 25.078 -30.719 -9.247 1.00 46.75 470 PHE E N 1
ATOM 9048 C CA . PHE E 1 306 ? 25.727 -31.313 -10.406 1.00 44.79 470 PHE E CA 1
ATOM 9049 C C . PHE E 1 306 ? 27.185 -31.634 -10.105 1.00 51.61 470 PHE E C 1
ATOM 9050 O O . PHE E 1 306 ? 27.749 -31.217 -9.090 1.00 58.83 470 PHE E O 1
ATOM 9058 N N . LYS E 1 307 ? 27.791 -32.397 -11.018 1.00 52.28 471 LYS E N 1
ATOM 9059 C CA . LYS E 1 307 ? 29.211 -32.736 -10.924 1.00 52.06 471 LYS E CA 1
ATOM 9060 C C . LYS E 1 307 ? 29.684 -33.055 -12.342 1.00 51.74 471 LYS E C 1
ATOM 9061 O O . LYS E 1 307 ? 29.529 -34.187 -12.806 1.00 55.38 471 LYS E O 1
ATOM 9067 N N . ILE E 1 308 ? 30.248 -32.054 -13.016 1.00 50.04 472 ILE E N 1
ATOM 9068 C CA . ILE E 1 308 ? 30.679 -32.186 -14.399 1.00 52.05 472 ILE E CA 1
ATOM 9069 C C . ILE E 1 308 ? 32.156 -31.817 -14.498 1.00 56.93 472 ILE E C 1
ATOM 9070 O O . ILE E 1 308 ? 32.744 -31.243 -13.581 1.00 61.27 472 ILE E O 1
ATOM 9075 N N . LYS E 1 309 ? 32.748 -32.158 -15.640 1.00 56.51 473 LYS E N 1
ATOM 9076 C CA . LYS E 1 309 ? 34.157 -31.882 -15.879 1.00 62.21 473 LYS E CA 1
ATOM 9077 C C . LYS E 1 309 ? 34.382 -30.387 -16.086 1.00 65.26 473 LYS E C 1
ATOM 9078 O O . LYS E 1 309 ? 33.535 -29.679 -16.637 1.00 63.25 473 LYS E O 1
ATOM 9084 N N . LYS E 1 310 ? 35.545 -29.910 -15.631 1.00 68.59 474 LYS E N 1
ATOM 9085 C CA . LYS E 1 310 ? 35.863 -28.490 -15.750 1.00 61.21 474 LYS E CA 1
ATOM 9086 C C . LYS E 1 310 ? 35.948 -28.047 -17.205 1.00 60.79 474 LYS E C 1
ATOM 9087 O O . LYS E 1 310 ? 35.599 -26.906 -17.527 1.00 62.85 474 LYS E O 1
ATOM 9093 N N . THR E 1 311 ? 36.409 -28.926 -18.093 1.00 59.75 475 THR E N 1
ATOM 9094 C CA . THR E 1 311 ? 36.575 -28.587 -19.499 1.00 56.80 475 THR E CA 1
ATOM 9095 C C . THR E 1 311 ? 35.330 -28.857 -20.333 1.00 53.76 475 THR E C 1
ATOM 9096 O O . THR E 1 311 ? 35.263 -28.402 -21.480 1.00 51.19 475 THR E O 1
ATOM 9100 N N . THR E 1 312 ? 34.353 -29.577 -19.795 1.00 56.78 476 THR E N 1
ATOM 9101 C CA . THR E 1 312 ? 33.138 -29.881 -20.543 1.00 58.33 476 THR E CA 1
ATOM 9102 C C . THR E 1 312 ? 32.249 -28.644 -20.614 1.00 56.19 476 THR E C 1
ATOM 9103 O O . THR E 1 312 ? 32.033 -27.986 -19.591 1.00 57.06 476 THR E O 1
ATOM 9107 N N . PRO E 1 313 ? 31.731 -28.292 -21.792 1.00 54.66 477 PRO E N 1
ATOM 9108 C CA . PRO E 1 313 ? 30.843 -27.127 -21.887 1.00 55.83 477 PRO E CA 1
ATOM 9109 C C . PRO E 1 313 ? 29.599 -27.296 -21.027 1.00 58.47 477 PRO E C 1
ATOM 9110 O O . PRO E 1 313 ? 29.143 -28.410 -20.762 1.00 67.31 477 PRO E O 1
ATOM 9114 N N . LEU E 1 314 ? 29.050 -26.164 -20.594 1.00 54.29 478 LEU E N 1
ATOM 9115 C CA . LEU E 1 314 ? 27.868 -26.137 -19.742 1.00 56.50 478 LEU E CA 1
ATOM 9116 C C . LEU E 1 314 ? 26.575 -26.410 -20.500 1.00 57.76 478 LEU E C 1
ATOM 9117 O O . LEU E 1 314 ? 25.495 -26.233 -19.926 1.00 57.00 478 LEU E O 1
ATOM 9122 N N . ARG E 1 315 ? 26.654 -26.834 -21.763 1.00 58.93 479 ARG E N 1
ATOM 9123 C CA . ARG E 1 315 ? 25.444 -27.061 -22.546 1.00 62.67 479 ARG E CA 1
ATOM 9124 C C . ARG E 1 315 ? 24.623 -28.211 -21.975 1.00 63.62 479 ARG E C 1
ATOM 9125 O O . ARG E 1 315 ? 23.405 -28.090 -21.798 1.00 62.00 479 ARG E O 1
ATOM 9133 N N . ARG E 1 316 ? 25.274 -29.337 -21.673 1.00 63.26 480 ARG E N 1
ATOM 9134 C CA . ARG E 1 316 ? 24.546 -30.501 -21.182 1.00 61.42 480 ARG E CA 1
ATOM 9135 C C . ARG E 1 316 ? 24.068 -30.329 -19.747 1.00 58.01 480 ARG E C 1
ATOM 9136 O O . ARG E 1 316 ? 23.094 -30.979 -19.352 1.00 56.85 480 ARG E O 1
ATOM 9144 N N . LEU E 1 317 ? 24.729 -29.479 -18.956 1.00 58.78 481 LEU E N 1
ATOM 9145 C CA . LEU E 1 317 ? 24.189 -29.140 -17.644 1.00 53.62 481 LEU E CA 1
ATOM 9146 C C . LEU E 1 317 ? 22.881 -28.372 -17.782 1.00 54.11 481 LEU E C 1
ATOM 9147 O O . LEU E 1 317 ? 21.933 -28.603 -17.022 1.00 51.53 481 LEU E O 1
ATOM 9152 N N . MET E 1 318 ? 22.814 -27.455 -18.750 1.00 57.51 482 MET E N 1
ATOM 9153 C CA . MET E 1 318 ? 21.574 -26.732 -19.006 1.00 58.05 482 MET E CA 1
ATOM 9154 C C . MET E 1 318 ? 20.510 -27.644 -19.603 1.00 61.05 482 MET E C 1
ATOM 9155 O O . MET E 1 318 ? 19.313 -27.423 -19.384 1.00 69.03 482 MET E O 1
ATOM 9160 N N . GLU E 1 319 ? 20.921 -28.669 -20.354 1.00 63.84 483 GLU E N 1
ATOM 9161 C CA . GLU E 1 319 ? 19.959 -29.629 -20.884 1.00 61.76 483 GLU E CA 1
ATOM 9162 C C . GLU E 1 319 ? 19.425 -30.538 -19.785 1.00 56.85 483 GLU E C 1
ATOM 9163 O O . GLU E 1 319 ? 18.220 -30.810 -19.727 1.00 56.33 483 GLU E O 1
ATOM 9169 N N . ALA E 1 320 ? 20.308 -31.016 -18.904 1.00 54.85 484 ALA E N 1
ATOM 9170 C CA . ALA E 1 320 ? 19.890 -31.949 -17.864 1.00 56.01 484 ALA E CA 1
ATOM 9171 C C . ALA E 1 320 ? 18.952 -31.286 -16.864 1.00 59.67 484 ALA E C 1
ATOM 9172 O O . ALA E 1 320 ? 17.955 -31.889 -16.448 1.00 65.62 484 ALA E O 1
ATOM 9174 N N . PHE E 1 321 ? 19.253 -30.049 -16.463 1.00 61.22 485 PHE E N 1
ATOM 9175 C CA . PHE E 1 321 ? 18.383 -29.352 -15.521 1.00 62.13 485 PHE E CA 1
ATOM 9176 C C . PHE E 1 321 ? 17.026 -29.053 -16.141 1.00 63.05 485 PHE E C 1
ATOM 9177 O O . PHE E 1 321 ? 15.990 -29.200 -15.482 1.00 64.95 485 PHE E O 1
ATOM 9185 N N . ALA E 1 322 ? 17.009 -28.632 -17.408 1.00 63.80 486 ALA E N 1
ATOM 9186 C CA . ALA E 1 322 ? 15.741 -28.360 -18.076 1.00 68.86 486 ALA E CA 1
ATOM 9187 C C . ALA E 1 322 ? 14.918 -29.629 -18.257 1.00 84.90 486 ALA E C 1
ATOM 9188 O O . ALA E 1 322 ? 13.686 -29.560 -18.344 1.00 77.68 486 ALA E O 1
ATOM 9190 N N . LYS E 1 323 ? 15.572 -30.791 -18.306 1.00 75.11 487 LYS E N 1
ATOM 9191 C CA . LYS E 1 323 ? 14.843 -32.043 -18.479 1.00 69.50 487 LYS E CA 1
ATOM 9192 C C . LYS E 1 323 ? 14.088 -32.420 -17.210 1.00 71.82 487 LYS E C 1
ATOM 9193 O O . LYS E 1 323 ? 12.891 -32.727 -17.257 1.00 73.73 487 LYS E O 1
ATOM 9199 N N . ARG E 1 324 ? 14.772 -32.401 -16.061 1.00 67.31 488 ARG E N 1
ATOM 9200 C CA . ARG E 1 324 ? 14.120 -32.755 -14.805 1.00 68.38 488 ARG E CA 1
ATOM 9201 C C . ARG E 1 324 ? 13.025 -31.770 -14.419 1.00 72.58 488 ARG E C 1
ATOM 9202 O O . ARG E 1 324 ? 12.104 -32.143 -13.685 1.00 84.21 488 ARG E O 1
ATOM 9210 N N . GLN E 1 325 ? 13.103 -30.528 -14.888 1.00 70.40 489 GLN E N 1
ATOM 9211 C CA . GLN E 1 325 ? 12.086 -29.528 -14.598 1.00 73.81 489 GLN E CA 1
ATOM 9212 C C . GLN E 1 325 ? 10.927 -29.560 -15.585 1.00 75.91 489 GLN E C 1
ATOM 9213 O O . GLN E 1 325 ? 9.963 -28.806 -15.408 1.00 79.49 489 GLN E O 1
ATOM 9219 N N . GLY E 1 326 ? 10.993 -30.408 -16.609 1.00 71.97 490 GLY E N 1
ATOM 9220 C CA . GLY E 1 326 ? 9.934 -30.498 -17.593 1.00 76.42 490 GLY E CA 1
ATOM 9221 C C . GLY E 1 326 ? 9.739 -29.215 -18.372 1.00 82.56 490 GLY E C 1
ATOM 9222 O O . GLY E 1 326 ? 8.623 -28.694 -18.458 1.00 88.99 490 GLY E O 1
ATOM 9223 N N . LYS E 1 327 ? 10.822 -28.693 -18.944 1.00 82.91 491 LYS E N 1
ATOM 9224 C CA . LYS E 1 327 ? 10.774 -27.434 -19.669 1.00 87.66 491 LYS E CA 1
ATOM 9225 C C . LYS E 1 327 ? 11.857 -27.440 -20.737 1.00 83.24 491 LYS E C 1
ATOM 9226 O O . LYS E 1 327 ? 12.902 -28.077 -20.578 1.00 80.10 491 LYS E O 1
ATOM 9232 N N . GLU E 1 328 ? 11.597 -26.728 -21.830 1.00 82.79 492 GLU E N 1
ATOM 9233 C CA . GLU E 1 328 ? 12.568 -26.647 -22.911 1.00 86.94 492 GLU E CA 1
ATOM 9234 C C . GLU E 1 328 ? 13.753 -25.780 -22.507 1.00 89.09 492 GLU E C 1
ATOM 9235 O O . GLU E 1 328 ? 13.592 -24.735 -21.870 1.00 88.23 492 GLU E O 1
ATOM 9241 N N . MET E 1 329 ? 14.955 -26.229 -22.880 1.00 87.12 493 MET E N 1
ATOM 9242 C CA . MET E 1 329 ? 16.162 -25.463 -22.587 1.00 86.37 493 MET E CA 1
ATOM 9243 C C . MET E 1 329 ? 16.129 -24.091 -23.248 1.00 89.07 493 MET E C 1
ATOM 9244 O O . MET E 1 329 ? 16.627 -23.114 -22.677 1.00 86.85 493 MET E O 1
ATOM 9249 N N . ASP E 1 330 ? 15.538 -23.996 -24.439 1.00 93.78 494 ASP E N 1
ATOM 9250 C CA . ASP E 1 330 ? 15.442 -22.728 -25.152 1.00 97.97 494 ASP E CA 1
ATOM 9251 C C . ASP E 1 330 ? 14.446 -21.764 -24.520 1.00 89.89 494 ASP E C 1
ATOM 9252 O O . ASP E 1 330 ? 14.299 -20.643 -25.020 1.00 91.32 494 ASP E O 1
ATOM 9257 N N . SER E 1 331 ? 13.762 -22.164 -23.449 1.00 87.48 495 SER E N 1
ATOM 9258 C CA . SER E 1 331 ? 12.836 -21.294 -22.736 1.00 91.98 495 SER E CA 1
ATOM 9259 C C . SER E 1 331 ? 13.361 -20.887 -21.366 1.00 86.57 495 SER E C 1
ATOM 9260 O O . SER E 1 331 ? 12.601 -20.346 -20.555 1.00 86.77 495 SER E O 1
ATOM 9263 N N . LEU E 1 332 ? 14.639 -21.134 -21.086 1.00 82.42 496 LEU E N 1
ATOM 9264 C CA . LEU E 1 332 ? 15.248 -20.796 -19.809 1.00 80.87 496 LEU E CA 1
ATOM 9265 C C . LEU E 1 332 ? 16.595 -20.131 -20.044 1.00 79.05 496 LEU E C 1
ATOM 9266 O O . LEU E 1 332 ? 17.353 -20.541 -20.928 1.00 82.49 496 LEU E O 1
ATOM 9271 N N . ARG E 1 333 ? 16.887 -19.105 -19.250 1.00 72.81 497 ARG E N 1
ATOM 9272 C CA . ARG E 1 333 ? 18.184 -18.443 -19.264 1.00 74.38 497 ARG E CA 1
ATOM 9273 C C . ARG E 1 333 ? 18.907 -18.747 -17.959 1.00 68.47 497 ARG E C 1
ATOM 9274 O O . ARG E 1 333 ? 18.312 -18.669 -16.879 1.00 67.82 497 ARG E O 1
ATOM 9282 N N . PHE E 1 334 ? 20.182 -19.109 -18.063 1.00 66.83 498 PHE E N 1
ATOM 9283 C CA . PHE E 1 334 ? 20.993 -19.481 -16.912 1.00 63.58 498 PHE E CA 1
ATOM 9284 C C . PHE E 1 334 ? 21.987 -18.368 -16.615 1.00 62.67 498 PHE E C 1
ATOM 9285 O O . PHE E 1 334 ? 22.687 -17.898 -17.518 1.00 62.52 498 PHE E O 1
ATOM 9293 N N . LEU E 1 335 ? 22.045 -17.951 -15.353 1.00 58.44 499 LEU E N 1
ATOM 9294 C CA . LEU E 1 335 ? 22.879 -16.837 -14.931 1.00 52.75 499 LEU E CA 1
ATOM 9295 C C . LEU E 1 335 ? 23.948 -17.315 -13.957 1.00 49.74 499 LEU E C 1
ATOM 9296 O O . LEU E 1 335 ? 23.720 -18.224 -13.154 1.00 45.15 499 LEU E O 1
ATOM 9301 N N . TYR E 1 336 ? 25.119 -16.687 -14.040 1.00 54.00 500 TYR E N 1
ATOM 9302 C CA . TYR E 1 336 ? 26.214 -16.924 -13.102 1.00 52.29 500 TYR E CA 1
ATOM 9303 C C . TYR E 1 336 ? 26.862 -15.580 -12.805 1.00 54.63 500 TYR E C 1
ATOM 9304 O O . TYR E 1 336 ? 27.444 -14.960 -13.701 1.00 54.86 500 TYR E O 1
ATOM 9313 N N . ASP E 1 337 ? 26.756 -15.135 -11.551 1.00 58.54 501 ASP E N 1
ATOM 9314 C CA . ASP E 1 337 ? 27.223 -13.811 -11.135 1.00 58.65 501 ASP E CA 1
ATOM 9315 C C . ASP E 1 337 ? 26.573 -12.710 -11.971 1.00 56.64 501 ASP E C 1
ATOM 9316 O O . ASP E 1 337 ? 27.232 -11.768 -12.415 1.00 55.69 501 ASP E O 1
ATOM 9321 N N . GLY E 1 338 ? 25.264 -12.835 -12.192 1.00 56.45 502 GLY E N 1
ATOM 9322 C CA . GLY E 1 338 ? 24.506 -11.850 -12.933 1.00 50.38 502 GLY E CA 1
ATOM 9323 C C . GLY E 1 338 ? 24.676 -11.888 -14.435 1.00 55.05 502 GLY E C 1
ATOM 9324 O O . GLY E 1 338 ? 23.900 -11.234 -15.144 1.00 66.93 502 GLY E O 1
ATOM 9325 N N . ILE E 1 339 ? 25.654 -12.628 -14.950 1.00 54.92 503 ILE E N 1
ATOM 9326 C CA . ILE E 1 339 ? 25.927 -12.696 -16.381 1.00 59.36 503 ILE E CA 1
ATOM 9327 C C . ILE E 1 339 ? 25.304 -13.968 -16.937 1.00 58.13 503 ILE E C 1
ATOM 9328 O O . ILE E 1 339 ? 25.451 -15.049 -16.352 1.00 58.06 503 ILE E O 1
ATOM 9333 N N . ARG E 1 340 ? 24.605 -13.842 -18.063 1.00 61.09 504 ARG E N 1
ATOM 9334 C CA . ARG E 1 340 ? 23.980 -14.995 -18.697 1.00 60.59 504 ARG E CA 1
ATOM 9335 C C . ARG E 1 340 ? 25.043 -15.864 -19.356 1.00 61.70 504 ARG E C 1
ATOM 9336 O O . ARG E 1 340 ? 25.810 -15.388 -20.200 1.00 68.35 504 ARG E O 1
ATOM 9344 N N . ILE E 1 341 ? 25.089 -17.131 -18.973 1.00 58.86 505 ILE E N 1
ATOM 9345 C CA . ILE E 1 341 ? 26.054 -18.075 -19.522 1.00 63.99 505 ILE E CA 1
ATOM 9346 C C . ILE E 1 341 ? 25.495 -18.661 -20.810 1.00 61.94 505 ILE E C 1
ATOM 9347 O O . ILE E 1 341 ? 24.285 -18.886 -20.938 1.00 62.22 505 ILE E O 1
ATOM 9352 N N . GLN E 1 342 ? 26.374 -18.891 -21.778 1.00 66.01 506 GLN E N 1
ATOM 9353 C CA . GLN E 1 342 ? 25.995 -19.506 -23.039 1.00 73.57 506 GLN E CA 1
ATOM 9354 C C . GLN E 1 342 ? 26.391 -20.978 -23.045 1.00 73.50 506 GLN E C 1
ATOM 9355 O O . GLN E 1 342 ? 27.191 -21.435 -22.225 1.00 77.91 506 GLN E O 1
ATOM 9361 N N . ALA E 1 343 ? 25.813 -21.719 -23.992 1.00 70.53 507 ALA E N 1
ATOM 9362 C CA . ALA E 1 343 ? 25.952 -23.172 -23.986 1.00 74.05 507 ALA E CA 1
ATOM 9363 C C . ALA E 1 343 ? 27.389 -23.604 -24.256 1.00 74.69 507 ALA E C 1
ATOM 9364 O O . ALA E 1 343 ? 27.868 -24.581 -23.668 1.00 70.49 507 ALA E O 1
ATOM 9366 N N . ASP E 1 344 ? 28.093 -22.892 -25.135 1.00 79.98 508 ASP E N 1
ATOM 9367 C CA . ASP E 1 344 ? 29.452 -23.255 -25.520 1.00 79.29 508 ASP E CA 1
ATOM 9368 C C . ASP E 1 344 ? 30.507 -22.780 -24.524 1.00 71.72 508 ASP E C 1
ATOM 9369 O O . ASP E 1 344 ? 31.698 -22.776 -24.860 1.00 74.56 508 ASP E O 1
ATOM 9374 N N . GLN E 1 345 ? 30.109 -22.391 -23.316 1.00 70.55 509 GLN E N 1
ATOM 9375 C CA . GLN E 1 345 ? 31.033 -21.899 -22.303 1.00 68.25 509 GLN E CA 1
ATOM 9376 C C . GLN E 1 345 ? 31.242 -22.973 -21.243 1.00 60.15 509 GLN E C 1
ATOM 9377 O O . GLN E 1 345 ? 30.279 -23.428 -20.615 1.00 62.80 509 GLN E O 1
ATOM 9383 N N . THR E 1 346 ? 32.500 -23.376 -21.045 1.00 58.98 510 THR E N 1
ATOM 9384 C CA . THR E 1 346 ? 32.868 -24.339 -20.019 1.00 58.74 510 THR E CA 1
ATOM 9385 C C . THR E 1 346 ? 33.073 -23.632 -18.682 1.00 54.60 510 THR E C 1
ATOM 9386 O O . THR E 1 346 ? 33.394 -22.439 -18.648 1.00 57.50 510 THR E O 1
ATOM 9390 N N . PRO E 1 347 ? 32.864 -24.328 -17.559 1.00 57.26 511 PRO E N 1
ATOM 9391 C CA . PRO E 1 347 ? 33.140 -23.707 -16.252 1.00 55.78 511 PRO E CA 1
ATOM 9392 C C . PRO E 1 347 ? 34.557 -23.182 -16.110 1.00 59.04 511 PRO E C 1
ATOM 9393 O O . PRO E 1 347 ? 34.789 -22.288 -15.287 1.00 61.94 511 PRO E O 1
ATOM 9397 N N . GLU E 1 348 ? 35.512 -23.709 -16.880 1.00 62.21 512 GLU E N 1
ATOM 9398 C CA . GLU E 1 348 ? 36.868 -23.176 -16.844 1.00 63.08 512 GLU E CA 1
ATOM 9399 C C . GLU E 1 348 ? 36.927 -21.762 -17.407 1.00 58.99 512 GLU E C 1
ATOM 9400 O O . GLU E 1 348 ? 37.738 -20.947 -16.951 1.00 61.28 512 GLU E O 1
ATOM 9406 N N . ASP E 1 349 ? 36.078 -21.450 -18.391 1.00 53.56 513 ASP E N 1
ATOM 9407 C CA . ASP E 1 349 ? 36.059 -20.103 -18.954 1.00 57.82 513 ASP E CA 1
ATOM 9408 C C . ASP E 1 349 ? 35.498 -19.087 -17.969 1.00 55.97 513 ASP E C 1
ATOM 9409 O O . ASP E 1 349 ? 35.893 -17.915 -17.999 1.00 59.76 513 ASP E O 1
ATOM 9414 N N . LEU E 1 350 ? 34.587 -19.509 -17.096 1.00 52.74 514 LEU E N 1
ATOM 9415 C CA . LEU E 1 350 ? 33.894 -18.607 -16.189 1.00 51.30 514 LEU E CA 1
ATOM 9416 C C . LEU E 1 350 ? 34.480 -18.615 -14.782 1.00 50.26 514 LEU E C 1
ATOM 9417 O O . LEU E 1 350 ? 33.887 -18.021 -13.875 1.00 50.80 514 LEU E O 1
ATOM 9422 N N . ASP E 1 351 ? 35.626 -19.272 -14.585 1.00 48.08 515 ASP E N 1
ATOM 9423 C CA . ASP E 1 351 ? 36.319 -19.301 -13.293 1.00 51.61 515 ASP E CA 1
ATOM 9424 C C . ASP E 1 351 ? 35.406 -19.796 -12.173 1.00 52.95 515 ASP E C 1
ATOM 9425 O O . ASP E 1 351 ? 35.418 -19.268 -11.059 1.00 54.68 515 ASP E O 1
ATOM 9430 N N . MET E 1 352 ? 34.609 -20.817 -12.468 1.00 53.36 516 MET E N 1
ATOM 9431 C CA . MET E 1 352 ? 33.730 -21.396 -11.464 1.00 50.39 516 MET E CA 1
ATOM 9432 C C . MET E 1 352 ? 34.522 -22.259 -10.491 1.00 48.53 516 MET E C 1
ATOM 9433 O O . MET E 1 352 ? 35.574 -22.810 -10.826 1.00 54.10 516 MET E O 1
ATOM 9438 N N . GLU E 1 353 ? 34.005 -22.370 -9.271 1.00 45.68 517 GLU E N 1
ATOM 9439 C CA . GLU E 1 353 ? 34.608 -23.183 -8.226 1.00 52.71 517 GLU E CA 1
ATOM 9440 C C . GLU E 1 353 ? 33.563 -24.155 -7.691 1.00 55.12 517 GLU E C 1
ATOM 9441 O O . GLU E 1 353 ? 32.416 -24.182 -8.147 1.00 57.38 517 GLU E O 1
ATOM 9447 N N . ASP E 1 354 ? 33.969 -24.963 -6.716 1.00 57.12 518 ASP E N 1
ATOM 9448 C CA . ASP E 1 354 ? 33.042 -25.897 -6.093 1.00 61.16 518 ASP E CA 1
ATOM 9449 C C . ASP E 1 354 ? 31.959 -25.143 -5.333 1.00 56.36 518 ASP E C 1
ATOM 9450 O O . ASP E 1 354 ? 32.205 -24.075 -4.764 1.00 58.86 518 ASP E O 1
ATOM 9455 N N . ASN E 1 355 ? 30.749 -25.702 -5.343 1.00 55.79 519 ASN E N 1
ATOM 9456 C CA . ASN E 1 355 ? 29.573 -25.186 -4.649 1.00 64.35 519 ASN E CA 1
ATOM 9457 C C . ASN E 1 355 ? 29.094 -23.846 -5.193 1.00 53.97 519 ASN E C 1
ATOM 9458 O O . ASN E 1 355 ? 28.291 -23.173 -4.535 1.00 53.81 519 ASN E O 1
ATOM 9463 N N . ASP E 1 356 ? 29.555 -23.436 -6.373 1.00 48.58 520 ASP E N 1
ATOM 9464 C CA . ASP E 1 356 ? 29.047 -22.216 -6.982 1.00 50.90 520 ASP E CA 1
ATOM 9465 C C . ASP E 1 356 ? 27.615 -22.419 -7.466 1.00 47.25 520 ASP E C 1
ATOM 9466 O O . ASP E 1 356 ? 27.196 -23.532 -7.792 1.00 49.94 520 ASP E O 1
ATOM 9471 N N . ILE E 1 357 ? 26.863 -21.323 -7.512 1.00 39.33 521 ILE E N 1
ATOM 9472 C CA . ILE E 1 357 ? 25.433 -21.359 -7.793 1.00 37.61 521 ILE E CA 1
ATOM 9473 C C . ILE E 1 357 ? 25.182 -20.909 -9.225 1.00 41.01 521 ILE E C 1
ATOM 9474 O O . ILE E 1 357 ? 25.770 -19.927 -9.696 1.00 45.25 521 ILE E O 1
ATOM 9479 N N . ILE E 1 358 ? 24.309 -21.634 -9.920 1.00 39.66 522 ILE E N 1
ATOM 9480 C CA . ILE E 1 358 ? 23.839 -21.271 -11.253 1.00 38.11 522 ILE E CA 1
ATOM 9481 C C . ILE E 1 358 ? 22.327 -21.118 -11.179 1.00 40.70 522 ILE E C 1
ATOM 9482 O O . ILE E 1 358 ? 21.614 -22.091 -10.905 1.00 43.37 522 ILE E O 1
ATOM 9487 N N . GLU E 1 359 ? 21.840 -19.905 -11.418 1.00 44.18 523 GLU E N 1
ATOM 9488 C CA . GLU E 1 359 ? 20.415 -19.620 -11.329 1.00 44.87 523 GLU E CA 1
ATOM 9489 C C . GLU E 1 359 ? 19.758 -19.754 -12.696 1.00 53.57 523 GLU E C 1
ATOM 9490 O O . GLU E 1 359 ? 20.303 -19.308 -13.709 1.00 57.10 523 GLU E O 1
ATOM 9496 N N . ALA E 1 360 ? 18.580 -20.373 -12.715 1.00 55.93 524 ALA E N 1
ATOM 9497 C CA . ALA E 1 360 ? 17.809 -20.580 -13.934 1.00 58.06 524 ALA E CA 1
ATOM 9498 C C . ALA E 1 360 ? 16.505 -19.804 -13.828 1.00 55.96 524 ALA E C 1
ATOM 9499 O O . ALA E 1 360 ? 15.733 -20.009 -12.886 1.00 55.40 524 ALA E O 1
ATOM 9501 N N . HIS E 1 361 ? 16.262 -18.918 -14.790 1.00 57.48 525 HIS E N 1
ATOM 9502 C CA . HIS E 1 361 ? 15.059 -18.102 -14.820 1.00 65.84 525 HIS E CA 1
ATOM 9503 C C . HIS E 1 361 ? 14.253 -18.411 -16.074 1.00 73.12 525 HIS E C 1
ATOM 9504 O O . HIS E 1 361 ? 14.799 -18.844 -17.093 1.00 71.15 525 HIS E O 1
ATOM 9511 N N . ARG E 1 362 ? 12.946 -18.184 -15.990 1.00 76.99 526 ARG E N 1
ATOM 9512 C CA . ARG E 1 362 ? 12.069 -18.419 -17.125 1.00 81.60 526 ARG E CA 1
ATOM 9513 C C . ARG E 1 362 ? 12.037 -17.193 -18.037 1.00 83.92 526 ARG E C 1
ATOM 9514 O O . ARG E 1 362 ? 12.516 -16.109 -17.692 1.00 91.22 526 ARG E O 1
ATOM 9522 N N . GLU E 1 363 ? 11.462 -17.379 -19.221 1.00 86.69 527 GLU E N 1
ATOM 9523 C CA . GLU E 1 363 ? 11.357 -16.301 -20.198 1.00 96.25 527 GLU E CA 1
ATOM 9524 C C . GLU E 1 363 ? 9.921 -16.137 -20.686 1.00 98.08 527 GLU E C 1
ATOM 9525 O O . GLU E 1 363 ? 9.310 -15.084 -20.503 1.00 92.57 527 GLU E O 1
ATOM 9531 N N . MET F 2 4 ? 46.178 -2.749 3.156 1.00 59.05 1 MET F N 1
ATOM 9532 C CA . MET F 2 4 ? 44.957 -3.333 3.699 1.00 59.95 1 MET F CA 1
ATOM 9533 C C . MET F 2 4 ? 45.259 -4.163 4.944 1.00 58.26 1 MET F C 1
ATOM 9534 O O . MET F 2 4 ? 46.200 -4.957 4.959 1.00 59.03 1 MET F O 1
ATOM 9539 N N . SER F 2 5 ? 44.452 -3.975 5.986 1.00 69.23 2 SER F N 1
ATOM 9540 C CA . SER F 2 5 ? 44.701 -4.624 7.264 1.00 59.19 2 SER F CA 1
ATOM 9541 C C . SER F 2 5 ? 44.419 -6.124 7.176 1.00 50.28 2 SER F C 1
ATOM 9542 O O . SER F 2 5 ? 43.843 -6.628 6.207 1.00 50.54 2 SER F O 1
ATOM 9545 N N . SER F 2 6 ? 44.836 -6.840 8.223 1.00 45.75 3 SER F N 1
ATOM 9546 C CA . SER F 2 6 ? 44.657 -8.288 8.251 1.00 39.77 3 SER F CA 1
ATOM 9547 C C . SER F 2 6 ? 43.194 -8.665 8.449 1.00 42.66 3 SER F C 1
ATOM 9548 O O . SER F 2 6 ? 42.694 -9.593 7.803 1.00 42.63 3 SER F O 1
ATOM 9551 N N . LEU F 2 7 ? 42.492 -7.958 9.339 1.00 45.28 4 LEU F N 1
ATOM 9552 C CA . LEU F 2 7 ? 41.093 -8.281 9.603 1.00 37.48 4 LEU F CA 1
ATOM 9553 C C . LEU F 2 7 ? 40.210 -7.951 8.406 1.00 36.73 4 LEU F C 1
ATOM 9554 O O . LEU F 2 7 ? 39.262 -8.686 8.107 1.00 38.19 4 LEU F O 1
ATOM 9559 N N . SER F 2 8 ? 40.502 -6.850 7.710 1.00 40.07 5 SER F N 1
ATOM 9560 C CA . SER F 2 8 ? 39.702 -6.481 6.546 1.00 42.65 5 SER F CA 1
ATOM 9561 C C . SER F 2 8 ? 39.829 -7.523 5.443 1.00 41.48 5 SER F C 1
ATOM 9562 O O . SER F 2 8 ? 38.830 -7.931 4.839 1.00 33.45 5 SER F O 1
ATOM 9565 N N . LEU F 2 9 ? 41.056 -7.973 5.170 1.00 40.76 6 LEU F N 1
ATOM 9566 C CA . LEU F 2 9 ? 41.258 -8.977 4.131 1.00 39.85 6 LEU F CA 1
ATOM 9567 C C . LEU F 2 9 ? 40.601 -10.299 4.506 1.00 38.81 6 LEU F C 1
ATOM 9568 O O . LEU F 2 9 ? 39.939 -10.929 3.673 1.00 38.50 6 LEU F O 1
ATOM 9573 N N . GLN F 2 10 ? 40.766 -10.732 5.758 1.00 38.52 7 GLN F N 1
ATOM 9574 C CA . GLN F 2 10 ? 40.213 -12.017 6.174 1.00 37.15 7 GLN F CA 1
ATOM 9575 C C . GLN F 2 10 ? 38.689 -12.002 6.149 1.00 40.29 7 GLN F C 1
ATOM 9576 O O . GLN F 2 10 ? 38.061 -12.978 5.722 1.00 45.52 7 GLN F O 1
ATOM 9582 N N . ARG F 2 11 ? 38.078 -10.904 6.600 1.00 39.54 8 ARG F N 1
ATOM 9583 C CA . ARG F 2 11 ? 36.621 -10.828 6.623 1.00 39.84 8 ARG F CA 1
ATOM 9584 C C . ARG F 2 11 ? 36.045 -10.767 5.212 1.00 40.91 8 ARG F C 1
ATOM 9585 O O . ARG F 2 11 ? 35.060 -11.449 4.909 1.00 44.39 8 ARG F O 1
ATOM 9593 N N . LEU F 2 12 ? 36.644 -9.955 4.336 1.00 39.51 9 LEU F N 1
ATOM 9594 C CA . LEU F 2 12 ? 36.161 -9.874 2.962 1.00 35.50 9 LEU F CA 1
ATOM 9595 C C . LEU F 2 12 ? 36.337 -11.196 2.227 1.00 37.65 9 LEU F C 1
ATOM 9596 O O . LEU F 2 12 ? 35.509 -11.549 1.378 1.00 36.10 9 LEU F O 1
ATOM 9601 N N . GLN F 2 13 ? 37.403 -11.939 2.534 1.00 40.87 10 GLN F N 1
ATOM 9602 C CA . GLN F 2 13 ? 37.586 -13.253 1.926 1.00 39.17 10 GLN F CA 1
ATOM 9603 C C . GLN F 2 13 ? 36.503 -14.225 2.377 1.00 40.42 10 GLN F C 1
ATOM 9604 O O . GLN F 2 13 ? 36.013 -15.032 1.578 1.00 38.86 10 GLN F O 1
ATOM 9610 N N . GLU F 2 14 ? 36.114 -14.163 3.653 1.00 39.35 11 GLU F N 1
ATOM 9611 C CA . GLU F 2 14 ? 35.048 -15.032 4.138 1.00 43.44 11 GLU F CA 1
ATOM 9612 C C . GLU F 2 14 ? 33.682 -14.575 3.643 1.00 40.34 11 GLU F C 1
ATOM 9613 O O . GLU F 2 14 ? 32.794 -15.407 3.427 1.00 41.21 11 GLU F O 1
ATOM 9619 N N . GLU F 2 15 ? 33.495 -13.265 3.460 1.00 38.70 12 GLU F N 1
ATOM 9620 C CA . GLU F 2 15 ? 32.232 -12.766 2.924 1.00 40.39 12 GLU F CA 1
ATOM 9621 C C . GLU F 2 15 ? 31.996 -13.276 1.509 1.00 40.39 12 GLU F C 1
ATOM 9622 O O . GLU F 2 15 ? 30.878 -13.675 1.162 1.00 44.05 12 GLU F O 1
ATOM 9628 N N . ARG F 2 16 ? 33.039 -13.271 0.677 1.00 34.14 13 ARG F N 1
ATOM 9629 C CA . ARG F 2 16 ? 32.901 -13.782 -0.682 1.00 36.75 13 ARG F CA 1
ATOM 9630 C C . ARG F 2 16 ? 32.756 -15.298 -0.699 1.00 38.86 13 ARG F C 1
ATOM 9631 O O . ARG F 2 16 ? 32.047 -15.843 -1.554 1.00 33.83 13 ARG F O 1
ATOM 9639 N N . LYS F 2 17 ? 33.414 -15.993 0.233 1.00 41.44 14 LYS F N 1
ATOM 9640 C CA . LYS F 2 17 ? 33.281 -17.444 0.305 1.00 42.09 14 LYS F CA 1
ATOM 9641 C C . LYS F 2 17 ? 31.855 -17.847 0.659 1.00 43.56 14 LYS F C 1
ATOM 9642 O O . LYS F 2 17 ? 31.338 -18.847 0.146 1.00 41.83 14 LYS F O 1
ATOM 9648 N N . LYS F 2 18 ? 31.199 -17.076 1.530 1.00 43.21 15 LYS F N 1
ATOM 9649 C CA . LYS F 2 18 ? 29.815 -17.374 1.885 1.00 42.63 15 LYS F CA 1
ATOM 9650 C C . LYS F 2 18 ? 28.865 -17.042 0.742 1.00 43.06 15 LYS F C 1
ATOM 9651 O O . LYS F 2 18 ? 27.947 -17.816 0.446 1.00 46.05 15 LYS F O 1
ATOM 9657 N N . TRP F 2 19 ? 29.069 -15.896 0.088 1.00 41.91 16 TRP F N 1
ATOM 9658 C CA . TRP F 2 19 ? 28.166 -15.485 -0.983 1.00 40.21 16 TRP F CA 1
ATOM 9659 C C . TRP F 2 19 ? 28.243 -16.424 -2.180 1.00 41.92 16 TRP F C 1
ATOM 9660 O O . TRP F 2 19 ? 27.239 -16.619 -2.875 1.00 40.25 16 TRP F O 1
ATOM 9671 N N . ARG F 2 20 ? 29.417 -17.007 -2.437 1.00 47.04 17 ARG F N 1
ATOM 9672 C CA . ARG F 2 20 ? 29.563 -17.929 -3.560 1.00 53.01 17 ARG F CA 1
ATOM 9673 C C . ARG F 2 20 ? 28.617 -19.116 -3.426 1.00 50.22 17 ARG F C 1
ATOM 9674 O O . ARG F 2 20 ? 27.900 -19.465 -4.371 1.00 46.51 17 ARG F O 1
ATOM 9682 N N . LYS F 2 21 ? 28.598 -19.744 -2.252 1.00 46.03 18 LYS F N 1
ATOM 9683 C CA . LYS F 2 21 ? 27.856 -20.978 -2.044 1.00 44.66 18 LYS F CA 1
ATOM 9684 C C . LYS F 2 21 ? 26.439 -20.758 -1.531 1.00 50.71 18 LYS F C 1
ATOM 9685 O O . LYS F 2 21 ? 25.641 -21.701 -1.549 1.00 62.85 18 LYS F O 1
ATOM 9691 N N . ASP F 2 22 ? 26.101 -19.550 -1.081 1.00 53.73 19 ASP F N 1
ATOM 9692 C CA . ASP F 2 22 ? 24.762 -19.298 -0.550 1.00 57.30 19 ASP F CA 1
ATOM 9693 C C . ASP F 2 22 ? 24.454 -17.813 -0.676 1.00 54.63 19 ASP F C 1
ATOM 9694 O O . ASP F 2 22 ? 25.110 -16.988 -0.032 1.00 53.61 19 ASP F O 1
ATOM 9699 N N . HIS F 2 23 ? 23.460 -17.481 -1.495 1.00 49.77 20 HIS F N 1
ATOM 9700 C CA . HIS F 2 23 ? 22.959 -16.121 -1.620 1.00 42.04 20 HIS F CA 1
ATOM 9701 C C . HIS F 2 23 ? 21.521 -16.195 -2.106 1.00 46.60 20 HIS F C 1
ATOM 9702 O O . HIS F 2 23 ? 21.163 -17.137 -2.824 1.00 42.35 20 HIS F O 1
ATOM 9709 N N . PRO F 2 24 ? 20.674 -15.237 -1.725 1.00 45.54 21 PRO F N 1
ATOM 9710 C CA . PRO F 2 24 ? 19.259 -15.309 -2.111 1.00 41.91 21 PRO F CA 1
ATOM 9711 C C . PRO F 2 24 ? 19.080 -15.316 -3.621 1.00 38.95 21 PRO F C 1
ATOM 9712 O O . PRO F 2 24 ? 19.876 -14.746 -4.370 1.00 44.39 21 PRO F O 1
ATOM 9716 N N . PHE F 2 25 ? 18.014 -15.981 -4.062 1.00 37.93 22 PHE F N 1
ATOM 9717 C CA . PHE F 2 25 ? 17.764 -16.148 -5.487 1.00 39.01 22 PHE F CA 1
ATOM 9718 C C . PHE F 2 25 ? 17.458 -14.807 -6.142 1.00 39.90 22 PHE F C 1
ATOM 9719 O O . PHE F 2 25 ? 16.767 -13.960 -5.570 1.00 43.78 22 PHE F O 1
ATOM 9727 N N . GLY F 2 26 ? 17.979 -14.620 -7.354 1.00 37.01 23 GLY F N 1
ATOM 9728 C CA . GLY F 2 26 ? 17.824 -13.390 -8.094 1.00 43.77 23 GLY F CA 1
ATOM 9729 C C . GLY F 2 26 ? 18.919 -12.370 -7.853 1.00 45.67 23 GLY F C 1
ATOM 9730 O O . GLY F 2 26 ? 19.182 -11.537 -8.726 1.00 42.92 23 GLY F O 1
ATOM 9731 N N . PHE F 2 27 ? 19.565 -12.420 -6.692 1.00 41.13 24 PHE F N 1
ATOM 9732 C CA . PHE F 2 27 ? 20.636 -11.495 -6.365 1.00 41.94 24 PHE F CA 1
ATOM 9733 C C . PHE F 2 27 ? 21.941 -11.918 -7.033 1.00 42.47 24 PHE F C 1
ATOM 9734 O O . PHE F 2 27 ? 22.135 -13.078 -7.408 1.00 44.06 24 PHE F O 1
ATOM 9742 N N . TYR F 2 28 ? 22.843 -10.949 -7.182 1.00 39.82 25 TYR F N 1
ATOM 9743 C CA . TYR F 2 28 ? 24.213 -11.227 -7.583 1.00 45.16 25 TYR F CA 1
ATOM 9744 C C . TYR F 2 28 ? 25.116 -10.182 -6.949 1.00 39.37 25 TYR F C 1
ATOM 9745 O O . TYR F 2 28 ? 24.696 -9.048 -6.707 1.00 41.10 25 TYR F O 1
ATOM 9754 N N . ALA F 2 29 ? 26.357 -10.578 -6.673 1.00 38.71 26 ALA F N 1
ATOM 9755 C CA . ALA F 2 29 ? 27.332 -9.679 -6.067 1.00 36.73 26 ALA F CA 1
ATOM 9756 C C . ALA F 2 29 ? 28.722 -10.263 -6.265 1.00 40.82 26 ALA F C 1
ATOM 9757 O O . ALA F 2 29 ? 28.962 -11.422 -5.916 1.00 43.80 26 ALA F O 1
ATOM 9759 N N . LYS F 2 30 ? 29.627 -9.462 -6.819 1.00 47.78 27 LYS F N 1
ATOM 9760 C CA . LYS F 2 30 ? 30.992 -9.893 -7.077 1.00 39.05 27 LYS F CA 1
ATOM 9761 C C . LYS F 2 30 ? 31.900 -8.676 -7.054 1.00 37.88 27 LYS F C 1
ATOM 9762 O O . LYS F 2 30 ? 31.463 -7.573 -7.406 1.00 39.86 27 LYS F O 1
ATOM 9768 N N . PRO F 2 31 ? 33.153 -8.834 -6.636 1.00 42.23 28 PRO F N 1
ATOM 9769 C CA . PRO F 2 31 ? 34.081 -7.699 -6.651 1.00 42.61 28 PRO F CA 1
ATOM 9770 C C . PRO F 2 31 ? 34.370 -7.233 -8.068 1.00 42.73 28 PRO F C 1
ATOM 9771 O O . PRO F 2 31 ? 34.389 -8.019 -9.018 1.00 43.75 28 PRO F O 1
ATOM 9775 N N . VAL F 2 32 ? 34.595 -5.927 -8.202 1.00 43.72 29 VAL F N 1
ATOM 9776 C CA . VAL F 2 32 ? 34.933 -5.341 -9.494 1.00 51.39 29 VAL F CA 1
ATOM 9777 C C . VAL F 2 32 ? 36.393 -5.644 -9.799 1.00 54.46 29 VAL F C 1
ATOM 9778 O O . VAL F 2 32 ? 37.141 -6.097 -8.925 1.00 46.50 29 VAL F O 1
ATOM 9782 N N . LYS F 2 33 ? 36.808 -5.395 -11.037 1.00 58.95 30 LYS F N 1
ATOM 9783 C CA . LYS F 2 33 ? 38.168 -5.671 -11.475 1.00 53.30 30 LYS F CA 1
ATOM 9784 C C . LYS F 2 33 ? 39.003 -4.399 -11.435 1.00 43.45 30 LYS F C 1
ATOM 9785 O O . LYS F 2 33 ? 38.515 -3.312 -11.760 1.00 46.85 30 LYS F O 1
ATOM 9791 N N . LYS F 2 34 ? 40.262 -4.540 -11.030 1.00 42.16 31 LYS F N 1
ATOM 9792 C CA . LYS F 2 34 ? 41.206 -3.437 -11.092 1.00 39.44 31 LYS F CA 1
ATOM 9793 C C . LYS F 2 34 ? 41.695 -3.257 -12.527 1.00 45.42 31 LYS F C 1
ATOM 9794 O O . LYS F 2 34 ? 41.278 -3.963 -13.450 1.00 47.71 31 LYS F O 1
ATOM 9800 N N . ALA F 2 35 ? 42.602 -2.297 -12.721 1.00 43.36 32 ALA F N 1
ATOM 9801 C CA . ALA F 2 35 ? 43.126 -2.046 -14.059 1.00 43.40 32 ALA F CA 1
ATOM 9802 C C . ALA F 2 35 ? 43.976 -3.206 -14.561 1.00 45.45 32 ALA F C 1
ATOM 9803 O O . ALA F 2 35 ? 44.096 -3.403 -15.775 1.00 45.00 32 ALA F O 1
ATOM 9805 N N . ASP F 2 36 ? 44.565 -3.983 -13.651 1.00 46.87 33 ASP F N 1
ATOM 9806 C CA . ASP F 2 36 ? 45.414 -5.109 -14.012 1.00 43.12 33 ASP F CA 1
ATOM 9807 C C . ASP F 2 36 ? 44.659 -6.433 -14.039 1.00 44.43 33 ASP F C 1
ATOM 9808 O O . ASP F 2 36 ? 45.290 -7.496 -14.041 1.00 46.62 33 ASP F O 1
ATOM 9813 N N . GLY F 2 37 ? 43.327 -6.394 -14.061 1.00 48.85 34 GLY F N 1
ATOM 9814 C CA . GLY F 2 37 ? 42.523 -7.596 -14.080 1.00 43.37 34 GLY F CA 1
ATOM 9815 C C . GLY F 2 37 ? 42.297 -8.246 -12.734 1.00 41.34 34 GLY F C 1
ATOM 9816 O O . GLY F 2 37 ? 41.362 -9.045 -12.599 1.00 44.37 34 GLY F O 1
ATOM 9817 N N . SER F 2 38 ? 43.119 -7.938 -11.732 1.00 39.10 35 SER F N 1
ATOM 9818 C CA . SER F 2 38 ? 42.933 -8.504 -10.407 1.00 34.64 35 SER F CA 1
ATOM 9819 C C . SER F 2 38 ? 41.637 -7.985 -9.785 1.00 40.63 35 SER F C 1
ATOM 9820 O O . SER F 2 38 ? 41.022 -7.026 -10.260 1.00 39.95 35 SER F O 1
ATOM 9823 N N . MET F 2 39 ? 41.224 -8.636 -8.703 1.00 45.73 36 MET F N 1
ATOM 9824 C CA . MET F 2 39 ? 39.951 -8.334 -8.067 1.00 41.21 36 MET F CA 1
ATOM 9825 C C . MET F 2 39 ? 40.134 -7.326 -6.941 1.00 40.91 36 MET F C 1
ATOM 9826 O O . MET F 2 39 ? 41.117 -7.377 -6.196 1.00 39.70 36 MET F O 1
ATOM 9831 N N . ASP F 2 40 ? 39.178 -6.409 -6.827 1.00 45.41 37 ASP F N 1
ATOM 9832 C CA . ASP F 2 40 ? 39.158 -5.397 -5.775 1.00 44.50 37 ASP F CA 1
ATOM 9833 C C . ASP F 2 40 ? 38.084 -5.807 -4.771 1.00 37.68 37 ASP F C 1
ATOM 9834 O O . ASP F 2 40 ? 36.898 -5.529 -4.968 1.00 42.32 37 ASP F O 1
ATOM 9839 N N . LEU F 2 41 ? 38.508 -6.472 -3.694 1.00 32.04 38 LEU F N 1
ATOM 9840 C CA . LEU F 2 41 ? 37.577 -6.971 -2.689 1.00 32.53 38 LEU F CA 1
ATOM 9841 C C . LEU F 2 41 ? 36.870 -5.859 -1.926 1.00 40.62 38 LEU F C 1
ATOM 9842 O O . LEU F 2 41 ? 35.884 -6.140 -1.236 1.00 42.03 38 LEU F O 1
ATOM 9847 N N . GLN F 2 42 ? 37.340 -4.618 -2.027 1.00 41.97 39 GLN F N 1
ATOM 9848 C CA . GLN F 2 42 ? 36.728 -3.492 -1.337 1.00 38.10 39 GLN F CA 1
ATOM 9849 C C . GLN F 2 42 ? 35.758 -2.716 -2.219 1.00 37.05 39 GLN F C 1
ATOM 9850 O O . GLN F 2 42 ? 35.296 -1.643 -1.820 1.00 40.38 39 GLN F O 1
ATOM 9856 N N . LYS F 2 43 ? 35.436 -3.233 -3.404 1.00 34.22 40 LYS F N 1
ATOM 9857 C CA . LYS F 2 43 ? 34.496 -2.570 -4.304 1.00 39.23 40 LYS F CA 1
ATOM 9858 C C . LYS F 2 43 ? 33.790 -3.649 -5.112 1.00 38.92 40 LYS F C 1
ATOM 9859 O O . LYS F 2 43 ? 34.425 -4.328 -5.925 1.00 38.43 40 LYS F O 1
ATOM 9865 N N . TRP F 2 44 ? 32.488 -3.809 -4.890 1.00 40.37 41 TRP F N 1
ATOM 9866 C CA . TRP F 2 44 ? 31.716 -4.872 -5.512 1.00 35.10 41 TRP F CA 1
ATOM 9867 C C . TRP F 2 44 ? 30.636 -4.296 -6.417 1.00 37.27 41 TRP F C 1
ATOM 9868 O O . TRP F 2 44 ? 30.181 -3.162 -6.241 1.00 41.87 41 TRP F O 1
ATOM 9879 N N . GLU F 2 45 ? 30.228 -5.105 -7.391 1.00 38.82 42 GLU F N 1
ATOM 9880 C CA . GLU F 2 45 ? 29.073 -4.831 -8.234 1.00 40.28 42 GLU F CA 1
ATOM 9881 C C . GLU F 2 45 ? 27.974 -5.812 -7.856 1.00 41.78 42 GLU F C 1
ATOM 9882 O O . GLU F 2 45 ? 28.154 -7.028 -7.984 1.00 52.32 42 GLU F O 1
ATOM 9888 N N . ALA F 2 46 ? 26.846 -5.289 -7.385 1.00 38.81 43 ALA F N 1
ATOM 9889 C CA . ALA F 2 46 ? 25.742 -6.117 -6.929 1.00 37.90 43 ALA F CA 1
ATOM 9890 C C . ALA F 2 46 ? 24.443 -5.653 -7.568 1.00 40.91 43 ALA F C 1
ATOM 9891 O O . ALA F 2 46 ? 24.288 -4.480 -7.919 1.00 49.78 43 ALA F O 1
ATOM 9893 N N . GLY F 2 47 ? 23.510 -6.590 -7.717 1.00 35.40 44 GLY F N 1
ATOM 9894 C CA . GLY F 2 47 ? 22.209 -6.287 -8.279 1.00 37.16 44 GLY F CA 1
ATOM 9895 C C . GLY F 2 47 ? 21.072 -6.727 -7.382 1.00 38.89 44 GLY F C 1
ATOM 9896 O O . GLY F 2 47 ? 21.032 -7.878 -6.939 1.00 39.18 44 GLY F O 1
ATOM 9897 N N . ILE F 2 48 ? 20.143 -5.821 -7.110 1.00 43.50 45 ILE F N 1
ATOM 9898 C CA . ILE F 2 48 ? 19.031 -6.073 -6.198 1.00 41.62 45 ILE F CA 1
ATOM 9899 C C . ILE F 2 48 ? 17.781 -6.332 -7.033 1.00 40.96 45 ILE F C 1
ATOM 9900 O O . ILE F 2 48 ? 17.358 -5.439 -7.784 1.00 42.89 45 ILE F O 1
ATOM 9905 N N . PRO F 2 49 ? 17.175 -7.517 -6.950 1.00 48.31 46 PRO F N 1
ATOM 9906 C CA . PRO F 2 49 ? 15.908 -7.755 -7.648 1.00 49.29 46 PRO F CA 1
ATOM 9907 C C . PRO F 2 49 ? 14.711 -7.321 -6.818 1.00 50.23 46 PRO F C 1
ATOM 9908 O O . PRO F 2 49 ? 14.674 -7.475 -5.595 1.00 47.80 46 PRO F O 1
ATOM 9912 N N . GLY F 2 50 ? 13.715 -6.764 -7.503 1.00 49.84 47 GLY F N 1
ATOM 9913 C CA . GLY F 2 50 ? 12.514 -6.327 -6.821 1.00 55.40 47 GLY F CA 1
ATOM 9914 C C . GLY F 2 50 ? 11.647 -7.493 -6.387 1.00 58.64 47 GLY F C 1
ATOM 9915 O O . GLY F 2 50 ? 11.608 -8.546 -7.024 1.00 62.17 47 GLY F O 1
ATOM 9916 N N . LYS F 2 51 ? 10.942 -7.297 -5.276 1.00 57.98 48 LYS F N 1
ATOM 9917 C CA . LYS F 2 51 ? 10.066 -8.334 -4.751 1.00 57.53 48 LYS F CA 1
ATOM 9918 C C . LYS F 2 51 ? 8.893 -8.582 -5.692 1.00 66.41 48 LYS F C 1
ATOM 9919 O O . LYS F 2 51 ? 8.435 -7.684 -6.403 1.00 68.95 48 LYS F O 1
ATOM 9925 N N . GLU F 2 52 ? 8.408 -9.820 -5.690 1.00 72.77 49 GLU F N 1
ATOM 9926 C CA . GLU F 2 52 ? 7.229 -10.160 -6.470 1.00 70.02 49 GLU F CA 1
ATOM 9927 C C . GLU F 2 52 ? 5.977 -9.589 -5.813 1.00 67.10 49 GLU F C 1
ATOM 9928 O O . GLU F 2 52 ? 5.916 -9.401 -4.595 1.00 62.59 49 GLU F O 1
ATOM 9934 N N . GLY F 2 53 ? 4.969 -9.311 -6.639 1.00 66.08 50 GLY F N 1
ATOM 9935 C CA . GLY F 2 53 ? 3.740 -8.706 -6.174 1.00 72.08 50 GLY F CA 1
ATOM 9936 C C . GLY F 2 53 ? 3.784 -7.203 -6.015 1.00 71.69 50 GLY F C 1
ATOM 9937 O O . GLY F 2 53 ? 2.724 -6.577 -5.898 1.00 72.55 50 GLY F O 1
ATOM 9938 N N . THR F 2 54 ? 4.970 -6.604 -6.004 1.00 69.64 51 THR F N 1
ATOM 9939 C CA . THR F 2 54 ? 5.125 -5.161 -5.911 1.00 71.12 51 THR F CA 1
ATOM 9940 C C . THR F 2 54 ? 5.447 -4.577 -7.283 1.00 68.74 51 THR F C 1
ATOM 9941 O O . THR F 2 54 ? 5.653 -5.295 -8.264 1.00 66.08 51 THR F O 1
ATOM 9945 N N . ASN F 2 55 ? 5.491 -3.244 -7.340 1.00 68.27 52 ASN F N 1
ATOM 9946 C CA . ASN F 2 55 ? 5.779 -2.570 -8.601 1.00 69.44 52 ASN F CA 1
ATOM 9947 C C . ASN F 2 55 ? 7.226 -2.769 -9.032 1.00 69.00 52 ASN F C 1
ATOM 9948 O O . ASN F 2 55 ? 7.531 -2.693 -10.228 1.00 67.99 52 ASN F O 1
ATOM 9953 N N . TRP F 2 56 ? 8.125 -3.027 -8.082 1.00 68.03 53 TRP F N 1
ATOM 9954 C CA . TRP F 2 56 ? 9.539 -3.219 -8.379 1.00 64.89 53 TRP F CA 1
ATOM 9955 C C . TRP F 2 56 ? 9.844 -4.578 -8.998 1.00 68.18 53 TRP F C 1
ATOM 9956 O O . TRP F 2 56 ? 11.011 -4.852 -9.297 1.00 71.27 53 TRP F O 1
ATOM 9967 N N . ALA F 2 57 ? 8.837 -5.426 -9.195 1.00 78.00 54 ALA F N 1
ATOM 9968 C CA . ALA F 2 57 ? 9.072 -6.770 -9.700 1.00 69.35 54 ALA F CA 1
ATOM 9969 C C . ALA F 2 57 ? 9.563 -6.737 -11.143 1.00 64.81 54 ALA F C 1
ATOM 9970 O O . ALA F 2 57 ? 9.193 -5.863 -11.933 1.00 59.58 54 ALA F O 1
ATOM 9972 N N . GLY F 2 58 ? 10.413 -7.707 -11.481 1.00 66.52 55 GLY F N 1
ATOM 9973 C CA . GLY F 2 58 ? 10.921 -7.865 -12.823 1.00 79.57 55 GLY F CA 1
ATOM 9974 C C . GLY F 2 58 ? 12.231 -7.160 -13.107 1.00 75.03 55 GLY F C 1
ATOM 9975 O O . GLY F 2 58 ? 12.876 -7.468 -14.115 1.00 74.79 55 GLY F O 1
ATOM 9976 N N . GLY F 2 59 ? 12.646 -6.231 -12.252 1.00 69.22 56 GLY F N 1
ATOM 9977 C CA . GLY F 2 59 ? 13.847 -5.448 -12.474 1.00 66.31 56 GLY F CA 1
ATOM 9978 C C . GLY F 2 59 ? 14.983 -5.877 -11.565 1.00 63.08 56 GLY F C 1
ATOM 9979 O O . GLY F 2 59 ? 14.763 -6.281 -10.421 1.00 58.76 56 GLY F O 1
ATOM 9980 N N . VAL F 2 60 ? 16.204 -5.786 -12.086 1.00 56.51 57 VAL F N 1
ATOM 9981 C CA . VAL F 2 60 ? 17.422 -6.052 -11.330 1.00 53.90 57 VAL F CA 1
ATOM 9982 C C . VAL F 2 60 ? 18.231 -4.763 -11.328 1.00 51.23 57 VAL F C 1
ATOM 9983 O O . VAL F 2 60 ? 18.813 -4.385 -12.353 1.00 51.50 57 VAL F O 1
ATOM 9987 N N . TYR F 2 61 ? 18.270 -4.088 -10.181 1.00 47.65 58 TYR F N 1
ATOM 9988 C CA . TYR F 2 61 ? 18.871 -2.766 -10.089 1.00 51.01 58 TYR F CA 1
ATOM 9989 C C . TYR F 2 61 ? 20.298 -2.883 -9.580 1.00 46.40 58 TYR F C 1
ATOM 9990 O O . TYR F 2 61 ? 20.512 -3.420 -8.481 1.00 37.10 58 TYR F O 1
ATOM 9999 N N . PRO F 2 62 ? 21.291 -2.405 -10.325 1.00 58.53 59 PRO F N 1
ATOM 10000 C CA . PRO F 2 62 ? 22.681 -2.540 -9.883 1.00 45.78 59 PRO F CA 1
ATOM 10001 C C . PRO F 2 62 ? 23.040 -1.528 -8.808 1.00 41.23 59 PRO F C 1
ATOM 10002 O O . PRO F 2 62 ? 22.544 -0.400 -8.785 1.00 44.19 59 PRO F O 1
ATOM 10006 N N . ILE F 2 63 ? 23.919 -1.955 -7.902 1.00 37.77 60 ILE F N 1
ATOM 10007 C CA . ILE F 2 63 ? 24.422 -1.107 -6.831 1.00 43.14 60 ILE F CA 1
ATOM 10008 C C . ILE F 2 63 ? 25.932 -1.286 -6.736 1.00 42.18 60 ILE F C 1
ATOM 10009 O O . ILE F 2 63 ? 26.519 -2.178 -7.350 1.00 41.44 60 ILE F O 1
ATOM 10014 N N . THR F 2 64 ? 26.558 -0.415 -5.949 1.00 37.33 61 THR F N 1
ATOM 10015 C CA . THR F 2 64 ? 27.985 -0.476 -5.670 1.00 38.83 61 THR F CA 1
ATOM 10016 C C . THR F 2 64 ? 28.182 -0.589 -4.166 1.00 41.70 61 THR F C 1
ATOM 10017 O O . THR F 2 64 ? 27.639 0.217 -3.405 1.00 48.40 61 THR F O 1
ATOM 10021 N N . VAL F 2 65 ? 28.953 -1.585 -3.742 1.00 35.27 62 VAL F N 1
ATOM 10022 C CA . VAL F 2 65 ? 29.233 -1.818 -2.329 1.00 36.83 62 VAL F CA 1
ATOM 10023 C C . VAL F 2 65 ? 30.724 -1.579 -2.129 1.00 37.23 62 VAL F C 1
ATOM 10024 O O . VAL F 2 65 ? 31.552 -2.434 -2.465 1.00 38.02 62 VAL F O 1
ATOM 10028 N N . GLU F 2 66 ? 31.074 -0.416 -1.586 1.00 34.78 63 GLU F N 1
ATOM 10029 C CA . GLU F 2 66 ? 32.462 -0.051 -1.336 1.00 39.66 63 GLU F CA 1
ATOM 10030 C C . GLU F 2 66 ? 32.773 -0.255 0.142 1.00 36.60 63 GLU F C 1
ATOM 10031 O O . GLU F 2 66 ? 32.204 0.428 1.001 1.00 36.13 63 GLU F O 1
ATOM 10037 N N . TYR F 2 67 ? 33.671 -1.189 0.431 1.00 32.10 64 TYR F N 1
ATOM 10038 C CA . TYR F 2 67 ? 34.055 -1.481 1.808 1.00 35.69 64 TYR F CA 1
ATOM 10039 C C . TYR F 2 67 ? 35.208 -0.579 2.230 1.00 37.44 64 TYR F C 1
ATOM 10040 O O . TYR F 2 67 ? 36.230 -0.527 1.537 1.00 37.94 64 TYR F O 1
ATOM 10049 N N . PRO F 2 68 ? 35.084 0.141 3.342 1.00 37.75 65 PRO F N 1
ATOM 10050 C CA . PRO F 2 68 ? 36.180 1.004 3.793 1.00 34.96 65 PRO F CA 1
ATOM 10051 C C . PRO F 2 68 ? 37.324 0.188 4.378 1.00 38.71 65 PRO F C 1
ATOM 10052 O O . PRO F 2 68 ? 37.230 -1.023 4.586 1.00 37.31 65 PRO F O 1
ATOM 10056 N N . ASN F 2 69 ? 38.429 0.887 4.648 1.00 41.93 66 ASN F N 1
ATOM 10057 C CA . ASN F 2 69 ? 39.604 0.238 5.217 1.00 44.09 66 ASN F CA 1
ATOM 10058 C C . ASN F 2 69 ? 39.354 -0.294 6.621 1.00 42.32 66 ASN F C 1
ATOM 10059 O O . ASN F 2 69 ? 40.065 -1.204 7.060 1.00 45.04 66 ASN F O 1
ATOM 10064 N N . GLU F 2 70 ? 38.366 0.245 7.331 1.00 42.14 67 GLU F N 1
ATOM 10065 C CA . GLU F 2 70 ? 38.080 -0.151 8.702 1.00 41.95 67 GLU F CA 1
ATOM 10066 C C . GLU F 2 70 ? 37.029 -1.250 8.796 1.00 40.42 67 GLU F C 1
ATOM 10067 O O . GLU F 2 70 ? 36.605 -1.587 9.905 1.00 42.53 67 GLU F O 1
ATOM 10073 N N . TYR F 2 71 ? 36.598 -1.807 7.668 1.00 37.19 68 TYR F N 1
ATOM 10074 C CA . TYR F 2 71 ? 35.659 -2.924 7.666 1.00 43.25 68 TYR F CA 1
ATOM 10075 C C . TYR F 2 71 ? 36.260 -4.104 8.431 1.00 43.00 68 TYR F C 1
ATOM 10076 O O . TYR F 2 71 ? 37.452 -4.381 8.301 1.00 37.97 68 TYR F O 1
ATOM 10085 N N . PRO F 2 72 ? 35.441 -4.806 9.234 1.00 43.99 69 PRO F N 1
ATOM 10086 C CA . PRO F 2 72 ? 33.999 -4.614 9.419 1.00 42.80 69 PRO F CA 1
ATOM 10087 C C . PRO F 2 72 ? 33.608 -3.671 10.557 1.00 48.03 69 PRO F C 1
ATOM 10088 O O . PRO F 2 72 ? 32.431 -3.633 10.918 1.00 57.08 69 PRO F O 1
ATOM 10092 N N . SER F 2 73 ? 34.565 -2.929 11.119 1.00 40.46 70 SER F N 1
ATOM 10093 C CA . SER F 2 73 ? 34.216 -1.976 12.169 1.00 42.14 70 SER F CA 1
ATOM 10094 C C . SER F 2 73 ? 33.359 -0.843 11.617 1.00 44.30 70 SER F C 1
ATOM 10095 O O . SER F 2 73 ? 32.445 -0.360 12.296 1.00 41.89 70 SER F O 1
ATOM 10098 N N . LYS F 2 74 ? 33.641 -0.400 10.367 1.00 42.61 71 LYS F N 1
ATOM 10099 C CA . LYS F 2 74 ? 32.825 0.585 9.670 1.00 41.17 71 LYS F CA 1
ATOM 10100 C C . LYS F 2 74 ? 31.957 -0.094 8.618 1.00 42.46 71 LYS F C 1
ATOM 10101 O O . LYS F 2 74 ? 32.391 -1.065 7.987 1.00 42.26 71 LYS F O 1
ATOM 10107 N N . PRO F 2 75 ? 30.735 0.385 8.413 1.00 38.18 72 PRO F N 1
ATOM 10108 C CA . PRO F 2 75 ? 29.845 -0.239 7.431 1.00 38.40 72 PRO F CA 1
ATOM 10109 C C . PRO F 2 75 ? 30.286 0.076 6.015 1.00 38.85 72 PRO F C 1
ATOM 10110 O O . PRO F 2 75 ? 30.988 1.071 5.778 1.00 39.21 72 PRO F O 1
ATOM 10114 N N . PRO F 2 76 ? 29.901 -0.752 5.041 1.00 39.02 73 PRO F N 1
ATOM 10115 C CA . PRO F 2 76 ? 30.183 -0.420 3.639 1.00 35.59 73 PRO F CA 1
ATOM 10116 C C . PRO F 2 76 ? 29.276 0.689 3.129 1.00 36.51 73 PRO F C 1
ATOM 10117 O O . PRO F 2 76 ? 28.381 1.146 3.848 1.00 39.22 73 PRO F O 1
ATOM 10121 N N . LYS F 2 77 ? 29.494 1.127 1.892 1.00 38.50 74 LYS F N 1
ATOM 10122 C CA . LYS F 2 77 ? 28.719 2.204 1.288 1.00 37.58 74 LYS F CA 1
ATOM 10123 C C . LYS F 2 77 ? 28.001 1.665 0.060 1.00 38.17 74 LYS F C 1
ATOM 10124 O O . LYS F 2 77 ? 28.647 1.276 -0.919 1.00 40.60 74 LYS F O 1
ATOM 10130 N N . VAL F 2 78 ? 26.671 1.643 0.114 1.00 35.67 75 VAL F N 1
ATOM 10131 C CA . VAL F 2 78 ? 25.839 1.184 -0.993 1.00 40.56 75 VAL F CA 1
ATOM 10132 C C . VAL F 2 78 ? 25.387 2.394 -1.798 1.00 36.21 75 VAL F C 1
ATOM 10133 O O . VAL F 2 78 ? 25.036 3.437 -1.231 1.00 33.65 75 VAL F O 1
ATOM 10137 N N . LYS F 2 79 ? 25.399 2.258 -3.123 1.00 33.90 76 LYS F N 1
ATOM 10138 C CA . LYS F 2 79 ? 25.122 3.384 -4.008 1.00 35.90 76 LYS F CA 1
ATOM 10139 C C . LYS F 2 79 ? 24.433 2.884 -5.268 1.00 39.49 76 LYS F C 1
ATOM 10140 O O . LYS F 2 79 ? 25.004 2.082 -6.012 1.00 40.04 76 LYS F O 1
ATOM 10146 N N . PHE F 2 80 ? 23.213 3.356 -5.498 1.00 37.02 77 PHE F N 1
ATOM 10147 C CA . PHE F 2 80 ? 22.511 3.145 -6.754 1.00 34.93 77 PHE F CA 1
ATOM 10148 C C . PHE F 2 80 ? 23.116 4.038 -7.830 1.00 38.48 77 PHE F C 1
ATOM 10149 O O . PHE F 2 80 ? 23.910 4.932 -7.536 1.00 41.28 77 PHE F O 1
ATOM 10157 N N . PRO F 2 81 ? 22.772 3.815 -9.101 1.00 35.57 78 PRO F N 1
ATOM 10158 C CA . PRO F 2 81 ? 23.188 4.763 -10.140 1.00 35.28 78 PRO F CA 1
ATOM 10159 C C . PRO F 2 81 ? 22.604 6.144 -9.883 1.00 41.12 78 PRO F C 1
ATOM 10160 O O . PRO F 2 81 ? 21.527 6.288 -9.300 1.00 42.19 78 PRO F O 1
ATOM 10164 N N . ALA F 2 82 ? 23.336 7.167 -10.318 1.00 43.18 79 ALA F N 1
ATOM 10165 C CA . ALA F 2 82 ? 22.877 8.538 -10.138 1.00 49.69 79 ALA F CA 1
ATOM 10166 C C . ALA F 2 82 ? 21.591 8.770 -10.918 1.00 55.50 79 ALA F C 1
ATOM 10167 O O . ALA F 2 82 ? 21.521 8.500 -12.121 1.00 52.58 79 ALA F O 1
ATOM 10169 N N . GLY F 2 83 ? 20.572 9.269 -10.228 1.00 55.13 80 GLY F N 1
ATOM 10170 C CA . GLY F 2 83 ? 19.262 9.446 -10.813 1.00 51.71 80 GLY F CA 1
ATOM 10171 C C . GLY F 2 83 ? 18.288 8.318 -10.560 1.00 51.92 80 GLY F C 1
ATOM 10172 O O . GLY F 2 83 ? 17.234 8.281 -11.205 1.00 60.37 80 GLY F O 1
ATOM 10173 N N . PHE F 2 84 ? 18.608 7.399 -9.653 1.00 49.69 81 PHE F N 1
ATOM 10174 C CA . PHE F 2 84 ? 17.701 6.305 -9.337 1.00 48.03 81 PHE F CA 1
ATOM 10175 C C . PHE F 2 84 ? 16.443 6.846 -8.669 1.00 51.35 81 PHE F C 1
ATOM 10176 O O . PHE F 2 84 ? 16.508 7.712 -7.791 1.00 49.26 81 PHE F O 1
ATOM 10184 N N . TYR F 2 85 ? 15.290 6.333 -9.091 1.00 54.13 82 TYR F N 1
ATOM 10185 C CA . TYR F 2 85 ? 13.999 6.871 -8.667 1.00 54.80 82 TYR F CA 1
ATOM 10186 C C . TYR F 2 85 ? 13.535 6.132 -7.417 1.00 51.74 82 TYR F C 1
ATOM 10187 O O . TYR F 2 85 ? 13.036 5.006 -7.494 1.00 51.46 82 TYR F O 1
ATOM 10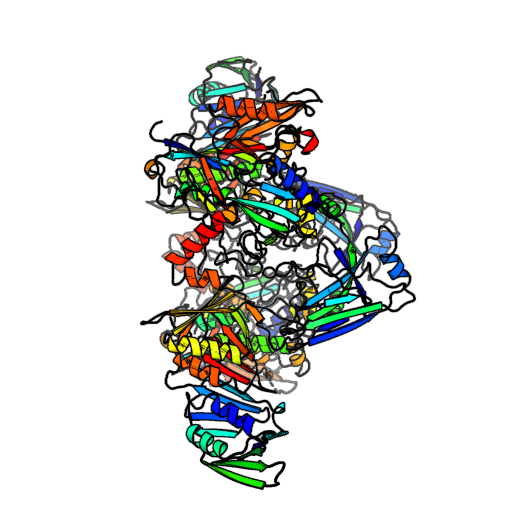196 N N . HIS F 2 86 ? 13.697 6.775 -6.262 1.00 45.25 83 HIS F N 1
ATOM 10197 C CA . HIS F 2 86 ? 13.211 6.279 -4.980 1.00 45.87 83 HIS F CA 1
ATOM 10198 C C . HIS F 2 86 ? 13.280 7.410 -3.961 1.00 49.20 83 HIS F C 1
ATOM 10199 O O . HIS F 2 86 ? 14.267 8.157 -3.932 1.00 53.11 83 HIS F O 1
ATOM 10206 N N . PRO F 2 87 ? 12.257 7.573 -3.118 1.00 50.70 84 PRO F N 1
ATOM 10207 C CA . PRO F 2 87 ? 12.221 8.746 -2.226 1.00 50.65 84 PRO F CA 1
ATOM 10208 C C . PRO F 2 87 ? 13.378 8.819 -1.244 1.00 54.39 84 PRO F C 1
ATOM 10209 O O . PRO F 2 87 ? 13.729 9.921 -0.803 1.00 55.34 84 PRO F O 1
ATOM 10213 N N . ASN F 2 88 ? 13.983 7.687 -0.883 1.00 54.57 85 ASN F N 1
ATOM 10214 C CA . ASN F 2 88 ? 15.067 7.656 0.091 1.00 54.19 85 ASN F CA 1
ATOM 10215 C C . ASN F 2 88 ? 16.433 7.471 -0.561 1.00 53.20 85 ASN F C 1
ATOM 10216 O O . ASN F 2 88 ? 17.350 6.923 0.060 1.00 51.09 85 ASN F O 1
ATOM 10221 N N . VAL F 2 89 ? 16.589 7.922 -1.802 1.00 56.49 86 VAL F N 1
ATOM 10222 C CA . VAL F 2 89 ? 17.850 7.830 -2.528 1.00 55.83 86 VAL F CA 1
ATOM 10223 C C . VAL F 2 89 ? 18.285 9.241 -2.894 1.00 47.89 86 VAL F C 1
ATOM 10224 O O . VAL F 2 89 ? 17.522 9.988 -3.519 1.00 44.14 86 VAL F O 1
ATOM 10228 N N . TYR F 2 90 ? 19.506 9.606 -2.497 1.00 46.06 87 TYR F N 1
ATOM 10229 C CA . TYR F 2 90 ? 20.066 10.897 -2.858 1.00 44.08 87 TYR F CA 1
ATOM 10230 C C . TYR F 2 90 ? 20.161 11.023 -4.378 1.00 46.53 87 TYR F C 1
ATOM 10231 O O . TYR F 2 90 ? 20.193 10.018 -5.093 1.00 45.75 87 TYR F O 1
ATOM 10240 N N . PRO F 2 91 ? 20.198 12.254 -4.896 1.00 51.25 88 PRO F N 1
ATOM 10241 C CA . PRO F 2 91 ? 20.347 12.429 -6.351 1.00 53.41 88 PRO F CA 1
ATOM 10242 C C . PRO F 2 91 ? 21.600 11.785 -6.918 1.00 53.33 88 PRO F C 1
ATOM 10243 O O . PRO F 2 91 ? 21.635 11.484 -8.117 1.00 52.77 88 PRO F O 1
ATOM 10247 N N . SER F 2 92 ? 22.627 11.561 -6.096 1.00 51.17 89 SER F N 1
ATOM 10248 C CA . SER F 2 92 ? 23.839 10.897 -6.556 1.00 47.83 89 SER F CA 1
ATOM 10249 C C . SER F 2 92 ? 23.694 9.382 -6.615 1.00 49.17 89 SER F C 1
ATOM 10250 O O . SER F 2 92 ? 24.518 8.719 -7.256 1.00 51.03 89 SER F O 1
ATOM 10253 N N . GLY F 2 93 ? 22.674 8.823 -5.966 1.00 53.21 90 GLY F N 1
ATOM 10254 C CA . GLY F 2 93 ? 22.466 7.389 -5.926 1.00 43.65 90 GLY F CA 1
ATOM 10255 C C . GLY F 2 93 ? 22.749 6.745 -4.587 1.00 39.79 90 GLY F C 1
ATOM 10256 O O . GLY F 2 93 ? 22.594 5.524 -4.463 1.00 41.43 90 GLY F O 1
ATOM 10257 N N . THR F 2 94 ? 23.152 7.517 -3.583 1.00 39.46 91 THR F N 1
ATOM 10258 C CA . THR F 2 94 ? 23.477 6.968 -2.276 1.00 41.24 91 THR F CA 1
ATOM 10259 C C . THR F 2 94 ? 22.211 6.754 -1.452 1.00 45.77 91 THR F C 1
ATOM 10260 O O . THR F 2 94 ? 21.232 7.496 -1.573 1.00 48.93 91 THR F O 1
ATOM 10264 N N . ILE F 2 95 ? 22.237 5.718 -0.614 1.00 45.38 92 ILE F N 1
ATOM 10265 C CA . ILE F 2 95 ? 21.146 5.447 0.315 1.00 49.66 92 ILE F CA 1
ATOM 10266 C C . ILE F 2 95 ? 21.669 5.562 1.739 1.00 52.27 92 ILE F C 1
ATOM 10267 O O . ILE F 2 95 ? 22.861 5.808 1.957 1.00 56.55 92 ILE F O 1
ATOM 10272 N N . CYS F 2 96 ? 20.782 5.385 2.718 1.00 55.32 93 CYS F N 1
ATOM 10273 C CA . CYS F 2 96 ? 21.178 5.422 4.125 1.00 59.80 93 CYS F CA 1
ATOM 10274 C C . CYS F 2 96 ? 20.240 4.489 4.886 1.00 58.81 93 CYS F C 1
ATOM 10275 O O . CYS F 2 96 ? 19.105 4.864 5.195 1.00 65.43 93 CYS F O 1
ATOM 10278 N N . LEU F 2 97 ? 20.719 3.286 5.180 1.00 49.50 94 LEU F N 1
ATOM 10279 C CA . LEU F 2 97 ? 19.990 2.333 6.000 1.00 47.99 94 LEU F CA 1
ATOM 10280 C C . LEU F 2 97 ? 20.525 2.361 7.425 1.00 45.74 94 LEU F C 1
ATOM 10281 O O . LEU F 2 97 ? 21.715 2.595 7.656 1.00 48.08 94 LEU F O 1
ATOM 10286 N 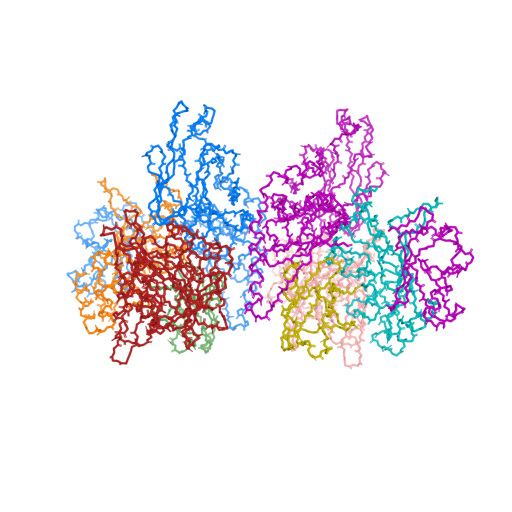N . SER F 2 98 ? 19.629 2.125 8.386 1.00 47.58 95 SER F N 1
ATOM 10287 C CA . SER F 2 98 ? 20.045 2.104 9.784 1.00 51.41 95 SER F CA 1
ATOM 10288 C C . SER F 2 98 ? 21.031 0.975 10.054 1.00 53.25 95 SER F C 1
ATOM 10289 O O . SER F 2 98 ? 21.869 1.086 10.956 1.00 54.27 95 SER F O 1
ATOM 10292 N N . ILE F 2 99 ? 20.951 -0.115 9.285 1.00 46.52 96 ILE F N 1
ATOM 10293 C CA . ILE F 2 99 ? 21.931 -1.185 9.414 1.00 44.46 96 ILE F CA 1
ATOM 10294 C C . ILE F 2 99 ? 23.270 -0.790 8.809 1.00 44.13 96 ILE F C 1
ATOM 10295 O O . ILE F 2 99 ? 24.300 -1.375 9.161 1.00 44.83 96 ILE F O 1
ATOM 10300 N N . LEU F 2 100 ? 23.286 0.189 7.904 1.00 42.08 97 LEU F N 1
ATOM 10301 C CA . LEU F 2 100 ? 24.510 0.661 7.273 1.00 39.34 97 LEU F CA 1
ATOM 10302 C C . LEU F 2 100 ? 24.974 2.003 7.829 1.00 43.11 97 LEU F C 1
ATOM 10303 O O . LEU F 2 100 ? 25.812 2.668 7.210 1.00 45.09 97 LEU F O 1
ATOM 10308 N N . ASN F 2 101 ? 24.447 2.414 8.979 1.00 42.64 98 ASN F N 1
ATOM 10309 C CA . ASN F 2 101 ? 24.817 3.670 9.620 1.00 44.42 98 ASN F CA 1
ATOM 10310 C C . ASN F 2 101 ? 25.693 3.362 10.827 1.00 45.15 98 ASN F C 1
ATOM 10311 O O . ASN F 2 101 ? 25.240 2.718 11.779 1.00 47.33 98 ASN F O 1
ATOM 10316 N N . GLU F 2 102 ? 26.944 3.829 10.784 1.00 47.27 99 GLU F N 1
ATOM 10317 C CA . GLU F 2 102 ? 27.878 3.590 11.879 1.00 47.70 99 GLU F CA 1
ATOM 10318 C C . GLU F 2 102 ? 27.437 4.265 13.167 1.00 49.25 99 GLU F C 1
ATOM 10319 O O . GLU F 2 102 ? 27.838 3.828 14.253 1.00 49.31 99 GLU F O 1
ATOM 10325 N N . ASP F 2 103 ? 26.626 5.313 13.072 1.00 52.10 100 ASP F N 1
ATOM 10326 C CA . ASP F 2 103 ? 26.080 5.994 14.234 1.00 48.67 100 ASP F CA 1
ATOM 10327 C C . ASP F 2 103 ? 24.759 5.401 14.710 1.00 48.23 100 ASP F C 1
ATOM 10328 O O . ASP F 2 103 ? 24.261 5.816 15.761 1.00 52.84 100 ASP F O 1
ATOM 10333 N N . GLN F 2 104 ? 24.180 4.447 13.977 1.00 48.81 101 GLN F N 1
ATOM 10334 C CA . GLN F 2 104 ? 22.905 3.864 14.383 1.00 49.87 101 GLN F CA 1
ATOM 10335 C C . GLN F 2 104 ? 23.010 2.376 14.686 1.00 49.12 101 GLN F C 1
ATOM 10336 O O . GLN F 2 104 ? 23.512 1.986 15.743 1.00 48.77 101 GLN F O 1
ATOM 10342 N N . ASP F 2 105 ? 22.550 1.537 13.766 1.00 50.61 102 ASP F N 1
ATOM 10343 C CA . ASP F 2 105 ? 22.394 0.111 14.027 1.00 54.79 102 ASP F CA 1
ATOM 10344 C C . ASP F 2 105 ? 23.292 -0.734 13.129 1.00 62.77 102 ASP F C 1
ATOM 10345 O O . ASP F 2 105 ? 22.887 -1.791 12.644 1.00 63.85 102 ASP F O 1
ATOM 10350 N N . TRP F 2 106 ? 24.526 -0.293 12.895 1.00 61.77 103 TRP F N 1
ATOM 10351 C CA . TRP F 2 106 ? 25.489 -1.118 12.177 1.00 52.21 103 TRP F CA 1
ATOM 10352 C C . TRP F 2 106 ? 26.224 -2.034 13.147 1.00 57.02 103 TRP F C 1
ATOM 10353 O O . TRP F 2 106 ? 26.661 -1.605 14.217 1.00 57.21 103 TRP F O 1
ATOM 10364 N N . ARG F 2 107 ? 26.365 -3.300 12.758 1.00 58.73 104 ARG F N 1
ATOM 10365 C CA . ARG F 2 107 ? 27.062 -4.291 13.564 1.00 55.87 104 ARG F CA 1
ATOM 10366 C C . ARG F 2 107 ? 28.127 -4.987 12.726 1.00 50.86 104 ARG F C 1
ATOM 10367 O O . ARG F 2 107 ? 27.928 -5.201 11.524 1.00 53.15 104 ARG F O 1
ATOM 10375 N N . PRO F 2 108 ? 29.269 -5.344 13.321 1.00 51.00 105 PRO F N 1
ATOM 10376 C CA . PRO F 2 108 ? 30.318 -6.022 12.539 1.00 49.27 105 PRO F CA 1
ATOM 10377 C C . PRO F 2 108 ? 29.905 -7.386 12.016 1.00 50.47 105 PRO F C 1
ATOM 10378 O O . PRO F 2 108 ? 30.500 -7.863 11.042 1.00 50.49 105 PRO F O 1
ATOM 10382 N N . ALA F 2 109 ? 28.908 -8.026 12.624 1.00 48.99 106 ALA F N 1
ATOM 10383 C CA . ALA F 2 109 ? 28.478 -9.357 12.214 1.00 46.52 106 ALA F CA 1
ATOM 10384 C C . ALA F 2 109 ? 27.486 -9.340 11.059 1.00 48.12 106 ALA F C 1
ATOM 10385 O O . ALA F 2 109 ? 27.033 -10.412 10.640 1.00 54.76 106 ALA F O 1
ATOM 10387 N N . ILE F 2 110 ? 27.137 -8.167 10.534 1.00 42.99 107 ILE F N 1
ATOM 10388 C CA . ILE F 2 110 ? 26.177 -8.088 9.438 1.00 46.23 107 ILE F CA 1
ATOM 10389 C C . ILE F 2 110 ? 26.833 -8.606 8.164 1.00 48.32 107 ILE F C 1
ATOM 10390 O O . ILE F 2 110 ? 27.876 -8.098 7.734 1.00 64.17 107 ILE F O 1
ATOM 10395 N N . THR F 2 111 ? 26.224 -9.618 7.555 1.00 40.93 108 THR F N 1
ATOM 10396 C CA . THR F 2 111 ? 26.733 -10.204 6.326 1.00 44.00 108 THR F CA 1
ATOM 10397 C C . THR F 2 111 ? 26.214 -9.444 5.108 1.00 40.82 108 THR F C 1
ATOM 10398 O O . THR F 2 111 ? 25.309 -8.611 5.197 1.00 37.98 108 THR F O 1
ATOM 10402 N N . LEU F 2 112 ? 26.807 -9.748 3.950 1.00 41.60 109 LEU F N 1
ATOM 10403 C CA . LEU F 2 112 ? 26.325 -9.170 2.701 1.00 40.82 109 LEU F CA 1
ATOM 10404 C C . LEU F 2 112 ? 24.908 -9.629 2.389 1.00 38.24 109 LEU F C 1
ATOM 10405 O O . LEU F 2 112 ? 24.142 -8.894 1.754 1.00 34.26 109 LEU F O 1
ATOM 10410 N N . LYS F 2 113 ? 24.542 -10.836 2.827 1.00 41.59 110 LYS F N 1
ATOM 10411 C CA . LYS F 2 113 ? 23.183 -11.326 2.622 1.00 42.02 110 LYS F CA 1
ATOM 10412 C C . LYS F 2 113 ? 22.169 -10.424 3.313 1.00 37.66 110 LYS F C 1
ATOM 10413 O O . LYS F 2 113 ? 21.146 -10.054 2.726 1.00 37.78 110 LYS F O 1
ATOM 10419 N N . GLN F 2 114 ? 22.439 -10.057 4.567 1.00 38.70 111 GLN F N 1
ATOM 10420 C CA . GLN F 2 114 ? 21.525 -9.182 5.292 1.00 39.00 111 GLN F CA 1
ATOM 10421 C C . GLN F 2 114 ? 21.531 -7.769 4.724 1.00 42.18 111 GLN F C 1
ATOM 10422 O O . GLN F 2 114 ? 20.529 -7.054 4.835 1.00 55.32 111 GLN F O 1
ATOM 10428 N N . ILE F 2 115 ? 22.641 -7.353 4.110 1.00 43.46 112 ILE F N 1
ATOM 10429 C CA . ILE F 2 115 ? 22.718 -6.013 3.538 1.00 37.83 112 ILE F CA 1
ATOM 10430 C C . ILE F 2 115 ? 21.861 -5.919 2.281 1.00 37.01 112 ILE F C 1
ATOM 10431 O O . ILE F 2 115 ? 21.053 -4.996 2.130 1.00 41.46 112 ILE F O 1
ATOM 10436 N N . VAL F 2 116 ? 22.023 -6.874 1.361 1.00 33.81 113 VAL F N 1
ATOM 10437 C CA . VAL F 2 116 ? 21.286 -6.813 0.103 1.00 36.15 113 VAL F CA 1
ATOM 10438 C C . VAL F 2 116 ? 19.795 -7.020 0.333 1.00 39.96 113 VAL F C 1
ATOM 10439 O O . VAL F 2 116 ? 18.967 -6.521 -0.439 1.00 43.37 113 VAL F O 1
ATOM 10443 N N . LEU F 2 117 ? 19.421 -7.747 1.389 1.00 38.98 114 LEU F N 1
ATOM 10444 C CA . LEU F 2 117 ? 18.007 -7.876 1.722 1.00 36.76 114 LEU F CA 1
ATOM 10445 C C . LEU F 2 117 ? 17.461 -6.588 2.322 1.00 42.24 114 LEU F C 1
ATOM 10446 O O . LEU F 2 117 ? 16.292 -6.250 2.102 1.00 41.91 114 LEU F O 1
ATOM 10451 N N . GLY F 2 118 ? 18.287 -5.860 3.076 1.00 45.00 115 GLY F N 1
ATOM 10452 C CA . GLY F 2 118 ? 17.851 -4.579 3.604 1.00 42.21 115 GLY F CA 1
ATOM 10453 C C . GLY F 2 118 ? 17.662 -3.536 2.519 1.00 39.12 115 GLY F C 1
ATOM 10454 O O . GLY F 2 118 ? 16.729 -2.730 2.576 1.00 45.47 115 GLY F O 1
ATOM 10455 N N . VAL F 2 119 ? 18.547 -3.534 1.519 1.00 35.72 116 VAL F N 1
ATOM 10456 C CA . VAL F 2 119 ? 18.369 -2.648 0.374 1.00 41.23 116 VAL F CA 1
ATOM 10457 C C . VAL F 2 119 ? 17.131 -3.047 -0.418 1.00 40.97 116 VAL F C 1
ATOM 10458 O O . VAL F 2 119 ? 16.474 -2.198 -1.033 1.00 40.56 116 VAL F O 1
ATOM 10462 N N . GLN F 2 120 ? 16.780 -4.335 -0.405 1.00 39.54 117 GLN F N 1
ATOM 10463 C CA . GLN F 2 120 ? 15.590 -4.787 -1.116 1.00 42.14 117 GLN F CA 1
ATOM 10464 C C . GLN F 2 120 ? 14.316 -4.331 -0.413 1.00 42.37 117 GLN F C 1
ATOM 10465 O O . GLN F 2 120 ? 13.344 -3.940 -1.070 1.00 41.80 117 GLN F O 1
ATOM 10471 N N . ASP F 2 121 ? 14.302 -4.371 0.922 1.00 38.57 118 ASP F N 1
ATOM 10472 C CA . ASP F 2 121 ? 13.098 -4.015 1.663 1.00 43.98 118 ASP F CA 1
ATOM 10473 C C . ASP F 2 121 ? 12.835 -2.514 1.656 1.00 52.68 118 ASP F C 1
ATOM 10474 O O . ASP F 2 121 ? 11.695 -2.097 1.887 1.00 66.33 118 ASP F O 1
ATOM 10479 N N . LEU F 2 122 ? 13.857 -1.696 1.397 1.00 50.11 119 LEU F N 1
ATOM 10480 C CA . LEU F 2 122 ? 13.656 -0.255 1.316 1.00 48.07 119 LEU F CA 1
ATOM 10481 C C . LEU F 2 122 ? 12.963 0.159 0.025 1.00 48.12 119 LEU F C 1
ATOM 10482 O O . LEU F 2 122 ? 12.379 1.247 -0.030 1.00 53.56 119 LEU F O 1
ATOM 10487 N N . LEU F 2 123 ? 13.000 -0.689 -1.006 1.00 46.72 120 LEU F N 1
ATOM 10488 C CA . LEU F 2 123 ? 12.439 -0.317 -2.301 1.00 52.02 120 LEU F CA 1
ATOM 10489 C C . LEU F 2 123 ? 10.941 -0.055 -2.204 1.00 57.05 120 LEU F C 1
ATOM 10490 O O . LEU F 2 123 ? 10.441 0.957 -2.710 1.00 59.07 120 LEU F O 1
ATOM 10495 N N . ASP F 2 124 ? 10.205 -0.955 -1.550 1.00 59.89 121 ASP F N 1
ATOM 10496 C CA . ASP F 2 124 ? 8.753 -0.862 -1.467 1.00 60.31 121 ASP F CA 1
ATOM 10497 C C . ASP F 2 124 ? 8.276 -0.398 -0.093 1.00 60.92 121 ASP F C 1
ATOM 10498 O O . ASP F 2 124 ? 7.100 -0.569 0.242 1.00 64.85 121 ASP F O 1
ATOM 10503 N N . SER F 2 125 ? 9.163 0.189 0.708 1.00 59.69 122 SER F N 1
ATOM 10504 C CA . SER F 2 125 ? 8.809 0.708 2.032 1.00 61.95 122 SER F CA 1
ATOM 10505 C C . SER F 2 125 ? 9.602 1.980 2.301 1.00 57.85 122 SER F C 1
ATOM 10506 O O . SER F 2 125 ? 10.553 1.987 3.091 1.00 57.66 122 SER F O 1
ATOM 10509 N N . PRO F 2 126 ? 9.231 3.085 1.657 1.00 55.95 123 PRO F N 1
ATOM 10510 C CA . PRO F 2 126 ? 9.956 4.340 1.879 1.00 58.14 123 PRO F CA 1
ATOM 10511 C C . PRO F 2 126 ? 9.643 4.939 3.241 1.00 62.08 123 PRO F C 1
ATOM 10512 O O . PRO F 2 126 ? 8.579 4.710 3.821 1.00 71.12 123 PRO F O 1
ATOM 10516 N N . ASN F 2 127 ? 10.596 5.721 3.750 1.00 54.77 124 ASN F N 1
ATOM 10517 C CA . ASN F 2 127 ? 10.412 6.441 5.000 1.00 60.35 124 ASN F CA 1
ATOM 10518 C C . ASN F 2 127 ? 9.986 7.865 4.684 1.00 72.64 124 ASN F C 1
ATOM 10519 O O . ASN F 2 127 ? 10.801 8.643 4.165 1.00 68.79 124 ASN F O 1
ATOM 10524 N N . PRO F 2 128 ? 8.741 8.255 4.971 1.00 79.67 125 PRO F N 1
ATOM 10525 C CA . PRO F 2 128 ? 8.256 9.574 4.539 1.00 67.73 125 PRO F CA 1
ATOM 10526 C C . PRO F 2 128 ? 8.951 10.745 5.217 1.00 65.03 125 PRO F C 1
ATOM 10527 O O . PRO F 2 128 ? 9.339 11.708 4.548 1.00 64.84 125 PRO F O 1
ATOM 10531 N N . ASN F 2 129 ? 9.121 10.679 6.537 1.00 63.54 126 ASN F N 1
ATOM 10532 C CA . ASN F 2 129 ? 9.592 11.837 7.289 1.00 75.28 126 ASN F CA 1
ATOM 10533 C C . ASN F 2 129 ? 11.109 11.992 7.242 1.00 75.73 126 ASN F C 1
ATOM 10534 O O . ASN F 2 129 ? 11.711 12.500 8.194 1.00 66.60 126 ASN F O 1
ATOM 10539 N N . SER F 2 130 ? 11.732 11.568 6.140 1.00 76.46 127 SER F N 1
ATOM 10540 C CA . SER F 2 130 ? 13.154 11.792 5.906 1.00 64.06 127 SER F CA 1
ATOM 10541 C C . SER F 2 130 ? 13.518 11.471 4.460 1.00 61.43 127 SER F C 1
ATOM 10542 O O . SER F 2 130 ? 14.249 10.505 4.207 1.00 64.12 127 SER F O 1
ATOM 10545 N N . PRO F 2 131 ? 13.041 12.245 3.488 1.00 60.00 128 PRO F N 1
ATOM 10546 C CA . PRO F 2 131 ? 13.371 11.962 2.090 1.00 58.96 128 PRO F CA 1
ATOM 10547 C C . PRO F 2 131 ? 14.747 12.495 1.716 1.00 57.40 128 PRO F C 1
ATOM 10548 O O . PRO F 2 131 ? 15.301 13.387 2.362 1.00 59.28 128 PRO F O 1
ATOM 10552 N N . LYS F 2 132 ? 15.294 11.926 0.641 1.00 57.43 129 LYS F N 1
ATOM 10553 C CA . LYS F 2 132 ? 16.631 12.272 0.182 1.00 55.45 129 LYS F CA 1
ATOM 10554 C C . LYS F 2 132 ? 16.671 12.915 -1.196 1.00 54.55 129 LYS F C 1
ATOM 10555 O O . LYS F 2 132 ? 17.741 13.379 -1.607 1.00 54.34 129 LYS F O 1
ATOM 10561 N N . GLN F 2 133 ? 15.556 12.954 -1.923 1.00 55.56 130 GLN F N 1
ATOM 10562 C CA . GLN F 2 133 ? 15.500 13.622 -3.215 1.00 57.66 130 GLN F CA 1
ATOM 10563 C C . GLN F 2 133 ? 14.133 14.275 -3.368 1.00 64.39 130 GLN F C 1
ATOM 10564 O O . GLN F 2 133 ? 13.294 14.233 -2.463 1.00 73.55 130 GLN F O 1
ATOM 10570 N N . GLU F 2 134 ? 13.910 14.886 -4.529 1.00 65.48 131 GLU F N 1
ATOM 10571 C CA . GLU F 2 134 ? 12.684 15.632 -4.789 1.00 70.99 131 GLU F CA 1
ATOM 10572 C C . GLU F 2 134 ? 11.808 14.992 -5.867 1.00 67.89 131 GLU F C 1
ATOM 10573 O O . GLU F 2 134 ? 10.584 14.942 -5.691 1.00 73.22 131 GLU F O 1
ATOM 10579 N N . PRO F 2 135 ? 12.362 14.515 -6.995 1.00 63.81 132 PRO F N 1
ATOM 10580 C CA . PRO F 2 135 ? 11.485 13.912 -8.016 1.00 67.00 132 PRO F CA 1
ATOM 10581 C C . PRO F 2 135 ? 10.634 12.767 -7.496 1.00 68.51 132 PRO F C 1
ATOM 10582 O O . PRO F 2 135 ? 9.454 12.666 -7.854 1.00 67.99 132 PRO F O 1
ATOM 10586 N N . ALA F 2 136 ? 11.197 11.901 -6.652 1.00 76.20 133 ALA F N 1
ATOM 10587 C CA . ALA F 2 136 ? 10.426 10.777 -6.133 1.00 68.23 133 ALA F CA 1
ATOM 10588 C C . ALA F 2 136 ? 9.588 11.179 -4.926 1.00 67.78 133 ALA F C 1
ATOM 10589 O O . ALA F 2 136 ? 8.438 10.745 -4.798 1.00 71.99 133 ALA F O 1
ATOM 10591 N N . TRP F 2 137 ? 10.141 12.009 -4.037 1.00 63.84 134 TRP F N 1
ATOM 10592 C CA . TRP F 2 137 ? 9.419 12.381 -2.823 1.00 65.93 134 TRP F CA 1
ATOM 10593 C C . TRP F 2 137 ? 8.165 13.185 -3.140 1.00 70.69 134 TRP F C 1
ATOM 10594 O O . TRP F 2 137 ? 7.111 12.965 -2.531 1.00 70.01 134 TRP F O 1
ATOM 10605 N N . ARG F 2 138 ? 8.259 14.129 -4.080 1.00 74.50 135 ARG F N 1
ATOM 10606 C CA . ARG F 2 138 ? 7.088 14.917 -4.448 1.00 74.29 135 ARG F CA 1
ATOM 10607 C C . ARG F 2 138 ? 5.980 14.025 -4.992 1.00 72.80 135 ARG F C 1
ATOM 10608 O O . ARG F 2 138 ? 4.829 14.104 -4.548 1.00 74.49 135 ARG F O 1
ATOM 10616 N N . SER F 2 139 ? 6.313 13.158 -5.949 1.00 68.40 136 SER F N 1
ATOM 10617 C CA . SER F 2 139 ? 5.307 12.266 -6.513 1.00 70.03 136 SER F CA 1
ATOM 10618 C C . SER F 2 139 ? 4.794 11.281 -5.469 1.00 77.86 136 SER F C 1
ATOM 10619 O O . SER F 2 139 ? 3.596 10.983 -5.427 1.00 80.55 136 SER F O 1
ATOM 10622 N N . PHE F 2 140 ? 5.680 10.778 -4.606 1.00 80.20 137 PHE F N 1
ATOM 10623 C CA . PHE F 2 140 ? 5.261 9.789 -3.616 1.00 77.35 137 PHE F CA 1
ATOM 10624 C C . PHE F 2 140 ? 4.315 10.391 -2.583 1.00 72.08 137 PHE F C 1
ATOM 10625 O O . PHE F 2 140 ? 3.368 9.729 -2.142 1.00 79.42 137 PHE F O 1
ATOM 10633 N N . SER F 2 141 ? 4.546 11.644 -2.189 1.00 69.22 138 SER F N 1
ATOM 10634 C CA . SER F 2 141 ? 3.777 12.256 -1.111 1.00 69.01 138 SER F CA 1
ATOM 10635 C C . SER F 2 141 ? 2.455 12.861 -1.569 1.00 69.43 138 SER F C 1
ATOM 10636 O O . SER F 2 141 ? 1.502 12.899 -0.783 1.00 72.36 138 SER F O 1
ATOM 10639 N N . ARG F 2 142 ? 2.363 13.331 -2.814 1.00 70.53 139 ARG F N 1
ATOM 10640 C CA . ARG F 2 142 ? 1.165 14.017 -3.276 1.00 71.97 139 ARG F CA 1
ATOM 10641 C C . ARG F 2 142 ? 0.508 13.376 -4.490 1.00 72.88 139 ARG F C 1
ATOM 10642 O O . ARG F 2 142 ? -0.506 13.899 -4.967 1.00 98.28 139 ARG F O 1
ATOM 10650 N N . ASN F 2 143 ? 1.040 12.266 -5.004 1.00 71.80 140 ASN F N 1
ATOM 10651 C CA . ASN F 2 143 ? 0.441 11.619 -6.167 1.00 81.21 140 ASN F CA 1
ATOM 10652 C C . ASN F 2 143 ? 0.899 10.171 -6.298 1.00 85.48 140 ASN F C 1
ATOM 10653 O O . ASN F 2 143 ? 1.770 9.864 -7.119 1.00 83.37 140 ASN F O 1
ATOM 10658 N N . LYS F 2 144 ? 0.309 9.273 -5.504 1.00 90.20 141 LYS F N 1
ATOM 10659 C CA . LYS F 2 144 ? 0.670 7.861 -5.572 1.00 85.91 141 LYS F CA 1
ATOM 10660 C C . LYS F 2 144 ? 0.396 7.254 -6.943 1.00 84.22 141 LYS F C 1
ATOM 10661 O O . LYS F 2 144 ? 1.019 6.246 -7.297 1.00 83.00 141 LYS F O 1
ATOM 10667 N N . ALA F 2 145 ? -0.520 7.838 -7.719 1.00 92.20 142 ALA F N 1
ATOM 10668 C CA . ALA F 2 145 ? -0.857 7.270 -9.021 1.00 105.36 142 ALA F CA 1
ATOM 10669 C C . ALA F 2 145 ? 0.301 7.398 -10.003 1.00 93.37 142 ALA F C 1
ATOM 10670 O O . ALA F 2 145 ? 0.615 6.445 -10.726 1.00 84.87 142 ALA F O 1
ATOM 10672 N N . GLU F 2 146 ? 0.945 8.566 -10.049 1.00 88.68 143 GLU F N 1
ATOM 10673 C CA . GLU F 2 146 ? 2.063 8.759 -10.965 1.00 92.11 143 GLU F CA 1
ATOM 10674 C C . GLU F 2 146 ? 3.368 8.205 -10.407 1.00 88.49 143 GLU F C 1
ATOM 10675 O O . GLU F 2 146 ? 4.258 7.837 -11.182 1.00 84.66 143 GLU F O 1
ATOM 10681 N N . TYR F 2 147 ? 3.505 8.144 -9.080 1.00 85.00 144 TYR F N 1
ATOM 10682 C CA . TYR F 2 147 ? 4.705 7.558 -8.491 1.00 79.48 144 TYR F CA 1
ATOM 10683 C C . TYR F 2 147 ? 4.820 6.080 -8.837 1.00 76.49 144 TYR F C 1
ATOM 10684 O O . TYR F 2 147 ? 5.915 5.586 -9.132 1.00 73.25 144 TYR F O 1
ATOM 10693 N N . ASP F 2 148 ? 3.699 5.355 -8.804 1.00 78.27 145 ASP F N 1
ATOM 10694 C CA . ASP F 2 148 ? 3.714 3.943 -9.164 1.00 77.01 145 ASP F CA 1
ATOM 10695 C C . ASP F 2 148 ? 4.009 3.727 -10.642 1.00 77.41 145 ASP F C 1
ATOM 10696 O O . ASP F 2 148 ? 4.490 2.651 -11.013 1.00 79.93 145 ASP F O 1
ATOM 10701 N N . LYS F 2 149 ? 3.735 4.720 -11.491 1.00 78.48 146 LYS F N 1
ATOM 10702 C CA . LYS F 2 149 ? 4.060 4.587 -12.907 1.00 80.71 146 LYS F CA 1
ATOM 10703 C C . LYS F 2 149 ? 5.561 4.709 -13.142 1.00 82.80 146 LYS F C 1
ATOM 10704 O O . LYS F 2 149 ? 6.117 4.025 -14.010 1.00 80.33 146 LYS F O 1
ATOM 10710 N N . LYS F 2 150 ? 6.232 5.576 -12.380 1.00 81.33 147 LYS F N 1
ATOM 10711 C CA . LYS F 2 150 ? 7.678 5.715 -12.516 1.00 80.23 147 LYS F CA 1
ATOM 10712 C C . LYS F 2 150 ? 8.401 4.465 -12.030 1.00 78.30 147 LYS F C 1
ATOM 10713 O O . LYS F 2 150 ? 9.426 4.073 -12.601 1.00 80.01 147 LYS F O 1
ATOM 10719 N N . VAL F 2 151 ? 7.885 3.829 -10.977 1.00 72.80 148 VAL F N 1
ATOM 10720 C CA . VAL F 2 151 ? 8.505 2.610 -10.469 1.00 66.67 148 VAL F CA 1
ATOM 10721 C C . VAL F 2 151 ? 8.361 1.477 -11.478 1.00 73.69 148 VAL F C 1
ATOM 10722 O O . VAL F 2 151 ? 9.286 0.679 -11.674 1.00 85.61 148 VAL F O 1
ATOM 10726 N N . LEU F 2 152 ? 7.204 1.390 -12.139 1.00 74.59 149 LEU F N 1
ATOM 10727 C CA . LEU F 2 152 ? 7.002 0.347 -13.140 1.00 79.00 149 LEU F CA 1
ATOM 10728 C C . LEU F 2 152 ? 7.850 0.599 -14.380 1.00 79.12 149 LEU F C 1
ATOM 10729 O O . LEU F 2 152 ? 8.427 -0.339 -14.945 1.00 80.13 149 LEU F O 1
ATOM 10734 N N . LEU F 2 153 ? 7.937 1.856 -14.821 1.00 80.79 150 LEU F N 1
ATOM 10735 C CA . LEU F 2 153 ? 8.774 2.179 -15.972 1.00 83.40 150 LEU F CA 1
ATOM 10736 C C . LEU F 2 153 ? 10.247 1.934 -15.667 1.00 81.13 150 LEU F C 1
ATOM 10737 O O . LEU F 2 153 ? 11.004 1.492 -16.539 1.00 80.80 150 LEU F O 1
ATOM 10742 N N . GLN F 2 154 ? 10.668 2.208 -14.431 1.00 75.76 151 GLN F N 1
ATOM 10743 C CA . GLN F 2 154 ? 12.052 1.953 -14.049 1.00 69.89 151 GLN F CA 1
ATOM 10744 C C . GLN F 2 154 ? 12.322 0.463 -13.884 1.00 73.22 151 GLN F C 1
ATOM 10745 O O . GLN F 2 154 ? 13.449 0.010 -14.112 1.00 73.91 151 GLN F O 1
ATOM 10751 N N . ALA F 2 155 ? 11.306 -0.310 -13.492 1.00 73.78 152 ALA F N 1
ATOM 10752 C CA . ALA F 2 155 ? 11.489 -1.749 -13.336 1.00 71.22 152 ALA F CA 1
ATOM 10753 C C . ALA F 2 155 ? 11.805 -2.412 -14.671 1.00 74.51 152 ALA F C 1
ATOM 10754 O O . ALA F 2 155 ? 12.628 -3.332 -14.738 1.00 77.05 152 ALA F O 1
ATOM 10756 N N . ARG F 2 156 ? 11.159 -1.959 -15.747 1.00 75.53 153 ARG F N 1
ATOM 10757 C CA . ARG F 2 156 ? 11.465 -2.475 -17.075 1.00 83.02 153 ARG F CA 1
ATOM 10758 C C . ARG F 2 156 ? 12.737 -1.873 -17.653 1.00 79.97 153 ARG F C 1
ATOM 10759 O O . ARG F 2 156 ? 13.310 -2.447 -18.585 1.00 80.22 153 ARG F O 1
ATOM 10767 N N . GLN F 2 157 ? 13.186 -0.731 -17.126 1.00 76.86 154 GLN F N 1
ATOM 10768 C CA . GLN F 2 157 ? 14.455 -0.161 -17.565 1.00 74.78 154 GLN F CA 1
ATOM 10769 C C . GLN F 2 157 ? 15.619 -1.074 -17.205 1.00 72.56 154 GLN F C 1
ATOM 10770 O O . GLN F 2 157 ? 16.517 -1.303 -18.024 1.00 70.93 154 GLN F O 1
ATOM 10776 N N . TYR F 2 158 ? 15.620 -1.604 -15.986 1.00 68.96 155 TYR F N 1
ATOM 10777 C CA . TYR F 2 158 ? 16.670 -2.513 -15.529 1.00 70.29 155 TYR F CA 1
ATOM 10778 C C . TYR F 2 158 ? 16.215 -3.966 -15.668 1.00 69.20 155 TYR F C 1
ATOM 10779 O O . TYR F 2 158 ? 16.177 -4.736 -14.709 1.00 65.25 155 TYR F O 1
ATOM 10788 N N . SER F 2 159 ? 15.865 -4.333 -16.897 1.00 73.45 156 SER F N 1
ATOM 10789 C CA . SER F 2 159 ? 15.407 -5.686 -17.186 1.00 71.91 156 SER F CA 1
ATOM 10790 C C . SER F 2 159 ? 15.908 -6.157 -18.547 1.00 80.91 156 SER F C 1
ATOM 10791 O O . SER F 2 159 ? 16.034 -7.358 -18.791 1.00 72.11 156 SER F O 1
ATOM 10794 N N . THR G 3 8 ? -1.714 -31.497 19.075 1.00 89.65 22 THR G N 1
ATOM 10795 C CA . THR G 3 8 ? -2.101 -30.330 19.860 1.00 118.16 22 THR G CA 1
ATOM 10796 C C . THR G 3 8 ? -1.005 -29.269 19.844 1.00 136.78 22 THR G C 1
ATOM 10797 O O . THR G 3 8 ? -1.250 -28.115 19.494 1.00 124.59 22 THR G O 1
ATOM 10801 N N . HIS G 3 9 ? 0.206 -29.669 20.226 1.00 140.04 23 HIS G N 1
ATOM 10802 C CA . HIS G 3 9 ? 1.342 -28.762 20.235 1.00 125.27 23 HIS G CA 1
ATOM 10803 C C . HIS G 3 9 ? 1.889 -28.585 18.820 1.00 124.42 23 HIS G C 1
ATOM 10804 O O . HIS G 3 9 ? 1.353 -29.114 17.842 1.00 114.75 23 HIS G O 1
ATOM 10811 N N . ILE G 3 10 ? 2.978 -27.826 18.709 1.00 135.64 24 ILE G N 1
ATOM 10812 C CA . ILE G 3 10 ? 3.617 -27.571 17.424 1.00 121.17 24 ILE G CA 1
ATOM 10813 C C . ILE G 3 10 ? 5.103 -27.344 17.665 1.00 118.04 24 ILE G C 1
ATOM 10814 O O . ILE G 3 10 ? 5.516 -26.897 18.739 1.00 112.12 24 ILE G O 1
ATOM 10819 N N . ASN G 3 11 ? 5.910 -27.674 16.661 1.00 115.63 25 ASN G N 1
ATOM 10820 C CA . ASN G 3 11 ? 7.356 -27.496 16.711 1.00 114.98 25 ASN G CA 1
ATOM 10821 C C . ASN G 3 11 ? 7.747 -26.387 15.745 1.00 117.04 25 ASN G C 1
ATOM 10822 O O . ASN G 3 11 ? 7.526 -26.506 14.535 1.00 113.10 25 ASN G O 1
ATOM 10827 N N . LEU G 3 12 ? 8.326 -25.316 16.279 1.00 112.08 26 LEU G N 1
ATOM 10828 C CA . LEU G 3 12 ? 8.734 -24.166 15.489 1.00 104.78 26 LEU G CA 1
ATOM 10829 C C . LEU G 3 12 ? 10.247 -24.003 15.546 1.00 103.55 26 LEU G C 1
ATOM 10830 O O . LEU G 3 12 ? 10.915 -24.496 16.459 1.00 99.93 26 LEU G O 1
ATOM 10835 N N . LYS G 3 13 ? 10.780 -23.297 14.551 1.00 106.02 27 LYS G N 1
ATOM 10836 C CA . LYS G 3 13 ? 12.213 -23.073 14.420 1.00 100.30 27 LYS G CA 1
ATOM 10837 C C . LYS G 3 13 ? 12.466 -21.607 14.104 1.00 95.64 27 LYS G C 1
ATOM 10838 O O . LYS G 3 13 ? 11.834 -21.045 13.203 1.00 90.44 27 LYS G O 1
ATOM 10844 N N . VAL G 3 14 ? 13.385 -20.994 14.845 1.00 92.14 28 VAL G N 1
ATOM 10845 C CA . VAL G 3 14 ? 13.767 -19.600 14.651 1.00 90.36 28 VAL G CA 1
ATOM 10846 C C . VAL G 3 14 ? 15.233 -19.564 14.247 1.00 87.75 28 VAL G C 1
ATOM 10847 O O . VAL G 3 14 ? 16.084 -20.149 14.927 1.00 82.93 28 VAL G O 1
ATOM 10851 N N . SER G 3 15 ? 15.526 -18.878 13.143 1.00 95.91 29 SER G N 1
ATOM 10852 C CA . SER G 3 15 ? 16.878 -18.813 12.607 1.00 85.45 29 SER G CA 1
ATOM 10853 C C . SER G 3 15 ? 17.156 -17.416 12.073 1.00 80.29 29 SER G C 1
ATOM 10854 O O . SER G 3 15 ? 16.278 -16.786 11.477 1.00 77.21 29 SER G O 1
ATOM 10857 N N . ASP G 3 16 ? 18.384 -16.940 12.287 1.00 84.45 30 ASP G N 1
ATOM 10858 C CA . ASP G 3 16 ? 18.824 -15.651 11.765 1.00 76.74 30 ASP G CA 1
ATOM 10859 C C . ASP G 3 16 ? 20.022 -15.779 10.832 1.00 75.85 30 ASP G C 1
ATOM 10860 O O . ASP G 3 16 ? 20.607 -14.760 10.447 1.00 85.22 30 ASP G O 1
ATOM 10865 N N . GLY G 3 17 ? 20.403 -16.999 10.460 1.00 82.05 31 GLY G N 1
ATOM 10866 C CA . GLY G 3 17 ? 21.541 -17.223 9.595 1.00 81.61 31 GLY G CA 1
ATOM 10867 C C . GLY G 3 17 ? 22.794 -17.705 10.290 1.00 79.66 31 GLY G C 1
ATOM 10868 O O . GLY G 3 17 ? 23.834 -17.831 9.632 1.00 87.47 31 GLY G O 1
ATOM 10869 N N . SER G 3 18 ? 22.733 -17.976 11.593 1.00 76.95 32 SER G N 1
ATOM 10870 C CA . SER G 3 18 ? 23.895 -18.450 12.336 1.00 76.86 32 SER G CA 1
ATOM 10871 C C . SER G 3 18 ? 23.461 -19.288 13.532 1.00 77.98 32 SER G C 1
ATOM 10872 O O . SER G 3 18 ? 23.796 -20.474 13.622 1.00 77.10 32 SER G O 1
ATOM 10875 N N . SER G 3 19 ? 22.717 -18.682 14.453 1.00 78.97 33 SER G N 1
ATOM 10876 C CA . SER G 3 19 ? 22.200 -19.376 15.623 1.00 82.33 33 SER G CA 1
ATOM 10877 C C . SER G 3 19 ? 20.740 -19.746 15.399 1.00 84.64 33 SER G C 1
ATOM 10878 O O . SER G 3 19 ? 19.955 -18.939 14.891 1.00 82.49 33 SER G O 1
ATOM 10881 N N . GLU G 3 20 ? 20.383 -20.971 15.777 1.00 83.12 34 GLU G N 1
ATOM 10882 C CA . GLU G 3 20 ? 19.037 -21.490 15.584 1.00 81.96 34 GLU G CA 1
ATOM 10883 C C . GLU G 3 20 ? 18.542 -22.121 16.876 1.00 83.66 34 GLU G C 1
ATOM 10884 O O . GLU G 3 20 ? 19.318 -22.736 17.614 1.00 89.70 34 GLU G O 1
ATOM 10890 N N . ILE G 3 21 ? 17.248 -21.961 17.146 1.00 84.62 35 ILE G N 1
ATOM 10891 C CA . ILE G 3 21 ? 16.622 -22.480 18.358 1.00 84.86 35 ILE G CA 1
ATOM 10892 C C . ILE G 3 21 ? 15.286 -23.105 17.983 1.00 88.48 35 ILE G C 1
ATOM 10893 O O . ILE G 3 21 ? 14.506 -22.510 17.231 1.00 85.66 35 ILE G O 1
ATOM 10898 N N . PHE G 3 22 ? 15.023 -24.301 18.503 1.00 97.64 36 PHE G N 1
ATOM 10899 C CA . PHE G 3 22 ? 13.763 -24.998 18.282 1.00 95.87 36 PHE G CA 1
ATOM 10900 C C . PHE G 3 22 ? 12.877 -24.848 19.512 1.00 97.56 36 PHE G C 1
ATOM 10901 O O . PHE G 3 22 ? 13.331 -25.069 20.640 1.00 94.87 36 PHE G O 1
ATOM 10909 N N . PHE G 3 23 ? 11.621 -24.476 19.292 1.00 100.58 37 PHE G N 1
ATOM 10910 C CA . PHE G 3 23 ? 10.643 -24.333 20.359 1.00 106.15 37 PHE G CA 1
ATOM 10911 C C . PHE G 3 23 ? 9.529 -25.359 20.191 1.00 116.01 37 PHE G C 1
ATOM 10912 O O . PHE G 3 23 ? 9.364 -25.965 19.129 1.00 114.45 37 PHE G O 1
ATOM 10920 N N . LYS G 3 24 ? 8.759 -25.546 21.264 1.00 120.68 38 LYS G N 1
ATOM 10921 C CA . LYS G 3 24 ? 7.636 -26.484 21.249 1.00 123.00 38 LYS G CA 1
ATOM 10922 C C . LYS G 3 24 ? 6.550 -25.919 22.160 1.00 125.83 38 LYS G C 1
ATOM 10923 O O . LYS G 3 24 ? 6.677 -25.972 23.387 1.00 127.80 38 LYS G O 1
ATOM 10929 N N . ILE G 3 25 ? 5.491 -25.381 21.554 1.00 121.90 39 ILE G N 1
ATOM 10930 C CA . ILE G 3 25 ? 4.372 -24.792 22.279 1.00 123.26 39 ILE G CA 1
ATOM 10931 C C . ILE G 3 25 ? 3.072 -25.198 21.597 1.00 123.29 39 ILE G C 1
ATOM 10932 O O . ILE G 3 25 ? 3.065 -25.795 20.519 1.00 118.75 39 ILE G O 1
ATOM 10937 N N . LYS G 3 26 ? 1.962 -24.860 22.245 1.00 126.09 40 LYS G N 1
ATOM 10938 C CA . LYS G 3 26 ? 0.635 -25.150 21.728 1.00 123.22 40 LYS G CA 1
ATOM 10939 C C . LYS G 3 26 ? 0.160 -24.012 20.829 1.00 116.90 40 LYS G C 1
ATOM 10940 O O . LYS G 3 26 ? 0.645 -22.880 20.907 1.00 120.02 40 LYS G O 1
ATOM 10946 N N . LYS G 3 27 ? -0.805 -24.330 19.961 1.00 110.14 41 LYS G N 1
ATOM 10947 C CA . LYS G 3 27 ? -1.279 -23.362 18.976 1.00 103.59 41 LYS G CA 1
ATOM 10948 C C . LYS G 3 27 ? -1.963 -22.158 19.612 1.00 111.27 41 LYS G C 1
ATOM 10949 O O . LYS G 3 27 ? -2.155 -21.143 18.934 1.00 110.78 41 LYS G O 1
ATOM 10955 N N . THR G 3 28 ? -2.335 -22.241 20.888 1.00 119.39 42 THR G N 1
ATOM 10956 C CA . THR G 3 28 ? -2.954 -21.117 21.577 1.00 121.36 42 THR G CA 1
ATOM 10957 C C . THR G 3 28 ? -1.940 -20.190 22.234 1.00 125.13 42 THR G C 1
ATOM 10958 O O . THR G 3 28 ? -2.309 -19.084 22.642 1.00 126.72 42 THR G O 1
ATOM 10962 N N . THR G 3 29 ? -0.685 -20.608 22.341 1.00 124.12 43 THR G N 1
ATOM 10963 C CA . THR G 3 29 ? 0.331 -19.776 22.974 1.00 130.78 43 THR G CA 1
ATOM 10964 C C . THR G 3 29 ? 0.698 -18.617 22.054 1.00 128.41 43 THR G C 1
ATOM 10965 O O . THR G 3 29 ? 0.900 -18.827 20.851 1.00 118.40 43 THR G O 1
ATOM 10969 N N . PRO G 3 30 ? 0.782 -17.388 22.566 1.00 123.15 44 PRO G N 1
ATOM 10970 C CA . PRO G 3 30 ? 1.187 -16.265 21.712 1.00 112.64 44 PRO G CA 1
ATOM 10971 C C . PRO G 3 30 ? 2.622 -16.423 21.233 1.00 110.19 44 PRO G C 1
ATOM 10972 O O . PRO G 3 30 ? 3.491 -16.911 21.960 1.00 114.11 44 PRO G O 1
ATOM 10976 N N . LEU G 3 31 ? 2.863 -16.000 19.990 1.00 103.86 45 LEU G N 1
ATOM 10977 C CA . LEU G 3 31 ? 4.182 -16.157 19.389 1.00 93.44 45 LEU G CA 1
ATOM 10978 C C . LEU G 3 31 ? 5.216 -15.211 19.985 1.00 93.61 45 LEU G C 1
ATOM 10979 O O . LEU G 3 31 ? 6.417 -15.468 19.852 1.00 91.19 45 LEU G O 1
ATOM 10984 N N . ARG G 3 32 ? 4.786 -14.129 20.638 1.00 95.26 46 ARG G N 1
ATOM 10985 C CA . ARG G 3 32 ? 5.736 -13.202 21.239 1.00 99.19 46 ARG G CA 1
ATOM 10986 C C . ARG G 3 32 ? 6.461 -13.795 22.439 1.00 95.35 46 ARG G C 1
ATOM 10987 O O . ARG G 3 32 ? 7.455 -13.213 22.888 1.00 98.49 46 ARG G O 1
ATOM 10995 N N . ARG G 3 33 ? 5.992 -14.927 22.968 1.00 91.44 47 ARG G N 1
ATOM 10996 C CA . ARG G 3 33 ? 6.686 -15.570 24.079 1.00 95.01 47 ARG G CA 1
ATOM 10997 C C . ARG G 3 33 ? 8.073 -16.038 23.654 1.00 96.41 47 ARG G C 1
ATOM 10998 O O . ARG G 3 33 ? 9.068 -15.769 24.336 1.00 97.11 47 ARG G O 1
ATOM 11000 N N . LEU G 3 34 ? 8.157 -16.741 22.522 1.00 97.27 48 LEU G N 1
ATOM 11001 C CA . LEU G 3 34 ? 9.454 -17.183 22.023 1.00 96.78 48 LEU G CA 1
ATOM 11002 C C . LEU G 3 34 ? 10.251 -16.042 21.406 1.00 96.81 48 LEU G C 1
ATOM 11003 O O . LEU G 3 34 ? 11.482 -16.123 21.355 1.00 91.41 48 LEU G O 1
ATOM 11008 N N . MET G 3 35 ? 9.580 -14.987 20.938 1.00 98.32 49 MET G N 1
ATOM 11009 C CA . MET G 3 35 ? 10.291 -13.852 20.357 1.00 90.53 49 MET G CA 1
ATOM 11010 C C . MET G 3 35 ? 11.164 -13.161 21.397 1.00 92.02 49 MET G C 1
ATOM 11011 O O . MET G 3 35 ? 12.339 -12.869 21.145 1.00 88.90 49 MET G O 1
ATOM 11016 N N . GLU G 3 36 ? 10.602 -12.888 22.577 1.00 97.25 50 GLU G N 1
ATOM 11017 C CA . GLU G 3 36 ? 11.377 -12.236 23.627 1.00 100.54 50 GLU G CA 1
ATOM 11018 C C . GLU G 3 36 ? 12.448 -13.166 24.182 1.00 95.28 50 GLU G C 1
ATOM 11019 O O . GLU G 3 36 ? 13.547 -12.719 24.531 1.00 92.74 50 GLU G O 1
ATOM 11025 N N . ALA G 3 37 ? 12.148 -14.464 24.271 1.00 101.53 51 ALA G N 1
ATOM 11026 C CA . ALA G 3 37 ? 13.132 -15.416 24.773 1.00 98.25 51 ALA G CA 1
ATOM 11027 C C . ALA G 3 37 ? 14.263 -15.621 23.774 1.00 98.87 51 ALA G C 1
ATOM 11028 O O . ALA G 3 37 ? 15.427 -15.764 24.166 1.00 101.80 51 ALA G O 1
ATOM 11030 N N . PHE G 3 38 ? 13.942 -15.642 22.478 1.00 94.47 52 PHE G N 1
ATOM 11031 C CA . PHE G 3 38 ? 14.983 -15.768 21.463 1.00 92.11 52 PHE G CA 1
ATOM 11032 C C . PHE G 3 38 ? 15.883 -14.540 21.444 1.00 97.91 52 PHE G C 1
ATOM 11033 O O . PHE G 3 38 ? 17.110 -14.664 21.366 1.00 103.12 52 PHE G O 1
ATOM 11041 N N . ALA G 3 39 ? 15.291 -13.345 21.519 1.00 96.46 53 ALA G N 1
ATOM 11042 C CA . ALA G 3 39 ? 16.088 -12.124 21.507 1.00 90.68 53 ALA G CA 1
ATOM 11043 C C . ALA G 3 39 ? 16.932 -11.987 22.767 1.00 94.95 53 ALA G C 1
ATOM 11044 O O . ALA G 3 39 ? 18.038 -11.437 22.712 1.00 98.70 53 ALA G O 1
ATOM 11046 N N . LYS G 3 40 ? 16.436 -12.479 23.905 1.00 96.04 54 LYS G N 1
ATOM 11047 C CA . LYS G 3 40 ? 17.205 -12.388 25.142 1.00 102.93 54 LYS G CA 1
ATOM 11048 C C . LYS G 3 40 ? 18.432 -13.290 25.095 1.00 100.72 54 LYS G C 1
ATOM 11049 O O . LYS G 3 40 ? 19.487 -12.942 25.639 1.00 90.88 54 LYS G O 1
ATOM 11055 N N . ARG G 3 41 ? 18.316 -14.453 24.449 1.00 103.50 55 ARG G N 1
ATOM 11056 C CA . ARG G 3 41 ? 19.474 -15.329 24.300 1.00 104.68 55 ARG G CA 1
ATOM 11057 C C . ARG G 3 41 ? 20.504 -14.741 23.345 1.00 102.05 55 ARG G C 1
ATOM 11058 O O . ARG G 3 41 ? 21.702 -15.012 23.484 1.00 98.30 55 ARG G O 1
ATOM 11066 N N . GLN G 3 42 ? 20.064 -13.941 22.376 1.00 100.55 56 GLN G N 1
ATOM 11067 C CA . GLN G 3 42 ? 20.961 -13.284 21.436 1.00 99.30 56 GLN G CA 1
ATOM 11068 C C . GLN G 3 42 ? 21.442 -11.927 21.934 1.00 98.77 56 GLN G C 1
ATOM 11069 O O . GLN G 3 42 ? 22.113 -11.209 21.185 1.00 93.76 56 GLN G O 1
ATOM 11075 N N . GLY G 3 43 ? 21.116 -11.561 23.172 1.00 99.34 57 GLY G N 1
ATOM 11076 C CA . GLY G 3 43 ? 21.528 -10.278 23.705 1.00 92.96 57 GLY G CA 1
ATOM 11077 C C . GLY G 3 43 ? 20.904 -9.081 23.029 1.00 91.15 57 GLY G C 1
ATOM 11078 O O . GLY G 3 43 ? 21.477 -7.989 23.071 1.00 102.06 57 GLY G O 1
ATOM 11079 N N . LYS G 3 44 ? 19.743 -9.251 22.407 1.00 87.49 58 LYS G N 1
ATOM 11080 C CA . LYS G 3 44 ? 19.062 -8.191 21.677 1.00 88.68 58 LYS G CA 1
ATOM 11081 C C . LYS G 3 44 ? 17.670 -7.975 22.266 1.00 98.97 58 LYS G C 1
ATOM 11082 O O . LYS G 3 44 ? 17.247 -8.666 23.196 1.00 103.04 58 LYS G O 1
ATOM 11088 N N . GLU G 3 45 ? 16.958 -7.001 21.710 1.00 99.94 59 GLU G N 1
ATOM 11089 C CA . GLU G 3 45 ? 15.594 -6.694 22.110 1.00 102.04 59 GLU G CA 1
ATOM 11090 C C . GLU G 3 45 ? 14.619 -7.138 21.026 1.00 99.03 59 GLU G C 1
ATOM 11091 O O . GLU G 3 45 ? 14.981 -7.287 19.856 1.00 92.88 59 GLU G O 1
ATOM 11097 N N . MET G 3 46 ? 13.366 -7.349 21.436 1.00 100.87 60 MET G N 1
ATOM 11098 C CA . MET G 3 46 ? 12.351 -7.814 20.496 1.00 104.39 60 MET G CA 1
ATOM 11099 C C . MET G 3 46 ? 12.034 -6.748 19.454 1.00 104.70 60 MET G C 1
ATOM 11100 O O . MET G 3 46 ? 11.824 -7.066 18.277 1.00 96.55 60 MET G O 1
ATOM 11105 N N . ASP G 3 47 ? 12.004 -5.478 19.862 1.00 118.84 61 ASP G N 1
ATOM 11106 C CA . ASP G 3 47 ? 11.713 -4.393 18.932 1.00 115.89 61 ASP G CA 1
ATOM 11107 C C . ASP G 3 47 ? 12.855 -4.119 17.963 1.00 101.40 61 ASP G C 1
ATOM 11108 O O . ASP G 3 47 ? 12.684 -3.306 17.048 1.00 94.75 61 ASP G O 1
ATOM 11113 N N . SER G 3 48 ? 14.005 -4.767 18.138 1.00 97.31 62 SER G N 1
ATOM 11114 C CA . SER G 3 48 ? 15.137 -4.612 17.236 1.00 87.21 62 SER G CA 1
ATOM 11115 C C . SER G 3 48 ? 15.234 -5.735 16.213 1.00 80.41 62 SER G C 1
ATOM 11116 O O . SER G 3 48 ? 16.200 -5.771 15.444 1.00 69.74 62 SER G O 1
ATOM 11119 N N . LEU G 3 49 ? 14.263 -6.646 16.182 1.00 83.47 63 LEU G N 1
ATOM 11120 C CA . LEU G 3 49 ? 14.287 -7.777 15.268 1.00 75.30 63 LEU G CA 1
ATOM 11121 C C . LEU G 3 49 ? 12.916 -7.952 14.631 1.00 70.61 63 LEU G C 1
ATOM 11122 O O . LEU G 3 49 ? 11.892 -7.582 15.211 1.00 75.94 63 LEU G O 1
ATOM 11127 N N . ARG G 3 50 ? 12.911 -8.521 13.430 1.00 65.85 64 ARG G N 1
ATOM 11128 C CA . ARG G 3 50 ? 11.693 -8.870 12.719 1.00 66.64 64 ARG G CA 1
ATOM 11129 C C . ARG G 3 50 ? 11.541 -10.384 12.666 1.00 72.14 64 ARG G C 1
ATOM 11130 O O . ARG G 3 50 ? 12.492 -11.136 12.895 1.00 69.10 64 ARG G O 1
ATOM 11138 N N . PHE G 3 51 ? 10.324 -10.828 12.360 1.00 69.79 65 PHE G N 1
ATOM 11139 C CA . PHE G 3 51 ? 10.018 -12.250 12.251 1.00 63.27 65 PHE G CA 1
ATOM 11140 C C . PHE G 3 51 ? 9.076 -12.451 11.076 1.00 70.83 65 PHE G C 1
ATOM 11141 O O . PHE G 3 51 ? 7.954 -11.935 11.084 1.00 87.35 65 PHE G O 1
ATOM 11149 N N . LEU G 3 52 ? 9.529 -13.196 10.072 1.00 69.36 66 LEU G N 1
ATOM 11150 C CA . LEU G 3 52 ? 8.772 -13.415 8.849 1.00 75.74 66 LEU G CA 1
ATOM 11151 C C . LEU G 3 52 ? 8.376 -14.880 8.728 1.00 82.90 66 LEU G C 1
ATOM 11152 O O . LEU G 3 52 ? 9.194 -15.777 8.958 1.00 84.59 66 LEU G O 1
ATOM 11157 N N . TYR G 3 53 ? 7.117 -15.115 8.366 1.00 88.42 67 TYR G N 1
ATOM 11158 C CA . TYR G 3 53 ? 6.604 -16.449 8.070 1.00 94.13 67 TYR G CA 1
ATOM 11159 C C . TYR G 3 53 ? 6.128 -16.447 6.625 1.00 94.40 67 TYR G C 1
ATOM 11160 O O . TYR G 3 53 ? 5.102 -15.835 6.307 1.00 94.93 67 TYR G O 1
ATOM 11169 N N . ASP G 3 54 ? 6.878 -17.125 5.753 1.00 96.11 68 ASP G N 1
ATOM 11170 C CA . ASP G 3 54 ? 6.611 -17.140 4.314 1.00 96.33 68 ASP G CA 1
ATOM 11171 C C . ASP G 3 54 ? 6.609 -15.730 3.727 1.00 94.96 68 ASP G C 1
ATOM 11172 O O . ASP G 3 54 ? 5.900 -15.450 2.758 1.00 87.17 68 ASP G O 1
ATOM 11177 N N . GLY G 3 55 ? 7.401 -14.834 4.313 1.00 96.00 69 GLY G N 1
ATOM 11178 C CA . GLY G 3 55 ? 7.506 -13.475 3.819 1.00 93.14 69 GLY G CA 1
ATOM 11179 C C . GLY G 3 55 ? 6.781 -12.451 4.668 1.00 91.22 69 GLY G C 1
ATOM 11180 O O . GLY G 3 55 ? 7.336 -11.394 4.984 1.00 101.77 69 GLY G O 1
ATOM 11181 N N . ILE G 3 56 ? 5.538 -12.754 5.047 1.00 88.13 70 ILE G N 1
ATOM 11182 C CA . ILE G 3 56 ? 4.724 -11.801 5.789 1.00 8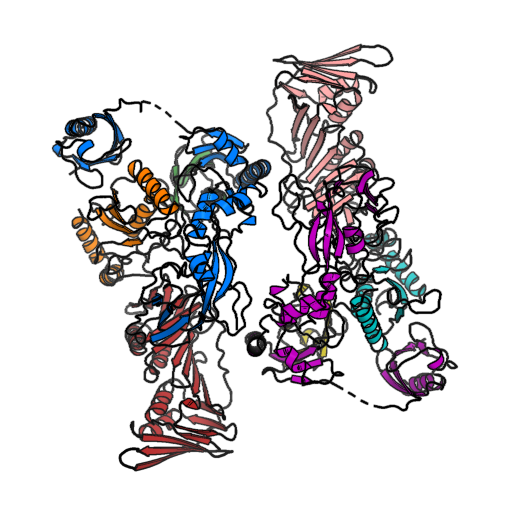4.45 70 ILE G CA 1
ATOM 11183 C C . ILE G 3 56 ? 5.246 -11.668 7.214 1.00 78.79 70 ILE G C 1
ATOM 11184 O O . ILE G 3 56 ? 5.639 -12.656 7.850 1.00 77.72 70 ILE G O 1
ATOM 11189 N N . ARG G 3 57 ? 5.258 -10.437 7.719 1.00 76.87 71 ARG G N 1
ATOM 11190 C CA . ARG G 3 57 ? 5.709 -10.178 9.078 1.00 76.52 71 ARG G CA 1
ATOM 11191 C C . ARG G 3 57 ? 4.709 -10.730 10.088 1.00 76.78 71 ARG G C 1
ATOM 11192 O O . ARG G 3 57 ? 3.511 -10.847 9.813 1.00 79.97 71 ARG G O 1
ATOM 11200 N N . ILE G 3 58 ? 5.214 -11.075 11.270 1.00 76.21 72 ILE G N 1
ATOM 11201 C CA . ILE G 3 58 ? 4.410 -11.651 12.342 1.00 85.07 72 ILE G CA 1
ATOM 11202 C C . ILE G 3 58 ? 4.241 -10.605 13.434 1.00 87.21 72 ILE G C 1
ATOM 11203 O O . ILE G 3 58 ? 5.212 -9.949 13.830 1.00 83.92 72 ILE G O 1
ATOM 11208 N N . GLN G 3 59 ? 3.012 -10.451 13.916 1.00 94.79 73 GLN G N 1
ATOM 11209 C CA . GLN G 3 59 ? 2.722 -9.549 15.018 1.00 103.02 73 GLN G CA 1
ATOM 11210 C C . GLN G 3 59 ? 2.819 -10.295 16.346 1.00 101.79 73 GLN G C 1
ATOM 11211 O O . GLN G 3 59 ? 2.669 -11.517 16.414 1.00 98.45 73 GLN G O 1
ATOM 11217 N N . ALA G 3 60 ? 3.080 -9.535 17.413 1.00 109.19 74 ALA G N 1
ATOM 11218 C CA . ALA G 3 60 ? 3.251 -10.129 18.734 1.00 113.12 74 ALA G CA 1
ATOM 11219 C C . ALA G 3 60 ? 1.970 -10.756 19.270 1.00 118.25 74 ALA G C 1
ATOM 11220 O O . ALA G 3 60 ? 2.039 -11.587 20.181 1.00 111.43 74 ALA G O 1
ATOM 11222 N N . ASP G 3 61 ? 0.811 -10.387 18.730 1.00 133.17 75 ASP G N 1
ATOM 11223 C CA . ASP G 3 61 ? -0.470 -10.883 19.214 1.00 120.62 75 ASP G CA 1
ATOM 11224 C C . ASP G 3 61 ? -0.971 -12.098 18.441 1.00 110.78 75 ASP G C 1
ATOM 11225 O O . ASP G 3 61 ? -2.103 -12.538 18.669 1.00 107.80 75 ASP G O 1
ATOM 11230 N N . GLN G 3 62 ? -0.162 -12.650 17.543 1.00 104.88 76 GLN G N 1
ATOM 11231 C CA . GLN G 3 62 ? -0.594 -13.755 16.702 1.00 103.25 76 GLN G CA 1
ATOM 11232 C C . GLN G 3 62 ? -0.195 -15.097 17.311 1.00 104.27 76 GLN G C 1
ATOM 11233 O O . GLN G 3 62 ? 0.724 -15.193 18.128 1.00 100.82 76 GLN G O 1
ATOM 11239 N N . THR G 3 63 ? -0.908 -16.138 16.899 1.00 109.45 77 THR G N 1
ATOM 11240 C CA . THR G 3 63 ? -0.720 -17.500 17.368 1.00 109.54 77 THR G CA 1
ATOM 11241 C C . THR G 3 63 ? -0.386 -18.412 16.194 1.00 106.60 77 THR G C 1
ATOM 11242 O O . THR G 3 63 ? -0.670 -18.075 15.038 1.00 104.05 77 THR G O 1
ATOM 11246 N N . PRO G 3 64 ? 0.230 -19.573 16.450 1.00 103.74 78 PRO G N 1
ATOM 11247 C CA . PRO G 3 64 ? 0.566 -20.480 15.339 1.00 101.47 78 PRO G CA 1
ATOM 11248 C C . PRO G 3 64 ? -0.630 -20.901 14.502 1.00 105.56 78 PRO G C 1
ATOM 11249 O O . PRO G 3 64 ? -0.487 -21.086 13.287 1.00 104.15 78 PRO G O 1
ATOM 11253 N N . GLU G 3 65 ? -1.808 -21.059 15.108 1.00 109.51 79 GLU G N 1
ATOM 11254 C CA . GLU G 3 65 ? -2.987 -21.450 14.346 1.00 112.33 79 GLU G CA 1
ATOM 11255 C C . GLU G 3 65 ? -3.579 -20.298 13.546 1.00 112.20 79 GLU G C 1
ATOM 11256 O O . GLU G 3 65 ? -4.329 -20.545 12.595 1.00 109.33 79 GLU G O 1
ATOM 11262 N N . ASP G 3 66 ? -3.264 -19.051 13.905 1.00 108.22 80 ASP G N 1
ATOM 11263 C CA . ASP G 3 66 ? -3.755 -17.915 13.131 1.00 109.06 80 ASP G CA 1
ATOM 11264 C C . ASP G 3 66 ? -3.141 -17.890 11.737 1.00 110.91 80 ASP G C 1
ATOM 11265 O O . ASP G 3 66 ? -3.837 -17.618 10.751 1.00 109.55 80 ASP G O 1
ATOM 11270 N N . LEU G 3 67 ? -1.845 -18.170 11.635 1.00 110.27 81 LEU G N 1
ATOM 11271 C CA . LEU G 3 67 ? -1.154 -18.204 10.354 1.00 116.50 81 LEU G CA 1
ATOM 11272 C C . LEU G 3 67 ? -1.187 -19.580 9.703 1.00 119.04 81 LEU G C 1
ATOM 11273 O O . LEU G 3 67 ? -0.570 -19.762 8.648 1.00 112.58 81 LEU G O 1
ATOM 11278 N N . ASP G 3 68 ? -1.890 -20.540 10.302 1.00 114.89 82 ASP G N 1
ATOM 11279 C CA . ASP G 3 68 ? -1.941 -21.921 9.823 1.00 108.39 82 ASP G CA 1
ATOM 11280 C C . ASP G 3 68 ? -0.530 -22.495 9.693 1.00 105.02 82 ASP G C 1
ATOM 11281 O O . ASP G 3 68 ? -0.087 -22.919 8.624 1.00 101.45 82 ASP G O 1
ATOM 11286 N N . MET G 3 69 ? 0.181 -22.490 10.817 1.00 105.36 83 MET G N 1
ATOM 11287 C CA . MET G 3 69 ? 1.554 -22.977 10.856 1.00 115.09 83 MET G CA 1
ATOM 11288 C C . MET G 3 69 ? 1.557 -24.498 10.941 1.00 112.29 83 MET G C 1
ATOM 11289 O O . MET G 3 69 ? 0.980 -25.077 11.869 1.00 103.83 83 MET G O 1
ATOM 11294 N N . GLU G 3 70 ? 2.209 -25.141 9.977 1.00 119.79 84 GLU G N 1
ATOM 11295 C CA . GLU G 3 70 ? 2.336 -26.591 9.966 1.00 111.25 84 GLU G CA 1
ATOM 11296 C C . GLU G 3 70 ? 3.416 -27.008 10.964 1.00 110.05 84 GLU G C 1
ATOM 11297 O O . GLU G 3 70 ? 3.913 -26.200 11.754 1.00 111.41 84 GLU G O 1
ATOM 11303 N N . ASP G 3 71 ? 3.797 -28.281 10.939 1.00 107.51 85 ASP G N 1
ATOM 11304 C CA . ASP G 3 71 ? 4.792 -28.798 11.865 1.00 107.42 85 ASP G CA 1
ATOM 11305 C C . ASP G 3 71 ? 6.192 -28.624 11.290 1.00 109.42 85 ASP G C 1
ATOM 11306 O O . ASP G 3 71 ? 6.408 -28.800 10.087 1.00 106.26 85 ASP G O 1
ATOM 11311 N N . ASN G 3 72 ? 7.137 -28.270 12.164 1.00 111.09 86 ASN G N 1
ATOM 11312 C CA . ASN G 3 72 ? 8.536 -28.054 11.789 1.00 112.43 86 ASN G CA 1
ATOM 11313 C C . ASN G 3 72 ? 8.664 -26.963 10.725 1.00 113.76 86 ASN G C 1
ATOM 11314 O O . ASN G 3 72 ? 9.276 -27.155 9.673 1.00 112.10 86 ASN G O 1
ATOM 11319 N N . ASP G 3 73 ? 8.076 -25.805 11.011 1.00 111.90 87 ASP G N 1
ATOM 11320 C CA . ASP G 3 73 ? 8.174 -24.642 10.143 1.00 108.21 87 ASP G CA 1
ATOM 11321 C C . ASP G 3 73 ? 9.231 -23.679 10.671 1.00 113.15 87 ASP G C 1
ATOM 11322 O O . ASP G 3 73 ? 9.532 -23.652 11.867 1.00 108.94 87 ASP G O 1
ATOM 11327 N N . ILE G 3 74 ? 9.791 -22.885 9.762 1.00 108.73 88 ILE G N 1
ATOM 11328 C CA . ILE G 3 74 ? 10.893 -21.981 10.067 1.00 94.82 88 ILE G CA 1
ATOM 11329 C C . ILE G 3 74 ? 10.368 -20.553 10.115 1.00 87.44 88 ILE G C 1
ATOM 11330 O O . ILE G 3 74 ? 9.592 -20.134 9.248 1.00 84.81 88 ILE G O 1
ATOM 11335 N N . ILE G 3 75 ? 10.792 -19.810 11.133 1.00 86.14 89 ILE G N 1
ATOM 11336 C CA . ILE G 3 75 ? 10.464 -18.396 11.283 1.00 80.77 89 ILE G CA 1
ATOM 11337 C C . ILE G 3 75 ? 11.780 -17.634 11.207 1.00 79.32 89 ILE G C 1
ATOM 11338 O O . ILE G 3 75 ? 12.551 -17.607 12.174 1.00 77.03 89 ILE G O 1
ATOM 11343 N N . GLU G 3 76 ? 12.047 -17.016 10.059 1.00 74.53 90 GLU G N 1
ATOM 11344 C CA . GLU G 3 76 ? 13.291 -16.282 9.877 1.00 72.79 90 GLU G CA 1
ATOM 11345 C C . GLU G 3 76 ? 13.283 -14.999 10.699 1.00 69.73 90 GLU G C 1
ATOM 11346 O O . GLU G 3 76 ? 12.262 -14.315 10.807 1.00 69.48 90 GLU G O 1
ATOM 11352 N N . ALA G 3 77 ? 14.435 -14.676 11.281 1.00 70.21 91 ALA G N 1
ATOM 11353 C CA . ALA G 3 77 ? 14.602 -13.488 12.108 1.00 66.55 91 ALA G CA 1
ATOM 11354 C C . ALA G 3 77 ? 15.518 -12.508 11.389 1.00 64.58 91 ALA G C 1
ATOM 11355 O O . ALA G 3 77 ? 16.678 -12.828 11.109 1.00 65.91 91 ALA G O 1
ATOM 11357 N N . HIS G 3 78 ? 14.998 -11.322 11.095 1.00 64.23 92 HIS G N 1
ATOM 11358 C CA . HIS G 3 78 ? 15.743 -10.271 10.418 1.00 62.16 92 HIS G CA 1
ATOM 11359 C C . HIS G 3 78 ? 15.978 -9.103 11.368 1.00 62.59 92 HIS G C 1
ATOM 11360 O O . HIS G 3 78 ? 15.391 -9.019 12.450 1.00 64.45 92 HIS G O 1
ATOM 11367 N N . ARG G 3 79 ? 16.854 -8.194 10.948 1.00 59.97 93 ARG G N 1
ATOM 11368 C CA . ARG G 3 79 ? 17.183 -7.015 11.737 1.00 61.75 93 ARG G CA 1
ATOM 11369 C C . ARG G 3 79 ? 16.221 -5.883 11.402 1.00 63.49 93 ARG G C 1
ATOM 11370 O O . ARG G 3 79 ? 15.972 -5.598 10.227 1.00 64.71 93 ARG G O 1
ATOM 11378 N N . GLU G 3 80 ? 15.682 -5.243 12.438 1.00 62.38 94 GLU G N 1
ATOM 11379 C CA . GLU G 3 80 ? 14.779 -4.116 12.243 1.00 66.95 94 GLU G CA 1
ATOM 11380 C C . GLU G 3 80 ? 15.558 -2.923 11.702 1.00 63.78 94 GLU G C 1
ATOM 11381 O O . GLU G 3 80 ? 16.506 -2.450 12.340 1.00 67.06 94 GLU G O 1
ATOM 11387 N N . GLN G 3 81 ? 15.163 -2.437 10.529 1.00 56.33 95 GLN G N 1
ATOM 11388 C CA . GLN G 3 81 ? 15.872 -1.361 9.855 1.00 55.58 95 GLN G CA 1
ATOM 11389 C C . GLN G 3 81 ? 14.903 -0.246 9.488 1.00 61.07 95 GLN G C 1
ATOM 11390 O O . GLN G 3 81 ? 13.685 -0.364 9.653 1.00 72.47 95 GLN G O 1
ATOM 11396 N N . ILE G 3 82 ? 15.467 0.847 8.979 1.00 59.00 96 ILE G N 1
ATOM 11397 C CA . ILE G 3 82 ? 14.687 1.988 8.515 1.00 64.48 96 ILE G CA 1
ATOM 11398 C C . ILE G 3 82 ? 15.569 2.811 7.586 1.00 60.02 96 ILE G C 1
ATOM 11399 O O . ILE G 3 82 ? 16.771 2.961 7.820 1.00 55.04 96 ILE G O 1
ATOM 11404 N N . GLY G 3 83 ? 14.964 3.329 6.515 1.00 58.49 97 GLY G N 1
ATOM 11405 C CA . GLY G 3 83 ? 15.693 4.137 5.564 1.00 58.90 97 GLY G CA 1
ATOM 11406 C C . GLY G 3 83 ? 15.670 5.616 5.903 1.00 65.49 97 GLY G C 1
ATOM 11407 O O . GLY G 3 83 ? 14.810 6.098 6.638 1.00 68.87 97 GLY G O 1
ATOM 11408 N N . GLY G 3 84 ? 16.638 6.339 5.350 1.00 65.40 98 GLY G N 1
ATOM 11409 C CA . GLY G 3 84 ? 16.749 7.766 5.585 1.00 60.16 98 GLY G CA 1
ATOM 11410 C C . GLY G 3 84 ? 17.500 8.495 4.489 1.00 59.82 98 GLY G C 1
ATOM 11411 O O . GLY G 3 84 ? 18.214 7.878 3.698 1.00 57.41 98 GLY G O 1
ATOM 11412 N N . MET H 4 1 ? 25.911 59.384 32.246 1.00 85.88 1 MET H N 1
ATOM 11413 C CA . MET H 4 1 ? 25.611 60.048 30.983 1.00 88.90 1 MET H CA 1
ATOM 11414 C C . MET H 4 1 ? 25.988 59.157 29.802 1.00 81.38 1 MET H C 1
ATOM 11415 O O . MET H 4 1 ? 27.132 58.718 29.683 1.00 75.93 1 MET H O 1
ATOM 11420 N N . LEU H 4 2 ? 25.017 58.897 28.932 1.00 74.13 2 LEU H N 1
ATOM 11421 C CA . LEU H 4 2 ? 25.184 57.979 27.815 1.00 65.11 2 LEU H CA 1
ATOM 11422 C C . LEU H 4 2 ? 25.548 58.738 26.545 1.00 57.76 2 LEU H C 1
ATOM 11423 O O . LEU H 4 2 ? 25.070 59.852 26.314 1.00 59.72 2 LEU H O 1
ATOM 11428 N N . GLU H 4 3 ? 26.403 58.123 25.725 1.00 57.12 3 GLU H N 1
ATOM 11429 C CA . GLU H 4 3 ? 26.759 58.690 24.422 1.00 55.85 3 GLU H CA 1
ATOM 11430 C C . GLU H 4 3 ? 27.195 57.519 23.533 1.00 57.89 3 GLU H C 1
ATOM 11431 O O . GLU H 4 3 ? 28.380 57.197 23.456 1.00 57.07 3 GLU H O 1
ATOM 11437 N N . ALA H 4 4 ? 26.220 56.896 22.875 1.00 61.19 4 ALA H N 1
ATOM 11438 C CA . ALA H 4 4 ? 26.445 55.724 22.034 1.00 51.51 4 ALA H CA 1
ATOM 11439 C C . ALA H 4 4 ? 26.271 56.130 20.576 1.00 47.24 4 ALA H C 1
ATOM 11440 O O . ALA H 4 4 ? 25.152 56.412 20.134 1.00 48.70 4 ALA H O 1
ATOM 11442 N N . LYS H 4 5 ? 27.372 56.154 19.832 1.00 43.40 5 LYS H N 1
ATOM 11443 C CA . LYS H 4 5 ? 27.361 56.532 18.426 1.00 46.12 5 LYS H CA 1
ATOM 11444 C C . LYS H 4 5 ? 27.497 55.293 17.553 1.00 53.03 5 LYS H C 1
ATOM 11445 O O . LYS H 4 5 ? 28.427 54.500 17.731 1.00 59.68 5 LYS H O 1
ATOM 11451 N N . PHE H 4 6 ? 26.569 55.132 16.613 1.00 52.37 6 PHE H N 1
ATOM 11452 C CA . PHE H 4 6 ? 26.661 54.080 15.611 1.00 46.15 6 PHE H CA 1
ATOM 11453 C C . PHE H 4 6 ? 27.397 54.603 14.386 1.00 53.38 6 PHE H C 1
ATOM 11454 O O . PHE H 4 6 ? 27.130 55.712 13.916 1.00 56.31 6 PHE H O 1
ATOM 11462 N N . GLU H 4 7 ? 28.330 53.797 13.873 1.00 57.73 7 GLU H N 1
ATOM 11463 C CA . GLU H 4 7 ? 29.022 54.169 12.644 1.00 59.96 7 GLU H CA 1
ATOM 11464 C C . GLU H 4 7 ? 28.064 54.227 11.461 1.00 57.18 7 GLU H C 1
ATOM 11465 O O . GLU H 4 7 ? 28.268 55.020 10.535 1.00 60.09 7 GLU H O 1
ATOM 11471 N N . GLU H 4 8 ? 27.015 53.410 11.474 1.00 55.10 8 GLU H N 1
ATOM 11472 C CA . GLU H 4 8 ? 26.027 53.384 10.404 1.00 58.01 8 GLU H CA 1
ATOM 11473 C C . GLU H 4 8 ? 24.646 53.388 11.037 1.00 60.53 8 GLU H C 1
ATOM 11474 O O . GLU H 4 8 ? 24.308 52.471 11.794 1.00 58.71 8 GLU H O 1
ATOM 11480 N N . ALA H 4 9 ? 23.853 54.421 10.737 1.00 62.74 9 ALA H N 1
ATOM 11481 C CA . ALA H 4 9 ? 22.561 54.567 11.397 1.00 60.97 9 ALA H CA 1
ATOM 11482 C C . ALA H 4 9 ? 21.600 53.458 10.997 1.00 61.71 9 ALA H C 1
ATOM 11483 O O . ALA H 4 9 ? 20.657 53.158 11.739 1.00 55.00 9 ALA H O 1
ATOM 11485 N N . SER H 4 10 ? 21.815 52.845 9.830 1.00 64.97 10 SER H N 1
ATOM 11486 C CA . SER H 4 10 ? 20.942 51.762 9.393 1.00 63.24 10 SER H CA 1
ATOM 11487 C C . SER H 4 10 ? 21.054 50.545 10.303 1.00 58.45 10 SER H C 1
ATOM 11488 O O . SER H 4 10 ? 20.110 49.753 10.393 1.00 58.12 10 SER H O 1
ATOM 11491 N N . LEU H 4 11 ? 22.188 50.386 10.992 1.00 56.89 11 LEU H N 1
ATOM 11492 C CA . LEU H 4 11 ? 22.355 49.257 11.902 1.00 56.07 11 LEU H CA 1
ATOM 11493 C C . LEU H 4 11 ? 21.314 49.289 13.014 1.00 51.48 11 LEU H C 1
ATOM 11494 O O . LEU H 4 11 ? 20.578 48.318 13.217 1.00 50.21 11 LEU H O 1
ATOM 11499 N N . PHE H 4 12 ? 21.235 50.404 13.744 1.00 50.41 12 PHE H N 1
ATOM 11500 C CA . PHE H 4 12 ? 20.222 50.530 14.785 1.00 50.45 12 PHE H CA 1
ATOM 11501 C C . PHE H 4 12 ? 18.814 50.598 14.208 1.00 49.68 12 PHE H C 1
ATOM 11502 O O . PHE H 4 12 ? 17.852 50.279 14.913 1.00 47.45 12 PHE H O 1
ATOM 11510 N N . LYS H 4 13 ? 18.674 51.005 12.944 1.00 49.05 13 LYS H N 1
ATOM 11511 C CA . LYS H 4 13 ? 17.368 50.963 12.296 1.00 50.40 13 LYS H CA 1
ATOM 11512 C C . LYS H 4 13 ? 16.907 49.526 12.085 1.00 51.86 13 LYS H C 1
ATOM 11513 O O . LYS H 4 13 ? 15.745 49.196 12.349 1.00 45.05 13 LYS H O 1
ATOM 11519 N N . ARG H 4 14 ? 17.807 48.655 11.617 1.00 54.33 14 ARG H N 1
ATOM 11520 C CA . ARG H 4 14 ? 17.454 47.253 11.422 1.00 48.73 14 ARG H CA 1
ATOM 11521 C C . ARG H 4 14 ? 17.186 46.548 12.746 1.00 46.16 14 ARG H C 1
ATOM 11522 O O . ARG H 4 14 ? 16.375 45.617 12.796 1.00 48.00 14 ARG H O 1
ATOM 11530 N N . ILE H 4 15 ? 17.858 46.970 13.819 1.00 43.23 15 ILE H N 1
ATOM 11531 C CA . ILE H 4 15 ? 17.654 46.341 15.120 1.00 39.77 15 ILE H CA 1
ATOM 11532 C C . ILE H 4 15 ? 16.241 46.601 15.625 1.00 42.41 15 ILE H C 1
ATOM 11533 O O . ILE H 4 15 ? 15.582 45.700 16.159 1.00 49.46 15 ILE H O 1
ATOM 11538 N N . ILE H 4 16 ? 15.749 47.831 15.462 1.00 41.88 16 ILE H N 1
ATOM 11539 C CA . ILE H 4 16 ? 14.398 48.150 15.909 1.00 41.41 16 ILE H CA 1
ATOM 11540 C C . ILE H 4 16 ? 13.361 47.468 15.026 1.00 43.88 16 ILE H C 1
ATOM 11541 O O . ILE H 4 16 ? 12.302 47.050 15.510 1.00 44.38 16 ILE H O 1
ATOM 11546 N N . ASP H 4 17 ? 13.646 47.328 13.728 1.00 45.49 17 ASP H N 1
ATOM 11547 C CA . ASP H 4 17 ? 12.739 46.603 12.846 1.00 46.05 17 ASP H CA 1
ATOM 11548 C C . ASP H 4 17 ? 12.626 45.133 13.224 1.00 51.58 17 ASP H C 1
ATOM 11549 O O . ASP H 4 17 ? 11.666 44.469 12.814 1.00 54.34 17 ASP H O 1
ATOM 11554 N N . GLY H 4 18 ? 13.580 44.611 13.997 1.00 53.56 18 GLY H N 1
ATOM 11555 C CA . GLY H 4 18 ? 13.566 43.209 14.366 1.00 45.57 18 GLY H CA 1
ATOM 11556 C C . GLY H 4 18 ? 12.481 42.832 15.351 1.00 47.27 18 GLY H C 1
ATOM 11557 O O . GLY H 4 18 ? 12.111 41.655 15.425 1.00 68.02 18 GLY H O 1
ATOM 11558 N N . PHE H 4 19 ? 11.959 43.796 16.110 1.00 45.49 19 PHE H N 1
ATOM 11559 C CA . PHE H 4 19 ? 10.932 43.473 17.093 1.00 65.16 19 PHE H CA 1
ATOM 11560 C C . PHE H 4 19 ? 10.043 44.667 17.422 1.00 58.06 19 PHE H C 1
ATOM 11561 O O . PHE H 4 19 ? 9.665 44.865 18.580 1.00 63.35 19 PHE H O 1
ATOM 11569 N N . LYS H 4 20 ? 9.686 45.457 16.410 1.00 62.75 20 LYS H N 1
ATOM 11570 C CA . LYS H 4 20 ? 8.712 46.523 16.601 1.00 56.11 20 LYS H CA 1
ATOM 11571 C C . LYS H 4 20 ? 7.293 46.088 16.263 1.00 52.64 20 LYS H C 1
ATOM 11572 O O . LYS H 4 20 ? 6.341 46.774 16.653 1.00 53.10 20 LYS H O 1
ATOM 11578 N N . ASP H 4 21 ? 7.131 44.970 15.557 1.00 54.86 21 ASP H N 1
ATOM 11579 C CA . ASP H 4 21 ? 5.815 44.450 15.212 1.00 59.15 21 ASP H CA 1
ATOM 11580 C C . ASP H 4 21 ? 5.298 43.427 16.213 1.00 59.26 21 ASP H C 1
ATOM 11581 O O . ASP H 4 21 ? 4.120 43.058 16.145 1.00 63.53 21 ASP H O 1
ATOM 11586 N N . CYS H 4 22 ? 6.145 42.959 17.131 1.00 56.80 22 CYS H N 1
ATOM 11587 C CA . CYS H 4 22 ? 5.723 42.071 18.203 1.00 56.30 22 CYS H CA 1
ATOM 11588 C C . CYS H 4 22 ? 5.826 42.690 19.588 1.00 51.60 22 CYS H C 1
ATOM 11589 O O . CYS H 4 22 ? 5.094 42.265 20.487 1.00 52.07 22 CYS H O 1
ATOM 11592 N N . VAL H 4 23 ? 6.699 43.676 19.787 1.00 55.19 23 VAL H N 1
ATOM 11593 C CA . VAL H 4 23 ? 6.835 44.363 21.064 1.00 59.05 23 VAL H CA 1
ATOM 11594 C C . VAL H 4 23 ? 6.599 45.850 20.842 1.00 56.70 23 VAL H C 1
ATOM 11595 O O . VAL H 4 23 ? 6.951 46.405 19.796 1.00 56.42 23 VAL H O 1
ATOM 11599 N N . GLN H 4 24 ? 5.994 46.498 21.837 1.00 56.31 24 GLN H N 1
ATOM 11600 C CA . GLN H 4 24 ? 5.696 47.924 21.777 1.00 61.78 24 GLN H CA 1
ATOM 11601 C C . GLN H 4 24 ? 6.579 48.752 22.698 1.00 59.58 24 GLN H C 1
ATOM 11602 O O . GLN H 4 24 ? 7.107 49.788 22.281 1.00 58.91 24 GLN H O 1
ATOM 11608 N N . LEU H 4 25 ? 6.757 48.321 23.944 1.00 55.30 25 LEU H N 1
ATOM 11609 C CA . LEU H 4 25 ? 7.540 49.049 24.935 1.00 51.16 25 LEU H CA 1
ATOM 11610 C C . LEU H 4 25 ? 8.715 48.190 25.377 1.00 46.72 25 LEU H C 1
ATOM 11611 O O . LEU H 4 25 ? 8.532 47.026 25.748 1.00 56.70 25 LEU H O 1
ATOM 11616 N N . VAL H 4 26 ? 9.919 48.762 25.335 1.00 41.33 26 VAL H N 1
ATOM 11617 C CA . VAL H 4 26 ? 11.148 48.047 25.660 1.00 45.37 26 VAL H CA 1
ATOM 11618 C C . VAL H 4 26 ? 12.003 48.914 26.574 1.00 49.91 26 VAL H C 1
ATOM 11619 O O . VAL H 4 26 ? 12.087 50.134 26.390 1.00 49.94 26 VAL H O 1
ATOM 11623 N N . ASN H 4 27 ? 12.638 48.282 27.559 1.00 55.74 27 ASN H N 1
ATOM 11624 C CA . ASN H 4 27 ? 13.622 48.933 28.414 1.00 53.08 27 ASN H CA 1
ATOM 11625 C C . ASN H 4 27 ? 15.018 48.601 27.900 1.00 52.08 27 ASN H C 1
ATOM 11626 O O . ASN H 4 27 ? 15.405 47.429 27.860 1.00 56.68 27 ASN H O 1
ATOM 11631 N N . PHE H 4 28 ? 15.766 49.630 27.510 1.00 54.25 28 PHE H N 1
ATOM 11632 C CA . PHE H 4 28 ? 17.139 49.473 27.034 1.00 52.65 28 PHE H CA 1
ATOM 11633 C C . PHE H 4 28 ? 18.077 49.776 28.197 1.00 55.05 28 PHE H C 1
ATOM 11634 O O . PHE H 4 28 ? 18.354 50.939 28.501 1.00 57.77 28 PHE H O 1
ATOM 11642 N N . GLN H 4 29 ? 18.565 48.723 28.848 1.00 57.09 29 GLN H N 1
ATOM 11643 C CA . GLN H 4 29 ? 19.469 48.865 29.984 1.00 59.69 29 GLN H CA 1
ATOM 11644 C C . GLN H 4 29 ? 20.884 49.084 29.462 1.00 60.78 29 GLN H C 1
ATOM 11645 O O . GLN H 4 29 ? 21.511 48.159 28.936 1.00 60.66 29 GLN H O 1
ATOM 11651 N N . CYS H 4 30 ? 21.387 50.308 29.606 1.00 68.87 30 CYS H N 1
ATOM 11652 C CA . CYS H 4 30 ? 22.693 50.695 29.083 1.00 61.82 30 CYS H CA 1
ATOM 11653 C C . CYS H 4 30 ? 23.717 50.633 30.211 1.00 65.22 30 CYS H C 1
ATOM 11654 O O . CYS H 4 30 ? 23.644 51.408 31.171 1.00 69.63 30 CYS H O 1
ATOM 11657 N N . LYS H 4 31 ? 24.672 49.713 30.091 1.00 68.10 31 LYS H N 1
ATOM 11658 C CA . LYS H 4 31 ? 25.754 49.538 31.042 1.00 66.52 31 LYS H CA 1
ATOM 11659 C C . LYS H 4 31 ? 27.071 49.968 30.391 1.00 64.08 31 LYS H C 1
ATOM 11660 O O . LYS H 4 31 ? 27.073 50.655 29.359 1.00 58.61 31 LYS H O 1
ATOM 11666 N N . GLU H 4 32 ? 28.190 49.564 30.994 1.00 74.81 32 GLU H N 1
ATOM 11667 C CA . GLU H 4 32 ? 29.492 49.800 30.385 1.00 65.64 32 GLU H CA 1
ATOM 11668 C C . GLU H 4 32 ? 29.847 48.739 29.352 1.00 69.87 32 GLU H C 1
ATOM 11669 O O . GLU H 4 32 ? 30.654 49.011 28.456 1.00 67.05 32 GLU H O 1
ATOM 11675 N N . ASP H 4 33 ? 29.263 47.542 29.456 1.00 72.85 33 ASP H N 1
ATOM 11676 C CA . ASP H 4 33 ? 29.522 46.501 28.468 1.00 68.33 33 ASP H CA 1
ATOM 11677 C C . ASP H 4 33 ? 28.836 46.806 27.144 1.00 72.10 33 ASP H C 1
ATOM 11678 O O . ASP H 4 33 ? 29.281 46.335 26.091 1.00 65.59 33 ASP H O 1
ATOM 11683 N N . GLY H 4 34 ? 27.767 47.578 27.177 1.00 62.55 34 GLY H N 1
ATOM 11684 C CA . GLY H 4 34 ? 26.998 47.911 25.997 1.00 54.69 34 GLY H CA 1
ATOM 11685 C C . GLY H 4 34 ? 25.543 48.141 26.373 1.00 52.44 34 GLY H C 1
ATOM 11686 O O . GLY H 4 34 ? 25.244 48.595 27.476 1.00 55.57 34 GLY H O 1
ATOM 11687 N N . ILE H 4 35 ? 24.656 47.811 25.438 1.00 50.22 35 ILE H N 1
ATOM 11688 C CA . ILE H 4 35 ? 23.219 47.982 25.612 1.00 51.43 35 ILE H CA 1
ATOM 11689 C C . ILE H 4 35 ? 22.569 46.607 25.666 1.00 54.62 35 ILE H C 1
ATOM 11690 O O . ILE H 4 35 ? 22.811 45.763 24.794 1.00 50.19 35 ILE H O 1
ATOM 11695 N N . ILE H 4 36 ? 21.749 46.383 26.690 1.00 51.62 36 ILE H N 1
ATOM 11696 C CA . ILE H 4 36 ? 21.015 45.137 26.871 1.00 45.86 36 ILE H CA 1
ATOM 11697 C C . ILE H 4 36 ? 19.528 45.459 26.877 1.00 48.42 36 ILE H C 1
ATOM 11698 O O . ILE H 4 36 ? 19.100 46.438 27.499 1.00 55.53 36 ILE H O 1
ATOM 11703 N N . ALA H 4 37 ? 18.740 44.637 26.187 1.00 42.01 37 ALA H N 1
ATOM 11704 C CA . ALA H 4 37 ? 17.306 44.872 26.089 1.00 44.80 37 ALA H CA 1
ATOM 11705 C C . ALA H 4 37 ? 16.575 43.546 25.946 1.00 42.85 37 ALA H C 1
ATOM 11706 O O . ALA H 4 37 ? 16.942 42.719 25.106 1.00 42.40 37 ALA H O 1
ATOM 11708 N N . GLN H 4 38 ? 15.544 43.353 26.766 1.00 42.84 38 GLN H N 1
ATOM 11709 C CA . GLN H 4 38 ? 14.685 42.182 26.683 1.00 41.64 38 GLN H CA 1
ATOM 11710 C C . GLN H 4 38 ? 13.239 42.613 26.869 1.00 42.97 38 GLN H C 1
ATOM 11711 O O . GLN H 4 38 ? 12.947 43.552 27.615 1.00 44.87 38 GLN H O 1
ATOM 11717 N N . ALA H 4 39 ? 12.336 41.914 26.187 1.00 40.37 39 ALA H N 1
ATOM 11718 C CA . ALA H 4 39 ? 10.915 42.219 26.272 1.00 41.62 39 ALA H CA 1
ATOM 11719 C C . ALA H 4 39 ? 10.122 41.058 25.693 1.00 40.10 39 ALA H C 1
ATOM 11720 O O . ALA H 4 39 ? 10.583 40.371 24.776 1.00 36.47 39 ALA H O 1
ATOM 11722 N N . VAL H 4 40 ? 8.926 40.852 26.238 1.00 45.87 40 VAL H N 1
ATOM 11723 C CA . VAL H 4 40 ? 8.029 39.790 25.804 1.00 47.69 40 VAL H CA 1
ATOM 11724 C C . VAL H 4 40 ? 6.833 40.421 25.103 1.00 50.72 40 VAL H C 1
ATOM 11725 O O . VAL H 4 40 ? 6.418 41.541 25.422 1.00 55.23 40 VAL H O 1
ATOM 11729 N N . ASP H 4 41 ? 6.287 39.700 24.125 1.00 48.85 41 ASP H N 1
ATOM 11730 C CA . ASP H 4 41 ? 5.150 40.194 23.366 1.00 58.36 41 ASP H CA 1
ATOM 11731 C C . ASP H 4 41 ? 3.867 40.053 24.184 1.00 64.90 41 ASP H C 1
ATOM 11732 O O . ASP H 4 41 ? 3.862 39.532 25.303 1.00 68.11 41 ASP H O 1
ATOM 11737 N N . ASP H 4 42 ? 2.756 40.528 23.613 1.00 68.01 42 ASP H N 1
ATOM 11738 C CA . ASP H 4 42 ? 1.474 40.436 24.303 1.00 82.88 42 ASP H CA 1
ATOM 11739 C C . ASP H 4 42 ? 1.035 38.989 24.482 1.00 74.43 42 ASP H C 1
ATOM 11740 O O . ASP H 4 42 ? 0.321 38.670 25.439 1.00 76.31 42 ASP H O 1
ATOM 11745 N N . SER H 4 43 ? 1.455 38.100 23.579 1.00 70.56 43 SER H N 1
ATOM 11746 C CA . SER H 4 43 ? 1.096 36.692 23.679 1.00 70.53 43 SER H CA 1
ATOM 11747 C C . SER H 4 43 ? 1.833 35.973 24.802 1.00 74.21 43 SER H C 1
ATOM 11748 O O . SER H 4 43 ? 1.477 34.833 25.115 1.00 75.54 43 SER H O 1
ATOM 11751 N N . ARG H 4 44 ? 2.847 36.603 25.399 1.00 67.14 44 ARG H N 1
ATOM 11752 C CA . ARG H 4 44 ? 3.589 36.037 26.526 1.00 69.04 44 ARG H CA 1
ATOM 11753 C C . ARG H 4 44 ? 4.284 34.729 26.156 1.00 63.86 44 ARG H C 1
ATOM 11754 O O . ARG H 4 44 ? 4.553 33.892 27.021 1.00 65.20 44 ARG H O 1
ATOM 11762 N N . VAL H 4 45 ? 4.587 34.539 24.873 1.00 59.00 45 VAL H N 1
ATOM 11763 C CA . VAL H 4 45 ? 5.206 33.300 24.417 1.00 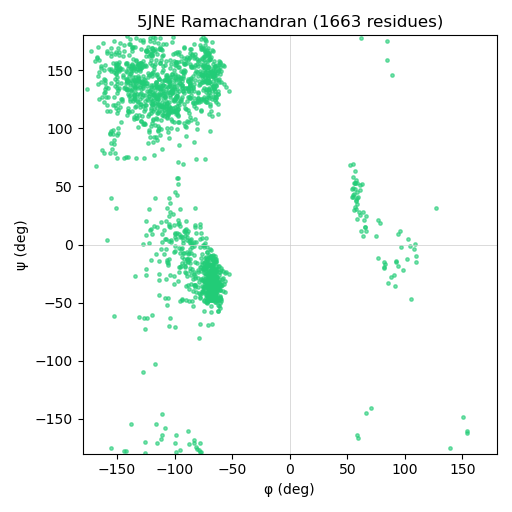57.01 45 VAL H CA 1
ATOM 11764 C C . VAL H 4 45 ? 6.498 33.608 23.668 1.00 56.60 45 VAL H C 1
ATOM 11765 O O . VAL H 4 45 ? 7.417 32.782 23.627 1.00 51.78 45 VAL H O 1
ATOM 11769 N N . LEU H 4 46 ? 6.589 34.802 23.088 1.00 52.09 46 LEU H N 1
ATOM 11770 C CA . LEU H 4 46 ? 7.762 35.221 22.332 1.00 43.95 46 LEU H CA 1
ATOM 11771 C C . LEU H 4 46 ? 8.534 36.254 23.142 1.00 41.21 46 LEU H C 1
ATOM 11772 O O . LEU H 4 46 ? 7.997 37.317 23.471 1.00 47.89 46 LEU H O 1
ATOM 11777 N N . LEU H 4 47 ? 9.787 35.941 23.458 1.00 39.08 47 LEU H N 1
ATOM 11778 C CA . LEU H 4 47 ? 10.665 36.832 24.205 1.00 38.62 47 LEU H CA 1
ATOM 11779 C C . LEU H 4 47 ? 11.795 37.279 23.288 1.00 37.58 47 LEU H C 1
ATOM 11780 O O . LEU H 4 47 ? 12.561 36.447 22.791 1.00 34.97 47 LEU H O 1
ATOM 11785 N N . VAL H 4 48 ? 11.896 38.586 23.069 1.00 37.27 48 VAL H N 1
ATOM 11786 C CA . VAL H 4 48 ? 12.966 39.172 22.272 1.00 36.30 48 VAL H CA 1
ATOM 11787 C C . VAL H 4 48 ? 14.062 39.643 23.216 1.00 38.31 48 VAL H C 1
ATOM 11788 O O . VAL H 4 48 ? 13.783 40.318 24.214 1.00 41.63 48 VAL H O 1
ATOM 11792 N N . SER H 4 49 ? 15.306 39.287 22.905 1.00 34.80 49 SER H N 1
ATOM 11793 C CA . SER H 4 49 ? 16.452 39.634 23.737 1.00 40.72 49 SER H CA 1
ATOM 11794 C C . SER H 4 49 ? 17.527 40.255 22.859 1.00 40.14 49 SER H C 1
ATOM 11795 O O . SER H 4 49 ? 18.037 39.603 21.942 1.00 38.21 49 SER H O 1
ATOM 11798 N N . LEU H 4 50 ? 17.868 41.508 23.141 1.00 39.30 50 LEU H N 1
ATOM 11799 C CA . LEU H 4 50 ? 18.868 42.250 22.389 1.00 35.08 50 LEU H CA 1
ATOM 11800 C C . LEU H 4 50 ? 20.106 42.474 23.245 1.00 42.51 50 LEU H C 1
ATOM 11801 O O . LEU H 4 50 ? 20.003 42.741 24.447 1.00 44.22 50 LEU H O 1
ATOM 11806 N N . GLU H 4 51 ? 21.275 42.360 22.621 1.00 42.43 51 GLU H N 1
ATOM 11807 C CA . GLU H 4 51 ? 22.536 42.657 23.284 1.00 45.85 51 GLU H CA 1
ATOM 11808 C C . GLU H 4 51 ? 23.487 43.264 22.266 1.00 49.68 51 GLU H C 1
ATOM 11809 O O . GLU H 4 51 ? 23.721 42.674 21.207 1.00 49.05 51 GLU H O 1
ATOM 11815 N N . ILE H 4 52 ? 24.017 44.443 22.580 1.00 48.65 52 ILE H N 1
ATOM 11816 C CA . ILE H 4 52 ? 24.970 45.141 21.726 1.00 48.25 52 ILE H CA 1
ATOM 11817 C C . ILE H 4 52 ? 26.226 45.408 22.541 1.00 50.92 52 ILE H C 1
ATOM 11818 O O . ILE H 4 52 ? 26.143 45.893 23.675 1.00 53.14 52 ILE H O 1
ATOM 11823 N N . GLY H 4 53 ? 27.385 45.088 21.966 1.00 50.95 53 GLY H N 1
ATOM 11824 C CA . GLY H 4 53 ? 28.653 45.294 22.627 1.00 55.35 53 GLY H CA 1
ATOM 11825 C C . GLY H 4 53 ? 29.319 46.597 22.212 1.00 60.95 53 GLY H C 1
ATOM 11826 O O . GLY H 4 53 ? 28.949 47.236 21.231 1.00 58.10 53 GLY H O 1
ATOM 11827 N N . VAL H 4 54 ? 30.332 46.981 22.994 1.00 61.83 54 VAL H N 1
ATOM 11828 C CA . VAL H 4 54 ? 31.042 48.227 22.728 1.00 62.00 54 VAL H CA 1
ATOM 11829 C C . VAL H 4 54 ? 31.819 48.145 21.421 1.00 64.20 54 VAL H C 1
ATOM 11830 O O . VAL H 4 54 ? 32.085 49.172 20.784 1.00 81.39 54 VAL H O 1
ATOM 11834 N N . GLU H 4 55 ? 32.193 46.936 20.994 1.00 59.21 55 GLU H N 1
ATOM 11835 C CA . GLU H 4 55 ? 32.903 46.781 19.731 1.00 63.66 55 GLU H CA 1
ATOM 11836 C C . GLU H 4 55 ? 32.011 47.069 18.530 1.00 61.47 55 GLU H C 1
ATOM 11837 O O . GLU H 4 55 ? 32.527 47.301 17.432 1.00 59.77 55 GLU H O 1
ATOM 11843 N N . ALA H 4 56 ? 30.689 47.060 18.714 1.00 59.29 56 ALA H N 1
ATOM 11844 C CA . ALA H 4 56 ? 29.782 47.383 17.619 1.00 59.47 56 ALA H CA 1
ATOM 11845 C C . ALA H 4 56 ? 29.679 48.888 17.404 1.00 59.91 56 ALA H C 1
ATOM 11846 O O . ALA H 4 56 ? 29.571 49.349 16.262 1.00 61.25 56 ALA H O 1
ATOM 11848 N N . PHE H 4 57 ? 29.710 49.665 18.484 1.00 57.28 57 PHE H N 1
ATOM 11849 C CA . PHE H 4 57 ? 29.654 51.113 18.367 1.00 55.21 57 PHE H CA 1
ATOM 11850 C C . PHE H 4 57 ? 30.976 51.664 17.846 1.00 62.23 57 PHE H C 1
ATOM 11851 O O . PHE H 4 57 ? 32.051 51.118 18.109 1.00 62.88 57 PHE H O 1
ATOM 11859 N N . GLN H 4 58 ? 30.887 52.763 17.095 1.00 62.65 58 GLN H N 1
ATOM 11860 C CA . GLN H 4 58 ? 32.091 53.508 16.743 1.00 61.20 58 GLN H CA 1
ATOM 11861 C C . GLN H 4 58 ? 32.696 54.157 17.981 1.00 63.20 58 GLN H C 1
ATOM 11862 O O . GLN H 4 58 ? 33.911 54.091 18.203 1.00 79.56 58 GLN H O 1
ATOM 11868 N N . GLU H 4 59 ? 31.857 54.789 18.800 1.00 57.02 59 GLU H N 1
ATOM 11869 C CA . GLU H 4 59 ? 32.255 55.315 20.096 1.00 62.03 59 GLU H CA 1
ATOM 11870 C C . GLU H 4 59 ? 31.142 55.034 21.094 1.00 53.71 59 GLU H C 1
ATOM 11871 O O . GLU H 4 59 ? 29.958 55.057 20.746 1.00 51.30 59 GLU H O 1
ATOM 11877 N N . TYR H 4 60 ? 31.529 54.762 22.338 1.00 52.06 60 TYR H N 1
ATOM 11878 C CA . TYR H 4 60 ? 30.562 54.435 23.375 1.00 53.94 60 TYR H CA 1
ATOM 11879 C C . TYR H 4 60 ? 31.052 54.973 24.710 1.00 54.97 60 TYR H C 1
ATOM 11880 O O . TYR H 4 60 ? 32.242 54.888 25.023 1.00 54.91 60 TYR H O 1
ATOM 11889 N N . ARG H 4 61 ? 30.125 55.525 25.489 1.00 55.75 61 ARG H N 1
ATOM 11890 C CA . ARG H 4 61 ? 30.434 56.029 26.819 1.00 59.80 61 ARG H CA 1
ATOM 11891 C C . ARG H 4 61 ? 29.178 55.947 27.672 1.00 61.08 61 ARG H C 1
ATOM 11892 O O . ARG H 4 61 ? 28.120 56.441 27.270 1.00 60.08 61 ARG H O 1
ATOM 11900 N N . CYS H 4 62 ? 29.300 55.317 28.841 1.00 62.78 62 CYS H N 1
ATOM 11901 C CA . CYS H 4 62 ? 28.175 55.177 29.765 1.00 61.12 62 CYS H CA 1
ATOM 11902 C C . CYS H 4 62 ? 28.754 55.164 31.178 1.00 67.73 62 CYS H C 1
ATOM 11903 O O . CYS H 4 62 ? 29.183 54.116 31.670 1.00 71.04 62 CYS H O 1
ATOM 11906 N N . ASP H 4 63 ? 28.764 56.335 31.818 1.00 74.49 63 ASP H N 1
ATOM 11907 C CA . ASP H 4 63 ? 29.399 56.460 33.125 1.00 77.42 63 ASP H CA 1
ATOM 11908 C C . ASP H 4 63 ? 28.629 55.717 34.209 1.00 77.16 63 ASP H C 1
ATOM 11909 O O . ASP H 4 63 ? 29.237 55.200 35.152 1.00 82.79 63 ASP H O 1
ATOM 11914 N N . HIS H 4 64 ? 27.306 55.652 34.099 1.00 74.72 64 HIS H N 1
ATOM 11915 C CA . HIS H 4 64 ? 26.471 55.019 35.108 1.00 78.57 64 HIS H CA 1
ATOM 11916 C C . HIS H 4 64 ? 25.351 54.248 34.427 1.00 79.49 64 HIS H C 1
ATOM 11917 O O . HIS H 4 64 ? 24.933 54.605 33.319 1.00 77.85 64 HIS H O 1
ATOM 11924 N N . PRO H 4 65 ? 24.858 53.182 35.057 1.00 80.98 65 PRO H N 1
ATOM 11925 C CA . PRO H 4 65 ? 23.768 52.404 34.451 1.00 75.58 65 PRO H CA 1
ATOM 11926 C C . PRO H 4 65 ? 22.507 53.241 34.288 1.00 74.09 65 PRO H C 1
ATOM 11927 O O . PRO H 4 65 ? 22.042 53.889 35.228 1.00 74.80 65 PRO H O 1
ATOM 11931 N N . VAL H 4 66 ? 21.956 53.224 33.075 1.00 75.54 66 VAL H N 1
ATOM 11932 C CA . VAL H 4 66 ? 20.740 53.955 32.741 1.00 74.31 66 VAL H CA 1
ATOM 11933 C C . VAL H 4 66 ? 19.797 53.013 32.005 1.00 70.71 66 VAL H C 1
ATOM 11934 O O . VAL H 4 66 ? 20.236 52.191 31.194 1.00 72.04 66 VAL H O 1
ATOM 11938 N N . THR H 4 67 ? 18.503 53.131 32.292 1.00 69.30 67 THR H N 1
ATOM 11939 C CA . THR H 4 67 ? 17.465 52.359 31.619 1.00 65.90 67 THR H CA 1
ATOM 11940 C C . THR H 4 67 ? 16.632 53.304 30.763 1.00 63.52 67 THR H C 1
ATOM 11941 O O . THR H 4 67 ? 16.009 54.234 31.287 1.00 64.01 67 THR H O 1
ATOM 11945 N N . LEU H 4 68 ? 16.621 53.064 29.454 1.00 62.71 68 LEU H N 1
ATOM 11946 C CA . LEU H 4 68 ? 15.925 53.926 28.499 1.00 55.03 68 LEU H CA 1
ATOM 11947 C C . LEU H 4 68 ? 14.647 53.222 28.053 1.00 53.30 68 LEU H C 1
ATOM 11948 O O . LEU H 4 68 ? 14.640 52.456 27.089 1.00 52.23 68 LEU H O 1
ATOM 11953 N N . GLY H 4 69 ? 13.555 53.491 28.764 1.00 55.76 69 GLY H N 1
ATOM 11954 C CA . GLY H 4 69 ? 12.260 52.968 28.375 1.00 59.38 69 GLY H CA 1
ATOM 11955 C C . GLY H 4 69 ? 11.667 53.745 27.219 1.00 61.12 69 GLY H C 1
ATOM 11956 O O . GLY H 4 69 ? 11.355 54.931 27.360 1.00 64.69 69 GLY H O 1
ATOM 11957 N N . MET H 4 70 ? 11.506 53.092 26.070 1.00 56.88 70 MET H N 1
ATOM 11958 C CA . MET H 4 70 ? 11.077 53.762 24.852 1.00 56.38 70 MET H CA 1
ATOM 11959 C C . MET H 4 70 ? 9.912 53.023 24.212 1.00 52.87 70 MET H C 1
ATOM 11960 O O . MET H 4 70 ? 9.768 51.805 24.355 1.00 55.14 70 MET H O 1
ATOM 11965 N N . ASP H 4 71 ? 9.081 53.780 23.503 1.00 54.32 71 ASP H N 1
ATOM 11966 C CA . ASP H 4 71 ? 8.014 53.222 22.683 1.00 51.99 71 ASP H CA 1
ATOM 11967 C C . ASP H 4 71 ? 8.558 52.980 21.281 1.00 52.04 71 ASP H C 1
ATOM 11968 O O . ASP H 4 71 ? 8.947 53.929 20.590 1.00 51.00 71 ASP H O 1
ATOM 11973 N N . LEU H 4 72 ? 8.589 51.712 20.863 1.00 53.95 72 LEU H N 1
ATOM 11974 C CA . LEU H 4 72 ? 9.173 51.379 19.568 1.00 55.14 72 LEU H CA 1
ATOM 11975 C C . LEU H 4 72 ? 8.370 51.962 18.413 1.00 53.13 72 LEU H C 1
ATOM 11976 O O . LEU H 4 72 ? 8.922 52.188 17.330 1.00 48.19 72 LEU H O 1
ATOM 11981 N N . THR H 4 73 ? 7.074 52.207 18.616 1.00 58.34 73 THR H N 1
ATOM 11982 C CA . THR H 4 73 ? 6.272 52.822 17.564 1.00 59.43 73 THR H CA 1
ATOM 11983 C C . THR H 4 73 ? 6.721 54.254 17.300 1.00 58.23 73 THR H C 1
ATOM 11984 O O . THR H 4 73 ? 6.739 54.704 16.149 1.00 59.49 73 THR H O 1
ATOM 11988 N N . SER H 4 74 ? 7.098 54.981 18.354 1.00 57.40 74 SER H N 1
ATOM 11989 C CA . SER H 4 74 ? 7.590 56.343 18.183 1.00 52.05 74 SER H CA 1
ATOM 11990 C C . SER H 4 74 ? 9.063 56.362 17.791 1.00 56.68 74 SER H C 1
ATOM 11991 O O . SER H 4 74 ? 9.490 57.224 17.016 1.00 57.29 74 SER H O 1
ATOM 11994 N N . LEU H 4 75 ? 9.851 55.420 18.317 1.00 60.88 75 LEU H N 1
ATOM 11995 C CA . LEU H 4 75 ? 11.275 55.383 17.998 1.00 56.49 75 LEU H CA 1
ATOM 11996 C C . LEU H 4 75 ? 11.507 55.020 16.537 1.00 54.95 75 LEU H C 1
ATOM 11997 O O . LEU H 4 75 ? 12.421 55.554 15.897 1.00 54.66 75 LEU H O 1
ATOM 12002 N N . SER H 4 76 ? 10.690 54.115 15.991 1.00 54.03 76 SER H N 1
ATOM 12003 C CA . SER H 4 76 ? 10.843 53.737 14.590 1.00 63.29 76 SER H CA 1
ATOM 12004 C C . SER H 4 76 ? 10.516 54.895 13.656 1.00 59.16 76 SER H C 1
ATOM 12005 O O . SER H 4 76 ? 11.066 54.971 12.551 1.00 55.15 76 SER H O 1
ATOM 12008 N N . ASP H 4 77 ? 9.630 55.801 14.077 1.00 56.64 77 ASP H N 1
ATOM 12009 C CA . ASP H 4 77 ? 9.311 56.960 13.249 1.00 57.99 77 ASP H CA 1
ATOM 12010 C C . ASP H 4 77 ? 10.481 57.933 13.188 1.00 55.82 77 ASP H C 1
ATOM 12011 O O . ASP H 4 77 ? 10.717 58.565 12.152 1.00 58.01 77 ASP H O 1
ATOM 12016 N N . ILE H 4 78 ? 11.224 58.068 14.288 1.00 49.70 78 ILE H N 1
ATOM 12017 C CA . ILE H 4 78 ? 12.392 58.944 14.293 1.00 48.58 78 ILE H CA 1
ATOM 12018 C C . ILE H 4 78 ? 13.501 58.353 13.431 1.00 50.90 78 ILE H C 1
ATOM 12019 O O . ILE H 4 78 ? 14.126 59.054 12.627 1.00 56.10 78 ILE H O 1
ATOM 12024 N N . LEU H 4 79 ? 13.759 57.052 13.584 1.00 52.95 79 LEU H N 1
ATOM 12025 C CA . LEU H 4 79 ? 14.777 56.391 12.777 1.00 56.35 79 LEU H CA 1
ATOM 12026 C C . LEU H 4 79 ? 14.402 56.342 11.302 1.00 58.89 79 LEU H C 1
ATOM 12027 O O . LEU H 4 79 ? 15.292 56.229 10.452 1.00 59.00 79 LEU H O 1
ATOM 12032 N N . ARG H 4 80 ? 13.109 56.422 10.983 1.00 61.02 80 ARG H N 1
ATOM 12033 C CA . ARG H 4 80 ? 12.689 56.468 9.588 1.00 60.84 80 ARG H CA 1
ATOM 12034 C C . ARG H 4 80 ? 13.121 57.767 8.920 1.00 61.26 80 ARG H C 1
ATOM 12035 O O . ARG H 4 80 ? 13.313 57.801 7.699 1.00 63.66 80 ARG H O 1
ATOM 12043 N N . GLU H 4 81 ? 13.286 58.837 9.700 1.00 64.07 81 GLU H N 1
ATOM 12044 C CA . GLU H 4 81 ? 13.701 60.120 9.144 1.00 68.22 81 GLU H CA 1
ATOM 12045 C C . GLU H 4 81 ? 15.181 60.143 8.789 1.00 64.20 81 GLU H C 1
ATOM 12046 O O . GLU H 4 81 ? 15.583 60.874 7.877 1.00 65.11 81 GLU H O 1
ATOM 12052 N N . GLY H 4 82 ? 16.002 59.360 9.490 1.00 61.02 82 GLY H N 1
ATOM 12053 C CA . GLY H 4 82 ? 17.422 59.358 9.224 1.00 60.33 82 GLY H CA 1
ATOM 12054 C C . GLY H 4 82 ? 17.787 58.594 7.966 1.00 67.92 82 GLY H C 1
ATOM 12055 O O . GLY H 4 82 ? 17.041 57.749 7.472 1.00 68.77 82 GLY H O 1
ATOM 12056 N N . ASN H 4 83 ? 18.967 58.909 7.443 1.00 69.49 83 ASN H N 1
ATOM 12057 C CA . ASN H 4 83 ? 19.490 58.253 6.255 1.00 74.65 83 ASN H CA 1
ATOM 12058 C C . ASN H 4 83 ? 20.346 57.054 6.648 1.00 78.29 83 ASN H C 1
ATOM 12059 O O . ASN H 4 83 ? 21.003 57.050 7.693 1.00 76.47 83 ASN H O 1
ATOM 12064 N N . ASN H 4 84 ? 20.325 56.026 5.795 1.00 81.03 84 ASN H N 1
ATOM 12065 C CA . ASN H 4 84 ? 21.037 54.790 6.103 1.00 83.72 84 ASN H CA 1
ATOM 12066 C C . ASN H 4 84 ? 22.545 54.998 6.160 1.00 81.61 84 ASN H C 1
ATOM 12067 O O . ASN H 4 84 ? 23.244 54.272 6.875 1.00 75.62 84 ASN H O 1
ATOM 12072 N N . THR H 4 85 ? 23.067 55.979 5.421 1.00 80.87 85 THR H N 1
ATOM 12073 C CA . THR H 4 85 ? 24.498 56.253 5.378 1.00 78.52 85 THR H CA 1
ATOM 12074 C C . THR H 4 85 ? 24.909 57.351 6.355 1.00 81.21 85 THR H C 1
ATOM 12075 O O . THR H 4 85 ? 25.870 58.084 6.099 1.00 75.65 85 THR H O 1
ATOM 12079 N N . ASP H 4 86 ? 24.199 57.478 7.471 1.00 74.18 86 ASP H N 1
ATOM 12080 C CA . ASP H 4 86 ? 24.490 58.473 8.492 1.00 66.72 86 ASP H CA 1
ATOM 12081 C C . ASP H 4 86 ? 25.036 57.796 9.744 1.00 58.68 86 ASP H C 1
ATOM 12082 O O . ASP H 4 86 ? 25.059 56.568 9.861 1.00 65.60 86 ASP H O 1
ATOM 12087 N N . THR H 4 87 ? 25.478 58.621 10.688 1.00 52.88 87 THR H N 1
ATOM 12088 C CA . THR H 4 87 ? 26.011 58.155 11.967 1.00 53.98 87 THR H CA 1
ATOM 12089 C C . THR H 4 87 ? 25.040 58.573 13.067 1.00 51.87 87 THR H C 1
ATOM 12090 O O . THR H 4 87 ? 25.050 59.723 13.514 1.00 55.32 87 THR H O 1
ATOM 12094 N N . LEU H 4 88 ? 24.204 57.634 13.498 1.00 43.37 88 LEU H N 1
ATOM 12095 C CA . LEU H 4 88 ? 23.285 57.898 14.595 1.00 46.67 88 LEU H CA 1
ATOM 12096 C C . LEU H 4 88 ? 24.036 57.934 15.921 1.00 45.72 88 LEU H C 1
ATOM 12097 O O . LEU H 4 88 ? 25.008 57.203 16.132 1.00 45.54 88 LEU H O 1
ATOM 12102 N N . THR H 4 89 ? 23.577 58.801 16.821 1.00 45.80 89 THR H N 1
ATOM 12103 C CA . THR H 4 89 ? 24.170 58.928 18.145 1.00 46.25 89 THR H CA 1
ATOM 12104 C C . THR H 4 89 ? 23.064 59.082 19.176 1.00 47.07 89 THR H C 1
ATOM 12105 O O . THR H 4 89 ? 22.221 59.976 19.056 1.00 52.01 89 THR H O 1
ATOM 12109 N N . LEU H 4 90 ? 23.068 58.211 20.181 1.00 45.28 90 LEU H N 1
ATOM 12110 C CA . LEU H 4 90 ? 22.110 58.266 21.276 1.00 46.23 90 LEU H CA 1
ATOM 12111 C C . LEU H 4 90 ? 22.749 58.972 22.465 1.00 53.44 90 LEU H C 1
ATOM 12112 O O . LEU H 4 90 ? 23.850 58.605 22.890 1.00 53.48 90 LEU H O 1
ATOM 12117 N N . ILE H 4 91 ? 22.062 59.983 22.993 1.00 53.78 91 ILE H N 1
ATOM 12118 C CA . ILE H 4 91 ? 22.572 60.795 24.091 1.00 53.58 91 ILE H CA 1
ATOM 12119 C C . ILE H 4 91 ? 21.506 60.885 25.174 1.00 52.61 91 ILE H C 1
ATOM 12120 O O . ILE H 4 91 ? 20.325 61.099 24.881 1.00 54.28 91 ILE H O 1
ATOM 12125 N N . ALA H 4 92 ? 21.926 60.717 26.428 1.00 58.39 92 ALA H N 1
ATOM 12126 C CA . ALA H 4 92 ? 21.024 60.821 27.565 1.00 65.99 92 ALA H CA 1
ATOM 12127 C C . ALA H 4 92 ? 21.802 61.329 28.769 1.00 79.15 92 ALA H C 1
ATOM 12128 O O . ALA H 4 92 ? 23.023 61.169 28.857 1.00 78.28 92 ALA H O 1
ATOM 12130 N N . ASP H 4 93 ? 21.079 61.946 29.701 1.00 89.17 93 ASP H N 1
ATOM 12131 C CA . ASP H 4 93 ? 21.682 62.499 30.904 1.00 93.83 93 ASP H CA 1
ATOM 12132 C C . ASP H 4 93 ? 21.746 61.425 31.990 1.00 100.95 93 ASP H C 1
ATOM 12133 O O . ASP H 4 93 ? 21.469 60.247 31.750 1.00 95.47 93 ASP H O 1
ATOM 12138 N N . ASN H 4 94 ? 22.118 61.828 33.208 1.00 99.48 94 ASN H N 1
ATOM 12139 C CA . ASN H 4 94 ? 22.210 60.875 34.310 1.00 104.87 94 ASN H CA 1
ATOM 12140 C C . ASN H 4 94 ? 20.826 60.482 34.813 1.00 98.84 94 ASN H C 1
ATOM 12141 O O . ASN H 4 94 ? 20.536 59.295 35.003 1.00 87.47 94 ASN H O 1
ATOM 12146 N N . THR H 4 95 ? 19.961 61.468 35.044 1.00 95.82 95 THR H N 1
ATOM 12147 C CA . THR H 4 95 ? 18.565 61.216 35.381 1.00 98.54 95 THR H CA 1
ATOM 12148 C C . THR H 4 95 ? 17.704 61.678 34.212 1.00 97.97 95 THR H C 1
ATOM 12149 O O . THR H 4 95 ? 17.168 62.794 34.235 1.00 110.02 95 THR H O 1
ATOM 12153 N N . PRO H 4 96 ? 17.555 60.858 33.171 1.00 91.44 96 PRO H N 1
ATOM 12154 C CA . PRO H 4 96 ? 16.923 61.343 31.940 1.00 85.46 96 PRO H CA 1
ATOM 12155 C C . PRO H 4 96 ? 15.450 60.991 31.820 1.00 79.35 96 PRO H C 1
ATOM 12156 O O . PRO H 4 96 ? 15.043 59.852 32.072 1.00 79.66 96 PRO H O 1
ATOM 12160 N N . ASP H 4 97 ? 14.643 61.976 31.433 1.00 78.07 97 ASP H N 1
ATOM 12161 C CA . ASP H 4 97 ? 13.269 61.740 31.017 1.00 76.38 97 ASP H CA 1
ATOM 12162 C C . ASP H 4 97 ? 13.119 61.719 29.503 1.00 75.47 97 ASP H C 1
ATOM 12163 O O . ASP H 4 97 ? 12.028 61.422 29.005 1.00 73.71 97 ASP H O 1
ATOM 12168 N N . SER H 4 98 ? 14.187 62.026 28.768 1.00 73.44 98 SER H N 1
ATOM 12169 C CA . SER H 4 98 ? 14.174 62.016 27.314 1.00 68.63 98 SER H CA 1
ATOM 12170 C C . SER H 4 98 ? 15.591 61.766 26.819 1.00 65.15 98 SER H C 1
ATOM 12171 O O . SER H 4 98 ? 16.570 62.031 27.522 1.00 63.22 98 SER H O 1
ATOM 12174 N N . ILE H 4 99 ? 15.692 61.245 25.597 1.00 55.59 99 ILE H N 1
ATOM 12175 C CA . ILE H 4 99 ? 16.983 61.009 24.967 1.00 54.04 99 ILE H CA 1
ATOM 12176 C C . ILE H 4 99 ? 17.046 61.793 23.663 1.00 50.44 99 ILE H C 1
ATOM 12177 O O . ILE H 4 99 ? 16.031 62.243 23.124 1.00 50.97 99 ILE H O 1
ATOM 12182 N N . ILE H 4 100 ? 18.265 61.946 23.156 1.00 47.80 100 ILE H N 1
ATOM 12183 C CA . ILE H 4 100 ? 18.538 62.710 21.946 1.00 50.25 100 ILE H CA 1
ATOM 12184 C C . ILE H 4 100 ? 19.077 61.766 20.882 1.00 50.76 100 ILE H C 1
ATOM 12185 O O . ILE H 4 100 ? 19.927 60.915 21.165 1.00 50.45 100 ILE H O 1
ATOM 12190 N N . LEU H 4 101 ? 18.576 61.915 19.657 1.00 44.84 101 LEU H N 1
ATOM 12191 C CA . LEU H 4 101 ? 19.032 61.135 18.511 1.00 48.15 101 LEU H CA 1
ATOM 12192 C C . LEU H 4 101 ? 19.652 62.094 17.504 1.00 50.28 101 LEU H C 1
ATOM 12193 O O . LEU H 4 101 ? 18.939 62.873 16.860 1.00 49.53 101 LEU H O 1
ATOM 12198 N N . LEU H 4 102 ? 20.975 62.037 17.369 1.00 50.86 102 LEU H N 1
ATOM 12199 C CA . LEU H 4 102 ? 21.728 62.949 16.514 1.00 49.88 102 LEU H CA 1
ATOM 12200 C C . LEU H 4 102 ? 22.125 62.218 15.236 1.00 50.29 102 LEU H C 1
ATOM 12201 O O . LEU H 4 102 ? 22.927 61.280 15.272 1.00 51.97 102 LEU H O 1
ATOM 12206 N N . PHE H 4 103 ? 21.568 62.654 14.107 1.00 47.86 103 PHE H N 1
ATOM 12207 C CA . PHE H 4 103 ? 21.883 62.089 12.799 1.00 50.76 103 PHE H CA 1
ATOM 12208 C C . PHE H 4 103 ? 22.925 62.975 12.127 1.00 56.68 103 PHE H C 1
ATOM 12209 O O . PHE H 4 103 ? 22.650 64.136 11.804 1.00 54.60 103 PHE H O 1
ATOM 12217 N N . GLU H 4 104 ? 24.120 62.428 11.916 1.00 58.57 104 GLU H N 1
ATOM 12218 C CA . GLU H 4 104 ? 25.220 63.142 11.279 1.00 55.85 104 GLU H CA 1
ATOM 12219 C C . GLU H 4 104 ? 25.597 62.422 9.994 1.00 58.46 104 GLU H C 1
ATOM 12220 O O . GLU H 4 104 ? 26.035 61.267 10.031 1.00 65.94 104 GLU H O 1
ATOM 12226 N N . ASP H 4 105 ? 25.427 63.101 8.864 1.00 60.02 105 ASP H N 1
ATOM 12227 C CA . ASP H 4 105 ? 25.810 62.537 7.580 1.00 66.02 105 ASP H CA 1
ATOM 12228 C C . ASP H 4 105 ? 27.324 62.591 7.410 1.00 73.69 105 ASP H C 1
ATOM 12229 O O . ASP H 4 105 ? 27.992 63.519 7.873 1.00 76.52 105 ASP H O 1
ATOM 12234 N N . THR H 4 106 ? 27.862 61.577 6.735 1.00 80.48 106 THR H N 1
ATOM 12235 C CA . THR H 4 106 ? 29.296 61.466 6.505 1.00 87.28 106 THR H CA 1
ATOM 12236 C C . THR H 4 106 ? 29.734 62.045 5.166 1.00 97.11 106 THR H C 1
ATOM 12237 O O . THR H 4 106 ? 30.937 62.075 4.886 1.00 94.23 106 THR H O 1
ATOM 12241 N N . LYS H 4 107 ? 28.796 62.503 4.337 1.00 93.36 107 LYS H N 1
ATOM 12242 C CA . LYS H 4 107 ? 29.120 63.032 3.016 1.00 88.79 107 LYS H CA 1
ATOM 12243 C C . LYS H 4 107 ? 28.600 64.450 2.824 1.00 85.99 107 LYS H C 1
ATOM 12244 O O . LYS H 4 107 ? 29.402 65.374 2.647 1.00 83.42 107 LYS H O 1
ATOM 12250 N N . LYS H 4 108 ? 27.281 64.655 2.857 1.00 86.38 108 LYS H N 1
ATOM 12251 C CA . LYS H 4 108 ? 26.706 65.976 2.624 1.00 80.16 108 LYS H CA 1
ATOM 12252 C C . LYS H 4 108 ? 27.044 66.979 3.719 1.00 82.93 108 LYS H C 1
ATOM 12253 O O . LYS H 4 108 ? 26.759 68.169 3.544 1.00 90.52 108 LYS H O 1
ATOM 12259 N N . ASP H 4 109 ? 27.635 66.532 4.830 1.00 79.13 109 ASP H N 1
ATOM 12260 C CA . ASP H 4 109 ? 27.991 67.404 5.951 1.00 86.80 109 ASP H CA 1
ATOM 12261 C C . ASP H 4 109 ? 26.745 68.065 6.543 1.00 81.34 109 ASP H C 1
ATOM 12262 O O . ASP H 4 109 ? 26.708 69.272 6.793 1.00 66.63 109 ASP H O 1
ATOM 12267 N N . ASP H 4 110 ? 25.715 67.254 6.766 1.00 80.97 110 ASP H N 1
ATOM 12268 C CA . ASP H 4 110 ? 24.452 67.699 7.335 1.00 58.96 110 ASP H CA 1
ATOM 12269 C C . ASP H 4 110 ? 24.280 67.139 8.741 1.00 54.29 110 ASP H C 1
ATOM 12270 O O . ASP H 4 110 ? 24.949 66.183 9.141 1.00 57.95 110 ASP H O 1
ATOM 12275 N N . ILE H 4 111 ? 23.367 67.753 9.492 1.00 51.20 111 ILE H N 1
ATOM 12276 C CA . ILE H 4 111 ? 23.080 67.363 10.868 1.00 49.47 111 ILE H CA 1
ATOM 12277 C C . ILE H 4 111 ? 21.577 67.453 11.096 1.00 51.84 111 ILE H C 1
ATOM 12278 O O . ILE H 4 111 ? 20.944 68.440 10.707 1.00 53.19 111 ILE H O 1
ATOM 12283 N N . ALA H 4 112 ? 21.007 66.422 11.715 1.00 52.50 112 ALA H N 1
ATOM 12284 C CA . ALA H 4 112 ? 19.615 66.425 12.143 1.00 46.35 112 ALA H CA 1
ATOM 12285 C C . ALA H 4 112 ? 19.541 65.884 13.561 1.00 48.01 112 ALA H C 1
ATOM 12286 O O . ALA H 4 112 ? 20.299 64.980 13.928 1.00 55.15 112 ALA H O 1
ATOM 12288 N N . GLU H 4 113 ? 18.631 66.437 14.359 1.00 45.26 113 GLU H N 1
ATOM 12289 C CA . GLU H 4 113 ? 18.541 66.084 15.769 1.00 44.63 113 GLU H CA 1
ATOM 12290 C C . GLU H 4 113 ? 17.083 65.976 16.186 1.00 52.32 113 GLU H C 1
ATOM 12291 O O . GLU H 4 113 ? 16.298 66.903 15.964 1.00 51.19 113 GLU H O 1
ATOM 12297 N N . TYR H 4 114 ? 16.731 64.846 16.792 1.00 49.68 114 TYR H N 1
ATOM 12298 C CA . TYR H 4 114 ? 15.394 64.587 17.303 1.00 41.69 114 TYR H CA 1
ATOM 12299 C C . TYR H 4 114 ? 15.478 64.219 18.780 1.00 45.16 114 TYR H C 1
ATOM 12300 O O . TYR H 4 114 ? 16.553 63.939 19.317 1.00 53.96 114 TYR H O 1
ATOM 12309 N N . SER H 4 115 ? 14.321 64.217 19.438 1.00 42.36 115 SER H N 1
ATOM 12310 C CA . SER H 4 115 ? 14.230 63.849 20.843 1.00 44.30 115 SER H CA 1
ATOM 12311 C C . SER H 4 115 ? 13.011 62.964 21.052 1.00 51.06 115 SER H C 1
ATOM 12312 O O . SER H 4 115 ? 12.005 63.089 20.348 1.00 51.56 115 SER H O 1
ATOM 12315 N N . LEU H 4 116 ? 13.110 62.066 22.030 1.00 51.45 116 LEU H N 1
ATOM 12316 C CA . LEU H 4 116 ? 12.047 61.117 22.327 1.00 49.90 116 LEU H CA 1
ATOM 12317 C C . LEU H 4 116 ? 11.837 61.044 23.831 1.00 54.32 116 LEU H C 1
ATOM 12318 O O . LEU H 4 116 ? 12.802 60.984 24.598 1.00 55.76 116 LEU H O 1
ATOM 12323 N N . LYS H 4 117 ? 10.572 61.044 24.244 1.00 50.93 117 LYS H N 1
ATOM 12324 C CA . LYS H 4 117 ? 10.232 60.991 25.659 1.00 57.83 117 LYS H CA 1
ATOM 12325 C C . LYS H 4 117 ? 10.377 59.571 26.190 1.00 65.50 117 LYS H C 1
ATOM 12326 O O . LYS H 4 117 ? 9.984 58.602 25.533 1.00 63.24 117 LYS H O 1
ATOM 12332 N N . LEU H 4 118 ? 10.943 59.451 27.386 1.00 69.85 118 LEU H N 1
ATOM 12333 C CA . LEU H 4 118 ? 11.137 58.158 28.022 1.00 64.67 118 LEU H CA 1
ATOM 12334 C C . LEU H 4 118 ? 9.926 57.791 28.875 1.00 68.81 118 LEU H C 1
ATOM 12335 O O . LEU H 4 118 ? 9.168 58.652 29.329 1.00 69.56 118 LEU H O 1
ATOM 12340 N N . MET H 4 119 ? 9.753 56.490 29.089 1.00 71.74 119 MET H N 1
ATOM 12341 C CA . MET H 4 119 ? 8.629 55.954 29.840 1.00 70.57 119 MET H CA 1
ATOM 12342 C C . MET H 4 119 ? 9.128 55.095 30.996 1.00 72.19 119 MET H C 1
ATOM 12343 O O . MET H 4 119 ? 10.301 54.720 31.067 1.00 70.52 119 MET H O 1
ATOM 12348 N N . ASP H 4 120 ? 8.209 54.785 31.908 1.00 76.12 120 ASP H N 1
ATOM 12349 C CA . ASP H 4 120 ? 8.484 53.924 33.056 1.00 80.44 120 ASP H CA 1
ATOM 12350 C C . ASP H 4 120 ? 7.892 52.550 32.761 1.00 78.95 120 ASP H C 1
ATOM 12351 O O . ASP H 4 120 ? 6.686 52.336 32.907 1.00 77.06 120 ASP H O 1
ATOM 12356 N N . ILE H 4 121 ? 8.746 51.620 32.344 1.00 76.36 121 ILE H N 1
ATOM 12357 C CA . ILE H 4 121 ? 8.337 50.267 31.986 1.00 77.30 121 ILE H CA 1
ATOM 12358 C C . ILE H 4 121 ? 8.918 49.299 33.005 1.00 78.75 121 ILE H C 1
ATOM 12359 O O . ILE H 4 121 ? 10.084 49.420 33.399 1.00 79.22 121 ILE H O 1
ATOM 12364 N N . ASP H 4 122 ? 8.104 48.337 33.432 1.00 80.48 122 ASP H N 1
ATOM 12365 C CA . ASP H 4 122 ? 8.539 47.330 34.387 1.00 86.80 122 ASP H CA 1
ATOM 12366 C C . ASP H 4 122 ? 9.198 46.163 33.663 1.00 85.01 122 ASP H C 1
ATOM 12367 O O . ASP H 4 122 ? 8.740 45.734 32.600 1.00 81.97 122 ASP H O 1
ATOM 12372 N N . ALA H 4 123 ? 10.286 45.659 34.242 1.00 87.32 123 ALA H N 1
ATOM 12373 C CA . ALA H 4 123 ? 10.996 44.534 33.651 1.00 85.64 123 ALA H CA 1
ATOM 12374 C C . ALA H 4 123 ? 10.164 43.265 33.777 1.00 90.70 123 ALA H C 1
ATOM 12375 O O . ALA H 4 123 ? 9.630 42.962 34.849 1.00 89.08 123 ALA H O 1
ATOM 12377 N N . ASP H 4 124 ? 10.052 42.522 32.680 1.00 93.36 124 ASP H N 1
ATOM 12378 C CA . ASP H 4 124 ? 9.240 41.309 32.622 1.00 91.22 124 ASP H CA 1
ATOM 12379 C C . ASP H 4 124 ? 10.170 40.116 32.424 1.00 97.43 124 ASP H C 1
ATOM 12380 O O . ASP H 4 124 ? 10.621 39.848 31.306 1.00 106.57 124 ASP H O 1
ATOM 12385 N N . PHE H 4 125 ? 10.456 39.410 33.520 1.00 104.58 125 PHE H N 1
ATOM 12386 C CA . PHE H 4 125 ? 11.255 38.188 33.507 1.00 99.46 125 PHE H CA 1
ATOM 12387 C C . PHE H 4 125 ? 12.652 38.418 32.942 1.00 95.59 125 PHE H C 1
ATOM 12388 O O . PHE H 4 125 ? 13.096 39.561 32.795 1.00 87.14 125 PHE H O 1
ATOM 12390 N N . LEU H 4 126 ? 13.352 37.330 32.627 1.00 76.36 126 LEU H N 1
ATOM 12391 C CA . LEU H 4 126 ? 14.704 37.402 32.086 1.00 69.08 126 LEU H CA 1
ATOM 12392 C C . LEU H 4 126 ? 14.961 36.156 31.256 1.00 62.33 126 LEU H C 1
ATOM 12393 O O . LEU H 4 126 ? 14.885 35.040 31.778 1.00 63.12 126 LEU H O 1
ATOM 12398 N N . GLY H 4 127 ? 15.259 36.345 29.973 1.00 60.33 127 GLY H N 1
ATOM 12399 C CA . GLY H 4 127 ? 15.571 35.228 29.100 1.00 55.20 127 GLY H CA 1
ATOM 12400 C C . GLY H 4 127 ? 16.935 34.630 29.380 1.00 55.26 127 GLY H C 1
ATOM 12401 O O . GLY H 4 127 ? 17.950 35.332 29.334 1.00 56.85 127 GLY H O 1
ATOM 12402 N N . ILE H 4 128 ? 16.972 33.333 29.676 1.00 54.14 128 ILE H N 1
ATOM 12403 C CA . ILE H 4 128 ? 18.208 32.624 29.980 1.00 55.73 128 ILE H CA 1
ATOM 12404 C C . ILE H 4 128 ? 18.353 31.466 29.002 1.00 48.26 128 ILE H C 1
ATOM 12405 O O . ILE H 4 128 ? 17.434 30.652 28.857 1.00 45.96 128 ILE H O 1
ATOM 12410 N N . GLU H 4 129 ? 19.505 31.393 28.341 1.00 49.54 129 GLU H N 1
ATOM 12411 C CA . GLU H 4 129 ? 19.766 30.298 27.420 1.00 45.54 129 GLU H CA 1
ATOM 12412 C C . GLU H 4 129 ? 19.861 28.979 28.177 1.00 47.30 129 GLU H C 1
ATOM 12413 O O . GLU H 4 129 ? 20.343 28.921 29.311 1.00 49.12 129 GLU H O 1
ATOM 12419 N N . GLU H 4 130 ? 19.388 27.914 27.539 1.00 46.80 130 GLU H N 1
ATOM 12420 C CA . GLU H 4 130 ? 19.463 26.595 28.144 1.00 43.18 130 GLU H CA 1
ATOM 12421 C C . GLU H 4 130 ? 20.909 26.105 28.170 1.00 47.18 130 GLU H C 1
ATOM 12422 O O . GLU H 4 130 ? 21.769 26.577 27.420 1.00 45.32 130 GLU H O 1
ATOM 12428 N N . LEU H 4 131 ? 21.174 25.147 29.060 1.00 49.92 131 LEU H N 1
ATOM 12429 C CA . LEU H 4 131 ? 22.525 24.606 29.179 1.00 49.08 131 LEU H CA 1
ATOM 12430 C C . LEU H 4 131 ? 22.919 23.817 27.937 1.00 52.21 131 LEU H C 1
ATOM 12431 O O . LEU H 4 131 ? 24.067 23.895 27.482 1.00 52.41 131 LEU H O 1
ATOM 12436 N N . GLN H 4 132 ? 21.985 23.055 27.374 1.00 50.48 132 GLN H N 1
ATOM 12437 C CA . GLN H 4 132 ? 22.256 22.250 26.194 1.00 50.23 132 GLN H CA 1
ATOM 12438 C C . GLN H 4 132 ? 20.977 22.122 25.381 1.00 52.76 132 GLN H C 1
ATOM 12439 O O . GLN H 4 132 ? 19.876 22.050 25.935 1.00 60.20 132 GLN H O 1
ATOM 12445 N N . TYR H 4 133 ? 21.131 22.105 24.061 1.00 42.45 133 TYR H N 1
ATOM 12446 C CA . TYR H 4 133 ? 20.022 21.920 23.138 1.00 41.90 133 TYR H CA 1
ATOM 12447 C C . TYR H 4 133 ? 20.191 20.601 22.398 1.00 44.66 133 TYR H C 1
ATOM 12448 O O . TYR H 4 133 ? 21.315 20.195 22.085 1.00 48.26 133 TYR H O 1
ATOM 12457 N N . ASP H 4 134 ? 19.068 19.931 22.129 1.00 41.29 134 ASP H N 1
ATOM 12458 C CA . ASP H 4 134 ? 19.123 18.633 21.463 1.00 36.79 134 ASP H CA 1
ATOM 12459 C C . ASP H 4 134 ? 19.747 18.748 20.079 1.00 40.01 134 ASP H C 1
ATOM 12460 O O . ASP H 4 134 ? 20.500 17.865 19.653 1.00 47.74 134 ASP H O 1
ATOM 12465 N N . SER H 4 135 ? 19.449 19.830 19.364 1.00 32.40 135 SER H N 1
ATOM 12466 C CA . SER H 4 135 ? 20.015 20.064 18.046 1.00 35.06 135 SER H CA 1
ATOM 12467 C C . SER H 4 135 ? 20.321 21.545 17.884 1.00 37.79 135 SER H C 1
ATOM 12468 O O . SER H 4 135 ? 19.642 22.404 18.452 1.00 32.68 135 SER H O 1
ATOM 12471 N N . THR H 4 136 ? 21.359 21.831 17.102 1.00 36.73 136 THR H N 1
ATOM 12472 C CA . THR H 4 136 ? 21.748 23.198 16.784 1.00 27.91 136 THR H CA 1
ATOM 12473 C C . THR H 4 136 ? 22.069 23.262 15.301 1.00 28.92 136 THR H C 1
ATOM 12474 O O . THR H 4 136 ? 22.916 22.506 14.817 1.00 31.78 136 THR H O 1
ATOM 12478 N N . LEU H 4 137 ? 21.389 24.150 14.582 1.00 28.88 137 LEU H N 1
ATOM 12479 C CA . LEU H 4 137 ? 21.626 24.323 13.159 1.00 34.51 137 LEU H CA 1
ATOM 12480 C C . LEU H 4 137 ? 21.732 25.804 12.828 1.00 30.58 137 LEU H C 1
ATOM 12481 O O . LEU H 4 137 ? 21.263 26.668 13.573 1.00 32.63 137 LEU H O 1
ATOM 12486 N N . SER H 4 138 ? 22.363 26.083 11.691 1.00 27.29 138 SER H N 1
ATOM 12487 C CA . SER H 4 138 ? 22.488 27.440 11.187 1.00 29.06 138 SER H CA 1
ATOM 12488 C C . SER H 4 138 ? 22.547 27.389 9.669 1.00 36.33 138 SER H C 1
ATOM 12489 O O . SER H 4 138 ? 23.178 26.497 9.094 1.00 34.17 138 SER H O 1
ATOM 12492 N N . LEU H 4 139 ? 21.886 28.345 9.030 1.00 30.11 139 LEU H N 1
ATOM 12493 C CA . LEU H 4 139 ? 21.828 28.415 7.578 1.00 27.25 139 LEU H CA 1
ATOM 12494 C C . LEU H 4 139 ? 21.738 29.879 7.188 1.00 31.16 139 LEU H C 1
ATOM 12495 O O . LEU H 4 139 ? 21.493 30.743 8.040 1.00 31.55 139 LEU H O 1
ATOM 12500 N N . PRO H 4 140 ? 21.968 30.201 5.914 1.00 34.64 140 PRO H N 1
ATOM 12501 C CA . PRO H 4 140 ? 21.795 31.588 5.464 1.00 31.21 140 PRO H CA 1
ATOM 12502 C C . PRO H 4 140 ? 20.420 32.131 5.828 1.00 34.63 140 PRO H C 1
ATOM 12503 O O . PRO H 4 140 ? 19.395 31.480 5.611 1.00 32.11 140 PRO H O 1
ATOM 12507 N N . SER H 4 141 ? 20.408 33.339 6.401 1.00 34.91 141 SER H N 1
ATOM 12508 C CA . SER H 4 141 ? 19.157 33.930 6.866 1.00 32.04 141 SER H CA 1
ATOM 12509 C C . SER H 4 141 ? 18.196 34.194 5.716 1.00 30.40 141 SER H C 1
ATOM 12510 O O . SER H 4 141 ? 16.975 34.142 5.905 1.00 30.55 141 SER H O 1
ATOM 12513 N N . SER H 4 142 ? 18.720 34.481 4.523 1.00 31.93 142 SER H N 1
ATOM 12514 C CA . SER H 4 142 ? 17.851 34.664 3.366 1.00 33.71 142 SER H CA 1
ATOM 12515 C C . SER H 4 142 ? 17.165 33.362 2.974 1.00 34.58 142 SER H C 1
ATOM 12516 O O . SER H 4 142 ? 16.034 33.384 2.475 1.00 36.42 142 SER H O 1
ATOM 12519 N N . GLU H 4 143 ? 17.827 32.225 3.196 1.00 37.04 143 GLU H N 1
ATOM 12520 C CA . GLU H 4 143 ? 17.229 30.937 2.869 1.00 33.75 143 GLU H CA 1
ATOM 12521 C C . GLU H 4 143 ? 16.178 30.534 3.897 1.00 31.80 143 GLU H C 1
ATOM 12522 O O . GLU H 4 143 ? 15.125 29.997 3.534 1.00 30.54 143 GLU H O 1
ATOM 12528 N N . PHE H 4 144 ? 16.441 30.790 5.181 1.00 32.17 144 PHE H N 1
ATOM 12529 C CA . PHE H 4 144 ? 15.461 30.472 6.215 1.00 30.76 144 PHE H CA 1
ATOM 12530 C C . PHE H 4 144 ? 14.233 31.368 6.120 1.00 35.56 144 PHE H C 1
ATOM 12531 O O . PHE H 4 144 ? 13.134 30.953 6.506 1.00 33.72 144 PHE H O 1
ATOM 12539 N N . SER H 4 145 ? 14.395 32.591 5.610 1.00 36.69 145 SER H N 1
ATOM 12540 C CA . SER H 4 145 ? 13.253 33.486 5.454 1.00 38.25 145 SER H CA 1
ATOM 12541 C C . SER H 4 145 ? 12.285 32.960 4.403 1.00 40.66 145 SER H C 1
ATOM 12542 O O . SER H 4 145 ? 11.067 32.944 4.619 1.00 41.33 145 SER H O 1
ATOM 12545 N N . LYS H 4 146 ? 12.810 32.518 3.257 1.00 39.02 146 LYS H N 1
ATOM 12546 C CA . LYS H 4 146 ? 11.951 31.997 2.200 1.00 41.94 146 LYS H CA 1
ATOM 12547 C C . LYS H 4 146 ? 11.210 30.743 2.646 1.00 41.74 146 LYS H C 1
ATOM 12548 O O . LYS H 4 146 ? 10.060 30.527 2.247 1.00 45.34 146 LYS H O 1
ATOM 12554 N N . ILE H 4 147 ? 11.843 29.913 3.478 1.00 36.81 147 ILE H N 1
ATOM 12555 C CA . ILE H 4 147 ? 11.196 28.691 3.949 1.00 35.37 147 ILE H CA 1
ATOM 12556 C C . ILE H 4 147 ? 9.983 29.029 4.807 1.00 40.11 147 ILE H C 1
ATOM 12557 O O . ILE H 4 147 ? 8.898 28.459 4.635 1.00 40.53 147 ILE H O 1
ATOM 12562 N N . VAL H 4 148 ? 10.147 29.968 5.741 1.00 35.11 148 VAL H N 1
ATOM 12563 C CA . VAL H 4 148 ? 9.041 30.342 6.616 1.00 36.26 148 VAL H CA 1
ATOM 12564 C C . VAL H 4 148 ? 7.929 31.016 5.820 1.00 41.49 148 VAL H C 1
ATOM 12565 O O . VAL H 4 148 ? 6.742 30.757 6.047 1.00 44.60 148 VAL H O 1
ATOM 12569 N N . ARG H 4 149 ? 8.294 31.877 4.868 1.00 42.62 149 ARG H N 1
ATOM 12570 C CA . ARG H 4 149 ? 7.289 32.602 4.094 1.00 45.21 149 ARG H CA 1
ATOM 12571 C C . ARG H 4 149 ? 6.467 31.658 3.224 1.00 45.84 149 ARG H C 1
ATOM 12572 O O . ARG H 4 149 ? 5.235 31.758 3.178 1.00 47.74 149 ARG H O 1
ATOM 12580 N N . ASP H 4 150 ? 7.131 30.735 2.524 1.00 45.41 150 ASP H N 1
ATOM 12581 C CA . ASP H 4 150 ? 6.412 29.825 1.638 1.00 48.83 150 ASP H CA 1
ATOM 12582 C C . ASP H 4 150 ? 5.492 28.889 2.411 1.00 46.31 150 ASP H C 1
ATOM 12583 O O . ASP H 4 150 ? 4.417 28.530 1.917 1.00 44.32 150 ASP H O 1
ATOM 12588 N N . LEU H 4 151 ? 5.890 28.486 3.618 1.00 42.21 151 LEU H N 1
ATOM 12589 C CA . LEU H 4 151 ? 5.070 27.585 4.416 1.00 39.12 151 LEU H CA 1
ATOM 12590 C C . LEU H 4 151 ? 4.014 28.315 5.235 1.00 41.15 151 LEU H C 1
ATOM 12591 O O . LEU H 4 151 ? 3.024 27.693 5.635 1.00 43.66 151 LEU H O 1
ATOM 12596 N N . SER H 4 152 ? 4.198 29.613 5.492 1.00 44.02 152 SER H N 1
ATOM 12597 C CA . SER H 4 152 ? 3.233 30.344 6.307 1.00 43.38 152 SER H CA 1
ATOM 12598 C C . SER H 4 152 ? 1.904 30.528 5.586 1.00 49.25 152 SER H C 1
ATOM 12599 O O . SER H 4 152 ? 0.857 30.621 6.237 1.00 46.63 152 SER H O 1
ATOM 12602 N N . GLN H 4 153 ? 1.920 30.589 4.257 1.00 43.12 153 GLN H N 1
ATOM 12603 C CA . GLN H 4 153 ? 0.685 30.721 3.496 1.00 49.74 153 GLN H CA 1
ATOM 12604 C C . GLN H 4 153 ? -0.006 29.386 3.258 1.00 50.94 153 GLN H C 1
ATOM 12605 O O . GLN H 4 153 ? -1.080 29.362 2.647 1.00 57.13 153 GLN H O 1
ATOM 12611 N N . LEU H 4 154 ? 0.578 28.280 3.724 1.00 48.62 154 LEU H N 1
ATOM 12612 C CA . LEU H 4 154 ? -0.053 26.972 3.642 1.00 45.17 154 LEU H CA 1
ATOM 12613 C C . LEU H 4 154 ? -0.590 26.475 4.975 1.00 42.10 154 LEU H C 1
ATOM 12614 O O . LEU H 4 154 ? -1.398 25.540 4.984 1.00 44.89 154 LEU H O 1
ATOM 12619 N N . SER H 4 155 ? -0.169 27.072 6.087 1.00 36.78 155 SER H N 1
ATOM 12620 C CA . SER H 4 155 ? -0.639 26.698 7.414 1.00 44.54 155 SER H CA 1
ATOM 12621 C C . SER H 4 155 ? -0.194 27.769 8.399 1.00 45.12 155 SER H C 1
ATOM 12622 O O . SER H 4 155 ? 0.733 28.537 8.128 1.00 48.02 155 SER H O 1
ATOM 12625 N N . ASP H 4 156 ? -0.867 27.808 9.545 1.00 47.34 156 ASP H N 1
ATOM 12626 C CA . ASP H 4 156 ? -0.504 28.718 10.622 1.00 49.32 156 ASP H CA 1
ATOM 12627 C C . ASP H 4 156 ? 0.451 28.088 11.627 1.00 50.09 156 ASP H C 1
ATOM 12628 O O . ASP H 4 156 ? 0.791 28.730 12.626 1.00 49.24 156 ASP H O 1
ATOM 12633 N N . SER H 4 157 ? 0.893 26.854 11.385 1.00 49.38 157 SER H N 1
ATOM 12634 C CA . SER H 4 157 ? 1.835 26.169 12.263 1.00 44.01 157 SER H CA 1
ATOM 12635 C C . SER H 4 157 ? 2.855 25.441 11.402 1.00 44.74 157 SER H C 1
ATOM 12636 O O . SER H 4 157 ? 2.482 24.617 10.561 1.00 50.17 157 SER H O 1
ATOM 12639 N N . ILE H 4 158 ? 4.134 25.746 11.610 1.00 41.22 158 ILE H N 1
ATOM 12640 C CA . ILE H 4 158 ? 5.232 25.123 10.880 1.00 38.49 158 ILE H CA 1
ATOM 12641 C C . ILE H 4 158 ? 5.930 24.143 11.811 1.00 41.47 158 ILE H C 1
ATOM 12642 O O . ILE H 4 158 ? 6.262 24.488 12.952 1.00 42.06 158 ILE H O 1
ATOM 12647 N N . ASN H 4 159 ? 6.151 22.925 11.326 1.00 37.47 159 ASN H N 1
ATOM 12648 C CA . ASN H 4 159 ? 6.791 21.872 12.101 1.00 35.64 159 ASN H CA 1
ATOM 12649 C C . ASN H 4 159 ? 8.230 21.679 11.640 1.00 40.88 159 ASN H C 1
ATOM 12650 O O . ASN H 4 159 ? 8.514 21.674 10.438 1.00 40.46 159 ASN H O 1
ATOM 12655 N N . ILE H 4 160 ? 9.133 21.522 12.603 1.00 36.73 160 ILE H N 1
ATOM 12656 C CA . ILE H 4 160 ? 10.545 21.271 12.336 1.00 36.34 160 ILE H CA 1
ATOM 12657 C C . ILE H 4 160 ? 10.875 19.876 12.844 1.00 40.77 160 ILE H C 1
ATOM 12658 O O . ILE H 4 160 ? 10.638 19.562 14.018 1.00 42.69 160 ILE H O 1
ATOM 12663 N N . MET H 4 161 ? 11.418 19.038 11.965 1.00 40.30 161 MET H N 1
ATOM 12664 C CA . MET H 4 161 ? 11.797 17.677 12.315 1.00 41.61 161 MET H CA 1
ATOM 12665 C C . MET H 4 161 ? 13.223 17.431 11.850 1.00 44.15 161 MET H C 1
ATOM 12666 O O . MET H 4 161 ? 13.557 17.708 10.693 1.00 44.35 161 MET H O 1
ATOM 12671 N N . ILE H 4 162 ? 14.059 16.918 12.750 1.00 41.89 162 ILE H N 1
ATOM 12672 C CA . ILE H 4 162 ? 15.462 16.648 12.461 1.00 41.21 162 ILE H CA 1
ATOM 12673 C C . ILE H 4 162 ? 15.742 15.189 12.790 1.00 45.16 162 ILE H C 1
ATOM 12674 O O . ILE H 4 162 ? 15.639 14.781 13.953 1.00 44.09 162 ILE H O 1
ATOM 12679 N N . THR H 4 163 ? 16.096 14.408 11.771 1.00 47.65 163 THR H N 1
ATOM 12680 C CA . THR H 4 163 ? 16.445 13.007 11.959 1.00 50.63 163 THR H CA 1
ATOM 12681 C C . THR H 4 163 ? 17.226 12.530 10.743 1.00 54.81 163 THR H C 1
ATOM 12682 O O . THR H 4 163 ? 17.033 13.031 9.632 1.00 52.56 163 THR H O 1
ATOM 12686 N N . CYS H 4 164 ? 18.117 11.563 10.974 1.00 61.45 164 CYS H N 1
ATOM 12687 C CA . CYS H 4 164 ? 18.928 10.960 9.913 1.00 57.86 164 CYS H CA 1
ATOM 12688 C C . CYS H 4 164 ? 19.753 12.009 9.172 1.00 52.50 164 CYS H C 1
ATOM 12689 O O . CYS H 4 164 ? 19.921 11.941 7.952 1.00 49.31 164 CYS H O 1
ATOM 12692 N N . GLU H 4 165 ? 20.277 12.983 9.920 1.00 51.41 165 GLU H N 1
ATOM 12693 C CA . GLU H 4 165 ? 21.055 14.084 9.351 1.00 52.46 165 GLU H CA 1
ATOM 12694 C C . GLU H 4 165 ? 20.263 14.797 8.258 1.00 50.24 165 GLU H C 1
ATOM 12695 O O . GLU H 4 165 ? 20.787 15.136 7.195 1.00 45.32 165 GLU H O 1
ATOM 12701 N N . THR H 4 166 ? 18.976 15.016 8.524 1.00 50.65 166 THR H N 1
ATOM 12702 C CA . THR H 4 166 ? 18.063 15.623 7.568 1.00 45.57 166 THR H CA 1
ATOM 12703 C C . THR H 4 166 ? 17.084 16.516 8.315 1.00 43.54 166 THR H C 1
ATOM 12704 O O . THR H 4 166 ? 16.544 16.124 9.353 1.00 47.80 166 THR H O 1
ATOM 12708 N N . ILE H 4 167 ? 16.861 17.715 7.784 1.00 41.46 167 ILE H N 1
ATOM 12709 C CA . ILE H 4 167 ? 15.992 18.711 8.401 1.00 46.68 167 ILE H CA 1
ATOM 12710 C C . ILE H 4 167 ? 14.780 18.905 7.500 1.00 43.21 167 ILE H C 1
ATOM 12711 O O . ILE H 4 167 ? 14.910 19.382 6.365 1.00 39.60 167 ILE H O 1
ATOM 12716 N N . LYS H 4 168 ? 13.604 18.544 8.006 1.00 44.93 168 LYS H N 1
ATOM 12717 C CA . LYS H 4 168 ? 12.360 18.591 7.247 1.00 43.14 168 LYS H CA 1
ATOM 12718 C C . LYS H 4 168 ? 11.440 19.641 7.855 1.00 40.81 168 LYS H C 1
ATOM 12719 O O . LYS H 4 168 ? 11.081 19.550 9.035 1.00 40.48 168 LYS H O 1
ATOM 12725 N N . PHE H 4 169 ? 11.062 20.632 7.052 1.00 36.18 169 PHE H N 1
ATOM 12726 C CA . PHE H 4 169 ? 10.095 21.648 7.448 1.00 38.42 169 PHE H CA 1
ATOM 12727 C C . PHE H 4 169 ? 8.737 21.282 6.863 1.00 42.25 169 PHE H C 1
ATOM 12728 O O . PHE H 4 169 ? 8.612 21.091 5.648 1.00 38.72 169 PHE H O 1
ATOM 12736 N N . VAL H 4 170 ? 7.726 21.181 7.723 1.00 38.16 170 VAL H N 1
ATOM 12737 C CA . VAL H 4 170 ? 6.396 20.732 7.331 1.00 36.76 170 VAL H CA 1
ATOM 12738 C C . VAL H 4 170 ? 5.378 21.797 7.712 1.00 39.69 170 VAL H C 1
ATOM 12739 O O . VAL H 4 170 ? 5.459 22.391 8.792 1.00 41.73 170 VAL H O 1
ATOM 12743 N N . ALA H 4 171 ? 4.422 22.037 6.817 1.00 41.98 171 ALA H N 1
ATOM 12744 C CA . ALA H 4 171 ? 3.283 22.908 7.082 1.00 45.88 171 ALA H CA 1
ATOM 12745 C C . ALA H 4 171 ? 2.017 22.156 6.704 1.00 44.53 171 ALA H C 1
ATOM 12746 O O . ALA H 4 171 ? 1.858 21.752 5.548 1.00 45.90 171 ALA H O 1
ATOM 12748 N N . ASP H 4 172 ? 1.125 21.966 7.672 1.00 47.12 172 ASP H N 1
ATOM 12749 C CA . ASP H 4 172 ? -0.087 21.168 7.491 1.00 50.61 172 ASP H CA 1
ATOM 12750 C C . ASP H 4 172 ? -1.294 22.062 7.760 1.00 52.69 172 ASP H C 1
ATOM 12751 O O . ASP H 4 172 ? -1.634 22.326 8.918 1.00 56.65 172 ASP H O 1
ATOM 12756 N N . GLY H 4 173 ? -1.945 22.522 6.691 1.00 55.43 173 GLY H N 1
ATOM 12757 C CA . GLY H 4 173 ? -3.061 23.431 6.791 1.00 61.51 173 GLY H CA 1
ATOM 12758 C C . GLY H 4 173 ? -4.381 22.804 6.383 1.00 58.94 173 GLY H C 1
ATOM 12759 O O . GLY H 4 173 ? -4.515 21.588 6.236 1.00 62.36 173 GLY H O 1
ATOM 12760 N N . ASP H 4 174 ? -5.377 23.674 6.202 1.00 64.13 174 ASP H N 1
ATOM 12761 C CA . ASP H 4 174 ? -6.710 23.214 5.826 1.00 75.25 174 ASP H CA 1
ATOM 12762 C C . ASP H 4 174 ? -6.813 22.948 4.329 1.00 63.84 174 ASP H C 1
ATOM 12763 O O . ASP H 4 174 ? -7.433 21.964 3.913 1.00 69.61 174 ASP H O 1
ATOM 12768 N N . ILE H 4 175 ? -6.215 23.813 3.510 1.00 60.05 175 ILE H N 1
ATOM 12769 C CA . ILE H 4 175 ? -6.320 23.673 2.062 1.00 56.07 175 ILE H CA 1
ATOM 12770 C C . ILE H 4 175 ? -5.276 22.698 1.533 1.00 54.86 175 ILE H C 1
ATOM 12771 O O . ILE H 4 175 ? -5.604 21.741 0.822 1.00 56.25 175 ILE H O 1
ATOM 12776 N N . GLY H 4 176 ? -4.005 22.923 1.867 1.00 55.72 176 GLY H N 1
ATOM 12777 C CA . GLY H 4 176 ? -2.930 22.083 1.382 1.00 49.08 176 GLY H CA 1
ATOM 12778 C C . GLY H 4 176 ? -1.873 21.860 2.446 1.00 49.54 176 GLY H C 1
ATOM 12779 O O . GLY H 4 176 ? -1.997 22.322 3.581 1.00 48.45 176 GLY H O 1
ATOM 12780 N N . SER H 4 177 ? -0.826 21.138 2.050 1.00 49.98 177 SER H N 1
ATOM 12781 C CA . SER H 4 177 ? 0.285 20.820 2.936 1.00 43.01 177 SER H CA 1
ATOM 12782 C C . SER H 4 177 ? 1.583 20.895 2.149 1.00 40.25 177 SER H C 1
ATOM 12783 O O . SER H 4 177 ? 1.667 20.369 1.035 1.00 42.32 177 SER H O 1
ATOM 12786 N N . GLY H 4 178 ? 2.591 21.547 2.731 1.00 41.09 178 GLY H N 1
ATOM 12787 C CA . GLY H 4 178 ? 3.874 21.730 2.093 1.00 43.81 178 GLY H CA 1
ATOM 12788 C C . GLY H 4 178 ? 4.991 20.993 2.816 1.00 41.05 178 GLY H C 1
ATOM 12789 O O . GLY H 4 178 ? 4.813 20.422 3.891 1.00 42.90 178 GLY H O 1
ATOM 12790 N N . SER H 4 179 ? 6.169 21.022 2.195 1.00 35.84 179 SER H N 1
ATOM 12791 C CA . SER H 4 179 ? 7.326 20.316 2.729 1.00 41.18 179 SER H CA 1
ATOM 12792 C C . SER H 4 179 ? 8.594 20.910 2.135 1.00 40.56 179 SER H C 1
ATOM 12793 O O . SER H 4 179 ? 8.714 21.021 0.911 1.00 43.99 179 SER H O 1
ATOM 12796 N N . VAL H 4 180 ? 9.532 21.289 3.002 1.00 32.59 180 VAL H N 1
ATOM 12797 C CA . VAL H 4 180 ? 10.838 21.795 2.593 1.00 36.23 180 VAL H CA 1
ATOM 12798 C C . VAL H 4 180 ? 11.899 20.981 3.318 1.00 34.94 180 VAL H C 1
ATOM 12799 O O . VAL H 4 180 ? 11.946 20.977 4.554 1.00 35.15 180 VAL H O 1
ATOM 12803 N N . ILE H 4 181 ? 12.747 20.295 2.556 1.00 32.09 181 ILE H N 1
ATOM 12804 C CA . ILE H 4 181 ? 13.788 19.432 3.101 1.00 33.41 181 ILE H CA 1
ATOM 12805 C C . ILE H 4 181 ? 15.142 20.006 2.711 1.00 32.76 181 ILE H C 1
ATOM 12806 O O . ILE H 4 181 ? 15.405 20.236 1.525 1.00 30.84 181 ILE H O 1
ATOM 12811 N N . ILE H 4 182 ? 15.996 20.234 3.706 1.00 30.04 182 ILE H N 1
ATOM 12812 C CA . ILE H 4 182 ? 17.345 20.738 3.484 1.00 37.00 182 ILE H CA 1
ATOM 12813 C C . ILE H 4 182 ? 18.342 19.711 4.003 1.00 38.54 182 ILE H C 1
ATOM 12814 O O . ILE H 4 182 ? 18.070 18.977 4.958 1.00 42.11 182 ILE H O 1
ATOM 12819 N N . LYS H 4 183 ? 19.505 19.661 3.357 1.00 36.22 183 LYS H N 1
ATOM 12820 C CA . LYS H 4 183 ? 20.546 18.708 3.707 1.00 38.07 183 LYS H CA 1
ATOM 12821 C C . LYS H 4 183 ? 21.761 19.437 4.251 1.00 37.95 183 LYS H C 1
ATOM 12822 O O . LYS H 4 183 ? 22.267 20.361 3.599 1.00 39.96 183 LYS H O 1
ATOM 12828 N N . PRO H 4 184 ? 22.253 19.062 5.431 1.00 38.21 184 PRO H N 1
ATOM 12829 C CA . PRO H 4 184 ? 23.406 19.765 6.003 1.00 36.16 184 PRO H CA 1
ATOM 12830 C C . PRO H 4 184 ? 24.681 19.481 5.224 1.00 33.43 184 PRO H C 1
ATOM 12831 O O . PRO H 4 184 ? 24.934 18.351 4.799 1.00 35.60 184 PRO H O 1
ATOM 12835 N N . PHE H 4 185 ? 25.487 20.528 5.043 1.00 37.68 185 PHE H N 1
ATOM 12836 C CA . PHE H 4 185 ? 26.777 20.411 4.375 1.00 42.24 185 PHE H CA 1
ATOM 12837 C C . PHE H 4 185 ? 27.625 21.653 4.619 1.00 44.36 185 PHE H C 1
ATOM 12838 O O . PHE H 4 185 ? 27.186 22.774 4.345 1.00 47.61 185 PHE H O 1
ATOM 12846 N N . VAL H 4 186 ? 28.837 21.464 5.130 1.00 45.20 186 VAL H N 1
ATOM 12847 C CA . VAL H 4 186 ? 29.772 22.557 5.374 1.00 39.18 186 VAL H CA 1
ATOM 12848 C C . VAL H 4 186 ? 30.844 22.512 4.295 1.00 42.41 186 VAL H C 1
ATOM 12849 O O . VAL H 4 186 ? 31.582 21.526 4.181 1.00 47.61 186 VAL H O 1
ATOM 12853 N N . ASP H 4 187 ? 30.929 23.576 3.502 1.00 42.43 187 ASP H N 1
ATOM 12854 C CA . ASP H 4 187 ? 31.896 23.680 2.416 1.00 44.42 187 ASP H CA 1
ATOM 12855 C C . ASP H 4 187 ? 33.066 24.542 2.874 1.00 48.10 187 ASP H C 1
ATOM 12856 O O . ASP H 4 187 ? 32.872 25.691 3.284 1.00 48.21 187 ASP H O 1
ATOM 12861 N N . MET H 4 188 ? 34.279 23.984 2.805 1.00 50.69 188 MET H N 1
ATOM 12862 C CA . MET H 4 188 ? 35.457 24.728 3.243 1.00 50.70 188 MET H CA 1
ATOM 12863 C C . MET H 4 188 ? 35.754 25.911 2.332 1.00 52.09 188 MET H C 1
ATOM 12864 O O . MET H 4 188 ? 36.277 26.930 2.797 1.00 54.18 188 MET H O 1
ATOM 12869 N N . GLU H 4 189 ? 35.435 25.800 1.041 1.00 52.82 189 GLU H N 1
ATOM 12870 C CA . GLU H 4 189 ? 35.726 26.891 0.118 1.00 58.37 189 GLU H CA 1
ATOM 12871 C C . GLU H 4 189 ? 34.812 28.088 0.349 1.00 58.70 189 GLU H C 1
ATOM 12872 O O . GLU H 4 189 ? 35.222 29.230 0.119 1.00 60.44 189 GLU H O 1
ATOM 12878 N N . HIS H 4 190 ? 33.582 27.852 0.800 1.00 56.12 190 HIS H N 1
ATOM 12879 C CA . HIS H 4 190 ? 32.622 28.922 1.076 1.00 53.68 190 HIS H CA 1
ATOM 12880 C C . HIS H 4 190 ? 31.854 28.576 2.343 1.00 52.18 190 HIS H C 1
ATOM 12881 O O . HIS H 4 190 ? 30.686 28.172 2.293 1.00 51.05 190 HIS H O 1
ATOM 12888 N N . PRO H 4 191 ? 32.486 28.726 3.511 1.00 49.22 191 PRO H N 1
ATOM 12889 C CA . PRO H 4 191 ? 31.814 28.339 4.762 1.00 44.94 191 PRO H CA 1
ATOM 12890 C C . PRO H 4 191 ? 30.645 29.232 5.130 1.00 45.37 191 PRO H C 1
ATOM 12891 O O . PRO H 4 191 ? 29.803 28.817 5.937 1.00 44.12 191 PRO H O 1
ATOM 12895 N N . GLU H 4 192 ? 30.562 30.439 4.569 1.00 51.15 192 GLU H N 1
ATOM 12896 C CA . GLU H 4 192 ? 29.501 31.361 4.958 1.00 47.27 192 GLU H CA 1
ATOM 12897 C C . GLU H 4 192 ? 28.141 30.909 4.441 1.00 44.53 192 GLU H C 1
ATOM 12898 O O . GLU H 4 192 ? 27.113 31.224 5.050 1.00 48.33 192 GLU H O 1
ATOM 12904 N N . THR H 4 193 ? 28.112 30.172 3.331 1.00 40.32 193 THR H N 1
ATOM 12905 C CA . THR H 4 193 ? 26.871 29.715 2.723 1.00 40.50 193 THR H CA 1
ATOM 12906 C C . THR H 4 193 ? 26.515 28.289 3.127 1.00 37.45 193 THR H C 1
ATOM 12907 O O . THR H 4 193 ? 25.733 27.631 2.433 1.00 34.98 193 THR H O 1
ATOM 12911 N N . SER H 4 194 ? 27.065 27.803 4.233 1.00 39.77 194 SER H N 1
ATOM 12912 C CA . SER H 4 194 ? 26.889 26.418 4.634 1.00 35.21 194 SER H CA 1
ATOM 12913 C C . SER H 4 194 ? 25.611 26.240 5.449 1.00 35.02 194 SER H C 1
ATOM 12914 O O . SER H 4 194 ? 25.004 27.198 5.933 1.00 34.06 194 SER H O 1
ATOM 12917 N N . ILE H 4 195 ? 25.204 24.984 5.593 1.00 36.84 195 ILE H N 1
ATOM 12918 C CA . ILE H 4 195 ? 24.086 24.598 6.451 1.00 34.07 195 ILE H CA 1
ATOM 12919 C C . ILE H 4 195 ? 24.649 23.603 7.458 1.00 31.42 195 ILE H C 1
ATOM 12920 O O . ILE H 4 195 ? 24.711 22.398 7.204 1.00 32.55 195 ILE H O 1
ATOM 12925 N N . LYS H 4 196 ? 25.075 24.105 8.614 1.00 29.45 196 LYS H N 1
ATOM 12926 C CA . LYS H 4 196 ? 25.696 23.274 9.636 1.00 30.68 196 LYS H CA 1
ATOM 12927 C C . LYS H 4 196 ? 24.636 22.737 10.587 1.00 27.69 196 LYS H C 1
ATOM 12928 O O . LYS H 4 196 ? 23.751 23.475 11.027 1.00 27.71 196 LYS H O 1
ATOM 12934 N N . LEU H 4 197 ? 24.731 21.445 10.900 1.00 33.34 197 LEU H N 1
ATOM 12935 C CA . LEU H 4 197 ? 23.795 20.784 11.801 1.00 32.52 197 LEU H CA 1
ATOM 12936 C C . LEU H 4 197 ? 24.565 19.958 12.819 1.00 31.48 197 LEU H C 1
ATOM 12937 O O . LEU H 4 197 ? 25.412 19.139 12.447 1.00 30.17 197 LEU H O 1
ATOM 12942 N N . GLU H 4 198 ? 24.267 20.173 14.098 1.00 33.81 198 GLU H N 1
ATOM 12943 C CA . GLU H 4 198 ? 24.850 19.410 15.200 1.00 30.01 198 GLU H CA 1
ATOM 12944 C C . GLU H 4 198 ? 23.697 18.785 15.978 1.00 37.32 198 GLU H C 1
ATOM 12945 O O . GLU H 4 198 ? 23.068 19.450 16.808 1.00 38.83 198 GLU H O 1
ATOM 12951 N N . MET H 4 199 ? 23.415 17.513 15.708 1.00 40.76 199 MET H N 1
ATOM 12952 C CA . MET H 4 199 ? 22.294 16.809 16.320 1.00 41.10 199 MET H CA 1
ATOM 12953 C C . MET H 4 199 ? 22.814 15.893 17.422 1.00 45.51 199 MET H C 1
ATOM 12954 O O . MET H 4 199 ? 23.446 14.869 17.143 1.00 52.79 199 MET H O 1
ATOM 12959 N N . ASP H 4 200 ? 22.550 16.266 18.676 1.00 44.27 200 ASP H N 1
ATOM 12960 C CA . ASP H 4 200 ? 22.813 15.363 19.789 1.00 48.26 200 ASP H CA 1
ATOM 12961 C C . ASP H 4 200 ? 21.678 14.367 19.979 1.00 47.29 200 ASP H C 1
ATOM 12962 O O . ASP H 4 200 ? 21.909 13.249 20.454 1.00 53.03 200 ASP H O 1
ATOM 12967 N N . GLN H 4 201 ? 20.455 14.752 19.611 1.00 43.54 201 GLN H N 1
ATOM 12968 C CA . GLN H 4 201 ? 19.280 13.913 19.731 1.00 50.50 201 GLN H CA 1
ATOM 12969 C C . GLN H 4 201 ? 18.276 14.409 18.703 1.00 47.16 201 GLN H C 1
ATOM 12970 O O . GLN H 4 201 ? 18.148 15.628 18.517 1.00 44.93 201 GLN H O 1
ATOM 12976 N N . PRO H 4 202 ? 17.570 13.511 18.013 1.00 46.79 202 PRO H N 1
ATOM 12977 C CA . PRO H 4 202 ? 16.563 13.960 17.045 1.00 43.58 202 PRO H CA 1
ATOM 12978 C C . PRO H 4 202 ? 15.458 14.754 17.726 1.00 42.34 202 PRO H C 1
ATOM 12979 O O . PRO H 4 202 ? 15.123 14.525 18.890 1.00 47.37 202 PRO H O 1
ATOM 12983 N N . VAL H 4 203 ? 14.893 15.704 16.981 1.00 35.98 203 VAL H N 1
ATOM 12984 C CA . VAL H 4 203 ? 13.892 16.617 17.511 1.00 40.67 203 VAL H CA 1
ATOM 12985 C C . VAL H 4 203 ? 12.701 16.659 16.560 1.00 41.35 203 VAL H C 1
ATOM 12986 O O . VAL H 4 203 ? 12.815 16.375 15.366 1.00 38.95 203 VAL H O 1
ATOM 12990 N N . ASP H 4 204 ? 11.541 17.010 17.118 1.00 39.51 204 ASP H N 1
ATOM 12991 C CA . ASP H 4 204 ? 10.301 17.098 16.347 1.00 42.38 204 ASP H CA 1
ATOM 12992 C C . ASP H 4 204 ? 9.400 18.105 17.057 1.00 40.73 204 ASP H C 1
ATOM 12993 O O . ASP H 4 204 ? 8.681 17.744 17.993 1.00 45.20 204 ASP H O 1
ATOM 12998 N N . LEU H 4 205 ? 9.443 19.357 16.608 1.00 34.23 205 LEU H N 1
ATOM 12999 C CA . LEU H 4 205 ? 8.726 20.443 17.257 1.00 37.23 205 LEU H CA 1
ATOM 13000 C C . LEU H 4 205 ? 7.901 21.214 16.235 1.00 37.69 205 LEU H C 1
ATOM 13001 O O . LEU H 4 205 ? 8.192 21.212 15.037 1.00 37.95 205 LEU H O 1
ATOM 13006 N N . THR H 4 206 ? 6.863 21.882 16.735 1.00 39.84 206 THR H N 1
ATOM 13007 C CA . THR H 4 206 ? 5.973 22.695 15.919 1.00 43.16 206 THR H CA 1
ATOM 13008 C C . THR H 4 206 ? 5.864 24.084 16.530 1.00 38.00 206 THR H C 1
ATOM 13009 O O . THR H 4 206 ? 5.705 24.225 17.747 1.00 39.19 206 THR H O 1
ATOM 13013 N N . PHE H 4 207 ? 5.953 25.108 15.684 1.00 31.99 207 PHE H N 1
ATOM 13014 C CA . PHE H 4 207 ? 5.909 26.492 16.128 1.00 40.57 207 PHE H CA 1
ATOM 13015 C C . PHE H 4 207 ? 4.813 27.242 15.385 1.00 40.81 207 PHE H C 1
ATOM 13016 O O . PHE H 4 207 ? 4.445 26.886 14.262 1.00 44.00 207 PHE H O 1
ATOM 13024 N N . GLY H 4 208 ? 4.296 28.286 16.026 1.00 34.63 208 GLY H N 1
ATOM 13025 C CA . GLY H 4 208 ? 3.299 29.126 15.383 1.00 35.62 208 GLY H CA 1
ATOM 13026 C C . GLY H 4 208 ? 3.921 29.928 14.255 1.00 35.81 208 GLY H C 1
ATOM 13027 O O . GLY H 4 208 ? 4.946 30.596 14.440 1.00 40.58 208 GLY H O 1
ATOM 13028 N N . ALA H 4 209 ? 3.303 29.863 13.073 1.00 33.35 209 ALA H N 1
ATOM 13029 C CA . ALA H 4 209 ? 3.875 30.526 11.906 1.00 34.44 209 ALA H CA 1
ATOM 13030 C C . ALA H 4 209 ? 3.898 32.040 12.067 1.00 42.82 209 ALA H C 1
ATOM 13031 O O . ALA H 4 209 ? 4.812 32.701 11.562 1.00 44.40 209 ALA H O 1
ATOM 13033 N N . LYS H 4 210 ? 2.913 32.608 12.767 1.00 43.16 210 LYS H N 1
ATOM 13034 C CA . LYS H 4 210 ? 2.879 34.055 12.945 1.00 40.97 210 LYS H CA 1
ATOM 13035 C C . LYS H 4 210 ? 4.014 34.555 13.829 1.00 52.08 210 LYS H C 1
ATOM 13036 O O . LYS H 4 210 ? 4.324 35.751 13.799 1.00 57.38 210 LYS H O 1
ATOM 13042 N N . TYR H 4 211 ? 4.637 33.674 14.612 1.00 42.14 211 TYR H N 1
ATOM 13043 C CA . TYR H 4 211 ? 5.796 34.055 15.410 1.00 41.76 211 TYR H CA 1
ATOM 13044 C C . TYR H 4 211 ? 7.095 33.917 14.628 1.00 41.77 211 TYR H C 1
ATOM 13045 O O . TYR H 4 211 ? 7.996 34.751 14.773 1.00 41.35 211 TYR H O 1
ATOM 13054 N N . LEU H 4 212 ? 7.209 32.878 13.799 1.00 40.53 212 LEU H N 1
ATOM 13055 C CA . LEU H 4 212 ? 8.374 32.752 12.931 1.00 37.56 212 LEU H CA 1
ATOM 13056 C C . LEU H 4 212 ? 8.426 33.874 11.902 1.00 41.61 212 LEU H C 1
ATOM 13057 O O . LEU H 4 212 ? 9.517 34.285 11.490 1.00 39.70 212 LEU H O 1
ATOM 13062 N N . LEU H 4 213 ? 7.264 34.383 11.479 1.00 38.58 213 LEU H N 1
ATOM 13063 C CA . LEU H 4 213 ? 7.243 35.509 10.552 1.00 39.36 213 LEU H CA 1
ATOM 13064 C C . LEU H 4 213 ? 7.798 36.774 11.195 1.00 41.01 213 LEU H C 1
ATOM 13065 O O . LEU H 4 213 ? 8.333 37.640 10.493 1.00 34.92 213 LEU H O 1
ATOM 13070 N N . ASP H 4 214 ? 7.678 36.901 12.518 1.00 41.51 214 ASP H N 1
ATOM 13071 C CA . ASP H 4 214 ? 8.305 38.018 13.215 1.00 40.90 214 ASP H CA 1
ATOM 13072 C C . ASP H 4 214 ? 9.795 37.789 13.427 1.00 41.74 214 ASP H C 1
ATOM 13073 O O . ASP H 4 214 ? 10.573 38.750 13.422 1.00 40.79 214 ASP H O 1
ATOM 13078 N N . ILE H 4 215 ? 10.208 36.533 13.606 1.00 41.12 215 ILE H N 1
ATOM 13079 C CA . ILE H 4 215 ? 11.612 36.238 13.874 1.00 35.77 215 ILE H CA 1
ATOM 13080 C C . ILE H 4 215 ? 12.462 36.479 12.632 1.00 35.37 215 ILE H C 1
ATOM 13081 O O . ILE H 4 215 ? 13.581 36.998 12.722 1.00 33.65 215 ILE H O 1
ATOM 13086 N N . ILE H 4 216 ? 11.946 36.118 11.454 1.00 35.52 216 ILE H N 1
ATOM 13087 C CA . ILE H 4 216 ? 12.702 36.293 10.217 1.00 38.38 216 ILE H CA 1
ATOM 13088 C C . ILE H 4 216 ? 12.922 37.754 9.857 1.00 41.35 216 ILE H C 1
ATOM 13089 O O . ILE H 4 216 ? 13.695 38.043 8.936 1.00 40.13 216 ILE H O 1
ATOM 13094 N N . LYS H 4 217 ? 12.268 38.683 10.557 1.00 39.69 217 LYS H N 1
ATOM 13095 C CA . LYS H 4 217 ? 12.463 40.103 10.294 1.00 41.50 217 LYS H CA 1
ATOM 13096 C C . LYS H 4 217 ? 13.834 40.599 10.732 1.00 41.51 217 LYS H C 1
ATOM 13097 O O . LYS H 4 217 ? 14.189 41.741 10.420 1.00 41.49 217 LYS H O 1
ATOM 13103 N N . GLY H 4 218 ? 14.604 39.782 11.442 1.00 34.81 218 GLY H N 1
ATOM 13104 C CA . GLY H 4 218 ? 15.970 40.101 11.786 1.00 33.25 218 GLY H CA 1
ATOM 13105 C C . GLY H 4 218 ? 16.988 39.645 10.765 1.00 34.81 218 GLY H C 1
ATOM 13106 O O . GLY H 4 218 ? 18.192 39.708 11.037 1.00 39.73 218 GLY H O 1
ATOM 13107 N N . SER H 4 219 ? 16.543 39.188 9.591 1.00 31.81 219 SER H N 1
ATOM 13108 C CA . SER H 4 219 ? 17.481 38.692 8.590 1.00 33.45 219 SER H CA 1
ATOM 13109 C C . SER H 4 219 ? 18.376 39.802 8.063 1.00 35.02 219 SER H C 1
ATOM 13110 O O . SER H 4 219 ? 19.480 39.530 7.578 1.00 42.77 219 SER H O 1
ATOM 13113 N N . SER H 4 220 ? 17.924 41.054 8.150 1.00 39.31 220 SER H N 1
ATOM 13114 C CA . SER H 4 220 ? 18.738 42.179 7.711 1.00 41.95 220 SER H CA 1
ATOM 13115 C C . SER H 4 220 ? 19.933 42.434 8.622 1.00 42.32 220 SER H C 1
ATOM 13116 O O . SER H 4 220 ? 20.812 43.224 8.257 1.00 47.65 220 SER H O 1
ATOM 13119 N N . LEU H 4 221 ? 19.992 41.785 9.786 1.00 33.41 221 LEU H N 1
ATOM 13120 C CA . LEU H 4 221 ? 21.094 42.004 10.716 1.00 35.63 221 LEU H CA 1
ATOM 13121 C C . LEU H 4 221 ? 22.294 41.127 10.380 1.00 40.09 221 LEU H C 1
ATOM 13122 O O . LEU H 4 221 ? 23.429 41.612 10.320 1.00 45.37 221 LEU H O 1
ATOM 13127 N N . SER H 4 222 ? 22.064 39.834 10.160 1.00 42.17 222 SER H N 1
ATOM 13128 C CA . SER H 4 222 ? 23.135 38.881 9.920 1.00 41.68 222 SER H CA 1
ATOM 13129 C C . SER H 4 222 ? 22.861 38.092 8.649 1.00 41.97 222 SER H C 1
ATOM 13130 O O . SER H 4 222 ? 21.708 37.897 8.255 1.00 39.71 222 SER H O 1
ATOM 13133 N N . ASP H 4 223 ? 23.941 37.637 8.011 1.00 45.65 223 ASP H N 1
ATOM 13134 C CA . ASP H 4 223 ? 23.809 36.787 6.834 1.00 41.51 223 ASP H CA 1
ATOM 13135 C C . ASP H 4 223 ? 23.333 35.387 7.194 1.00 35.87 223 ASP H C 1
ATOM 13136 O O . ASP H 4 223 ? 22.857 34.661 6.314 1.00 37.41 223 ASP H O 1
ATOM 13141 N N . ARG H 4 224 ? 23.450 34.996 8.462 1.00 31.25 224 ARG H N 1
ATOM 13142 C CA . ARG H 4 224 ? 23.071 33.667 8.913 1.00 31.72 224 ARG H CA 1
ATOM 13143 C C . ARG H 4 224 ? 22.174 33.768 10.137 1.00 33.27 224 ARG H C 1
ATOM 13144 O O . ARG H 4 224 ? 22.192 34.759 10.872 1.00 34.65 224 ARG H O 1
ATOM 13152 N N . VAL H 4 225 ? 21.384 32.720 10.345 1.00 31.02 225 VAL H N 1
ATOM 13153 C CA . VAL H 4 225 ? 20.485 32.615 11.487 1.00 30.75 225 VAL H CA 1
ATOM 13154 C C . VAL H 4 225 ? 20.810 31.333 12.239 1.00 30.15 225 VAL H C 1
ATOM 13155 O O . VAL H 4 225 ? 21.040 30.283 11.626 1.00 27.33 225 VAL H O 1
ATOM 13159 N N . GLY H 4 226 ? 20.854 31.428 13.567 1.00 29.47 226 GLY H N 1
ATOM 13160 C CA . GLY H 4 226 ? 21.177 30.301 14.409 1.00 26.18 226 GLY H CA 1
ATOM 13161 C C . GLY H 4 226 ? 19.942 29.797 15.119 1.00 32.53 226 GLY H C 1
ATOM 13162 O O . GLY H 4 226 ? 19.292 30.535 15.858 1.00 32.41 226 GLY H O 1
ATOM 13163 N N . ILE H 4 227 ? 19.622 28.529 14.897 1.00 28.23 227 ILE H N 1
ATOM 13164 C CA . ILE H 4 227 ? 18.427 27.901 15.443 1.00 26.09 227 ILE H CA 1
ATOM 13165 C C . ILE H 4 227 ? 18.872 26.815 16.407 1.00 26.83 227 ILE H C 1
ATOM 13166 O O . ILE H 4 227 ? 19.535 25.852 16.003 1.00 30.28 227 ILE H O 1
ATOM 13171 N N . ARG H 4 228 ? 18.512 26.972 17.677 1.00 27.07 228 ARG H N 1
ATOM 13172 C CA . ARG H 4 228 ? 18.808 25.998 18.723 1.00 27.05 228 ARG H CA 1
ATOM 13173 C C . ARG H 4 228 ? 17.484 25.438 19.227 1.00 31.20 228 ARG H C 1
ATOM 13174 O O . ARG H 4 228 ? 16.692 26.161 19.840 1.00 36.00 228 ARG H O 1
ATOM 13182 N N . LEU H 4 229 ? 17.248 24.155 18.966 1.00 33.47 229 LEU H N 1
ATOM 13183 C CA . LEU H 4 229 ? 15.995 23.490 19.293 1.00 30.04 229 LEU H CA 1
ATOM 13184 C C . LEU H 4 229 ? 16.174 22.588 20.508 1.00 37.56 229 LEU H C 1
ATOM 13185 O O . LEU H 4 229 ? 17.199 21.915 20.649 1.00 34.42 229 LEU H O 1
ATOM 13190 N N . SER H 4 230 ? 15.165 22.573 21.378 1.00 45.34 230 SER H N 1
ATOM 13191 C CA . SER H 4 230 ? 15.182 21.759 22.585 1.00 45.48 230 SER H CA 1
ATOM 13192 C C . SER H 4 230 ? 13.794 21.183 22.820 1.00 51.82 230 SER H C 1
ATOM 13193 O O . SER H 4 230 ? 12.786 21.855 22.580 1.00 61.25 230 SER H O 1
ATOM 13196 N N . SER H 4 231 ? 13.748 19.937 23.294 1.00 54.68 231 SER H N 1
ATOM 13197 C CA . SER H 4 231 ? 12.466 19.265 23.489 1.00 59.08 231 SER H CA 1
ATOM 13198 C C . SER H 4 231 ? 11.710 19.848 24.678 1.00 65.26 231 SER H C 1
ATOM 13199 O O . SER H 4 231 ? 10.516 20.154 24.577 1.00 74.21 231 SER H O 1
ATOM 13202 N N . GLU H 4 232 ? 12.387 20.009 25.812 1.00 63.11 232 GLU H N 1
ATOM 13203 C CA . GLU H 4 232 ? 11.767 20.501 27.041 1.00 69.52 232 GLU H CA 1
ATOM 13204 C C . GLU H 4 232 ? 12.134 21.951 27.325 1.00 67.56 232 GLU H C 1
ATOM 13205 O O . GLU H 4 232 ? 12.289 22.345 28.485 1.00 86.89 232 GLU H O 1
ATOM 13211 N N . ALA H 4 233 ? 12.274 22.770 26.284 1.00 58.96 233 ALA H N 1
ATOM 13212 C CA . ALA H 4 233 ? 12.673 24.160 26.445 1.00 53.49 233 ALA H CA 1
ATOM 13213 C C . ALA H 4 233 ? 12.286 24.923 25.190 1.00 45.90 233 ALA H C 1
ATOM 13214 O O . ALA H 4 233 ? 12.168 24.320 24.117 1.00 45.61 233 ALA H O 1
ATOM 13216 N N . PRO H 4 234 ? 12.073 26.235 25.285 1.00 43.24 234 PRO H N 1
ATOM 13217 C CA . PRO H 4 234 ? 11.757 27.013 24.084 1.00 44.36 234 PRO H CA 1
ATOM 13218 C C . PRO H 4 234 ? 12.955 27.115 23.153 1.00 38.79 234 PRO H C 1
ATOM 13219 O O . PRO H 4 234 ? 14.111 27.137 23.585 1.00 36.55 234 PRO H O 1
ATOM 13223 N N . ALA H 4 235 ? 12.662 27.176 21.857 1.00 37.98 235 ALA H N 1
ATOM 13224 C CA . ALA H 4 235 ? 13.710 27.278 20.854 1.00 32.57 235 ALA H CA 1
ATOM 13225 C C . ALA H 4 235 ? 14.394 28.641 20.926 1.00 31.03 235 ALA H C 1
ATOM 13226 O O . ALA H 4 235 ? 13.850 29.616 21.452 1.00 35.51 235 ALA H O 1
ATOM 13228 N N . LEU H 4 236 ? 15.608 28.700 20.382 1.00 30.57 236 LEU H N 1
ATOM 13229 C CA . LEU H 4 236 ? 16.428 29.909 20.417 1.00 30.50 236 LEU H CA 1
ATOM 13230 C C . LEU H 4 236 ? 16.860 30.242 18.991 1.00 31.51 236 LEU H C 1
ATOM 13231 O O . LEU H 4 236 ? 17.759 29.601 18.440 1.00 28.91 236 LEU H O 1
ATOM 13236 N N . PHE H 4 237 ? 16.215 31.244 18.401 1.00 29.93 237 PHE H N 1
ATOM 13237 C CA . PHE H 4 237 ? 16.607 31.790 17.109 1.00 28.14 237 PHE H CA 1
ATOM 13238 C C . PHE H 4 237 ? 17.446 33.036 17.355 1.00 30.77 237 PHE H C 1
ATOM 13239 O O . PHE H 4 237 ? 17.043 33.909 18.127 1.00 34.72 237 PHE H O 1
ATOM 13247 N N . GLN H 4 238 ? 18.607 33.119 16.706 1.00 30.63 238 GLN H N 1
ATOM 13248 C CA . GLN H 4 238 ? 19.560 34.178 17.007 1.00 34.95 238 GLN H CA 1
ATOM 13249 C C . GLN H 4 238 ? 20.224 34.685 15.735 1.00 35.59 238 GLN H C 1
ATOM 13250 O O . GLN H 4 238 ? 20.541 33.905 14.833 1.00 27.94 238 GLN H O 1
ATOM 13256 N N . PHE H 4 239 ? 20.430 36.001 15.676 1.00 35.74 239 PHE H N 1
ATOM 13257 C CA . PHE H 4 239 ? 21.163 36.656 14.599 1.00 37.61 239 PHE H CA 1
ATOM 13258 C C . PHE H 4 239 ? 22.377 37.347 15.202 1.00 40.11 239 PHE H C 1
ATOM 13259 O O . PHE H 4 239 ? 22.236 38.170 16.112 1.00 37.73 239 PHE H O 1
ATOM 13267 N N . ASP H 4 240 ? 23.563 37.016 14.696 1.00 43.83 240 ASP H N 1
ATOM 13268 C CA . ASP H 4 240 ? 24.799 37.540 15.261 1.00 40.78 240 ASP H CA 1
ATOM 13269 C C . ASP H 4 240 ? 25.110 38.922 14.700 1.00 40.18 240 ASP H C 1
ATOM 13270 O O . ASP H 4 240 ? 25.058 39.138 13.485 1.00 38.44 240 ASP H O 1
ATOM 13275 N N . LEU H 4 241 ? 25.436 39.854 15.589 1.00 40.76 241 LEU H N 1
ATOM 13276 C CA . LEU H 4 241 ? 25.916 41.172 15.211 1.00 37.25 241 LEU H CA 1
ATOM 13277 C C . LEU H 4 241 ? 27.443 41.177 15.223 1.00 46.80 241 LEU H C 1
ATOM 13278 O O . LEU H 4 241 ? 28.092 40.154 15.454 1.00 46.81 241 LEU H O 1
ATOM 13283 N N . LYS H 4 242 ? 28.025 42.352 14.964 1.00 49.17 242 LYS H N 1
ATOM 13284 C CA . LYS H 4 242 ? 29.478 42.478 15.015 1.00 43.90 242 LYS H CA 1
ATOM 13285 C C . LYS H 4 242 ? 30.005 42.149 16.406 1.00 46.16 242 LYS H C 1
ATOM 13286 O O . LYS H 4 242 ? 31.049 41.501 16.549 1.00 50.49 242 LYS H O 1
ATOM 13292 N N . SER H 4 243 ? 29.288 42.585 17.447 1.00 44.01 243 SER H N 1
ATOM 13293 C CA . SER H 4 243 ? 29.615 42.262 18.835 1.00 44.50 243 SER H CA 1
ATOM 13294 C C . SER H 4 243 ? 28.297 42.297 19.614 1.00 46.16 243 SER H C 1
ATOM 13295 O O . SER H 4 243 ? 27.970 43.258 20.313 1.00 51.57 243 SER H O 1
ATOM 13298 N N . GLY H 4 244 ? 27.529 41.231 19.477 1.00 44.45 244 GLY H N 1
ATOM 13299 C CA . GLY H 4 244 ? 26.238 41.131 20.118 1.00 42.45 244 GLY H CA 1
ATOM 13300 C C . GLY H 4 244 ? 25.340 40.193 19.338 1.00 43.35 244 GLY H C 1
ATOM 13301 O O . GLY H 4 244 ? 25.812 39.387 18.543 1.00 49.60 244 GLY H O 1
ATOM 13302 N N . PHE H 4 245 ? 24.038 40.326 19.576 1.00 42.30 245 PHE H N 1
ATOM 13303 C CA . PHE H 4 245 ? 23.070 39.438 18.948 1.00 40.58 245 PHE H CA 1
ATOM 13304 C C . PHE H 4 245 ? 21.668 39.994 19.142 1.00 40.91 245 PHE H C 1
ATOM 13305 O O . PHE H 4 245 ? 21.426 40.837 20.011 1.00 35.07 245 PHE H O 1
ATOM 13313 N N . LEU H 4 246 ? 20.749 39.504 18.314 1.00 43.76 246 LEU H N 1
ATOM 13314 C CA . LEU H 4 246 ? 19.316 39.649 18.532 1.00 41.98 246 LEU H CA 1
ATOM 13315 C C . LEU H 4 246 ? 18.709 38.257 18.477 1.00 46.74 246 LEU H C 1
ATOM 13316 O O . LEU H 4 246 ? 18.750 37.603 17.429 1.00 42.31 246 LEU H O 1
ATOM 13321 N N . GLN H 4 247 ? 18.161 37.798 19.598 1.00 37.83 247 GLN H N 1
ATOM 13322 C CA . GLN H 4 247 ? 17.660 36.439 19.703 1.00 36.52 247 GLN H CA 1
ATOM 13323 C C . GLN H 4 247 ? 16.188 36.434 20.094 1.00 35.44 247 GLN H C 1
ATOM 13324 O O . GLN H 4 247 ? 15.647 37.427 20.588 1.00 36.58 247 GLN H O 1
ATOM 13330 N N . PHE H 4 248 ? 15.545 35.291 19.860 1.00 35.10 248 PHE H N 1
ATOM 13331 C CA . PHE H 4 248 ? 14.122 35.110 20.118 1.00 33.67 248 PHE H CA 1
ATOM 13332 C C . PHE H 4 248 ? 13.914 33.786 20.836 1.00 33.56 248 PHE H C 1
ATOM 13333 O O . PHE H 4 248 ? 14.342 32.737 20.344 1.00 33.64 248 PHE H O 1
ATOM 13341 N N . PHE H 4 249 ? 13.256 33.835 21.992 1.00 35.34 249 PHE H N 1
ATOM 13342 C CA . PHE H 4 249 ? 12.878 32.641 22.740 1.00 33.22 249 PHE H CA 1
ATOM 13343 C C . PHE H 4 249 ? 11.429 32.310 22.401 1.00 35.15 249 PHE H C 1
ATOM 13344 O O . PHE H 4 249 ? 10.506 32.985 22.867 1.00 40.98 249 PHE H O 1
ATOM 13352 N N . LEU H 4 250 ? 11.229 31.274 21.590 1.00 32.86 250 LEU H N 1
ATOM 13353 C CA . LEU H 4 250 ? 9.903 30.861 21.153 1.00 36.79 250 LEU H CA 1
ATOM 13354 C C . LEU H 4 250 ? 9.596 29.476 21.702 1.00 39.51 250 LEU H C 1
ATOM 13355 O O . LEU H 4 250 ? 10.381 28.541 21.512 1.00 41.78 250 LEU H O 1
ATOM 13360 N N . ALA H 4 251 ? 8.440 29.347 22.385 1.00 42.72 251 ALA H N 1
ATOM 13361 C CA . ALA H 4 251 ? 8.034 28.067 22.952 1.00 51.81 251 ALA H CA 1
ATOM 13362 C C . ALA H 4 251 ? 7.265 27.246 21.920 1.00 52.60 251 ALA H C 1
ATOM 13363 O O . ALA H 4 251 ? 6.419 27.787 21.201 1.00 59.63 251 ALA H O 1
ATOM 13365 N N . PRO H 4 252 ? 7.544 25.948 21.826 1.00 48.60 252 PRO H N 1
ATOM 13366 C CA . PRO H 4 252 ? 6.836 25.105 20.857 1.00 49.18 252 PRO H CA 1
ATOM 13367 C C . PRO H 4 252 ? 5.394 24.866 21.280 1.00 57.10 252 PRO H C 1
ATOM 13368 O O . PRO H 4 252 ? 4.992 25.109 22.419 1.00 61.36 252 PRO H O 1
ATOM 13372 N N . LYS H 4 253 ? 4.608 24.371 20.325 1.00 59.48 253 LYS H N 1
ATOM 13373 C CA . LYS H 4 253 ? 3.199 24.053 20.559 1.00 60.74 253 LYS H CA 1
ATOM 13374 C C . LYS H 4 253 ? 3.113 22.605 21.024 1.00 76.75 253 LYS H C 1
ATOM 13375 O O . LYS H 4 253 ? 3.052 21.672 20.223 1.00 81.70 253 LYS H O 1
ATOM 13377 N N . PHE H 4 254 ? 3.109 22.417 22.341 1.00 88.96 254 PHE H N 1
ATOM 13378 C CA . PHE H 4 254 ? 3.048 21.087 22.931 1.00 106.20 254 PHE H CA 1
ATOM 13379 C C . PHE H 4 254 ? 1.602 20.593 22.941 1.00 109.59 254 PHE H C 1
ATOM 13380 O O . PHE H 4 254 ? 0.697 21.228 22.392 1.00 107.55 254 PHE H O 1
ATOM 13388 N N . ASN H 4 255 ? 1.379 19.436 23.570 1.00 114.38 255 ASN H N 1
ATOM 13389 C CA . ASN H 4 255 ? 0.057 18.828 23.702 1.00 119.27 255 ASN H CA 1
ATOM 13390 C C . ASN H 4 255 ? -0.583 18.562 22.344 1.00 120.14 255 ASN H C 1
ATOM 13391 O O . ASN H 4 255 ? 0.100 18.557 21.315 1.00 118.53 255 ASN H O 1
ATOM 13396 N N . ASP H 4 256 ? -1.893 18.334 22.336 1.00 115.28 256 ASP H N 1
ATOM 13397 C CA . ASP H 4 256 ? -2.616 18.053 21.102 1.00 111.09 256 ASP H CA 1
ATOM 13398 C C . ASP H 4 256 ? -4.071 18.495 21.216 1.00 103.11 256 ASP H C 1
ATOM 13399 O O . ASP H 4 256 ? -4.574 18.732 22.315 1.00 91.73 256 ASP H O 1
#

InterPro domains:
  IPR000626 Ubiquitin-like domain [PS50053] (22-98)
  IPR000626 Ubiquitin-like domain [SM00213] (24-94)
  IPR022617 Rad60/SUMO-like domain [PF11976] (24-91)
  IPR029071 Ubiquitin-like domain superfamily [SSF54236] (6-99)

Solvent-accessible surface area: 79945 Å² total

CATH classification: 2.60.120.780 (+2 more: 3.30.40.10, 3.10.20.90)

Nearest PDB structures (foldseek):
  5jne-assembly2_G  TM=1.013E+00  e=6.566E-16  Saccharomyces cerevisiae S288C
  3tix-assembly2_C  TM=9.319E-01  e=1.157E-13  Saccharomyces cerevisiae S288C
  2eke-assembly1_C  TM=9.866E-01  e=6.762E-13  Saccharomyces cerevisiae
  3tix-assembly1_A  TM=9.352E-01  e=2.465E-13  Saccharomyces cerevisiae S288C
  5klx-assembly1_A  TM=9.821E-01  e=6.762E-13  Saccharomyces cerevisiae S288C

Organism: Saccharomyces cerevisiae (strain ATCC 204508 / S288c) (NCBI:txid559292)

Sequence (1678 aa):
PTIHFKESPFYKIQRLIPELVMNVEVTGGRGMCSAKFKLSKADYNLLSNPNSKHRLYLFSGMINPLGSRGNEPIQFPFPNELRCNNVQIKDNIRGFKSKPGTAKPADLTPHLKPYTQQNNVELIYAFTTKEYKLFGYIVEMITPEQLLEKVLQHPKIIKQATLLYLKKTLREDEEMGLTTTSTIMSLQDPISYTRMKYPSKSINCKHLQCFDALWFLHSQLQIPTWQCPVCQIDIALENLAISEFVDDILQNCQKNVEQVELTSDGKWTAILDKLRPETHINLKVSDGSSEIFFKIKKTTPLRRLMEAFAKRQGKEMDSLRFLYDGIRIQADQTPEDLDMEDNDIIEAHREHMSSLSLQRLQEERKKWRKDHPFGFYAKPVKKADGSMDLQKWEAGIPGKEGTNWAGGVYPITVEYPNEYPSKPPKVKFPAGFYHPNVYPSGTICLSILNEDQDWRPAITLKQIVLGVQDLLDSPNPNSPKQEPAWRSFSRNKAEYDKKVLLQARQYSPETHINLKVSDGSSEIFFKIKKTTPLRRLMEAFAKRQGKEMDSLRFLYDGIRIQADQTPEDLDMEDNDIIEAHREQIGGMLEAKFEEASLFKRIIDGFKDCVQLVNFQCKEDGIIAQAVDDSRVLLVSLEIGVEAFQEYRCDHPVTLGMDLTSLSDILREGNNTDTLTLIADNTPDSIILLFEDTKKDDIAEYSLKLMDIDADFLGIEELQYDSTLSLPSSEFSKIVRDLSQLSDSINIMITCETIKFVADGDIGSGSVIIKPFVDMEHPETSIKLEMDQPVDLTFGAKYLLDIIKGSSLSDRVGIRLSSEAPALFQFDLKSGFLQFFLAPKFTIHFKESPFYKIQRLIPELVMNVEVTGGRGMCSAKFKLSKADYNLLSNPNSKHRLYLFSGMINPLGSRGNEPIQFPFPNELRCNNVQIKDNIRGFKSKPGTAKPADLTPHLKPYTQQNNVELIYAFTTKEYKLFGYIVEMITPEQLLEKVLQHPKIIKQATLLYLKKTLREDEEMGLTTTSTIMSLQDPISYTRMKYPSKSINCKHLQCFDALWFLHSQLQIPTWQCPVCQIDIALENLAISEFVDDILQNCQKNVEQVELTSDGKWTAILLRPETHINLKVSDGSSEIFFKIKKTTPLRRLMEAFAKRQGKEMDSLRFLYDGIRIQADQTPEDLDMEDNDIIEAHREMSSLSLQRLQEERKKWRKDHPFGFYAKPVKKADGSMDLQKWEAGIPGKEGTNWAGGVYPITVEYPNEYPSKPPKVKFPAGFYHPNVYPSGTICLSILNEDQDWRPAITLKQIVLGVQDLLDSPNPNSPKQEPAWRSFSRNKAEYDKKVLLQARQYSTHINLKVSDGSSEIFFKIKKTTPLRRLMEAFAKRQGKEMDSLRFLYDGIRIQADQTPEDLDMEDNDIIEAHREQIGGMLEAKFEEASLFKRIIDGFKDCVQLVNFQCKEDGIIAQAVDDSRVLLVSLEIGVEAFQEYRCDHPVTLGMDLTSLSDILREGNNTDTLTLIADNTPDSIILLFEDTKKDDIAEYSLKLMDIDADFLGIEELQYDSTLSLPSSEFSKIVRDLSQLSDSINIMITCETIKFVADGDIGSGSVIIKPFVDMEHPETSIKLEMDQPVDLTFGAKYLLDIIKGSSLSDRVGIRLSSEAPALFQFDLKSGFLQFFLAPKFND

B-factor: mean 58.07, std 22.06, range [16.26, 154.16]

Radius of gyration: 41.77 Å; Cα contacts (8 Å, |Δi|>4): 3697; chains: 8; bounding box: 82×129×122 Å

GO terms:
  GO:0000794 condensed nuclear chromosome (C, IDA)
  GO:0005634 nucleus (C, IDA)
  GO:0005940 septin ring (C, IDA)
  GO:0031386 protein tag activity (F, IDA)
  GO:0016925 protein sumoylation (P, IDA)
  GO:0042802 identical protein binding (F, IPI)
  GO:0005515 protein binding (F, IPI)

Foldseek 3Di:
DDAAAADDPFKDFDFFQVQFKDKADADAFKDKDKTKGADDQVVLCLLPPPPRQKFKWKFKFFDDPVDHPHNTFGDDAPPKFKDKQNRTFPDFQPADDVQGRQGDTTTCRVPDDRRVDMIMIMMMHHRDDTMMMMTITMIGGDALVNLVVVQAVAAAAEPVNVLVLLVVVQVVQVVVVHHDFKDKAFQAAPQPRARAQFWKDFPPDSDDHTHHSSVVSVVCVVTVQQATPPPRHHHDSNRIHGYNLSNVCVVVDDRVFGMWMGGSNSDIDTDDVPDDDPQWAWEWEEAPPDIDIDIGGQQQFCLVVLVVVCVVVVHDSVFKFKDFPNHTDDRRDGNVNVVDHHHGYIYIYGD/DADPVLVVVLVVLCVCCVVDADPPKDKAFDADPVGDGDSQKMKMWAAADPPALLHQFTFIWMWGHDRPPPLAATWIFGPQCDADFQAANRGGHDDQCNDNVHNPDNPDGPRNVSVRVNVCRRPPDLVDGRDDPNNVCVPPNVPVNSVVSNVVSVVRD/DDQKAWEWEDAPPDIDIDMDGQQDFCLVVQCVVQVVVVHGSVFKFKDFPRHTDDRRHGCVNVVPHHHGYIYIHTDDDDD/DWKFKAAWLVQVLLVLLLPLVFDFKWKWKQDQQFIWIWDAGPVRFKIKTWTDGCVRTPHIDDPDTDIFIATSVVVNVVSVPADRQWMWMWDADPHGQKIKIWTAHPPVGDIDIDIGGTDDDDDDDDDDDDPAFQKKKKAFLVVVLVVLVVQVVPAQKWKWWDDPQKTKIWHHHDVGIDIDIDHFDADPVCRLHGIDMDGNDTDMFMFTSVSVNSNSSSSVAARMWMWGHHDPAFIKIWGDHPGIIIIMTGRTDD/DAAAADDPFKDFDFFQVQPKWKDDADAFKDKIKTKGADDQVVLCQLVPPPHQKFWWKAKFFDDPVDDDHNTAGDDAPPKFKAKQNRTFPDFQHFDPVDGRQGDTGTNRVRDDPRVDMIMIMMMHHRDPTMMMMTITMIGGDALVNLVVVQAVADAADQVVLLVLLLVVQVVCVVVPHHDFKDKAWQAAPQPRARAPFFKDFPPDSDNGTHHSSSVSVVCVVTVQQAGPPPRDHHDSNRMHGHPLSNVVSVVDDRAFTMWMAGNNGDIDTDDDADPQWAWEWEDAVPDIDIDIDGQPQFCQVVLVVVCVVVVHDSVFKFKDFPNHTDDRRHGNNNVVDHHHGYIYIYGD/DDPVVVVVLVVLVVCCVVDADPPKDKAFDADPVRHGDSQKMKIWAQADPPALLHQFTFIWIWGHDPPPPLAATWIFGPQCDADFQAANRGTHDDQCRDNVHNDDRPDHVRNVSVRVRVCRRPPDLVDGRDDPLNVCVPPPVPVNSVVSNVVSVVRD/DKAWEWEDAPPDIDIDIGRQPDFPVVVLQVVQVVVVHGSQQKWWDFVRDTDDRRHGCVNVPNHHYGYIYIGTDDDDD/DKKFKAQWLVQVLLVLLLPLVFDFKWKWWQDQQGTWIWDGGPVNFKIKIWDDGCVRTPHIDDPHIDIFIATSVVVNVVSVPADRQWMWIWAADPDGQKIKIWTAHPPPRDIDIDMGGGDDDDDDDDDDDDPAFQKKKKAFLVVVLVLLVVQVVAAQKWKWWADPQKIKIWHHHDPDIDIDIDHFDADPVCRLHGIDMDGNDIDIFMFGSVVVNSNSSSSVAARMWMWGHHDPAFIKIWHDHPGIIIIMGGRTDDDD